Protein 5MG3 (pdb70)

Foldseek 3Di:
DFDDDDLEADDDDDDDDDDDCACVLQCVLQVVLQVQLADFAFDPAFQFAADPWQAFAFDWAQLQCLQQLHTRRGQGLQRNFCVQLLVLVCVVPVVLCPDVVRSFLFDDPDPDGDDCQPRRLRSSLVVLLVLLQLLQVAGANGNGHDDDLPDPPSHRSVRSSVSNNVSSSNLSSSQHHQVRQHADHDPLSSLLNGNSQDQPLQASDDVPPQVDDPHDDDVLSVLRNPSVQSVVLLVVLVVLFQFDFADACPDVFAPAPPDDGFQNAGQGQQQQLLVLLSNLLSVLSPVLSSCVSSFHDRSDTDCDDPNVCRRVVPPVSVVSSVVVSCVCQPPNQVRNADQDDRGSLLHRGTDPAHVNDPDDNDPSGPPVSVCCSPDPDAPPHNVSLVVSLCVCVVVHGSHSHGDDSSVSNSSSVSVVSSVSVCSVVCSVDPDPDGDDRRNRHHD/DPPPDDDDPVVVVVVVVVVVPPPDDDDDVVVVVVVVVVVVVVVVVVCVVCCVPVVVVCVVVVVPD/DDPPDDDDDPVVVVCVVPVCVCPPDEPNVHHD/DLFPQDDVRLVVLVVVLVVVVVPPPDDVQVLLVVVLQLLLFPPPDPDSDWAAPDNNATAGAAFAAPDCVLQQCQSQDAAFQFKAFWDDPDPQWAQLQQCQVHDDRVSSVPGDDDIPGDDGTQATHDWWDFKDWDCDDPNFIWIKTFTDPVQLVSCLVCQVVQAFTKMARFAKDWDDAPPNPDPNNGHIDRGPHRRFIDGRHDNGSRMGTTDTHDHPPDDVSSRSNSVSNRPDDTRGHDDYDLGHYRHFVSLLSVLVVVLVVVLVVLVVVVVVPDDDDDCLLVRLLSVLVVVLVVVCVVPVDDDDGNLLSVLVVLLSVLSSVLSVQLLVQQQVVLLVPNDLPCQLVVCLVPSCVVNVVSLVVSQVVLVVQCVPDDDSSVSNSVSNNVSSVSSSVSRSPVSSSSSSNNSDDDSPRD/DFDDDCQVVQLVVVVVLVVLLVLLVVLCPPVHQQDAPLGQKKKKWKKFWDDQFDCVLVVQLCVQLPDDDVQWAWDDFDGMIMTMGHADDDPSGWVDDDPCSNVPAPDDDGRHMDTDDIGTDDGVSSVVSNVCLVVLLVVLLVVQLVCCCVVFHNLLSVLQSVQLVSLVSSVSSVCSNSRHHCGSLVSVLSNVLVPLQCVLVVQLRVQLRVVVVPDDPDDSLVVSVVSCSVCVVVSVVRSPVVLVVLVVVCVVCGPVCVVSSVSSNSSSVRCNRSHSSSSSVSSSVVPPD/DFDWAWEDDDQWTFIFGQFQRFTQWIFGQPDAPDDPDRHTHTFGHDPPPWGWGKHFFKDDDQTQNHPVDDTGDRWDWPDRYHYDDPPDFKDKTWGWDADDLGKIWIWIFMDGHPAQKTKIKIKIFQASFDKDWMKTKMKTKTFLDDDDDVQQKWKWWDAPVDDIDIDHSLFPPDDDWAFDKHPFIKIWIDHVFWIKIKGWQFDDIKTKTKHAPDDRMIMIMIIGGTDIAGGRGMDITIIMIGTGGPDPVVSVVVYDVPPDDDVLVVLCVVCPVVPQFLVSLLVVLLVLLVVCVVLVVVLLCLLAPQDDDDPQADDDDVVVVVVDPCSVVVVVVRDDPHDHRDPDDCDSPPPSPPNVVSSVVCQQSDPRLQAHGPPDPDHDQFDQDPDDDLLVVLLVLLVQLSDDRRDDDDDPPSSCVSVCVSVVVSVVVSGGGPSSSVSVNSSSVSSVVVRDDDD

GO terms:
  GO:0005886 plasma membrane (C, IDA)
  GO:0016020 membrane (C, IDA)
  GO:0006457 protein folding (P, IMP)
  GO:0065003 protein-containing complex assembly (P, IMP)
  GO:0005515 protein binding (F, IPI)
  GO:0032977 membrane insertase activity (F, IDA)
  GO:0031522 cell envelope Sec protein transport complex (C, IDA)
  GO:0051205 protein insertion into membrane (P, IDA)
  GO:0032977 membrane insertase activity (F, IMP)
  GO:0043952 protein transport by the Sec complex (P, IDA)

Radius of gyration: 37.84 Å; Cα contacts (8 Å, |Δi|>4): 3183; chains: 6; bounding box: 94×116×95 Å

Solvent-accessible surface area: 75655 Å² total; per-residue (Å²): 20,4,48,4,52,19,6,1,10,3,32,22,141,36,71,178,36,95,110,150,77,136,72,99,15,2,23,18,3,1,13,7,0,0,13,0,4,1,0,0,16,2,1,31,17,0,2,2,34,32,29,115,122,96,82,33,25,0,6,75,23,34,3,13,1,2,8,1,2,7,2,4,11,6,19,4,0,16,13,6,5,2,3,3,8,8,2,2,10,2,48,6,17,8,90,14,69,100,118,96,110,74,10,67,35,50,103,73,95,138,112,44,53,143,34,59,12,0,15,23,1,0,1,2,0,14,32,0,2,80,3,0,32,3,18,11,44,3,9,20,30,19,10,0,30,61,7,5,8,14,6,56,5,39,15,37,15,74,31,6,9,55,2,13,12,45,2,8,41,36,17,3,11,10,3,7,8,5,17,39,51,18,21,22,25,30,56,13,3,6,6,7,2,0,3,5,0,0,10,28,20,0,0,0,1,10,54,9,19,17,104,45,52,94,47,83,138,37,103,48,25,147,54,12,111,62,50,143,28,3,41,103,19,15,20,59,17,16,39,36,12,26,92,10,44,31,78,124,4,114,234,150,30,21,74,76,99,193,27,63,154,32,35,104,18,13,14,17,3,10,20,2,0,10,25,1,0,18,32,0,1,4,57,22,4,47,54,0,1,56,16,0,0,82,4,16,25,108,6,134,28,90,101,95,89,125,10,78,142,33,14,75,11,31,100,137,65,50,127,91,2,35,56,23,0,25,26,32,0,26,126,34,2,33,79,11,52,46,31,147,37,37,16,103,31,14,25,24,0,0,2,114,21,16,49,51,117,133,40,116,56,49,47,99,63,21,45,113,1,42,41,63,4,80,123,134,25,2,44,9,1,0,24,20,8,24,71,13,6,148,55,8,33,69,126,84,20,25,3,44,5,0,8,4,1,11,1,14,5,5,18,13,22,6,14,9,38,4,21,46,70,24,12,114,37,20,45,107,144,142,48,96,145,46,37,73,45,46,10,0,16,4,136,186,120,58,218,71,55,140,71,10,23,197,79,0,138,87,38,11,147,122,19,31,185,55,38,189,90,80,43,132,127,23,24,106,63,10,31,41,27,14,53,79,15,13,106,85,0,120,42,71,0,24,117,78,1,43,118,48,1,92,70,0,1,73,76,9,4,0,0,10,14,2,2,61,59,54,152,79,11,73,127,41,6,43,110,31,3,102,38,81,5,11,1,7,69,19,8,4,203,76,32,112,63,81,131,216,136,33,77,119,34,57,73,48,30,100,102,28,112,128,158,109,111,93,144,101,46,58,60,18,2,1,10,6,12,31,18,3,13,22,25,2,15,19,58,15,56,0,69,70,90,26,70,102,90,1,2,2,7,3,25,0,3,63,70,17,77,86,9,49,130,33,26,6,24,35,18,62,13,43,13,22,10,8,48,6,32,13,79,99,30,2,19,4,57,22,24,12,46,14,19,40,3,14,135,42,36,136,39,32,40,123,49,84,119,122,153,94,83,16,3,79,28,126,25,11,80,58,8,56,17,33,56,55,165,136,129,71,40,25,0,18,5,40,6,59,68,64,0,2,87,67,18,60,122,103,20,156,86,3,54,43,88,20,2,0,5,2,4,5,78,75,114,82,19,80,187,90,58,11,11,18,116,20,108,12,60,97,37,90,28,32,3,8,9,7,80,12,102,24,183,120,19,68,32,16,75,6,62,28,13,50,18,5,61,7,11,35,13,12,9,42,0,2,70,2,4,9,90,26,74,82,9,108,5,45,54,70,87,26,42,3,39,67,1,28,94,5,16,20,69,3,0,81,61,1,8,74,23,0,32,108,25,2,37,71,8,15,70,41,54,27,76,139,116,58,56,3,27,23,4,12,10,14,26,3,48,69,95,12,103,39,63,63,82,143,119,119,76,75,121,102,34,17,28,3,1,1,0,40,4,4,4,4,4,3,8,4,4,6,11,0,1,0,3,6,32,4,40,23,14,14,14,68,64,58,44,53,154,106,7,44,108,53,6,77,163,15,3,11,36,9,1,76,3,9,1,55,1,1,50,43,0,3,95,51,0,112,78,54,2,38,47,18,0,74,19,0,2,75,17,1,20,50,0,0,49,14,1,30,129,22,7,26,84,17,7,88,4,4,0,22,28,42,17,23,55,123,158,94,118,54,136,174,131,45,78,59,46,182,138,32,78,193,54,33,47,64,12,22,46,5,36,98,25,3,81,83,25,34,67,118,123,34,81,95,74,8,31,39,22,52,10,4,1,15,3,19,6,1,0,11,4,55,8,73,41,76,55,9,64,64,6,7,113,130,40,48,36,103,93,118,96,8,45,9,28,3,13,31,28,1,7,12,4,5,3,54,40,15,140,72,172,95,17,12,119,74,180,36,96,60,34,39,64,65,3,21,32,22,76,44,28,0,0,0,9,3,63,39,54,69,29,18,93,88,98,0,30,102,37,2,90,28,0,40,107,0,31,122,29,0,53,111,23,3,46,58,42,5,5,171,82,20,29,121,111,6,0,43,6,2,32,104,0,4,25,12,6,30,58,1,20,19,0,8,19,5,21,27,41,20,38,19,20,1,42,13,5,1,0,26,5,4,8,15,4,11,0,3,1,3,2,4,4,0,1,30,28,3,22,58,4,85,173,129,48,217,237,52,64,31,49,116,49,15,80,60,0,8,59,56,9,4,42,18,0,81,26,4,7,14,1,2,59,54,1,7,60,38,0,99,120,75,0,25,18,39,16,46,21,14,0,29,15,6,44,17,2,12,38,4,0,58,58,10,3,0,11,1,0,6,20,86,9,27,139,97,8,99,195,185,40,103,103,2,40,0,99,15,77,31,1,18,0,20,0,18,8,66,0,0,1,2,7,44,0,43,1,57,58,91,75,50,96,159,152,33,130,109,38,43,27,3,1,31,36,62,129,182,28,29,2,1,1,20,3,0,1,12,28,227,81,8,10,4,34,75,73,91,52,109,60,29,100,3,98,21,167,118,92,67,32,113,12,53,141,83,131,94,89,25,118,0,52,0,50,57,83,52,108,94,31,16,41,4,19,2,16,1,18,1,56,77,60,42,36,6,0,57,0,58,0,41,0,81,2,64,33,107,153,94,16,115,0,7,2,4,0,10,0,36,0,12,45,86,50,84,138,108,102,80,148,40,2,0,0,51,17,10,54,53,41,93,96,38,58,58,49,6,66,114,25,69,52,43,111,49,14,127,12,68,8,107,15,6,7,0,0,0,31,9,88,144,7,0,0,0,0,2,4,58,24,129,39,59,0,45,1,46,5,10,45,57,32,154,19,45,0,0,0,0,0,104,6,94,70,47,117,5,91,47,52,106,92,15,73,7,72,2,3,0,12,0,0,18,88,95,48,122,90,1,68,80,55,20,68,195,75,26,55,71,17,18,17,80,25,10,52,11,18,23,37,23,67,59,39,93,5,47,5,11,20,50,5,0,22,4,18,28,1,48,17,24,56,48,27,70,45,28,38,79,12,9,12,101,9,59,61,148,81,105,76,5,36,4,21,33,94,64,10,24,62,47,84,106,120,8,1,74,38,0,48,36,65,9,32,16,17,83,0,23,0,10,0,0,6,134,21,26,55,74,25,58,35,34,32,39,0,0,58,68,24,7,68,50,38,83,54,13,163,109,26,3,192,79,29,200,13,124,102,3,48,49,98,116,104,226,102,109,4,16,113,86,0,11,95,10,14,104,59,32,17,87,106,68,36,78,122,76,110,44,50,24,23,42,134,63,12,76,113,54,14,100,107,60,40,91,130,24,73,156,101,19,6,4,4,2,18,6,22,25,20,8,12,52,5,24,14,19,16,20,52,114,82,234

Sequence (1698 aa):
MAKQPGLDFQSAKGGLGELKRRLLFVIGALIVFRIGSFIPIPGIDAAVLAKLLEQQRGTIIEMFNMFSGGALSRASIFALGIMPYISASIIIQLLTVVHPTLAEIKKEGESGRRKISQYTRYGTLVLAIFQSIGIATGLPNMPGMQGLVINPGFAFYFTAVVSLVTGTMFLMWLGEQITERGIGNGISIIIFAGIVAGLPPAIAHTIEQARQGDLHFLVLLLVAVLVFAVTFFVVFVERGQRRIVVNYAKRQQGRRVYAAQSTHLPLKVNMAGVIPAIFASSIILFPATIASWFGGGTGWNWLTTISLYLQPGQPLYVLLYASAIIFFCFFYTALVFNPRETADNLKKSGAFVPGIRPGEQTAKYIDKVMTRLTLVGALYITFICLIPEFMRDAMKVPFYFGGTSLLIVVVVIMDFMAQVQTLMMSSQYESALKKANLKGYGRTKGKATVAFAREARTEVRKVIWPTRQETLHTTLIVAAVTAVMSLILWGLDGILVRLVSFITGLRFSSGSGNFMTRMTALLATLFFIISLVLGNINSNMLNRYPLWKYVMLIVVIVIGLLYALPNAVQQNINILRNRVNQLGVAEPVVQRQGADRIVVELPGIQDTARAKEILGATATLEFRLVNTNVDQAAAASGRVPGDSEVKQTREGQPVVLYKRVILTGDHITDSTSSQDEYNQPQVNISLDSAGGNIMSNFTKDNIGKPMATLFVEYKDSGKKDANGRAVLVKQEEVINIANIQSRLGNSFRITGINNPNEARQLSLLLRAGALIAPIQIVEERTIGPTLGMQNIEQGLEACLAGLLVSILFMIIFYKKFGLIATSALIANLILIVGIMSLLPGATLSMPGIAGIVLTLAVAVDANVLINERIKEELSNGRTVQQAIDEGYRGAFSSIFDANITTLIKVIILYAVGTGAIKGFAITTGIGVATSMFTAIVGTRAIVNLLYGGKRVKKRKVYDFMRWDYWAFGISGLLLIAAIVIMGVRGFNWGLDFTGGTVIEITLEKPAEIDVMRDALQKAGFEEPMLQNFGSSHDIMVRMPPAEGETGGQVLGSQVLKVINESTNQNAAVKRIEFVGPSVGADLAQTGAMALMAALLSILVYVGFRFEWRLAAGVVIALAHDVIITLGILSLFHIEIDLTIVASLMSVIGYSLNDSIVVSDRIRENFRKIRRGTPYEIFNVSLTQTLHRTLITSGTTLMVILMLYLFGGPVLEGFSLTMLIGVSIGTASSIYVASALALKLGMKQGKLISVKTDVLDLTINTRGGDVEQALLPAYPKELNSTQPFQLLETSPQFIYQAQSGLTGRDGPDNPANGPRPLYNVEKDAYVLAEGQNELQVPMTYTDAAGNTFTKTFVLKRGDYAVNVNYNVQNAGEKPLEISSFGQLKQSITLPPHLTFRGAAYSTPDAAYAAYAFDTIADNENLNISSKGGWVAMLQQYFATAWIPHNDGTNNFYTANLGNGIAAIGYKSQPVLVQPGQTGAMNSTLWVGPEIQDKMAAVAPHFISQPLFKLLKWIHSFVGNWGFSIIIITFIVRGIMYPLTKAQYTSMAKMRMLQPKIQAMRERLGDDKQRISQEMMALYKAEKVNPLGGCFPLLIQMPIFLALYYMLMGSVELRQAPFALWIHDLSAQDPYYILPILMGVTMFFIQKMSPTTVTDPMQQKIMTFMPVIFTVFFLWFPSGLVLYYIVSNLVTIIQQQLIY

Secondary structure (DSSP, 8-state):
---EEEEE-SS-EEEEETBTS-EEEEEEEEEESSTT--PEEE--B-STT--EEEEEEEESTT-TT-TTSSS--B-B-S-SEEE--TT-SEEEEEEEEE-TTS-EEEEEEEEETT-SEEEEEEEEE--S-S-EEEEEEEEEEEES---------EEEEE-SSS--EEEETTS-SS------EEES-EEEEE-SSEEEEE----SSEEEEEEEE-STTEEEEEEEE--EEE-TT-EEEEEEEEEEEE--HHHHHHHS-----SHHHHHHHHTTTT---THHHHHHHHHHHHHHTTTHHHHHHTTSSS---HHHHH--SSTTTTT--TTHHHHHHHS-SS-----S--SHHHHTTHHHHHHHHHHHHS-SSSSSPPSS-S---TT---SS-SHHHHHHHHHHHHH-SS------SSSHHHHHHHHHHHHHHSSSS-HHHHHHHHHHHHHHHHTTS---/----S-HHHHHHHHHHHHHHTTSS----GGGSHHHHHHHHTTS--S----EESSSS-EE-PPSS-S--TTTHHHHTPPP---EEB-B--S----TTTTTTT---HHHHHS-----SB---EEE-SS-EEEEEEE--SSSS-EEEEEE-HHHHHHHHHTHHHHTT-EEEEEEEE----SS--SSS--PPEEEEEEEEEEE---S-TTEEEE-----SS--HHHHHHHHHHHHPPP------BSB-S-HHHHHHHHHHHHHHHHHHHHHHHHHHHS---TTGGGHHHHHHHHHHHHHHHH---S---HHHHHHHHHHHHHHHHHHHHHHHHHHHHHHTT--STTHHHHHHHHSSHHHHHHHHHHHHHHHHHHHH--THHHHHHHHHHHHHHHHHHHHHHHTTHHHHHHHSS--S--/--SS---SSHHHHHHHHHHHHTTS----HHHHHHHHHHHHHHHHHHHHHHHTTHHHHHHHHHHH-/------HHHHHHHHHHHHHHHHHHHHHHHHH-S---SSSS-EEEEEEEE-TTS-HHHHHHHHHHHT--TTT-EEEEETTEEEEEES---TT--SS-SS--TTTTTT--SSS-EEEEEEEEE-HHHHHHHHHHHHHHHHHHHHHHHHHHHHHT-HHHHHHHHHHHHHHHHHHHHHHHHTT----HHHHHHHHHHTBSBSHHHHHHHHHHHHHHHH--SS-HHHHHHHHHHHHHHHHHHTTHHHHHHHHHHHHHHTTTTHHHHHHHHHHTSTIIIIIHHHHHHHHHHHH--/--SS-----HHHHHHHHTTGGGTTSTTTS---/----SSS-PPP---SS-----TTHHHHHHHHHHHHHHHSB-SSS--S----SSSSSS----HHHHHHHT--TT--BTTTTTTHHHHHHHHHHHTS--S-HHHH-SS--SSS-----TTHHHHHHHHHHHHHHHHHHS-SBTBSSS---TT-SSS-HHHHHHHHHHHHHHHHHHHHH-GGGT----HHHHHHHHHSTT-BTTBSSS-STTTTSTT----GGGGGGG-HHHHHHHHHHHHHTS-----S--STTS-SSTT-SS-------SSGGGHHHHHHHHHHHHHHHHHHHHS---SSS---SHHHHTTTT-HHHHHHHHHHHHHHHHTTTBTTBS----SSTTT--SS-SSTTS-SS--IIIIIHHHHHTTTSS--SHHHHTTHHHHHHHHTT--TTS--STHHHHHHHHHHHHHHHGGGHHHHHHS--S----S------

Nearest PDB structures (foldseek):
  5mg3-assembly1_E  TM=1.016E+00  e=2.496E-10  Escherichia coli
  2aki-assembly1_Z  TM=4.562E-01  e=6.327E-07  Escherichia coli
  5mg3-assembly1_D  TM=1.002E+00  e=2.315E-68  Escherichia coli
  5xap-assembly1_A  TM=4.072E-01  e=2.343E-15  Deinococcus radiodurans R1 = ATCC 13939 = DSM 20539
  3aqp-assembly1_A  TM=4.693E-01  e=4.666E-14  Thermus thermophilus HB8

Structure (mmCIF, N/CA/C/O backbone):
data_5MG3
#
_entry.id   5MG3
#
loop_
_entity.id
_entity.type
_entity.pdbx_description
1 polymer 'Protein translocase subunit SecY'
2 polymer 'Protein translocase subunit SecE'
3 polymer 'Protein-export membrane protein SecG'
4 polymer 'Protein translocase subunit SecD'
5 polymer 'Protein translocase subunit SecF'
6 polymer 'Membrane protein insertase YidC'
#
loop_
_atom_site.group_PDB
_atom_site.id
_atom_site.type_symbol
_atom_site.label_atom_id
_atom_site.label_alt_id
_atom_site.label_comp_id
_atom_site.label_asym_id
_atom_site.label_entity_id
_atom_site.label_seq_id
_atom_site.pdbx_PDB_ins_code
_atom_site.Cartn_x
_atom_site.Cartn_y
_atom_site.Cartn_z
_atom_site.occupancy
_atom_site.B_iso_or_equiv
_atom_site.auth_seq_id
_atom_site.auth_comp_id
_atom_site.auth_asym_id
_atom_site.auth_atom_id
_atom_site.pdbx_PDB_model_num
ATOM 1 N N . MET A 1 16 ? 75.645 80.012 90.808 1.00 0.00 1 MET Y N 1
ATOM 2 C CA . MET A 1 16 ? 76.105 79.406 92.068 1.00 0.00 1 MET Y CA 1
ATOM 3 C C . MET A 1 16 ? 76.893 78.153 91.768 1.00 0.00 1 MET Y C 1
ATOM 4 O O . MET A 1 16 ? 78.097 78.148 91.637 1.00 0.00 1 MET Y O 1
ATOM 18 N N . ALA A 1 17 ? 76.159 77.003 91.681 1.00 0.00 2 ALA Y N 1
ATOM 19 C CA . ALA A 1 17 ? 76.763 75.692 91.619 1.00 0.00 2 ALA Y CA 1
ATOM 20 C C . ALA A 1 17 ? 77.118 75.099 90.226 1.00 0.00 2 ALA Y C 1
ATOM 21 O O . ALA A 1 17 ? 76.584 75.562 89.224 1.00 0.00 2 ALA Y O 1
ATOM 28 N N . LYS A 1 18 ? 78.029 74.123 90.156 1.00 0.00 3 LYS Y N 1
ATOM 29 C CA . LYS A 1 18 ? 78.179 73.273 88.909 1.00 0.00 3 LYS Y CA 1
ATOM 30 C C . LYS A 1 18 ? 78.697 71.985 89.495 1.00 0.00 3 LYS Y C 1
ATOM 31 O O . LYS A 1 18 ? 79.374 71.919 90.479 1.00 0.00 3 LYS Y O 1
ATOM 50 N N . GLN A 1 19 ? 78.430 70.925 88.739 1.00 0.00 4 GLN Y N 1
ATOM 51 C CA . GLN A 1 19 ? 78.750 69.605 89.157 1.00 0.00 4 GLN Y CA 1
ATOM 52 C C . GLN A 1 19 ? 79.963 68.983 88.506 1.00 0.00 4 GLN Y C 1
ATOM 53 O O . GLN A 1 19 ? 80.767 68.368 89.209 1.00 0.00 4 GLN Y O 1
ATOM 67 N N . PRO A 1 20 ? 80.222 68.911 87.216 1.00 0.00 5 PRO Y N 1
ATOM 68 C CA . PRO A 1 20 ? 81.411 68.235 86.6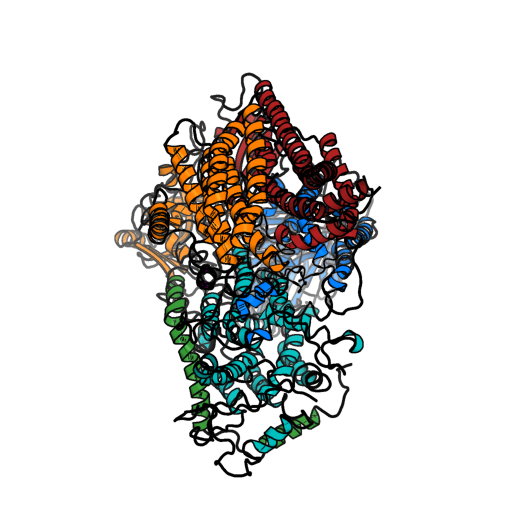79 1.00 0.00 5 PRO Y CA 1
ATOM 69 C C . PRO A 1 20 ? 82.587 69.154 86.661 1.00 0.00 5 PRO Y C 1
ATOM 70 O O . PRO A 1 20 ? 82.525 70.317 86.266 1.00 0.00 5 PRO Y O 1
ATOM 81 N N . GLY A 1 21 ? 83.803 68.636 87.041 1.00 0.00 6 GLY Y N 1
ATOM 82 C CA . GLY A 1 21 ? 85.063 69.305 86.656 1.00 0.00 6 GLY Y CA 1
ATOM 83 C C . GLY A 1 21 ? 85.931 69.470 87.849 1.00 0.00 6 GLY Y C 1
ATOM 84 O O . GLY A 1 21 ? 86.335 70.577 88.237 1.00 0.00 6 GLY Y O 1
ATOM 88 N N . LEU A 1 22 ? 86.324 68.339 88.526 1.00 0.00 7 LEU Y N 1
ATOM 89 C CA . LEU A 1 22 ? 87.212 68.491 89.700 1.00 0.00 7 LEU Y CA 1
ATOM 90 C C . LEU A 1 22 ? 87.788 67.082 90.006 1.00 0.00 7 LEU Y C 1
ATOM 91 O O . LEU A 1 22 ? 88.180 66.785 91.141 1.00 0.00 7 LEU Y O 1
ATOM 107 N N . ASP A 1 23 ? 87.945 66.185 88.977 1.00 0.00 8 ASP Y N 1
ATOM 108 C CA . ASP A 1 23 ? 87.648 64.808 89.251 1.00 0.00 8 ASP Y CA 1
ATOM 109 C C . ASP A 1 23 ? 88.715 63.816 88.880 1.00 0.00 8 ASP Y C 1
ATOM 110 O O . ASP A 1 23 ? 89.668 64.180 88.181 1.00 0.00 8 ASP Y O 1
ATOM 119 N N . PHE A 1 24 ? 88.681 62.591 89.470 1.00 0.00 9 PHE Y N 1
ATOM 120 C CA . PHE A 1 24 ? 89.577 61.537 89.442 1.00 0.00 9 PHE Y CA 1
ATOM 121 C C . PHE A 1 24 ? 90.037 61.061 88.090 1.00 0.00 9 PHE Y C 1
ATOM 122 O O . PHE A 1 24 ? 89.317 61.164 87.101 1.00 0.00 9 PHE Y O 1
ATOM 139 N N . GLN A 1 25 ? 91.307 60.575 88.035 1.00 0.00 10 GLN Y N 1
ATOM 140 C CA . GLN A 1 25 ? 92.001 60.003 86.929 1.00 0.00 10 GLN Y CA 1
ATOM 141 C C . GLN A 1 25 ? 91.356 58.724 86.418 1.00 0.00 10 GLN Y C 1
ATOM 142 O O . GLN A 1 25 ? 90.616 58.038 87.093 1.00 0.00 10 GLN Y O 1
ATOM 156 N N . SER A 1 26 ? 91.573 58.429 85.160 1.00 0.00 11 SER Y N 1
ATOM 157 C CA . SER A 1 26 ? 91.046 57.161 84.595 1.00 0.00 11 SER Y CA 1
ATOM 158 C C . SER A 1 26 ? 91.887 56.004 85.125 1.00 0.00 11 SER Y C 1
ATOM 159 O O . SER A 1 26 ? 93.088 56.148 85.345 1.00 0.00 11 SER Y O 1
ATOM 167 N N . ALA A 1 27 ? 91.280 54.805 85.375 1.00 0.00 12 ALA Y N 1
ATOM 168 C CA . ALA A 1 27 ? 91.970 53.615 85.956 1.00 0.00 12 ALA Y CA 1
ATOM 169 C C . ALA A 1 27 ? 91.356 52.268 85.547 1.00 0.00 12 ALA Y C 1
ATOM 170 O O . ALA A 1 27 ? 90.203 52.172 85.171 1.00 0.00 12 ALA Y O 1
ATOM 177 N N . LYS A 1 28 ? 92.028 51.142 85.960 1.00 0.00 13 LYS Y N 1
ATOM 178 C CA . LYS A 1 28 ? 91.542 49.703 85.785 1.00 0.00 13 LYS Y CA 1
ATOM 179 C C . LYS A 1 28 ? 92.328 48.614 86.512 1.00 0.00 13 LYS Y C 1
ATOM 180 O O . LYS A 1 28 ? 93.203 49.006 87.234 1.00 0.00 13 LYS Y O 1
ATOM 199 N N . GLY A 1 29 ? 92.043 47.303 86.445 1.00 0.00 14 GLY Y N 1
ATOM 200 C CA . GLY A 1 29 ? 92.881 46.230 86.996 1.00 0.00 14 GLY Y CA 1
ATOM 201 C C . GLY A 1 29 ? 93.949 45.795 86.064 1.00 0.00 14 GLY Y C 1
ATOM 202 O O . GLY A 1 29 ? 94.520 46.497 85.266 1.00 0.00 14 GLY Y O 1
ATOM 206 N N . GLY A 1 30 ? 94.263 44.476 86.158 1.00 0.00 15 GLY Y N 1
ATOM 207 C CA . GLY A 1 30 ? 95.357 43.683 85.472 1.00 0.00 15 GLY Y CA 1
ATOM 208 C C . GLY A 1 30 ? 96.755 44.238 85.701 1.00 0.00 15 GLY Y C 1
ATOM 209 O O . GLY A 1 30 ? 96.983 45.184 86.452 1.00 0.00 15 GLY Y O 1
ATOM 213 N N . LEU A 1 31 ? 97.850 43.617 85.141 1.00 0.00 16 LEU Y N 1
ATOM 214 C CA . LEU A 1 31 ? 99.215 43.622 85.627 1.00 0.00 16 LEU Y CA 1
ATOM 215 C C . LEU A 1 31 ? 99.966 44.852 85.076 1.00 0.00 16 LEU Y C 1
ATOM 216 O O . LEU A 1 31 ? 100.784 44.897 84.144 1.00 0.00 16 LEU Y O 1
ATOM 232 N N . GLY A 1 32 ? 99.686 46.015 85.706 1.00 0.00 17 GLY Y N 1
ATOM 233 C CA . GLY A 1 32 ? 100.181 47.274 85.235 1.00 0.00 17 GLY Y CA 1
ATOM 234 C C . GLY A 1 32 ? 100.027 48.159 86.470 1.00 0.00 17 GLY Y C 1
ATOM 235 O O . GLY A 1 32 ? 99.210 47.901 87.333 1.00 0.00 17 GLY Y O 1
ATOM 239 N N . GLU A 1 33 ? 100.859 49.204 86.517 1.00 0.00 18 GLU Y N 1
ATOM 240 C CA . GLU A 1 33 ? 100.645 50.242 87.522 1.00 0.00 18 GLU Y CA 1
ATOM 241 C C . GLU A 1 33 ? 100.828 49.865 88.985 1.00 0.00 18 GLU Y C 1
ATOM 242 O O . GLU A 1 33 ? 100.027 50.070 89.906 1.00 0.00 18 GLU Y O 1
ATOM 254 N N . LEU A 1 34 ? 101.965 49.284 89.213 1.00 0.00 19 LEU Y N 1
ATOM 255 C CA . LEU A 1 34 ? 102.240 48.719 90.502 1.00 0.00 19 LEU Y CA 1
ATOM 256 C C . LEU A 1 34 ? 103.102 49.597 91.334 1.00 0.00 19 LEU Y C 1
ATOM 257 O O . LEU A 1 34 ? 103.231 49.191 92.495 1.00 0.00 19 LEU Y O 1
ATOM 273 N N . LYS A 1 35 ? 103.638 50.787 90.939 1.00 0.00 20 LYS Y N 1
ATOM 274 C CA . LYS A 1 35 ? 104.674 51.413 91.686 1.00 0.00 20 LYS Y CA 1
ATOM 275 C C . LYS A 1 35 ? 104.296 52.659 92.436 1.00 0.00 20 LYS Y C 1
ATOM 276 O O . LYS A 1 35 ? 105.120 53.357 92.966 1.00 0.00 20 LYS Y O 1
ATOM 295 N N . ARG A 1 36 ? 102.955 52.938 92.589 1.00 0.00 21 ARG Y N 1
ATOM 296 C CA . ARG A 1 36 ? 102.536 54.289 93.154 1.00 0.00 21 ARG Y CA 1
ATOM 297 C C . ARG A 1 36 ? 102.048 54.106 94.622 1.00 0.00 21 ARG Y C 1
ATOM 298 O O . ARG A 1 36 ? 101.113 54.790 95.111 1.00 0.00 21 ARG Y O 1
ATOM 319 N N . ARG A 1 37 ? 102.786 53.196 95.348 1.00 0.00 22 ARG Y N 1
ATOM 320 C CA . ARG A 1 37 ? 102.471 52.760 96.691 1.00 0.00 22 ARG Y CA 1
ATOM 321 C C . ARG A 1 37 ? 102.030 53.827 97.673 1.00 0.00 22 ARG Y C 1
ATOM 322 O O . ARG A 1 37 ? 100.868 53.847 98.051 1.00 0.00 22 ARG Y O 1
ATOM 343 N N . LEU A 1 38 ? 102.893 54.631 98.284 1.00 0.00 23 LEU Y N 1
ATOM 344 C CA . LEU A 1 38 ? 102.455 55.665 99.200 1.00 0.00 23 LEU Y CA 1
ATOM 345 C C . LEU A 1 38 ? 102.460 57.123 98.491 1.00 0.00 23 LEU Y C 1
ATOM 346 O O . LEU A 1 38 ? 102.423 58.168 99.086 1.00 0.00 23 LEU Y O 1
ATOM 362 N N . LEU A 1 39 ? 102.599 57.117 97.157 1.00 0.00 24 LEU Y N 1
ATOM 363 C CA . LEU A 1 39 ? 102.764 58.293 96.294 1.00 0.00 24 LEU Y CA 1
ATOM 364 C C . LEU A 1 39 ? 101.609 59.263 96.430 1.00 0.00 24 LEU Y C 1
ATOM 365 O O . LEU A 1 39 ? 101.839 60.461 96.477 1.00 0.00 24 LEU Y O 1
ATOM 381 N N . PHE A 1 40 ? 100.379 58.767 96.586 1.00 0.00 25 PHE Y N 1
ATOM 382 C CA . PHE A 1 40 ? 99.132 59.517 96.569 1.00 0.00 25 PHE Y CA 1
ATOM 383 C C . PHE A 1 40 ? 98.692 59.952 97.982 1.00 0.00 25 PHE Y C 1
ATOM 384 O O . PHE A 1 40 ? 98.127 61.004 98.219 1.00 0.00 25 PHE Y O 1
ATOM 401 N N . VAL A 1 41 ? 99.056 59.091 98.950 1.00 0.00 26 VAL Y N 1
ATOM 402 C CA . VAL A 1 41 ? 98.686 59.285 100.344 1.00 0.00 26 VAL Y CA 1
ATOM 403 C C . VAL A 1 41 ? 99.304 60.537 101.036 1.00 0.00 26 VAL Y C 1
ATOM 404 O O . VAL A 1 41 ? 98.654 61.217 101.773 1.00 0.00 26 VAL Y O 1
ATOM 417 N N . ILE A 1 42 ? 100.670 60.558 100.765 1.00 0.00 27 ILE Y N 1
ATOM 418 C CA . ILE A 1 42 ? 101.576 61.516 101.427 1.00 0.00 27 ILE Y CA 1
ATOM 419 C C . ILE A 1 42 ? 102.049 62.485 100.338 1.00 0.00 27 ILE Y C 1
ATOM 420 O O . ILE A 1 42 ? 102.619 63.487 100.735 1.00 0.00 27 ILE Y O 1
ATOM 436 N N . GLY A 1 43 ? 101.854 62.281 99.028 1.00 0.00 28 GLY Y N 1
ATOM 437 C CA . GLY A 1 43 ? 102.243 63.303 98.041 1.00 0.00 28 GLY Y CA 1
ATOM 438 C C . GLY A 1 43 ? 101.387 64.532 98.153 1.00 0.00 28 GLY Y C 1
ATOM 439 O O . GLY A 1 43 ? 101.804 65.624 97.826 1.00 0.00 28 GLY Y O 1
ATOM 443 N N . ALA A 1 44 ? 100.127 64.328 98.596 1.00 0.00 29 ALA Y N 1
ATOM 444 C CA . ALA A 1 44 ? 99.223 65.471 98.792 1.00 0.00 29 ALA Y CA 1
ATOM 445 C C . ALA A 1 44 ? 99.811 66.524 99.796 1.00 0.00 29 ALA Y C 1
ATOM 446 O O . ALA A 1 44 ? 99.789 67.731 99.491 1.00 0.00 29 ALA Y O 1
ATOM 453 N N . LEU A 1 45 ? 100.429 66.057 100.847 1.00 0.00 30 LEU Y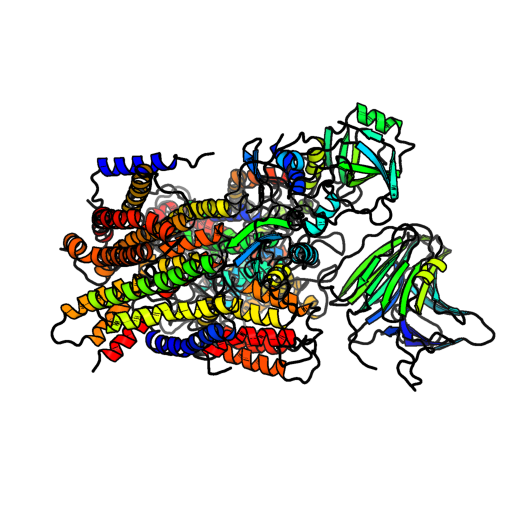 N 1
ATOM 454 C CA . LEU A 1 45 ? 101.052 66.794 101.861 1.00 0.00 30 LEU Y CA 1
ATOM 455 C C . LEU A 1 45 ? 102.263 67.592 101.369 1.00 0.00 30 LEU Y C 1
ATOM 456 O O . LEU A 1 45 ? 102.372 68.844 101.730 1.00 0.00 30 LEU Y O 1
ATOM 472 N N . ILE A 1 46 ? 103.181 66.967 100.584 1.00 0.00 31 ILE Y N 1
ATOM 473 C CA . ILE A 1 46 ? 104.216 67.621 99.816 1.00 0.00 31 ILE Y CA 1
ATOM 474 C C . ILE A 1 46 ? 103.765 68.577 98.790 1.00 0.00 31 ILE Y C 1
ATOM 475 O O . ILE A 1 46 ? 104.349 69.674 98.728 1.00 0.00 31 ILE Y O 1
ATOM 491 N N . VAL A 1 47 ? 102.636 68.215 98.093 1.00 0.00 32 VAL Y N 1
ATOM 492 C CA . VAL A 1 47 ? 102.020 69.180 97.146 1.00 0.00 32 VAL Y CA 1
ATOM 493 C C . VAL A 1 47 ? 101.566 70.433 97.764 1.00 0.00 32 VAL Y C 1
ATOM 494 O O . VAL A 1 47 ? 101.819 71.515 97.246 1.00 0.00 32 VAL Y O 1
ATOM 507 N N . PHE A 1 48 ? 100.906 70.437 98.952 1.00 0.00 33 PHE Y N 1
ATOM 508 C CA . PHE A 1 48 ? 100.518 71.603 99.732 1.00 0.00 33 PHE Y CA 1
ATOM 509 C C . PHE A 1 48 ? 101.744 72.399 100.199 1.00 0.00 33 PHE Y C 1
ATOM 510 O O . PHE A 1 48 ? 101.758 73.616 100.043 1.00 0.00 33 PHE Y O 1
ATOM 527 N N . ARG A 1 49 ? 102.813 71.673 100.652 1.00 0.00 34 ARG Y N 1
ATOM 528 C CA . ARG A 1 49 ? 103.988 72.353 101.136 1.00 0.00 34 ARG Y CA 1
ATOM 529 C C . ARG A 1 49 ? 104.710 73.228 100.118 1.00 0.00 34 ARG Y C 1
ATOM 530 O O . ARG A 1 49 ? 105.212 74.330 100.373 1.00 0.00 34 ARG Y O 1
ATOM 551 N N . ILE A 1 50 ? 104.762 72.740 98.850 1.00 0.00 35 ILE Y N 1
ATOM 552 C CA . ILE A 1 50 ? 105.392 73.592 97.773 1.00 0.00 35 ILE Y CA 1
ATOM 553 C C . ILE A 1 50 ? 104.659 74.961 97.621 1.00 0.00 35 ILE Y C 1
ATOM 554 O O . ILE A 1 50 ? 105.259 75.968 97.637 1.00 0.00 35 ILE Y O 1
ATOM 570 N N . GLY A 1 51 ? 103.278 74.994 97.664 1.00 0.00 36 GLY Y N 1
ATOM 571 C CA . GLY A 1 51 ? 102.385 76.095 97.285 1.00 0.00 36 GLY Y CA 1
ATOM 572 C C . GLY A 1 51 ? 102.011 76.939 98.490 1.00 0.00 36 GLY Y C 1
ATOM 573 O O . GLY A 1 51 ? 101.366 77.896 98.358 1.00 0.00 36 GLY Y O 1
ATOM 577 N N . SER A 1 52 ? 102.390 76.477 99.676 1.00 0.00 37 SER Y N 1
ATOM 578 C CA . SER A 1 52 ? 102.136 77.143 100.958 1.00 0.00 37 SER Y CA 1
ATOM 579 C C . SER A 1 52 ? 103.439 77.839 101.374 1.00 0.00 37 SER Y C 1
ATOM 580 O O . SER A 1 52 ? 103.315 78.527 102.408 1.00 0.00 37 SER Y O 1
ATOM 588 N N . PHE A 1 53 ? 104.599 77.638 100.746 1.00 0.00 38 PHE Y N 1
ATOM 589 C CA . PHE A 1 53 ? 105.853 78.298 101.074 1.00 0.00 38 PHE Y CA 1
ATOM 590 C C . PHE A 1 53 ? 106.342 79.368 100.182 1.00 0.00 38 PHE Y C 1
ATOM 591 O O . PHE A 1 53 ? 107.015 80.355 100.535 1.00 0.00 38 PHE Y O 1
ATOM 608 N N . ILE A 1 54 ? 106.002 79.144 98.901 1.00 0.00 39 ILE Y N 1
ATOM 609 C CA . ILE A 1 54 ? 106.280 79.978 97.794 1.00 0.00 39 ILE Y CA 1
ATOM 610 C C . ILE A 1 54 ? 105.465 81.272 97.758 1.00 0.00 39 ILE Y C 1
ATOM 611 O O . ILE A 1 54 ? 104.249 81.203 97.880 1.00 0.00 39 ILE Y O 1
ATOM 627 N N . PRO A 1 55 ? 106.038 82.449 97.593 1.00 0.00 40 PRO Y N 1
ATOM 628 C CA . PRO A 1 55 ? 105.393 83.622 97.087 1.00 0.00 40 PRO Y CA 1
ATOM 629 C C . PRO A 1 55 ? 104.342 83.565 95.984 1.00 0.00 40 PRO Y C 1
ATOM 630 O O . PRO A 1 55 ? 104.326 82.784 94.994 1.00 0.00 40 PRO Y O 1
ATOM 641 N N . ILE A 1 56 ? 103.317 84.413 96.022 1.00 0.00 41 ILE Y N 1
ATOM 642 C CA . ILE A 1 56 ? 102.366 84.687 94.912 1.00 0.00 41 ILE Y CA 1
ATOM 643 C C . ILE A 1 56 ? 102.978 85.508 93.809 1.00 0.00 41 ILE Y C 1
ATOM 644 O O . ILE A 1 56 ? 104.062 86.020 93.909 1.00 0.00 41 ILE Y O 1
ATOM 660 N N . PRO A 1 57 ? 102.392 85.471 92.612 1.00 0.00 42 PRO Y N 1
ATOM 661 C CA . PRO A 1 57 ? 102.727 86.346 91.568 1.00 0.00 42 PRO Y CA 1
ATOM 662 C C . PRO A 1 57 ? 102.646 87.828 91.911 1.00 0.00 42 PRO Y C 1
ATOM 663 O O . PRO A 1 57 ? 101.645 88.305 92.348 1.00 0.00 42 PRO Y O 1
ATOM 674 N N . GLY A 1 58 ? 103.679 88.614 91.615 1.00 0.00 43 GLY Y N 1
ATOM 675 C CA . GLY A 1 58 ? 103.729 90.026 91.850 1.00 0.00 43 GLY Y CA 1
ATOM 676 C C . GLY A 1 58 ? 105.035 90.501 92.341 1.00 0.00 43 GLY Y C 1
ATOM 677 O O . GLY A 1 58 ? 106.054 89.851 92.338 1.00 0.00 43 GLY Y O 1
ATOM 681 N N . ILE A 1 59 ? 105.034 91.836 92.439 1.00 0.00 44 ILE Y N 1
ATOM 682 C CA . ILE A 1 59 ? 106.162 92.751 92.818 1.00 0.00 44 ILE Y CA 1
ATOM 683 C C . ILE A 1 59 ? 106.116 92.824 94.334 1.00 0.00 44 ILE Y C 1
ATOM 684 O O . ILE A 1 59 ? 107.153 93.115 94.963 1.00 0.00 44 ILE Y O 1
ATOM 700 N N . ASP A 1 60 ? 105.021 92.539 95.016 1.00 0.00 45 ASP Y N 1
ATOM 701 C CA . ASP A 1 60 ? 104.995 92.441 96.469 1.00 0.00 45 ASP Y CA 1
ATOM 702 C C . ASP A 1 60 ? 104.305 91.116 96.803 1.00 0.00 45 ASP Y C 1
ATOM 703 O O . ASP A 1 60 ? 103.214 90.872 96.337 1.00 0.00 45 ASP Y O 1
ATOM 712 N N . ALA A 1 61 ? 105.124 90.224 97.452 1.00 0.00 46 ALA Y N 1
ATOM 713 C CA . ALA A 1 61 ? 104.601 88.903 97.693 1.00 0.00 46 ALA Y CA 1
ATOM 714 C C . ALA A 1 61 ? 105.521 88.227 98.772 1.00 0.00 46 ALA Y C 1
ATOM 715 O O . ALA A 1 61 ? 105.174 87.122 99.230 1.00 0.00 46 ALA Y O 1
ATOM 722 N N . ALA A 1 62 ? 106.544 88.883 99.325 1.00 0.00 47 ALA Y N 1
ATOM 723 C CA . ALA A 1 62 ? 107.244 88.347 100.483 1.00 0.00 47 ALA Y CA 1
ATOM 724 C C . ALA A 1 62 ? 106.976 89.247 101.733 1.00 0.00 47 ALA Y C 1
ATOM 725 O O . ALA A 1 62 ? 107.573 89.053 102.796 1.00 0.00 47 ALA Y O 1
ATOM 732 N N . VAL A 1 63 ? 105.976 90.122 101.539 1.00 0.00 48 VAL Y N 1
ATOM 733 C CA . VAL A 1 63 ? 105.175 90.913 102.442 1.00 0.00 48 VAL Y CA 1
ATOM 734 C C . VAL A 1 63 ? 105.389 90.615 103.908 1.00 0.00 48 VAL Y C 1
ATOM 735 O O . VAL A 1 63 ? 105.030 89.524 104.376 1.00 0.00 48 VAL Y O 1
ATOM 748 N N . LEU A 1 64 ? 105.960 91.579 104.652 1.00 0.00 49 LEU Y N 1
ATOM 749 C CA . LEU A 1 64 ? 105.965 91.462 106.077 1.00 0.00 49 LEU Y CA 1
ATOM 750 C C . LEU A 1 64 ? 105.058 92.532 106.625 1.00 0.00 49 LEU Y C 1
ATOM 751 O O . LEU A 1 64 ? 104.725 93.448 105.936 1.00 0.00 49 LEU Y O 1
ATOM 767 N N . ALA A 1 65 ? 104.592 92.387 107.883 1.00 0.00 50 ALA Y N 1
ATOM 768 C CA . ALA A 1 65 ? 103.741 93.289 108.545 1.00 0.00 50 ALA Y CA 1
ATOM 769 C C . ALA A 1 65 ? 104.420 94.671 108.870 1.00 0.00 50 ALA Y C 1
ATOM 770 O O . ALA A 1 65 ? 105.588 94.803 109.193 1.00 0.00 50 ALA Y O 1
ATOM 777 N N . LYS A 1 66 ? 103.624 95.779 108.865 1.00 0.00 51 LYS Y N 1
ATOM 778 C CA . LYS A 1 66 ? 103.933 97.159 109.161 1.00 0.00 51 LYS Y CA 1
ATOM 779 C C . LYS A 1 66 ? 104.814 97.544 110.358 1.00 0.00 51 LYS Y C 1
ATOM 780 O O . LYS A 1 66 ? 104.769 96.856 111.393 1.00 0.00 51 LYS Y O 1
ATOM 799 N N . LEU A 1 67 ? 105.608 98.643 110.291 1.00 0.00 52 LEU Y N 1
ATOM 800 C CA . LEU A 1 67 ? 106.288 99.277 111.435 1.00 0.00 52 LEU Y CA 1
ATOM 801 C C . LEU A 1 67 ? 105.917 100.725 111.405 1.00 0.00 52 LEU Y C 1
ATOM 802 O O . LEU A 1 67 ? 106.458 101.462 112.186 1.00 0.00 52 LEU Y O 1
ATOM 818 N N . LEU A 1 68 ? 104.949 101.182 110.488 1.00 0.00 53 LEU Y N 1
ATOM 819 C CA . LEU A 1 68 ? 104.474 102.526 110.413 1.00 0.00 53 LEU Y CA 1
ATOM 820 C C . LEU A 1 68 ? 103.006 102.437 110.143 1.00 0.00 53 LEU Y C 1
ATOM 821 O O . LEU A 1 68 ? 102.453 101.341 110.003 1.00 0.00 53 LEU Y O 1
ATOM 837 N N . GLU A 1 69 ? 102.377 103.608 110.101 1.00 0.00 54 GLU Y N 1
ATOM 838 C CA . GLU A 1 69 ? 100.959 103.801 110.016 1.00 0.00 54 GLU Y CA 1
ATOM 839 C C . GLU A 1 69 ? 100.344 103.489 108.616 1.00 0.00 54 GLU Y C 1
ATOM 840 O O . GLU A 1 69 ? 99.388 102.716 108.512 1.00 0.00 54 GLU Y O 1
ATOM 852 N N . GLN A 1 70 ? 100.969 104.005 107.512 1.00 0.00 55 GLN Y N 1
ATOM 853 C CA . GLN A 1 70 ? 100.292 104.197 106.244 1.00 0.00 55 GLN Y CA 1
ATOM 854 C C . GLN A 1 70 ? 100.365 103.029 105.279 1.00 0.00 55 GLN Y C 1
ATOM 855 O O . GLN A 1 70 ? 99.764 103.042 104.179 1.00 0.00 55 GLN Y O 1
ATOM 869 N N . GLN A 1 71 ? 101.071 101.958 105.601 1.00 0.00 56 GLN Y N 1
ATOM 870 C CA . GLN A 1 71 ? 101.462 100.959 104.567 1.00 0.00 56 GLN Y CA 1
ATOM 871 C C . GLN A 1 71 ? 101.612 99.675 105.257 1.00 0.00 56 GLN Y C 1
ATOM 872 O O . GLN A 1 71 ? 101.689 99.702 106.467 1.00 0.00 56 GLN Y O 1
ATOM 886 N N . ARG A 1 72 ? 101.666 98.609 104.475 1.00 0.00 57 ARG Y N 1
ATOM 887 C CA . ARG A 1 72 ? 101.813 97.257 104.914 1.00 0.00 57 ARG Y CA 1
ATOM 888 C C . ARG A 1 72 ? 100.764 96.727 105.914 1.00 0.00 57 ARG Y C 1
ATOM 889 O O . ARG A 1 72 ? 100.283 97.470 106.758 1.00 0.00 57 ARG Y O 1
ATOM 910 N N . GLY A 1 73 ? 100.396 95.434 105.898 1.00 0.00 58 GLY Y N 1
ATOM 911 C CA . GLY A 1 73 ? 99.476 94.759 106.743 1.00 0.00 58 GLY Y CA 1
ATOM 912 C C . GLY A 1 73 ? 99.891 94.584 108.136 1.00 0.00 58 GLY Y C 1
ATOM 913 O O . GLY A 1 73 ? 100.899 95.086 108.558 1.00 0.00 58 GLY Y O 1
ATOM 917 N N . THR A 1 74 ? 99.154 93.723 108.888 1.00 0.00 59 THR Y N 1
ATOM 918 C CA . THR A 1 74 ? 99.237 93.467 110.274 1.00 0.00 59 THR Y CA 1
ATOM 919 C C . THR A 1 74 ? 99.143 91.904 110.596 1.00 0.00 59 THR Y C 1
ATOM 920 O O . THR A 1 74 ? 98.417 91.205 109.845 1.00 0.00 59 THR Y O 1
ATOM 931 N N . ILE A 1 75 ? 99.812 91.283 111.618 1.00 0.00 60 ILE Y N 1
ATOM 932 C CA . ILE A 1 75 ? 99.539 89.838 111.874 1.00 0.00 60 ILE Y CA 1
ATOM 933 C C . ILE A 1 75 ? 98.252 89.600 112.609 1.00 0.00 60 ILE Y C 1
ATOM 934 O O . ILE A 1 75 ? 97.936 90.466 113.436 1.00 0.00 60 ILE Y O 1
ATOM 950 N N . ILE A 1 76 ? 97.410 88.553 112.370 1.00 0.00 61 ILE Y N 1
ATOM 951 C CA . ILE A 1 76 ? 96.293 88.389 113.247 1.00 0.00 61 ILE Y CA 1
ATOM 952 C C . ILE A 1 76 ? 96.142 86.880 113.287 1.00 0.00 61 ILE Y C 1
ATOM 953 O O . ILE A 1 76 ? 96.294 86.249 112.244 1.00 0.00 61 ILE Y O 1
ATOM 969 N N . GLU A 1 77 ? 95.880 86.289 114.440 1.00 0.00 62 GLU Y N 1
ATOM 970 C CA . GLU A 1 77 ? 95.841 84.837 114.603 1.00 0.00 62 GLU Y CA 1
ATOM 971 C C . GLU A 1 77 ? 94.819 84.125 113.795 1.00 0.00 62 GLU Y C 1
ATOM 972 O O . GLU A 1 77 ? 95.096 83.020 113.248 1.00 0.00 62 GLU Y O 1
ATOM 984 N N . MET A 1 78 ? 93.637 84.759 113.639 1.00 0.00 63 MET Y N 1
ATOM 985 C CA . MET A 1 78 ? 92.579 84.128 112.755 1.00 0.00 63 MET Y CA 1
ATOM 986 C C . MET A 1 78 ? 92.947 83.863 111.353 1.00 0.00 63 MET Y C 1
ATOM 987 O O . MET A 1 78 ? 92.402 82.857 110.792 1.00 0.00 63 MET Y O 1
ATOM 1001 N N . PHE A 1 79 ? 93.740 84.731 110.740 1.00 0.00 64 PHE Y N 1
ATOM 1002 C CA . PHE A 1 79 ? 94.210 84.521 109.369 1.00 0.00 64 PHE Y CA 1
ATOM 1003 C C . PHE A 1 79 ? 95.109 83.288 109.301 1.00 0.00 64 PHE Y C 1
ATOM 1004 O O . PHE A 1 79 ? 95.017 82.353 108.547 1.00 0.00 64 PHE Y O 1
ATOM 1021 N N . ASN A 1 80 ? 96.134 83.372 110.155 1.00 0.00 65 ASN Y N 1
ATOM 1022 C CA . ASN A 1 80 ? 97.174 82.416 110.435 1.00 0.00 65 ASN Y CA 1
ATOM 1023 C C . ASN A 1 80 ? 96.738 80.888 110.597 1.00 0.00 65 ASN Y C 1
ATOM 1024 O O . ASN A 1 80 ? 97.197 80.088 109.770 1.00 0.00 65 ASN Y O 1
ATOM 1035 N N . MET A 1 81 ? 95.903 80.613 111.604 1.00 0.00 66 MET Y N 1
ATOM 1036 C CA . MET A 1 81 ? 95.516 79.232 111.964 1.00 0.00 66 MET Y CA 1
ATOM 1037 C C . MET A 1 81 ? 94.742 78.554 110.884 1.00 0.00 66 MET Y C 1
ATOM 1038 O O . MET A 1 81 ? 94.857 77.352 110.787 1.00 0.00 66 MET Y O 1
ATOM 1052 N N . PHE A 1 82 ? 93.947 79.294 110.134 1.00 0.00 67 PHE Y N 1
ATOM 1053 C CA . PHE A 1 82 ? 93.279 78.642 109.047 1.00 0.00 67 PHE Y CA 1
ATOM 1054 C C . PHE A 1 82 ? 93.947 78.732 107.679 1.00 0.00 67 PHE Y C 1
ATOM 1055 O O . PHE A 1 82 ? 93.647 77.935 106.798 1.00 0.00 67 PHE Y O 1
ATOM 1072 N N . SER A 1 83 ? 94.840 79.733 107.413 1.00 0.00 68 SER Y N 1
ATOM 1073 C CA . SER A 1 83 ? 95.810 79.822 106.233 1.00 0.00 68 SER Y CA 1
ATOM 1074 C C . SER A 1 83 ? 96.946 78.767 106.052 1.00 0.00 68 SER Y C 1
ATOM 1075 O O . SER A 1 83 ? 97.305 78.357 104.959 1.00 0.00 68 SER Y O 1
ATOM 1083 N N . GLY A 1 84 ? 97.556 78.274 107.164 1.00 0.00 69 GLY Y N 1
ATOM 1084 C CA . GLY A 1 84 ? 98.839 77.667 107.120 1.00 0.00 69 GLY Y CA 1
ATOM 1085 C C . GLY A 1 84 ? 99.983 78.516 106.718 1.00 0.00 69 GLY Y C 1
ATOM 1086 O O . GLY A 1 84 ? 101.040 78.109 106.253 1.00 0.00 69 GLY Y O 1
ATOM 1090 N N . GLY A 1 85 ? 99.800 79.811 106.891 1.00 0.00 70 GLY Y N 1
ATOM 1091 C CA . GLY A 1 85 ? 100.662 80.916 106.577 1.00 0.00 70 GLY Y CA 1
ATOM 1092 C C . GLY A 1 85 ? 100.719 81.926 107.695 1.00 0.00 70 GLY Y C 1
ATOM 1093 O O . GLY A 1 85 ? 100.523 81.550 108.799 1.00 0.00 70 GLY Y O 1
ATOM 1097 N N . ALA A 1 86 ? 100.876 83.184 107.390 1.00 0.00 71 ALA Y N 1
ATOM 1098 C CA . ALA A 1 86 ? 101.163 84.332 108.292 1.00 0.00 71 ALA Y CA 1
ATOM 1099 C C . ALA A 1 86 ? 101.942 85.257 107.385 1.00 0.00 71 ALA Y C 1
ATOM 1100 O O . ALA A 1 86 ? 102.639 84.847 106.454 1.00 0.00 71 ALA Y O 1
ATOM 1107 N N . LEU A 1 87 ? 101.853 86.599 107.584 1.00 0.00 72 LEU Y N 1
ATOM 1108 C CA . LEU A 1 87 ? 102.803 87.507 106.891 1.00 0.00 72 LEU Y CA 1
ATOM 1109 C C . LEU A 1 87 ? 104.298 87.236 107.162 1.00 0.00 72 LEU Y C 1
ATOM 1110 O O . LEU A 1 87 ? 104.813 87.078 108.284 1.00 0.00 72 LEU Y O 1
ATOM 1126 N N . SER A 1 88 ? 105.081 87.236 106.005 1.00 0.00 73 SER Y N 1
ATOM 1127 C CA . SER A 1 88 ? 106.322 86.512 105.809 1.00 0.00 73 SER Y CA 1
ATOM 1128 C C . SER A 1 88 ? 106.452 86.258 104.292 1.00 0.00 73 SER Y C 1
ATOM 1129 O O . SER A 1 88 ? 107.482 86.238 103.687 1.00 0.00 73 SER Y O 1
ATOM 1137 N N . ARG A 1 89 ? 105.260 86.002 103.743 1.00 0.00 74 ARG Y N 1
ATOM 1138 C CA . ARG A 1 89 ? 105.090 85.934 102.288 1.00 0.00 74 ARG Y CA 1
ATOM 1139 C C . ARG A 1 89 ? 103.537 85.836 102.168 1.00 0.00 74 ARG Y C 1
ATOM 1140 O O . ARG A 1 89 ? 102.806 85.783 103.169 1.00 0.00 74 ARG Y O 1
ATOM 1161 N N . ALA A 1 90 ? 102.963 85.826 100.964 1.00 0.00 75 ALA Y N 1
ATOM 1162 C CA . ALA A 1 90 ? 101.598 85.580 100.717 1.00 0.00 75 ALA Y CA 1
ATOM 1163 C C . ALA A 1 90 ? 101.699 84.483 99.682 1.00 0.00 75 ALA Y C 1
ATOM 1164 O O . ALA A 1 90 ? 102.492 84.585 98.708 1.00 0.00 75 ALA Y O 1
ATOM 1171 N N . SER A 1 91 ? 101.093 83.314 99.963 1.00 0.00 76 SER Y N 1
ATOM 1172 C CA . SER A 1 91 ? 101.423 82.065 99.202 1.00 0.00 76 SER Y CA 1
ATOM 1173 C C . SER A 1 91 ? 100.205 81.595 98.371 1.00 0.00 76 SER Y C 1
ATOM 1174 O O . SER A 1 91 ? 99.025 81.990 98.571 1.00 0.00 76 SER Y O 1
ATOM 1182 N N . ILE A 1 92 ? 100.509 80.860 97.256 1.00 0.00 77 ILE Y N 1
ATOM 1183 C CA . ILE A 1 92 ? 99.476 80.432 96.251 1.00 0.00 77 ILE Y CA 1
ATOM 1184 C C . ILE A 1 92 ? 98.345 79.600 96.722 1.00 0.00 77 ILE Y C 1
ATOM 1185 O O . ILE A 1 92 ? 97.245 79.683 96.183 1.00 0.00 77 ILE Y O 1
ATOM 1201 N N . PHE A 1 93 ? 98.541 78.819 97.796 1.00 0.00 78 PHE Y N 1
ATOM 1202 C CA . PHE A 1 93 ? 97.540 78.095 98.470 1.00 0.00 78 PHE Y CA 1
ATOM 1203 C C . PHE A 1 93 ? 97.072 78.776 99.802 1.00 0.00 78 PHE Y C 1
ATOM 1204 O O . PHE A 1 93 ? 96.360 78.260 100.686 1.00 0.00 78 PHE Y O 1
ATOM 1221 N N . ALA A 1 94 ? 97.326 80.115 99.961 1.00 0.00 79 ALA Y N 1
ATOM 1222 C CA . ALA A 1 94 ? 97.202 80.753 101.280 1.00 0.00 79 ALA Y CA 1
ATOM 1223 C C . ALA A 1 94 ? 95.737 81.062 101.637 1.00 0.00 79 ALA Y C 1
ATOM 1224 O O . ALA A 1 94 ? 95.491 81.770 102.603 1.00 0.00 79 ALA Y O 1
ATOM 1231 N N . LEU A 1 95 ? 94.693 80.481 100.943 1.00 0.00 80 LEU Y N 1
ATOM 1232 C CA . LEU A 1 95 ? 93.414 80.335 101.582 1.00 0.00 80 LEU Y CA 1
ATOM 1233 C C . LEU A 1 95 ? 93.339 79.424 102.780 1.00 0.00 80 LEU Y C 1
ATOM 1234 O O . LEU A 1 95 ? 92.451 79.516 103.622 1.00 0.00 80 LEU Y O 1
ATOM 1250 N N . GLY A 1 96 ? 94.290 78.422 102.816 1.00 0.00 81 GLY Y N 1
ATOM 1251 C CA . GLY A 1 96 ? 94.478 77.254 103.763 1.00 0.00 81 GLY Y CA 1
ATOM 1252 C C . GLY A 1 96 ? 93.221 76.417 103.782 1.00 0.00 81 GLY Y C 1
ATOM 1253 O O . GLY A 1 96 ? 92.600 76.048 102.806 1.00 0.00 81 GLY Y O 1
ATOM 1257 N N . ILE A 1 97 ? 92.744 76.107 105.009 1.00 0.00 82 ILE Y N 1
ATOM 1258 C CA . ILE A 1 97 ? 91.605 75.262 105.318 1.00 0.00 82 ILE Y CA 1
ATOM 1259 C C . ILE A 1 97 ? 90.415 76.164 105.519 1.00 0.00 82 ILE Y C 1
ATOM 1260 O O . ILE A 1 97 ? 89.305 75.686 105.845 1.00 0.00 82 ILE Y O 1
ATOM 1276 N N . MET A 1 98 ? 90.581 77.500 105.491 1.00 0.00 83 MET Y N 1
ATOM 1277 C CA . MET A 1 98 ? 89.546 78.394 105.868 1.00 0.00 83 MET Y CA 1
ATOM 1278 C C . MET A 1 98 ? 88.193 78.330 105.092 1.00 0.00 83 MET Y C 1
ATOM 1279 O O . MET A 1 98 ? 87.170 78.236 105.711 1.00 0.00 83 MET Y O 1
ATOM 1293 N N . PRO A 1 99 ? 88.163 78.269 103.701 1.00 0.00 84 PRO Y N 1
ATOM 1294 C CA . PRO A 1 99 ? 86.904 77.997 103.000 1.00 0.00 84 PRO Y CA 1
ATOM 1295 C C . PRO A 1 99 ? 86.350 76.615 103.209 1.00 0.00 84 PRO Y C 1
ATOM 1296 O O . PRO A 1 99 ? 85.124 76.385 103.058 1.00 0.00 84 PRO Y O 1
ATOM 1307 N N . TYR A 1 100 ? 87.260 75.607 103.384 1.00 0.00 85 TYR Y N 1
ATOM 1308 C CA . TYR A 1 100 ? 86.715 74.243 103.665 1.00 0.00 85 TYR Y CA 1
ATOM 1309 C C . TYR A 1 100 ? 85.983 74.155 104.980 1.00 0.00 85 TYR Y C 1
ATOM 1310 O O . TYR A 1 100 ? 84.825 73.717 105.042 1.00 0.00 85 TYR Y O 1
ATOM 1328 N N . ILE A 1 101 ? 86.513 74.592 106.090 1.00 0.00 86 ILE Y N 1
ATOM 1329 C CA . ILE A 1 101 ? 85.938 74.660 107.354 1.00 0.00 86 ILE Y CA 1
ATOM 1330 C C . ILE A 1 101 ? 84.728 75.599 107.350 1.00 0.00 86 ILE Y C 1
ATOM 1331 O O . ILE A 1 101 ? 83.662 75.325 107.862 1.00 0.00 86 ILE Y O 1
ATOM 1347 N N . SER A 1 102 ? 84.812 76.757 106.683 1.00 0.00 87 SER Y N 1
ATOM 1348 C CA . SER A 1 102 ? 83.656 77.696 106.527 1.00 0.00 87 SER Y CA 1
ATOM 1349 C C . SER A 1 102 ? 82.456 77.126 105.767 1.00 0.00 87 SER Y C 1
ATOM 1350 O O . SER A 1 102 ? 81.310 77.279 106.255 1.00 0.00 87 SER Y O 1
ATOM 1358 N N . ALA A 1 103 ? 82.598 76.400 104.615 1.00 0.00 88 ALA Y N 1
ATOM 1359 C CA . ALA A 1 103 ? 81.587 75.537 104.006 1.00 0.00 88 ALA Y CA 1
ATOM 1360 C C . ALA A 1 103 ? 81.073 74.511 104.985 1.00 0.00 88 ALA Y C 1
ATOM 1361 O O . ALA A 1 103 ? 79.875 74.336 105.187 1.00 0.00 88 ALA Y O 1
ATOM 1368 N N . SER A 1 104 ? 82.077 73.920 105.699 1.00 0.00 89 SER Y N 1
ATOM 1369 C CA . SER A 1 104 ? 81.771 72.922 106.662 1.00 0.00 89 SER Y CA 1
ATOM 1370 C C . SER A 1 104 ? 80.821 73.408 107.687 1.00 0.00 89 SER Y C 1
ATOM 1371 O O . SER A 1 104 ? 79.963 72.657 108.089 1.00 0.00 89 SER Y O 1
ATOM 1379 N N . ILE A 1 105 ? 80.963 74.676 108.196 1.00 0.00 90 ILE Y N 1
ATOM 1380 C CA . ILE A 1 105 ? 79.999 75.237 109.156 1.00 0.00 90 ILE Y CA 1
ATOM 1381 C C . ILE A 1 105 ? 78.666 75.481 108.423 1.00 0.00 90 ILE Y C 1
ATOM 1382 O O . ILE A 1 105 ? 77.663 75.102 108.941 1.00 0.00 90 ILE Y O 1
ATOM 1398 N N . ILE A 1 106 ? 78.633 76.032 107.165 1.00 0.00 91 ILE Y N 1
ATOM 1399 C CA . ILE A 1 106 ? 77.388 76.363 106.501 1.00 0.00 91 ILE Y CA 1
ATOM 1400 C C . ILE A 1 106 ? 76.538 75.194 106.214 1.00 0.00 91 ILE Y C 1
ATOM 1401 O O . ILE A 1 106 ? 75.358 75.146 106.384 1.00 0.00 91 ILE Y O 1
ATOM 1417 N N . ILE A 1 107 ? 77.152 74.096 105.721 1.00 0.00 92 ILE Y N 1
ATOM 1418 C CA . ILE A 1 107 ? 76.380 73.002 105.127 1.00 0.00 92 ILE Y CA 1
ATOM 1419 C C . ILE A 1 107 ? 76.248 71.852 106.216 1.00 0.00 92 ILE Y C 1
ATOM 1420 O O . ILE A 1 107 ? 75.653 70.836 105.821 1.00 0.00 92 ILE Y O 1
ATOM 1436 N N . GLN A 1 108 ? 76.768 71.969 107.482 1.00 0.00 93 GLN Y N 1
ATOM 1437 C CA . GLN A 1 108 ? 76.479 71.043 108.595 1.00 0.00 93 GLN Y CA 1
ATOM 1438 C C . GLN A 1 108 ? 75.961 71.671 109.893 1.00 0.00 93 GLN Y C 1
ATOM 1439 O O . GLN A 1 108 ? 75.139 70.998 110.512 1.00 0.00 93 GLN Y O 1
ATOM 1453 N N . LEU A 1 109 ? 76.375 72.920 110.230 1.00 0.00 94 LEU Y N 1
ATOM 1454 C CA . LEU A 1 109 ? 76.117 73.538 111.524 1.00 0.00 94 LEU Y CA 1
ATOM 1455 C C . LEU A 1 109 ? 75.084 74.631 111.565 1.00 0.00 94 LEU Y C 1
ATOM 1456 O O . LEU A 1 109 ? 74.556 75.012 112.574 1.00 0.00 94 LEU Y O 1
ATOM 1472 N N . LEU A 1 110 ? 74.582 74.977 110.341 1.00 0.00 95 LEU Y N 1
ATOM 1473 C CA . LEU A 1 110 ? 73.589 75.965 110.244 1.00 0.00 95 LEU Y CA 1
ATOM 1474 C C . LEU A 1 110 ? 72.248 75.365 109.922 1.00 0.00 95 LEU Y C 1
ATOM 1475 O O . LEU A 1 110 ? 71.167 76.022 109.895 1.00 0.00 95 LEU Y O 1
ATOM 1491 N N . THR A 1 111 ? 72.230 74.010 109.679 1.00 0.00 96 THR Y N 1
ATOM 1492 C CA . THR A 1 111 ? 71.045 73.232 109.310 1.00 0.00 96 THR Y CA 1
ATOM 1493 C C . THR A 1 111 ? 70.464 72.641 110.525 1.00 0.00 96 THR Y C 1
ATOM 1494 O O . THR A 1 111 ? 69.456 71.901 110.430 1.00 0.00 96 THR Y O 1
ATOM 1505 N N . VAL A 1 112 ? 70.851 73.018 111.762 1.00 0.00 97 VAL Y N 1
ATOM 1506 C CA . VAL A 1 112 ? 70.377 72.354 113.032 1.00 0.00 97 VAL Y CA 1
ATOM 1507 C C . VAL A 1 112 ? 68.951 72.752 113.464 1.00 0.00 97 VAL Y C 1
ATOM 1508 O O . VAL A 1 112 ? 68.313 72.090 114.250 1.00 0.00 97 VAL Y O 1
ATOM 1521 N N . VAL A 1 113 ? 68.543 73.871 112.972 1.00 0.00 98 VAL Y N 1
ATOM 1522 C CA . VAL A 1 113 ? 67.258 74.419 113.107 1.00 0.00 98 VAL Y CA 1
ATOM 1523 C C . VAL A 1 113 ? 66.054 73.525 112.718 1.00 0.00 98 VAL Y C 1
ATOM 1524 O O . VAL A 1 113 ? 65.786 73.176 111.573 1.00 0.00 98 VAL Y O 1
ATOM 1537 N N . HIS A 1 114 ? 65.112 73.239 113.649 1.00 0.00 99 HIS Y N 1
ATOM 1538 C CA . HIS A 1 114 ? 63.796 72.637 113.442 1.00 0.00 99 HIS Y CA 1
ATOM 1539 C C . HIS A 1 114 ? 63.855 71.139 113.120 1.00 0.00 99 HIS Y C 1
ATOM 1540 O O . HIS A 1 114 ? 63.479 70.793 112.024 1.00 0.00 99 HIS Y O 1
ATOM 1554 N N . PRO A 1 115 ? 64.275 70.229 114.037 1.00 0.00 100 PRO Y N 1
ATOM 1555 C CA . PRO A 1 115 ? 64.550 68.820 113.831 1.00 0.00 100 PRO Y CA 1
ATOM 1556 C C . PRO A 1 115 ? 63.799 68.006 112.771 1.00 0.00 100 PRO Y C 1
ATOM 1557 O O . PRO A 1 115 ? 64.397 67.153 112.076 1.00 0.00 100 PRO Y O 1
ATOM 1568 N N . THR A 1 116 ? 62.435 68.242 112.698 1.00 0.00 101 THR Y N 1
ATOM 1569 C CA . THR A 1 116 ? 61.461 67.737 111.705 1.00 0.00 101 THR Y CA 1
ATOM 1570 C C . THR A 1 116 ? 61.830 68.056 110.240 1.00 0.00 101 THR Y C 1
ATOM 1571 O O . THR A 1 116 ? 61.768 67.193 109.416 1.00 0.00 101 THR Y O 1
ATOM 1582 N N . LEU A 1 117 ? 62.286 69.265 109.919 1.00 0.00 102 LEU Y N 1
ATOM 1583 C CA . LEU A 1 117 ? 62.882 69.635 108.589 1.00 0.00 102 LEU Y CA 1
ATOM 1584 C C . LEU A 1 117 ? 64.397 69.834 108.594 1.00 0.00 102 LEU Y C 1
ATOM 1585 O O . LEU A 1 117 ? 64.980 70.149 107.609 1.00 0.00 102 LEU Y O 1
ATOM 1601 N N . ALA A 1 118 ? 65.021 69.630 109.748 1.00 0.00 103 ALA Y N 1
ATOM 1602 C CA . ALA A 1 118 ? 66.477 69.657 109.841 1.00 0.00 103 ALA Y CA 1
ATOM 1603 C C . ALA A 1 118 ? 67.241 68.587 108.959 1.00 0.00 103 ALA Y C 1
ATOM 1604 O O . ALA A 1 118 ? 68.158 68.959 108.266 1.00 0.00 103 ALA Y O 1
ATOM 1611 N N . GLU A 1 119 ? 66.709 67.354 108.946 1.00 0.00 104 GLU Y N 1
ATOM 1612 C CA . GLU A 1 119 ? 67.295 66.152 108.300 1.00 0.00 104 GLU Y CA 1
ATOM 1613 C C . GLU A 1 119 ? 68.505 65.683 109.098 1.00 0.00 104 GLU Y C 1
ATOM 1614 O O . GLU A 1 119 ? 68.786 66.348 110.097 1.00 0.00 104 GLU Y O 1
ATOM 1626 N N . ILE A 1 120 ? 69.309 64.703 108.602 1.00 0.00 105 ILE Y N 1
ATOM 1627 C CA . ILE A 1 120 ? 70.635 64.449 109.052 1.00 0.00 105 ILE Y CA 1
ATOM 1628 C C . ILE A 1 120 ? 70.588 63.553 110.260 1.00 0.00 105 ILE Y C 1
ATOM 1629 O O . ILE A 1 120 ? 71.369 62.649 110.480 1.00 0.00 105 ILE Y O 1
ATOM 1645 N N . LYS A 1 121 ? 69.534 63.748 111.117 1.00 0.00 106 LYS Y N 1
ATOM 1646 C CA . LYS A 1 121 ? 69.178 62.954 112.260 1.00 0.00 106 LYS Y CA 1
ATOM 1647 C C . LYS A 1 121 ? 68.823 61.561 111.835 1.00 0.00 106 LYS Y C 1
ATOM 1648 O O . LYS A 1 121 ? 68.531 61.174 110.716 1.00 0.00 106 LYS Y O 1
ATOM 1667 N N . LYS A 1 122 ? 68.803 60.685 112.877 1.00 0.00 107 LYS Y N 1
ATOM 1668 C CA . LYS A 1 122 ? 68.252 59.306 112.811 1.00 0.00 107 LYS Y CA 1
ATOM 1669 C C . LYS A 1 122 ? 66.804 59.221 112.325 1.00 0.00 107 LYS Y C 1
ATOM 1670 O O . LYS A 1 122 ? 65.920 60.030 112.668 1.00 0.00 107 LYS Y O 1
ATOM 1689 N N . GLU A 1 123 ? 66.522 58.247 111.389 1.00 0.00 108 GLU Y N 1
ATOM 1690 C CA . GLU A 1 123 ? 65.150 57.888 110.979 1.00 0.00 108 GLU Y CA 1
ATOM 1691 C C . GLU A 1 123 ? 64.839 56.503 111.623 1.00 0.00 108 GLU Y C 1
ATOM 1692 O O . GLU A 1 123 ? 65.723 55.810 112.060 1.00 0.00 108 GLU Y O 1
ATOM 1704 N N . GLY A 1 124 ? 63.504 56.224 111.662 1.00 0.00 109 GLY Y N 1
ATOM 1705 C CA . GLY A 1 124 ? 63.090 54.871 112.071 1.00 0.00 109 GLY Y CA 1
ATOM 1706 C C . GLY A 1 124 ? 63.372 53.870 110.992 1.00 0.00 109 GLY Y C 1
ATOM 1707 O O . GLY A 1 124 ? 63.727 52.709 111.188 1.00 0.00 109 GLY Y O 1
ATOM 1711 N N . GLU A 1 125 ? 63.282 54.356 109.758 1.00 0.00 110 GLU Y N 1
ATOM 1712 C CA . GLU A 1 125 ? 63.918 53.854 108.557 1.00 0.00 110 GLU Y CA 1
ATOM 1713 C C . GLU A 1 125 ? 65.453 53.683 108.557 1.00 0.00 110 GLU Y C 1
ATOM 1714 O O . GLU A 1 125 ? 66.111 54.314 109.393 1.00 0.00 110 GLU Y O 1
ATOM 1726 N N . SER A 1 126 ? 66.025 52.784 107.806 1.00 0.00 111 SER Y N 1
ATOM 1727 C CA . SER A 1 126 ? 67.503 52.680 107.634 1.00 0.00 111 SER Y CA 1
ATOM 1728 C C . SER A 1 126 ? 68.091 53.782 106.692 1.00 0.00 111 SER Y C 1
ATOM 1729 O O . SER A 1 126 ? 67.476 54.157 105.763 1.00 0.00 111 SER Y O 1
ATOM 1737 N N . GLY A 1 127 ? 69.285 54.325 106.980 1.00 0.00 112 GLY Y N 1
ATOM 1738 C CA . GLY A 1 127 ? 69.966 55.296 106.166 1.00 0.00 112 GLY Y CA 1
ATOM 1739 C C . GLY A 1 127 ? 69.275 56.671 106.101 1.00 0.00 112 GLY Y C 1
ATOM 1740 O O . GLY A 1 127 ? 68.201 56.889 106.687 1.00 0.00 112 GLY Y O 1
ATOM 1744 N N . ARG A 1 128 ? 70.023 57.588 105.428 1.00 0.00 113 ARG Y N 1
ATOM 1745 C CA . ARG A 1 128 ? 69.779 59.022 105.365 1.00 0.00 113 ARG Y CA 1
ATOM 1746 C C . ARG A 1 128 ? 70.973 59.790 104.656 1.00 0.00 113 ARG Y C 1
ATOM 1747 O O . ARG A 1 128 ? 71.004 61.022 104.871 1.00 0.00 113 ARG Y O 1
ATOM 1768 N N . ARG A 1 129 ? 71.911 59.187 103.878 1.00 0.00 114 ARG Y N 1
ATOM 1769 C CA . ARG A 1 129 ? 73.031 59.886 103.328 1.00 0.00 114 ARG Y CA 1
ATOM 1770 C C . ARG A 1 129 ? 72.676 60.732 102.094 1.00 0.00 114 ARG Y C 1
ATOM 1771 O O . ARG A 1 129 ? 71.850 60.391 101.174 1.00 0.00 114 ARG Y O 1
ATOM 1792 N N . LYS A 1 130 ? 73.200 61.982 102.125 1.00 0.00 115 LYS Y N 1
ATOM 1793 C CA . LYS A 1 130 ? 72.962 62.909 101.103 1.00 0.00 115 LYS Y CA 1
ATOM 1794 C C . LYS A 1 130 ? 73.947 64.015 100.950 1.00 0.00 115 LYS Y C 1
ATOM 1795 O O . LYS A 1 130 ? 73.725 64.865 100.082 1.00 0.00 115 LYS Y O 1
ATOM 1814 N N . ILE A 1 131 ? 74.992 64.153 101.718 1.00 0.00 116 ILE Y N 1
ATOM 1815 C CA . ILE A 1 131 ? 75.788 65.428 101.747 1.00 0.00 116 ILE Y CA 1
ATOM 1816 C C . ILE A 1 131 ? 77.108 65.287 101.034 1.00 0.00 116 ILE Y C 1
ATOM 1817 O O . ILE A 1 131 ? 77.783 66.319 101.013 1.00 0.00 116 ILE Y O 1
ATOM 1833 N N . SER A 1 132 ? 77.497 64.176 100.373 1.00 0.00 117 SER Y N 1
ATOM 1834 C CA . SER A 1 132 ? 78.758 63.858 99.740 1.00 0.00 117 SER Y CA 1
ATOM 1835 C C . SER A 1 132 ? 79.451 64.946 98.933 1.00 0.00 117 SER Y C 1
ATOM 1836 O O . SER A 1 132 ? 80.608 65.247 99.150 1.00 0.00 117 SER Y O 1
ATOM 1844 N N . GLN A 1 133 ? 78.661 65.624 98.066 1.00 0.00 118 GLN Y N 1
ATOM 1845 C CA . GLN A 1 133 ? 79.074 66.701 97.122 1.00 0.00 118 GLN Y CA 1
ATOM 1846 C C . GLN A 1 133 ? 79.132 68.097 97.793 1.00 0.00 118 GLN Y C 1
ATOM 1847 O O . GLN A 1 133 ? 79.745 69.005 97.233 1.00 0.00 118 GLN Y O 1
ATOM 1861 N N . TYR A 1 134 ? 78.442 68.308 98.963 1.00 0.00 119 TYR Y N 1
ATOM 1862 C CA . TYR A 1 134 ? 78.447 69.668 99.487 1.00 0.00 119 TYR Y CA 1
ATOM 1863 C C . TYR A 1 134 ? 79.715 70.215 99.954 1.00 0.00 119 TYR Y C 1
ATOM 1864 O O . TYR A 1 134 ? 79.983 71.353 99.582 1.00 0.00 119 TYR Y O 1
ATOM 1882 N N . THR A 1 135 ? 80.549 69.555 100.835 1.00 0.00 120 THR Y N 1
ATOM 1883 C CA . THR A 1 135 ? 81.705 70.265 101.272 1.00 0.00 120 THR Y CA 1
ATOM 1884 C C . THR A 1 135 ? 82.688 70.665 100.138 1.00 0.00 120 THR Y C 1
ATOM 1885 O O . THR A 1 135 ? 83.219 71.816 100.071 1.00 0.00 120 THR Y O 1
ATOM 1896 N N . ARG A 1 136 ? 83.010 69.681 99.206 1.00 0.00 121 ARG Y N 1
ATOM 1897 C CA . ARG A 1 136 ? 84.070 69.901 98.206 1.00 0.00 121 ARG Y CA 1
ATOM 1898 C C . ARG A 1 136 ? 83.729 71.068 97.215 1.00 0.00 121 ARG Y C 1
ATOM 1899 O O . ARG A 1 136 ? 84.574 71.890 96.838 1.00 0.00 121 ARG Y O 1
ATOM 1920 N N . TYR A 1 137 ? 82.469 71.213 96.860 1.00 0.00 122 TYR Y N 1
ATOM 1921 C CA . TYR A 1 137 ? 81.953 72.234 95.992 1.00 0.00 122 TYR Y CA 1
ATOM 1922 C C . TYR A 1 137 ? 81.545 73.527 96.723 1.00 0.00 122 TYR Y C 1
ATOM 1923 O O . TYR A 1 137 ? 81.623 74.618 96.163 1.00 0.00 122 TYR Y O 1
ATOM 1941 N N . GLY A 1 138 ? 81.187 73.430 98.045 1.00 0.00 123 GLY Y N 1
ATOM 1942 C CA . GLY A 1 138 ? 80.998 74.590 98.932 1.00 0.00 123 GLY Y CA 1
ATOM 1943 C C . GLY A 1 138 ? 82.230 75.379 99.112 1.00 0.00 123 GLY Y C 1
ATOM 1944 O O . GLY A 1 138 ? 82.152 76.554 99.452 1.00 0.00 123 GLY Y O 1
ATOM 1948 N N . THR A 1 139 ? 83.371 74.701 98.954 1.00 0.00 124 THR Y N 1
ATOM 1949 C CA . THR A 1 139 ? 84.690 75.369 99.118 1.00 0.00 124 THR Y CA 1
ATOM 1950 C C . THR A 1 139 ? 84.873 76.335 97.969 1.00 0.00 124 THR Y C 1
ATOM 1951 O O . THR A 1 139 ? 85.408 77.449 98.150 1.00 0.00 124 THR Y O 1
ATOM 1962 N N . LEU A 1 140 ? 84.308 75.993 96.820 1.00 0.00 125 LEU Y N 1
ATOM 1963 C CA . LEU A 1 140 ? 84.409 76.764 95.613 1.00 0.00 125 LEU Y CA 1
ATOM 1964 C C . LEU A 1 140 ? 83.240 77.655 95.332 1.00 0.00 125 LEU Y C 1
ATOM 1965 O O . LEU A 1 140 ? 82.868 78.031 94.210 1.00 0.00 125 LEU Y O 1
ATOM 1981 N N . VAL A 1 141 ? 82.673 78.157 96.432 1.00 0.00 126 VAL Y N 1
ATOM 1982 C CA . VAL A 1 141 ? 81.831 79.421 96.287 1.00 0.00 126 VAL Y CA 1
ATOM 1983 C C . VAL A 1 141 ? 82.554 80.415 97.148 1.00 0.00 126 VAL Y C 1
ATOM 1984 O O . VAL A 1 141 ? 82.768 81.535 96.732 1.00 0.00 126 VAL Y O 1
ATOM 1997 N N . LEU A 1 142 ? 82.855 80.051 98.465 1.00 0.00 127 LEU Y N 1
ATOM 1998 C CA . LEU A 1 142 ? 83.568 80.919 99.402 1.00 0.00 127 LEU Y CA 1
ATOM 1999 C C . LEU A 1 142 ? 84.966 81.338 98.935 1.00 0.00 127 LEU Y C 1
ATOM 2000 O O . LEU A 1 142 ? 85.289 82.507 98.999 1.00 0.00 127 LEU Y O 1
ATOM 2016 N N . ALA A 1 143 ? 85.795 80.459 98.235 1.00 0.00 128 ALA Y N 1
ATOM 2017 C CA . ALA A 1 143 ? 87.149 80.752 97.763 1.00 0.00 128 ALA Y CA 1
ATOM 2018 C C . ALA A 1 143 ? 87.195 82.048 97.039 1.00 0.00 128 ALA Y C 1
ATOM 2019 O O . ALA A 1 143 ? 88.106 82.859 97.239 1.00 0.00 128 ALA Y O 1
ATOM 2026 N N . ILE A 1 144 ? 86.278 82.389 96.117 1.00 0.00 129 ILE Y N 1
ATOM 2027 C CA . ILE A 1 144 ? 86.369 83.633 95.447 1.00 0.00 129 ILE Y CA 1
ATOM 2028 C C . ILE A 1 144 ? 86.195 84.880 96.327 1.00 0.00 129 ILE Y C 1
ATOM 2029 O O . ILE A 1 144 ? 87.089 85.693 96.483 1.00 0.00 129 ILE Y O 1
ATOM 2045 N N . PHE A 1 145 ? 85.066 84.987 97.069 1.00 0.00 130 PHE Y N 1
ATOM 2046 C CA . PHE A 1 145 ? 84.816 86.018 98.016 1.00 0.00 130 PHE Y CA 1
ATOM 2047 C C . PHE A 1 145 ? 85.980 86.161 99.113 1.00 0.00 130 PHE Y C 1
ATOM 2048 O O . PHE A 1 145 ? 86.369 87.277 99.468 1.00 0.00 130 PHE Y O 1
ATOM 2065 N N . GLN A 1 146 ? 86.561 85.057 99.680 1.00 0.00 131 GLN Y N 1
ATOM 2066 C CA . GLN A 1 146 ? 87.616 85.032 100.555 1.00 0.00 131 GLN Y CA 1
ATOM 2067 C C . GLN A 1 146 ? 88.812 85.611 99.936 1.00 0.00 131 GLN Y C 1
ATOM 2068 O O . GLN A 1 146 ? 89.546 86.373 100.538 1.00 0.00 131 GLN Y O 1
ATOM 2082 N N . SER A 1 147 ? 89.080 85.165 98.687 1.00 0.00 132 SER Y N 1
ATOM 2083 C CA . SER A 1 147 ? 90.307 85.570 97.877 1.00 0.00 132 SER Y CA 1
ATOM 2084 C C . SER A 1 147 ? 90.409 87.025 97.535 1.00 0.00 132 SER Y C 1
ATOM 2085 O O . SER A 1 147 ? 91.393 87.631 97.832 1.00 0.00 132 SER Y O 1
ATOM 2093 N N . ILE A 1 148 ? 89.348 87.684 97.089 1.00 0.00 133 ILE Y N 1
ATOM 2094 C CA . ILE A 1 148 ? 89.222 89.158 97.179 1.00 0.00 133 ILE Y CA 1
ATOM 2095 C C . ILE A 1 148 ? 89.234 89.730 98.605 1.00 0.00 133 ILE Y C 1
ATOM 2096 O O . ILE A 1 148 ? 89.896 90.814 98.706 1.00 0.00 133 ILE Y O 1
ATOM 2112 N N . GLY A 1 149 ? 88.634 89.070 99.611 1.00 0.00 134 GLY Y N 1
ATOM 2113 C CA . GLY A 1 149 ? 88.628 89.588 100.986 1.00 0.00 134 GLY Y CA 1
ATOM 2114 C C . GLY A 1 149 ? 90.009 89.787 101.647 1.00 0.00 134 GLY Y C 1
ATOM 2115 O O . GLY A 1 149 ? 90.148 90.801 102.316 1.00 0.00 134 GLY Y O 1
ATOM 2119 N N . ILE A 1 150 ? 90.883 88.816 101.645 1.00 0.00 135 ILE Y N 1
ATOM 2120 C CA . ILE A 1 150 ? 92.282 89.039 102.086 1.00 0.00 135 ILE Y CA 1
ATOM 2121 C C . ILE A 1 150 ? 93.096 89.933 101.131 1.00 0.00 135 ILE Y C 1
ATOM 2122 O O . ILE A 1 150 ? 93.999 90.648 101.602 1.00 0.00 135 ILE Y O 1
ATOM 2138 N N . ALA A 1 151 ? 92.873 89.852 99.809 1.00 0.00 136 ALA Y N 1
ATOM 2139 C CA . ALA A 1 151 ? 93.684 90.593 98.897 1.00 0.00 136 ALA Y CA 1
ATOM 2140 C C . ALA A 1 151 ? 93.403 92.147 99.028 1.00 0.00 136 ALA Y C 1
ATOM 2141 O O . ALA A 1 151 ? 94.294 92.942 98.928 1.00 0.00 136 ALA Y O 1
ATOM 2148 N N . THR A 1 152 ? 92.130 92.523 99.349 1.00 0.00 137 THR Y N 1
ATOM 2149 C CA . THR A 1 152 ? 91.630 93.843 99.519 1.00 0.00 137 THR Y CA 1
ATOM 2150 C C . THR A 1 152 ? 91.343 94.028 101.008 1.00 0.00 137 THR Y C 1
ATOM 2151 O O . THR A 1 152 ? 90.911 95.137 101.398 1.00 0.00 137 THR Y O 1
ATOM 2162 N N . GLY A 1 153 ? 91.786 93.188 101.913 1.00 0.00 138 GLY Y N 1
ATOM 2163 C CA . GLY A 1 153 ? 91.703 93.298 103.381 1.00 0.00 138 GLY Y CA 1
ATOM 2164 C C . GLY A 1 153 ? 92.955 93.956 104.047 1.00 0.00 138 GLY Y C 1
ATOM 2165 O O . GLY A 1 153 ? 93.883 94.384 103.414 1.00 0.00 138 GLY Y O 1
ATOM 2169 N N . LEU A 1 154 ? 93.037 93.977 105.363 1.00 0.00 139 LEU Y N 1
ATOM 2170 C CA . LEU A 1 154 ? 94.114 94.304 106.283 1.00 0.00 139 LEU Y CA 1
ATOM 2171 C C . LEU A 1 154 ? 94.217 95.849 106.342 1.00 0.00 139 LEU Y C 1
ATOM 2172 O O . LEU A 1 154 ? 93.621 96.556 105.550 1.00 0.00 139 LEU Y O 1
ATOM 2188 N N . PRO A 1 155 ? 94.837 96.501 107.334 1.00 0.00 140 PRO Y N 1
ATOM 2189 C CA . PRO A 1 155 ? 94.647 97.944 107.544 1.00 0.00 140 PRO Y CA 1
ATOM 2190 C C . PRO A 1 155 ? 95.097 98.742 106.365 1.00 0.00 140 PRO Y C 1
ATOM 2191 O O . PRO A 1 155 ? 94.447 99.800 106.129 1.00 0.00 140 PRO Y O 1
ATOM 2202 N N . ASN A 1 156 ? 96.226 98.424 105.668 1.00 0.00 141 ASN Y N 1
ATOM 2203 C CA . ASN A 1 156 ? 96.810 99.090 104.521 1.00 0.00 141 ASN Y CA 1
ATOM 2204 C C . ASN A 1 156 ? 97.119 98.171 103.492 1.00 0.00 141 ASN Y C 1
ATOM 2205 O O . ASN A 1 156 ? 98.255 98.222 103.034 1.00 0.00 141 ASN Y O 1
ATOM 2216 N N . MET A 1 157 ? 96.158 97.250 103.072 1.00 0.00 142 MET Y N 1
ATOM 2217 C CA . MET A 1 157 ? 96.390 96.142 102.127 1.00 0.00 142 MET Y CA 1
ATOM 2218 C C . MET A 1 157 ? 97.306 95.045 102.900 1.00 0.00 142 MET Y C 1
ATOM 2219 O O . MET A 1 157 ? 97.706 95.184 104.054 1.00 0.00 142 MET Y O 1
ATOM 2233 N N . PRO A 1 158 ? 97.685 93.904 102.230 1.00 0.00 143 PRO Y N 1
ATOM 2234 C CA . PRO A 1 158 ? 98.685 92.923 102.736 1.00 0.00 143 PRO Y CA 1
ATOM 2235 C C . PRO A 1 158 ? 100.059 93.586 102.613 1.00 0.00 143 PRO Y C 1
ATOM 2236 O O . PRO A 1 158 ? 100.799 93.726 103.618 1.00 0.00 143 PRO Y O 1
ATOM 2247 N N . GLY A 1 159 ? 100.418 94.120 101.432 1.00 0.00 144 GLY Y N 1
ATOM 2248 C CA . GLY A 1 159 ? 101.676 94.709 101.002 1.00 0.00 144 GLY Y CA 1
ATOM 2249 C C . GLY A 1 159 ? 101.532 96.141 100.521 1.00 0.00 144 GLY Y C 1
ATOM 2250 O O . GLY A 1 159 ? 101.665 97.094 101.335 1.00 0.00 144 GLY Y O 1
ATOM 2254 N N . MET A 1 160 ? 101.191 96.435 99.237 1.00 0.00 145 MET Y N 1
ATOM 2255 C CA . MET A 1 160 ? 101.119 97.749 98.670 1.00 0.00 145 MET Y CA 1
ATOM 2256 C C . MET A 1 160 ? 99.727 98.130 98.203 1.00 0.00 145 MET Y C 1
ATOM 2257 O O . MET 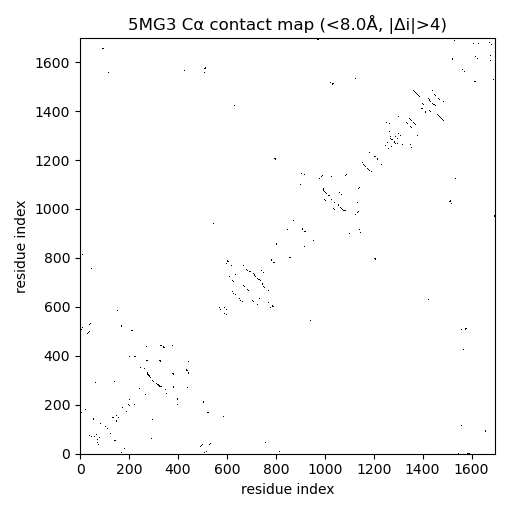A 1 160 ? 98.984 98.685 98.990 1.00 0.00 145 MET Y O 1
ATOM 2271 N N . GLN A 1 161 ? 99.278 97.847 96.949 1.00 0.00 146 GLN Y N 1
ATOM 2272 C CA . GLN A 1 161 ? 98.111 98.557 96.451 1.00 0.00 146 GLN Y CA 1
ATOM 2273 C C . GLN A 1 161 ? 97.289 97.847 95.323 1.00 0.00 146 GLN Y C 1
ATOM 2274 O O . GLN A 1 161 ? 96.378 98.448 94.795 1.00 0.00 146 GLN Y O 1
ATOM 2288 N N . GLY A 1 162 ? 97.633 96.618 94.893 1.00 0.00 147 GLY Y N 1
ATOM 2289 C CA . GLY A 1 162 ? 96.846 95.905 93.915 1.00 0.00 147 GLY Y CA 1
ATOM 2290 C C . GLY A 1 162 ? 95.405 95.575 94.122 1.00 0.00 147 GLY Y C 1
ATOM 2291 O O . GLY A 1 162 ? 95.002 95.105 95.209 1.00 0.00 147 GLY Y O 1
ATOM 2295 N N . LEU A 1 163 ? 94.590 95.896 93.186 1.00 0.00 148 LEU Y N 1
ATOM 2296 C CA . LEU A 1 163 ? 93.181 95.650 93.137 1.00 0.00 148 LEU Y CA 1
ATOM 2297 C C . LEU A 1 163 ? 92.812 94.500 92.174 1.00 0.00 148 LEU Y C 1
ATOM 2298 O O . LEU A 1 163 ? 93.494 94.247 91.183 1.00 0.00 148 LEU Y O 1
ATOM 2314 N N . VAL A 1 164 ? 91.793 93.715 92.563 1.00 0.00 149 VAL Y N 1
ATOM 2315 C CA . VAL A 1 164 ? 91.729 92.366 91.969 1.00 0.00 149 VAL Y CA 1
ATOM 2316 C C . VAL A 1 164 ? 90.859 92.289 90.687 1.00 0.00 149 VAL Y C 1
ATOM 2317 O O . VAL A 1 164 ? 90.468 91.195 90.275 1.00 0.00 149 VAL Y O 1
ATOM 2330 N N . ILE A 1 165 ? 90.578 93.479 90.077 1.00 0.00 150 ILE Y N 1
ATOM 2331 C CA . ILE A 1 165 ? 89.768 93.562 88.820 1.00 0.00 150 ILE Y CA 1
ATOM 2332 C C . ILE A 1 165 ? 90.610 94.297 87.777 1.00 0.00 150 ILE Y C 1
ATOM 2333 O O . ILE A 1 165 ? 90.096 94.945 86.884 1.00 0.00 150 ILE Y O 1
ATOM 2349 N N . ASN A 1 166 ? 91.922 94.351 87.949 1.00 0.00 151 ASN Y N 1
ATOM 2350 C CA . ASN A 1 166 ? 92.829 94.926 87.000 1.00 0.00 151 ASN Y CA 1
ATOM 2351 C C . ASN A 1 166 ? 93.109 94.084 85.722 1.00 0.00 151 ASN Y C 1
ATOM 2352 O O . ASN A 1 166 ? 93.841 93.145 85.832 1.00 0.00 151 ASN Y O 1
ATOM 2363 N N . PRO A 1 167 ? 92.681 94.441 84.489 1.00 0.00 152 PRO Y N 1
ATOM 2364 C CA . PRO A 1 167 ? 93.079 93.663 83.250 1.00 0.00 152 PRO Y CA 1
ATOM 2365 C C . PRO A 1 167 ? 94.486 93.957 82.774 1.00 0.00 152 PRO Y C 1
ATOM 2366 O O . PRO A 1 167 ? 94.821 93.680 81.591 1.00 0.00 152 PRO Y O 1
ATOM 2377 N N . GLY A 1 168 ? 95.378 94.406 83.668 1.00 0.00 153 GLY Y N 1
ATOM 2378 C CA . GLY A 1 168 ? 96.717 94.852 83.386 1.00 0.00 153 GLY Y CA 1
ATOM 2379 C C . GLY A 1 168 ? 97.070 95.552 84.613 1.00 0.00 153 GLY Y C 1
ATOM 2380 O O . GLY A 1 168 ? 96.177 96.173 85.168 1.00 0.00 153 GLY Y O 1
ATOM 2384 N N . PHE A 1 169 ? 98.372 95.384 85.140 1.00 0.00 154 PHE Y N 1
ATOM 2385 C CA . PHE A 1 169 ? 98.686 95.578 86.587 1.00 0.00 154 PHE Y CA 1
ATOM 2386 C C . PHE A 1 169 ? 97.958 94.593 87.456 1.00 0.00 154 PHE Y C 1
ATOM 2387 O O . PHE A 1 169 ? 97.294 94.872 88.446 1.00 0.00 154 PHE Y O 1
ATOM 2404 N N . ALA A 1 170 ? 97.990 93.304 86.958 1.00 0.00 155 ALA Y N 1
ATOM 2405 C CA . ALA A 1 170 ? 97.070 92.282 87.367 1.00 0.00 155 ALA Y CA 1
ATOM 2406 C C . ALA A 1 170 ? 97.614 91.306 88.357 1.00 0.00 155 ALA Y C 1
ATOM 2407 O O . ALA A 1 170 ? 97.187 90.146 88.529 1.00 0.00 155 ALA Y O 1
ATOM 2414 N N . PHE A 1 171 ? 98.746 91.652 89.046 1.00 0.00 156 PHE Y N 1
ATOM 2415 C CA . PHE A 1 171 ? 99.384 90.753 89.945 1.00 0.00 156 PHE Y CA 1
ATOM 2416 C C . PHE A 1 171 ? 98.518 90.244 91.067 1.00 0.00 156 PHE Y C 1
ATOM 2417 O O . PHE A 1 171 ? 98.433 89.016 91.194 1.00 0.00 156 PHE Y O 1
ATOM 2434 N N . TYR A 1 172 ? 97.821 91.114 91.868 1.00 0.00 157 TYR Y N 1
ATOM 2435 C CA . TYR A 1 172 ? 96.887 90.674 92.845 1.00 0.00 157 TYR Y CA 1
ATOM 2436 C C . TYR A 1 172 ? 95.764 89.816 92.282 1.00 0.00 157 TYR Y C 1
ATOM 2437 O O . TYR A 1 172 ? 95.367 88.826 92.923 1.00 0.00 157 TYR Y O 1
ATOM 2455 N N . PHE A 1 173 ? 95.246 90.063 91.053 1.00 0.00 158 PHE Y N 1
ATOM 2456 C CA . PHE A 1 173 ? 94.276 89.271 90.308 1.00 0.00 158 PHE Y CA 1
ATOM 2457 C C . PHE A 1 173 ? 94.788 87.838 89.993 1.00 0.00 158 PHE Y C 1
ATOM 2458 O O . PHE A 1 173 ? 94.061 86.914 90.237 1.00 0.00 158 PHE Y O 1
ATOM 2475 N N . THR A 1 174 ? 96.051 87.810 89.636 1.00 0.00 159 THR Y N 1
ATOM 2476 C CA . THR A 1 174 ? 96.914 86.645 89.436 1.00 0.00 159 THR Y CA 1
ATOM 2477 C C . THR A 1 174 ? 97.128 85.756 90.690 1.00 0.00 159 THR Y C 1
ATOM 2478 O O . THR A 1 174 ? 97.026 84.518 90.725 1.00 0.00 159 THR Y O 1
ATOM 2489 N N . ALA A 1 175 ? 97.387 86.395 91.852 1.00 0.00 160 ALA Y N 1
ATOM 2490 C CA . ALA A 1 175 ? 97.230 85.665 93.108 1.00 0.00 160 ALA Y CA 1
ATOM 2491 C C . ALA A 1 175 ? 95.859 85.137 93.450 1.00 0.00 160 ALA Y C 1
ATOM 2492 O O . ALA A 1 175 ? 95.807 83.893 93.705 1.00 0.00 160 ALA Y O 1
ATOM 2499 N N . VAL A 1 176 ? 94.761 85.885 93.338 1.00 0.00 161 VAL Y N 1
ATOM 2500 C CA . VAL A 1 176 ? 93.391 85.530 93.327 1.00 0.00 161 VAL Y CA 1
ATOM 2501 C C . VAL A 1 176 ? 93.056 84.342 92.400 1.00 0.00 161 VAL Y C 1
ATOM 2502 O O . VAL A 1 176 ? 92.436 83.323 92.879 1.00 0.00 161 VAL Y O 1
ATOM 2515 N N . VAL A 1 177 ? 93.401 84.358 91.083 1.00 0.00 162 VAL Y N 1
ATOM 2516 C CA . VAL A 1 177 ? 93.250 83.229 90.214 1.00 0.00 162 VAL Y CA 1
ATOM 2517 C C . VAL A 1 177 ? 94.009 82.048 90.695 1.00 0.00 162 VAL Y C 1
ATOM 2518 O O . VAL A 1 177 ? 93.510 80.916 90.684 1.00 0.00 162 VAL Y O 1
ATOM 2531 N N . SER A 1 178 ? 95.239 82.170 91.062 1.00 0.00 163 SER Y N 1
ATOM 2532 C CA . SER A 1 178 ? 96.113 81.140 91.657 1.00 0.00 163 SER Y CA 1
ATOM 2533 C C . SER A 1 178 ? 95.608 80.495 92.899 1.00 0.00 163 SER Y C 1
ATOM 2534 O O . SER A 1 178 ? 95.618 79.310 92.977 1.00 0.00 163 SER Y O 1
ATOM 2542 N N . LEU A 1 179 ? 94.979 81.221 93.850 1.00 0.00 164 LEU Y N 1
ATOM 2543 C CA . LEU A 1 179 ? 94.249 80.684 94.979 1.00 0.00 164 LEU Y CA 1
ATOM 2544 C C . LEU A 1 179 ? 93.011 79.816 94.644 1.00 0.00 164 LEU Y C 1
ATOM 2545 O O . LEU A 1 179 ? 92.755 78.781 95.113 1.00 0.00 164 LEU Y O 1
ATOM 2561 N N . VAL A 1 180 ? 92.084 80.368 93.736 1.00 0.00 165 VAL Y N 1
ATOM 2562 C CA . VAL A 1 180 ? 90.857 79.689 93.351 1.00 0.00 165 VAL Y CA 1
ATOM 2563 C C . VAL A 1 180 ? 91.192 78.534 92.507 1.00 0.00 165 VAL Y C 1
ATOM 2564 O O . VAL A 1 180 ? 90.590 77.426 92.709 1.00 0.00 165 VAL Y O 1
ATOM 2577 N N . THR A 1 181 ? 92.191 78.572 91.592 1.00 0.00 166 THR Y N 1
ATOM 2578 C CA . THR A 1 181 ? 92.482 77.365 90.767 1.00 0.00 166 THR Y CA 1
ATOM 2579 C C . THR A 1 181 ? 93.238 76.416 91.625 1.00 0.00 166 THR Y C 1
ATOM 2580 O O . THR A 1 181 ? 93.074 75.231 91.500 1.00 0.00 166 THR Y O 1
ATOM 2591 N N . GLY A 1 182 ? 93.981 76.878 92.651 1.00 0.00 167 GLY Y N 1
ATOM 2592 C CA . GLY A 1 182 ? 94.692 76.117 93.757 1.00 0.00 167 GLY Y CA 1
ATOM 2593 C C . GLY A 1 182 ? 93.748 75.337 94.595 1.00 0.00 167 GLY Y C 1
ATOM 2594 O O . GLY A 1 182 ? 94.066 74.267 95.040 1.00 0.00 167 GLY Y O 1
ATOM 2598 N N . THR A 1 183 ? 92.560 75.961 94.880 1.00 0.00 168 THR Y N 1
ATOM 2599 C CA . THR A 1 183 ? 91.416 75.245 95.591 1.00 0.00 168 THR Y CA 1
ATOM 2600 C C . THR A 1 183 ? 90.768 74.225 94.723 1.00 0.00 168 THR Y C 1
ATOM 2601 O O . THR A 1 183 ? 90.349 73.174 95.207 1.00 0.00 168 THR Y O 1
ATOM 2612 N N . MET A 1 184 ? 90.782 74.439 93.411 1.00 0.00 169 MET Y N 1
ATOM 2613 C CA . MET A 1 184 ? 90.449 73.432 92.448 1.00 0.00 169 MET Y CA 1
ATOM 2614 C C . MET A 1 184 ? 91.330 72.190 92.587 1.00 0.00 169 MET Y C 1
ATOM 2615 O O . MET A 1 184 ? 90.951 71.036 92.670 1.00 0.00 169 MET Y O 1
ATOM 2629 N N . PHE A 1 185 ? 92.644 72.481 92.685 1.00 0.00 170 PHE Y N 1
ATOM 2630 C CA . PHE A 1 185 ? 93.644 71.447 92.775 1.00 0.00 170 PHE Y CA 1
ATOM 2631 C C . PHE A 1 185 ? 93.737 70.763 94.162 1.00 0.00 170 PHE Y C 1
ATOM 2632 O O . PHE A 1 185 ? 93.860 69.536 94.215 1.00 0.00 170 PHE Y O 1
ATOM 2649 N N . LEU A 1 186 ? 93.641 71.464 95.299 1.00 0.00 171 LEU Y N 1
ATOM 2650 C CA . LEU A 1 186 ? 93.601 70.970 96.673 1.00 0.00 171 LEU Y CA 1
ATOM 2651 C C . LEU A 1 186 ? 92.434 70.058 96.941 1.00 0.00 171 LEU Y C 1
ATOM 2652 O O . LEU A 1 186 ? 92.519 68.960 97.525 1.00 0.00 171 LEU Y O 1
ATOM 2668 N N . MET A 1 187 ? 91.211 70.442 96.398 1.00 0.00 172 MET Y N 1
ATOM 2669 C CA . MET A 1 187 ? 90.044 69.556 96.311 1.00 0.00 172 MET Y CA 1
ATOM 2670 C C . MET A 1 187 ? 90.331 68.307 95.520 1.00 0.00 172 MET Y C 1
ATOM 2671 O O . MET A 1 187 ? 89.984 67.201 95.884 1.00 0.00 172 MET Y O 1
ATOM 2685 N N . TRP A 1 188 ? 91.004 68.417 94.370 1.00 0.00 173 TRP Y N 1
ATOM 2686 C CA . TRP A 1 188 ? 91.351 67.251 93.508 1.00 0.00 173 TRP Y CA 1
ATOM 2687 C C . TRP A 1 188 ? 92.209 66.243 94.243 1.00 0.00 173 TRP Y C 1
ATOM 2688 O O . TRP A 1 188 ? 92.012 65.023 94.228 1.00 0.00 173 TRP Y O 1
ATOM 2709 N N . LEU A 1 189 ? 93.152 66.759 95.055 1.00 0.00 174 LEU Y N 1
ATOM 2710 C CA . LEU A 1 189 ? 94.057 65.980 95.924 1.00 0.00 174 LEU Y CA 1
ATOM 2711 C C . LEU A 1 189 ? 93.361 65.123 96.925 1.00 0.00 174 LEU Y C 1
ATOM 2712 O O . LEU A 1 189 ? 93.765 64.030 97.300 1.00 0.00 174 LEU Y O 1
ATOM 2728 N N . GLY A 1 190 ? 92.170 65.597 97.401 1.00 0.00 175 GLY Y N 1
ATOM 2729 C CA . GLY A 1 190 ? 91.431 64.813 98.361 1.00 0.00 175 GLY Y CA 1
ATOM 2730 C C . GLY A 1 190 ? 90.790 63.554 97.942 1.00 0.00 175 GLY Y C 1
ATOM 2731 O O . GLY A 1 190 ? 90.549 62.542 98.644 1.00 0.00 175 GLY Y O 1
ATOM 2735 N N . GLU A 1 191 ? 90.443 63.427 96.651 1.00 0.00 176 GLU Y N 1
ATOM 2736 C CA . GLU A 1 191 ? 89.662 62.393 96.091 1.00 0.00 176 GLU Y CA 1
ATOM 2737 C C . GLU A 1 191 ? 90.437 61.737 94.984 1.00 0.00 176 GLU Y C 1
ATOM 2738 O O . GLU A 1 191 ? 89.861 60.940 94.244 1.00 0.00 176 GLU Y O 1
ATOM 2750 N N . GLN A 1 192 ? 91.760 61.912 94.777 1.00 0.00 177 GLN Y N 1
ATOM 2751 C CA . GLN A 1 192 ? 92.588 61.223 93.816 1.00 0.00 177 GLN Y CA 1
ATOM 2752 C C . GLN A 1 192 ? 93.208 59.977 94.383 1.00 0.00 177 GLN Y C 1
ATOM 2753 O O . GLN A 1 192 ? 93.774 59.173 93.587 1.00 0.00 177 GLN Y O 1
ATOM 2767 N N . ILE A 1 193 ? 93.030 59.766 95.738 1.00 0.00 178 ILE Y N 1
ATOM 2768 C CA . ILE A 1 193 ? 93.653 58.682 96.490 1.00 0.00 178 ILE Y CA 1
ATOM 2769 C C . ILE A 1 193 ? 93.232 57.221 96.032 1.00 0.00 178 ILE Y C 1
ATOM 2770 O O . ILE A 1 193 ? 93.915 56.263 96.248 1.00 0.00 178 ILE Y O 1
ATOM 2786 N N . THR A 1 194 ? 92.067 57.176 95.270 1.00 0.00 179 THR Y N 1
ATOM 2787 C CA . THR A 1 194 ? 91.299 55.944 95.123 1.00 0.00 179 THR Y CA 1
ATOM 2788 C C . THR A 1 194 ? 92.035 54.881 94.309 1.00 0.00 179 THR Y C 1
ATOM 2789 O O . THR A 1 194 ? 91.749 53.702 94.470 1.00 0.00 179 THR Y O 1
ATOM 2800 N N . GLU A 1 195 ? 92.996 55.298 93.477 1.00 0.00 180 GLU Y N 1
ATOM 2801 C CA . GLU A 1 195 ? 93.794 54.367 92.716 1.00 0.00 180 GLU Y CA 1
ATOM 2802 C C . GLU A 1 195 ? 94.700 53.411 93.523 1.00 0.00 180 GLU Y C 1
ATOM 2803 O O . GLU A 1 195 ? 94.708 52.194 93.167 1.00 0.00 180 GLU Y O 1
ATOM 2815 N N . ARG A 1 196 ? 95.386 53.808 94.656 1.00 0.00 181 ARG Y N 1
ATOM 2816 C CA . ARG A 1 196 ? 96.184 52.980 95.523 1.00 0.00 181 ARG Y CA 1
ATOM 2817 C C . ARG A 1 196 ? 96.438 53.575 96.886 1.00 0.00 181 ARG Y C 1
ATOM 2818 O O . ARG A 1 196 ? 97.075 52.982 97.785 1.00 0.00 181 ARG Y O 1
ATOM 2839 N N . GLY A 1 197 ? 95.852 54.692 97.207 1.00 0.00 182 GLY Y N 1
ATOM 2840 C CA . GLY A 1 197 ? 95.946 55.287 98.548 1.00 0.00 182 GLY Y CA 1
ATOM 2841 C C . GLY A 1 197 ? 94.961 54.796 99.541 1.00 0.00 182 GLY Y C 1
ATOM 2842 O O . GLY A 1 197 ? 94.423 53.720 99.543 1.00 0.00 182 GLY Y O 1
ATOM 2846 N N . ILE A 1 198 ? 94.706 55.713 100.527 1.00 0.00 183 ILE Y N 1
ATOM 2847 C CA . ILE A 1 198 ? 93.891 55.375 101.658 1.00 0.00 183 ILE Y CA 1
ATOM 2848 C C . ILE A 1 198 ? 93.341 56.670 102.270 1.00 0.00 183 ILE Y C 1
ATOM 2849 O O . ILE A 1 198 ? 93.830 57.785 102.017 1.00 0.00 183 ILE Y O 1
ATOM 2865 N N . GLY A 1 199 ? 92.178 56.607 102.943 1.00 0.00 184 GLY Y N 1
ATOM 2866 C CA . GLY A 1 199 ? 91.510 57.776 103.640 1.00 0.00 184 GLY Y CA 1
ATOM 2867 C C . GLY A 1 199 ? 90.471 58.445 102.673 1.00 0.00 184 GLY Y C 1
ATOM 2868 O O . GLY A 1 199 ? 90.522 58.483 101.444 1.00 0.00 184 GLY Y O 1
ATOM 2872 N N . ASN A 1 200 ? 89.421 59.025 103.311 1.00 0.00 185 ASN Y N 1
ATOM 2873 C CA . ASN A 1 200 ? 88.408 59.702 102.640 1.00 0.00 185 ASN Y CA 1
ATOM 2874 C C . ASN A 1 200 ? 87.940 60.869 103.525 1.00 0.00 185 ASN Y C 1
ATOM 2875 O O . ASN A 1 200 ? 88.599 61.216 104.489 1.00 0.00 185 ASN Y O 1
ATOM 2886 N N . GLY A 1 201 ? 86.801 61.499 103.144 1.00 0.00 186 GLY Y N 1
ATOM 2887 C CA . GLY A 1 201 ? 86.171 62.493 103.883 1.00 0.00 186 GLY Y CA 1
ATOM 2888 C C . GLY A 1 201 ? 87.005 63.705 104.290 1.00 0.00 186 GLY Y C 1
ATOM 2889 O O . GLY A 1 201 ? 87.907 64.169 103.578 1.00 0.00 186 GLY Y O 1
ATOM 2893 N N . ILE A 1 202 ? 86.784 64.370 105.385 1.00 0.00 187 ILE Y N 1
ATOM 2894 C CA . ILE A 1 202 ? 87.499 65.516 105.937 1.00 0.00 187 ILE Y CA 1
ATOM 2895 C C . ILE A 1 202 ? 88.959 65.245 106.230 1.00 0.00 187 ILE Y C 1
ATOM 2896 O O . ILE A 1 202 ? 89.801 65.946 105.773 1.00 0.00 187 ILE Y O 1
ATOM 2912 N N . SER A 1 203 ? 89.252 64.118 106.905 1.00 0.00 188 SER Y N 1
ATOM 2913 C CA . SER A 1 203 ? 90.545 63.785 107.432 1.00 0.00 188 SER Y CA 1
ATOM 2914 C C . SER A 1 203 ? 91.718 63.947 106.396 1.00 0.00 188 SER Y C 1
ATOM 2915 O O . SER A 1 203 ? 92.806 64.423 106.849 1.00 0.00 188 SER Y O 1
ATOM 2923 N N . ILE A 1 204 ? 91.454 63.481 105.103 1.00 0.00 189 ILE Y N 1
ATOM 2924 C CA . ILE A 1 204 ? 92.465 63.546 104.058 1.00 0.00 189 ILE Y CA 1
ATOM 2925 C C . ILE A 1 204 ? 92.877 65.011 103.817 1.00 0.00 189 ILE Y C 1
ATOM 2926 O O . ILE A 1 204 ? 94.059 65.351 103.633 1.00 0.00 189 ILE Y O 1
ATOM 2942 N N . ILE A 1 205 ? 91.886 65.908 103.866 1.00 0.00 190 ILE Y N 1
ATOM 2943 C CA . ILE A 1 205 ? 92.097 67.306 103.480 1.00 0.00 190 ILE Y CA 1
ATOM 2944 C C . ILE A 1 205 ? 92.923 67.963 104.575 1.00 0.00 190 ILE Y C 1
ATOM 2945 O O . ILE A 1 205 ? 93.914 68.673 104.317 1.00 0.00 190 ILE Y O 1
ATOM 2961 N N . ILE A 1 206 ? 92.505 67.799 105.866 1.00 0.00 191 ILE Y N 1
ATOM 2962 C CA . ILE A 1 206 ? 93.176 68.368 107.019 1.00 0.00 191 ILE Y CA 1
ATOM 2963 C C . ILE A 1 206 ? 94.663 67.920 107.099 1.00 0.00 191 ILE Y C 1
ATOM 2964 O O . ILE A 1 206 ? 95.556 68.738 107.250 1.00 0.00 191 ILE Y O 1
ATOM 2980 N N . PHE A 1 207 ? 94.900 66.621 106.905 1.00 0.00 192 PHE Y N 1
ATOM 2981 C CA . PHE A 1 207 ? 96.245 66.064 106.835 1.00 0.00 192 PHE Y CA 1
ATOM 2982 C C . PHE A 1 207 ? 97.145 66.690 105.786 1.00 0.00 192 PHE Y C 1
ATOM 2983 O O . PHE A 1 207 ? 98.228 67.081 106.197 1.00 0.00 192 PHE Y O 1
ATOM 3000 N N . ALA A 1 208 ? 96.640 66.968 104.581 1.00 0.00 193 ALA Y N 1
ATOM 3001 C CA . ALA A 1 208 ? 97.222 67.903 103.586 1.00 0.00 193 ALA Y CA 1
ATOM 3002 C C . ALA A 1 208 ? 97.303 69.391 103.975 1.00 0.00 193 ALA Y C 1
ATOM 3003 O O . ALA A 1 208 ? 98.169 70.101 103.482 1.00 0.00 193 ALA Y O 1
ATOM 3010 N N . GLY A 1 209 ? 96.315 69.980 104.652 1.00 0.00 194 GLY Y N 1
ATOM 3011 C CA . GLY A 1 209 ? 96.159 71.401 104.831 1.00 0.00 194 GLY Y CA 1
ATOM 3012 C C . GLY A 1 209 ? 96.858 72.153 105.914 1.00 0.00 194 GLY Y C 1
ATOM 3013 O O . GLY A 1 209 ? 97.055 73.330 105.727 1.00 0.00 194 GLY Y O 1
ATOM 3017 N N . ILE A 1 210 ? 97.178 71.652 107.139 1.00 0.00 195 ILE Y N 1
ATOM 3018 C CA . ILE A 1 210 ? 97.710 72.414 108.234 1.00 0.00 195 ILE Y CA 1
ATOM 3019 C C . ILE A 1 210 ? 99.180 72.004 108.312 1.00 0.00 195 ILE Y C 1
ATOM 3020 O O . ILE A 1 210 ? 99.952 72.381 109.196 1.00 0.00 195 ILE Y O 1
ATOM 3036 N N . VAL A 1 211 ? 99.672 71.214 107.386 1.00 0.00 196 VAL Y N 1
ATOM 3037 C CA . VAL A 1 211 ? 100.948 70.565 107.411 1.00 0.00 196 VAL Y CA 1
ATOM 3038 C C . VAL A 1 211 ? 102.055 71.562 106.938 1.00 0.00 196 VAL Y C 1
ATOM 3039 O O . VAL A 1 211 ? 103.223 71.203 106.635 1.00 0.00 196 VAL Y O 1
ATOM 3052 N N . ALA A 1 212 ? 101.708 72.897 106.904 1.00 0.00 197 ALA Y N 1
ATOM 3053 C CA . ALA A 1 212 ? 102.677 73.898 106.573 1.00 0.00 197 ALA Y CA 1
ATOM 3054 C C . ALA A 1 212 ? 103.756 74.237 107.643 1.00 0.00 197 ALA Y C 1
ATOM 3055 O O . ALA A 1 212 ? 104.701 74.919 107.307 1.00 0.00 197 ALA Y O 1
ATOM 3062 N N . GLY A 1 213 ? 103.686 73.733 108.919 1.00 0.00 198 GLY Y N 1
ATOM 3063 C CA . GLY A 1 213 ? 104.719 73.950 109.928 1.00 0.00 198 GLY Y CA 1
ATOM 3064 C C . GLY A 1 213 ? 105.196 72.710 110.555 1.00 0.00 198 GLY Y C 1
ATOM 3065 O O . GLY A 1 213 ? 105.314 71.706 109.896 1.00 0.00 198 GLY Y O 1
ATOM 3069 N N . LEU A 1 214 ? 105.424 72.662 111.873 1.00 0.00 199 LEU Y N 1
ATOM 3070 C CA . LEU A 1 214 ? 106.056 71.521 112.552 1.00 0.00 199 LEU Y CA 1
ATOM 3071 C C . LEU A 1 214 ? 107.710 71.576 112.594 1.00 0.00 199 LEU Y C 1
ATOM 3072 O O . LEU A 1 214 ? 108.285 71.996 113.588 1.00 0.00 199 LEU Y O 1
ATOM 3088 N N . PRO A 1 215 ? 108.568 71.029 111.693 1.00 0.00 200 PRO Y N 1
ATOM 3089 C CA . PRO A 1 215 ? 110.009 70.973 111.743 1.00 0.00 200 PRO Y CA 1
ATOM 3090 C C . PRO A 1 215 ? 110.822 72.178 112.317 1.00 0.00 200 PRO Y C 1
ATOM 3091 O O . PRO A 1 215 ? 111.485 71.928 113.284 1.00 0.00 200 PRO Y O 1
ATOM 3102 N N . PRO A 1 216 ? 110.799 73.449 111.769 1.00 0.00 201 PRO Y N 1
ATOM 3103 C CA . PRO A 1 216 ? 111.474 74.621 112.229 1.00 0.00 201 PRO Y CA 1
ATOM 3104 C C . PRO A 1 216 ? 110.662 75.277 113.416 1.00 0.00 201 PRO Y C 1
ATOM 3105 O O . PRO A 1 216 ? 110.822 76.423 113.767 1.00 0.00 201 PRO Y O 1
ATOM 3116 N N . ALA A 1 217 ? 109.677 74.525 114.012 1.00 0.00 202 ALA Y N 1
ATOM 3117 C CA . ALA A 1 217 ? 108.629 75.045 114.854 1.00 0.00 202 ALA Y CA 1
ATOM 3118 C C . ALA A 1 217 ? 107.649 75.875 114.100 1.00 0.00 202 ALA Y C 1
ATOM 3119 O O . ALA A 1 217 ? 106.506 75.489 114.001 1.00 0.00 202 ALA Y O 1
ATOM 3126 N N . ILE A 1 218 ? 108.008 77.006 113.462 1.00 0.00 203 ILE Y N 1
ATOM 3127 C CA . ILE A 1 218 ? 107.164 77.939 112.649 1.00 0.00 203 ILE Y CA 1
ATOM 3128 C C . ILE A 1 218 ? 106.541 77.324 111.449 1.00 0.00 203 ILE Y C 1
ATOM 3129 O O . ILE A 1 218 ? 106.894 76.299 111.004 1.00 0.00 203 ILE Y O 1
ATOM 3145 N N . ALA A 1 2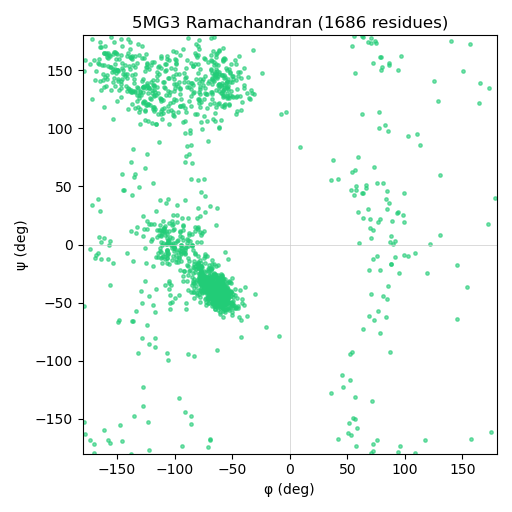19 ? 105.592 78.048 110.872 1.00 0.00 204 ALA Y N 1
ATOM 3146 C CA . ALA A 1 219 ? 104.894 77.590 109.709 1.00 0.00 204 ALA Y CA 1
ATOM 3147 C C . ALA A 1 219 ? 105.690 77.718 108.331 1.00 0.00 204 ALA Y C 1
ATOM 3148 O O . ALA A 1 219 ? 105.118 78.187 107.308 1.00 0.00 204 ALA Y O 1
ATOM 3155 N N . HIS A 1 220 ? 106.968 77.327 108.288 1.00 0.00 205 HIS Y N 1
ATOM 3156 C CA . HIS A 1 220 ? 107.918 77.351 107.176 1.00 0.00 205 HIS Y CA 1
ATOM 3157 C C . HIS A 1 220 ? 108.129 78.677 106.468 1.00 0.00 205 HIS Y C 1
ATOM 3158 O O . HIS A 1 220 ? 107.554 79.699 106.862 1.00 0.00 205 HIS Y O 1
ATOM 3172 N N . THR A 1 221 ? 109.172 78.696 105.572 1.00 0.00 206 THR Y N 1
ATOM 3173 C CA . THR A 1 221 ? 110.003 79.814 105.099 1.00 0.00 206 THR Y CA 1
ATOM 3174 C C . THR A 1 221 ? 111.207 80.204 105.989 1.00 0.00 206 THR Y C 1
ATOM 3175 O O . THR A 1 221 ? 111.470 81.371 106.203 1.00 0.00 206 THR Y O 1
ATOM 3186 N N . ILE A 1 222 ? 111.969 79.141 106.424 1.00 0.00 207 ILE Y N 1
ATOM 3187 C CA . ILE A 1 222 ? 113.421 79.291 106.682 1.00 0.00 207 ILE Y CA 1
ATOM 3188 C C . ILE A 1 222 ? 114.142 79.407 105.390 1.00 0.00 207 ILE Y C 1
ATOM 3189 O O . ILE A 1 222 ? 115.062 80.242 105.215 1.00 0.00 207 ILE Y O 1
ATOM 3205 N N . GLU A 1 223 ? 113.578 78.628 104.405 1.00 0.00 208 GLU Y N 1
ATOM 3206 C CA . GLU A 1 223 ? 113.497 78.737 102.909 1.00 0.00 208 GLU Y CA 1
ATOM 3207 C C . GLU A 1 223 ? 113.429 80.145 102.413 1.00 0.00 208 GLU Y C 1
ATOM 3208 O O . GLU A 1 223 ? 112.568 80.922 102.856 1.00 0.00 208 GLU Y O 1
ATOM 3220 N N . GLN A 1 224 ? 114.293 80.549 101.403 1.00 0.00 209 GLN Y N 1
ATOM 3221 C CA . GLN A 1 224 ? 114.313 81.924 100.876 1.00 0.00 209 GLN Y CA 1
ATOM 3222 C C . GLN A 1 224 ? 114.936 82.865 101.863 1.00 0.00 209 GLN Y C 1
ATOM 3223 O O . GLN A 1 224 ? 115.948 83.400 101.576 1.00 0.00 209 GLN Y O 1
ATOM 3237 N N . ALA A 1 225 ? 114.348 83.096 103.033 1.00 0.00 210 ALA Y N 1
ATOM 3238 C CA . ALA A 1 225 ? 114.784 84.033 104.057 1.00 0.00 210 ALA Y CA 1
ATOM 3239 C C . ALA A 1 225 ? 116.196 83.977 104.720 1.00 0.00 210 ALA Y C 1
ATOM 3240 O O . ALA A 1 225 ? 116.859 84.959 104.784 1.00 0.00 210 ALA Y O 1
ATOM 3247 N N . ARG A 1 226 ? 116.734 82.788 105.021 1.00 0.00 211 ARG Y N 1
ATOM 3248 C CA . ARG A 1 226 ? 118.111 82.613 105.478 1.00 0.00 211 ARG Y CA 1
ATOM 3249 C C . ARG A 1 226 ? 119.030 82.221 104.390 1.00 0.00 211 ARG Y C 1
ATOM 3250 O O . ARG A 1 226 ? 120.026 81.564 104.580 1.00 0.00 211 ARG Y O 1
ATOM 3271 N N . GLN A 1 227 ? 118.680 82.573 103.097 1.00 0.00 212 GLN Y N 1
ATOM 3272 C CA . GLN A 1 227 ? 119.484 82.099 101.979 1.00 0.00 212 GLN Y CA 1
ATOM 3273 C C . GLN A 1 227 ? 120.450 83.196 101.509 1.00 0.00 212 GLN Y C 1
ATOM 3274 O O . GLN A 1 227 ? 120.082 84.353 101.318 1.00 0.00 212 GLN Y O 1
ATOM 3288 N N . GLY A 1 228 ? 121.699 82.857 101.276 1.00 0.00 213 GLY Y N 1
ATOM 3289 C CA . GLY A 1 228 ? 122.709 83.752 100.679 1.00 0.00 213 GLY Y CA 1
ATOM 3290 C C . GLY A 1 228 ? 123.124 84.823 101.639 1.00 0.00 213 GLY Y C 1
ATOM 3291 O O . GLY A 1 228 ? 123.256 84.605 102.836 1.00 0.00 213 GLY Y O 1
ATOM 3295 N N . ASP A 1 229 ? 123.203 86.070 101.157 1.00 0.00 214 ASP Y N 1
ATOM 3296 C CA . ASP A 1 229 ? 123.748 87.317 101.697 1.00 0.00 214 ASP Y CA 1
ATOM 3297 C C . ASP A 1 229 ? 122.706 88.082 102.517 1.00 0.00 214 ASP Y C 1
ATOM 3298 O O . ASP A 1 229 ? 122.967 89.247 102.900 1.00 0.00 214 ASP Y O 1
ATOM 3307 N N . LEU A 1 230 ? 121.469 87.500 102.723 1.00 0.00 215 LEU Y N 1
ATOM 3308 C CA . LEU A 1 230 ? 120.473 88.024 103.652 1.00 0.00 215 LEU Y CA 1
ATOM 3309 C C . LEU A 1 230 ? 120.977 88.104 105.120 1.00 0.00 215 LEU Y C 1
ATOM 3310 O O . LEU A 1 230 ? 121.562 87.104 105.511 1.00 0.00 215 LEU Y O 1
ATOM 3326 N N . HIS A 1 231 ? 120.720 89.122 105.911 1.00 0.00 216 HIS Y N 1
ATOM 3327 C CA . HIS A 1 231 ? 121.382 89.316 107.183 1.00 0.00 216 HIS Y CA 1
ATOM 3328 C C . HIS A 1 231 ? 120.687 88.661 108.376 1.00 0.00 216 HIS Y C 1
ATOM 3329 O O . HIS A 1 231 ? 121.356 87.958 109.176 1.00 0.00 216 HIS Y O 1
ATOM 3343 N N . PHE A 1 232 ? 119.388 88.932 108.484 1.00 0.00 217 PHE Y N 1
ATOM 3344 C CA . PHE A 1 232 ? 118.428 88.469 109.537 1.00 0.00 217 PHE Y CA 1
ATOM 3345 C C . PHE A 1 232 ? 117.025 89.028 109.222 1.00 0.00 217 PHE Y C 1
ATOM 3346 O O . PHE A 1 232 ? 116.996 90.146 108.680 1.00 0.00 217 PHE Y O 1
ATOM 3363 N N . LEU A 1 233 ? 115.950 88.282 109.607 1.00 0.00 218 LEU Y N 1
ATOM 3364 C CA . LEU A 1 233 ? 114.544 88.590 109.683 1.00 0.00 218 LEU Y CA 1
ATOM 3365 C C . LEU A 1 233 ? 114.103 88.332 111.123 1.00 0.00 218 LEU Y C 1
ATOM 3366 O O . LEU A 1 233 ? 114.181 87.223 111.680 1.00 0.00 218 LEU Y O 1
ATOM 3382 N N . VAL A 1 234 ? 113.590 89.305 111.836 1.00 0.00 219 VAL Y N 1
ATOM 3383 C CA . VAL A 1 234 ? 113.266 89.292 113.310 1.00 0.00 219 VAL Y CA 1
ATOM 3384 C C . VAL A 1 234 ? 112.274 88.113 113.718 1.00 0.00 219 VAL Y C 1
ATOM 3385 O O . VAL A 1 234 ? 112.509 87.477 114.756 1.00 0.00 219 VAL Y O 1
ATOM 3398 N N . LEU A 1 235 ? 111.237 87.778 112.938 1.00 0.00 220 LEU Y N 1
ATOM 3399 C CA . LEU A 1 235 ? 110.268 86.699 113.180 1.00 0.00 220 LEU Y CA 1
ATOM 3400 C C . LEU A 1 235 ? 110.844 85.372 113.340 1.00 0.00 220 LEU Y C 1
ATOM 3401 O O . LEU A 1 235 ? 110.280 84.560 114.057 1.00 0.00 220 LEU Y O 1
ATOM 3417 N N . LEU A 1 236 ? 111.958 85.051 112.693 1.00 0.00 221 LEU Y N 1
ATOM 3418 C CA . LEU A 1 236 ? 112.707 83.829 112.871 1.00 0.00 221 LEU Y CA 1
ATOM 3419 C C . LEU A 1 236 ? 113.596 83.785 114.171 1.00 0.00 221 LEU Y C 1
ATOM 3420 O O . LEU A 1 236 ? 114.209 82.745 114.470 1.00 0.00 221 LEU Y O 1
ATOM 3436 N N . LEU A 1 237 ? 113.458 84.792 115.081 1.00 0.00 222 LEU Y N 1
ATOM 3437 C CA . LEU A 1 237 ? 113.835 84.667 116.422 1.00 0.00 222 LEU Y CA 1
ATOM 3438 C C . LEU A 1 237 ? 113.208 83.473 117.108 1.00 0.00 222 LEU Y C 1
ATOM 3439 O O . LEU A 1 237 ? 113.874 82.772 117.811 1.00 0.00 222 LEU Y O 1
ATOM 3455 N N . VAL A 1 238 ? 111.920 83.183 116.969 1.00 0.00 223 VAL Y N 1
ATOM 3456 C CA . VAL A 1 238 ? 111.067 82.205 117.819 1.00 0.00 223 VAL Y CA 1
ATOM 3457 C C . VAL A 1 238 ? 111.261 80.791 117.222 1.00 0.00 223 VAL Y C 1
ATOM 3458 O O . VAL A 1 238 ? 110.701 79.780 117.608 1.00 0.00 223 VAL Y O 1
ATOM 3471 N N . ALA A 1 239 ? 112.064 80.634 116.145 1.00 0.00 224 ALA Y N 1
ATOM 3472 C CA . ALA A 1 239 ? 112.098 79.377 115.409 1.00 0.00 224 ALA Y CA 1
ATOM 3473 C C . ALA A 1 239 ? 112.954 78.288 116.066 1.00 0.00 224 ALA Y C 1
ATOM 3474 O O . ALA A 1 239 ? 112.806 77.093 115.832 1.00 0.00 224 ALA Y O 1
ATOM 3481 N N . VAL A 1 240 ? 113.849 78.653 117.017 1.00 0.00 225 VAL Y N 1
ATOM 3482 C CA . VAL A 1 240 ? 114.788 77.722 117.606 1.00 0.00 225 VAL Y CA 1
ATOM 3483 C C . VAL A 1 240 ? 114.078 76.949 118.711 1.00 0.00 225 VAL Y C 1
ATOM 3484 O O . VAL A 1 240 ? 114.756 76.162 119.356 1.00 0.00 225 VAL Y O 1
ATOM 3497 N N . LEU A 1 241 ? 112.755 76.992 118.863 1.00 0.00 226 LEU Y N 1
ATOM 3498 C CA . LEU A 1 241 ? 112.088 76.683 120.102 1.00 0.00 226 LEU Y CA 1
ATOM 3499 C C . LEU A 1 241 ? 111.197 75.430 119.910 1.00 0.00 226 LEU Y C 1
ATOM 3500 O O . LEU A 1 241 ? 110.200 75.154 120.557 1.00 0.00 226 LEU Y O 1
ATOM 3516 N N . VAL A 1 242 ? 111.672 74.586 118.969 1.00 0.00 227 VAL Y N 1
ATOM 3517 C CA . VAL A 1 242 ? 111.032 73.418 118.422 1.00 0.00 227 VAL Y CA 1
ATOM 3518 C C . VAL A 1 242 ? 110.596 72.441 119.539 1.00 0.00 227 VAL Y C 1
ATOM 3519 O O . VAL A 1 242 ? 109.611 71.724 119.440 1.00 0.00 227 VAL Y O 1
ATOM 3532 N N . PHE A 1 243 ? 111.405 72.437 120.604 1.00 0.00 228 PHE Y N 1
ATOM 3533 C CA . PHE A 1 243 ? 111.002 71.742 121.841 1.00 0.00 228 PHE Y CA 1
ATOM 3534 C C . PHE A 1 243 ? 109.683 72.187 122.573 1.00 0.00 228 PHE Y C 1
ATOM 3535 O O . PHE A 1 243 ? 108.992 71.376 123.170 1.00 0.00 228 PHE Y O 1
ATOM 3552 N N . ALA A 1 244 ? 109.327 73.490 122.597 1.00 0.00 229 ALA Y N 1
ATOM 3553 C CA . ALA A 1 244 ? 108.023 73.837 123.005 1.00 0.00 229 ALA Y CA 1
ATOM 3554 C C . ALA A 1 244 ? 106.837 73.389 122.067 1.00 0.00 229 ALA Y C 1
ATOM 3555 O O . ALA A 1 244 ? 105.856 72.935 122.584 1.00 0.00 229 ALA Y O 1
ATOM 3562 N N . VAL A 1 245 ? 107.026 73.523 120.764 1.00 0.00 230 VAL Y N 1
ATOM 3563 C CA . VAL A 1 245 ? 106.158 72.990 119.734 1.00 0.00 230 VAL Y CA 1
ATOM 3564 C C . VAL A 1 245 ? 105.950 71.528 119.835 1.00 0.00 230 VAL Y C 1
ATOM 3565 O O . VAL A 1 245 ? 104.829 70.979 119.702 1.00 0.00 230 VAL Y O 1
ATOM 3578 N N . THR A 1 246 ? 107.036 70.723 119.981 1.00 0.00 231 THR Y N 1
ATOM 3579 C CA . THR A 1 246 ? 106.956 69.267 120.088 1.00 0.00 231 THR Y CA 1
ATOM 3580 C C . THR A 1 246 ? 106.464 68.849 121.457 1.00 0.00 231 THR Y C 1
ATOM 3581 O O . THR A 1 246 ? 105.848 67.810 121.587 1.00 0.00 231 THR Y O 1
ATOM 3592 N N . PHE A 1 247 ? 106.762 69.658 122.524 1.00 0.00 232 PHE Y N 1
ATOM 3593 C CA . PHE A 1 247 ? 106.201 69.524 123.850 1.00 0.00 232 PHE Y CA 1
ATOM 3594 C C . PHE A 1 247 ? 104.659 69.631 123.941 1.00 0.00 232 PHE Y C 1
ATOM 3595 O O . PHE A 1 247 ? 103.940 68.905 124.660 1.00 0.00 232 PHE Y O 1
ATOM 3612 N N . PHE A 1 248 ? 104.128 70.617 123.085 1.00 0.00 233 PHE Y N 1
ATOM 3613 C CA . PHE A 1 248 ? 102.723 70.657 123.073 1.00 0.00 233 PHE Y CA 1
ATOM 3614 C C . PHE A 1 248 ? 102.204 69.516 122.335 1.00 0.00 233 PHE Y C 1
ATOM 3615 O O . PHE A 1 248 ? 101.259 68.923 122.802 1.00 0.00 233 PHE Y O 1
ATOM 3632 N N . VAL A 1 249 ? 102.805 69.072 121.181 1.00 0.00 234 VAL Y N 1
ATOM 3633 C CA . VAL A 1 249 ? 102.230 67.987 120.333 1.00 0.00 234 VAL Y CA 1
ATOM 3634 C C . VAL A 1 249 ? 102.382 66.662 121.070 1.00 0.00 234 VAL Y C 1
ATOM 3635 O O . VAL A 1 249 ? 101.529 65.766 120.988 1.00 0.00 234 VAL Y O 1
ATOM 3648 N N . VAL A 1 250 ? 103.475 66.518 121.847 1.00 0.00 235 VAL Y N 1
ATOM 3649 C CA . VAL A 1 250 ? 103.626 65.415 122.808 1.00 0.00 235 VAL Y CA 1
ATOM 3650 C C . VAL A 1 250 ? 102.555 65.373 123.878 1.00 0.00 235 VAL Y C 1
ATOM 3651 O O . VAL A 1 250 ? 102.044 64.302 124.195 1.00 0.00 235 VAL Y O 1
ATOM 3664 N N . PHE A 1 251 ? 102.203 66.534 124.466 1.00 0.00 236 PHE Y N 1
ATOM 3665 C CA . PHE A 1 251 ? 101.300 66.667 125.563 1.00 0.00 236 PHE Y CA 1
ATOM 3666 C C . PHE A 1 251 ? 99.869 66.109 125.241 1.00 0.00 236 PHE Y C 1
ATOM 3667 O O . PHE A 1 251 ? 99.119 65.577 126.038 1.00 0.00 236 PHE Y O 1
ATOM 3684 N N . VAL A 1 252 ? 99.489 66.254 123.967 1.00 0.00 237 VAL Y N 1
ATOM 3685 C CA . VAL A 1 252 ? 98.330 65.605 123.311 1.00 0.00 237 VAL Y CA 1
ATOM 3686 C C . VAL A 1 252 ? 98.384 64.020 123.278 1.00 0.00 237 VAL Y C 1
ATOM 3687 O O . VAL A 1 252 ? 97.443 63.397 123.713 1.00 0.00 237 VAL Y O 1
ATOM 3700 N N . GLU A 1 253 ? 99.574 63.562 122.882 1.00 0.00 238 GLU Y N 1
ATOM 3701 C CA . GLU A 1 253 ? 99.986 62.131 122.861 1.00 0.00 238 GLU Y CA 1
ATOM 3702 C C . GLU A 1 253 ? 100.071 61.504 124.192 1.00 0.00 238 GLU Y C 1
ATOM 3703 O O . GLU A 1 253 ? 99.780 60.329 124.446 1.00 0.00 238 GLU Y O 1
ATOM 3715 N N . ARG A 1 254 ? 100.595 62.255 125.176 1.00 0.00 239 ARG Y N 1
ATOM 3716 C CA . ARG A 1 254 ? 100.696 61.961 126.564 1.00 0.00 239 ARG Y CA 1
ATOM 3717 C C . ARG A 1 254 ? 99.417 61.595 127.243 1.00 0.00 239 ARG Y C 1
ATOM 3718 O O . ARG A 1 254 ? 99.358 60.609 128.038 1.00 0.00 239 ARG Y O 1
ATOM 3739 N N . GLY A 1 255 ? 98.311 62.243 126.928 1.00 0.00 240 GLY Y N 1
ATOM 3740 C CA . GLY A 1 255 ? 97.026 62.097 127.566 1.00 0.00 240 GLY Y CA 1
ATOM 3741 C C . GLY A 1 255 ? 96.350 60.794 127.090 1.00 0.00 240 GLY Y C 1
ATOM 3742 O O . GLY A 1 255 ? 95.522 60.310 127.759 1.00 0.00 240 GLY Y O 1
ATOM 3746 N N . GLN A 1 256 ? 96.796 60.234 125.966 1.00 0.00 241 GLN Y N 1
ATOM 3747 C CA . GLN A 1 256 ? 96.401 58.946 125.558 1.00 0.00 241 GLN Y CA 1
ATOM 3748 C C . GLN A 1 256 ? 96.884 57.839 126.565 1.00 0.00 241 GLN Y C 1
ATOM 3749 O O . GLN A 1 256 ? 97.969 57.856 127.119 1.00 0.00 241 GLN Y O 1
ATOM 3763 N N . ARG A 1 257 ? 96.005 56.828 126.715 1.00 0.00 242 ARG Y N 1
ATOM 3764 C CA . ARG A 1 257 ? 96.393 55.647 127.461 1.00 0.00 242 ARG Y CA 1
ATOM 3765 C C . ARG A 1 257 ? 97.477 54.957 126.691 1.00 0.00 242 ARG Y C 1
ATOM 3766 O O . ARG A 1 257 ? 97.597 54.980 125.442 1.00 0.00 242 ARG Y O 1
ATOM 3787 N N . ARG A 1 258 ? 98.450 54.460 127.443 1.00 0.00 243 ARG Y N 1
ATOM 3788 C CA . ARG A 1 258 ? 99.753 54.358 126.787 1.00 0.00 243 ARG Y CA 1
ATOM 3789 C C . ARG A 1 258 ? 99.917 52.965 126.064 1.00 0.00 243 ARG Y C 1
ATOM 3790 O O . ARG A 1 258 ? 101.009 52.647 125.637 1.00 0.00 243 ARG Y O 1
ATOM 3811 N N . ILE A 1 259 ? 98.862 52.195 126.084 1.00 0.00 244 ILE Y N 1
ATOM 3812 C CA . ILE A 1 259 ? 99.002 50.727 125.867 1.00 0.00 244 ILE Y CA 1
ATOM 3813 C C . ILE A 1 259 ? 99.451 50.246 124.489 1.00 0.00 244 ILE Y C 1
ATOM 3814 O O . ILE A 1 259 ? 98.625 50.099 123.582 1.00 0.00 244 ILE Y O 1
ATOM 3830 N N . VAL A 1 260 ? 100.687 49.759 124.410 1.00 0.00 245 VAL Y N 1
ATOM 3831 C CA . VAL A 1 260 ? 101.241 48.888 123.360 1.00 0.00 245 VAL Y CA 1
ATOM 3832 C C . VAL A 1 260 ? 102.055 47.817 124.020 1.00 0.00 245 VAL Y C 1
ATOM 3833 O O . VAL A 1 260 ? 102.935 48.158 124.767 1.00 0.00 245 VAL Y O 1
ATOM 3846 N N . VAL A 1 261 ? 101.706 46.518 123.809 1.00 0.00 246 VAL Y N 1
ATOM 3847 C CA . VAL A 1 261 ? 102.168 45.450 124.655 1.00 0.00 246 VAL Y CA 1
ATOM 3848 C C . VAL A 1 261 ? 102.396 44.174 123.943 1.00 0.00 246 VAL Y C 1
ATOM 3849 O O . VAL A 1 261 ? 101.682 44.033 122.945 1.00 0.00 246 VAL Y O 1
ATOM 3862 N N . ASN A 1 262 ? 103.318 43.263 124.381 1.00 0.00 247 ASN Y N 1
ATOM 3863 C CA . ASN A 1 262 ? 103.551 41.952 123.834 1.00 0.00 247 ASN Y CA 1
ATOM 3864 C C . ASN A 1 262 ? 103.912 41.768 122.316 1.00 0.00 247 ASN Y C 1
ATOM 3865 O O . ASN A 1 262 ? 104.533 42.552 121.645 1.00 0.00 247 ASN Y O 1
ATOM 3876 N N . TYR A 1 263 ? 103.542 40.622 121.711 1.00 0.00 248 TYR Y N 1
ATOM 3877 C CA . TYR A 1 263 ? 103.815 40.203 120.367 1.00 0.00 248 TYR Y CA 1
ATOM 3878 C C . TYR A 1 263 ? 102.594 40.212 119.424 1.00 0.00 248 TYR Y C 1
ATOM 3879 O O . TYR A 1 263 ? 101.455 40.178 119.930 1.00 0.00 248 TYR Y O 1
ATOM 3897 N N . ALA A 1 264 ? 102.834 40.329 118.084 1.00 0.00 249 ALA Y N 1
ATOM 3898 C CA . ALA A 1 264 ? 101.819 40.391 117.054 1.00 0.00 249 ALA Y CA 1
ATOM 3899 C C . ALA A 1 264 ? 101.909 39.099 116.277 1.00 0.00 249 ALA Y C 1
ATOM 3900 O O . ALA A 1 264 ? 101.161 38.839 115.364 1.00 0.00 249 ALA Y O 1
ATOM 3907 N N . LYS A 1 265 ? 102.832 38.204 116.647 1.00 0.00 250 LYS Y N 1
ATOM 3908 C CA . LYS A 1 265 ? 102.859 36.784 116.198 1.00 0.00 250 LYS Y CA 1
ATOM 3909 C C . LYS A 1 265 ? 101.545 35.915 116.384 1.00 0.00 250 LYS Y C 1
ATOM 3910 O O . LYS A 1 265 ? 100.835 36.281 117.288 1.00 0.00 250 LYS Y O 1
ATOM 3929 N N . ARG A 1 266 ? 101.355 34.909 115.479 1.00 0.00 251 ARG Y N 1
ATOM 3930 C CA . ARG A 1 266 ? 100.366 33.870 115.445 1.00 0.00 251 ARG Y CA 1
ATOM 3931 C C . ARG A 1 266 ? 98.920 34.388 115.564 1.00 0.00 251 ARG Y C 1
ATOM 3932 O O . ARG A 1 266 ? 98.242 34.800 114.589 1.00 0.00 251 ARG Y O 1
ATOM 3953 N N . GLN A 1 267 ? 98.370 34.407 116.804 1.00 0.00 252 GLN Y N 1
ATOM 3954 C CA . GLN A 1 267 ? 96.952 34.713 117.026 1.00 0.00 252 GLN Y CA 1
ATOM 3955 C C . GLN A 1 267 ? 96.796 36.030 117.826 1.00 0.00 252 GLN Y C 1
ATOM 3956 O O . GLN A 1 267 ? 95.687 36.483 118.017 1.00 0.00 252 GLN Y O 1
ATOM 3970 N N . GLN A 1 268 ? 97.894 36.748 118.074 1.00 0.00 253 GLN Y N 1
ATOM 3971 C CA . GLN A 1 268 ? 97.898 38.059 118.571 1.00 0.00 253 GLN Y CA 1
ATOM 3972 C C . GLN A 1 268 ? 98.024 39.205 117.574 1.00 0.00 253 GLN Y C 1
ATOM 3973 O O . GLN A 1 268 ? 97.936 40.385 117.951 1.00 0.00 253 GLN Y O 1
ATOM 3987 N N . GLY A 1 269 ? 98.336 38.838 116.325 1.00 0.00 254 GLY Y N 1
ATOM 3988 C CA . GLY A 1 269 ? 98.441 39.745 115.194 1.00 0.00 254 GLY Y CA 1
ATOM 3989 C C . GLY A 1 269 ? 97.326 40.671 114.982 1.00 0.00 254 GLY Y C 1
ATOM 3990 O O . GLY A 1 269 ? 96.128 40.324 115.039 1.00 0.00 254 GLY Y O 1
ATOM 3994 N N . ARG A 1 270 ? 97.679 41.933 114.548 1.00 0.00 255 ARG Y N 1
ATOM 3995 C CA . ARG A 1 270 ? 96.662 42.688 113.801 1.00 0.00 255 ARG Y CA 1
ATOM 3996 C C . ARG A 1 270 ? 97.150 42.829 112.313 1.00 0.00 255 ARG Y C 1
ATOM 3997 O O . ARG A 1 270 ? 96.576 43.585 111.504 1.00 0.00 255 ARG Y O 1
ATOM 4018 N N . ARG A 1 271 ? 98.262 42.140 111.933 1.00 0.00 256 ARG Y N 1
ATOM 4019 C CA . ARG A 1 271 ? 98.671 41.877 110.633 1.00 0.00 256 ARG Y CA 1
ATOM 4020 C C . ARG A 1 271 ? 98.768 40.325 110.535 1.00 0.00 256 ARG Y C 1
ATOM 4021 O O . ARG A 1 271 ? 99.274 39.685 111.413 1.00 0.00 256 ARG Y O 1
ATOM 4042 N N . VAL A 1 272 ? 98.261 39.647 109.487 1.00 0.00 257 VAL Y N 1
ATOM 4043 C CA . VAL A 1 272 ? 98.511 38.208 109.359 1.00 0.00 257 VAL Y CA 1
ATOM 4044 C C . VAL A 1 272 ? 99.982 37.928 108.840 1.00 0.00 257 VAL Y C 1
ATOM 4045 O O . VAL A 1 272 ? 100.185 38.412 107.765 1.00 0.00 257 VAL Y O 1
ATOM 4058 N N . TYR A 1 273 ? 100.781 37.192 109.560 1.00 0.00 258 TYR Y N 1
ATOM 4059 C CA . TYR A 1 273 ? 102.096 36.752 109.172 1.00 0.00 258 TYR Y CA 1
ATOM 4060 C C . TYR A 1 273 ? 103.143 37.722 109.673 1.00 0.00 258 TYR Y C 1
ATOM 4061 O O . TYR A 1 273 ? 104.231 37.807 109.172 1.00 0.00 258 TYR Y O 1
ATOM 4079 N N . ALA A 1 274 ? 102.850 38.465 110.805 1.00 0.00 259 ALA Y N 1
ATOM 4080 C CA . ALA A 1 274 ? 103.893 39.333 111.315 1.00 0.00 259 ALA Y CA 1
ATOM 4081 C C . ALA A 1 274 ? 104.932 38.582 112.215 1.00 0.00 259 ALA Y C 1
ATOM 4082 O O . ALA A 1 274 ? 104.651 37.526 112.821 1.00 0.00 259 ALA Y O 1
ATOM 4089 N N . ALA A 1 275 ? 106.170 39.177 112.270 1.00 0.00 260 ALA Y N 1
ATOM 4090 C CA . ALA A 1 275 ? 107.106 38.818 113.215 1.00 0.00 260 ALA Y CA 1
ATOM 4091 C C . ALA A 1 275 ? 107.156 39.824 114.413 1.00 0.00 260 ALA Y C 1
ATOM 4092 O O . ALA A 1 275 ? 107.245 39.424 115.533 1.00 0.00 260 ALA Y O 1
ATOM 4099 N N . GLN A 1 276 ? 107.173 41.091 114.078 1.00 0.00 261 GLN Y N 1
ATOM 4100 C CA . GLN A 1 276 ? 107.337 42.133 115.034 1.00 0.00 261 GLN Y CA 1
ATOM 4101 C C . GLN A 1 276 ? 106.005 42.902 115.109 1.00 0.00 261 GLN Y C 1
ATOM 4102 O O . GLN A 1 276 ? 105.150 42.782 114.195 1.00 0.00 261 GLN Y O 1
ATOM 4116 N N . SER A 1 277 ? 105.777 43.705 116.191 1.00 0.00 262 SER Y N 1
ATOM 4117 C CA . SER A 1 277 ? 104.520 44.332 116.494 1.00 0.00 262 SER Y CA 1
ATOM 4118 C C . SER A 1 277 ? 104.713 45.888 116.467 1.00 0.00 262 SER Y C 1
ATOM 4119 O O . SER A 1 277 ? 105.583 46.506 117.103 1.00 0.0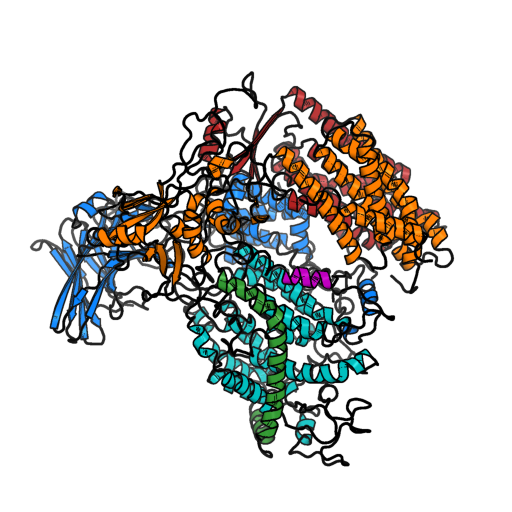0 262 SER Y O 1
ATOM 4127 N N . THR A 1 278 ? 103.889 46.635 115.720 1.00 0.00 263 THR Y N 1
ATOM 4128 C CA . THR A 1 278 ? 103.900 48.087 115.389 1.00 0.00 263 THR Y CA 1
ATOM 4129 C C . THR A 1 278 ? 103.861 48.871 116.743 1.00 0.00 263 THR Y C 1
ATOM 4130 O O . THR A 1 278 ? 102.926 48.643 117.505 1.00 0.00 263 THR Y O 1
ATOM 4141 N N . HIS A 1 279 ? 104.920 49.685 117.027 1.00 0.00 264 HIS Y N 1
ATOM 4142 C CA . HIS A 1 279 ? 105.115 50.400 118.280 1.00 0.00 264 HIS Y CA 1
ATOM 4143 C C . HIS A 1 279 ? 104.284 51.677 118.354 1.00 0.00 264 HIS Y C 1
ATOM 4144 O O . HIS A 1 279 ? 104.856 52.730 118.768 1.00 0.00 264 HIS Y O 1
ATOM 4158 N N . LEU A 1 280 ? 103.004 51.508 118.170 1.00 0.00 265 LEU Y N 1
ATOM 4159 C CA . LEU A 1 280 ? 101.963 52.492 118.242 1.00 0.00 265 LEU Y CA 1
ATOM 4160 C C . LEU A 1 280 ? 101.085 52.187 119.459 1.00 0.00 265 LEU Y C 1
ATOM 4161 O O . LEU A 1 280 ? 100.336 51.164 119.421 1.00 0.00 265 LEU Y O 1
ATOM 4177 N N . PRO A 1 281 ? 101.026 53.018 120.477 1.00 0.00 266 PRO Y N 1
ATOM 4178 C CA . PRO A 1 281 ? 99.936 53.020 121.428 1.00 0.00 266 PRO Y CA 1
ATOM 4179 C C . PRO A 1 281 ? 98.581 52.972 120.857 1.00 0.00 266 PRO Y C 1
ATOM 4180 O O . PRO A 1 281 ? 98.272 53.689 119.837 1.00 0.00 266 PRO Y O 1
ATOM 4191 N N . LEU A 1 282 ? 97.628 52.263 121.424 1.00 0.00 267 LEU Y N 1
ATOM 4192 C CA . LEU A 1 282 ? 96.227 52.458 121.074 1.00 0.00 267 LEU Y CA 1
ATOM 4193 C C . LEU A 1 282 ? 95.632 53.821 121.625 1.00 0.00 267 LEU Y C 1
ATOM 4194 O O . LEU A 1 282 ? 95.352 53.993 122.802 1.00 0.00 267 LEU Y O 1
ATOM 4210 N N . LYS A 1 283 ? 95.407 54.803 120.762 1.00 0.00 268 LYS Y N 1
ATOM 4211 C CA . LYS A 1 283 ? 94.793 56.081 121.208 1.00 0.00 268 LYS Y CA 1
ATOM 4212 C C . LYS A 1 283 ? 93.272 55.984 121.689 1.00 0.00 268 LYS Y C 1
ATOM 4213 O O . LYS A 1 283 ? 92.402 55.493 120.943 1.00 0.00 268 LYS Y O 1
ATOM 4232 N N . VAL A 1 284 ? 92.941 56.460 122.961 1.00 0.00 269 VAL Y N 1
ATOM 4233 C CA . VAL A 1 284 ? 91.629 56.287 123.507 1.00 0.00 269 VAL Y CA 1
ATOM 4234 C C . VAL A 1 284 ? 90.750 57.527 123.536 1.00 0.00 269 VAL Y C 1
ATOM 4235 O O . VAL A 1 284 ? 89.578 57.442 123.840 1.00 0.00 269 VAL Y O 1
ATOM 4248 N N . ASN A 1 285 ? 91.341 58.705 123.212 1.00 0.00 270 ASN Y N 1
ATOM 4249 C CA . ASN A 1 285 ? 90.754 60.039 123.414 1.00 0.00 270 ASN Y CA 1
ATOM 4250 C C . ASN A 1 285 ? 90.189 60.617 122.070 1.00 0.00 270 ASN Y C 1
ATOM 4251 O O . ASN A 1 285 ? 89.702 61.695 121.956 1.00 0.00 270 ASN Y O 1
ATOM 4262 N N . MET A 1 286 ? 90.358 59.885 120.938 1.00 0.00 271 MET Y N 1
ATOM 4263 C CA . MET A 1 286 ? 90.058 60.192 119.551 1.00 0.00 271 MET Y CA 1
ATOM 4264 C C . MET A 1 286 ? 88.580 60.617 119.289 1.00 0.00 271 MET Y C 1
ATOM 4265 O O . MET A 1 286 ? 88.329 61.583 118.511 1.00 0.00 271 MET Y O 1
ATOM 4279 N N . ALA A 1 287 ? 87.625 60.016 119.923 1.00 0.00 272 ALA Y N 1
ATOM 4280 C CA . ALA A 1 287 ? 86.264 60.315 119.887 1.00 0.00 272 ALA Y CA 1
ATOM 4281 C C . ALA A 1 287 ? 85.861 61.714 120.304 1.00 0.00 272 ALA Y C 1
ATOM 4282 O O . ALA A 1 287 ? 84.857 62.184 119.734 1.00 0.00 272 ALA Y O 1
ATOM 4289 N N . GLY A 1 288 ? 86.533 62.359 121.311 1.00 0.00 273 GLY Y N 1
ATOM 4290 C CA . GLY A 1 288 ? 86.234 63.653 121.769 1.00 0.00 273 GLY Y CA 1
ATOM 4291 C C . GLY A 1 288 ? 86.579 64.787 120.900 1.00 0.00 273 GLY Y C 1
ATOM 4292 O O . GLY A 1 288 ? 86.383 65.932 121.257 1.00 0.00 273 GLY Y O 1
ATOM 4296 N N . VAL A 1 289 ? 87.325 64.500 119.851 1.00 0.00 274 VAL Y N 1
ATOM 4297 C CA . VAL A 1 289 ? 87.797 65.482 118.944 1.00 0.00 274 VAL Y CA 1
ATOM 4298 C C . VAL A 1 289 ? 86.669 65.822 117.942 1.00 0.00 274 VAL Y C 1
ATOM 4299 O O . VAL A 1 289 ? 86.587 66.984 117.601 1.00 0.00 274 VAL Y O 1
ATOM 4312 N N . ILE A 1 290 ? 85.759 64.882 117.552 1.00 0.00 275 ILE Y N 1
ATOM 4313 C CA . ILE A 1 290 ? 84.617 65.075 116.609 1.00 0.00 275 ILE Y CA 1
ATOM 4314 C C . ILE A 1 290 ? 83.783 66.280 117.028 1.00 0.00 275 ILE Y C 1
ATOM 4315 O O . ILE A 1 290 ? 83.540 67.049 116.079 1.00 0.00 275 ILE Y O 1
ATOM 4331 N N . PRO A 1 291 ? 83.316 66.448 118.262 1.00 0.00 276 PRO Y N 1
ATOM 4332 C CA . PRO A 1 291 ? 82.377 67.560 118.587 1.00 0.00 276 PRO Y CA 1
ATOM 4333 C C . PRO A 1 291 ? 83.094 68.874 118.715 1.00 0.00 276 PRO Y C 1
ATOM 4334 O O . PRO A 1 291 ? 82.411 69.879 118.517 1.00 0.00 276 PRO Y O 1
ATOM 4345 N N . ALA A 1 292 ? 84.323 68.848 119.200 1.00 0.00 277 ALA Y N 1
ATOM 4346 C CA . ALA A 1 292 ? 85.199 69.888 119.581 1.00 0.00 277 ALA Y CA 1
ATOM 4347 C C . ALA A 1 292 ? 85.580 70.882 118.512 1.00 0.00 277 ALA Y C 1
ATOM 4348 O O . ALA A 1 292 ? 85.681 72.098 118.677 1.00 0.00 277 ALA Y O 1
ATOM 4355 N N . ILE A 1 293 ? 85.880 70.317 117.339 1.00 0.00 278 ILE Y N 1
ATOM 4356 C CA . ILE A 1 293 ? 86.187 71.024 116.140 1.00 0.00 278 ILE Y CA 1
ATOM 4357 C C . ILE A 1 293 ? 85.028 71.794 115.610 1.00 0.00 278 ILE Y C 1
ATOM 4358 O O . ILE A 1 293 ? 85.125 72.948 115.200 1.00 0.00 278 ILE Y O 1
ATOM 4374 N N . PHE A 1 294 ? 83.806 71.281 115.740 1.00 0.00 279 PHE Y N 1
ATOM 4375 C CA . PHE A 1 294 ? 82.604 71.909 115.196 1.00 0.00 279 PHE Y CA 1
ATOM 4376 C C . PHE A 1 294 ? 82.114 73.053 116.152 1.00 0.00 279 PHE Y C 1
ATOM 4377 O O . PHE A 1 294 ? 81.673 74.122 115.685 1.00 0.00 279 PHE Y O 1
ATOM 4394 N N . ALA A 1 295 ? 82.163 72.779 117.498 1.00 0.00 280 ALA Y N 1
ATOM 4395 C CA . ALA A 1 295 ? 81.986 73.810 118.546 1.00 0.00 280 ALA Y CA 1
ATOM 4396 C C . ALA A 1 295 ? 82.921 75.018 118.496 1.00 0.00 280 ALA Y C 1
ATOM 4397 O O . ALA A 1 295 ? 82.467 76.121 118.785 1.00 0.00 280 ALA Y O 1
ATOM 4404 N N . SER A 1 296 ? 84.210 74.806 118.101 1.00 0.00 281 SER Y N 1
ATOM 4405 C CA . SER A 1 296 ? 85.251 75.840 118.062 1.00 0.00 281 SER Y CA 1
ATOM 4406 C C . SER A 1 296 ? 85.042 76.538 116.771 1.00 0.00 281 SER Y C 1
ATOM 4407 O O . SER A 1 296 ? 84.995 77.752 116.715 1.00 0.00 281 SER Y O 1
ATOM 4415 N N . SER A 1 297 ? 84.838 75.875 115.654 1.00 0.00 282 SER Y N 1
ATOM 4416 C CA . SER A 1 297 ? 84.889 76.527 114.342 1.00 0.00 282 SER Y CA 1
ATOM 4417 C C . SER A 1 297 ? 83.631 77.463 114.157 1.00 0.00 282 SER Y C 1
ATOM 4418 O O . SER A 1 297 ? 83.859 78.471 113.541 1.00 0.00 282 SER Y O 1
ATOM 4426 N N . ILE A 1 298 ? 82.405 77.109 114.665 1.00 0.00 283 ILE Y N 1
ATOM 4427 C CA . ILE A 1 298 ? 81.391 78.148 114.675 1.00 0.00 283 ILE Y CA 1
ATOM 4428 C C . ILE A 1 298 ? 81.534 79.405 115.485 1.00 0.00 283 ILE Y C 1
ATOM 4429 O O . ILE A 1 298 ? 81.229 80.486 115.018 1.00 0.00 283 ILE Y O 1
ATOM 4445 N N . ILE A 1 299 ? 82.254 79.430 116.600 1.00 0.00 284 ILE Y N 1
ATOM 4446 C CA . ILE A 1 299 ? 82.710 80.624 117.246 1.00 0.00 284 ILE Y CA 1
ATOM 4447 C C . ILE A 1 299 ? 83.902 81.252 116.539 1.00 0.00 284 ILE Y C 1
ATOM 4448 O O . ILE A 1 299 ? 83.997 82.484 116.545 1.00 0.00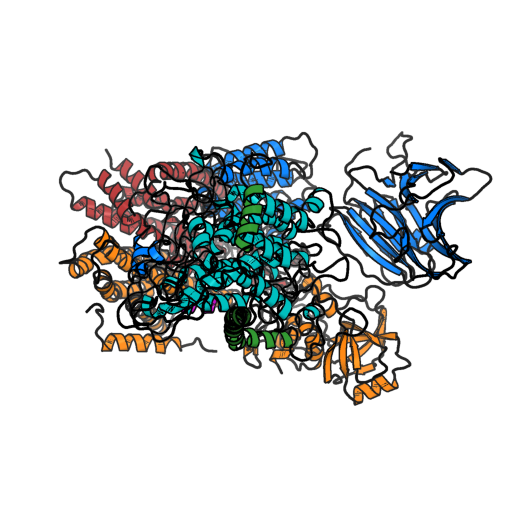 284 ILE Y O 1
ATOM 4464 N N . LEU A 1 300 ? 84.925 80.506 115.925 1.00 0.00 285 LEU Y N 1
ATOM 4465 C CA . LEU A 1 300 ? 86.138 81.086 115.419 1.00 0.00 285 LEU Y CA 1
ATOM 4466 C C . LEU A 1 300 ? 85.851 81.779 114.085 1.00 0.00 285 LEU Y C 1
ATOM 4467 O O . LEU A 1 300 ? 86.431 82.805 113.743 1.00 0.00 285 LEU Y O 1
ATOM 4483 N N . PHE A 1 301 ? 84.779 81.369 113.335 1.00 0.00 286 PHE Y N 1
ATOM 4484 C CA . PHE A 1 301 ? 84.235 81.976 112.035 1.00 0.00 286 PHE Y CA 1
ATOM 4485 C C . PHE A 1 301 ? 83.835 83.441 111.956 1.00 0.00 286 PHE Y C 1
ATOM 4486 O O . PHE A 1 301 ? 84.275 84.093 111.015 1.00 0.00 286 PHE Y O 1
ATOM 4503 N N . PRO A 1 302 ? 83.036 84.067 112.874 1.00 0.00 287 PRO Y N 1
ATOM 4504 C CA . PRO A 1 302 ? 82.689 85.498 112.694 1.00 0.00 287 PRO Y CA 1
ATOM 4505 C C . PRO A 1 302 ? 83.951 86.389 113.043 1.00 0.00 287 PRO Y C 1
ATOM 4506 O O . PRO A 1 302 ? 84.204 87.375 112.357 1.00 0.00 287 PRO Y O 1
ATOM 4517 N N . ALA A 1 303 ? 84.724 86.101 114.084 1.00 0.00 288 ALA Y N 1
ATOM 4518 C CA . ALA A 1 303 ? 85.963 86.810 114.306 1.00 0.00 288 ALA Y CA 1
ATOM 4519 C C . ALA A 1 303 ? 86.923 86.676 113.172 1.00 0.00 288 ALA Y C 1
ATOM 4520 O O . ALA A 1 303 ? 87.466 87.703 112.740 1.00 0.00 288 ALA Y O 1
ATOM 4527 N N . THR A 1 304 ? 87.063 85.518 112.581 1.00 0.00 289 THR Y N 1
ATOM 4528 C CA . THR A 1 304 ? 87.923 85.271 111.386 1.00 0.00 289 THR Y CA 1
ATOM 4529 C C . THR A 1 304 ? 87.475 85.963 110.131 1.00 0.00 289 THR Y C 1
ATOM 4530 O O . THR A 1 304 ? 88.343 86.472 109.495 1.00 0.00 289 THR Y O 1
ATOM 4541 N N . ILE A 1 305 ? 86.130 85.946 109.855 1.00 0.00 290 ILE Y N 1
ATOM 4542 C CA . ILE A 1 305 ? 85.559 86.820 108.878 1.00 0.00 290 ILE Y CA 1
ATOM 4543 C C . ILE A 1 305 ? 85.995 88.278 109.020 1.00 0.00 290 ILE Y C 1
ATOM 4544 O O . ILE A 1 305 ? 86.519 88.911 108.115 1.00 0.00 290 ILE Y O 1
ATOM 4560 N N . ALA A 1 306 ? 85.854 88.825 110.222 1.00 0.00 291 ALA Y N 1
ATOM 4561 C CA . ALA A 1 306 ? 86.220 90.208 110.502 1.00 0.00 291 ALA Y CA 1
ATOM 4562 C C . ALA A 1 306 ? 87.686 90.439 110.512 1.00 0.00 291 ALA Y C 1
ATOM 4563 O O . ALA A 1 306 ? 88.057 91.569 110.293 1.00 0.00 291 ALA Y O 1
ATOM 4570 N N . SER A 1 307 ? 88.502 89.432 110.926 1.00 0.00 292 SER Y N 1
ATOM 4571 C CA . SER A 1 307 ? 89.938 89.437 110.716 1.00 0.00 292 SER Y CA 1
ATOM 4572 C C . SER A 1 307 ? 90.402 89.383 109.300 1.00 0.00 292 SER Y C 1
ATOM 4573 O O . SER A 1 307 ? 91.342 90.090 108.885 1.00 0.00 292 SER Y O 1
ATOM 4581 N N . TRP A 1 308 ? 89.818 88.469 108.502 1.00 0.00 293 TRP Y N 1
ATOM 4582 C CA . TRP A 1 308 ? 90.077 88.255 107.087 1.00 0.00 293 TRP Y CA 1
ATOM 4583 C C . TRP A 1 308 ? 89.715 89.345 106.169 1.00 0.00 293 TRP Y C 1
ATOM 4584 O O . TRP A 1 308 ? 90.489 89.619 105.312 1.00 0.00 293 TRP Y O 1
ATOM 4605 N N . PHE A 1 309 ? 88.573 90.024 106.428 1.00 0.00 294 PHE Y N 1
ATOM 4606 C CA . PHE A 1 309 ? 88.101 91.205 105.680 1.00 0.00 294 PHE Y CA 1
ATOM 4607 C C . PHE A 1 309 ? 88.382 92.476 106.477 1.00 0.00 294 PHE Y C 1
ATOM 4608 O O . PHE A 1 309 ? 87.965 93.536 106.072 1.00 0.00 294 PHE Y O 1
ATOM 4625 N N . GLY A 1 310 ? 89.300 92.309 107.490 1.00 0.00 295 GLY Y N 1
ATOM 4626 C CA . GLY A 1 310 ? 89.748 93.319 108.469 1.00 0.00 295 GLY Y CA 1
ATOM 4627 C C . GLY A 1 310 ? 90.195 94.600 107.853 1.00 0.00 295 GLY Y C 1
ATOM 4628 O O . GLY A 1 310 ? 90.731 94.730 106.753 1.00 0.00 295 GLY Y O 1
ATOM 4632 N N . GLY A 1 311 ? 90.105 95.664 108.686 1.00 0.00 296 GLY Y N 1
ATOM 4633 C CA . GLY A 1 311 ? 90.453 97.007 108.262 1.00 0.00 296 GLY Y CA 1
ATOM 4634 C C . GLY A 1 311 ? 90.703 97.870 109.477 1.00 0.00 296 GLY Y C 1
ATOM 4635 O O . GLY A 1 311 ? 91.089 97.319 110.506 1.00 0.00 296 GLY Y O 1
ATOM 4639 N N . GLY A 1 312 ? 90.627 99.204 109.367 1.00 0.00 297 GLY Y N 1
ATOM 4640 C CA . GLY A 1 312 ? 91.241 100.079 110.425 1.00 0.00 297 GLY Y CA 1
ATOM 4641 C C . GLY A 1 312 ? 92.208 101.073 109.859 1.00 0.00 297 GLY Y C 1
ATOM 4642 O O . GLY A 1 312 ? 93.056 100.777 108.959 1.00 0.00 297 GLY Y O 1
ATOM 4646 N N . THR A 1 313 ? 92.173 102.287 110.412 1.00 0.00 298 THR Y N 1
ATOM 4647 C CA . THR A 1 313 ? 92.958 103.400 109.982 1.00 0.00 298 THR Y CA 1
ATOM 4648 C C . THR A 1 313 ? 94.242 103.416 110.742 1.00 0.00 298 THR Y C 1
ATOM 4649 O O . THR A 1 313 ? 94.349 103.937 111.846 1.00 0.00 298 THR Y O 1
ATOM 4660 N N . GLY A 1 314 ? 95.260 102.842 110.107 1.00 0.00 299 GLY Y N 1
ATOM 4661 C CA . GLY A 1 314 ? 96.700 102.805 110.528 1.00 0.00 299 GLY Y CA 1
ATOM 4662 C C . GLY A 1 314 ? 96.968 101.643 111.400 1.00 0.00 299 GLY Y C 1
ATOM 4663 O O . GLY A 1 314 ? 98.091 101.204 111.585 1.00 0.00 299 GLY Y O 1
ATOM 4667 N N . TRP A 1 315 ? 95.928 101.058 111.941 1.00 0.00 300 TRP Y N 1
ATOM 4668 C CA . TRP A 1 315 ? 95.970 99.988 112.841 1.00 0.00 300 TRP Y CA 1
ATOM 4669 C C . TRP A 1 315 ? 94.663 99.297 112.949 1.00 0.00 300 TRP Y C 1
ATOM 4670 O O . TRP A 1 315 ? 93.630 99.916 112.686 1.00 0.00 300 TRP Y O 1
ATOM 4691 N N . ASN A 1 316 ? 94.596 97.964 113.337 1.00 0.00 301 ASN Y N 1
ATOM 4692 C CA . ASN A 1 316 ? 93.444 97.046 113.478 1.00 0.00 301 ASN Y CA 1
ATOM 4693 C C . ASN A 1 316 ? 92.164 97.796 113.980 1.00 0.00 301 ASN Y C 1
ATOM 4694 O O . ASN A 1 316 ? 92.146 98.428 115.000 1.00 0.00 301 ASN Y O 1
ATOM 4705 N N . TRP A 1 317 ? 90.952 97.748 113.291 1.00 0.00 302 TRP Y N 1
ATOM 4706 C CA . TRP A 1 317 ? 89.715 98.379 113.759 1.00 0.00 302 TRP Y CA 1
ATOM 4707 C C . TRP A 1 317 ? 89.174 98.013 115.138 1.00 0.00 302 TRP Y C 1
ATOM 4708 O O . TRP A 1 317 ? 88.946 96.879 115.510 1.00 0.00 302 TRP Y O 1
ATOM 4729 N N . LEU A 1 318 ? 89.038 98.997 115.983 1.00 0.00 303 LEU Y N 1
ATOM 4730 C CA . LEU A 1 318 ? 88.868 98.843 117.438 1.00 0.00 303 LEU Y CA 1
ATOM 4731 C C . LEU A 1 318 ? 87.595 99.655 117.924 1.00 0.00 303 LEU Y C 1
ATOM 4732 O O . LEU A 1 318 ? 87.464 100.071 119.058 1.00 0.00 303 LEU Y O 1
ATOM 4748 N N . THR A 1 319 ? 86.699 99.851 116.976 1.00 0.00 304 THR Y N 1
ATOM 4749 C CA . THR A 1 319 ? 85.426 100.476 117.209 1.00 0.00 304 THR Y CA 1
ATOM 4750 C C . THR A 1 319 ? 84.438 99.514 117.702 1.00 0.00 304 THR Y C 1
ATOM 4751 O O . THR A 1 319 ? 84.670 98.309 117.588 1.00 0.00 304 THR Y O 1
ATOM 4762 N N . THR A 1 320 ? 83.426 99.939 118.443 1.00 0.00 305 THR Y N 1
ATOM 4763 C CA . THR A 1 320 ? 82.345 99.177 119.023 1.00 0.00 305 THR Y CA 1
ATOM 4764 C C . THR A 1 320 ? 82.151 97.648 118.607 1.00 0.00 305 THR Y C 1
ATOM 4765 O O . THR A 1 320 ? 82.643 96.721 119.323 1.00 0.00 305 THR Y O 1
ATOM 4776 N N . ILE A 1 321 ? 81.569 97.366 117.428 1.00 0.00 306 ILE Y N 1
ATOM 4777 C CA . ILE A 1 321 ? 81.342 96.030 116.911 1.00 0.00 306 ILE Y CA 1
ATOM 4778 C C . ILE A 1 321 ? 82.564 95.175 116.815 1.00 0.00 306 ILE Y C 1
ATOM 4779 O O . ILE A 1 321 ? 82.626 94.012 117.151 1.00 0.00 306 ILE Y O 1
ATOM 4795 N N . SER A 1 322 ? 83.694 95.799 116.401 1.00 0.00 307 SER Y N 1
ATOM 4796 C CA . SER A 1 322 ? 84.865 95.056 115.887 1.00 0.00 307 SER Y CA 1
ATOM 4797 C C . SER A 1 322 ? 85.816 94.775 117.068 1.00 0.00 307 SER Y C 1
ATOM 4798 O O . SER A 1 322 ? 86.640 93.868 117.015 1.00 0.00 307 SER Y O 1
ATOM 4806 N N . LEU A 1 323 ? 85.748 95.572 118.198 1.00 0.00 308 LEU Y N 1
ATOM 4807 C CA . LEU A 1 323 ? 86.193 95.241 119.500 1.00 0.00 308 LEU Y CA 1
ATOM 4808 C C . LEU A 1 323 ? 85.554 93.971 120.100 1.00 0.00 308 LEU Y C 1
ATOM 4809 O O . LEU A 1 323 ? 86.292 93.165 120.662 1.00 0.00 308 LEU Y O 1
ATOM 4825 N N . TYR A 1 324 ? 84.325 93.720 119.760 1.00 0.00 309 TYR Y N 1
ATOM 4826 C CA . TYR A 1 324 ? 83.597 92.556 120.236 1.00 0.00 309 TYR Y CA 1
ATOM 4827 C C . TYR A 1 324 ? 83.816 91.377 119.359 1.00 0.00 309 TYR Y C 1
ATOM 4828 O O . TYR A 1 324 ? 83.240 90.251 119.472 1.00 0.00 309 TYR Y O 1
ATOM 4846 N N . LEU A 1 325 ? 84.792 91.441 118.387 1.00 0.00 310 LEU Y N 1
ATOM 4847 C CA . LEU A 1 325 ? 85.109 90.330 117.597 1.00 0.00 310 LEU Y CA 1
ATOM 4848 C C . LEU A 1 325 ? 86.639 90.130 117.518 1.00 0.00 310 LEU Y C 1
ATOM 4849 O O . LEU A 1 325 ? 87.134 89.066 117.837 1.00 0.00 310 LEU Y O 1
ATOM 4865 N N . GLN A 1 326 ? 87.383 91.158 117.058 1.00 0.00 311 GLN Y N 1
ATOM 4866 C CA . GLN A 1 326 ? 88.818 91.133 116.757 1.00 0.00 311 GLN Y CA 1
ATOM 4867 C C . GLN A 1 326 ? 89.840 90.762 117.814 1.00 0.00 311 GLN Y C 1
ATOM 4868 O O . GLN A 1 326 ? 90.676 89.879 117.611 1.00 0.00 311 GLN Y O 1
ATOM 4882 N N . PRO A 1 327 ? 89.907 91.334 119.047 1.00 0.00 312 PRO Y N 1
ATOM 4883 C CA . PRO A 1 327 ? 90.732 90.698 120.132 1.00 0.00 312 PRO Y CA 1
ATOM 4884 C C . PRO A 1 327 ? 89.803 89.663 120.893 1.00 0.00 312 PRO Y C 1
ATOM 4885 O O . PRO A 1 327 ? 90.159 89.367 122.031 1.00 0.00 312 PRO Y O 1
ATOM 4896 N N . GLY A 1 328 ? 88.677 89.104 120.296 1.00 0.00 313 GLY Y N 1
ATOM 4897 C CA . GLY A 1 328 ? 87.691 88.203 120.868 1.00 0.00 313 GLY Y CA 1
ATOM 4898 C C . GLY A 1 328 ? 88.325 87.044 121.515 1.00 0.00 313 GLY Y C 1
ATOM 4899 O O . GLY A 1 328 ? 87.711 86.549 122.547 1.00 0.00 313 GLY Y O 1
ATOM 4903 N N . GLN A 1 329 ? 89.484 86.521 121.031 1.00 0.00 314 GLN Y N 1
ATOM 4904 C CA . GLN A 1 329 ? 90.043 85.281 121.484 1.00 0.00 314 GLN Y CA 1
ATOM 4905 C C . GLN A 1 329 ? 89.712 84.628 122.796 1.00 0.00 314 GLN Y C 1
ATOM 4906 O O . GLN A 1 329 ? 89.070 83.558 122.760 1.00 0.00 314 GLN Y O 1
ATOM 4920 N N . PRO A 1 330 ? 90.108 85.112 123.926 1.00 0.00 315 PRO Y N 1
ATOM 4921 C CA . PRO A 1 330 ? 90.103 84.413 125.173 1.00 0.00 315 PRO Y CA 1
ATOM 4922 C C . PRO A 1 330 ? 88.687 84.159 125.627 1.00 0.00 315 PRO Y C 1
ATOM 4923 O O . PRO A 1 330 ? 88.395 83.027 126.060 1.00 0.00 315 PRO Y O 1
ATOM 4934 N N . LEU A 1 331 ? 87.755 85.129 125.467 1.00 0.00 316 LEU Y N 1
ATOM 4935 C CA . LEU A 1 331 ? 86.376 84.881 125.785 1.00 0.00 316 LEU Y CA 1
ATOM 4936 C C . LEU A 1 331 ? 85.680 83.880 124.838 1.00 0.00 316 LEU Y C 1
ATOM 4937 O O . LEU A 1 331 ? 84.841 83.084 125.298 1.00 0.00 316 LEU Y O 1
ATOM 4953 N N . TYR A 1 332 ? 86.051 83.840 123.560 1.00 0.00 317 TYR Y N 1
ATOM 4954 C CA . TYR A 1 332 ? 85.404 82.948 122.672 1.00 0.00 317 TYR Y CA 1
ATOM 4955 C C . TYR A 1 332 ? 85.799 81.483 122.798 1.00 0.00 317 TYR Y C 1
ATOM 4956 O O . TYR A 1 332 ? 84.977 80.584 122.652 1.00 0.00 317 TYR Y O 1
ATOM 4974 N N . VAL A 1 333 ? 87.058 81.291 123.124 1.00 0.00 318 VAL Y N 1
ATOM 4975 C CA . VAL A 1 333 ? 87.545 79.979 123.558 1.00 0.00 318 VAL Y CA 1
ATOM 4976 C C . VAL A 1 333 ? 86.807 79.484 124.826 1.00 0.00 318 VAL Y C 1
ATOM 4977 O O . VAL A 1 333 ? 86.418 78.310 124.855 1.00 0.00 318 VAL Y O 1
ATOM 4990 N N . LEU A 1 334 ? 86.517 80.268 125.929 1.00 0.00 319 LEU Y N 1
ATOM 4991 C CA . LEU A 1 334 ? 85.724 79.926 127.108 1.00 0.00 319 LEU Y CA 1
ATOM 4992 C C . LEU A 1 334 ? 84.287 79.557 126.689 1.00 0.00 319 LEU Y C 1
ATOM 4993 O O . LEU A 1 334 ? 83.562 78.634 127.138 1.00 0.00 319 LEU Y O 1
ATOM 5009 N N . LEU A 1 335 ? 83.701 80.305 125.705 1.00 0.00 320 LEU Y N 1
ATOM 5010 C CA . LEU A 1 335 ? 82.418 80.003 125.175 1.00 0.00 320 LEU Y CA 1
ATOM 5011 C C . LEU A 1 335 ? 82.457 78.681 124.502 1.00 0.00 320 LEU Y C 1
ATOM 5012 O O . LEU A 1 335 ? 81.556 77.878 124.768 1.00 0.00 320 LEU Y O 1
ATOM 5028 N N . TYR A 1 336 ? 83.558 78.338 123.688 1.00 0.00 321 TYR Y N 1
ATOM 5029 C CA . TYR A 1 336 ? 83.804 77.013 123.103 1.00 0.00 321 TYR Y CA 1
ATOM 5030 C C . TYR A 1 336 ? 83.836 75.868 124.150 1.00 0.00 321 TYR Y C 1
ATOM 5031 O O . TYR A 1 336 ? 83.085 74.903 124.046 1.00 0.00 321 TYR Y O 1
ATOM 5049 N N . ALA A 1 337 ? 84.555 76.060 125.265 1.00 0.00 322 ALA Y N 1
ATOM 5050 C CA . ALA A 1 337 ? 84.660 75.113 126.444 1.00 0.00 322 ALA Y CA 1
ATOM 5051 C C . ALA A 1 337 ? 83.382 74.931 127.182 1.00 0.00 322 ALA Y C 1
ATOM 5052 O O . ALA A 1 337 ? 83.084 73.822 127.611 1.00 0.00 322 ALA Y O 1
ATOM 5059 N N . SER A 1 338 ? 82.539 75.976 127.354 1.00 0.00 323 SER Y N 1
ATOM 5060 C CA . SER A 1 338 ? 81.184 75.745 127.708 1.00 0.00 323 SER Y CA 1
ATOM 5061 C C . SER A 1 338 ? 80.190 75.046 126.767 1.00 0.00 323 SER Y C 1
ATOM 5062 O O . SER A 1 338 ? 79.425 74.184 127.188 1.00 0.00 323 SER Y O 1
ATOM 5070 N N . ALA A 1 339 ? 80.173 75.469 125.482 1.00 0.00 324 ALA Y N 1
ATOM 5071 C CA . ALA A 1 339 ? 79.197 75.147 124.487 1.00 0.00 324 ALA Y CA 1
ATOM 5072 C C . ALA A 1 339 ? 79.227 73.661 124.034 1.00 0.00 324 ALA Y C 1
ATOM 5073 O O . ALA A 1 339 ? 78.329 73.012 123.494 1.00 0.00 324 ALA Y O 1
ATOM 5080 N N . ILE A 1 340 ? 80.434 73.002 124.186 1.00 0.00 325 ILE Y N 1
ATOM 5081 C CA . ILE A 1 340 ? 80.792 71.590 123.945 1.00 0.00 325 ILE Y CA 1
ATOM 5082 C C . ILE A 1 340 ? 79.815 70.503 124.317 1.00 0.00 325 ILE Y C 1
ATOM 5083 O O . ILE A 1 340 ? 79.570 69.521 123.610 1.00 0.00 325 ILE Y O 1
ATOM 5099 N N . ILE A 1 341 ? 79.152 70.737 125.401 1.00 0.00 326 ILE Y N 1
ATOM 5100 C CA . ILE A 1 341 ? 78.113 69.984 126.007 1.00 0.00 326 ILE Y CA 1
ATOM 5101 C C . ILE A 1 341 ? 76.927 69.900 125.046 1.00 0.00 326 ILE Y C 1
ATOM 5102 O O . ILE A 1 341 ? 76.404 68.824 124.866 1.00 0.00 326 ILE Y O 1
ATOM 5118 N N . PHE A 1 342 ? 76.603 70.909 124.308 1.00 0.00 327 PHE Y N 1
ATOM 5119 C CA . PHE A 1 342 ? 75.453 70.801 123.387 1.00 0.00 327 PHE Y CA 1
ATOM 5120 C C . PHE A 1 342 ? 75.746 70.154 122.073 1.00 0.00 327 PHE Y C 1
ATOM 5121 O O . PHE A 1 342 ? 74.782 69.810 121.383 1.00 0.00 327 PHE Y O 1
ATOM 5138 N N . PHE A 1 343 ? 76.993 69.965 121.648 1.00 0.00 328 PHE Y N 1
ATOM 5139 C CA . PHE A 1 343 ? 77.334 69.112 120.556 1.00 0.00 328 PHE Y CA 1
ATOM 5140 C C . PHE A 1 343 ? 77.470 67.700 121.055 1.00 0.00 328 PHE Y C 1
ATOM 5141 O O . PHE A 1 343 ? 77.301 66.732 120.300 1.00 0.00 328 PHE Y O 1
ATOM 5158 N N . CYS A 1 344 ? 77.824 67.488 122.326 1.00 0.00 329 CYS Y N 1
ATOM 5159 C CA . CYS A 1 344 ? 78.163 66.201 122.876 1.00 0.00 329 CYS Y CA 1
ATOM 5160 C C . CYS A 1 344 ? 76.933 65.559 123.521 1.00 0.00 329 CYS Y C 1
ATOM 5161 O O . CYS A 1 344 ? 76.998 64.406 123.906 1.00 0.00 329 CYS Y O 1
ATOM 5169 N N . PHE A 1 345 ? 75.767 66.266 123.659 1.00 0.00 330 PHE Y N 1
ATOM 5170 C CA . PHE A 1 345 ? 74.540 65.967 124.472 1.00 0.00 330 PHE Y CA 1
ATOM 5171 C C . PHE A 1 345 ? 73.320 66.405 123.536 1.00 0.00 330 PHE Y C 1
ATOM 5172 O O . PHE A 1 345 ? 73.148 67.568 123.220 1.00 0.00 330 PHE Y O 1
ATOM 5189 N N . PHE A 1 346 ? 72.439 65.440 123.129 1.00 0.00 331 PHE Y N 1
ATOM 5190 C CA . PHE A 1 346 ? 71.346 65.617 122.197 1.00 0.00 331 PHE Y CA 1
ATOM 5191 C C . PHE A 1 346 ? 71.659 65.841 120.713 1.00 0.00 331 PHE Y C 1
ATOM 5192 O O . PHE A 1 346 ? 70.823 66.065 119.835 1.00 0.00 331 PHE Y O 1
ATOM 5209 N N . TYR A 1 347 ? 72.941 65.753 120.313 1.00 0.00 332 TYR Y N 1
ATOM 5210 C CA . TYR A 1 347 ? 73.324 65.922 118.897 1.00 0.00 332 TYR Y CA 1
ATOM 5211 C C . TYR A 1 347 ? 74.394 64.895 118.301 1.00 0.00 332 TYR Y C 1
ATOM 5212 O O . TYR A 1 347 ? 73.985 64.105 117.533 1.00 0.00 332 TYR Y O 1
ATOM 5230 N N . THR A 1 348 ? 75.706 64.798 118.699 1.00 0.00 333 THR Y N 1
ATOM 5231 C CA . THR A 1 348 ? 76.622 63.693 118.421 1.00 0.00 333 THR Y CA 1
ATOM 5232 C C . THR A 1 348 ? 76.076 62.383 118.980 1.00 0.00 333 THR Y C 1
ATOM 5233 O O . THR A 1 348 ? 75.898 62.184 120.188 1.00 0.00 333 THR Y O 1
ATOM 5244 N N . ALA A 1 349 ? 75.867 61.443 118.050 1.00 0.00 334 ALA Y N 1
ATOM 5245 C CA . ALA A 1 349 ? 75.269 60.095 118.047 1.00 0.00 334 ALA Y CA 1
ATOM 5246 C C . ALA A 1 349 ? 73.933 59.946 117.513 1.00 0.00 334 ALA Y C 1
ATOM 5247 O O . ALA A 1 349 ? 73.469 58.808 117.279 1.00 0.00 334 ALA Y O 1
ATOM 5254 N N . LEU A 1 350 ? 73.308 61.088 117.274 1.00 0.00 335 LEU Y N 1
ATOM 5255 C CA . LEU A 1 350 ? 72.054 61.157 116.562 1.00 0.00 335 LEU Y CA 1
ATOM 5256 C C . LEU A 1 350 ? 72.231 61.748 115.190 1.00 0.00 335 LEU Y C 1
ATOM 5257 O O . LEU A 1 350 ? 71.526 61.452 114.281 1.00 0.00 335 LEU Y O 1
ATOM 5273 N N . VAL A 1 351 ? 73.218 62.743 115.126 1.00 0.00 336 VAL Y N 1
ATOM 5274 C CA . VAL A 1 351 ? 73.994 63.103 113.903 1.00 0.00 336 VAL Y CA 1
ATOM 5275 C C . VAL A 1 351 ? 75.410 62.575 114.218 1.00 0.00 336 VAL Y C 1
ATOM 5276 O O . VAL A 1 351 ? 75.780 62.614 115.406 1.00 0.00 336 VAL Y O 1
ATOM 5289 N N . PHE A 1 352 ? 76.104 61.966 113.189 1.00 0.00 337 PHE Y N 1
ATOM 5290 C CA . PHE A 1 352 ? 77.325 61.231 113.347 1.00 0.00 337 PHE Y CA 1
ATOM 5291 C C . PHE A 1 352 ? 77.150 59.808 113.837 1.00 0.00 337 PHE Y C 1
ATOM 5292 O O . PHE A 1 352 ? 76.176 59.411 114.468 1.00 0.00 337 PHE Y O 1
ATOM 5309 N N . ASN A 1 353 ? 78.131 59.022 113.432 1.00 0.00 338 ASN Y N 1
ATOM 5310 C CA . ASN A 1 353 ? 78.088 57.601 113.539 1.00 0.00 338 ASN Y CA 1
ATOM 5311 C C . ASN A 1 353 ? 78.910 57.019 114.729 1.00 0.00 338 ASN Y C 1
ATOM 5312 O O . ASN A 1 353 ? 80.143 57.160 114.570 1.00 0.00 338 ASN Y O 1
ATOM 5323 N N . PRO A 1 354 ? 78.488 56.432 115.808 1.00 0.00 339 PRO Y N 1
ATOM 5324 C CA . PRO A 1 354 ? 79.280 55.797 116.923 1.00 0.00 339 PRO Y CA 1
ATOM 5325 C C . PRO A 1 354 ? 80.328 54.714 116.519 1.00 0.00 339 PRO Y C 1
ATOM 5326 O O . PRO A 1 354 ? 81.168 54.260 117.267 1.00 0.00 339 PRO Y O 1
ATOM 5337 N N . ARG A 1 355 ? 80.347 54.206 115.305 1.00 0.00 340 ARG Y N 1
ATOM 5338 C CA . ARG A 1 355 ? 81.322 53.257 114.832 1.00 0.00 340 ARG Y CA 1
ATOM 5339 C C . ARG A 1 355 ? 82.825 53.747 114.761 1.00 0.00 340 ARG Y C 1
ATOM 5340 O O . ARG A 1 355 ? 83.143 54.887 114.429 1.00 0.00 340 ARG Y O 1
ATOM 5361 N N . GLU A 1 356 ? 83.735 52.804 115.011 1.00 0.00 341 GLU Y N 1
ATOM 5362 C CA . GLU A 1 356 ? 85.173 52.711 114.799 1.00 0.00 341 GLU Y CA 1
ATOM 5363 C C . GLU A 1 356 ? 86.024 53.031 116.096 1.00 0.00 341 GLU Y C 1
ATOM 5364 O O . GLU A 1 356 ? 86.965 53.755 116.083 1.00 0.00 341 GLU Y O 1
ATOM 5376 N N . THR A 1 357 ? 85.571 52.461 117.264 1.00 0.00 342 THR Y N 1
ATOM 5377 C CA . THR A 1 357 ? 86.128 52.636 118.618 1.00 0.00 342 THR Y CA 1
ATOM 5378 C C . THR A 1 357 ? 87.604 52.404 118.747 1.00 0.00 342 THR Y C 1
ATOM 5379 O O . THR A 1 357 ? 88.415 53.214 119.266 1.00 0.00 342 THR Y O 1
ATOM 5390 N N . ALA A 1 358 ? 88.172 51.267 118.246 1.00 0.00 343 ALA Y N 1
ATOM 5391 C CA . ALA A 1 358 ? 89.572 50.874 118.268 1.00 0.00 343 ALA Y CA 1
ATOM 5392 C C . ALA A 1 358 ? 89.979 49.669 117.376 1.00 0.00 343 ALA Y C 1
ATOM 5393 O O . ALA A 1 358 ? 91.170 49.376 117.209 1.00 0.00 343 ALA Y O 1
ATOM 5400 N N . ASP A 1 359 ? 89.014 48.934 116.778 1.00 0.00 344 ASP Y N 1
ATOM 5401 C CA . ASP A 1 359 ? 89.300 47.813 115.861 1.00 0.00 344 ASP Y CA 1
ATOM 5402 C C . ASP A 1 359 ? 90.046 48.174 114.603 1.00 0.00 344 ASP Y C 1
ATOM 5403 O O . ASP A 1 359 ? 90.853 47.380 114.107 1.00 0.00 344 ASP Y O 1
ATOM 5412 N N . ASN A 1 360 ? 89.992 49.348 113.987 1.00 0.00 345 ASN Y N 1
ATOM 5413 C CA . ASN A 1 360 ? 90.797 49.600 112.735 1.00 0.00 345 ASN Y CA 1
ATOM 5414 C C . ASN A 1 360 ? 91.829 50.566 113.045 1.00 0.00 345 ASN Y C 1
ATOM 5415 O O . ASN A 1 360 ? 92.739 50.720 112.211 1.00 0.00 345 ASN Y O 1
ATOM 5426 N N . LEU A 1 361 ? 91.934 51.206 114.206 1.00 0.00 346 LEU Y N 1
ATOM 5427 C CA . LEU A 1 361 ? 92.981 52.034 114.725 1.00 0.00 346 LEU Y CA 1
ATOM 5428 C C . LEU A 1 361 ? 94.092 51.326 115.397 1.00 0.00 346 LEU Y C 1
ATOM 5429 O O . LEU A 1 361 ? 95.247 51.709 115.295 1.00 0.00 346 LEU Y O 1
ATOM 5445 N N . LYS A 1 362 ? 93.815 50.237 116.095 1.00 0.00 347 LYS Y N 1
ATOM 5446 C CA . LYS A 1 362 ? 94.913 49.460 116.787 1.00 0.00 347 LYS Y CA 1
ATOM 5447 C C . LYS A 1 362 ? 95.600 48.502 115.772 1.00 0.00 347 LYS Y C 1
ATOM 5448 O O . LYS A 1 362 ? 95.007 47.575 115.210 1.00 0.00 347 LYS Y O 1
ATOM 5467 N N . LYS A 1 363 ? 96.870 48.753 115.429 1.00 0.00 348 LYS Y N 1
ATOM 5468 C CA . LYS A 1 363 ? 97.662 47.825 114.558 1.00 0.00 348 LYS Y CA 1
ATOM 5469 C C . LYS A 1 363 ? 98.652 47.046 115.361 1.00 0.00 348 LYS Y C 1
ATOM 5470 O O . LYS A 1 363 ? 99.126 46.008 114.891 1.00 0.00 348 LYS Y O 1
ATOM 5489 N N . SER A 1 364 ? 99.034 47.420 116.639 1.00 0.00 349 SER Y N 1
ATOM 5490 C CA . SER A 1 364 ? 99.843 46.705 117.526 1.00 0.00 349 SER Y CA 1
ATOM 5491 C C . SER A 1 364 ? 99.159 45.380 117.948 1.00 0.00 349 SER Y C 1
ATOM 5492 O O . SER A 1 364 ? 97.925 45.306 118.053 1.00 0.00 349 SER Y O 1
ATOM 5500 N N . GLY A 1 365 ? 99.963 44.323 118.230 1.00 0.00 350 GLY Y N 1
ATOM 5501 C CA . GLY A 1 365 ? 99.513 43.007 118.737 1.00 0.00 350 GLY Y CA 1
ATOM 5502 C C . GLY A 1 365 ? 98.924 43.013 120.091 1.00 0.00 350 GLY Y C 1
ATOM 5503 O O . GLY A 1 365 ? 98.925 44.037 120.803 1.00 0.00 350 GLY Y O 1
ATOM 5507 N N . ALA A 1 366 ? 98.482 41.823 120.566 1.00 0.00 351 ALA Y N 1
ATOM 5508 C CA . ALA A 1 366 ? 98.009 41.481 121.925 1.00 0.00 351 ALA Y CA 1
ATOM 5509 C C . ALA A 1 366 ? 96.613 41.918 122.263 1.00 0.00 351 ALA Y C 1
ATOM 5510 O O . ALA A 1 366 ? 96.361 43.112 122.267 1.00 0.00 351 ALA Y O 1
ATOM 5517 N N . PHE A 1 367 ? 95.677 40.942 122.473 1.00 0.00 352 PHE Y N 1
ATOM 5518 C CA . PHE A 1 367 ? 94.297 41.297 122.642 1.00 0.00 352 PHE Y CA 1
ATOM 5519 C C . PHE A 1 367 ? 94.039 41.625 124.033 1.00 0.00 352 PHE Y C 1
ATOM 5520 O O . PHE A 1 367 ? 93.463 42.719 124.289 1.00 0.00 352 PHE Y O 1
ATOM 5537 N N . VAL A 1 368 ? 94.561 40.926 124.972 1.00 0.00 353 VAL Y N 1
ATOM 5538 C CA . VAL A 1 368 ? 94.618 41.335 126.325 1.00 0.00 353 VAL Y CA 1
ATOM 5539 C C . VAL A 1 368 ? 96.094 41.749 126.613 1.00 0.00 353 VAL Y C 1
ATOM 5540 O O . VAL A 1 368 ? 96.896 41.136 125.988 1.00 0.00 353 VAL Y O 1
ATOM 5553 N N . PRO A 1 369 ? 96.437 42.791 127.428 1.00 0.00 354 PRO Y N 1
ATOM 5554 C CA . PRO A 1 369 ? 97.730 42.964 127.952 1.00 0.00 354 PRO Y CA 1
ATOM 5555 C C . PRO A 1 369 ? 98.153 41.790 128.844 1.00 0.00 354 PRO Y C 1
ATOM 5556 O O . PRO A 1 369 ? 97.511 41.525 129.847 1.00 0.00 354 PRO Y O 1
ATOM 5567 N N . GLY A 1 370 ? 99.271 41.156 128.468 1.00 0.00 355 GLY Y N 1
ATOM 5568 C CA . GLY A 1 370 ? 99.834 40.082 129.166 1.00 0.00 355 GLY Y CA 1
ATOM 5569 C C . GLY A 1 370 ? 99.413 38.745 128.451 1.00 0.00 355 GLY Y C 1
ATOM 5570 O O . GLY A 1 370 ? 99.982 37.712 128.845 1.00 0.00 355 GLY Y O 1
ATOM 5574 N N . ILE A 1 371 ? 98.469 38.857 127.461 1.00 0.00 356 ILE Y N 1
ATOM 5575 C CA . ILE A 1 371 ? 98.000 37.785 126.649 1.00 0.00 356 ILE Y CA 1
ATOM 5576 C C . ILE A 1 371 ? 97.386 36.705 127.501 1.00 0.00 356 ILE Y C 1
ATOM 5577 O O . ILE A 1 371 ? 97.966 35.625 127.698 1.00 0.00 356 ILE Y O 1
ATOM 5593 N N . ARG A 1 372 ? 96.159 36.920 128.030 1.00 0.00 357 ARG Y N 1
ATOM 5594 C CA . ARG A 1 372 ? 95.654 36.090 129.126 1.00 0.00 357 ARG Y CA 1
ATOM 5595 C C . ARG A 1 372 ? 94.160 36.112 129.127 1.00 0.00 357 ARG Y C 1
ATOM 5596 O O . ARG A 1 372 ? 93.582 36.960 128.409 1.00 0.00 357 ARG Y O 1
ATOM 5617 N N . PRO A 1 373 ? 93.381 35.173 129.782 1.00 0.00 358 PRO Y N 1
ATOM 5618 C CA . PRO A 1 373 ? 91.935 35.172 129.576 1.00 0.00 358 PRO Y CA 1
ATOM 5619 C C . PRO A 1 373 ? 91.229 36.049 130.567 1.00 0.00 358 PRO Y C 1
ATOM 5620 O O . PRO A 1 373 ? 91.159 35.774 131.774 1.00 0.00 358 PRO Y O 1
ATOM 5631 N N . GLY A 1 374 ? 90.621 37.132 130.059 1.00 0.00 359 GLY Y N 1
ATOM 5632 C CA . GLY A 1 374 ? 89.998 38.127 130.859 1.00 0.00 359 GLY Y CA 1
ATOM 5633 C C . GLY A 1 374 ? 91.135 38.921 131.613 1.00 0.00 359 GLY Y C 1
ATOM 5634 O O . GLY A 1 374 ? 92.291 38.492 131.599 1.00 0.00 359 GLY Y O 1
ATOM 5638 N N . GLU A 1 375 ? 90.793 40.013 132.341 1.00 0.00 360 GLU Y N 1
ATOM 5639 C CA . GLU A 1 375 ? 91.682 40.732 133.253 1.00 0.00 360 GLU Y CA 1
ATOM 5640 C C . GLU A 1 375 ? 92.563 41.840 132.600 1.00 0.00 360 GLU Y C 1
ATOM 5641 O O . GLU A 1 375 ? 93.732 41.952 132.894 1.00 0.00 360 GLU Y O 1
ATOM 5653 N N . GLN A 1 376 ? 92.041 42.596 131.564 1.00 0.00 361 GLN Y N 1
ATOM 5654 C CA . GLN A 1 376 ? 92.605 43.759 130.953 1.00 0.00 361 GLN Y CA 1
ATOM 5655 C C . GLN A 1 376 ? 92.899 44.955 131.864 1.00 0.00 361 GLN Y C 1
ATOM 5656 O O . GLN A 1 376 ? 93.775 45.764 131.617 1.00 0.00 361 GLN Y O 1
ATOM 5670 N N . THR A 1 377 ? 92.147 45.144 132.939 1.00 0.00 362 THR Y N 1
ATOM 5671 C CA . THR A 1 377 ? 92.277 46.106 134.002 1.00 0.00 362 THR Y CA 1
ATOM 5672 C C . THR A 1 377 ? 91.817 47.543 133.844 1.00 0.00 362 THR Y C 1
ATOM 5673 O O . THR A 1 377 ? 91.903 48.128 132.766 1.00 0.00 362 THR Y O 1
ATOM 5684 N N . ALA A 1 378 ? 91.383 48.223 134.921 1.00 0.00 363 ALA Y N 1
ATOM 5685 C CA . ALA A 1 378 ? 90.936 49.608 134.891 1.00 0.00 363 ALA Y CA 1
ATOM 5686 C C . ALA A 1 378 ? 92.057 50.493 134.655 1.00 0.00 363 ALA Y C 1
ATOM 5687 O O . ALA A 1 378 ? 91.888 51.494 133.926 1.00 0.00 363 ALA Y O 1
ATOM 5694 N N . LYS A 1 379 ? 93.221 50.171 135.254 1.00 0.00 364 LYS Y N 1
ATOM 5695 C CA . LYS A 1 379 ? 94.417 50.972 135.104 1.00 0.00 364 LYS Y CA 1
ATOM 5696 C C . LYS A 1 379 ? 95.024 51.040 133.710 1.00 0.00 364 LYS Y C 1
ATOM 5697 O O . LYS A 1 379 ? 95.667 52.031 133.310 1.00 0.00 364 LYS Y O 1
ATOM 5716 N N . TYR A 1 380 ? 94.848 49.978 132.909 1.00 0.00 365 TYR Y N 1
ATOM 5717 C CA . TYR A 1 380 ? 95.168 50.029 131.482 1.00 0.00 365 TYR Y CA 1
ATOM 5718 C C . TYR A 1 380 ? 94.056 50.505 130.632 1.00 0.00 365 TYR Y C 1
ATOM 5719 O O . TYR A 1 380 ? 93.817 51.725 130.443 1.00 0.00 365 TYR Y O 1
ATOM 5737 N N . ILE A 1 381 ? 93.208 49.552 130.042 1.00 0.00 366 ILE Y N 1
ATOM 5738 C CA . ILE A 1 381 ? 92.284 50.045 128.999 1.00 0.00 366 ILE Y CA 1
ATOM 5739 C C . ILE A 1 381 ? 90.822 49.732 129.265 1.00 0.00 366 ILE Y C 1
ATOM 5740 O O . ILE A 1 381 ? 89.924 50.395 128.717 1.00 0.00 366 ILE Y O 1
ATOM 5756 N N . ASP A 1 382 ? 90.419 48.810 130.174 1.00 0.00 367 ASP Y N 1
ATOM 5757 C CA . ASP A 1 382 ? 89.066 48.274 130.341 1.00 0.00 367 ASP Y CA 1
ATOM 5758 C C . ASP A 1 382 ? 87.980 49.255 130.635 1.00 0.00 367 ASP Y C 1
ATOM 5759 O O . ASP A 1 382 ? 86.986 49.272 129.924 1.00 0.00 367 ASP Y O 1
ATOM 5768 N N . LYS A 1 383 ? 88.118 50.146 131.651 1.00 0.00 368 LYS Y N 1
ATOM 5769 C CA . LYS A 1 383 ? 87.091 50.986 132.114 1.00 0.00 368 LYS Y CA 1
ATOM 5770 C C . LYS A 1 383 ? 86.997 52.190 131.265 1.00 0.00 368 LYS Y C 1
ATOM 5771 O O . LYS A 1 383 ? 85.988 52.890 131.372 1.00 0.00 368 LYS Y O 1
ATOM 5790 N N . VAL A 1 384 ? 88.010 52.525 130.459 1.00 0.00 369 VAL Y N 1
ATOM 5791 C CA . VAL A 1 384 ? 87.841 53.598 129.486 1.00 0.00 369 VAL Y CA 1
ATOM 5792 C C . VAL A 1 384 ? 87.198 53.107 128.252 1.00 0.00 369 VAL Y C 1
ATOM 5793 O O . VAL A 1 384 ? 86.426 53.785 127.628 1.00 0.00 369 VAL Y O 1
ATOM 5806 N N . MET A 1 385 ? 87.420 51.816 127.914 1.00 0.00 370 MET Y N 1
ATOM 5807 C CA . MET A 1 385 ? 86.717 51.093 126.949 1.00 0.00 370 MET Y CA 1
ATOM 5808 C C . MET A 1 385 ? 85.233 50.942 127.064 1.00 0.00 370 MET Y C 1
ATOM 5809 O O . MET A 1 385 ? 84.564 50.990 126.095 1.00 0.00 370 MET Y O 1
ATOM 5823 N N . THR A 1 386 ? 84.759 50.783 128.317 1.00 0.00 371 THR Y N 1
ATOM 5824 C CA . THR A 1 386 ? 83.297 50.700 128.599 1.00 0.00 371 THR Y CA 1
ATOM 5825 C C . THR A 1 386 ? 82.590 52.002 128.194 1.00 0.00 371 THR Y C 1
ATOM 5826 O O . THR A 1 386 ? 81.513 52.065 127.681 1.00 0.00 371 THR Y O 1
ATOM 5837 N N . ARG A 1 387 ? 83.153 53.225 128.520 1.00 0.00 372 ARG Y N 1
ATOM 5838 C CA . ARG A 1 387 ? 82.474 54.463 128.300 1.00 0.00 372 ARG Y CA 1
ATOM 5839 C C . ARG A 1 387 ? 82.878 54.894 126.844 1.00 0.00 372 ARG Y C 1
ATOM 5840 O O . ARG A 1 387 ? 82.488 56.016 126.514 1.00 0.00 372 ARG Y O 1
ATOM 5861 N N . LEU A 1 388 ? 83.668 54.178 126.036 1.00 0.00 373 LEU Y N 1
ATOM 5862 C CA . LEU A 1 388 ? 83.767 54.479 124.623 1.00 0.00 373 LEU Y CA 1
ATOM 5863 C C . LEU A 1 388 ? 82.723 53.786 123.742 1.00 0.00 373 LEU Y C 1
ATOM 5864 O O . LEU A 1 388 ? 82.704 53.879 122.525 1.00 0.00 373 LEU Y O 1
ATOM 5880 N N . THR A 1 389 ? 81.729 53.112 124.456 1.00 0.00 374 THR Y N 1
ATOM 5881 C CA . THR A 1 389 ? 80.779 52.194 123.851 1.00 0.00 374 THR Y CA 1
ATOM 5882 C C . THR A 1 389 ? 79.423 52.177 124.545 1.00 0.00 374 THR Y C 1
ATOM 5883 O O . THR A 1 389 ? 78.385 52.623 124.095 1.00 0.00 374 THR Y O 1
ATOM 5894 N N . LEU A 1 390 ? 79.344 51.723 125.821 1.00 0.00 375 LEU Y N 1
ATOM 5895 C CA . LEU A 1 390 ? 78.135 51.773 126.634 1.00 0.00 375 LEU Y CA 1
ATOM 5896 C C . LEU A 1 390 ? 77.632 53.143 127.087 1.00 0.00 375 LEU Y C 1
ATOM 5897 O O . LEU A 1 390 ? 78.452 54.041 127.230 1.00 0.00 375 LEU Y O 1
ATOM 5913 N N . VAL A 1 391 ? 76.285 53.250 127.287 1.00 0.00 376 VAL Y N 1
ATOM 5914 C CA . VAL A 1 391 ? 75.620 54.552 127.501 1.00 0.00 376 VAL Y CA 1
ATOM 5915 C C . VAL A 1 391 ? 76.207 55.551 128.575 1.00 0.00 376 VAL Y C 1
ATOM 5916 O O . VAL A 1 391 ? 76.391 55.200 129.724 1.00 0.00 376 VAL Y O 1
ATOM 5929 N N . GLY A 1 392 ? 76.480 56.826 128.199 1.00 0.00 377 GLY Y N 1
ATOM 5930 C CA . GLY A 1 392 ? 77.300 57.861 128.920 1.00 0.00 377 GLY Y CA 1
ATOM 5931 C C . GLY A 1 392 ? 78.384 58.538 128.097 1.00 0.00 377 GLY Y C 1
ATOM 5932 O O . GLY A 1 392 ? 79.241 57.842 127.532 1.00 0.00 377 GLY Y O 1
ATOM 5936 N N . ALA A 1 393 ? 78.408 59.865 127.979 1.00 0.00 378 ALA Y N 1
ATOM 5937 C CA . ALA A 1 393 ? 79.413 60.470 127.199 1.00 0.00 378 ALA Y CA 1
ATOM 5938 C C . ALA A 1 393 ? 79.983 61.712 127.911 1.00 0.00 378 ALA Y C 1
ATOM 5939 O O . ALA A 1 393 ? 80.272 62.774 127.339 1.00 0.00 378 ALA Y O 1
ATOM 5946 N N . LEU A 1 394 ? 80.201 61.546 129.233 1.00 0.00 379 LEU Y N 1
ATOM 5947 C CA . LEU A 1 394 ? 80.898 62.479 130.166 1.00 0.00 379 LEU Y CA 1
ATOM 5948 C C . LEU A 1 394 ? 82.392 62.717 129.917 1.00 0.00 379 LEU Y C 1
ATOM 5949 O O . LEU A 1 394 ? 82.891 63.807 129.723 1.00 0.00 379 LEU Y O 1
ATOM 5965 N N . TYR A 1 395 ? 83.176 61.586 129.789 1.00 0.00 380 TYR Y N 1
ATOM 5966 C CA . TYR A 1 395 ? 84.562 61.599 129.684 1.00 0.00 380 TYR Y CA 1
ATOM 5967 C C . TYR A 1 395 ? 85.145 62.264 128.444 1.00 0.00 380 TYR Y C 1
ATOM 5968 O O . TYR A 1 395 ? 86.084 63.045 128.476 1.00 0.00 380 TYR Y O 1
ATOM 5986 N N . ILE A 1 396 ? 84.636 61.886 127.298 1.00 0.00 381 ILE Y N 1
ATOM 5987 C CA . ILE A 1 396 ? 85.310 62.044 125.979 1.00 0.00 381 ILE Y CA 1
ATOM 5988 C C . ILE A 1 396 ? 85.778 63.418 125.564 1.00 0.00 381 ILE Y C 1
ATOM 5989 O O . ILE A 1 396 ? 86.860 63.632 125.080 1.00 0.00 381 ILE Y O 1
ATOM 6005 N N . THR A 1 397 ? 84.912 64.477 125.635 1.00 0.00 382 THR Y N 1
ATOM 6006 C CA . THR A 1 397 ? 85.262 65.758 124.916 1.00 0.00 382 THR Y CA 1
ATOM 6007 C C . THR A 1 397 ? 86.189 66.603 125.736 1.00 0.00 382 THR Y C 1
ATOM 6008 O O . THR A 1 397 ? 86.956 67.340 125.199 1.00 0.00 382 THR Y O 1
ATOM 6019 N N . PHE A 1 398 ? 85.975 66.487 127.135 1.00 0.00 383 PHE Y N 1
ATOM 6020 C CA . PHE A 1 398 ? 86.712 67.281 128.111 1.00 0.00 383 PHE Y CA 1
ATOM 6021 C C . PHE A 1 398 ? 88.233 67.060 128.098 1.00 0.00 383 PHE Y C 1
ATOM 6022 O O . PHE A 1 398 ? 88.956 67.984 128.402 1.00 0.00 383 PHE Y O 1
ATOM 6039 N N . ILE A 1 399 ? 88.758 65.847 127.837 1.00 0.00 384 ILE Y N 1
ATOM 6040 C CA . ILE A 1 399 ? 90.117 65.521 128.048 1.00 0.00 384 ILE Y CA 1
ATOM 6041 C C . ILE A 1 399 ? 90.949 66.089 126.950 1.00 0.00 384 ILE Y C 1
ATOM 6042 O O . ILE A 1 399 ? 92.133 66.236 127.136 1.00 0.00 384 ILE Y O 1
ATOM 6058 N N . CYS A 1 400 ? 90.286 66.506 125.782 1.00 0.00 385 CYS Y N 1
ATOM 6059 C CA . CYS A 1 400 ? 90.781 67.182 124.714 1.00 0.00 385 CYS Y CA 1
ATOM 6060 C C . CYS A 1 400 ? 90.654 68.656 124.844 1.00 0.00 385 CYS Y C 1
ATOM 6061 O O . CYS A 1 400 ? 91.259 69.357 124.034 1.00 0.00 385 CYS Y O 1
ATOM 6069 N N . LEU A 1 401 ? 90.025 69.193 125.876 1.00 0.00 386 LEU Y N 1
ATOM 6070 C CA . LEU A 1 401 ? 90.165 70.623 126.180 1.00 0.00 386 LEU Y CA 1
ATOM 6071 C C . LEU A 1 401 ? 91.324 71.038 127.075 1.00 0.00 386 LEU Y C 1
ATOM 6072 O O . LEU A 1 401 ? 91.900 72.131 126.946 1.00 0.00 386 LEU Y O 1
ATOM 6088 N N . ILE A 1 402 ? 91.873 70.083 127.932 1.00 0.00 387 ILE Y N 1
ATOM 6089 C CA . ILE A 1 402 ? 93.061 70.267 128.707 1.00 0.00 387 ILE Y CA 1
ATOM 6090 C C . ILE A 1 402 ? 94.306 70.515 127.812 1.00 0.00 387 ILE Y C 1
ATOM 6091 O O . ILE A 1 402 ? 95.021 71.442 128.102 1.00 0.00 387 ILE Y O 1
ATOM 6107 N N . PRO A 1 403 ? 94.655 69.869 126.687 1.00 0.00 388 PRO Y N 1
ATOM 6108 C CA . PRO A 1 403 ? 95.782 70.232 125.905 1.00 0.00 388 PRO Y CA 1
ATOM 6109 C C . PRO A 1 403 ? 95.594 71.566 125.152 1.00 0.00 388 PRO Y C 1
ATOM 6110 O O . PRO A 1 403 ? 96.579 72.273 125.064 1.00 0.00 388 PRO Y O 1
ATOM 6121 N N . GLU A 1 404 ? 94.423 71.882 124.566 1.00 0.00 389 GLU Y N 1
ATOM 6122 C CA . GLU A 1 404 ? 94.116 73.160 123.917 1.00 0.00 389 GLU Y CA 1
ATOM 6123 C C . GLU A 1 404 ? 94.369 74.235 124.969 1.00 0.00 389 GLU Y C 1
ATOM 6124 O O . GLU A 1 404 ? 95.205 75.110 124.665 1.00 0.00 389 GLU Y O 1
ATOM 6136 N N . PHE A 1 405 ? 93.835 74.177 126.205 1.00 0.00 390 PHE Y N 1
ATOM 6137 C CA . PHE A 1 405 ? 94.046 75.199 127.182 1.00 0.00 390 PHE Y CA 1
ATOM 6138 C C . PHE A 1 405 ? 95.587 75.408 127.449 1.00 0.00 390 PHE Y C 1
ATOM 6139 O O . PHE A 1 405 ? 96.052 76.521 127.522 1.00 0.00 390 PHE Y O 1
ATOM 6156 N N . MET A 1 406 ? 96.430 74.314 127.618 1.00 0.00 391 MET Y N 1
ATOM 6157 C CA . MET A 1 406 ? 97.858 74.379 128.015 1.00 0.00 391 MET Y CA 1
ATOM 6158 C C . MET A 1 406 ? 98.698 75.135 127.037 1.00 0.00 391 MET Y C 1
ATOM 6159 O O . MET A 1 406 ? 99.554 75.975 127.336 1.00 0.00 391 MET Y O 1
ATOM 6173 N N . ARG A 1 407 ? 98.509 74.692 125.783 1.00 0.00 392 ARG Y N 1
ATOM 6174 C CA . ARG A 1 407 ? 99.118 75.272 124.568 1.00 0.00 392 ARG Y CA 1
ATOM 6175 C C . ARG A 1 407 ? 98.681 76.678 124.381 1.00 0.00 392 ARG Y C 1
ATOM 6176 O O . ARG A 1 407 ? 99.518 77.497 124.064 1.00 0.00 392 ARG Y O 1
ATOM 6197 N N . ASP A 1 408 ? 97.429 77.110 124.528 1.00 0.00 393 ASP Y N 1
ATOM 6198 C CA . ASP A 1 408 ? 96.961 78.429 124.123 1.00 0.00 393 ASP Y CA 1
ATOM 6199 C C . ASP A 1 408 ? 96.994 79.461 125.258 1.00 0.00 393 ASP Y C 1
ATOM 6200 O O . ASP A 1 408 ? 96.847 80.697 125.056 1.00 0.00 393 ASP Y O 1
ATOM 6209 N N . ALA A 1 409 ? 97.156 79.039 126.532 1.00 0.00 394 ALA Y N 1
ATOM 6210 C CA . ALA A 1 409 ? 97.358 79.844 127.681 1.00 0.00 394 ALA Y CA 1
ATOM 6211 C C . ALA A 1 409 ? 98.739 80.354 127.785 1.00 0.00 394 ALA Y C 1
ATOM 6212 O O . ALA A 1 409 ? 99.083 81.261 128.512 1.00 0.00 394 ALA Y O 1
ATOM 6219 N N . MET A 1 410 ? 99.698 79.663 127.140 1.00 0.00 395 MET Y N 1
ATOM 6220 C CA . MET A 1 410 ? 101.122 80.084 127.104 1.00 0.00 395 MET Y CA 1
ATOM 6221 C C . MET A 1 410 ? 101.467 80.380 125.659 1.00 0.00 395 MET Y C 1
ATOM 6222 O O . MET A 1 410 ? 102.548 81.012 125.460 1.00 0.00 395 MET Y O 1
ATOM 6236 N N . LYS A 1 411 ? 100.638 80.059 124.642 1.00 0.00 396 LYS Y N 1
ATOM 6237 C CA . LYS A 1 411 ? 100.977 80.124 123.258 1.00 0.00 396 LYS Y CA 1
ATOM 6238 C C . LYS A 1 411 ? 102.150 79.336 122.734 1.00 0.00 396 LYS Y C 1
ATOM 6239 O O . LYS A 1 411 ? 102.694 78.454 123.368 1.00 0.00 396 LYS Y O 1
ATOM 6258 N N . VAL A 1 412 ? 102.467 79.563 121.491 1.00 0.00 397 VAL Y N 1
ATOM 6259 C CA . VAL A 1 412 ? 103.198 78.548 120.833 1.00 0.00 397 VAL Y CA 1
ATOM 6260 C C . VAL A 1 412 ? 104.097 79.236 119.705 1.00 0.00 397 VAL Y C 1
ATOM 6261 O O . VAL A 1 412 ? 103.595 80.112 118.969 1.00 0.00 397 VAL Y O 1
ATOM 6274 N N . PRO A 1 413 ? 105.337 78.871 119.542 1.00 0.00 398 PRO Y N 1
ATOM 6275 C CA . PRO A 1 413 ? 106.195 79.361 118.500 1.00 0.00 398 PRO Y CA 1
ATOM 6276 C C . PRO A 1 413 ? 105.881 78.793 117.109 1.00 0.00 398 PRO Y C 1
ATOM 6277 O O . PRO A 1 413 ? 106.789 78.357 116.428 1.00 0.00 398 PRO Y O 1
ATOM 6288 N N . PHE A 1 414 ? 104.546 78.680 116.737 1.00 0.00 399 PHE Y N 1
ATOM 6289 C CA . PHE A 1 414 ? 104.128 78.148 115.408 1.00 0.00 399 PHE Y CA 1
ATOM 6290 C C . PHE A 1 414 ? 103.614 79.335 114.537 1.00 0.00 399 PHE Y C 1
ATOM 6291 O O . PHE A 1 414 ? 103.507 79.242 113.276 1.00 0.00 399 PHE Y O 1
ATOM 6308 N N . TYR A 1 415 ? 103.399 80.510 115.161 1.00 0.00 400 TYR Y N 1
ATOM 6309 C CA . TYR A 1 415 ? 102.805 81.738 114.590 1.00 0.00 400 TYR Y CA 1
ATOM 6310 C C . TYR A 1 415 ? 101.210 81.711 114.722 1.00 0.00 400 TYR Y C 1
ATOM 6311 O O . TYR A 1 415 ? 100.521 82.678 114.495 1.00 0.00 400 TYR Y O 1
ATOM 6329 N N . PHE A 1 416 ? 100.720 80.650 115.335 1.00 0.00 401 PHE Y N 1
ATOM 6330 C CA . PHE A 1 416 ? 99.319 80.492 115.712 1.00 0.00 401 PHE Y CA 1
ATOM 6331 C C . PHE A 1 416 ? 99.091 79.409 116.666 1.00 0.00 401 PHE Y C 1
ATOM 6332 O O . PHE A 1 416 ? 99.730 78.365 116.576 1.00 0.00 401 PHE Y O 1
ATOM 6349 N N . GLY A 1 417 ? 98.160 79.634 117.664 1.00 0.00 402 GLY Y N 1
ATOM 6350 C CA . GLY A 1 417 ? 97.572 78.593 118.495 1.00 0.00 402 GLY Y CA 1
ATOM 6351 C C . GLY A 1 417 ? 96.306 78.035 117.914 1.00 0.00 402 GLY Y C 1
ATOM 6352 O O . GLY A 1 417 ? 96.089 77.911 116.703 1.00 0.00 402 GLY Y O 1
ATOM 6356 N N . GLY A 1 418 ? 95.330 77.688 118.808 1.00 0.00 403 GLY Y N 1
ATOM 6357 C CA . GLY A 1 418 ? 94.017 77.211 118.379 1.00 0.00 403 GLY Y CA 1
ATOM 6358 C C . GLY A 1 418 ? 93.859 75.836 117.850 1.00 0.00 403 GLY Y C 1
ATOM 6359 O O . GLY A 1 418 ? 94.784 75.066 117.578 1.00 0.00 403 GLY Y O 1
ATOM 6363 N N . THR A 1 419 ? 92.643 75.468 117.615 1.00 0.00 404 THR Y N 1
ATOM 6364 C CA . THR A 1 419 ? 92.108 74.086 117.378 1.00 0.00 404 THR Y CA 1
ATOM 6365 C C . THR A 1 419 ? 92.611 73.383 116.059 1.00 0.00 404 THR Y C 1
ATOM 6366 O O . THR A 1 419 ? 92.623 72.222 116.095 1.00 0.00 404 THR Y O 1
ATOM 6377 N N . SER A 1 420 ? 93.167 74.138 115.115 1.00 0.00 405 SER Y N 1
ATOM 6378 C CA . SER A 1 420 ? 93.977 73.677 114.108 1.00 0.00 405 SER Y CA 1
ATOM 6379 C C . SER A 1 420 ? 95.165 72.822 114.478 1.00 0.00 405 SER Y C 1
ATOM 6380 O O . SER A 1 420 ? 95.560 71.877 113.779 1.00 0.00 405 SER Y O 1
ATOM 6388 N N . LEU A 1 421 ? 95.674 73.194 115.705 1.00 0.00 406 LEU Y N 1
ATOM 6389 C CA . LEU A 1 421 ? 96.757 72.476 116.304 1.00 0.00 406 LEU Y CA 1
ATOM 6390 C C . LEU A 1 421 ? 96.282 71.466 117.325 1.00 0.00 406 LEU Y C 1
ATOM 6391 O O . LEU A 1 421 ? 97.054 70.896 118.077 1.00 0.00 406 LEU Y O 1
ATOM 6407 N N . LEU A 1 422 ? 94.974 71.118 117.219 1.00 0.00 407 LEU Y N 1
ATOM 6408 C CA . LEU A 1 422 ? 94.448 69.890 117.815 1.00 0.00 407 LEU Y CA 1
ATOM 6409 C C . LEU A 1 422 ? 94.271 68.946 116.573 1.00 0.00 407 LEU Y C 1
ATOM 6410 O O . LEU A 1 422 ? 94.796 67.830 116.655 1.00 0.00 407 LEU Y O 1
ATOM 6426 N N . ILE A 1 423 ? 93.505 69.352 115.498 1.00 0.00 408 ILE Y N 1
ATOM 6427 C CA . ILE A 1 423 ? 93.095 68.523 114.392 1.00 0.00 408 ILE Y CA 1
ATOM 6428 C C . ILE A 1 423 ? 94.119 67.760 113.595 1.00 0.00 408 ILE Y C 1
ATOM 6429 O O . ILE A 1 423 ? 93.849 66.589 113.299 1.00 0.00 408 ILE Y O 1
ATOM 6445 N N . VAL A 1 424 ? 95.244 68.474 113.228 1.00 0.00 409 VAL Y N 1
ATOM 6446 C CA . VAL A 1 424 ? 96.239 67.785 112.391 1.00 0.00 409 VAL Y CA 1
ATOM 6447 C C . VAL A 1 424 ? 97.009 66.788 113.212 1.00 0.00 409 VAL Y C 1
ATOM 6448 O O . VAL A 1 424 ? 97.476 65.781 112.684 1.00 0.00 409 VAL Y O 1
ATOM 6461 N N . VAL A 1 425 ? 97.168 66.994 114.510 1.00 0.00 410 VAL Y N 1
ATOM 6462 C CA . VAL A 1 425 ? 97.840 66.016 115.399 1.00 0.00 410 VAL Y CA 1
ATOM 6463 C C . VAL A 1 425 ? 97.143 64.690 115.558 1.00 0.00 410 VAL Y C 1
ATOM 6464 O O . VAL A 1 425 ? 97.741 63.571 115.587 1.00 0.00 410 VAL Y O 1
ATOM 6477 N N . VAL A 1 426 ? 95.799 64.734 115.659 1.00 0.00 411 VAL Y N 1
ATOM 6478 C CA . VAL A 1 426 ? 94.970 63.560 115.696 1.00 0.00 411 VAL Y CA 1
ATOM 6479 C C . VAL A 1 426 ? 94.987 62.834 114.307 1.00 0.00 411 VAL Y C 1
ATOM 6480 O O . VAL A 1 426 ? 94.916 61.581 114.386 1.00 0.00 411 VAL Y O 1
ATOM 6493 N N . VAL A 1 427 ? 95.072 63.523 113.148 1.00 0.00 412 VAL Y N 1
ATOM 6494 C CA . VAL A 1 427 ? 95.030 62.824 111.942 1.00 0.00 412 VAL Y CA 1
ATOM 6495 C C . VAL A 1 427 ? 96.436 62.168 111.657 1.00 0.00 412 VAL Y C 1
ATOM 6496 O O . VAL A 1 427 ? 96.595 61.217 110.871 1.00 0.00 412 VAL Y O 1
ATOM 6509 N N . ILE A 1 428 ? 97.523 62.701 112.209 1.00 0.00 413 ILE Y N 1
ATOM 6510 C CA . ILE A 1 428 ? 98.797 62.005 112.344 1.00 0.00 413 ILE Y CA 1
ATOM 6511 C C . ILE A 1 428 ? 98.797 60.656 113.040 1.00 0.00 413 ILE Y C 1
ATOM 6512 O O . ILE A 1 428 ? 99.407 59.729 112.542 1.00 0.00 413 ILE Y O 1
ATOM 6528 N N . MET A 1 429 ? 98.164 60.473 114.192 1.00 0.00 414 MET Y N 1
ATOM 6529 C CA . MET A 1 429 ? 97.907 59.194 114.842 1.00 0.00 414 MET Y CA 1
ATOM 6530 C C . MET A 1 429 ? 97.142 58.255 113.918 1.00 0.00 414 MET Y C 1
ATOM 6531 O O . MET A 1 429 ? 97.449 57.068 113.721 1.00 0.00 414 MET Y O 1
ATOM 6545 N N . ASP A 1 430 ? 96.060 58.771 113.196 1.00 0.00 415 ASP Y N 1
ATOM 6546 C CA . ASP A 1 430 ? 95.028 58.056 112.392 1.00 0.00 415 ASP Y CA 1
ATOM 6547 C C . ASP A 1 430 ? 95.746 57.425 111.174 1.00 0.00 415 ASP Y C 1
ATOM 6548 O O . ASP A 1 430 ? 95.738 56.199 110.997 1.00 0.00 415 ASP Y O 1
ATOM 6557 N N . PHE A 1 431 ? 96.600 58.195 110.423 1.00 0.00 416 PHE Y N 1
ATOM 6558 C CA . PHE A 1 431 ? 97.318 57.760 109.274 1.00 0.00 416 PHE Y CA 1
ATOM 6559 C C . PHE A 1 431 ? 98.473 56.871 109.652 1.00 0.00 416 PHE Y C 1
ATOM 6560 O O . PHE A 1 431 ? 98.724 55.799 109.030 1.00 0.00 416 PHE Y O 1
ATOM 6577 N N . MET A 1 432 ? 99.079 57.140 110.820 1.00 0.00 417 MET Y N 1
ATOM 6578 C CA . MET A 1 432 ? 100.169 56.251 111.297 1.00 0.00 417 MET Y CA 1
ATOM 6579 C C . MET A 1 432 ? 99.785 54.815 111.560 1.00 0.00 417 MET Y C 1
ATOM 6580 O O . MET A 1 432 ? 100.539 53.848 111.389 1.00 0.00 417 MET Y O 1
ATOM 6594 N N . ALA A 1 433 ? 98.503 54.655 112.061 1.00 0.00 418 ALA Y N 1
ATOM 6595 C CA . ALA A 1 433 ? 97.865 53.329 112.030 1.00 0.00 418 ALA Y CA 1
ATOM 6596 C C . ALA A 1 433 ? 97.535 52.828 110.572 1.00 0.00 418 ALA Y C 1
ATOM 6597 O O . ALA A 1 433 ? 97.833 51.709 110.197 1.00 0.00 418 ALA Y O 1
ATOM 6604 N N . GLN A 1 434 ? 96.934 53.658 109.730 1.00 0.00 419 GLN Y N 1
ATOM 6605 C CA . GLN A 1 434 ? 96.534 53.264 108.387 1.00 0.00 419 GLN Y CA 1
ATOM 6606 C C . GLN A 1 434 ? 97.699 52.760 107.486 1.00 0.00 419 GLN Y C 1
ATOM 6607 O O . GLN A 1 434 ? 97.468 51.890 106.656 1.00 0.00 419 GLN Y O 1
ATOM 6621 N N . VAL A 1 435 ? 98.908 53.258 107.584 1.00 0.00 420 VAL Y N 1
ATOM 6622 C CA . VAL A 1 435 ? 100.008 52.995 106.662 1.00 0.00 420 VAL Y CA 1
ATOM 6623 C C . VAL A 1 435 ? 100.616 51.708 106.886 1.00 0.00 420 VAL Y C 1
ATOM 6624 O O . VAL A 1 435 ? 101.152 51.160 105.959 1.00 0.00 420 VAL Y O 1
ATOM 6637 N N . GLN A 1 436 ? 100.417 51.165 108.074 1.00 0.00 421 GLN Y N 1
ATOM 6638 C CA . GLN A 1 436 ? 100.930 49.894 108.549 1.00 0.00 421 GLN Y CA 1
ATOM 6639 C C . GLN A 1 436 ? 100.559 48.622 107.747 1.00 0.00 421 GLN Y C 1
ATOM 6640 O O . GLN A 1 436 ? 101.440 47.764 107.538 1.00 0.00 421 GLN Y O 1
ATOM 6654 N N . THR A 1 437 ? 99.269 48.489 107.344 1.00 0.00 422 THR Y N 1
ATOM 6655 C CA . THR A 1 437 ? 98.789 47.249 106.827 1.00 0.00 422 THR Y CA 1
ATOM 6656 C C . THR A 1 437 ? 98.354 47.504 105.379 1.00 0.00 422 THR Y C 1
ATOM 6657 O O . THR A 1 437 ? 97.683 46.681 104.788 1.00 0.00 422 THR Y O 1
ATOM 6668 N N . LEU A 1 438 ? 98.792 48.622 104.727 1.00 0.00 423 LEU Y N 1
ATOM 6669 C CA . LEU A 1 438 ? 98.344 49.193 103.453 1.00 0.00 423 LEU Y CA 1
ATOM 6670 C C . LEU A 1 438 ? 98.725 48.385 102.211 1.00 0.00 423 LEU Y C 1
ATOM 6671 O O . LEU A 1 438 ? 97.835 48.161 101.308 1.00 0.00 423 LEU Y O 1
ATOM 6687 N N . MET A 1 439 ? 99.968 47.764 102.131 1.00 0.00 424 MET Y N 1
ATOM 6688 C CA . MET A 1 439 ? 100.393 46.827 101.146 1.00 0.00 424 MET Y CA 1
ATOM 6689 C C . MET A 1 439 ? 99.565 45.622 101.234 1.00 0.00 424 MET Y C 1
ATOM 6690 O O . MET A 1 439 ? 99.232 44.951 100.275 1.00 0.00 424 MET Y O 1
ATOM 6704 N N . MET A 1 440 ? 99.266 45.136 102.455 1.00 0.00 425 MET Y N 1
ATOM 6705 C CA . MET A 1 440 ? 98.405 43.918 102.742 1.00 0.00 425 MET Y CA 1
ATOM 6706 C C . MET A 1 440 ? 96.954 44.087 102.372 1.00 0.00 425 MET Y C 1
ATOM 6707 O O . MET A 1 440 ? 96.322 43.299 101.703 1.00 0.00 425 MET Y O 1
ATOM 6721 N N . SER A 1 441 ? 96.309 45.258 102.652 1.00 0.00 426 SER Y N 1
ATOM 6722 C CA . SER A 1 441 ? 95.032 45.693 102.223 1.00 0.00 426 SER Y CA 1
ATOM 6723 C C . SER A 1 441 ? 94.891 45.990 100.714 1.00 0.00 426 SER Y C 1
ATOM 6724 O O . SER A 1 441 ? 93.937 45.715 99.979 1.00 0.00 426 SER Y O 1
ATOM 6732 N N . SER A 1 442 ? 95.967 46.578 100.173 1.00 0.00 427 SER Y N 1
ATOM 6733 C CA . SER A 1 442 ? 96.014 46.733 98.686 1.00 0.00 427 SER Y CA 1
ATOM 6734 C C . SER A 1 442 ? 96.140 45.350 98.003 1.00 0.00 427 SER Y C 1
ATOM 6735 O O . SER A 1 442 ? 95.435 45.013 97.070 1.00 0.00 427 SER Y O 1
ATOM 6743 N N . GLN A 1 443 ? 97.015 44.427 98.525 1.00 0.00 428 GLN Y N 1
ATOM 6744 C CA . GLN A 1 443 ? 97.094 43.116 98.073 1.00 0.00 428 GLN Y CA 1
ATOM 6745 C C . GLN A 1 443 ? 95.822 42.270 98.205 1.00 0.00 428 GLN Y C 1
ATOM 6746 O O . GLN A 1 443 ? 95.459 41.585 97.272 1.00 0.00 428 GLN Y O 1
ATOM 6760 N N . TYR A 1 444 ? 95.192 42.323 99.452 1.00 0.00 429 TYR Y N 1
ATOM 6761 C CA . TYR A 1 444 ? 94.123 41.405 99.716 1.00 0.00 429 TYR Y CA 1
ATOM 6762 C C . TYR A 1 444 ? 93.103 42.131 100.521 1.00 0.00 429 TYR Y C 1
ATOM 6763 O O . TYR A 1 444 ? 93.336 42.979 101.395 1.00 0.00 429 TYR Y O 1
ATOM 6781 N N . GLU A 1 445 ? 91.782 41.776 100.315 1.00 0.00 430 GLU Y N 1
ATOM 6782 C CA . GLU A 1 445 ? 90.630 42.488 100.891 1.00 0.00 430 GLU Y CA 1
ATOM 6783 C C . GLU A 1 445 ? 90.622 42.576 102.378 1.00 0.00 430 GLU Y C 1
ATOM 6784 O O . GLU A 1 445 ? 90.863 41.625 103.144 1.00 0.00 430 GLU Y O 1
ATOM 6796 N N . SER A 1 446 ? 90.355 43.826 102.839 1.00 0.00 431 SER Y N 1
ATOM 6797 C CA . SER A 1 446 ? 90.268 44.224 104.230 1.00 0.00 431 SER Y CA 1
ATOM 6798 C C . SER A 1 446 ? 88.758 44.534 104.365 1.00 0.00 431 SER Y C 1
ATOM 6799 O O . SER A 1 446 ? 88.270 45.494 103.790 1.00 0.00 431 SER Y O 1
ATOM 6807 N N . ALA A 1 447 ? 88.043 43.869 105.330 1.00 0.00 432 ALA Y N 1
ATOM 6808 C CA . ALA A 1 447 ? 86.591 44.034 105.520 1.00 0.00 432 ALA Y CA 1
ATOM 6809 C C . ALA A 1 447 ? 86.070 45.466 105.731 1.00 0.00 432 ALA Y C 1
ATOM 6810 O O . ALA A 1 447 ? 84.942 45.772 105.267 1.00 0.00 432 ALA Y O 1
ATOM 6817 N N . LEU A 1 448 ? 86.732 46.312 106.403 1.00 0.00 433 LEU Y N 1
ATOM 6818 C CA . LEU A 1 448 ? 86.150 47.632 106.706 1.00 0.00 433 LEU Y CA 1
ATOM 6819 C C . LEU A 1 448 ? 87.249 48.752 106.591 1.00 0.00 433 LEU Y C 1
ATOM 6820 O O . LEU A 1 448 ? 88.404 48.620 107.039 1.00 0.00 433 LEU Y O 1
ATOM 6836 N N . LYS A 1 449 ? 86.912 49.882 105.934 1.00 0.00 434 LYS Y N 1
ATOM 6837 C CA . LYS A 1 449 ? 87.762 50.980 105.683 1.00 0.00 434 LYS Y CA 1
ATOM 6838 C C . LYS A 1 449 ? 87.146 52.084 106.465 1.00 0.00 434 LYS Y C 1
ATOM 6839 O O . LYS A 1 449 ? 85.897 52.086 106.695 1.00 0.00 434 LYS Y O 1
ATOM 6858 N N . LYS A 1 450 ? 87.991 52.954 107.009 1.00 0.00 435 LYS Y N 1
ATOM 6859 C CA . LYS A 1 450 ? 87.515 54.102 107.785 1.00 0.00 435 LYS Y CA 1
ATOM 6860 C C . LYS A 1 450 ? 86.666 55.107 107.136 1.00 0.00 435 LYS Y C 1
ATOM 6861 O O . LYS A 1 450 ? 86.989 55.637 106.044 1.00 0.00 435 LYS Y O 1
ATOM 6880 N N . ALA A 1 451 ? 85.518 55.530 107.763 1.00 0.00 436 ALA Y N 1
ATOM 6881 C CA . ALA A 1 451 ? 84.773 56.678 107.309 1.00 0.00 436 ALA Y CA 1
ATOM 6882 C C . ALA A 1 451 ? 83.793 57.154 108.309 1.00 0.00 436 ALA Y C 1
ATOM 6883 O O . ALA A 1 451 ? 83.058 58.110 108.133 1.00 0.00 436 ALA Y O 1
ATOM 6890 N N . ASN A 1 452 ? 83.736 56.627 109.575 1.00 0.00 437 ASN Y N 1
ATOM 6891 C CA . ASN A 1 452 ? 82.857 57.000 110.615 1.00 0.00 437 ASN Y CA 1
ATOM 6892 C C . ASN A 1 452 ? 83.554 57.850 111.718 1.00 0.00 437 ASN Y C 1
ATOM 6893 O O . ASN A 1 452 ? 82.901 58.727 112.268 1.00 0.00 437 ASN Y O 1
ATOM 6904 N N . LEU A 1 453 ? 84.819 57.587 112.126 1.00 0.00 438 LEU Y N 1
ATOM 6905 C CA . LEU A 1 453 ? 85.669 58.410 112.895 1.00 0.00 438 LEU Y CA 1
ATOM 6906 C C . LEU A 1 453 ? 85.548 58.278 114.404 1.00 0.00 438 LEU Y C 1
ATOM 6907 O O . LEU A 1 453 ? 86.043 59.054 115.199 1.00 0.00 438 LEU Y O 1
ATOM 6923 N N . LYS A 1 454 ? 84.755 57.282 114.859 1.00 0.00 439 LYS Y N 1
ATOM 6924 C CA . LYS A 1 454 ? 84.134 57.248 116.216 1.00 0.00 439 LYS Y CA 1
ATOM 6925 C C . LYS A 1 454 ? 83.252 58.473 116.552 1.00 0.00 439 LYS Y C 1
ATOM 6926 O O . LYS A 1 454 ? 83.554 59.262 117.476 1.00 0.00 439 LYS Y O 1
ATOM 6945 N N . GLY A 1 455 ? 82.089 58.755 115.844 1.00 0.00 440 GLY Y N 1
ATOM 6946 C CA . GLY A 1 455 ? 81.201 59.851 116.252 1.00 0.00 440 GLY Y CA 1
ATOM 6947 C C . GLY A 1 455 ? 80.325 59.585 117.442 1.00 0.00 440 GLY Y C 1
ATOM 6948 O O . GLY A 1 455 ? 79.221 59.026 117.326 1.00 0.00 440 GLY Y O 1
ATOM 6952 N N . TYR A 1 456 ? 80.731 60.063 118.578 1.00 0.00 441 TYR Y N 1
ATOM 6953 C CA . TYR A 1 456 ? 79.998 59.682 119.831 1.00 0.00 441 TYR Y CA 1
ATOM 6954 C C . TYR A 1 456 ? 79.593 60.865 120.746 1.00 0.00 441 TYR Y C 1
ATOM 6955 O O . TYR A 1 456 ? 80.399 61.711 121.097 1.00 0.00 441 TYR Y O 1
ATOM 6973 N N . GLY A 1 457 ? 78.306 60.893 121.175 1.00 0.00 442 GLY Y N 1
ATOM 6974 C CA . GLY A 1 457 ? 77.967 61.728 122.352 1.00 0.00 442 GLY Y CA 1
ATOM 6975 C C . GLY A 1 457 ? 76.835 61.097 123.166 1.00 0.00 442 GLY Y C 1
ATOM 6976 O O . GLY A 1 457 ? 76.627 59.844 123.093 1.00 0.00 442 GLY Y O 1
ATOM 6980 N N . ARG A 1 458 ? 76.064 61.861 123.941 1.00 0.00 443 ARG Y N 1
ATOM 6981 C CA . ARG A 1 458 ? 74.928 61.326 124.719 1.00 0.00 443 ARG Y CA 1
ATOM 6982 C C . ARG A 1 458 ? 73.620 61.799 124.001 1.00 0.00 443 ARG Y C 1
ATOM 6983 O O . ARG A 1 458 ? 73.515 62.978 123.563 1.00 0.00 443 ARG Y O 1
ATOM 7005 N N . THR B 2 76 ? 67.297 78.792 123.395 1.00 0.00 444 THR E N 1
ATOM 7006 C CA . THR B 2 76 ? 67.821 77.428 123.751 1.00 0.00 444 THR E CA 1
ATOM 7007 C C . THR B 2 76 ? 69.332 77.261 123.458 1.00 0.00 444 THR E C 1
ATOM 7008 O O . THR B 2 76 ? 69.933 77.945 122.611 1.00 0.00 444 THR E O 1
ATOM 7019 N N . LYS B 2 77 ? 69.875 76.350 124.270 1.00 0.00 445 LYS E N 1
ATOM 7020 C CA . LYS B 2 77 ? 71.338 76.014 124.174 1.00 0.00 445 LYS E CA 1
ATOM 7021 C C . LYS B 2 77 ? 72.178 76.975 124.962 1.00 0.00 445 LYS E C 1
ATOM 7022 O O . LYS B 2 77 ? 73.291 77.306 124.587 1.00 0.00 445 LYS E O 1
ATOM 7041 N N . GLY B 2 78 ? 71.646 77.558 126.083 1.00 0.00 446 GLY E N 1
ATOM 7042 C CA . GLY B 2 78 ? 72.275 78.578 126.906 1.00 0.00 446 GLY E CA 1
ATOM 7043 C C . GLY B 2 78 ? 72.754 78.045 128.174 1.00 0.00 446 GLY E C 1
ATOM 7044 O O . GLY B 2 78 ? 73.868 77.514 128.295 1.00 0.00 446 GLY E O 1
ATOM 7048 N N . LYS B 2 79 ? 71.950 78.255 129.259 1.00 0.00 447 LYS E N 1
ATOM 7049 C CA . LYS B 2 79 ? 72.375 77.978 130.636 1.00 0.00 447 LYS E CA 1
ATOM 7050 C C . LYS B 2 79 ? 71.462 76.972 131.247 1.00 0.00 447 LYS E C 1
ATOM 7051 O O . LYS B 2 79 ? 71.313 76.821 132.446 1.00 0.00 447 LYS E O 1
ATOM 7070 N N . ALA B 2 80 ? 70.752 76.299 130.305 1.00 0.00 448 ALA E N 1
ATOM 7071 C CA . ALA B 2 80 ? 69.805 75.228 130.543 1.00 0.00 448 ALA E CA 1
ATOM 7072 C C . ALA B 2 80 ? 70.212 73.912 129.817 1.00 0.00 448 ALA E C 1
ATOM 7073 O O . ALA B 2 80 ? 71.008 73.905 128.879 1.00 0.00 448 ALA E O 1
ATOM 7080 N N . THR B 2 81 ? 69.707 72.750 130.433 1.00 0.00 449 THR E N 1
ATOM 7081 C CA . THR B 2 81 ? 69.937 71.321 130.086 1.00 0.00 449 THR E CA 1
ATOM 7082 C C . THR B 2 81 ? 70.932 70.728 131.054 1.00 0.00 449 THR E C 1
ATOM 7083 O O . THR B 2 81 ? 72.119 70.789 130.809 1.00 0.00 449 THR E O 1
ATOM 7094 N N . VAL B 2 82 ? 70.450 70.151 132.075 1.00 0.00 450 VAL E N 1
ATOM 7095 C CA . VAL B 2 82 ? 71.204 69.321 133.031 1.00 0.00 450 VAL E CA 1
ATOM 7096 C C . VAL B 2 82 ? 70.960 67.816 132.730 1.00 0.00 450 VAL E C 1
ATOM 7097 O O . VAL B 2 82 ? 69.963 67.372 132.102 1.00 0.00 450 VAL E O 1
ATOM 7110 N N . ALA B 2 83 ? 71.746 66.904 133.284 1.00 0.00 451 ALA E N 1
ATOM 7111 C CA . ALA B 2 83 ? 72.868 67.014 134.164 1.00 0.00 451 ALA E CA 1
ATOM 7112 C C . ALA B 2 83 ? 74.095 66.581 133.343 1.00 0.00 451 ALA E C 1
ATOM 7113 O O . ALA B 2 83 ? 74.089 65.407 132.967 1.00 0.00 451 ALA E O 1
ATOM 7120 N N . PHE B 2 84 ? 75.155 67.415 133.027 1.00 0.00 452 PHE E N 1
ATOM 7121 C CA . PHE B 2 84 ? 76.139 67.071 132.097 1.00 0.00 452 PHE E CA 1
ATOM 7122 C C . PHE B 2 84 ? 77.456 67.686 132.439 1.00 0.00 452 PHE E C 1
ATOM 7123 O O . PHE B 2 84 ? 78.408 66.957 132.711 1.00 0.00 452 PHE E O 1
ATOM 7140 N N . ALA B 2 85 ? 77.628 69.023 132.387 1.00 0.00 453 ALA E N 1
ATOM 7141 C CA . ALA B 2 85 ? 79.003 69.623 132.597 1.00 0.00 453 ALA E CA 1
ATOM 7142 C C . ALA B 2 85 ? 79.651 69.269 133.953 1.00 0.00 453 ALA E C 1
ATOM 7143 O O . ALA B 2 85 ? 80.873 68.894 133.974 1.00 0.00 453 ALA E O 1
ATOM 7150 N N . ARG B 2 86 ? 78.980 69.342 135.104 1.00 0.00 454 ARG E N 1
ATOM 7151 C CA . ARG B 2 86 ? 79.647 69.121 136.377 1.00 0.00 454 ARG E CA 1
ATOM 7152 C C . ARG B 2 86 ? 80.017 67.662 136.547 1.00 0.00 454 ARG E C 1
ATOM 7153 O O . ARG B 2 86 ? 81.035 67.316 137.145 1.00 0.00 454 ARG E O 1
ATOM 7174 N N . GLU B 2 87 ? 79.156 66.803 136.042 1.00 0.00 455 GLU E N 1
ATOM 7175 C CA . GLU B 2 87 ? 79.352 65.354 136.009 1.00 0.00 455 GLU E CA 1
ATOM 7176 C C . GLU B 2 87 ? 80.576 64.890 135.238 1.00 0.00 455 GLU E C 1
ATOM 7177 O O . GLU B 2 87 ? 81.240 63.954 135.667 1.00 0.00 455 GLU E O 1
ATOM 7189 N N . ALA B 2 88 ? 80.850 65.533 134.118 1.00 0.00 456 ALA E N 1
ATOM 7190 C CA . ALA B 2 88 ? 81.975 65.408 133.254 1.00 0.00 456 ALA E CA 1
ATOM 7191 C C . ALA B 2 88 ? 83.246 65.705 133.835 1.00 0.00 456 ALA E C 1
ATOM 7192 O O . ALA B 2 88 ? 84.257 65.059 133.586 1.00 0.00 456 ALA E O 1
ATOM 7199 N N . ARG B 2 89 ? 83.404 66.741 134.597 1.00 0.00 457 ARG E N 1
ATOM 7200 C CA . ARG B 2 89 ? 84.576 67.228 135.298 1.00 0.00 457 ARG E CA 1
ATOM 7201 C C . ARG B 2 89 ? 85.123 66.192 136.361 1.00 0.00 457 ARG E C 1
ATOM 7202 O O . ARG B 2 89 ? 86.277 65.779 136.406 1.00 0.00 457 ARG E O 1
ATOM 7223 N N . THR B 2 90 ? 84.228 65.661 137.240 1.00 0.00 458 THR E N 1
ATOM 7224 C CA . THR B 2 90 ? 84.400 64.537 138.173 1.00 0.00 458 THR E CA 1
ATOM 7225 C C . THR B 2 90 ? 84.637 63.227 137.380 1.00 0.00 458 THR E C 1
ATOM 7226 O O . THR B 2 90 ? 85.497 62.494 137.783 1.00 0.00 458 THR E O 1
ATOM 7237 N N . GLU B 2 91 ? 84.008 62.971 136.236 1.00 0.00 459 GLU E N 1
ATOM 7238 C CA . GLU B 2 91 ? 84.414 61.926 135.405 1.00 0.00 459 GLU E CA 1
ATOM 7239 C C . GLU B 2 91 ? 85.824 61.879 134.854 1.00 0.00 459 GLU E C 1
ATOM 7240 O O . GLU B 2 91 ? 86.472 60.848 134.950 1.00 0.00 459 GLU E O 1
ATOM 7252 N N . VAL B 2 92 ? 86.278 63.027 134.373 1.00 0.00 460 VAL E N 1
ATOM 7253 C CA . VAL B 2 92 ? 87.620 63.189 133.866 1.00 0.00 460 VAL E CA 1
ATOM 7254 C C . VAL B 2 92 ? 88.676 63.152 135.047 1.00 0.00 460 VAL E C 1
ATOM 7255 O O . VAL B 2 92 ? 89.660 62.395 134.888 1.00 0.00 460 VAL E O 1
ATOM 7268 N N . ARG B 2 93 ? 88.394 63.809 136.200 1.00 0.00 461 ARG E N 1
ATOM 7269 C CA . ARG B 2 93 ? 89.271 63.674 137.306 1.00 0.00 461 ARG E CA 1
ATOM 7270 C C . ARG B 2 93 ? 89.463 62.224 137.843 1.00 0.00 461 ARG E C 1
ATOM 7271 O O . ARG B 2 93 ? 90.564 61.761 138.181 1.00 0.00 461 ARG E O 1
ATOM 7292 N N . LYS B 2 94 ? 88.409 61.460 137.859 1.00 0.00 462 LYS E N 1
ATOM 7293 C CA . LYS B 2 94 ? 88.414 60.102 138.260 1.00 0.00 462 LYS E CA 1
ATOM 7294 C C . LYS B 2 94 ? 88.897 59.086 137.162 1.00 0.00 462 LYS E C 1
ATOM 7295 O O . LYS B 2 94 ? 89.388 57.984 137.507 1.00 0.00 462 LYS E O 1
ATOM 7314 N N . VAL B 2 95 ? 88.885 59.388 135.839 1.00 0.00 463 VAL E N 1
ATOM 7315 C CA . VAL B 2 95 ? 89.627 58.592 134.848 1.00 0.00 463 VAL E CA 1
ATOM 7316 C C . VAL B 2 95 ? 91.169 58.826 134.905 1.00 0.00 463 VAL E C 1
ATOM 7317 O O . VAL B 2 95 ? 92.001 57.954 134.694 1.00 0.00 463 VAL E O 1
ATOM 7330 N N . ILE B 2 96 ? 91.528 60.042 135.279 1.00 0.00 464 ILE E N 1
ATOM 7331 C CA . ILE B 2 96 ? 92.914 60.406 135.603 1.00 0.00 464 ILE E CA 1
ATOM 7332 C C . ILE B 2 96 ? 93.471 59.631 136.792 1.00 0.00 464 ILE E C 1
ATOM 7333 O O . ILE B 2 96 ? 94.515 59.003 136.698 1.00 0.00 464 ILE E O 1
ATOM 7349 N N . TRP B 2 97 ? 92.635 59.584 137.877 1.00 0.00 465 TRP E N 1
ATOM 7350 C CA . TRP B 2 97 ? 92.955 59.100 139.246 1.00 0.00 465 TRP E CA 1
ATOM 7351 C C . TRP B 2 97 ? 93.801 57.798 139.432 1.00 0.00 465 TRP E C 1
ATOM 7352 O O . TRP B 2 97 ? 94.857 57.793 139.985 1.00 0.00 465 TRP E O 1
ATOM 7373 N N . PRO B 2 98 ? 93.319 56.584 139.021 1.00 0.00 466 PRO E N 1
ATOM 7374 C CA . PRO B 2 98 ? 93.890 55.363 139.458 1.00 0.00 466 PRO E CA 1
ATOM 7375 C C . PRO B 2 98 ? 95.167 55.025 138.745 1.00 0.00 466 PRO E C 1
ATOM 7376 O O . PRO B 2 98 ? 95.609 53.889 138.769 1.00 0.00 466 PRO E O 1
ATOM 7387 N N . THR B 2 99 ? 95.751 55.902 137.987 1.00 0.00 467 THR E N 1
ATOM 7388 C CA . THR B 2 99 ? 96.975 55.596 137.339 1.00 0.00 467 THR E CA 1
ATOM 7389 C C . THR B 2 99 ? 97.831 56.836 137.168 1.00 0.00 467 THR E C 1
ATOM 7390 O O . THR B 2 99 ? 97.437 57.928 136.852 1.00 0.00 467 THR E O 1
ATOM 7401 N N . ARG B 2 100 ? 99.148 56.638 137.170 1.00 0.00 468 ARG E N 1
ATOM 7402 C CA . ARG B 2 100 ? 100.228 57.540 136.794 1.00 0.00 468 ARG E CA 1
ATOM 7403 C C . ARG B 2 100 ? 100.077 58.034 135.360 1.00 0.00 468 ARG E C 1
ATOM 7404 O O . ARG B 2 100 ? 99.738 57.350 134.458 1.00 0.00 468 ARG E O 1
ATOM 7425 N N . GLN B 2 101 ? 100.482 59.388 135.230 1.00 0.00 469 GLN E N 1
ATOM 7426 C CA . GLN B 2 101 ? 100.225 60.184 134.095 1.00 0.00 469 GLN E CA 1
ATOM 7427 C C . GLN B 2 101 ? 101.423 60.380 133.142 1.00 0.00 469 GLN E C 1
ATOM 7428 O O . GLN B 2 101 ? 101.389 61.253 132.240 1.00 0.00 469 GLN E O 1
ATOM 7442 N N . GLU B 2 102 ? 102.543 59.737 133.358 1.00 0.00 470 GLU E N 1
ATOM 7443 C CA . GLU B 2 102 ? 103.746 60.045 132.662 1.00 0.00 470 GLU E CA 1
ATOM 7444 C C . GLU B 2 102 ? 104.712 58.925 132.909 1.00 0.00 470 GLU E C 1
ATOM 7445 O O . GLU B 2 102 ? 104.564 58.194 133.842 1.00 0.00 470 GLU E O 1
ATOM 7457 N N . THR B 2 103 ? 105.684 58.722 132.035 1.00 0.00 471 THR E N 1
ATOM 7458 C CA . THR B 2 103 ? 106.696 57.715 132.135 1.00 0.00 471 THR E CA 1
ATOM 7459 C C . THR B 2 103 ? 107.693 58.059 130.979 1.00 0.00 471 THR E C 1
ATOM 7460 O O . THR B 2 103 ? 107.393 58.305 129.830 1.00 0.00 471 THR E O 1
ATOM 7471 N N . LEU B 2 104 ? 109.023 58.240 131.275 1.00 0.00 472 LEU E N 1
ATOM 7472 C CA . LEU B 2 104 ? 109.971 58.752 130.361 1.00 0.00 472 LEU E CA 1
ATOM 7473 C C . LEU B 2 104 ? 110.096 58.045 129.016 1.00 0.00 472 LEU E C 1
ATOM 7474 O O . LEU B 2 104 ? 110.056 58.639 127.930 1.00 0.00 472 LEU E O 1
ATOM 7490 N N . HIS B 2 105 ? 110.204 56.623 128.985 1.00 0.00 473 HIS E N 1
ATOM 7491 C CA . HIS B 2 105 ? 110.442 55.886 127.736 1.00 0.00 473 HIS E CA 1
ATOM 7492 C C . HIS B 2 105 ? 109.209 55.838 126.876 1.00 0.00 473 HIS E C 1
ATOM 7493 O O . HIS B 2 105 ? 109.304 55.768 125.647 1.00 0.00 473 HIS E O 1
ATOM 7507 N N . THR B 2 106 ? 107.977 55.805 127.555 1.00 0.00 474 THR E N 1
ATOM 7508 C CA . THR B 2 106 ? 106.755 55.849 126.796 1.00 0.00 474 THR E CA 1
ATOM 7509 C C . THR B 2 106 ? 106.513 57.201 126.126 1.00 0.00 474 THR E C 1
ATOM 7510 O O . THR B 2 106 ? 105.899 57.357 125.053 1.00 0.00 474 THR E O 1
ATOM 7521 N N . THR B 2 107 ? 107.010 58.212 126.758 1.00 0.00 475 THR E N 1
ATOM 7522 C CA . THR B 2 107 ? 107.256 59.559 126.185 1.00 0.00 475 THR E CA 1
ATOM 7523 C C . THR B 2 107 ? 108.253 59.628 125.080 1.00 0.00 475 THR E C 1
ATOM 7524 O O . THR B 2 107 ? 108.016 60.337 124.113 1.00 0.00 475 THR E O 1
ATOM 7535 N N . LEU B 2 108 ? 109.375 58.891 125.183 1.00 0.00 476 LEU E N 1
ATOM 7536 C CA . LEU B 2 108 ? 110.354 58.731 124.101 1.00 0.00 476 LEU E CA 1
ATOM 7537 C C . LEU B 2 108 ? 109.682 58.042 122.860 1.00 0.00 476 LEU E C 1
ATOM 7538 O O . LEU B 2 108 ? 109.902 58.496 121.725 1.00 0.00 476 LEU E O 1
ATOM 7554 N N . ILE B 2 109 ? 108.843 56.952 123.008 1.00 0.00 477 ILE E N 1
ATOM 7555 C CA . ILE B 2 109 ? 108.213 56.333 121.819 1.00 0.00 477 ILE E CA 1
ATOM 7556 C C . ILE B 2 109 ? 107.223 57.185 121.004 1.00 0.00 477 ILE E C 1
ATOM 7557 O O . ILE B 2 109 ? 107.276 57.169 119.777 1.00 0.00 477 ILE E O 1
ATOM 7573 N N . VAL B 2 110 ? 106.338 57.895 121.755 1.00 0.00 478 VAL E N 1
ATOM 7574 C CA . VAL B 2 110 ? 105.430 58.831 121.143 1.00 0.00 478 VAL E CA 1
ATOM 7575 C C . VAL B 2 110 ? 106.158 60.051 120.563 1.00 0.00 478 VAL E C 1
ATOM 7576 O O . VAL B 2 110 ? 105.751 60.447 119.496 1.00 0.00 478 VAL E O 1
ATOM 7589 N N . ALA B 2 111 ? 107.239 60.585 121.135 1.00 0.00 479 ALA E N 1
ATOM 7590 C CA . ALA B 2 111 ? 108.003 61.585 120.549 1.00 0.00 479 ALA E CA 1
ATOM 7591 C C . ALA B 2 111 ? 108.781 61.114 119.398 1.00 0.00 479 ALA E C 1
ATOM 7592 O O . ALA B 2 111 ? 109.146 61.833 118.510 1.00 0.00 479 ALA E O 1
ATOM 7599 N N . ALA B 2 112 ? 109.181 59.809 119.450 1.00 0.00 480 ALA E N 1
ATOM 7600 C CA . ALA B 2 112 ? 109.904 59.199 118.303 1.00 0.00 480 ALA E CA 1
ATOM 7601 C C . ALA B 2 112 ? 109.132 59.073 117.033 1.00 0.00 480 ALA E C 1
ATOM 7602 O O . ALA B 2 112 ? 109.505 59.505 115.975 1.00 0.00 480 ALA E O 1
ATOM 7609 N N . VAL B 2 113 ? 107.847 58.544 117.138 1.00 0.00 481 VAL E N 1
ATOM 7610 C CA . VAL B 2 113 ? 106.999 58.516 115.990 1.00 0.00 481 VAL E CA 1
ATOM 7611 C C . VAL B 2 113 ? 106.699 59.884 115.552 1.00 0.00 481 VAL E C 1
ATOM 7612 O O . VAL B 2 113 ? 106.709 60.203 114.372 1.00 0.00 481 VAL E O 1
ATOM 7625 N N . THR B 2 114 ? 106.430 60.790 116.482 1.00 0.00 482 THR E N 1
ATOM 7626 C CA . THR B 2 114 ? 106.164 62.196 116.166 1.00 0.00 482 THR E CA 1
ATOM 7627 C C . THR B 2 114 ? 107.350 62.930 115.372 1.00 0.00 482 THR E C 1
ATOM 7628 O O . THR B 2 114 ? 107.173 63.460 114.296 1.00 0.00 482 THR E O 1
ATOM 7639 N N . ALA B 2 115 ? 108.547 62.744 115.841 1.00 0.00 483 ALA E N 1
ATOM 7640 C CA . ALA B 2 115 ? 109.805 63.257 115.261 1.00 0.00 483 ALA E CA 1
ATOM 7641 C C . ALA B 2 115 ? 110.182 62.820 113.884 1.00 0.00 483 ALA E C 1
ATOM 7642 O O . ALA B 2 115 ? 110.501 63.608 113.052 1.00 0.00 483 ALA E O 1
ATOM 7649 N N . VAL B 2 116 ? 110.000 61.459 113.695 1.00 0.00 484 VAL E N 1
ATOM 7650 C CA . VAL B 2 116 ? 110.265 60.759 112.468 1.00 0.00 484 VAL E CA 1
ATOM 7651 C C . VAL B 2 116 ? 109.309 61.257 111.457 1.00 0.00 484 VAL E C 1
ATOM 7652 O O . VAL B 2 116 ? 109.628 61.712 110.299 1.00 0.00 484 VAL E O 1
ATOM 7665 N N . MET B 2 117 ? 108.015 61.336 111.767 1.00 0.00 485 MET E N 1
ATOM 7666 C CA . MET B 2 117 ? 106.995 61.827 110.873 1.00 0.00 485 MET E CA 1
ATOM 7667 C C . MET B 2 117 ? 107.194 63.318 110.372 1.00 0.00 485 MET E C 1
ATOM 7668 O O . MET B 2 117 ? 107.053 63.685 109.180 1.00 0.00 485 MET E O 1
ATOM 7682 N N . SER B 2 118 ? 107.599 64.138 111.291 1.00 0.00 486 SER E N 1
ATOM 7683 C CA . SER B 2 118 ? 108.160 65.461 110.876 1.00 0.00 486 SER E CA 1
ATOM 7684 C C . SER B 2 118 ? 109.429 65.431 109.969 1.00 0.00 486 SER E C 1
ATOM 7685 O O . SER B 2 118 ? 109.499 66.122 109.021 1.00 0.00 486 SER E O 1
ATOM 7693 N N . LEU B 2 119 ? 110.411 64.585 110.243 1.00 0.00 487 LEU E N 1
ATOM 7694 C CA . LEU B 2 119 ? 111.666 64.319 109.456 1.00 0.00 487 LEU E CA 1
ATOM 7695 C C . LEU B 2 119 ? 111.402 63.788 108.085 1.00 0.00 487 LEU E C 1
ATOM 7696 O O . LEU B 2 119 ? 112.176 64.137 107.191 1.00 0.00 487 LEU E O 1
ATOM 7712 N N . ILE B 2 120 ? 110.390 62.860 107.936 1.00 0.00 488 ILE E N 1
ATOM 7713 C CA . ILE B 2 120 ? 109.987 62.285 106.692 1.00 0.00 488 ILE E CA 1
ATOM 7714 C C . ILE B 2 120 ? 109.474 63.324 105.670 1.00 0.00 488 ILE E C 1
ATOM 7715 O O . ILE B 2 120 ? 109.897 63.375 104.494 1.00 0.00 488 ILE E O 1
ATOM 7731 N N . LEU B 2 121 ? 108.596 64.214 106.189 1.00 0.00 489 LEU E N 1
ATOM 7732 C CA . LEU B 2 121 ? 108.159 65.408 105.405 1.00 0.00 489 LEU E CA 1
ATOM 7733 C C . LEU B 2 121 ? 109.349 66.304 104.939 1.00 0.00 489 LEU E C 1
ATOM 7734 O O . LEU B 2 121 ? 109.485 66.612 103.770 1.00 0.00 489 LEU E O 1
ATOM 7750 N N . TRP B 2 122 ? 110.264 66.551 105.843 1.00 0.00 490 TRP E N 1
ATOM 7751 C CA . TRP B 2 122 ? 111.334 67.553 105.767 1.00 0.00 490 TRP E CA 1
ATOM 7752 C C . TRP B 2 122 ? 112.334 67.051 104.793 1.00 0.00 490 TRP E C 1
ATOM 7753 O O . TRP B 2 122 ? 112.837 67.867 104.044 1.00 0.00 490 TRP E O 1
ATOM 7774 N N . GLY B 2 123 ? 112.644 65.753 104.803 1.00 0.00 491 GLY E N 1
ATOM 7775 C CA . GLY B 2 123 ? 113.527 65.255 103.656 1.00 0.00 491 GLY E CA 1
ATOM 7776 C C . GLY B 2 123 ? 112.845 65.368 102.277 1.00 0.00 491 GLY E C 1
ATOM 7777 O O . GLY B 2 123 ? 113.524 65.847 101.329 1.00 0.00 491 GLY E O 1
ATOM 7781 N N . LEU B 2 124 ? 111.552 65.046 102.181 1.00 0.00 492 LEU E N 1
ATOM 7782 C CA . LEU B 2 124 ? 110.757 65.076 101.014 1.00 0.00 492 LEU E CA 1
ATOM 7783 C C . LEU B 2 124 ? 110.597 66.478 100.367 1.00 0.00 492 LEU E C 1
ATOM 7784 O O . LEU B 2 124 ? 110.592 66.622 99.151 1.00 0.00 492 LEU E O 1
ATOM 7800 N N . ASP B 2 125 ? 110.549 67.623 101.088 1.00 0.00 493 ASP E N 1
ATOM 7801 C CA . ASP B 2 125 ? 110.400 68.896 100.496 1.00 0.00 493 ASP E CA 1
ATOM 7802 C C . ASP B 2 125 ? 111.693 69.628 100.466 1.00 0.00 493 ASP E C 1
ATOM 7803 O O . ASP B 2 125 ? 111.891 70.656 99.827 1.00 0.00 493 ASP E O 1
ATOM 7812 N N . GLY B 2 126 ? 112.760 68.944 101.000 1.00 0.00 494 GLY E N 1
ATOM 7813 C CA . GLY B 2 126 ? 114.175 69.324 100.902 1.00 0.00 494 GLY E CA 1
ATOM 7814 C C . GLY B 2 126 ? 114.748 69.181 99.501 1.00 0.00 494 GLY E C 1
ATOM 7815 O O . GLY B 2 126 ? 115.720 69.831 99.103 1.00 0.00 494 GLY E O 1
ATOM 7819 N N . ILE B 2 127 ? 114.276 68.207 98.733 1.00 0.00 495 ILE E N 1
ATOM 7820 C CA . ILE B 2 127 ? 114.700 68.001 97.371 1.00 0.00 495 ILE E CA 1
ATOM 7821 C C . ILE B 2 127 ? 113.793 68.703 96.334 1.00 0.00 495 ILE E C 1
ATOM 7822 O O . ILE B 2 127 ? 114.027 68.532 95.172 1.00 0.00 495 ILE E O 1
ATOM 7838 N N . LEU B 2 128 ? 112.803 69.521 96.820 1.00 0.00 496 LEU E N 1
ATOM 7839 C CA . LEU B 2 128 ? 111.800 70.125 95.909 1.00 0.00 496 LEU E CA 1
ATOM 7840 C C . LEU B 2 128 ? 111.751 71.546 96.270 1.00 0.00 496 LEU E C 1
ATOM 7841 O O . LEU B 2 128 ? 112.530 72.300 95.741 1.00 0.00 496 LEU E O 1
ATOM 7857 N N . VAL B 2 129 ? 110.848 72.020 97.154 1.00 0.00 497 VAL E N 1
ATOM 7858 C CA . VAL B 2 129 ? 110.658 73.387 97.494 1.00 0.00 497 VAL E CA 1
ATOM 7859 C C . VAL B 2 129 ? 111.833 74.060 98.145 1.00 0.00 497 VAL E C 1
ATOM 7860 O O . VAL B 2 129 ? 112.041 75.199 97.788 1.00 0.00 497 VAL E O 1
ATOM 7873 N N . ARG B 2 130 ? 112.634 73.380 98.917 1.00 0.00 498 ARG E N 1
ATOM 7874 C CA . ARG B 2 130 ? 113.812 73.992 99.407 1.00 0.00 498 ARG E CA 1
ATOM 7875 C C . ARG B 2 130 ? 114.817 74.413 98.385 1.00 0.00 498 ARG E C 1
ATOM 7876 O O . ARG B 2 130 ? 115.359 75.477 98.545 1.00 0.00 498 ARG E O 1
ATOM 7897 N N . LEU B 2 131 ? 115.001 73.637 97.319 1.00 0.00 499 LEU E N 1
ATOM 7898 C CA . LEU B 2 131 ? 115.738 74.103 96.160 1.00 0.00 499 LEU E CA 1
ATOM 7899 C C . LEU B 2 131 ? 115.154 75.206 95.307 1.00 0.00 499 LEU E C 1
ATOM 7900 O O . LEU B 2 131 ? 115.850 76.207 95.018 1.00 0.00 499 LEU E O 1
ATOM 7916 N N . VAL B 2 132 ? 113.858 75.178 95.066 1.00 0.00 500 VAL E N 1
ATOM 7917 C CA . VAL B 2 132 ? 113.227 76.265 94.301 1.00 0.00 500 VAL E CA 1
ATOM 7918 C C . VAL B 2 132 ? 113.268 77.584 95.100 1.00 0.00 500 VAL E C 1
ATOM 7919 O O . VAL B 2 132 ? 113.580 78.579 94.489 1.00 0.00 500 VAL E O 1
ATOM 7932 N N . SER B 2 133 ? 113.032 77.545 96.421 1.00 0.00 501 SER E N 1
ATOM 7933 C CA . SER B 2 133 ? 113.110 78.779 97.228 1.00 0.00 501 SER E CA 1
ATOM 7934 C C . SER B 2 133 ? 114.433 79.354 97.437 1.00 0.00 501 SER E C 1
ATOM 7935 O O . SER B 2 133 ? 114.494 80.567 97.745 1.00 0.00 501 SER E O 1
ATOM 7943 N N . PHE B 2 134 ? 115.588 78.573 97.216 1.00 0.00 502 PHE E N 1
ATOM 7944 C CA . PHE B 2 134 ? 116.915 79.163 97.217 1.00 0.00 502 PHE E CA 1
ATOM 7945 C C . PHE B 2 134 ? 117.160 80.297 96.265 1.00 0.00 502 PHE E C 1
ATOM 7946 O O . PHE B 2 134 ? 117.754 81.304 96.657 1.00 0.00 502 PHE E O 1
ATOM 7963 N N . ILE B 2 135 ? 116.634 80.174 95.022 1.00 0.00 503 ILE E N 1
ATOM 7964 C CA . ILE B 2 135 ? 116.590 81.206 94.010 1.00 0.00 503 ILE E CA 1
ATOM 7965 C C . ILE B 2 135 ? 115.830 82.419 94.359 1.00 0.00 503 ILE E C 1
ATOM 7966 O O . ILE B 2 135 ? 116.334 83.517 94.159 1.00 0.00 503 ILE E O 1
ATOM 7982 N N . THR B 2 136 ? 114.658 82.281 95.053 1.00 0.00 504 THR E N 1
ATOM 7983 C CA . THR B 2 136 ? 113.825 83.390 95.540 1.00 0.00 504 THR E CA 1
ATOM 7984 C C . THR B 2 136 ? 114.411 84.075 96.685 1.00 0.00 504 THR E C 1
ATOM 7985 O O . THR B 2 136 ? 114.213 85.293 96.879 1.00 0.00 504 THR E O 1
ATOM 7996 N N . GLY B 2 137 ? 115.297 83.407 97.463 1.00 0.00 505 GLY E N 1
ATOM 7997 C CA . GLY B 2 137 ? 116.206 84.127 98.384 1.00 0.00 505 GLY E CA 1
ATOM 7998 C C . GLY B 2 137 ? 117.154 84.955 97.729 1.00 0.00 505 GLY E C 1
ATOM 7999 O O . GLY B 2 137 ? 117.343 86.118 98.070 1.00 0.00 505 GLY E O 1
ATOM 8003 N N . LEU B 2 138 ? 117.865 84.323 96.787 1.00 0.00 506 LEU E N 1
ATOM 8004 C CA . LEU B 2 138 ? 118.864 85.029 95.995 1.00 0.00 506 LEU E CA 1
ATOM 8005 C C . LEU B 2 138 ? 118.407 86.210 95.131 1.00 0.00 506 LEU E C 1
ATOM 8006 O O . LEU B 2 138 ? 119.115 87.216 95.131 1.00 0.00 506 LEU E O 1
ATOM 8022 N N . ARG B 2 139 ? 117.260 86.128 94.380 1.00 0.00 507 ARG E N 1
ATOM 8023 C CA . ARG B 2 139 ? 116.757 87.079 93.364 1.00 0.00 507 ARG E CA 1
ATOM 8024 C C . ARG B 2 139 ? 115.552 87.906 93.654 1.00 0.00 507 ARG E C 1
ATOM 8025 O O . ARG B 2 139 ? 115.015 88.540 92.711 1.00 0.00 507 ARG E O 1
ATOM 8046 N N . PHE B 2 140 ? 115.055 87.961 94.921 1.00 0.00 508 PHE E N 1
ATOM 8047 C CA . PHE B 2 140 ? 113.797 88.661 95.251 1.00 0.00 508 PHE E CA 1
ATOM 8048 C C . PHE B 2 140 ? 114.006 89.610 96.426 1.00 0.00 508 PHE E C 1
ATOM 8049 O O . PHE B 2 140 ? 114.238 89.170 97.578 1.00 0.00 508 PHE E O 1
ATOM 8067 N N . SER C 3 71 ? 84.815 61.699 94.294 1.00 0.00 509 SER G N 1
ATOM 8068 C CA . SER C 3 71 ? 84.644 62.480 93.008 1.00 0.00 509 SER G CA 1
ATOM 8069 C C . SER C 3 71 ? 83.247 62.900 92.741 1.00 0.00 509 SER G C 1
ATOM 8070 O O . SER C 3 71 ? 82.363 62.703 93.541 1.00 0.00 509 SER G O 1
ATOM 8078 N N . SER C 3 72 ? 82.902 63.640 91.566 1.00 0.00 510 SER G N 1
ATOM 8079 C CA . SER C 3 72 ? 81.580 64.021 91.183 1.00 0.00 510 SER G CA 1
ATOM 8080 C C . SER C 3 72 ? 80.768 62.874 90.511 1.00 0.00 510 SER G C 1
ATOM 8081 O O . SER C 3 72 ? 81.303 61.819 90.144 1.00 0.00 510 SER G O 1
ATOM 8089 N N . GLY C 3 73 ? 79.415 62.999 90.418 1.00 0.00 511 GLY G N 1
ATOM 8090 C CA . GLY C 3 73 ? 78.549 61.868 89.931 1.00 0.00 511 GLY G CA 1
ATOM 8091 C C . GLY C 3 73 ? 78.397 61.927 88.423 1.00 0.00 511 GLY G C 1
ATOM 8092 O O . GLY C 3 73 ? 78.085 61.011 87.747 1.00 0.00 511 GLY G O 1
ATOM 8096 N N . SER C 3 74 ? 78.425 63.179 87.854 1.00 0.00 512 SER G N 1
ATOM 8097 C CA . SER C 3 74 ? 78.759 63.418 86.487 1.00 0.00 512 SER G CA 1
ATOM 8098 C C . SER C 3 74 ? 80.223 63.211 86.182 1.00 0.00 512 SER G C 1
ATOM 8099 O O . SER C 3 74 ? 81.124 63.963 86.599 1.00 0.00 512 SER G O 1
ATOM 8107 N N . GLY C 3 75 ? 80.477 62.230 85.300 1.00 0.00 513 GLY G N 1
ATOM 8108 C CA . GLY C 3 75 ? 81.816 61.789 85.073 1.00 0.00 513 GLY G CA 1
ATOM 8109 C C . GLY C 3 75 ? 82.761 62.447 84.147 1.00 0.00 513 GLY G C 1
ATOM 8110 O O . GLY C 3 75 ? 82.406 62.855 83.071 1.00 0.00 513 GLY G O 1
ATOM 8114 N N . ASN C 3 76 ? 84.055 62.625 84.548 1.00 0.00 514 ASN G N 1
ATOM 8115 C CA . ASN C 3 76 ? 85.078 63.152 83.683 1.00 0.00 514 ASN G CA 1
ATOM 8116 C C . ASN C 3 76 ? 86.421 62.856 84.374 1.00 0.00 514 ASN G C 1
ATOM 8117 O O . ASN C 3 76 ? 86.361 62.622 85.567 1.00 0.00 514 ASN G O 1
ATOM 8128 N N . PHE C 3 77 ? 87.540 62.864 83.621 1.00 0.00 515 PHE G N 1
ATOM 8129 C CA . PHE C 3 77 ? 88.774 62.367 84.127 1.00 0.00 515 PHE G CA 1
ATOM 8130 C C . PHE C 3 77 ? 89.831 63.433 84.163 1.00 0.00 515 PHE G C 1
ATOM 8131 O O . PHE C 3 77 ? 90.078 63.957 83.075 1.00 0.00 515 PHE G O 1
ATOM 8148 N N . MET C 3 78 ? 90.402 63.821 85.343 1.00 0.00 516 MET G N 1
ATOM 8149 C CA . MET C 3 78 ? 91.618 64.651 85.237 1.00 0.00 516 MET G CA 1
ATOM 8150 C C . MET C 3 78 ? 92.721 63.705 85.480 1.00 0.00 516 MET G C 1
ATOM 8151 O O . MET C 3 78 ? 92.901 63.215 86.630 1.00 0.00 516 MET G O 1
ATOM 8165 N N . THR C 3 79 ? 93.518 63.402 84.457 1.00 0.00 517 THR G N 1
ATOM 8166 C CA . THR C 3 79 ? 94.718 62.582 84.454 1.00 0.00 517 THR G CA 1
ATOM 8167 C C . THR C 3 79 ? 95.747 63.070 85.402 1.00 0.00 517 THR G C 1
ATOM 8168 O O . THR C 3 79 ? 96.069 64.245 85.431 1.00 0.00 517 THR G O 1
ATOM 8179 N N . ARG C 3 80 ? 96.477 62.198 86.226 1.00 0.00 518 ARG G N 1
ATOM 8180 C CA . ARG C 3 80 ? 97.279 62.726 87.317 1.00 0.00 518 ARG G CA 1
ATOM 8181 C C . ARG C 3 80 ? 98.618 63.341 87.047 1.00 0.00 518 ARG G C 1
ATOM 8182 O O . ARG C 3 80 ? 98.986 64.363 87.588 1.00 0.00 518 ARG G O 1
ATOM 8203 N N . MET C 3 81 ? 99.391 62.871 86.056 1.00 0.00 519 MET G N 1
ATOM 8204 C CA . MET C 3 81 ? 100.666 63.473 85.766 1.00 0.00 519 MET G CA 1
ATOM 8205 C C . MET C 3 81 ? 100.547 64.970 85.327 1.00 0.00 519 MET G C 1
ATOM 8206 O O . MET C 3 81 ? 101.332 65.837 85.811 1.00 0.00 519 MET G O 1
ATOM 8220 N N . THR C 3 82 ? 99.615 65.240 84.417 1.00 0.00 520 THR G N 1
ATOM 8221 C CA . THR C 3 82 ? 99.247 66.532 83.930 1.00 0.00 520 THR G CA 1
ATOM 8222 C C . THR C 3 82 ? 98.642 67.459 85.009 1.00 0.00 520 THR G C 1
ATOM 8223 O O . THR C 3 82 ? 98.998 68.632 85.091 1.00 0.00 520 THR G O 1
ATOM 8234 N N . ALA C 3 83 ? 97.789 66.896 85.865 1.00 0.00 521 ALA G N 1
ATOM 8235 C CA . ALA C 3 83 ? 97.273 67.521 87.086 1.00 0.00 521 ALA G CA 1
ATOM 8236 C C . ALA C 3 83 ? 98.317 67.962 88.081 1.00 0.00 521 ALA G C 1
ATOM 8237 O O . ALA C 3 83 ? 98.295 69.097 88.432 1.00 0.00 521 ALA G O 1
ATOM 8244 N N . LEU C 3 84 ? 99.327 67.131 88.368 1.00 0.00 522 LEU G N 1
ATOM 8245 C CA . LEU C 3 84 ? 100.485 67.572 89.292 1.00 0.00 522 LEU G CA 1
ATOM 8246 C C . LEU C 3 84 ? 101.345 68.653 88.656 1.00 0.00 522 LEU G C 1
ATOM 8247 O O . LEU C 3 84 ? 101.533 69.613 89.372 1.00 0.00 522 LEU G O 1
ATOM 8263 N N . LEU C 3 85 ? 101.787 68.425 87.414 1.00 0.00 523 LEU G N 1
ATOM 8264 C CA . LEU C 3 85 ? 102.448 69.439 86.603 1.00 0.00 523 LEU G CA 1
ATOM 8265 C C . LEU C 3 85 ? 101.855 70.819 86.380 1.00 0.00 523 LEU G C 1
ATOM 8266 O O . LEU C 3 85 ? 102.480 71.856 86.524 1.00 0.00 523 LEU G O 1
ATOM 8282 N N . ALA C 3 86 ? 100.541 70.888 86.180 1.00 0.00 524 ALA G N 1
ATOM 8283 C CA . ALA C 3 86 ? 99.767 72.087 86.169 1.00 0.00 524 ALA G CA 1
ATOM 8284 C C . ALA C 3 86 ? 99.676 72.654 87.590 1.00 0.00 524 ALA G C 1
ATOM 8285 O O . ALA C 3 86 ? 99.741 73.855 87.691 1.00 0.00 524 ALA G O 1
ATOM 8292 N N . THR C 3 87 ? 99.480 71.875 88.603 1.00 0.00 525 THR G N 1
ATOM 8293 C CA . THR C 3 87 ? 99.316 72.294 89.983 1.00 0.00 525 THR G CA 1
ATOM 8294 C C . THR C 3 87 ? 100.557 72.917 90.556 1.00 0.00 525 THR G C 1
ATOM 8295 O O . THR C 3 87 ? 100.524 73.868 91.365 1.00 0.00 525 THR G O 1
ATOM 8306 N N . LEU C 3 88 ? 101.784 72.433 90.174 1.00 0.00 526 LEU G N 1
ATOM 8307 C CA . LEU C 3 88 ? 103.003 73.073 90.641 1.00 0.00 526 LEU G CA 1
ATOM 8308 C C . LEU C 3 88 ? 103.736 73.925 89.639 1.00 0.00 526 LEU G C 1
ATOM 8309 O O . LEU C 3 88 ? 104.903 74.306 89.709 1.00 0.00 526 LEU G O 1
ATOM 8325 N N . PHE C 3 89 ? 102.998 74.320 88.544 1.00 0.00 527 PHE G N 1
ATOM 8326 C CA . PHE C 3 89 ? 103.461 75.282 87.474 1.00 0.00 527 PHE G CA 1
ATOM 8327 C C . PHE C 3 89 ? 103.743 76.645 88.006 1.00 0.00 527 PHE G C 1
ATOM 8328 O O . PHE C 3 89 ? 104.798 77.185 87.895 1.00 0.00 527 PHE G O 1
ATOM 8345 N N . PHE C 3 90 ? 102.754 77.234 88.727 1.00 0.00 528 PHE G N 1
ATOM 8346 C CA . PHE C 3 90 ? 102.648 78.602 89.278 1.00 0.00 528 PHE G CA 1
ATOM 8347 C C . PHE C 3 90 ? 103.937 79.139 89.940 1.00 0.00 528 PHE G C 1
ATOM 8348 O O . PHE C 3 90 ? 104.346 80.278 89.751 1.00 0.00 528 PHE G O 1
ATOM 8365 N N . ILE C 3 91 ? 104.658 78.214 90.681 1.00 0.00 529 ILE G N 1
ATOM 8366 C CA . ILE C 3 91 ? 106.058 78.465 91.246 1.00 0.00 529 ILE G CA 1
ATOM 8367 C C . ILE C 3 91 ? 107.118 78.781 90.224 1.00 0.00 529 ILE G C 1
ATOM 8368 O O . ILE C 3 91 ? 107.963 79.599 90.521 1.00 0.00 529 ILE G O 1
ATOM 8384 N N . ILE C 3 92 ? 107.044 78.177 89.053 1.00 0.00 530 ILE G N 1
ATOM 8385 C CA . ILE C 3 92 ? 108.150 78.191 88.070 1.00 0.00 530 ILE G CA 1
ATOM 8386 C C . ILE C 3 92 ? 107.752 79.055 86.879 1.00 0.00 530 ILE G C 1
ATOM 8387 O O . ILE C 3 92 ? 108.320 78.918 85.818 1.00 0.00 530 ILE G O 1
ATOM 8403 N N . SER C 3 93 ? 106.745 79.964 87.046 1.00 0.00 531 SER G N 1
ATOM 8404 C CA . SER C 3 93 ? 106.229 80.665 85.948 1.00 0.00 531 SER G CA 1
ATOM 8405 C C . SER C 3 93 ? 105.992 82.179 86.196 1.00 0.00 531 SER G C 1
ATOM 8406 O O . SER C 3 93 ? 106.563 83.112 85.552 1.00 0.00 531 SER G O 1
ATOM 8414 N N . LEU C 3 94 ? 105.031 82.439 87.109 1.00 0.00 532 LEU G N 1
ATOM 8415 C CA . LEU C 3 94 ? 104.461 83.795 87.205 1.00 0.00 532 LEU G CA 1
ATOM 8416 C C . LEU C 3 94 ? 104.968 84.489 88.435 1.00 0.00 532 LEU G C 1
ATOM 8417 O O . LEU C 3 94 ? 104.691 85.612 88.734 1.00 0.00 532 LEU G O 1
ATOM 8433 N N . VAL C 3 95 ? 105.848 83.792 89.230 1.00 0.00 533 VAL G N 1
ATOM 8434 C CA . VAL C 3 95 ? 106.611 84.487 90.261 1.00 0.00 533 VAL G CA 1
ATOM 8435 C C . VAL C 3 95 ? 107.768 85.321 89.643 1.00 0.00 533 VAL G C 1
ATOM 8436 O O . VAL C 3 95 ? 108.449 84.883 88.706 1.00 0.00 533 VAL G O 1
ATOM 8449 N N . LEU C 3 96 ? 107.999 86.554 90.111 1.00 0.00 534 LEU G N 1
ATOM 8450 C CA . LEU C 3 96 ? 109.050 87.414 89.551 1.00 0.00 534 LEU G CA 1
ATOM 8451 C C . LEU C 3 96 ? 110.462 87.139 90.202 1.00 0.00 534 LEU G C 1
ATOM 8452 O O . LEU C 3 96 ? 110.605 86.562 91.282 1.00 0.00 534 LEU G O 1
ATOM 8468 N N . GLY C 3 97 ? 111.567 87.484 89.446 1.00 0.00 535 GLY G N 1
ATOM 8469 C CA . GLY C 3 97 ? 112.934 87.248 89.978 1.00 0.00 535 GLY G CA 1
ATOM 8470 C C . GLY C 3 97 ? 113.419 85.829 89.713 1.00 0.00 535 GLY G C 1
ATOM 8471 O O . GLY C 3 97 ? 114.584 85.702 89.273 1.00 0.00 535 GLY G O 1
ATOM 8475 N N . ASN C 3 98 ? 112.660 84.793 89.963 1.00 0.00 536 ASN G N 1
ATOM 8476 C CA . ASN C 3 98 ? 112.954 83.356 89.829 1.00 0.00 536 ASN G CA 1
ATOM 8477 C C . ASN C 3 98 ? 113.460 82.954 88.520 1.00 0.00 536 ASN G C 1
ATOM 8478 O O . ASN C 3 98 ? 114.591 82.483 88.372 1.00 0.00 536 ASN G O 1
ATOM 8489 N N . ILE C 3 99 ? 112.696 83.257 87.456 1.00 0.00 537 ILE G N 1
ATOM 8490 C CA . ILE C 3 99 ? 113.208 82.943 86.072 1.00 0.00 537 ILE G CA 1
ATOM 8491 C C . ILE C 3 99 ? 113.628 84.221 85.458 1.00 0.00 537 ILE G C 1
ATOM 8492 O O . ILE C 3 99 ? 114.455 84.216 84.560 1.00 0.00 537 ILE G O 1
ATOM 8508 N N . ASN C 3 100 ? 113.025 85.369 85.761 1.00 0.00 538 ASN G N 1
ATOM 8509 C CA . ASN C 3 100 ? 113.208 86.736 85.130 1.00 0.00 538 ASN G CA 1
ATOM 8510 C C . ASN C 3 100 ? 113.053 87.883 86.102 1.00 0.00 538 ASN G C 1
ATOM 8511 O O . ASN C 3 100 ? 112.070 87.944 86.819 1.00 0.00 538 ASN G O 1
ATOM 8522 N N . SER C 3 101 ? 114.028 88.785 86.187 1.00 0.00 539 SER G N 1
ATOM 8523 C CA . SER C 3 101 ? 113.879 89.946 87.105 1.00 0.00 539 SER G CA 1
ATOM 8524 C C . SER C 3 101 ? 113.481 91.193 86.377 1.00 0.00 539 SER G C 1
ATOM 8525 O O . SER C 3 101 ? 113.866 91.466 85.233 1.00 0.00 539 SER G O 1
ATOM 8533 N N . ASN C 3 102 ? 112.527 91.957 86.983 1.00 0.00 540 ASN G N 1
ATOM 8534 C CA . ASN C 3 102 ? 111.797 93.017 86.324 1.00 0.00 540 ASN G CA 1
ATOM 8535 C C . ASN C 3 102 ? 112.120 94.340 86.995 1.00 0.00 540 ASN G C 1
ATOM 8536 O O . ASN C 3 102 ? 112.922 94.471 87.933 1.00 0.00 540 ASN G O 1
ATOM 8547 N N . MET D 4 8 ? 90.591 41.380 66.568 1.00 0.00 1 MET D N 1
ATOM 8548 C CA . MET D 4 8 ? 91.210 42.468 67.392 1.00 0.00 1 MET D CA 1
ATOM 8549 C C . MET D 4 8 ? 90.379 43.645 67.685 1.00 0.00 1 MET D C 1
ATOM 8550 O O . MET D 4 8 ? 89.407 43.963 66.999 1.00 0.00 1 MET D O 1
ATOM 8564 N N . LEU D 4 9 ? 90.706 44.350 68.775 1.00 0.00 2 LEU D N 1
ATOM 8565 C CA . LEU D 4 9 ? 90.017 45.642 68.961 1.00 0.00 2 LEU D CA 1
ATOM 8566 C C . LEU D 4 9 ? 90.449 46.771 68.069 1.00 0.00 2 LEU D C 1
ATOM 8567 O O . LEU D 4 9 ? 89.711 47.503 67.455 1.00 0.00 2 LEU D O 1
ATOM 8583 N N . ASN D 4 10 ? 91.768 46.819 67.795 1.00 0.00 3 ASN D N 1
ATOM 8584 C CA . ASN D 4 10 ? 92.288 47.741 66.799 1.00 0.00 3 ASN D CA 1
ATOM 8585 C C . ASN D 4 10 ? 92.041 47.185 65.463 1.00 0.00 3 ASN D C 1
ATOM 8586 O O . ASN D 4 10 ? 92.233 45.988 65.243 1.00 0.00 3 ASN D O 1
ATOM 8597 N N . ARG D 4 11 ? 91.641 47.939 64.457 1.00 0.00 4 ARG D N 1
ATOM 8598 C CA . ARG D 4 11 ? 91.291 47.447 63.061 1.00 0.00 4 ARG D CA 1
ATOM 8599 C C . ARG D 4 11 ? 92.322 47.889 62.003 1.00 0.00 4 ARG D C 1
ATOM 8600 O O . ARG D 4 11 ? 92.142 47.678 60.804 1.00 0.00 4 ARG D O 1
ATOM 8621 N N . TYR D 4 12 ? 93.419 48.620 62.420 1.00 0.00 5 TYR D N 1
ATOM 8622 C CA . TYR D 4 12 ? 94.671 48.825 61.652 1.00 0.00 5 TYR D CA 1
ATOM 8623 C C . TYR D 4 12 ? 95.596 47.637 61.869 1.00 0.00 5 TYR D C 1
ATOM 8624 O O . TYR D 4 12 ? 95.681 47.132 62.977 1.00 0.00 5 TYR D O 1
ATOM 8642 N N . PRO D 4 13 ? 96.175 47.012 60.797 1.00 0.00 6 PRO D N 1
ATOM 8643 C CA . PRO D 4 13 ? 97.228 46.079 61.031 1.00 0.00 6 PRO D CA 1
ATOM 8644 C C . PRO D 4 13 ? 98.485 46.684 61.821 1.00 0.00 6 PRO D C 1
ATOM 8645 O O . PRO D 4 13 ? 98.618 47.945 61.951 1.00 0.00 6 PRO D O 1
ATOM 8656 N N . LEU D 4 14 ? 99.261 45.809 62.448 1.00 0.00 7 LEU D N 1
ATOM 8657 C CA . LEU D 4 14 ? 100.182 46.165 63.419 1.00 0.00 7 LEU D CA 1
ATOM 8658 C C . LEU D 4 14 ? 101.326 47.007 62.922 1.00 0.00 7 LEU D C 1
ATOM 8659 O O . LEU D 4 14 ? 101.670 48.037 63.521 1.00 0.00 7 LEU D O 1
ATOM 8675 N N . TRP D 4 15 ? 101.885 46.638 61.745 1.00 0.00 8 TRP D N 1
ATOM 8676 C CA . TRP D 4 15 ? 102.956 47.407 61.121 1.00 0.00 8 TRP D CA 1
ATOM 8677 C C . TRP D 4 15 ? 102.489 48.681 60.489 1.00 0.00 8 TRP D C 1
ATOM 8678 O O . TRP D 4 15 ? 103.195 49.676 60.546 1.00 0.00 8 TRP D O 1
ATOM 8699 N N . LYS D 4 16 ? 101.239 48.739 60.057 1.00 0.00 9 LYS D N 1
ATOM 8700 C CA . LYS D 4 16 ? 100.550 49.965 59.677 1.00 0.00 9 LYS D CA 1
ATOM 8701 C C . LYS D 4 16 ? 100.277 51.039 60.761 1.00 0.00 9 LYS D C 1
ATOM 8702 O O . LYS D 4 16 ? 100.427 52.280 60.678 1.00 0.00 9 LYS D O 1
ATOM 8721 N N . TYR D 4 17 ? 99.820 50.515 61.906 1.00 0.00 10 TYR D N 1
ATOM 8722 C CA . TYR D 4 17 ? 99.671 51.257 63.182 1.00 0.00 10 TYR D CA 1
ATOM 8723 C C . TYR D 4 17 ? 100.973 51.792 63.684 1.00 0.00 10 TYR D C 1
ATOM 8724 O O . TYR D 4 17 ? 101.035 52.984 63.970 1.00 0.00 10 TYR D O 1
ATOM 8742 N N . VAL D 4 18 ? 102.056 51.005 63.669 1.00 0.00 11 VAL D N 1
ATOM 8743 C CA . VAL D 4 18 ? 103.390 51.521 63.995 1.00 0.00 11 VAL D CA 1
ATOM 8744 C C . VAL D 4 18 ? 103.823 52.543 63.076 1.00 0.00 11 VAL D C 1
ATOM 8745 O O . VAL D 4 18 ? 104.374 53.611 63.388 1.00 0.00 11 VAL D O 1
ATOM 8758 N N . MET D 4 19 ? 103.599 52.230 61.822 1.00 0.00 12 MET D N 1
ATOM 8759 C CA . MET D 4 19 ? 103.969 53.136 60.777 1.00 0.00 12 MET D CA 1
ATOM 8760 C C . MET D 4 19 ? 103.234 54.469 60.852 1.00 0.00 12 MET D C 1
ATOM 8761 O O . MET D 4 19 ? 103.955 55.487 60.745 1.00 0.00 12 MET D O 1
ATOM 8775 N N . LEU D 4 20 ? 101.933 54.588 61.250 1.00 0.00 13 LEU D N 1
ATOM 8776 C CA . LEU D 4 20 ? 101.250 55.766 61.395 1.00 0.00 13 LEU D CA 1
ATOM 8777 C C . LEU D 4 20 ? 101.744 56.563 62.607 1.00 0.00 13 LEU D C 1
ATOM 8778 O O . LEU D 4 20 ? 101.903 57.775 62.614 1.00 0.00 13 LEU D O 1
ATOM 8794 N N . ILE D 4 21 ? 102.005 55.786 63.726 1.00 0.00 14 ILE D N 1
ATOM 8795 C CA . ILE D 4 21 ? 102.559 56.313 65.035 1.00 0.00 14 ILE D CA 1
ATOM 8796 C C . ILE D 4 21 ? 103.954 56.953 64.869 1.00 0.00 14 ILE D C 1
ATOM 8797 O O . ILE D 4 21 ? 104.263 58.056 65.414 1.00 0.00 14 ILE D O 1
ATOM 8813 N N . VAL D 4 22 ? 104.833 56.311 64.000 1.00 0.00 15 VAL D N 1
ATOM 8814 C CA . VAL D 4 22 ? 106.105 56.854 63.620 1.00 0.00 15 VAL D CA 1
ATOM 8815 C C . VAL D 4 22 ? 105.892 58.221 62.976 1.00 0.00 15 VAL D C 1
ATOM 8816 O O . VAL D 4 22 ? 106.479 59.214 63.378 1.00 0.00 15 VAL D O 1
ATOM 8829 N N . VAL D 4 23 ? 104.973 58.188 61.978 1.00 0.00 16 VAL D N 1
ATOM 8830 C CA . VAL D 4 23 ? 104.653 59.323 61.144 1.00 0.00 16 VAL D CA 1
ATOM 8831 C C . VAL D 4 23 ? 104.236 60.548 61.885 1.00 0.00 16 VAL D C 1
ATOM 8832 O O . VAL D 4 23 ? 104.816 61.624 61.682 1.00 0.00 16 VAL D O 1
ATOM 8845 N N . ILE D 4 24 ? 103.222 60.521 62.876 1.00 0.00 17 ILE D N 1
ATOM 8846 C CA . ILE D 4 24 ? 102.809 61.607 63.627 1.00 0.00 17 ILE D CA 1
ATOM 8847 C C . ILE D 4 24 ? 103.919 62.099 64.561 1.00 0.00 17 ILE D C 1
ATOM 8848 O O . ILE D 4 24 ? 104.189 63.257 64.615 1.00 0.00 17 ILE D O 1
ATOM 8864 N N . VAL D 4 25 ? 104.680 61.231 65.282 1.00 0.00 18 VAL D N 1
ATOM 8865 C CA . VAL D 4 25 ? 105.734 61.753 66.199 1.00 0.00 18 VAL D CA 1
ATOM 8866 C C . VAL D 4 25 ? 106.911 62.446 65.512 1.00 0.00 18 VAL D C 1
ATOM 8867 O O . VAL D 4 25 ? 107.334 63.565 65.816 1.00 0.00 18 VAL D O 1
ATOM 8880 N N . ILE D 4 26 ? 107.387 61.871 64.373 1.00 0.00 19 ILE D N 1
ATOM 8881 C CA . ILE D 4 26 ? 108.298 62.558 63.402 1.00 0.00 19 ILE D CA 1
ATOM 8882 C C . ILE D 4 26 ? 107.856 63.822 62.783 1.00 0.00 19 ILE D C 1
ATOM 8883 O O . ILE D 4 26 ? 108.679 64.763 62.652 1.00 0.00 19 ILE D O 1
ATOM 8899 N N . GLY D 4 27 ? 106.537 63.889 62.554 1.00 0.00 20 GLY D N 1
ATOM 8900 C CA . GLY D 4 27 ? 105.952 65.103 61.996 1.00 0.00 20 GLY D CA 1
ATOM 8901 C C . GLY D 4 27 ? 105.938 66.329 62.957 1.00 0.00 20 GLY D C 1
ATOM 8902 O O . GLY D 4 27 ? 106.138 67.474 62.479 1.00 0.00 20 GLY D O 1
ATOM 8906 N N . LEU D 4 28 ? 105.795 66.177 64.259 1.00 0.00 21 LEU D N 1
ATOM 8907 C CA . LEU D 4 28 ? 105.758 67.298 65.240 1.00 0.00 21 LEU D CA 1
ATOM 8908 C C . LEU D 4 28 ? 107.052 67.912 65.565 1.00 0.00 21 LEU D C 1
ATOM 8909 O O . LEU D 4 28 ? 107.131 68.866 66.318 1.00 0.00 21 LEU D O 1
ATOM 8925 N N . LEU D 4 29 ? 108.125 67.549 64.796 1.00 0.00 22 LEU D N 1
ATOM 8926 C CA . LEU D 4 29 ? 109.343 68.234 64.795 1.00 0.00 22 LEU D CA 1
ATOM 8927 C C . LEU D 4 29 ? 109.450 69.314 63.747 1.00 0.00 22 LEU D C 1
ATOM 8928 O O . LEU D 4 29 ? 110.448 70.104 63.585 1.00 0.00 22 LEU D O 1
ATOM 8944 N N . TYR D 4 30 ? 108.441 69.367 62.891 1.00 0.00 23 TYR D N 1
ATOM 8945 C CA . TYR D 4 30 ? 108.546 70.218 61.708 1.00 0.00 23 TYR D CA 1
ATOM 8946 C C . TYR D 4 30 ? 108.119 71.728 61.942 1.00 0.00 23 TYR D C 1
ATOM 8947 O O . TYR D 4 30 ? 107.118 72.011 62.566 1.00 0.00 23 TYR D O 1
ATOM 8965 N N . ALA D 4 31 ? 108.912 72.693 61.458 1.00 0.00 24 ALA D N 1
ATOM 8966 C CA . ALA D 4 31 ? 108.659 74.142 61.475 1.00 0.00 24 ALA D CA 1
ATOM 8967 C C . ALA D 4 31 ? 108.744 74.838 62.887 1.00 0.00 24 ALA D C 1
ATOM 8968 O O . ALA D 4 31 ? 109.298 75.913 63.040 1.00 0.00 24 ALA D O 1
ATOM 8975 N N . LEU D 4 32 ? 108.149 74.122 63.926 1.00 0.00 25 LEU D N 1
ATOM 8976 C CA . LEU D 4 32 ? 107.833 74.603 65.199 1.00 0.00 25 LEU D CA 1
ATOM 8977 C C . LEU D 4 32 ? 109.014 75.026 66.146 1.00 0.00 25 LEU D C 1
ATOM 8978 O O . LEU D 4 32 ? 108.919 76.003 66.841 1.00 0.00 25 LEU D O 1
ATOM 8994 N N . PRO D 4 33 ? 110.112 74.230 66.260 1.00 0.00 26 PRO D N 1
ATOM 8995 C CA . PRO D 4 33 ? 111.355 74.719 66.796 1.00 0.00 26 PRO D CA 1
ATOM 8996 C C . PRO D 4 33 ? 111.870 76.112 66.458 1.00 0.00 26 PRO D C 1
ATOM 8997 O O . PRO D 4 33 ? 111.801 76.466 65.269 1.00 0.00 26 PRO D O 1
ATOM 9008 N N . ASN D 4 34 ? 112.390 76.845 67.457 1.00 0.00 27 ASN D N 1
ATOM 9009 C CA . ASN D 4 34 ? 113.135 78.113 67.109 1.00 0.00 27 ASN D CA 1
ATOM 9010 C C . ASN D 4 34 ? 114.564 78.084 67.800 1.00 0.00 27 ASN D C 1
ATOM 9011 O O . ASN D 4 34 ? 115.624 77.793 67.148 1.00 0.00 27 ASN D O 1
ATOM 9022 N N . ALA D 4 233 ? 126.022 90.043 81.526 1.00 0.00 226 ALA D N 1
ATOM 9023 C CA . ALA D 4 233 ? 125.281 88.969 80.895 1.00 0.00 226 ALA D CA 1
ATOM 9024 C C . ALA D 4 233 ? 123.935 89.494 80.427 1.00 0.00 226 ALA D C 1
ATOM 9025 O O . ALA D 4 233 ? 123.255 90.122 81.153 1.00 0.00 226 ALA D O 1
ATOM 9032 N N . VAL D 4 234 ? 123.547 89.276 79.147 1.00 0.00 227 VAL D N 1
ATOM 9033 C CA . VAL D 4 234 ? 122.416 89.872 78.388 1.00 0.00 227 VAL D CA 1
ATOM 9034 C C . VAL D 4 234 ? 121.063 89.714 79.163 1.00 0.00 227 VAL D C 1
ATOM 9035 O O . VAL D 4 234 ? 120.263 90.638 79.362 1.00 0.00 227 VAL D O 1
ATOM 9048 N N . GLN D 4 235 ? 120.944 88.546 79.739 1.00 0.00 228 GLN D N 1
ATOM 9049 C CA . GLN D 4 235 ? 119.640 88.189 80.330 1.00 0.00 228 GLN D CA 1
ATOM 9050 C C . GLN D 4 235 ? 119.339 88.661 81.727 1.00 0.00 228 GLN D C 1
ATOM 9051 O O . GLN D 4 235 ? 118.208 88.620 82.223 1.00 0.00 228 GLN D O 1
ATOM 9065 N N . GLN D 4 236 ? 120.420 89.326 82.351 1.00 0.00 229 GLN D N 1
ATOM 9066 C CA . GLN D 4 236 ? 120.265 89.958 83.639 1.00 0.00 229 GLN D CA 1
ATOM 9067 C C . GLN D 4 236 ? 120.151 91.437 83.520 1.00 0.00 229 GLN D C 1
ATOM 9068 O O . GLN D 4 236 ? 120.078 92.143 84.524 1.00 0.00 229 GLN D O 1
ATOM 9082 N N . ASN D 4 237 ? 120.217 91.985 82.288 1.00 0.00 230 ASN D N 1
ATOM 9083 C CA . ASN D 4 237 ? 120.144 93.408 82.017 1.00 0.00 230 ASN D CA 1
ATOM 9084 C C . ASN D 4 237 ? 118.793 93.605 81.349 1.00 0.00 230 ASN D C 1
ATOM 9085 O O . ASN D 4 237 ? 118.388 94.684 80.926 1.00 0.00 230 ASN D O 1
ATOM 9096 N N . ILE D 4 238 ? 117.858 92.596 81.398 1.00 0.00 231 ILE D N 1
ATOM 9097 C CA . ILE D 4 238 ? 116.601 92.811 80.785 1.00 0.00 231 ILE D CA 1
ATOM 9098 C C . ILE D 4 238 ? 115.580 93.701 81.529 1.00 0.00 231 ILE D C 1
ATOM 9099 O O . ILE D 4 238 ? 114.768 94.383 80.977 1.00 0.00 231 ILE D O 1
ATOM 9115 N N . ASN D 4 239 ? 115.740 93.818 82.854 1.00 0.00 232 ASN D N 1
ATOM 9116 C CA . ASN D 4 239 ? 114.924 94.849 83.641 1.00 0.00 232 ASN D CA 1
ATOM 9117 C C . ASN D 4 239 ? 115.075 96.317 83.188 1.00 0.00 232 ASN D C 1
ATOM 9118 O O . ASN D 4 239 ? 114.116 97.018 83.015 1.00 0.00 232 ASN D O 1
ATOM 9129 N N . ILE D 4 240 ? 116.319 96.779 82.958 1.00 0.00 233 ILE D N 1
ATOM 9130 C CA . ILE D 4 240 ? 116.591 98.070 82.413 1.00 0.00 233 ILE D CA 1
ATOM 9131 C C . ILE D 4 240 ? 116.060 98.284 81.022 1.00 0.00 233 ILE D C 1
ATOM 9132 O O . ILE D 4 240 ? 115.490 99.290 80.661 1.00 0.00 233 ILE D O 1
ATOM 9148 N N . LEU D 4 241 ? 116.197 97.225 80.191 1.00 0.00 234 LEU D N 1
ATOM 9149 C CA . LEU D 4 241 ? 115.660 97.174 78.824 1.00 0.00 234 LEU D CA 1
ATOM 9150 C C . LEU D 4 241 ? 114.016 97.212 78.689 1.00 0.00 234 LEU D C 1
ATOM 9151 O O . LEU D 4 241 ? 113.465 97.990 77.908 1.00 0.00 234 LEU D O 1
ATOM 9167 N N . ARG D 4 242 ? 113.438 96.570 79.687 1.00 0.00 235 ARG D N 1
ATOM 9168 C CA . ARG D 4 242 ? 112.119 96.660 80.078 1.00 0.00 235 ARG D CA 1
ATOM 9169 C C . ARG D 4 242 ? 111.440 97.954 80.512 1.00 0.00 235 ARG D C 1
ATOM 9170 O O . ARG D 4 242 ? 110.341 98.276 80.160 1.00 0.00 235 ARG D O 1
ATOM 9191 N N . ASN D 4 243 ? 112.158 98.883 81.123 1.00 0.00 236 ASN D N 1
ATOM 9192 C CA . ASN D 4 243 ? 111.625 100.197 81.279 1.00 0.00 236 ASN D CA 1
ATOM 9193 C C . ASN D 4 243 ? 111.612 100.955 79.945 1.00 0.00 236 ASN D C 1
ATOM 9194 O O . ASN D 4 243 ? 110.679 101.707 79.687 1.00 0.00 236 ASN D O 1
ATOM 9205 N N . ARG D 4 244 ? 112.555 100.674 78.935 1.00 0.00 237 ARG D N 1
ATOM 9206 C CA . ARG D 4 244 ? 112.586 101.414 77.676 1.00 0.00 237 ARG D CA 1
ATOM 9207 C C . ARG D 4 244 ? 111.508 101.010 76.759 1.00 0.00 237 ARG D C 1
ATOM 9208 O O . ARG D 4 244 ? 111.201 101.905 76.004 1.00 0.00 237 ARG D O 1
ATOM 9229 N N . VAL D 4 245 ? 110.964 99.749 76.782 1.00 0.00 238 VAL D N 1
ATOM 9230 C CA . VAL D 4 245 ? 109.863 99.372 76.055 1.00 0.00 238 VAL D CA 1
ATOM 9231 C C . VAL D 4 245 ? 108.618 100.218 76.468 1.00 0.00 238 VAL D C 1
ATOM 9232 O O . VAL D 4 245 ? 107.714 100.384 75.610 1.00 0.00 238 VAL D O 1
ATOM 9245 N N . ASN D 4 246 ? 108.425 100.655 77.736 1.00 0.00 239 ASN D N 1
ATOM 9246 C CA . ASN D 4 246 ? 107.225 101.439 78.026 1.00 0.00 239 ASN D CA 1
ATOM 9247 C C . ASN D 4 246 ? 107.073 102.701 77.214 1.00 0.00 239 ASN D C 1
ATOM 9248 O O . ASN D 4 246 ? 108.007 103.187 76.571 1.00 0.00 239 ASN D O 1
ATOM 9259 N N . GLN D 4 247 ? 105.873 103.350 77.274 1.00 0.00 240 GLN D N 1
ATOM 9260 C CA . GLN D 4 247 ? 105.463 104.658 76.798 1.00 0.00 240 GLN D CA 1
ATOM 9261 C C . GLN D 4 247 ? 104.506 104.458 75.552 1.00 0.00 240 GLN D C 1
ATOM 9262 O O . GLN D 4 247 ? 103.831 105.332 75.163 1.00 0.00 240 GLN D O 1
ATOM 9276 N N . LEU D 4 248 ? 104.343 103.235 75.048 1.00 0.00 241 LEU D N 1
ATOM 9277 C CA . LEU D 4 248 ? 103.715 102.796 73.797 1.00 0.00 241 LEU D CA 1
ATOM 9278 C C . LEU D 4 248 ? 102.415 102.203 74.034 1.00 0.00 241 LEU D C 1
ATOM 9279 O O . LEU D 4 248 ? 101.807 101.579 73.141 1.00 0.00 241 LEU D O 1
ATOM 9295 N N . GLY D 4 249 ? 101.804 102.300 75.227 1.00 0.00 242 GLY D N 1
ATOM 9296 C CA . GLY D 4 249 ? 100.526 101.614 75.553 1.00 0.00 242 GLY D CA 1
ATOM 9297 C C . GLY D 4 249 ? 100.644 100.257 76.226 1.00 0.00 242 GLY D C 1
ATOM 9298 O O . GLY D 4 249 ? 99.851 99.377 75.926 1.00 0.00 242 GLY D O 1
ATOM 9302 N N . VAL D 4 250 ? 101.723 100.004 76.985 1.00 0.00 243 VAL D N 1
ATOM 9303 C CA . VAL D 4 250 ? 101.998 98.736 77.484 1.00 0.00 243 VAL D CA 1
ATOM 9304 C C . VAL D 4 250 ? 101.312 98.442 78.819 1.00 0.00 243 VAL D C 1
ATOM 9305 O O . VAL D 4 250 ? 101.713 98.843 79.931 1.00 0.00 243 VAL D O 1
ATOM 9318 N N . ALA D 4 251 ? 100.145 97.713 78.660 1.00 0.00 244 ALA D N 1
ATOM 9319 C CA . ALA D 4 251 ? 99.347 97.321 79.787 1.00 0.00 244 ALA D CA 1
ATOM 9320 C C . ALA D 4 251 ? 100.068 96.549 80.871 1.00 0.00 244 ALA D C 1
ATOM 9321 O O . ALA D 4 251 ? 99.930 96.869 82.073 1.00 0.00 244 ALA D O 1
ATOM 9328 N N . GLU D 4 252 ? 100.921 95.553 80.518 1.00 0.00 245 GLU D N 1
ATOM 9329 C CA . GLU D 4 252 ? 101.597 94.744 81.476 1.00 0.00 245 GLU D CA 1
ATOM 9330 C C . GLU D 4 252 ? 103.119 94.507 81.132 1.00 0.00 245 GLU D C 1
ATOM 9331 O O . GLU D 4 252 ? 103.438 93.431 80.622 1.00 0.00 245 GLU D O 1
ATOM 9343 N N . PRO D 4 253 ? 104.067 95.402 81.431 1.00 0.00 246 PRO D N 1
ATOM 9344 C CA . PRO D 4 253 ? 105.469 95.242 80.978 1.00 0.00 246 PRO D CA 1
ATOM 9345 C C . PRO D 4 253 ? 106.343 94.210 81.680 1.00 0.00 246 PRO D C 1
ATOM 9346 O O . PRO D 4 253 ? 107.339 94.576 82.270 1.00 0.00 246 PRO D O 1
ATOM 9357 N N . VAL D 4 254 ? 105.911 92.916 81.711 1.00 0.00 247 VAL D N 1
ATOM 9358 C CA . VAL D 4 254 ? 106.674 91.716 82.068 1.00 0.00 247 VAL D CA 1
ATOM 9359 C C . VAL D 4 254 ? 107.615 91.234 80.905 1.00 0.00 247 VAL D C 1
ATOM 9360 O O . VAL D 4 254 ? 107.213 90.985 79.798 1.00 0.00 247 VAL D O 1
ATOM 9373 N N . VAL D 4 255 ? 108.941 91.243 81.200 1.00 0.00 248 VAL D N 1
ATOM 9374 C CA . VAL D 4 255 ? 110.033 91.033 80.215 1.00 0.00 248 VAL D CA 1
ATOM 9375 C C . VAL D 4 255 ? 110.583 89.619 80.291 1.00 0.00 248 VAL D C 1
ATOM 9376 O O . VAL D 4 255 ? 110.549 89.092 81.433 1.00 0.00 248 VAL D O 1
ATOM 9389 N N . GLN D 4 256 ? 110.988 89.031 79.121 1.00 0.00 249 GLN D N 1
ATOM 9390 C CA . GLN D 4 256 ? 111.297 87.590 78.994 1.00 0.00 249 GLN D CA 1
ATOM 9391 C C . GLN D 4 256 ? 112.372 87.333 77.947 1.00 0.00 249 GLN D C 1
ATOM 9392 O O . GLN D 4 256 ? 112.480 87.958 76.914 1.00 0.00 249 GLN D O 1
ATOM 9406 N N . ARG D 4 257 ? 113.256 86.344 78.264 1.00 0.00 250 ARG D N 1
ATOM 9407 C CA . ARG D 4 257 ? 114.244 85.968 77.234 1.00 0.00 250 ARG D CA 1
ATOM 9408 C C . ARG D 4 257 ? 113.672 84.731 76.467 1.00 0.00 250 ARG D C 1
ATOM 9409 O O . ARG D 4 257 ? 113.001 83.896 77.032 1.00 0.00 250 ARG D O 1
ATOM 9430 N N . GLN D 4 258 ? 114.032 84.710 75.130 1.00 0.00 251 GLN D N 1
ATOM 9431 C CA . GLN D 4 258 ? 113.760 83.590 74.219 1.00 0.00 251 GLN D CA 1
ATOM 9432 C C . GLN D 4 258 ? 114.995 82.846 73.775 1.00 0.00 251 GLN D C 1
ATOM 9433 O O . GLN D 4 258 ? 114.955 81.982 72.950 1.00 0.00 251 GLN D O 1
ATOM 9447 N N . GLY D 4 259 ? 116.108 83.188 74.438 1.00 0.00 252 GLY D N 1
ATOM 9448 C CA . GLY D 4 259 ? 117.361 82.448 74.316 1.00 0.00 252 GLY D CA 1
ATOM 9449 C C . GLY D 4 259 ? 118.242 82.961 75.330 1.00 0.00 252 GLY D C 1
ATOM 9450 O O . GLY D 4 259 ? 117.901 83.811 76.101 1.00 0.00 252 GLY D O 1
ATOM 9454 N N . ALA D 4 260 ? 119.474 82.559 75.287 1.00 0.00 253 ALA D N 1
ATOM 9455 C CA . ALA D 4 260 ? 120.504 83.163 76.193 1.00 0.00 253 ALA D CA 1
ATOM 9456 C C . ALA D 4 260 ? 120.750 84.687 75.974 1.00 0.00 253 ALA D C 1
ATOM 9457 O O . ALA D 4 260 ? 120.899 85.449 76.876 1.00 0.00 253 ALA D O 1
ATOM 9464 N N . ASP D 4 261 ? 120.778 85.169 74.739 1.00 0.00 254 ASP D N 1
ATOM 9465 C CA . ASP D 4 261 ? 121.176 86.567 74.514 1.00 0.00 254 ASP D CA 1
ATOM 9466 C C . ASP D 4 261 ? 119.998 87.390 73.751 1.00 0.00 254 ASP D C 1
ATOM 9467 O O . ASP D 4 261 ? 120.103 88.388 73.095 1.00 0.00 254 ASP D O 1
ATOM 9476 N N . ARG D 4 262 ? 118.853 86.775 73.843 1.00 0.00 255 ARG D N 1
ATOM 9477 C CA . ARG D 4 262 ? 117.696 87.033 73.010 1.00 0.00 255 ARG D CA 1
ATOM 9478 C C . ARG D 4 262 ? 116.503 87.321 73.880 1.00 0.00 255 ARG D C 1
ATOM 9479 O O . ARG D 4 262 ? 116.148 86.446 74.665 1.00 0.00 255 ARG D O 1
ATOM 9500 N N . ILE D 4 263 ? 116.016 88.588 73.757 1.00 0.00 256 ILE D N 1
ATOM 9501 C CA . ILE D 4 263 ? 115.007 89.087 74.665 1.00 0.00 256 ILE D CA 1
ATOM 9502 C C . ILE D 4 263 ? 113.700 89.452 73.926 1.00 0.00 256 ILE D C 1
ATOM 9503 O O . ILE D 4 263 ? 113.815 90.244 72.992 1.00 0.00 256 ILE D O 1
ATOM 9519 N N . VAL D 4 264 ? 112.530 89.035 74.403 1.00 0.00 257 VAL D N 1
ATOM 9520 C CA . VAL D 4 264 ? 111.265 89.077 73.678 1.00 0.00 257 VAL D CA 1
ATOM 9521 C C . VAL D 4 264 ? 110.179 89.789 74.514 1.00 0.00 257 VAL D C 1
ATOM 9522 O O . VAL D 4 264 ? 109.900 89.245 75.595 1.00 0.00 257 VAL D O 1
ATOM 9535 N N . VAL D 4 265 ? 109.562 90.834 74.066 1.00 0.00 258 VAL D N 1
ATOM 9536 C CA . VAL D 4 265 ? 108.665 91.726 74.862 1.00 0.00 258 VAL D CA 1
ATOM 9537 C C . VAL D 4 265 ? 107.891 92.721 73.953 1.00 0.00 258 VAL D C 1
ATOM 9538 O O . VAL D 4 265 ? 106.867 93.327 74.417 1.00 0.00 258 VAL D O 1
ATOM 9551 N N . GLU D 4 266 ? 108.198 92.914 72.659 1.00 0.00 259 GLU D N 1
ATOM 9552 C CA . GLU D 4 266 ? 107.435 93.864 71.772 1.00 0.00 259 GLU D CA 1
ATOM 9553 C C . GLU D 4 266 ? 105.922 93.683 71.817 1.00 0.00 259 GLU D C 1
ATOM 9554 O O . GLU D 4 266 ? 105.430 92.569 71.875 1.00 0.00 259 GLU D O 1
ATOM 9566 N N . LEU D 4 267 ? 105.151 94.829 71.703 1.00 0.00 260 LEU D N 1
ATOM 9567 C CA . LEU D 4 267 ? 103.742 94.957 71.880 1.00 0.00 260 LEU D CA 1
ATOM 9568 C C . LEU D 4 267 ? 102.862 94.216 70.922 1.00 0.00 260 LEU D C 1
ATOM 9569 O O . LEU D 4 267 ? 103.269 93.928 69.799 1.00 0.00 260 LEU D O 1
ATOM 9585 N N . PRO D 4 268 ? 101.599 93.984 71.237 1.00 0.00 261 PRO D N 1
ATOM 9586 C CA . PRO D 4 268 ? 100.677 93.565 70.261 1.00 0.00 261 PRO D CA 1
ATOM 9587 C C . PRO D 4 268 ? 100.383 94.449 69.013 1.00 0.00 261 PRO D C 1
ATOM 9588 O O . PRO D 4 268 ? 100.041 95.611 69.089 1.00 0.00 261 PRO D O 1
ATOM 9599 N N . GLY D 4 269 ? 100.425 93.886 67.758 1.00 0.00 262 GLY D N 1
ATOM 9600 C CA . GLY D 4 269 ? 100.011 94.515 66.608 1.00 0.00 262 GLY D CA 1
ATOM 9601 C C . GLY D 4 269 ? 100.628 95.818 66.115 1.00 0.00 262 GLY D C 1
ATOM 9602 O O . GLY D 4 269 ? 100.231 96.273 65.074 1.00 0.00 262 GLY D O 1
ATOM 9606 N N . ILE D 4 270 ? 101.664 96.472 66.744 1.00 0.00 263 ILE D N 1
ATOM 9607 C CA . ILE D 4 270 ? 102.114 97.788 66.487 1.00 0.00 263 ILE D CA 1
ATOM 9608 C C . ILE D 4 270 ? 102.759 97.898 65.071 1.00 0.00 263 ILE D C 1
ATOM 9609 O O . ILE D 4 270 ? 103.445 96.997 64.595 1.00 0.00 263 ILE D O 1
ATOM 9625 N N . GLN D 4 271 ? 102.541 99.047 64.347 1.00 0.00 264 GLN D N 1
ATOM 9626 C CA . GLN D 4 271 ? 103.283 99.290 63.147 1.00 0.00 264 GLN D CA 1
ATOM 9627 C C . GLN D 4 271 ? 104.805 99.093 63.315 1.00 0.00 264 GLN D C 1
ATOM 9628 O O . GLN D 4 271 ? 105.243 99.326 64.403 1.00 0.00 264 GLN D O 1
ATOM 9642 N N . ASP D 4 272 ? 105.476 98.599 62.286 1.00 0.00 265 ASP D N 1
ATOM 9643 C CA . ASP D 4 272 ? 106.952 98.469 62.202 1.00 0.00 265 ASP D CA 1
ATOM 9644 C C . ASP D 4 272 ? 107.919 98.999 63.338 1.00 0.00 265 ASP D C 1
ATOM 9645 O O . ASP D 4 272 ? 108.120 100.178 63.516 1.00 0.00 265 ASP D O 1
ATOM 9654 N N . THR D 4 273 ? 108.605 98.110 64.000 1.00 0.00 266 THR D N 1
ATOM 9655 C CA . THR D 4 273 ? 109.603 98.334 65.045 1.00 0.00 266 THR D CA 1
ATOM 9656 C C . THR D 4 273 ? 111.037 98.135 64.599 1.00 0.00 266 THR D C 1
ATOM 9657 O O . THR D 4 273 ? 111.952 98.298 65.396 1.00 0.00 266 THR D O 1
ATOM 9668 N N . ALA D 4 274 ? 111.241 97.842 63.307 1.00 0.00 267 ALA D N 1
ATOM 9669 C CA . ALA D 4 274 ? 112.578 97.585 62.718 1.00 0.00 267 ALA D CA 1
ATOM 9670 C C . ALA D 4 274 ? 113.405 98.900 62.647 1.00 0.00 267 ALA D C 1
ATOM 9671 O O . ALA D 4 274 ? 114.623 99.007 62.687 1.00 0.00 267 ALA D O 1
ATOM 9678 N N . ARG D 4 275 ? 112.627 100.074 62.645 1.00 0.00 268 ARG D N 1
ATOM 9679 C CA . ARG D 4 275 ? 113.124 101.436 62.648 1.00 0.00 268 ARG D CA 1
ATOM 9680 C C . ARG D 4 275 ? 113.622 101.815 64.071 1.00 0.00 268 ARG D C 1
ATOM 9681 O O . ARG D 4 275 ? 114.365 102.752 64.283 1.00 0.00 268 ARG D O 1
ATOM 9702 N N . ALA D 4 276 ? 113.157 101.049 65.085 1.00 0.00 269 ALA D N 1
ATOM 9703 C CA . ALA D 4 276 ? 113.258 101.512 66.438 1.00 0.00 269 ALA D CA 1
ATOM 9704 C C . ALA D 4 276 ? 114.338 100.791 67.276 1.00 0.00 269 ALA D C 1
ATOM 9705 O O . ALA D 4 276 ? 114.766 101.154 68.382 1.00 0.00 269 ALA D O 1
ATOM 9712 N N . LYS D 4 277 ? 114.914 99.670 66.660 1.00 0.00 270 LYS D N 1
ATOM 9713 C CA . LYS D 4 277 ? 115.758 98.664 67.256 1.00 0.00 270 LYS D CA 1
ATOM 9714 C C . LYS D 4 277 ? 116.913 99.284 68.048 1.00 0.00 270 LYS D C 1
ATOM 9715 O O . LYS D 4 277 ? 116.993 99.143 69.293 1.00 0.00 270 LYS D O 1
ATOM 9734 N N . GLU D 4 278 ? 117.710 100.064 67.399 1.00 0.00 271 GLU D N 1
ATOM 9735 C CA . GLU D 4 278 ? 118.828 100.803 68.110 1.00 0.00 271 GLU D CA 1
ATOM 9736 C C . GLU D 4 278 ? 118.397 102.029 68.926 1.00 0.00 271 GLU D C 1
ATOM 9737 O O . GLU D 4 278 ? 119.103 102.434 69.851 1.00 0.00 271 GLU D O 1
ATOM 9749 N N . ILE D 4 279 ? 117.276 102.695 68.584 1.00 0.00 272 ILE D N 1
ATOM 9750 C CA . ILE D 4 279 ? 116.688 103.704 69.412 1.00 0.00 272 ILE D CA 1
ATOM 9751 C C . ILE D 4 279 ? 116.353 103.108 70.778 1.00 0.00 272 ILE D C 1
ATOM 9752 O O . ILE D 4 279 ? 116.897 103.548 71.808 1.00 0.00 272 ILE D O 1
ATOM 9768 N N . LEU D 4 280 ? 115.622 102.080 70.815 1.00 0.00 273 LEU D N 1
ATOM 9769 C CA . LEU D 4 280 ? 115.220 101.335 71.956 1.00 0.00 273 LEU D CA 1
ATOM 9770 C C . LEU D 4 280 ? 116.405 100.592 72.692 1.00 0.00 273 LEU D C 1
ATOM 9771 O O . LEU D 4 280 ? 116.380 100.362 73.916 1.00 0.00 273 LEU D O 1
ATOM 9787 N N . GLY D 4 281 ? 117.426 100.234 71.940 1.00 0.00 274 GLY D N 1
ATOM 9788 C CA . GLY D 4 281 ? 118.582 99.613 72.497 1.00 0.00 274 GLY D CA 1
ATOM 9789 C C . GLY D 4 281 ? 119.526 100.578 73.062 1.00 0.00 274 GLY D C 1
ATOM 9790 O O . GLY D 4 281 ? 120.536 100.079 73.579 1.00 0.00 274 GLY D O 1
ATOM 9794 N N . ALA D 4 282 ? 119.399 101.942 72.924 1.00 0.00 275 ALA D N 1
ATOM 9795 C CA . ALA D 4 282 ? 120.387 102.893 73.359 1.00 0.00 275 ALA D CA 1
ATOM 9796 C C . ALA D 4 282 ? 120.805 103.024 74.801 1.00 0.00 275 ALA D C 1
ATOM 9797 O O . ALA D 4 282 ? 119.972 103.060 75.742 1.00 0.00 275 ALA D O 1
ATOM 9804 N N . THR D 4 283 ? 122.113 103.121 75.056 1.00 0.00 276 THR D N 1
ATOM 9805 C CA . THR D 4 283 ? 122.781 103.149 76.371 1.00 0.00 276 THR D CA 1
ATOM 9806 C C . THR D 4 283 ? 123.026 104.535 76.794 1.00 0.00 276 THR D C 1
ATOM 9807 O O . THR D 4 283 ? 123.026 105.443 75.935 1.00 0.00 276 THR D O 1
ATOM 9818 N N . ALA D 4 284 ? 123.298 104.728 78.133 1.00 0.00 277 ALA D N 1
ATOM 9819 C CA . ALA D 4 284 ? 123.716 105.984 78.776 1.00 0.00 277 ALA D CA 1
ATOM 9820 C C . ALA D 4 284 ? 125.182 106.317 78.664 1.00 0.00 277 ALA D C 1
ATOM 9821 O O . ALA D 4 284 ? 125.956 105.420 78.459 1.00 0.00 277 ALA D O 1
ATOM 9828 N N . THR D 4 285 ? 125.679 107.565 78.892 1.00 0.00 278 THR D N 1
ATOM 9829 C CA . THR D 4 285 ? 127.118 107.875 79.009 1.00 0.00 278 THR D CA 1
ATOM 9830 C C . THR D 4 285 ? 127.726 107.532 80.421 1.00 0.00 278 THR D C 1
ATOM 9831 O O . THR D 4 285 ? 128.893 107.442 80.616 1.00 0.00 278 THR D O 1
ATOM 9842 N N . LEU D 4 286 ? 126.816 107.373 81.479 1.00 0.00 279 LEU D N 1
ATOM 9843 C CA . LEU D 4 286 ? 127.183 107.205 82.824 1.00 0.00 279 LEU D CA 1
ATOM 9844 C C . LEU D 4 286 ? 127.818 108.456 83.429 1.00 0.00 279 LEU D C 1
ATOM 9845 O O . LEU D 4 286 ? 128.797 108.448 84.143 1.00 0.00 279 LEU D O 1
ATOM 9861 N N . GLU D 4 287 ? 127.396 109.640 82.926 1.00 0.00 280 GLU D N 1
ATOM 9862 C CA . GLU D 4 287 ? 127.944 110.913 83.500 1.00 0.00 280 GLU D CA 1
ATOM 9863 C C . GLU D 4 287 ? 127.223 111.225 84.799 1.00 0.00 280 GLU D C 1
ATOM 9864 O O . GLU D 4 287 ? 125.974 111.131 84.739 1.00 0.00 280 GLU D O 1
ATOM 9876 N N . PHE D 4 288 ? 127.815 111.437 85.955 1.00 0.00 281 PHE D N 1
ATOM 9877 C CA . PHE D 4 288 ? 127.124 111.583 87.232 1.00 0.00 281 PHE D CA 1
ATOM 9878 C C . PHE D 4 288 ? 127.567 112.915 87.849 1.00 0.00 281 PHE D C 1
ATOM 9879 O O . PHE D 4 288 ? 128.711 113.211 88.097 1.00 0.00 281 PHE D O 1
ATOM 9896 N N . ARG D 4 289 ? 126.594 113.875 88.104 1.00 0.00 282 ARG D N 1
ATOM 9897 C CA . ARG D 4 289 ? 127.072 115.285 88.285 1.00 0.00 282 ARG D CA 1
ATOM 9898 C C . ARG D 4 289 ? 126.078 115.900 89.237 1.00 0.00 282 ARG D C 1
ATOM 9899 O O . ARG D 4 289 ? 124.920 115.403 89.427 1.00 0.00 282 ARG D O 1
ATOM 9920 N N . LEU D 4 290 ? 126.535 116.832 90.002 1.00 0.00 283 LEU D N 1
ATOM 9921 C CA . LEU D 4 290 ? 125.730 117.490 91.006 1.00 0.00 283 LEU D CA 1
ATOM 9922 C C . LEU D 4 290 ? 124.517 118.244 90.472 1.00 0.00 283 LEU D C 1
ATOM 9923 O O . LEU D 4 290 ? 124.566 118.791 89.367 1.00 0.00 283 LEU D O 1
ATOM 9939 N N . VAL D 4 291 ? 123.355 118.142 91.166 1.00 0.00 284 VAL D N 1
ATOM 9940 C CA . VAL D 4 291 ? 122.042 118.677 90.716 1.00 0.00 284 VAL D CA 1
ATOM 9941 C C . VAL D 4 291 ? 121.483 119.270 91.947 1.00 0.00 284 VAL D C 1
ATOM 9942 O O . VAL D 4 291 ? 122.152 119.335 92.951 1.00 0.00 284 VAL D O 1
ATOM 9955 N N . ASN D 4 292 ? 120.310 119.863 92.006 1.00 0.00 285 ASN D N 1
ATOM 9956 C CA . ASN D 4 292 ? 119.468 120.124 93.154 1.00 0.00 285 ASN D CA 1
ATOM 9957 C C . ASN D 4 292 ? 118.002 119.759 92.882 1.00 0.00 285 ASN D C 1
ATOM 9958 O O . ASN D 4 292 ? 117.321 120.310 92.028 1.00 0.00 285 ASN D O 1
ATOM 9969 N N . THR D 4 293 ? 117.477 118.793 93.634 1.00 0.00 286 THR D N 1
ATOM 9970 C CA . THR D 4 293 ? 116.122 118.470 93.812 1.00 0.00 286 THR D CA 1
ATOM 9971 C C . THR D 4 293 ? 115.509 119.164 94.990 1.00 0.00 286 THR D C 1
ATOM 9972 O O . THR D 4 293 ? 115.686 118.882 96.178 1.00 0.00 286 THR D O 1
ATOM 9983 N N . ASN D 4 294 ? 114.670 120.199 94.699 1.00 0.00 287 ASN D N 1
ATOM 9984 C CA . ASN D 4 294 ? 113.949 120.911 95.720 1.00 0.00 287 ASN D CA 1
ATOM 9985 C C . ASN D 4 294 ? 112.770 120.191 96.180 1.00 0.00 287 ASN D C 1
ATOM 9986 O O . ASN D 4 294 ? 111.894 119.848 95.309 1.00 0.00 287 ASN D O 1
ATOM 9997 N N . VAL D 4 295 ? 112.625 119.938 97.489 1.00 0.00 288 VAL D N 1
ATOM 9998 C CA . VAL D 4 295 ? 111.432 119.632 98.193 1.00 0.00 288 VAL D CA 1
ATOM 9999 C C . VAL D 4 295 ? 111.042 118.158 97.957 1.00 0.00 288 VAL D C 1
ATOM 10000 O O . VAL D 4 295 ? 111.216 117.422 98.880 1.00 0.00 288 VAL D O 1
ATOM 10013 N N . ASP D 4 296 ? 110.475 117.725 96.792 1.00 0.00 289 ASP D N 1
ATOM 10014 C CA . ASP D 4 296 ? 109.834 116.474 96.528 1.00 0.00 289 ASP D CA 1
ATOM 10015 C C . ASP D 4 296 ? 110.648 115.198 96.745 1.00 0.00 289 ASP D C 1
ATOM 10016 O O . ASP D 4 296 ? 110.304 114.282 97.446 1.00 0.00 289 ASP D O 1
ATOM 10025 N N . GLN D 4 297 ? 111.859 115.186 96.160 1.00 0.00 290 GLN D N 1
ATOM 10026 C CA . GLN D 4 297 ? 112.874 114.149 96.205 1.00 0.00 290 GLN D CA 1
ATOM 10027 C C . GLN D 4 297 ? 112.260 112.943 95.458 1.00 0.00 290 GLN D C 1
ATOM 10028 O O . GLN D 4 297 ? 112.251 111.795 95.953 1.00 0.00 290 GLN D O 1
ATOM 10042 N N . ALA D 4 298 ? 111.678 113.195 94.203 1.00 0.00 291 ALA D N 1
ATOM 10043 C CA . ALA D 4 298 ? 111.036 112.256 93.426 1.00 0.00 291 ALA D CA 1
ATOM 10044 C C . ALA D 4 298 ? 112.097 111.717 92.399 1.00 0.00 291 ALA D C 1
ATOM 10045 O O . ALA D 4 298 ? 112.771 112.458 91.651 1.00 0.00 291 ALA D O 1
ATOM 10052 N N . ALA D 4 299 ? 112.144 110.393 92.219 1.00 0.00 292 ALA D N 1
ATOM 10053 C CA . ALA D 4 299 ? 113.052 109.874 91.248 1.00 0.00 292 ALA D CA 1
ATOM 10054 C C . ALA D 4 299 ? 112.554 108.493 90.685 1.00 0.00 292 ALA D C 1
ATOM 10055 O O . ALA D 4 299 ? 111.815 107.784 91.361 1.00 0.00 292 ALA D O 1
ATOM 10062 N N . ALA D 4 300 ? 112.911 108.147 89.389 1.00 0.00 293 ALA D N 1
ATOM 10063 C CA . ALA D 4 300 ? 112.187 107.137 88.623 1.00 0.00 293 ALA D CA 1
ATOM 10064 C C . ALA D 4 300 ? 112.141 105.744 89.177 1.00 0.00 293 ALA D C 1
ATOM 10065 O O . ALA D 4 300 ? 111.087 105.130 89.179 1.00 0.00 293 ALA D O 1
ATOM 10072 N N . ALA D 4 301 ? 113.233 105.264 89.728 1.00 0.00 294 ALA D N 1
ATOM 10073 C CA . ALA D 4 301 ? 113.285 103.932 90.399 1.00 0.00 294 ALA D CA 1
ATOM 10074 C C . ALA D 4 301 ? 112.666 103.903 91.792 1.00 0.00 294 ALA D C 1
ATOM 10075 O O . ALA D 4 301 ? 112.306 102.832 92.335 1.00 0.00 294 ALA D O 1
ATOM 10082 N N . SER D 4 302 ? 112.501 105.128 92.406 1.00 0.00 295 SER D N 1
ATOM 10083 C CA . SER D 4 302 ? 111.847 105.339 93.672 1.00 0.00 295 SER D CA 1
ATOM 10084 C C . SER D 4 302 ? 110.363 105.255 93.605 1.00 0.00 295 SER D C 1
ATOM 10085 O O . SER D 4 302 ? 109.591 104.752 94.474 1.00 0.00 295 SER D O 1
ATOM 10093 N N . GLY D 4 303 ? 109.879 105.828 92.482 1.00 0.00 296 GLY D N 1
ATOM 10094 C CA . GLY D 4 303 ? 108.526 105.703 91.930 1.00 0.00 296 GLY D CA 1
ATOM 10095 C C . GLY D 4 303 ? 108.099 104.341 91.582 1.00 0.00 296 GLY D C 1
ATOM 10096 O O . GLY D 4 303 ? 106.918 104.101 91.457 1.00 0.00 296 GLY D O 1
ATOM 10100 N N . ARG D 4 304 ? 109.016 103.393 91.286 1.00 0.00 297 ARG D N 1
ATOM 10101 C CA . ARG D 4 304 ? 108.681 102.013 90.894 1.00 0.00 297 ARG D CA 1
ATOM 10102 C C . ARG D 4 304 ? 108.307 101.090 92.156 1.00 0.00 297 ARG D C 1
ATOM 10103 O O . ARG D 4 304 ? 107.735 100.020 91.930 1.00 0.00 297 ARG D O 1
ATOM 10124 N N . VAL D 4 305 ? 108.727 101.474 93.452 1.00 0.00 298 VAL D N 1
ATOM 10125 C CA . VAL D 4 305 ? 108.506 100.694 94.615 1.00 0.00 298 VAL D CA 1
ATOM 10126 C C . VAL D 4 305 ? 107.042 100.252 94.941 1.00 0.00 298 VAL D C 1
ATOM 10127 O O . VAL D 4 305 ? 106.895 99.058 95.277 1.00 0.00 298 VAL D O 1
ATOM 10140 N N . PRO D 4 306 ? 105.901 101.029 94.813 1.00 0.00 299 PRO D N 1
ATOM 10141 C CA . PRO D 4 306 ? 104.493 100.501 95.010 1.00 0.00 299 PRO D CA 1
ATOM 10142 C C . PRO D 4 306 ? 104.105 99.786 93.754 1.00 0.00 299 PRO D C 1
ATOM 10143 O O . PRO D 4 306 ? 102.929 99.668 93.461 1.00 0.00 299 PRO D O 1
ATOM 10154 N N . GLY D 4 307 ? 105.063 99.158 93.004 1.00 0.00 300 GLY D N 1
ATOM 10155 C CA . GLY D 4 307 ? 104.767 98.738 91.654 1.00 0.00 300 GLY D CA 1
ATOM 10156 C C . GLY D 4 307 ? 104.657 99.823 90.624 1.00 0.00 300 GLY D C 1
ATOM 10157 O O . GLY D 4 307 ? 104.528 100.995 91.036 1.00 0.00 300 GLY D O 1
ATOM 10161 N N . ASP D 4 308 ? 104.846 99.579 89.343 1.00 0.00 301 ASP D N 1
ATOM 10162 C CA . ASP D 4 308 ? 104.962 100.659 88.416 1.00 0.00 301 ASP D CA 1
ATOM 10163 C C . ASP D 4 308 ? 103.957 100.577 87.264 1.00 0.00 301 ASP D C 1
ATOM 10164 O O . ASP D 4 308 ? 103.515 99.519 86.858 1.00 0.00 301 ASP D O 1
ATOM 10173 N N . SER D 4 309 ? 103.603 101.754 86.701 1.00 0.00 302 SER D N 1
ATOM 10174 C CA . SER D 4 309 ? 102.631 101.834 85.598 1.00 0.00 302 SER D CA 1
ATOM 10175 C C . SER D 4 309 ? 103.058 102.889 84.628 1.00 0.00 302 SER D C 1
ATOM 10176 O O . SER D 4 309 ? 103.589 103.879 85.066 1.00 0.00 302 SER D O 1
ATOM 10184 N N . GLU D 4 310 ? 102.996 102.664 83.302 1.00 0.00 303 GLU D N 1
ATOM 10185 C CA . GLU D 4 310 ? 103.744 103.416 82.337 1.00 0.00 303 GLU D CA 1
ATOM 10186 C C . GLU D 4 310 ? 103.382 104.883 82.266 1.00 0.00 303 GLU D C 1
ATOM 10187 O O . GLU D 4 310 ? 104.322 105.718 82.200 1.00 0.00 303 GLU D O 1
ATOM 10199 N N . VAL D 4 311 ? 102.123 105.359 82.248 1.00 0.00 304 VAL D N 1
ATOM 10200 C CA . VAL D 4 311 ? 101.839 106.746 82.379 1.00 0.00 304 VAL D CA 1
ATOM 10201 C C . VAL D 4 311 ? 102.291 107.326 83.714 1.00 0.00 304 VAL D C 1
ATOM 10202 O O . VAL D 4 311 ? 102.892 108.388 83.685 1.00 0.00 304 VAL D O 1
ATOM 10215 N N . LYS D 4 312 ? 102.087 106.630 84.894 1.00 0.00 305 LYS D N 1
ATOM 10216 C CA . LYS D 4 312 ? 102.597 107.092 86.180 1.00 0.00 305 LYS D CA 1
ATOM 10217 C C . LYS D 4 312 ? 104.094 107.257 86.170 1.00 0.00 305 LYS D C 1
ATOM 10218 O O . LYS D 4 312 ? 104.701 108.254 86.587 1.00 0.00 305 LYS D O 1
ATOM 10237 N N . GLN D 4 313 ? 104.827 106.218 85.583 1.00 0.00 306 GLN D N 1
ATOM 10238 C CA . GLN D 4 313 ? 106.263 106.265 85.199 1.00 0.00 306 GLN D CA 1
ATOM 10239 C C . GLN D 4 313 ? 106.701 107.328 84.193 1.00 0.00 306 GLN D C 1
ATOM 10240 O O . GLN D 4 313 ? 107.814 107.803 84.285 1.00 0.00 306 GLN D O 1
ATOM 10254 N N . THR D 4 314 ? 105.917 107.607 83.182 1.00 0.00 307 THR D N 1
ATOM 10255 C CA . THR D 4 314 ? 106.153 108.686 82.180 1.00 0.00 307 THR D CA 1
ATOM 10256 C C . THR D 4 314 ? 106.110 110.071 82.713 1.00 0.00 307 THR D C 1
ATOM 10257 O O . THR D 4 314 ? 106.972 110.951 82.558 1.00 0.00 307 THR D O 1
ATOM 10268 N N . ARG D 4 315 ? 105.067 110.297 83.603 1.00 0.00 308 ARG D N 1
ATOM 10269 C CA . ARG D 4 315 ? 105.014 111.450 84.442 1.00 0.00 308 ARG D CA 1
ATOM 10270 C C . ARG D 4 315 ? 105.794 111.374 85.792 1.00 0.00 308 ARG D C 1
ATOM 10271 O O . ARG D 4 315 ? 105.749 112.312 86.542 1.00 0.00 308 ARG D O 1
ATOM 10292 N N . GLU D 4 316 ? 106.581 110.322 85.937 1.00 0.00 309 GLU D N 1
ATOM 10293 C CA . GLU D 4 316 ? 107.415 110.203 87.114 1.00 0.00 309 GLU D CA 1
ATOM 10294 C C . GLU D 4 316 ? 108.615 111.073 86.977 1.00 0.00 309 GLU D C 1
ATOM 10295 O O . GLU D 4 316 ? 109.049 111.368 85.876 1.00 0.00 309 GLU D O 1
ATOM 10307 N N . GLY D 4 317 ? 109.137 111.547 88.083 1.00 0.00 310 GLY D N 1
ATOM 10308 C CA . GLY D 4 317 ? 110.311 112.447 88.070 1.00 0.00 310 GLY D CA 1
ATOM 10309 C C . GLY D 4 317 ? 109.934 113.856 88.449 1.00 0.00 310 GLY D C 1
ATOM 10310 O O . GLY D 4 317 ? 108.818 114.012 88.828 1.00 0.00 310 GLY D O 1
ATOM 10314 N N . GLN D 4 318 ? 110.904 114.873 88.491 1.00 0.00 311 GLN D N 1
ATOM 10315 C CA . GLN D 4 318 ? 110.664 116.187 88.992 1.00 0.00 311 GLN D CA 1
ATOM 10316 C C . GLN D 4 318 ? 111.548 117.169 88.297 1.00 0.00 311 GLN D C 1
ATOM 10317 O O . GLN D 4 318 ? 112.644 116.822 87.841 1.00 0.00 311 GLN D O 1
ATOM 10331 N N . PRO D 4 319 ? 111.250 118.525 88.270 1.00 0.00 312 PRO D N 1
ATOM 10332 C CA . PRO D 4 319 ? 112.192 119.585 87.950 1.00 0.00 312 PRO D CA 1
ATOM 10333 C C . PRO D 4 319 ? 113.473 119.539 88.820 1.00 0.00 312 PRO D C 1
ATOM 10334 O O . PRO D 4 319 ? 113.508 119.245 89.970 1.00 0.00 312 PRO D O 1
ATOM 10345 N N . VAL D 4 320 ? 114.698 119.732 88.213 1.00 0.00 313 VAL D N 1
ATOM 10346 C CA . VAL D 4 320 ? 115.902 120.038 88.900 1.00 0.00 313 VAL D CA 1
ATOM 10347 C C . VAL D 4 320 ? 116.237 121.493 88.795 1.00 0.00 313 VAL D C 1
ATOM 10348 O O . VAL D 4 320 ? 116.393 122.075 87.726 1.00 0.00 313 VAL D O 1
ATOM 10361 N N . VAL D 4 321 ? 116.377 122.174 90.039 1.00 0.00 314 VAL D N 1
ATOM 10362 C CA . VAL D 4 321 ? 116.727 123.657 90.113 1.00 0.00 314 VAL D CA 1
ATOM 10363 C C . VAL D 4 321 ? 118.178 123.964 89.769 1.00 0.00 314 VAL D C 1
ATOM 10364 O O . VAL D 4 321 ? 118.460 124.963 89.120 1.00 0.00 314 VAL D O 1
ATOM 10377 N N . LEU D 4 322 ? 119.184 123.063 90.126 1.00 0.00 315 LEU D N 1
ATOM 10378 C CA . LEU D 4 322 ? 120.541 123.146 89.692 1.00 0.00 315 LEU D CA 1
ATOM 10379 C C . LEU D 4 322 ? 120.915 121.815 89.014 1.00 0.00 315 LEU D C 1
ATOM 10380 O O . LEU D 4 322 ? 120.311 120.839 89.377 1.00 0.00 315 LEU D O 1
ATOM 10396 N N . TYR D 4 323 ? 121.940 121.798 88.101 1.00 0.00 316 TYR D N 1
ATOM 10397 C CA . TYR D 4 323 ? 122.036 120.628 87.281 1.00 0.00 316 TYR D CA 1
ATOM 10398 C C . TYR D 4 323 ? 123.353 120.474 86.512 1.00 0.00 316 TYR D C 1
ATOM 10399 O O . TYR D 4 323 ? 123.470 120.032 85.338 1.00 0.00 316 TYR D O 1
ATOM 10417 N N . LYS D 4 324 ? 124.429 120.855 87.239 1.00 0.00 317 LYS D N 1
ATOM 10418 C CA . LYS D 4 324 ? 125.711 121.106 86.665 1.00 0.00 317 LYS D CA 1
ATOM 10419 C C . LYS D 4 324 ? 126.858 120.694 87.545 1.00 0.00 317 LYS D C 1
ATOM 10420 O O . LYS D 4 324 ? 126.732 120.878 88.791 1.00 0.00 317 LYS D O 1
ATOM 10439 N N . ARG D 4 325 ? 128.022 120.222 87.040 1.00 0.00 318 ARG D N 1
ATOM 10440 C CA . ARG D 4 325 ? 129.240 119.960 87.725 1.00 0.00 318 ARG D CA 1
ATOM 10441 C C . ARG D 4 325 ? 129.517 118.435 87.730 1.00 0.00 318 ARG D C 1
ATOM 10442 O O . ARG D 4 325 ? 129.236 117.735 88.733 1.00 0.00 318 ARG D O 1
ATOM 10463 N N . VAL D 4 326 ? 130.155 117.938 86.642 1.00 0.00 319 VAL D N 1
ATOM 10464 C CA . VAL D 4 326 ? 130.537 116.539 86.400 1.00 0.00 319 VAL D CA 1
ATOM 10465 C C . VAL D 4 326 ? 131.563 116.035 87.402 1.00 0.00 319 VAL D C 1
ATOM 10466 O O . VAL D 4 326 ? 132.734 116.427 87.367 1.00 0.00 319 VAL D O 1
ATOM 10479 N N . ILE D 4 327 ? 131.178 115.012 88.171 1.00 0.00 320 ILE D N 1
ATOM 10480 C CA . ILE D 4 327 ? 131.999 114.454 89.151 1.00 0.00 320 ILE D CA 1
ATOM 10481 C C . ILE D 4 327 ? 132.633 113.127 88.683 1.00 0.00 320 ILE D C 1
ATOM 10482 O O . ILE D 4 327 ? 133.864 112.916 88.828 1.00 0.00 320 ILE D O 1
ATOM 10498 N N . LEU D 4 328 ? 131.809 112.212 88.148 1.00 0.00 321 LEU D N 1
ATOM 10499 C CA . LEU D 4 328 ? 132.230 110.874 87.735 1.00 0.00 321 LEU D CA 1
ATOM 10500 C C . LEU D 4 328 ? 131.756 110.747 86.324 1.00 0.00 321 LEU D C 1
ATOM 10501 O O . LEU D 4 328 ? 130.692 111.315 86.113 1.00 0.00 321 LEU D O 1
ATOM 10517 N N . THR D 4 329 ? 132.468 110.121 85.403 1.00 0.00 322 THR D N 1
ATOM 10518 C CA . THR D 4 329 ? 132.015 109.945 84.000 1.00 0.00 322 THR D CA 1
ATOM 10519 C C . THR D 4 329 ? 132.612 108.739 83.401 1.00 0.00 322 THR D C 1
ATOM 10520 O O . THR D 4 329 ? 133.794 108.406 83.623 1.00 0.00 322 THR D O 1
ATOM 10531 N N . GLY D 4 330 ? 131.820 107.991 82.520 1.00 0.00 323 GLY D N 1
ATOM 10532 C CA . GLY D 4 330 ? 132.193 106.763 81.934 1.00 0.00 323 GLY D CA 1
ATOM 10533 C C . GLY D 4 330 ? 132.095 105.582 82.938 1.00 0.00 323 GLY D C 1
ATOM 10534 O O . GLY D 4 330 ? 131.411 105.719 83.967 1.00 0.00 323 GLY D O 1
ATOM 10538 N N . ASP D 4 331 ? 132.666 104.416 82.554 1.00 0.00 324 ASP D N 1
ATOM 10539 C CA . ASP D 4 331 ? 132.748 103.223 83.405 1.00 0.00 324 ASP D CA 1
ATOM 10540 C C . ASP D 4 331 ? 133.383 103.398 84.765 1.00 0.00 324 ASP D C 1
ATOM 10541 O O . ASP D 4 331 ? 134.526 103.884 84.950 1.00 0.00 324 ASP D O 1
ATOM 10550 N N . HIS D 4 332 ? 132.681 103.001 85.811 1.00 0.00 325 HIS D N 1
ATOM 10551 C CA . HIS D 4 332 ? 133.172 103.453 87.085 1.00 0.00 325 HIS D CA 1
ATOM 10552 C C . HIS D 4 332 ? 132.495 102.657 88.223 1.00 0.00 325 HIS D C 1
ATOM 10553 O O . HIS D 4 332 ? 132.977 102.638 89.351 1.00 0.00 325 HIS D O 1
ATOM 10567 N N . ILE D 4 333 ? 131.497 101.818 87.905 1.00 0.00 326 ILE D N 1
ATOM 10568 C CA . ILE D 4 333 ? 130.684 101.061 88.803 1.00 0.00 326 ILE D CA 1
ATOM 10569 C C . ILE D 4 333 ? 131.213 99.641 88.706 1.00 0.00 326 ILE D C 1
ATOM 10570 O O . ILE D 4 333 ? 131.246 99.124 87.632 1.00 0.00 326 ILE D O 1
ATOM 10586 N N . THR D 4 334 ? 131.475 98.987 89.839 1.00 0.00 327 THR D N 1
ATOM 10587 C CA . THR D 4 334 ? 131.646 97.515 89.793 1.00 0.00 327 THR D CA 1
ATOM 10588 C C . THR D 4 334 ? 130.566 96.779 90.455 1.00 0.00 327 THR D C 1
ATOM 10589 O O . THR D 4 334 ? 130.514 95.563 90.293 1.00 0.00 327 THR D O 1
ATOM 10600 N N . ASP D 4 335 ? 129.640 97.417 91.226 1.00 0.00 328 ASP D N 1
ATOM 10601 C CA . ASP D 4 335 ? 128.627 96.581 91.903 1.00 0.00 328 ASP D CA 1
ATOM 10602 C C . ASP D 4 335 ? 127.416 97.463 92.311 1.00 0.00 328 ASP D C 1
ATOM 10603 O O . ASP D 4 335 ? 127.507 98.704 92.337 1.00 0.00 328 ASP D O 1
ATOM 10612 N N . SER D 4 336 ? 126.341 96.823 92.765 1.00 0.00 329 SER D N 1
ATOM 10613 C CA . SER D 4 336 ? 125.273 97.424 93.587 1.00 0.00 329 SER D CA 1
ATOM 10614 C C . SER D 4 336 ? 124.459 96.403 94.369 1.00 0.00 329 SER D C 1
ATOM 10615 O O . SER D 4 336 ? 124.211 95.243 94.027 1.00 0.00 329 SER D O 1
ATOM 10623 N N . THR D 4 337 ? 124.115 96.790 95.544 1.00 0.00 330 THR D N 1
ATOM 10624 C CA . THR D 4 337 ? 123.594 95.735 96.431 1.00 0.00 330 THR D CA 1
ATOM 10625 C C . THR D 4 337 ? 122.812 96.391 97.575 1.00 0.00 330 THR D C 1
ATOM 10626 O O . THR D 4 337 ? 122.975 97.589 97.762 1.00 0.00 330 THR D O 1
ATOM 10637 N N . SER D 4 338 ? 121.960 95.666 98.378 1.00 0.00 331 SER D N 1
ATOM 10638 C CA . SER D 4 338 ? 121.255 96.346 99.491 1.00 0.00 331 SER D CA 1
ATOM 10639 C C . SER D 4 338 ? 121.558 95.650 100.783 1.00 0.00 331 SER D C 1
ATOM 10640 O O . SER D 4 338 ? 121.980 94.533 100.707 1.00 0.00 331 SER D O 1
ATOM 10648 N N . SER D 4 339 ? 121.466 96.290 101.900 1.00 0.00 332 SER D N 1
ATOM 10649 C CA . SER D 4 339 ? 122.124 95.811 103.078 1.00 0.00 332 SER D CA 1
ATOM 10650 C C . SER D 4 339 ? 121.119 96.432 104.140 1.00 0.00 332 SER D C 1
ATOM 10651 O O . SER D 4 339 ? 120.476 97.454 103.847 1.00 0.00 332 SER D O 1
ATOM 10659 N N . GLN D 4 340 ? 120.931 95.829 105.351 1.00 0.00 333 GLN D N 1
ATOM 10660 C CA . GLN D 4 340 ? 119.881 96.305 106.196 1.00 0.00 333 GLN D CA 1
ATOM 10661 C C . GLN D 4 340 ? 120.127 97.667 106.803 1.00 0.00 333 GLN D C 1
ATOM 10662 O O . GLN D 4 340 ? 119.212 98.403 106.865 1.00 0.00 333 GLN D O 1
ATOM 10676 N N . ASP D 4 341 ? 121.344 97.993 107.231 1.00 0.00 334 ASP D N 1
ATOM 10677 C CA . ASP D 4 341 ? 121.765 99.263 107.750 1.00 0.00 334 ASP D CA 1
ATOM 10678 C C . ASP D 4 341 ? 121.020 99.639 109.103 1.00 0.00 334 ASP D C 1
ATOM 10679 O O . ASP D 4 341 ? 120.229 98.857 109.607 1.00 0.00 334 ASP D O 1
ATOM 10688 N N . GLU D 4 342 ? 121.394 100.789 109.654 1.00 0.00 335 GLU D N 1
ATOM 10689 C CA . GLU D 4 342 ? 121.025 101.272 110.999 1.00 0.00 335 GLU D CA 1
ATOM 10690 C C . GLU D 4 342 ? 120.140 102.459 110.908 1.00 0.00 335 GLU D C 1
ATOM 10691 O O . GLU D 4 342 ? 120.134 103.402 111.700 1.00 0.00 335 GLU D O 1
ATOM 10703 N N . TYR D 4 343 ? 119.227 102.453 109.927 1.00 0.00 336 TYR D N 1
ATOM 10704 C CA . TYR D 4 343 ? 118.201 103.510 109.688 1.00 0.00 336 TYR D CA 1
ATOM 10705 C C . TYR D 4 343 ? 116.770 103.081 109.737 1.00 0.00 336 TYR D C 1
ATOM 10706 O O . TYR D 4 343 ? 115.873 103.823 109.563 1.00 0.00 336 TYR D O 1
ATOM 10724 N N . ASN D 4 344 ? 116.585 101.704 110.085 1.00 0.00 337 ASN D N 1
ATOM 10725 C CA . ASN D 4 344 ? 115.307 100.966 110.201 1.00 0.00 337 ASN D CA 1
ATOM 10726 C C . ASN D 4 344 ? 114.683 100.528 108.846 1.00 0.00 337 ASN D C 1
ATOM 10727 O O . ASN D 4 344 ? 113.816 99.625 108.723 1.00 0.00 337 ASN D O 1
ATOM 10738 N N . GLN D 4 345 ? 115.061 101.196 107.738 1.00 0.00 338 GLN D N 1
ATOM 10739 C CA . GLN D 4 345 ? 114.508 101.005 106.464 1.00 0.00 338 GLN D CA 1
ATOM 10740 C C . GLN D 4 345 ? 115.688 100.578 105.589 1.00 0.00 338 GLN D C 1
ATOM 10741 O O . GLN D 4 345 ? 116.625 101.349 105.418 1.00 0.00 338 GLN D O 1
ATOM 10755 N N . PRO D 4 346 ? 115.641 99.440 104.881 1.00 0.00 339 PRO D N 1
ATOM 10756 C CA . PRO D 4 346 ? 116.722 98.988 103.974 1.00 0.00 339 PRO D CA 1
ATOM 10757 C C . PRO D 4 346 ? 117.460 100.044 103.076 1.00 0.00 339 PRO D C 1
ATOM 10758 O O . PRO D 4 346 ? 116.763 100.905 102.484 1.00 0.00 339 PRO D O 1
ATOM 10769 N N . GLN D 4 347 ? 118.797 99.962 103.030 1.00 0.00 340 GLN D N 1
ATOM 10770 C CA . GLN D 4 347 ? 119.664 100.856 102.222 1.00 0.00 340 GLN D CA 1
ATOM 10771 C C . GLN D 4 347 ? 120.245 100.265 100.958 1.00 0.00 340 GLN D C 1
ATOM 10772 O O . GLN D 4 347 ? 121.018 99.286 101.044 1.00 0.00 340 GLN D O 1
ATOM 10786 N N . VAL D 4 348 ? 120.108 100.949 99.743 1.00 0.00 341 VAL D N 1
ATOM 10787 C CA . VAL D 4 348 ? 120.786 100.466 98.498 1.00 0.00 341 VAL D CA 1
ATOM 10788 C C . VAL D 4 348 ? 122.102 101.132 98.242 1.00 0.00 341 VAL D C 1
ATOM 10789 O O . VAL D 4 348 ? 122.259 102.307 98.422 1.00 0.00 341 VAL D O 1
ATOM 10802 N N . ASN D 4 349 ? 123.175 100.404 97.902 1.00 0.00 342 ASN D N 1
ATOM 10803 C CA . ASN D 4 349 ? 124.459 100.896 97.823 1.00 0.00 342 ASN D CA 1
ATOM 10804 C C . ASN D 4 349 ? 124.950 100.635 96.434 1.00 0.00 342 ASN D C 1
ATOM 10805 O O . ASN D 4 349 ? 124.536 99.650 95.784 1.00 0.00 342 ASN D O 1
ATOM 10816 N N . ILE D 4 350 ? 125.849 101.507 95.979 1.00 0.00 343 ILE D N 1
ATOM 10817 C CA . ILE D 4 350 ? 126.599 101.248 94.713 1.00 0.00 343 ILE D CA 1
ATOM 10818 C C . ILE D 4 350 ? 128.037 101.155 95.076 1.00 0.00 343 ILE D C 1
ATOM 10819 O O . ILE D 4 350 ? 128.685 101.942 95.777 1.00 0.00 343 ILE D O 1
ATOM 10835 N N . SER D 4 351 ? 128.729 100.126 94.455 1.00 0.00 344 SER D N 1
ATOM 10836 C CA . SER D 4 351 ? 130.089 99.840 94.621 1.00 0.00 344 SER D CA 1
ATOM 10837 C C . SER D 4 351 ? 130.843 100.413 93.383 1.00 0.00 344 SER D C 1
ATOM 10838 O O . SER D 4 351 ? 130.625 99.997 92.258 1.00 0.00 344 SER D O 1
ATOM 10846 N N . LEU D 4 352 ? 131.686 101.429 93.619 1.00 0.00 345 LEU D N 1
ATOM 10847 C CA . LEU D 4 352 ? 132.575 102.066 92.672 1.00 0.00 345 LEU D CA 1
ATOM 10848 C C . LEU D 4 352 ? 134.018 101.514 92.718 1.00 0.00 345 LEU D C 1
ATOM 10849 O O . LEU D 4 352 ? 134.611 101.325 93.780 1.00 0.00 345 LEU D O 1
ATOM 10865 N N . ASP D 4 353 ? 134.547 101.381 91.489 1.00 0.00 346 ASP D N 1
ATOM 10866 C CA . ASP D 4 353 ? 135.900 101.134 91.082 1.00 0.00 346 ASP D CA 1
ATOM 10867 C C . ASP D 4 353 ? 136.918 101.948 91.804 1.00 0.00 346 ASP D C 1
ATOM 10868 O O . ASP D 4 353 ? 136.636 102.944 92.386 1.00 0.00 346 ASP D O 1
ATOM 10877 N N . SER D 4 354 ? 138.205 101.551 91.761 1.00 0.00 347 SER D N 1
ATOM 10878 C CA . SER D 4 354 ? 139.310 102.212 92.429 1.00 0.00 347 SER D CA 1
ATOM 10879 C C . SER D 4 354 ? 139.564 103.557 91.826 1.00 0.00 347 SER D C 1
ATOM 10880 O O . SER D 4 354 ? 139.583 104.564 92.561 1.00 0.00 347 SER D O 1
ATOM 10888 N N . ALA D 4 355 ? 139.761 103.718 90.476 1.00 0.00 348 ALA D N 1
ATOM 10889 C CA . ALA D 4 355 ? 139.971 105.036 89.861 1.00 0.00 348 ALA D CA 1
ATOM 10890 C C . ALA D 4 355 ? 138.782 105.973 90.143 1.00 0.00 348 ALA D C 1
ATOM 10891 O O . ALA D 4 355 ? 139.034 107.135 90.438 1.00 0.00 348 ALA D O 1
ATOM 10898 N N . GLY D 4 356 ? 137.549 105.471 90.077 1.00 0.00 349 GLY D N 1
ATOM 10899 C CA . GLY D 4 356 ? 136.390 106.295 90.372 1.00 0.00 349 GLY D CA 1
ATOM 10900 C C . GLY D 4 356 ? 136.417 106.687 91.859 1.00 0.00 349 GLY D C 1
ATOM 10901 O O . GLY D 4 356 ? 136.226 107.838 92.217 1.00 0.00 349 GLY D O 1
ATOM 10905 N N . GLY D 4 357 ? 136.601 105.646 92.726 1.00 0.00 350 GLY D N 1
ATOM 10906 C CA . GLY D 4 357 ? 136.797 105.862 94.140 1.00 0.00 350 GLY D CA 1
ATOM 10907 C C . GLY D 4 357 ? 137.756 106.914 94.558 1.00 0.00 350 GLY D C 1
ATOM 10908 O O . GLY D 4 357 ? 137.379 107.699 95.402 1.00 0.00 350 GLY D O 1
ATOM 10912 N N . ASN D 4 358 ? 138.926 106.957 93.960 1.00 0.00 351 ASN D N 1
ATOM 10913 C CA . ASN D 4 358 ? 140.013 107.878 94.069 1.00 0.00 351 ASN D CA 1
ATOM 10914 C C . ASN D 4 358 ? 139.593 109.267 93.668 1.00 0.00 351 ASN D C 1
ATOM 10915 O O . ASN D 4 358 ? 140.021 110.276 94.294 1.00 0.00 351 ASN D O 1
ATOM 10926 N N . ILE D 4 359 ? 138.720 109.408 92.615 1.00 0.00 352 ILE D N 1
ATOM 10927 C CA . ILE D 4 359 ? 138.204 110.730 92.210 1.00 0.00 352 ILE D CA 1
ATOM 10928 C C . ILE D 4 359 ? 137.238 111.247 93.241 1.00 0.00 352 ILE D C 1
ATOM 10929 O O . ILE D 4 359 ? 137.423 112.318 93.783 1.00 0.00 352 ILE D O 1
ATOM 10945 N N . MET D 4 360 ? 136.291 110.394 93.723 1.00 0.00 353 MET D N 1
ATOM 10946 C CA . MET D 4 360 ? 135.284 110.716 94.725 1.00 0.00 353 MET D CA 1
ATOM 10947 C C . MET D 4 360 ? 135.962 111.053 96.032 1.00 0.00 353 MET D C 1
ATOM 10948 O O . MET D 4 360 ? 135.618 112.020 96.688 1.00 0.00 353 MET D O 1
ATOM 10962 N N . SER D 4 361 ? 137.050 110.344 96.412 1.00 0.00 354 SER D N 1
ATOM 10963 C CA . SER D 4 361 ? 137.853 110.407 97.643 1.00 0.00 354 SER D CA 1
ATOM 10964 C C . SER D 4 361 ? 138.487 111.865 97.643 1.00 0.00 354 SER D C 1
ATOM 10965 O O . SER D 4 361 ? 138.297 112.687 98.544 1.00 0.00 354 SER D O 1
ATOM 10973 N N . ASN D 4 362 ? 139.093 112.252 96.525 1.00 0.00 355 ASN D N 1
ATOM 10974 C CA . ASN D 4 362 ? 139.696 113.548 96.467 1.00 0.00 355 ASN D CA 1
ATOM 10975 C C . ASN D 4 362 ? 138.748 114.741 96.588 1.00 0.00 355 ASN D C 1
ATOM 10976 O O . ASN D 4 362 ? 139.058 115.726 97.271 1.00 0.00 355 ASN D O 1
ATOM 10987 N N . PHE D 4 363 ? 137.615 114.613 95.868 1.00 0.00 356 PHE D N 1
ATOM 10988 C CA . PHE D 4 363 ? 136.615 115.702 95.921 1.00 0.00 356 PHE D CA 1
ATOM 10989 C C . PHE D 4 363 ? 135.553 115.479 96.990 1.00 0.00 356 PHE D C 1
ATOM 10990 O O . PHE D 4 363 ? 134.477 116.127 96.944 1.00 0.00 356 PHE D O 1
ATOM 11007 N N . THR D 4 364 ? 135.698 114.549 98.048 1.00 0.00 357 THR D N 1
ATOM 11008 C CA . THR D 4 364 ? 134.701 114.322 99.086 1.00 0.00 357 THR D CA 1
ATOM 11009 C C . THR D 4 364 ? 134.257 115.487 99.871 1.00 0.00 357 THR D C 1
ATOM 11010 O O . THR D 4 364 ? 133.035 115.576 100.085 1.00 0.00 357 THR D O 1
ATOM 11021 N N . LYS D 4 365 ? 135.216 116.288 100.358 1.00 0.00 358 LYS D N 1
ATOM 11022 C CA . LYS D 4 365 ? 134.899 117.217 101.405 1.00 0.00 358 LYS D CA 1
ATOM 11023 C C . LYS D 4 365 ? 134.169 118.391 100.866 1.00 0.00 358 LYS D C 1
ATOM 11024 O O . LYS D 4 365 ? 133.397 119.044 101.579 1.00 0.00 358 LYS D O 1
ATOM 11043 N N . ASP D 4 366 ? 134.492 118.809 99.653 1.00 0.00 359 ASP D N 1
ATOM 11044 C CA . ASP D 4 366 ? 133.678 119.827 98.974 1.00 0.00 359 ASP D CA 1
ATOM 11045 C C . ASP D 4 366 ? 132.280 119.342 98.779 1.00 0.00 359 ASP D C 1
ATOM 11046 O O . ASP D 4 366 ? 131.343 120.039 99.064 1.00 0.00 359 ASP D O 1
ATOM 11055 N N . ASN D 4 367 ? 132.073 118.140 98.222 1.00 0.00 360 ASN D N 1
ATOM 11056 C CA . ASN D 4 367 ? 130.775 117.682 97.822 1.00 0.00 360 ASN D CA 1
ATOM 11057 C C . ASN D 4 367 ? 129.899 117.144 98.894 1.00 0.00 360 ASN D C 1
ATOM 11058 O O . ASN D 4 367 ? 128.706 117.038 98.686 1.00 0.00 360 ASN D O 1
ATOM 11069 N N . ILE D 4 368 ? 130.334 116.773 100.080 1.00 0.00 361 ILE D N 1
ATOM 11070 C CA . ILE D 4 368 ? 129.601 116.245 101.187 1.00 0.00 361 ILE D CA 1
ATOM 11071 C C . ILE D 4 368 ? 128.303 116.999 101.496 1.00 0.00 361 ILE D C 1
ATOM 11072 O O . ILE D 4 368 ? 128.293 118.227 101.768 1.00 0.00 361 ILE D O 1
ATOM 11088 N N . GLY D 4 369 ? 127.023 116.395 101.358 1.00 0.00 362 GLY D N 1
ATOM 11089 C CA . GLY D 4 369 ? 125.770 117.157 101.382 1.00 0.00 362 GLY D CA 1
ATOM 11090 C C . GLY D 4 369 ? 125.226 117.662 100.032 1.00 0.00 362 GLY D C 1
ATOM 11091 O O . GLY D 4 369 ? 124.121 118.203 99.958 1.00 0.00 362 GLY D O 1
ATOM 11095 N N . LYS D 4 370 ? 125.947 117.625 98.885 1.00 0.00 363 LYS D N 1
ATOM 11096 C CA . LYS D 4 370 ? 125.386 118.012 97.603 1.00 0.00 363 LYS D CA 1
ATOM 11097 C C . LYS D 4 370 ? 124.465 116.888 97.091 1.00 0.00 363 LYS D C 1
ATOM 11098 O O . LYS D 4 370 ? 124.821 115.720 97.226 1.00 0.00 363 LYS D O 1
ATOM 11117 N N . PRO D 4 371 ? 123.255 117.089 96.436 1.00 0.00 364 PRO D N 1
ATOM 11118 C CA . PRO D 4 371 ? 122.592 116.025 95.643 1.00 0.00 364 PRO D CA 1
ATOM 11119 C C . PRO D 4 371 ? 123.346 115.606 94.347 1.00 0.00 364 PRO D C 1
ATOM 11120 O O . PRO D 4 371 ? 123.718 116.404 93.491 1.00 0.00 364 PRO D O 1
ATOM 11131 N N . MET D 4 372 ? 123.505 114.254 94.169 1.00 0.00 365 MET D N 1
ATOM 11132 C CA . MET D 4 372 ? 124.304 113.679 93.147 1.00 0.00 365 MET D CA 1
ATOM 11133 C C . MET D 4 372 ? 123.478 112.619 92.402 1.00 0.00 365 MET D C 1
ATOM 11134 O O . MET D 4 372 ? 122.721 111.818 92.985 1.00 0.00 365 MET D O 1
ATOM 11148 N N . ALA D 4 373 ? 123.457 112.734 91.065 1.00 0.00 366 ALA D N 1
ATOM 11149 C CA . ALA D 4 373 ? 122.534 112.161 90.165 1.00 0.00 366 ALA D CA 1
ATOM 11150 C C . ALA D 4 373 ? 123.074 110.918 89.532 1.00 0.00 366 ALA D C 1
ATOM 11151 O O . ALA D 4 373 ? 124.092 110.974 88.846 1.00 0.00 366 ALA D O 1
ATOM 11158 N N . THR D 4 374 ? 122.360 109.823 89.643 1.00 0.00 367 THR D N 1
ATOM 11159 C CA . THR D 4 374 ? 122.571 108.600 88.919 1.00 0.00 367 THR D CA 1
ATOM 11160 C C . THR D 4 374 ? 121.723 108.753 87.689 1.00 0.00 367 THR D C 1
ATOM 11161 O O . THR D 4 374 ? 120.510 108.895 87.706 1.00 0.00 367 THR D O 1
ATOM 11172 N N . LEU D 4 375 ? 122.367 108.757 86.539 1.00 0.00 368 LEU D N 1
ATOM 11173 C CA . LEU D 4 375 ? 121.815 109.350 85.284 1.00 0.00 368 LEU D CA 1
ATOM 11174 C C . LEU D 4 375 ? 121.870 108.292 84.201 1.00 0.00 368 LEU D C 1
ATOM 11175 O O . LEU D 4 375 ? 122.926 107.744 83.992 1.00 0.00 368 LEU D O 1
ATOM 11191 N N . PHE D 4 376 ? 120.671 107.971 83.560 1.00 0.00 369 PHE D N 1
ATOM 11192 C CA . PHE D 4 376 ? 120.481 107.022 82.432 1.00 0.00 369 PHE D CA 1
ATOM 11193 C C . PHE D 4 376 ? 119.621 107.757 81.390 1.00 0.00 369 PHE D C 1
ATOM 11194 O O . PHE D 4 376 ? 119.319 108.965 81.563 1.00 0.00 369 PHE D O 1
ATOM 11211 N N . VAL D 4 377 ? 119.468 107.092 80.204 1.00 0.00 370 VAL D N 1
ATOM 11212 C CA . VAL D 4 377 ? 118.807 107.776 79.102 1.00 0.00 370 VAL D CA 1
ATOM 11213 C C . VAL D 4 377 ? 117.480 108.416 79.296 1.00 0.00 370 VAL D C 1
ATOM 11214 O O . VAL D 4 377 ? 116.695 107.933 80.082 1.00 0.00 370 VAL D O 1
ATOM 11227 N N . GLU D 4 378 ? 117.232 109.515 78.561 1.00 0.00 371 GLU D N 1
ATOM 11228 C CA . GLU D 4 378 ? 115.892 110.194 78.404 1.00 0.00 371 GLU D CA 1
ATOM 11229 C C . GLU D 4 378 ? 115.436 110.302 76.890 1.00 0.00 371 GLU D C 1
ATOM 11230 O O . GLU D 4 378 ? 116.190 110.705 75.987 1.00 0.00 371 GLU D O 1
ATOM 11242 N N . TYR D 4 379 ? 114.168 109.888 76.614 1.00 0.00 372 TYR D N 1
ATOM 11243 C CA . TYR D 4 379 ? 113.433 110.284 75.393 1.00 0.00 372 TYR D CA 1
ATOM 11244 C C . TYR D 4 379 ? 113.394 111.704 74.973 1.00 0.00 372 TYR D C 1
ATOM 11245 O O . TYR D 4 379 ? 113.688 112.589 75.744 1.00 0.00 372 TYR D O 1
ATOM 11263 N N . LYS D 4 380 ? 113.097 111.954 73.632 1.00 0.00 373 LYS D N 1
ATOM 11264 C CA . LYS D 4 380 ? 113.154 113.315 73.114 1.00 0.00 373 LYS D CA 1
ATOM 11265 C C . LYS D 4 380 ? 112.463 113.400 71.849 1.00 0.00 373 LYS D C 1
ATOM 11266 O O . LYS D 4 380 ? 112.623 112.597 70.933 1.00 0.00 373 LYS D O 1
ATOM 11285 N N . ASP D 4 381 ? 111.587 114.414 71.647 1.00 0.00 374 ASP D N 1
ATOM 11286 C CA . ASP D 4 381 ? 110.795 114.628 70.403 1.00 0.00 374 ASP D CA 1
ATOM 11287 C C . ASP D 4 381 ? 111.562 114.696 69.130 1.00 0.00 374 ASP D C 1
ATOM 11288 O O . ASP D 4 381 ? 112.663 115.276 69.095 1.00 0.00 374 ASP D O 1
ATOM 11297 N N . SER D 4 382 ? 111.053 113.993 68.071 1.00 0.00 375 SER D N 1
ATOM 11298 C CA . SER D 4 382 ? 111.820 113.947 66.851 1.00 0.00 375 SER D CA 1
ATOM 11299 C C . SER D 4 382 ? 111.940 115.352 66.245 1.00 0.00 375 SER D C 1
ATOM 11300 O O . SER D 4 382 ? 111.195 116.250 66.484 1.00 0.00 375 SER D O 1
ATOM 11308 N N . GLY D 4 383 ? 113.035 115.611 65.410 1.00 0.00 376 GLY D N 1
ATOM 11309 C CA . GLY D 4 383 ? 113.033 116.968 64.675 1.00 0.00 376 GLY D CA 1
ATOM 11310 C C . GLY D 4 383 ? 112.039 117.064 63.510 1.00 0.00 376 GLY D C 1
ATOM 11311 O O . GLY D 4 383 ? 111.275 118.070 63.406 1.00 0.00 376 GLY D O 1
ATOM 11315 N N . LYS D 4 384 ? 111.928 115.986 62.743 1.00 0.00 377 LYS D N 1
ATOM 11316 C CA . LYS D 4 384 ? 111.124 116.050 61.483 1.00 0.00 377 LYS D CA 1
ATOM 11317 C C . LYS D 4 384 ? 109.617 115.730 61.655 1.00 0.00 377 LYS D C 1
ATOM 11318 O O . LYS D 4 384 ? 108.787 116.355 61.041 1.00 0.00 377 LYS D O 1
ATOM 11337 N N . LYS D 4 385 ? 109.232 114.762 62.489 1.00 0.00 378 LYS D N 1
ATOM 11338 C CA . LYS D 4 385 ? 107.839 114.518 62.889 1.00 0.00 378 LYS D CA 1
ATOM 11339 C C . LYS D 4 385 ? 106.932 113.963 61.798 1.00 0.00 378 LYS D C 1
ATOM 11340 O O . LYS D 4 385 ? 105.719 114.135 61.833 1.00 0.00 378 LYS D O 1
ATOM 11359 N N . ASP D 4 386 ? 107.561 113.311 60.745 1.00 0.00 379 ASP D N 1
ATOM 11360 C CA . ASP D 4 386 ? 107.094 112.880 59.475 1.00 0.00 379 ASP D CA 1
ATOM 11361 C C . ASP D 4 386 ? 106.730 111.383 59.461 1.00 0.00 379 ASP D C 1
ATOM 11362 O O . ASP D 4 386 ? 106.173 110.900 58.486 1.00 0.00 379 ASP D O 1
ATOM 11371 N N . ALA D 4 387 ? 107.059 110.649 60.551 1.00 0.00 380 ALA D N 1
ATOM 11372 C CA . ALA D 4 387 ? 106.671 109.250 60.758 1.00 0.00 380 ALA D CA 1
ATOM 11373 C C . ALA D 4 387 ? 106.676 108.802 62.163 1.00 0.00 380 ALA D C 1
ATOM 11374 O O . ALA D 4 387 ? 107.359 109.390 63.056 1.00 0.00 380 ALA D O 1
ATOM 11381 N N . ASN D 4 388 ? 105.947 107.678 62.405 1.00 0.00 381 ASN D N 1
ATOM 11382 C CA . ASN D 4 388 ? 105.856 106.956 63.715 1.00 0.00 381 ASN D CA 1
ATOM 11383 C C . ASN D 4 388 ? 107.081 106.173 64.235 1.00 0.00 381 ASN D C 1
ATOM 11384 O O . ASN D 4 388 ? 107.815 105.518 63.471 1.00 0.00 381 ASN D O 1
ATOM 11395 N N . GLY D 4 389 ? 107.376 106.250 65.542 1.00 0.00 382 GLY D N 1
ATOM 11396 C CA . GLY D 4 389 ? 108.382 105.475 66.249 1.00 0.00 382 GLY D CA 1
ATOM 11397 C C . GLY D 4 389 ? 109.775 105.582 65.750 1.00 0.00 382 GLY D C 1
ATOM 11398 O O . GLY D 4 389 ? 110.388 104.548 65.683 1.00 0.00 382 GLY D O 1
ATOM 11402 N N . ARG D 4 390 ? 110.367 106.744 65.465 1.00 0.00 383 ARG D N 1
ATOM 11403 C CA . ARG D 4 390 ? 111.768 106.852 65.152 1.00 0.00 383 ARG D CA 1
ATOM 11404 C C . ARG D 4 390 ? 112.382 108.154 65.654 1.00 0.00 383 ARG D C 1
ATOM 11405 O O . ARG D 4 390 ? 112.863 109.054 64.951 1.00 0.00 383 ARG D O 1
ATOM 11426 N N . ALA D 4 391 ? 112.351 108.384 67.004 1.00 0.00 384 ALA D N 1
ATOM 11427 C CA . ALA D 4 391 ? 112.902 109.481 67.688 1.00 0.00 384 ALA D CA 1
ATOM 11428 C C . ALA D 4 391 ? 114.089 109.076 68.647 1.00 0.00 384 ALA D C 1
ATOM 11429 O O . ALA D 4 391 ? 113.816 108.422 69.689 1.00 0.00 384 ALA D O 1
ATOM 11436 N N . VAL D 4 392 ? 115.303 109.474 68.360 1.00 0.00 385 VAL D N 1
ATOM 11437 C CA . VAL D 4 392 ? 116.487 109.258 69.093 1.00 0.00 385 VAL D CA 1
ATOM 11438 C C . VAL D 4 392 ? 116.584 109.744 70.594 1.00 0.00 385 VAL D C 1
ATOM 11439 O O . VAL D 4 392 ? 116.268 110.848 71.033 1.00 0.00 385 VAL D O 1
ATOM 11452 N N . LEU D 4 393 ? 117.129 108.892 71.492 1.00 0.00 386 LEU D N 1
ATOM 11453 C CA . LEU D 4 393 ? 117.280 109.091 72.903 1.00 0.00 386 LEU D CA 1
ATOM 11454 C C . LEU D 4 393 ? 118.436 109.902 73.303 1.00 0.00 386 LEU D C 1
ATOM 11455 O O . LEU D 4 393 ? 119.521 109.748 72.708 1.00 0.00 386 LEU D O 1
ATOM 11471 N N . VAL D 4 394 ? 118.274 110.749 74.356 1.00 0.00 387 VAL D N 1
ATOM 11472 C CA . VAL D 4 394 ? 119.353 111.615 74.831 1.00 0.00 387 VAL D CA 1
ATOM 11473 C C . VAL D 4 394 ? 119.993 111.048 76.152 1.00 0.00 387 VAL D C 1
ATOM 11474 O O . VAL D 4 394 ? 119.373 110.794 77.159 1.00 0.00 387 VAL D O 1
ATOM 11487 N N . LYS D 4 395 ? 121.321 110.782 76.126 1.00 0.00 388 LYS D N 1
ATOM 11488 C CA . LYS D 4 395 ? 121.986 109.692 76.891 1.00 0.00 388 LYS D CA 1
ATOM 11489 C C . LYS D 4 395 ? 122.303 109.904 78.348 1.00 0.00 388 LYS D C 1
ATOM 11490 O O . LYS D 4 395 ? 123.145 109.260 78.931 1.00 0.00 388 LYS D O 1
ATOM 11509 N N . GLN D 4 396 ? 121.620 110.819 79.055 1.00 0.00 389 GLN D N 1
ATOM 11510 C CA . GLN D 4 396 ? 122.133 111.314 80.414 1.00 0.00 389 GLN D CA 1
ATOM 11511 C C . GLN D 4 396 ? 121.220 112.384 81.007 1.00 0.00 389 GLN D C 1
ATOM 11512 O O . GLN D 4 396 ? 121.614 113.362 81.628 1.00 0.00 389 GLN D O 1
ATOM 11526 N N . GLU D 4 397 ? 119.928 112.164 80.843 1.00 0.00 390 GLU D N 1
ATOM 11527 C CA . GLU D 4 397 ? 118.980 113.164 81.319 1.00 0.00 390 GLU D CA 1
ATOM 11528 C C . GLU D 4 397 ? 117.818 112.500 82.113 1.00 0.00 390 GLU D C 1
ATOM 11529 O O . GLU D 4 397 ? 116.942 113.277 82.590 1.00 0.00 390 GLU D O 1
ATOM 11541 N N . GLU D 4 398 ? 117.876 111.195 82.453 1.00 0.00 391 GLU D N 1
ATOM 11542 C CA . GLU D 4 398 ? 116.954 110.652 83.445 1.00 0.00 391 GLU D CA 1
ATOM 11543 C C . GLU D 4 398 ? 117.590 110.600 84.831 1.00 0.00 391 GLU D C 1
ATOM 11544 O O . GLU D 4 398 ? 118.503 109.806 84.998 1.00 0.00 391 GLU D O 1
ATOM 11556 N N . VAL D 4 399 ? 117.138 111.340 85.784 1.00 0.00 392 VAL D N 1
ATOM 11557 C CA . VAL D 4 399 ? 117.372 111.069 87.163 1.00 0.00 392 VAL D CA 1
ATOM 11558 C C . VAL D 4 399 ? 116.655 109.898 87.680 1.00 0.00 392 VAL D C 1
ATOM 11559 O O . VAL D 4 399 ? 115.507 109.915 88.103 1.00 0.00 392 VAL D O 1
ATOM 11572 N N . ILE D 4 400 ? 117.359 108.713 87.553 1.00 0.00 393 ILE D N 1
ATOM 11573 C CA . ILE D 4 400 ? 116.801 107.517 88.119 1.00 0.00 393 ILE D CA 1
ATOM 11574 C C . ILE D 4 400 ? 116.711 107.424 89.617 1.00 0.00 393 ILE D C 1
ATOM 11575 O O . ILE D 4 400 ? 115.717 106.930 90.202 1.00 0.00 393 ILE D O 1
ATOM 11591 N N . ASN D 4 401 ? 117.785 107.896 90.264 1.00 0.00 394 ASN D N 1
ATOM 11592 C CA . ASN D 4 401 ? 117.799 107.990 91.660 1.00 0.00 394 ASN D CA 1
ATOM 11593 C C . ASN D 4 401 ? 118.611 109.239 91.967 1.00 0.00 394 ASN D C 1
ATOM 11594 O O . ASN D 4 401 ? 119.442 109.598 91.182 1.00 0.00 394 ASN D O 1
ATOM 11605 N N . ILE D 4 402 ? 118.284 109.911 93.128 1.00 0.00 395 ILE D N 1
ATOM 11606 C CA . ILE D 4 402 ? 118.847 111.121 93.532 1.00 0.00 395 ILE D CA 1
ATOM 11607 C C . ILE D 4 402 ? 119.246 110.801 94.970 1.00 0.00 395 ILE D C 1
ATOM 11608 O O . ILE D 4 402 ? 118.447 110.241 95.772 1.00 0.00 395 ILE D O 1
ATOM 11624 N N . ALA D 4 403 ? 120.494 111.155 95.301 1.00 0.00 396 ALA D N 1
ATOM 11625 C CA . ALA D 4 403 ? 120.903 110.887 96.658 1.00 0.00 396 ALA D CA 1
ATOM 11626 C C . ALA D 4 403 ? 122.024 111.797 97.010 1.00 0.00 396 ALA D C 1
ATOM 11627 O O . ALA D 4 403 ? 122.415 112.455 96.025 1.00 0.00 396 ALA D O 1
ATOM 11634 N N . ASN D 4 404 ? 122.322 111.964 98.291 1.00 0.00 397 ASN D N 1
ATOM 11635 C CA . ASN D 4 404 ? 123.311 113.015 98.705 1.00 0.00 397 ASN D CA 1
ATOM 11636 C C . ASN D 4 404 ? 124.587 112.383 99.180 1.00 0.00 397 ASN D C 1
ATOM 11637 O O . ASN D 4 404 ? 124.575 111.348 99.932 1.00 0.00 397 ASN D O 1
ATOM 11648 N N . ILE D 4 405 ? 125.735 112.919 98.736 1.00 0.00 398 ILE D N 1
ATOM 11649 C CA . ILE D 4 405 ? 127.068 112.503 99.160 1.00 0.00 398 ILE D CA 1
ATOM 11650 C C . ILE D 4 405 ? 127.226 112.695 100.649 1.00 0.00 398 ILE D C 1
ATOM 11651 O O . ILE D 4 405 ? 126.840 113.707 101.148 1.00 0.00 398 ILE D O 1
ATOM 11667 N N . GLN D 4 406 ? 127.851 111.666 101.308 1.00 0.00 399 GLN D N 1
ATOM 11668 C CA . GLN D 4 406 ? 128.017 111.568 102.780 1.00 0.00 399 GLN D CA 1
ATOM 11669 C C . GLN D 4 406 ? 128.885 110.381 103.120 1.00 0.00 399 GLN D C 1
ATOM 11670 O O . GLN D 4 406 ? 129.294 110.158 104.226 1.00 0.00 399 GLN D O 1
ATOM 11684 N N . SER D 4 407 ? 129.333 109.526 102.163 1.00 0.00 400 SER D N 1
ATOM 11685 C CA . SER D 4 407 ? 130.298 108.472 102.297 1.00 0.00 400 SER D CA 1
ATOM 11686 C C . SER D 4 407 ? 131.663 109.044 102.558 1.00 0.00 400 SER D C 1
ATOM 11687 O O . SER D 4 407 ? 132.210 109.856 101.863 1.00 0.00 400 SER D O 1
ATOM 11695 N N . ARG D 4 408 ? 132.387 108.374 103.502 1.00 0.00 401 ARG D N 1
ATOM 11696 C CA . ARG D 4 408 ? 133.757 108.618 103.869 1.00 0.00 401 ARG D CA 1
ATOM 11697 C C . ARG D 4 408 ? 134.638 107.538 103.260 1.00 0.00 401 ARG D C 1
ATOM 11698 O O . ARG D 4 408 ? 135.873 107.409 103.462 1.00 0.00 401 ARG D O 1
ATOM 11719 N N . LEU D 4 409 ? 133.930 106.694 102.395 1.00 0.00 402 LEU D N 1
ATOM 11720 C CA . LEU D 4 409 ? 134.564 105.594 101.696 1.00 0.00 402 LEU D CA 1
ATOM 11721 C C . LEU D 4 409 ? 134.296 105.862 100.217 1.00 0.00 402 LEU D C 1
ATOM 11722 O O . LEU D 4 409 ? 133.160 105.949 99.678 1.00 0.00 402 LEU D O 1
ATOM 11738 N N . GLY D 4 410 ? 135.407 105.991 99.439 1.00 0.00 403 GLY D N 1
ATOM 11739 C CA . GLY D 4 410 ? 135.265 106.331 98.027 1.00 0.00 403 GLY D CA 1
ATOM 11740 C C . GLY D 4 410 ? 134.633 105.270 97.151 1.00 0.00 403 GLY D C 1
ATOM 11741 O O . GLY D 4 410 ? 133.909 105.496 96.160 1.00 0.00 403 GLY D O 1
ATOM 11745 N N . ASN D 4 411 ? 134.959 104.006 97.436 1.00 0.00 404 ASN D N 1
ATOM 11746 C CA . ASN D 4 411 ? 134.472 102.899 96.499 1.00 0.00 404 ASN D CA 1
ATOM 11747 C C . ASN D 4 411 ? 132.985 102.528 96.812 1.00 0.00 404 ASN D C 1
ATOM 11748 O O . ASN D 4 411 ? 132.503 101.512 96.384 1.00 0.00 404 ASN D O 1
ATOM 11759 N N . SER D 4 412 ? 132.333 103.220 97.789 1.00 0.00 405 SER D N 1
ATOM 11760 C CA . SER D 4 412 ? 130.958 102.922 98.272 1.00 0.00 405 SER D CA 1
ATOM 11761 C C . SER D 4 412 ? 130.079 104.178 98.186 1.00 0.00 405 SER D C 1
ATOM 11762 O O . SER D 4 412 ? 130.344 105.191 98.835 1.00 0.00 405 SER D O 1
ATOM 11770 N N . PHE D 4 413 ? 129.076 104.118 97.369 1.00 0.00 406 PHE D N 1
ATOM 11771 C CA . PHE D 4 413 ? 128.212 105.273 97.137 1.00 0.00 406 PHE D CA 1
ATOM 11772 C C . PHE D 4 413 ? 126.869 104.946 97.664 1.00 0.00 406 PHE D C 1
ATOM 11773 O O . PHE D 4 413 ? 126.481 103.789 97.697 1.00 0.00 406 PHE D O 1
ATOM 11790 N N . ARG D 4 414 ? 126.114 105.937 98.205 1.00 0.00 407 ARG D N 1
ATOM 11791 C CA . ARG D 4 414 ? 124.896 105.647 98.920 1.00 0.00 407 ARG D CA 1
ATOM 11792 C C . ARG D 4 414 ? 123.695 106.078 98.067 1.00 0.00 407 ARG D C 1
ATOM 11793 O O . ARG D 4 414 ? 123.651 107.189 97.555 1.00 0.00 407 ARG D O 1
ATOM 11814 N N . ILE D 4 415 ? 122.671 105.201 97.841 1.00 0.00 408 ILE D N 1
ATOM 11815 C CA . ILE D 4 415 ? 121.401 105.437 97.052 1.00 0.00 408 ILE D CA 1
ATOM 11816 C C . ILE D 4 415 ? 120.307 105.332 98.053 1.00 0.00 408 ILE D C 1
ATOM 11817 O O . ILE D 4 415 ? 120.306 104.400 98.847 1.00 0.00 408 ILE D O 1
ATOM 11833 N N . THR D 4 416 ? 119.333 106.311 97.968 1.00 0.00 409 THR D N 1
ATOM 11834 C CA . THR D 4 416 ? 118.216 106.470 98.873 1.00 0.00 409 THR D CA 1
ATOM 11835 C C . THR D 4 416 ? 117.525 105.192 99.422 1.00 0.00 409 THR D C 1
ATOM 11836 O O . THR D 4 416 ? 117.089 104.290 98.688 1.00 0.00 409 THR D O 1
ATOM 11847 N N . GLY D 4 417 ? 117.304 105.053 100.753 1.00 0.00 410 GLY D N 1
ATOM 11848 C CA . GLY D 4 417 ? 116.654 103.798 101.246 1.00 0.00 410 GLY D CA 1
ATOM 11849 C C . GLY D 4 417 ? 115.212 103.606 100.870 1.00 0.00 410 GLY D C 1
ATOM 11850 O O . GLY D 4 417 ? 114.530 104.492 100.445 1.00 0.00 410 GLY D O 1
ATOM 11854 N N . ILE D 4 418 ? 114.782 102.335 100.917 1.00 0.00 411 ILE D N 1
ATOM 11855 C CA . ILE D 4 418 ? 113.701 101.804 100.086 1.00 0.00 411 ILE D CA 1
ATOM 11856 C C . ILE D 4 418 ? 112.572 101.308 100.947 1.00 0.00 411 ILE D C 1
ATOM 11857 O O . ILE D 4 418 ? 112.727 100.712 101.996 1.00 0.00 411 ILE D O 1
ATOM 11873 N N . ASN D 4 419 ? 111.342 101.550 100.481 1.00 0.00 412 ASN D N 1
ATOM 11874 C CA . ASN D 4 419 ? 110.077 101.121 101.117 1.00 0.00 412 ASN D CA 1
ATOM 11875 C C . ASN D 4 419 ? 109.459 99.832 100.633 1.00 0.00 412 ASN D C 1
ATOM 11876 O O . ASN D 4 419 ? 108.351 99.590 100.977 1.00 0.00 412 ASN D O 1
ATOM 11887 N N . ASN D 4 420 ? 110.087 98.972 99.839 1.00 0.00 413 ASN D N 1
ATOM 11888 C CA . ASN D 4 420 ? 109.672 97.601 99.564 1.00 0.00 413 ASN D CA 1
ATOM 11889 C C . ASN D 4 420 ? 109.338 96.658 100.779 1.00 0.00 413 ASN D C 1
ATOM 11890 O O . ASN D 4 420 ? 110.257 96.600 101.571 1.00 0.00 413 ASN D O 1
ATOM 11901 N N . PRO D 4 421 ? 108.224 95.951 100.950 1.00 0.00 414 PRO D N 1
ATOM 11902 C CA . PRO D 4 421 ? 107.866 95.305 102.181 1.00 0.00 414 PRO D CA 1
ATOM 11903 C C . PRO D 4 421 ? 108.824 94.239 102.678 1.00 0.00 414 PRO D C 1
ATOM 11904 O O . PRO D 4 421 ? 109.051 94.008 103.851 1.00 0.00 414 PRO D O 1
ATOM 11915 N N . ASN D 4 422 ? 109.523 93.530 101.765 1.00 0.00 415 ASN D N 1
ATOM 11916 C CA . ASN D 4 422 ? 110.566 92.528 102.109 1.00 0.00 415 ASN D CA 1
ATOM 11917 C C . ASN D 4 422 ? 111.544 92.405 100.835 1.00 0.00 415 ASN D C 1
ATOM 11918 O O . ASN D 4 422 ? 112.751 92.332 100.950 1.00 0.00 415 ASN D O 1
ATOM 11929 N N . GLU D 4 423 ? 111.039 92.526 99.639 1.00 0.00 416 GLU D N 1
ATOM 11930 C CA . GLU D 4 423 ? 111.748 92.580 98.400 1.00 0.00 416 GLU D CA 1
ATOM 11931 C C . GLU D 4 423 ? 112.863 93.648 98.328 1.00 0.00 416 GLU D C 1
ATOM 11932 O O . GLU D 4 423 ? 112.679 94.830 98.742 1.00 0.00 416 GLU D O 1
ATOM 11944 N N . ALA D 4 424 ? 114.006 93.372 97.672 1.00 0.00 417 ALA D N 1
ATOM 11945 C CA . ALA D 4 424 ? 114.930 94.437 97.366 1.00 0.00 417 ALA D CA 1
ATOM 11946 C C . ALA D 4 424 ? 115.969 94.041 96.289 1.00 0.00 417 ALA D C 1
ATOM 11947 O O . ALA D 4 424 ? 116.809 94.831 95.850 1.00 0.00 417 ALA D O 1
ATOM 11954 N N . ARG D 4 425 ? 116.112 92.723 95.908 1.00 0.00 418 ARG D N 1
ATOM 11955 C CA . ARG D 4 425 ? 117.095 92.352 94.970 1.00 0.00 418 ARG D CA 1
ATOM 11956 C C . ARG D 4 425 ? 116.893 92.864 93.544 1.00 0.00 418 ARG D C 1
ATOM 11957 O O . ARG D 4 425 ? 117.795 93.284 92.869 1.00 0.00 418 ARG D O 1
ATOM 11978 N N . GLN D 4 426 ? 115.637 92.809 93.033 1.00 0.00 419 GLN D N 1
ATOM 11979 C CA . GLN D 4 426 ? 115.185 93.410 91.775 1.00 0.00 419 GLN D CA 1
ATOM 11980 C C . GLN D 4 426 ? 115.516 94.824 91.615 1.00 0.00 419 GLN D C 1
ATOM 11981 O O . GLN D 4 426 ? 116.152 95.123 90.609 1.00 0.00 419 GLN D O 1
ATOM 11995 N N . LEU D 4 427 ? 115.203 95.696 92.627 1.00 0.00 420 LEU D N 1
ATOM 11996 C CA . LEU D 4 427 ? 115.673 97.041 92.639 1.00 0.00 420 LEU D CA 1
ATOM 11997 C C . LEU D 4 427 ? 117.239 97.236 92.727 1.00 0.00 420 LEU D C 1
ATOM 11998 O O . LEU D 4 427 ? 117.869 98.054 92.069 1.00 0.00 420 LEU D O 1
ATOM 12014 N N . SER D 4 428 ? 117.855 96.384 93.530 1.00 0.00 421 SER D N 1
ATOM 12015 C CA . SER D 4 428 ? 119.323 96.271 93.701 1.00 0.00 421 SER D CA 1
ATOM 12016 C C . SER D 4 428 ? 120.113 96.027 92.335 1.00 0.00 421 SER D C 1
ATOM 12017 O O . SER D 4 428 ? 121.059 96.750 91.971 1.00 0.00 421 SER D O 1
ATOM 12025 N N . LEU D 4 429 ? 119.616 95.007 91.633 1.00 0.00 422 LEU D N 1
ATOM 12026 C CA . LEU D 4 429 ? 120.158 94.624 90.348 1.00 0.00 422 LEU D CA 1
ATOM 12027 C C . LEU D 4 429 ? 120.000 95.744 89.348 1.00 0.00 422 LEU D C 1
ATOM 12028 O O . LEU D 4 429 ? 120.905 96.053 88.629 1.00 0.00 422 LEU D O 1
ATOM 12044 N N . LEU D 4 430 ? 118.800 96.410 89.264 1.00 0.00 423 LEU D N 1
ATOM 12045 C CA . LEU D 4 430 ? 118.577 97.415 88.159 1.00 0.00 423 LEU D CA 1
ATOM 12046 C C . LEU D 4 430 ? 119.627 98.548 87.962 1.00 0.00 423 LEU D C 1
ATOM 12047 O O . LEU D 4 430 ? 119.822 99.018 86.812 1.00 0.00 423 LEU D O 1
ATOM 12063 N N . LEU D 4 431 ? 120.279 98.992 89.062 1.00 0.00 424 LEU D N 1
ATOM 12064 C CA . LEU D 4 431 ? 121.281 100.028 88.944 1.00 0.00 424 LEU D CA 1
ATOM 12065 C C . LEU D 4 431 ? 122.561 99.626 88.287 1.00 0.00 424 LEU D C 1
ATOM 12066 O O . LEU D 4 431 ? 123.120 100.247 87.441 1.00 0.00 424 LEU D O 1
ATOM 12082 N N . ARG D 4 432 ? 123.141 98.477 88.671 1.00 0.00 425 ARG D N 1
ATOM 12083 C CA . ARG D 4 432 ? 124.189 97.816 87.935 1.00 0.00 425 ARG D CA 1
ATOM 12084 C C . ARG D 4 432 ? 123.801 97.204 86.567 1.00 0.00 425 ARG D C 1
ATOM 12085 O O . ARG D 4 432 ? 124.671 97.165 85.691 1.00 0.00 425 ARG D O 1
ATOM 12106 N N . ALA D 4 433 ? 122.527 96.748 86.364 1.00 0.00 426 ALA D N 1
ATOM 12107 C CA . ALA D 4 433 ? 122.013 96.506 85.067 1.00 0.00 426 ALA D CA 1
ATOM 12108 C C . ALA D 4 433 ? 122.022 97.703 84.092 1.00 0.00 426 ALA D C 1
ATOM 12109 O O . ALA D 4 433 ? 122.684 97.638 83.051 1.00 0.00 426 ALA D O 1
ATOM 12116 N N . GLY D 4 434 ? 121.550 98.857 84.549 1.00 0.00 427 GLY D N 1
ATOM 12117 C CA . GLY D 4 434 ? 121.703 100.162 83.835 1.00 0.00 427 GLY D CA 1
ATOM 12118 C C . GLY D 4 434 ? 123.150 100.684 83.534 1.00 0.00 427 GLY D C 1
ATOM 12119 O O . GLY D 4 434 ? 123.370 101.303 82.473 1.00 0.00 427 GLY D O 1
ATOM 12123 N N . ALA D 4 435 ? 124.011 100.469 84.493 1.00 0.00 428 ALA D N 1
ATOM 12124 C CA . ALA D 4 435 ? 125.374 100.801 84.202 1.00 0.00 428 ALA D CA 1
ATOM 12125 C C . ALA D 4 435 ? 126.150 99.806 83.312 1.00 0.00 428 ALA D C 1
ATOM 12126 O O . ALA D 4 435 ? 126.994 100.241 82.503 1.00 0.00 428 ALA D O 1
ATOM 12133 N N . LEU D 4 436 ? 125.926 98.470 83.538 1.00 0.00 429 LEU D N 1
ATOM 12134 C CA . LEU D 4 436 ? 126.861 97.541 82.874 1.00 0.00 429 LEU D CA 1
ATOM 12135 C C . LEU D 4 436 ? 126.326 96.991 81.578 1.00 0.00 429 LEU D C 1
ATOM 12136 O O . LEU D 4 436 ? 127.147 96.343 80.925 1.00 0.00 429 LEU D O 1
ATOM 12152 N N . ILE D 4 437 ? 125.043 97.295 81.274 1.00 0.00 430 ILE D N 1
ATOM 12153 C CA . ILE D 4 437 ? 124.527 97.053 79.961 1.00 0.00 430 ILE D CA 1
ATOM 12154 C C . ILE D 4 437 ? 125.263 97.732 78.811 1.00 0.00 430 ILE D C 1
ATOM 12155 O O . ILE D 4 437 ? 125.485 98.938 78.749 1.00 0.00 430 ILE D O 1
ATOM 12171 N N . ALA D 4 438 ? 125.675 96.905 77.777 1.00 0.00 431 ALA D N 1
ATOM 12172 C CA . ALA D 4 438 ? 126.060 97.371 76.434 1.00 0.00 431 ALA D CA 1
ATOM 12173 C C . ALA D 4 438 ? 124.716 97.072 75.722 1.00 0.00 431 ALA D C 1
ATOM 12174 O O . ALA D 4 438 ? 124.019 96.140 76.146 1.00 0.00 431 ALA D O 1
ATOM 12181 N N . PRO D 4 439 ? 124.431 97.765 74.633 1.00 0.00 432 PRO D N 1
ATOM 12182 C CA . PRO D 4 439 ? 123.137 97.791 73.998 1.00 0.00 432 PRO D CA 1
ATOM 12183 C C . PRO D 4 439 ? 122.432 96.438 73.639 1.00 0.00 432 PRO D C 1
ATOM 12184 O O . PRO D 4 439 ? 123.027 95.567 73.033 1.00 0.00 432 PRO D O 1
ATOM 12195 N N . ILE D 4 440 ? 121.101 96.290 73.823 1.00 0.00 433 ILE D N 1
ATOM 12196 C CA . ILE D 4 440 ? 120.422 95.042 73.504 1.00 0.00 433 ILE D CA 1
ATOM 12197 C C . ILE D 4 440 ? 119.426 95.514 72.435 1.00 0.00 433 ILE D C 1
ATOM 12198 O O . ILE D 4 440 ? 118.593 96.387 72.677 1.00 0.00 433 ILE D O 1
ATOM 12214 N N . GLN D 4 441 ? 119.340 94.809 71.230 1.00 0.00 434 GLN D N 1
ATOM 12215 C CA . GLN D 4 441 ? 118.398 95.116 70.229 1.00 0.00 434 GLN D CA 1
ATOM 12216 C C . GLN D 4 441 ? 117.347 93.976 70.341 1.00 0.00 434 GLN D C 1
ATOM 12217 O O . GLN D 4 441 ? 117.619 92.795 70.162 1.00 0.00 434 GLN D O 1
ATOM 12231 N N . ILE D 4 442 ? 116.014 94.383 70.655 1.00 0.00 435 ILE D N 1
ATOM 12232 C CA . ILE D 4 442 ? 114.920 93.418 70.856 1.00 0.00 435 ILE D CA 1
ATOM 12233 C C . ILE D 4 442 ? 114.600 92.570 69.653 1.00 0.00 435 ILE D C 1
ATOM 12234 O O . ILE D 4 442 ? 114.595 92.967 68.469 1.00 0.00 435 ILE D O 1
ATOM 12250 N N . VAL D 4 443 ? 114.139 91.316 69.853 1.00 0.00 436 VAL D N 1
ATOM 12251 C CA . VAL D 4 443 ? 113.942 90.291 68.870 1.00 0.00 436 VAL D CA 1
ATOM 12252 C C . VAL D 4 443 ? 112.753 89.424 69.203 1.00 0.00 436 VAL D C 1
ATOM 12253 O O . VAL D 4 443 ? 112.153 89.520 70.268 1.00 0.00 436 VAL D O 1
ATOM 12266 N N . GLU D 4 444 ? 112.432 88.585 68.211 1.00 0.00 437 GLU D N 1
ATOM 12267 C CA . GLU D 4 444 ? 111.431 87.520 68.193 1.00 0.00 437 GLU D CA 1
ATOM 12268 C C . GLU D 4 444 ? 109.996 88.052 68.626 1.00 0.00 437 GLU D C 1
ATOM 12269 O O . GLU D 4 444 ? 109.812 89.304 68.559 1.00 0.00 437 GLU D O 1
ATOM 12281 N N . GLU D 4 445 ? 108.978 87.306 68.995 1.00 0.00 438 GLU D N 1
ATOM 12282 C CA . GLU D 4 445 ? 107.627 87.709 69.346 1.00 0.00 438 GLU D CA 1
ATOM 12283 C C . GLU D 4 445 ? 107.177 86.549 70.155 1.00 0.00 438 GLU D C 1
ATOM 12284 O O . GLU D 4 445 ? 107.801 85.491 70.245 1.00 0.00 438 GLU D O 1
ATOM 12296 N N . ARG D 4 446 ? 106.030 86.841 70.898 1.00 0.00 439 ARG D N 1
ATOM 12297 C CA . ARG D 4 446 ? 105.293 86.175 71.907 1.00 0.00 439 ARG D CA 1
ATOM 12298 C C . ARG D 4 446 ? 104.033 85.512 71.417 1.00 0.00 439 ARG D C 1
ATOM 12299 O O . ARG D 4 446 ? 103.003 85.491 72.122 1.00 0.00 439 ARG D O 1
ATOM 12320 N N . THR D 4 447 ? 103.933 85.124 70.071 1.00 0.00 440 THR D N 1
ATOM 12321 C CA . THR D 4 447 ? 102.716 84.887 69.301 1.00 0.00 440 THR D CA 1
ATOM 12322 C C . THR D 4 447 ? 102.086 86.177 68.920 1.00 0.00 440 THR D C 1
ATOM 12323 O O . THR D 4 447 ? 101.955 86.509 67.780 1.00 0.00 440 THR D O 1
ATOM 12334 N N . ILE D 4 448 ? 101.749 87.055 69.910 1.00 0.00 441 ILE D N 1
ATOM 12335 C CA . ILE D 4 448 ? 101.459 88.383 69.742 1.00 0.00 441 ILE D CA 1
ATOM 12336 C C . ILE D 4 448 ? 102.724 89.110 69.607 1.00 0.00 441 ILE D C 1
ATOM 12337 O O . ILE D 4 448 ? 103.851 88.678 69.906 1.00 0.00 441 ILE D O 1
ATOM 12353 N N . GLY D 4 449 ? 102.618 90.248 68.953 1.00 0.00 442 GLY D N 1
ATOM 12354 C CA . GLY D 4 449 ? 103.773 90.858 68.342 1.00 0.00 442 GLY D CA 1
ATOM 12355 C C . GLY D 4 449 ? 103.427 91.761 67.252 1.00 0.00 442 GLY D C 1
ATOM 12356 O O . GLY D 4 449 ? 102.302 91.752 66.826 1.00 0.00 442 GLY D O 1
ATOM 12360 N N . PRO D 4 450 ? 104.369 92.540 66.646 1.00 0.00 443 PRO D N 1
ATOM 12361 C CA . PRO D 4 450 ? 104.085 93.587 65.711 1.00 0.00 443 PRO D CA 1
ATOM 12362 C C . PRO D 4 450 ? 103.301 93.267 64.399 1.00 0.00 443 PRO D C 1
ATOM 12363 O O . PRO D 4 450 ? 103.261 92.108 63.965 1.00 0.00 443 PRO D O 1
ATOM 12374 N N . THR D 4 451 ? 102.700 94.298 63.798 1.00 0.00 444 THR D N 1
ATOM 12375 C CA . THR D 4 451 ? 101.977 94.261 62.525 1.00 0.00 444 THR D CA 1
ATOM 12376 C C . THR D 4 451 ? 100.650 93.687 62.656 1.00 0.00 444 THR D C 1
ATOM 12377 O O . THR D 4 451 ? 100.553 92.431 62.761 1.00 0.00 444 THR D O 1
ATOM 12388 N N . LEU D 4 452 ? 99.593 94.516 62.718 1.00 0.00 445 LEU D N 1
ATOM 12389 C CA . LEU D 4 452 ? 98.319 93.974 63.203 1.00 0.00 445 LEU D CA 1
ATOM 12390 C C . LEU D 4 452 ? 97.668 92.876 62.298 1.00 0.00 445 LEU D C 1
ATOM 12391 O O . LEU D 4 452 ? 97.417 91.708 62.735 1.00 0.00 445 LEU D O 1
ATOM 12407 N N . GLY D 4 453 ? 97.548 93.113 60.991 1.00 0.00 446 GLY D N 1
ATOM 12408 C CA . GLY D 4 453 ? 96.878 92.205 60.090 1.00 0.00 446 GLY D CA 1
ATOM 12409 C C . GLY D 4 453 ? 97.685 90.928 59.911 1.00 0.00 446 GLY D C 1
ATOM 12410 O O . GLY D 4 453 ? 97.120 89.825 59.842 1.00 0.00 446 GLY D O 1
ATOM 12414 N N . MET D 4 454 ? 98.979 91.003 59.942 1.00 0.00 447 MET D N 1
ATOM 12415 C CA . MET D 4 454 ? 99.794 89.787 59.884 1.00 0.00 447 MET D CA 1
ATOM 12416 C C . MET D 4 454 ? 99.784 89.109 61.200 1.00 0.00 447 MET D C 1
ATOM 12417 O O . MET D 4 454 ? 99.763 87.884 61.213 1.00 0.00 447 MET D O 1
ATOM 12431 N N . GLN D 4 455 ? 99.793 89.836 62.358 1.00 0.00 448 GLN D N 1
ATOM 12432 C CA . GLN D 4 455 ? 99.609 89.240 63.685 1.00 0.00 448 GLN D CA 1
ATOM 12433 C C . GLN D 4 455 ? 98.350 88.435 63.790 1.00 0.00 448 GLN D C 1
ATOM 12434 O O . GLN D 4 455 ? 98.453 87.280 64.285 1.00 0.00 448 GLN D O 1
ATOM 12448 N N . ASN D 4 456 ? 97.174 88.904 63.362 1.00 0.00 449 ASN D N 1
ATOM 12449 C CA . ASN D 4 456 ? 95.960 88.064 63.241 1.00 0.00 449 ASN D CA 1
ATOM 12450 C C . ASN D 4 456 ? 96.180 86.699 62.686 1.00 0.00 449 ASN D C 1
ATOM 12451 O O . ASN D 4 456 ? 95.846 85.670 63.302 1.00 0.00 449 ASN D O 1
ATOM 12462 N N . ILE D 4 457 ? 96.882 86.566 61.514 1.00 0.00 450 ILE D N 1
ATOM 12463 C CA . ILE D 4 457 ? 97.167 85.296 60.970 1.00 0.00 450 ILE D CA 1
ATOM 12464 C C . ILE D 4 457 ? 97.900 84.337 61.881 1.00 0.00 450 ILE D C 1
ATOM 12465 O O . ILE D 4 457 ? 97.538 83.212 62.115 1.00 0.00 450 ILE D O 1
ATOM 12481 N N . GLU D 4 458 ? 99.033 84.820 62.488 1.00 0.00 451 GLU D N 1
ATOM 12482 C CA . GLU D 4 458 ? 99.786 84.067 63.424 1.00 0.00 451 GLU D CA 1
ATOM 12483 C C . GLU D 4 458 ? 99.088 83.742 64.734 1.00 0.00 451 GLU D C 1
ATOM 12484 O O . GLU D 4 458 ? 99.207 82.636 65.192 1.00 0.00 451 GLU D O 1
ATOM 12496 N N . GLN D 4 459 ? 98.332 84.659 65.346 1.00 0.00 452 GLN D N 1
ATOM 12497 C CA . GLN D 4 459 ? 97.652 84.455 66.574 1.00 0.00 452 GLN D CA 1
ATOM 12498 C C . GLN D 4 459 ? 96.376 83.631 66.360 1.00 0.00 452 GLN D C 1
ATOM 12499 O O . GLN D 4 459 ? 95.949 82.961 67.307 1.00 0.00 452 GLN D O 1
ATOM 12513 N N . GLY D 4 460 ? 95.786 83.513 65.182 1.00 0.00 453 GLY D N 1
ATOM 12514 C CA . GLY D 4 460 ? 94.814 82.496 64.684 1.00 0.00 453 GLY D CA 1
ATOM 12515 C C . GLY D 4 460 ? 95.391 81.138 64.363 1.00 0.00 453 GLY D C 1
ATOM 12516 O O . GLY D 4 460 ? 94.792 80.100 64.614 1.00 0.00 453 GLY D O 1
ATOM 12520 N N . LEU D 4 461 ? 96.657 81.069 63.806 1.00 0.00 454 LEU D N 1
ATOM 12521 C CA . LEU D 4 461 ? 97.298 79.782 63.504 1.00 0.00 454 LEU D CA 1
ATOM 12522 C C . LEU D 4 461 ? 97.717 79.127 64.747 1.00 0.00 454 LEU D C 1
ATOM 12523 O O . LEU D 4 461 ? 97.603 77.917 64.892 1.00 0.00 454 LEU D O 1
ATOM 12539 N N . GLU D 4 462 ? 98.247 79.917 65.685 1.00 0.00 455 GLU D N 1
ATOM 12540 C CA . GLU D 4 462 ? 98.495 79.440 67.034 1.00 0.00 455 GLU D CA 1
ATOM 12541 C C . GLU D 4 462 ? 97.244 78.857 67.684 1.00 0.00 455 GLU D C 1
ATOM 12542 O O . GLU D 4 462 ? 97.237 77.819 68.314 1.00 0.00 455 GLU D O 1
ATOM 12554 N N . ALA D 4 463 ? 96.091 79.547 67.487 1.00 0.00 456 ALA D N 1
ATOM 12555 C CA . ALA D 4 463 ? 94.759 79.217 67.978 1.00 0.00 456 ALA D CA 1
ATOM 12556 C C . ALA D 4 463 ? 94.303 77.807 67.374 1.00 0.00 456 ALA D C 1
ATOM 12557 O O . ALA D 4 463 ? 93.759 76.986 68.134 1.00 0.00 456 ALA D O 1
ATOM 12564 N N . CYS D 4 464 ? 94.604 77.470 66.141 1.00 0.00 457 CYS D N 1
ATOM 12565 C CA . CYS D 4 464 ? 94.216 76.178 65.585 1.00 0.00 457 CYS D CA 1
ATOM 12566 C C . CYS D 4 464 ? 95.059 75.039 66.063 1.00 0.00 457 CYS D C 1
ATOM 12567 O O . CYS D 4 464 ? 94.524 73.950 66.196 1.00 0.00 457 CYS D O 1
ATOM 12575 N N . LEU D 4 465 ? 96.297 75.297 66.392 1.00 0.00 458 LEU D N 1
ATOM 12576 C CA . LEU D 4 465 ? 97.154 74.359 67.121 1.00 0.00 458 LEU D CA 1
ATOM 12577 C C . LEU D 4 465 ? 96.792 74.156 68.556 1.00 0.00 458 LEU D C 1
ATOM 12578 O O . LEU D 4 465 ? 96.773 73.077 69.117 1.00 0.00 458 LEU D O 1
ATOM 12594 N N . ALA D 4 466 ? 96.496 75.208 69.273 1.00 0.00 459 ALA D N 1
ATOM 12595 C CA . ALA D 4 466 ? 96.116 75.117 70.689 1.00 0.00 459 ALA D CA 1
ATOM 12596 C C . ALA D 4 466 ? 94.680 74.448 70.790 1.00 0.00 459 ALA D C 1
ATOM 12597 O O . ALA D 4 466 ? 94.396 73.566 71.589 1.00 0.00 459 ALA D O 1
ATOM 12604 N N . GLY D 4 467 ? 93.786 74.847 69.804 1.00 0.00 460 GLY D N 1
ATOM 12605 C CA . GLY D 4 467 ? 92.387 74.407 69.643 1.00 0.00 460 GLY D CA 1
ATOM 12606 C C . GLY D 4 467 ? 92.244 72.886 69.452 1.00 0.00 460 GLY D C 1
ATOM 12607 O O . GLY D 4 467 ? 91.443 72.202 70.045 1.00 0.00 460 GLY D O 1
ATOM 12611 N N . LEU D 4 468 ? 93.073 72.394 68.490 1.00 0.00 461 LEU D N 1
ATOM 12612 C CA . LEU D 4 468 ? 93.457 70.999 68.260 1.00 0.00 461 LEU D CA 1
ATOM 12613 C C . LEU D 4 468 ? 93.885 70.292 69.556 1.00 0.00 461 LEU D C 1
ATOM 12614 O O . LEU D 4 468 ? 93.379 69.172 69.809 1.00 0.00 461 LEU D O 1
ATOM 12630 N N . LEU D 4 469 ? 94.826 70.865 70.252 1.00 0.00 462 LEU D N 1
ATOM 12631 C CA . LEU D 4 469 ? 95.433 70.274 71.450 1.00 0.00 462 LEU D CA 1
ATOM 12632 C C . LEU D 4 469 ? 94.434 70.068 72.567 1.00 0.00 462 LEU D C 1
ATOM 12633 O O . LEU D 4 469 ? 94.419 68.974 73.176 1.00 0.00 462 LEU D O 1
ATOM 12649 N N . VAL D 4 470 ? 93.558 71.072 72.871 1.00 0.00 463 VAL D N 1
ATOM 12650 C CA . VAL D 4 470 ? 92.541 71.036 73.856 1.00 0.00 463 VAL D CA 1
ATOM 12651 C C . VAL D 4 470 ? 91.402 70.117 73.364 1.00 0.00 463 VAL D C 1
ATOM 12652 O O . VAL D 4 470 ? 90.702 69.420 74.129 1.00 0.00 463 VAL D O 1
ATOM 12665 N N . SER D 4 471 ? 91.112 69.987 72.058 1.00 0.00 464 SER D N 1
ATOM 12666 C CA . SER D 4 471 ? 90.145 69.021 71.544 1.00 0.00 464 SER D CA 1
ATOM 12667 C C . SER D 4 471 ? 90.466 67.626 71.846 1.00 0.00 464 SER D C 1
ATOM 12668 O O . SER D 4 471 ? 89.587 66.765 71.910 1.00 0.00 464 SER D O 1
ATOM 12676 N N . ILE D 4 472 ? 91.819 67.333 71.961 1.00 0.00 465 ILE D N 1
ATOM 12677 C CA . ILE D 4 472 ? 92.372 66.039 72.349 1.00 0.00 465 ILE D CA 1
ATOM 12678 C C . ILE D 4 472 ? 92.244 65.840 73.792 1.00 0.00 465 ILE D C 1
ATOM 12679 O O . ILE D 4 472 ? 91.863 64.763 74.264 1.00 0.00 465 ILE D O 1
ATOM 12695 N N . LEU D 4 473 ? 92.505 66.891 74.601 1.00 0.00 466 LEU D N 1
ATOM 12696 C CA . LEU D 4 473 ? 92.228 66.910 76.038 1.00 0.00 466 LEU D CA 1
ATOM 12697 C C . LEU D 4 473 ? 90.784 66.638 76.311 1.00 0.00 466 LEU D C 1
ATOM 12698 O O . LEU D 4 473 ? 90.481 65.914 77.233 1.00 0.00 466 LEU D O 1
ATOM 12714 N N . PHE D 4 474 ? 89.857 67.104 75.503 1.00 0.00 467 PHE D N 1
ATOM 12715 C CA . PHE D 4 474 ? 88.488 66.626 75.641 1.00 0.00 467 PHE D CA 1
ATOM 12716 C C . PHE D 4 474 ? 88.268 65.186 75.573 1.00 0.00 467 PHE D C 1
ATOM 12717 O O . PHE D 4 474 ? 87.583 64.565 76.401 1.00 0.00 467 PHE D O 1
ATOM 12734 N N . MET D 4 475 ? 88.878 64.507 74.538 1.00 0.00 468 MET D N 1
ATOM 12735 C CA . MET D 4 475 ? 88.864 63.102 74.331 1.00 0.00 468 MET D CA 1
ATOM 12736 C C . MET D 4 475 ? 89.361 62.295 75.449 1.00 0.00 468 MET D C 1
ATOM 12737 O O . MET D 4 475 ? 88.764 61.355 75.977 1.00 0.00 468 MET D O 1
ATOM 12751 N N . ILE D 4 476 ? 90.559 62.662 75.989 1.00 0.00 469 ILE D N 1
ATOM 12752 C CA . ILE D 4 476 ? 91.146 62.172 77.196 1.00 0.00 469 ILE D CA 1
ATOM 12753 C C . ILE D 4 476 ? 90.241 62.360 78.487 1.00 0.00 469 ILE D C 1
ATOM 12754 O O . ILE D 4 476 ? 89.956 61.411 79.248 1.00 0.00 469 ILE D O 1
ATOM 12770 N N . ILE D 4 477 ? 89.730 63.549 78.641 1.00 0.00 470 ILE D N 1
ATOM 12771 C CA . ILE D 4 477 ? 88.887 63.963 79.786 1.00 0.00 470 ILE D CA 1
ATOM 12772 C C . ILE D 4 477 ? 87.418 63.281 79.830 1.00 0.00 470 ILE D C 1
ATOM 12773 O O . ILE D 4 477 ? 87.026 62.840 80.894 1.00 0.00 470 ILE D O 1
ATOM 12789 N N . PHE D 4 478 ? 86.649 63.104 78.677 1.00 0.00 471 PHE D N 1
ATOM 12790 C CA . PHE D 4 478 ? 85.330 62.626 78.691 1.00 0.00 471 PHE D CA 1
ATOM 12791 C C . PHE D 4 478 ? 85.258 61.168 78.325 1.00 0.00 471 PHE D C 1
ATOM 12792 O O . PHE D 4 478 ? 84.186 60.557 78.400 1.00 0.00 471 PHE D O 1
ATOM 12809 N N . TYR D 4 479 ? 86.350 60.495 77.921 1.00 0.00 472 TYR D N 1
ATOM 12810 C CA . TYR D 4 479 ? 86.406 59.097 77.558 1.00 0.00 472 TYR D CA 1
ATOM 12811 C C . TYR D 4 479 ? 87.572 58.341 78.106 1.00 0.00 472 TYR D C 1
ATOM 12812 O O . TYR D 4 479 ? 88.674 58.872 78.265 1.00 0.00 472 TYR D O 1
ATOM 12830 N N . LYS D 4 480 ? 87.401 57.026 78.260 1.00 0.00 473 LYS D N 1
ATOM 12831 C CA . LYS D 4 480 ? 88.350 55.979 78.578 1.00 0.00 473 LYS D CA 1
ATOM 12832 C C . LYS D 4 480 ? 89.506 55.894 77.589 1.00 0.00 473 LYS D C 1
ATOM 12833 O O . LYS D 4 480 ? 89.343 55.719 76.417 1.00 0.00 473 LYS D O 1
ATOM 12852 N N . LYS D 4 481 ? 90.729 56.071 78.134 1.00 0.00 474 LYS D N 1
ATOM 12853 C CA . LYS D 4 481 ? 91.915 55.928 77.336 1.00 0.00 474 LYS D CA 1
ATOM 12854 C C . LYS D 4 481 ? 92.224 54.451 77.037 1.00 0.00 474 LYS D C 1
ATOM 12855 O O . LYS D 4 481 ? 91.647 53.576 77.671 1.00 0.00 474 LYS D O 1
ATOM 12874 N N . PHE D 4 482 ? 93.042 54.210 76.003 1.00 0.00 475 PHE D N 1
ATOM 12875 C CA . PHE D 4 482 ? 93.501 52.938 75.421 1.00 0.00 475 PHE D CA 1
ATOM 12876 C C . PHE D 4 482 ? 94.074 53.293 74.057 1.00 0.00 475 PHE D C 1
ATOM 12877 O O . PHE D 4 482 ? 93.392 53.783 73.153 1.00 0.00 475 PHE D O 1
ATOM 12894 N N . GLY D 4 483 ? 95.358 52.949 73.897 1.00 0.00 476 GLY D N 1
ATOM 12895 C CA . GLY D 4 483 ? 96.138 53.110 72.638 1.00 0.00 476 GLY D CA 1
ATOM 12896 C C . GLY D 4 483 ? 96.080 54.502 72.038 1.00 0.00 476 GLY D C 1
ATOM 12897 O O . GLY D 4 483 ? 95.886 55.468 72.737 1.00 0.00 476 GLY D O 1
ATOM 12901 N N . LEU D 4 484 ? 96.261 54.608 70.715 1.00 0.00 477 LEU D N 1
ATOM 12902 C CA . LEU D 4 484 ? 96.100 55.853 70.043 1.00 0.00 477 LEU D CA 1
ATOM 12903 C C . LEU D 4 484 ? 94.931 55.804 69.068 1.00 0.00 477 LEU D C 1
ATOM 12904 O O . LEU D 4 484 ? 94.672 56.681 68.241 1.00 0.00 477 LEU D O 1
ATOM 12920 N N . ILE D 4 485 ? 94.124 54.768 69.174 1.00 0.00 478 ILE D N 1
ATOM 12921 C CA . ILE D 4 485 ? 92.969 54.425 68.331 1.00 0.00 478 ILE D CA 1
ATOM 12922 C C . ILE D 4 485 ? 92.032 55.594 68.176 1.00 0.00 478 ILE D C 1
ATOM 12923 O O . ILE D 4 485 ? 91.812 56.025 67.063 1.00 0.00 478 ILE D O 1
ATOM 12939 N N . ALA D 4 486 ? 91.592 56.259 69.300 1.00 0.00 479 ALA D N 1
ATOM 12940 C CA . ALA D 4 486 ? 90.555 57.262 69.232 1.00 0.00 479 ALA D CA 1
ATOM 12941 C C . ALA D 4 486 ? 91.002 58.624 68.629 1.00 0.00 479 ALA D C 1
ATOM 12942 O O . ALA D 4 486 ? 90.203 59.512 68.322 1.00 0.00 479 ALA D O 1
ATOM 12949 N N . THR D 4 487 ? 92.281 58.844 68.448 1.00 0.00 480 THR D N 1
ATOM 12950 C CA . THR D 4 487 ? 92.956 60.027 67.999 1.00 0.00 480 THR D CA 1
ATOM 12951 C C . THR D 4 487 ? 93.349 59.894 66.557 1.00 0.00 480 THR D C 1
ATOM 12952 O O . THR D 4 487 ? 93.714 60.831 65.804 1.00 0.00 480 THR D O 1
ATOM 12963 N N . SER D 4 488 ? 93.284 58.655 66.019 1.00 0.00 481 SER D N 1
ATOM 12964 C CA . SER D 4 488 ? 94.007 58.215 64.816 1.00 0.00 481 SER D CA 1
ATOM 12965 C C . SER D 4 488 ? 93.498 58.786 63.527 1.00 0.00 481 SER D C 1
ATOM 12966 O O . SER D 4 488 ? 94.248 59.035 62.611 1.00 0.00 481 SER D O 1
ATOM 12974 N N . ALA D 4 489 ? 92.152 58.993 63.341 1.00 0.00 482 ALA D N 1
ATOM 12975 C CA . ALA D 4 489 ? 91.695 59.436 62.008 1.00 0.00 482 ALA D CA 1
ATOM 12976 C C . ALA D 4 489 ? 91.941 60.951 61.800 1.00 0.00 482 ALA D C 1
ATOM 12977 O O . ALA D 4 489 ? 92.006 61.474 60.717 1.00 0.00 482 ALA D O 1
ATOM 12984 N N . LEU D 4 490 ? 92.001 61.734 62.858 1.00 0.00 483 LEU D N 1
ATOM 12985 C CA . LEU D 4 490 ? 92.288 63.157 62.883 1.00 0.00 483 LEU D CA 1
ATOM 12986 C C . LEU D 4 490 ? 93.693 63.600 62.417 1.00 0.00 483 LEU D C 1
ATOM 12987 O O . LEU D 4 490 ? 93.798 64.481 61.562 1.00 0.00 483 LEU D O 1
ATOM 13003 N N . ILE D 4 491 ? 94.719 62.900 62.943 1.00 0.00 484 ILE D N 1
ATOM 13004 C CA . ILE D 4 491 ? 96.089 63.067 62.601 1.00 0.00 484 ILE D CA 1
ATOM 13005 C C . ILE D 4 491 ? 96.337 62.735 61.116 1.00 0.00 484 ILE D C 1
ATOM 13006 O O . ILE D 4 491 ? 96.970 63.528 60.424 1.00 0.00 484 ILE D O 1
ATOM 13022 N N . ALA D 4 492 ? 95.746 61.671 60.519 1.00 0.00 485 ALA D N 1
ATOM 13023 C CA . ALA D 4 492 ? 95.765 61.364 59.101 1.00 0.00 485 ALA D CA 1
ATOM 13024 C C . ALA D 4 492 ? 94.969 62.470 58.309 1.00 0.00 485 ALA D C 1
ATOM 13025 O O . ALA D 4 492 ? 95.396 62.834 57.218 1.00 0.00 485 ALA D O 1
ATOM 13032 N N . ASN D 4 493 ? 93.853 63.052 58.799 1.00 0.00 486 ASN D N 1
ATOM 13033 C CA . ASN D 4 493 ? 93.142 64.074 58.042 1.00 0.00 486 ASN D CA 1
ATOM 13034 C C . ASN D 4 493 ? 93.967 65.381 57.869 1.00 0.00 486 ASN D C 1
ATOM 13035 O O . ASN D 4 493 ? 94.128 65.941 56.801 1.00 0.00 486 ASN D O 1
ATOM 13046 N N . LEU D 4 494 ? 94.504 65.942 58.994 1.00 0.00 487 LEU D N 1
ATOM 13047 C CA . LEU D 4 494 ? 95.429 67.038 58.999 1.00 0.00 487 LEU D CA 1
ATOM 13048 C C . LEU D 4 494 ? 96.591 66.921 58.014 1.00 0.00 487 LEU D C 1
ATOM 13049 O O . LEU D 4 494 ? 96.825 67.767 57.153 1.00 0.00 487 LEU D O 1
ATOM 13065 N N . ILE D 4 495 ? 97.271 65.816 58.130 1.00 0.00 488 ILE D N 1
ATOM 13066 C CA . ILE D 4 495 ? 98.342 65.491 57.155 1.00 0.00 488 ILE D CA 1
ATOM 13067 C C . ILE D 4 495 ? 97.965 65.517 55.721 1.00 0.00 488 ILE D C 1
ATOM 13068 O O . ILE D 4 495 ? 98.635 66.135 54.895 1.00 0.00 488 ILE D O 1
ATOM 13084 N N . LEU D 4 496 ? 96.858 64.884 55.346 1.00 0.00 489 LEU D N 1
ATOM 13085 C CA . LEU D 4 496 ? 96.450 64.973 53.962 1.00 0.00 489 LEU D CA 1
ATOM 13086 C C . LEU D 4 496 ? 96.142 66.472 53.576 1.00 0.00 489 LEU D C 1
ATOM 13087 O O . LEU D 4 496 ? 96.412 66.883 52.443 1.00 0.00 489 LEU D O 1
ATOM 13103 N N . ILE D 4 497 ? 95.566 67.280 54.536 1.00 0.00 490 ILE D N 1
ATOM 13104 C CA . ILE D 4 497 ? 95.242 68.717 54.386 1.00 0.00 490 ILE D CA 1
ATOM 13105 C C . ILE D 4 497 ? 96.490 69.503 54.113 1.00 0.00 490 ILE D C 1
ATOM 13106 O O . ILE D 4 497 ? 96.546 70.108 53.025 1.00 0.00 490 ILE D O 1
ATOM 13122 N N . VAL D 4 498 ? 97.530 69.429 54.922 1.00 0.00 491 VAL D N 1
ATOM 13123 C CA . VAL D 4 498 ? 98.838 70.047 54.673 1.00 0.00 491 VAL D CA 1
ATOM 13124 C C . VAL D 4 498 ? 99.562 69.574 53.456 1.00 0.00 491 VAL D C 1
ATOM 13125 O O . VAL D 4 498 ? 100.198 70.328 52.680 1.00 0.00 491 VAL D O 1
ATOM 13138 N N . GLY D 4 499 ? 99.395 68.243 53.121 1.00 0.00 492 GLY D N 1
ATOM 13139 C CA . GLY D 4 499 ? 99.865 67.611 51.867 1.00 0.00 492 GLY D CA 1
ATOM 13140 C C . GLY D 4 499 ? 99.274 68.133 50.578 1.00 0.00 492 GLY D C 1
ATOM 13141 O O . GLY D 4 499 ? 99.999 68.623 49.733 1.00 0.00 492 GLY D O 1
ATOM 13145 N N . ILE D 4 500 ? 97.926 68.117 50.416 1.00 0.00 493 ILE D N 1
ATOM 13146 C CA . ILE D 4 500 ? 97.237 68.691 49.277 1.00 0.00 493 ILE D CA 1
ATOM 13147 C C . ILE D 4 500 ? 97.631 70.183 49.116 1.00 0.00 493 ILE D C 1
ATOM 13148 O O . ILE D 4 500 ? 97.899 70.672 47.968 1.00 0.00 493 ILE D O 1
ATOM 13164 N N . MET D 4 501 ? 97.711 70.900 50.215 1.00 0.00 494 MET D N 1
ATOM 13165 C CA . MET D 4 501 ? 98.051 72.379 50.069 1.00 0.00 494 MET D CA 1
ATOM 13166 C C . MET D 4 501 ? 99.468 72.630 49.604 1.00 0.00 494 MET D C 1
ATOM 13167 O O . MET D 4 501 ? 99.712 73.642 48.964 1.00 0.00 494 MET D O 1
ATOM 13181 N N . SER D 4 502 ? 100.464 71.822 49.902 1.00 0.00 495 SER D N 1
ATOM 13182 C CA . SER D 4 502 ? 101.799 72.106 49.414 1.00 0.00 495 SER D CA 1
ATOM 13183 C C . SER D 4 502 ? 102.025 71.625 47.960 1.00 0.00 495 SER D C 1
ATOM 13184 O O . SER D 4 502 ? 102.959 72.038 47.260 1.00 0.00 495 SER D O 1
ATOM 13192 N N . LEU D 4 503 ? 101.185 70.731 47.487 1.00 0.00 496 LEU D N 1
ATOM 13193 C CA . LEU D 4 503 ? 101.135 70.293 46.129 1.00 0.00 496 LEU D CA 1
ATOM 13194 C C . LEU D 4 503 ? 100.433 71.311 45.213 1.00 0.00 496 LEU D C 1
ATOM 13195 O O . LEU D 4 503 ? 100.618 71.356 44.017 1.00 0.00 496 LEU D O 1
ATOM 13211 N N . LEU D 4 504 ? 99.763 72.257 45.898 1.00 0.00 497 LEU D N 1
ATOM 13212 C CA . LEU D 4 504 ? 98.957 73.252 45.262 1.00 0.00 497 LEU D CA 1
ATOM 13213 C C . LEU D 4 504 ? 99.297 74.667 45.929 1.00 0.00 497 LEU D C 1
ATOM 13214 O O . LEU D 4 504 ? 98.312 75.261 46.473 1.00 0.00 497 LEU D O 1
ATOM 13230 N N . PRO D 4 505 ? 100.490 75.202 45.905 1.00 0.00 498 PRO D N 1
ATOM 13231 C CA . PRO D 4 505 ? 100.849 76.554 46.407 1.00 0.00 498 PRO D CA 1
ATOM 13232 C C . PRO D 4 505 ? 100.359 77.805 45.673 1.00 0.00 498 PRO D C 1
ATOM 13233 O O . PRO D 4 505 ? 101.077 78.795 45.736 1.00 0.00 498 PRO D O 1
ATOM 13244 N N . GLY D 4 506 ? 99.163 77.715 45.082 1.00 0.00 499 GLY D N 1
ATOM 13245 C CA . GLY D 4 506 ? 98.714 78.647 44.092 1.00 0.00 499 GLY D CA 1
ATOM 13246 C C . GLY D 4 506 ? 97.932 79.892 44.550 1.00 0.00 499 GLY D C 1
ATOM 13247 O O . GLY D 4 506 ? 97.660 80.759 43.754 1.00 0.00 499 GLY D O 1
ATOM 13251 N N . ALA D 4 507 ? 97.591 79.900 45.828 1.00 0.00 500 ALA D N 1
ATOM 13252 C CA . ALA D 4 507 ? 96.801 80.950 46.395 1.00 0.00 500 ALA D CA 1
ATOM 13253 C C . ALA D 4 507 ? 97.682 81.988 47.052 1.00 0.00 500 ALA D C 1
ATOM 13254 O O . ALA D 4 507 ? 98.664 82.423 46.472 1.00 0.00 500 ALA D O 1
ATOM 13261 N N . THR D 4 508 ? 97.354 82.387 48.269 1.00 0.00 501 THR D N 1
ATOM 13262 C CA . THR D 4 508 ? 98.028 83.209 49.267 1.00 0.00 501 THR D CA 1
ATOM 13263 C C . THR D 4 508 ? 97.403 82.934 50.615 1.00 0.00 501 THR D C 1
ATOM 13264 O O . THR D 4 508 ? 96.171 82.811 50.658 1.00 0.00 501 THR D O 1
ATOM 13275 N N . LEU D 4 509 ? 98.146 82.926 51.747 1.00 0.00 502 LEU D N 1
ATOM 13276 C CA . LEU D 4 509 ? 97.655 82.904 53.119 1.00 0.00 502 LEU D CA 1
ATOM 13277 C C . LEU D 4 509 ? 96.878 84.167 53.567 1.00 0.00 502 LEU D C 1
ATOM 13278 O O . LEU D 4 509 ? 97.181 85.331 53.213 1.00 0.00 502 LEU D O 1
ATOM 13294 N N . SER D 4 510 ? 95.846 83.958 54.439 1.00 0.00 503 SER D N 1
ATOM 13295 C CA . SER D 4 510 ? 95.018 85.000 55.007 1.00 0.00 503 SER D CA 1
ATOM 13296 C C . SER D 4 510 ? 94.232 84.454 56.180 1.00 0.00 503 SER D C 1
ATOM 13297 O O . SER D 4 510 ? 94.045 83.233 56.218 1.00 0.00 503 SER D O 1
ATOM 13305 N N . MET D 4 511 ? 93.829 85.387 57.136 1.00 0.00 504 MET D N 1
ATOM 13306 C CA . MET D 4 511 ? 92.995 85.015 58.255 1.00 0.00 504 MET D CA 1
ATOM 13307 C C . MET D 4 511 ? 91.639 84.501 57.970 1.00 0.00 504 MET D C 1
ATOM 13308 O O . MET D 4 511 ? 91.251 83.494 58.630 1.00 0.00 504 MET D O 1
ATOM 13322 N N . PRO D 4 512 ? 90.921 84.883 56.908 1.00 0.00 505 PRO D N 1
ATOM 13323 C CA . PRO D 4 512 ? 89.748 84.163 56.324 1.00 0.00 505 PRO D CA 1
ATOM 13324 C C . PRO D 4 512 ? 90.142 82.693 55.970 1.00 0.00 505 PRO D C 1
ATOM 13325 O O . PRO D 4 512 ? 89.424 81.762 56.217 1.00 0.00 505 PRO D O 1
ATOM 13336 N N . GLY D 4 513 ? 91.359 82.427 55.405 1.00 0.00 506 GLY D N 1
ATOM 13337 C CA . GLY D 4 513 ? 91.908 81.040 55.219 1.00 0.00 506 GLY D CA 1
ATOM 13338 C C . GLY D 4 513 ? 91.934 80.273 56.487 1.00 0.00 506 GLY D C 1
ATOM 13339 O O . GLY D 4 513 ? 91.544 79.135 56.537 1.00 0.00 506 GLY D O 1
ATOM 13343 N N . ILE D 4 514 ? 92.488 80.907 57.578 1.00 0.00 507 ILE D N 1
ATOM 13344 C CA . ILE D 4 514 ? 92.674 80.347 58.925 1.00 0.00 507 ILE D CA 1
ATOM 13345 C C . ILE D 4 514 ? 91.394 80.073 59.623 1.00 0.00 507 ILE D C 1
ATOM 13346 O O . ILE D 4 514 ? 91.162 78.996 60.236 1.00 0.00 507 ILE D O 1
ATOM 13362 N N . ALA D 4 515 ? 90.416 80.980 59.400 1.00 0.00 508 ALA D N 1
ATOM 13363 C CA . ALA D 4 515 ? 89.022 80.693 59.780 1.00 0.00 508 ALA D CA 1
ATOM 13364 C C . ALA D 4 515 ? 88.458 79.431 59.078 1.00 0.00 508 ALA D C 1
ATOM 13365 O O . ALA D 4 515 ? 87.844 78.508 59.684 1.00 0.00 508 ALA D O 1
ATOM 13372 N N . GLY D 4 516 ? 88.764 79.179 57.796 1.00 0.00 509 GLY D N 1
ATOM 13373 C CA . GLY D 4 516 ? 88.484 77.907 57.071 1.00 0.00 509 GLY D CA 1
ATOM 13374 C C . GLY D 4 516 ? 89.221 76.711 57.695 1.00 0.00 509 GLY D C 1
ATOM 13375 O O . GLY D 4 516 ? 88.732 75.617 57.843 1.00 0.00 509 GLY D O 1
ATOM 13379 N N . ILE D 4 517 ? 90.431 76.989 58.149 1.00 0.00 510 ILE D N 1
ATOM 13380 C CA . ILE D 4 517 ? 91.223 76.079 58.916 1.00 0.00 510 ILE D CA 1
ATOM 13381 C C . ILE D 4 517 ? 90.492 75.720 60.302 1.00 0.00 510 ILE D C 1
ATOM 13382 O O . ILE D 4 517 ? 90.539 74.514 60.649 1.00 0.00 510 ILE D O 1
ATOM 13398 N N . VAL D 4 518 ? 89.860 76.630 61.108 1.00 0.00 511 VAL D N 1
ATOM 13399 C CA . VAL D 4 518 ? 88.941 76.413 62.213 1.00 0.00 511 VAL D CA 1
ATOM 13400 C C . VAL D 4 518 ? 87.707 75.641 61.900 1.00 0.00 511 VAL D C 1
ATOM 13401 O O . VAL D 4 518 ? 87.310 74.675 62.588 1.00 0.00 511 VAL D O 1
ATOM 13414 N N . LEU D 4 519 ? 87.063 76.062 60.766 1.00 0.00 512 LEU D N 1
ATOM 13415 C CA . LEU D 4 519 ? 85.959 75.353 60.201 1.00 0.00 512 LEU D CA 1
ATOM 13416 C C . LEU D 4 519 ? 86.306 73.880 59.848 1.00 0.00 512 LEU D C 1
ATOM 13417 O O . LEU D 4 519 ? 85.637 72.888 60.166 1.00 0.00 512 LEU D O 1
ATOM 13433 N N . THR D 4 520 ? 87.404 73.634 59.214 1.00 0.00 513 THR D N 1
ATOM 13434 C CA . THR D 4 520 ? 87.831 72.281 58.768 1.00 0.00 513 THR D CA 1
ATOM 13435 C C . THR D 4 520 ? 88.433 71.382 59.937 1.00 0.00 513 THR D C 1
ATOM 13436 O O . THR D 4 520 ? 88.284 70.150 59.903 1.00 0.00 513 THR D O 1
ATOM 13447 N N . LEU D 4 521 ? 89.047 72.003 60.926 1.00 0.00 514 LEU D N 1
ATOM 13448 C CA . LEU D 4 521 ? 89.359 71.466 62.247 1.00 0.00 514 LEU D CA 1
ATOM 13449 C C . LEU D 4 521 ? 88.148 71.011 63.037 1.00 0.00 514 LEU D C 1
ATOM 13450 O O . LEU D 4 521 ? 88.158 69.995 63.689 1.00 0.00 514 LEU D O 1
ATOM 13466 N N . ALA D 4 522 ? 87.115 71.833 62.975 1.00 0.00 515 ALA D N 1
ATOM 13467 C CA . ALA D 4 522 ? 85.883 71.637 63.623 1.00 0.00 515 ALA D CA 1
ATOM 13468 C C . ALA D 4 522 ? 85.174 70.344 63.188 1.00 0.00 515 ALA D C 1
ATOM 13469 O O . ALA D 4 522 ? 84.725 69.591 64.013 1.00 0.00 515 ALA D O 1
ATOM 13476 N N . VAL D 4 523 ? 85.160 70.088 61.866 1.00 0.00 516 VAL D N 1
ATOM 13477 C CA . VAL D 4 523 ? 84.454 68.917 61.280 1.00 0.00 516 VAL D CA 1
ATOM 13478 C C . VAL D 4 523 ? 85.156 67.624 61.694 1.00 0.00 516 VAL D C 1
ATOM 13479 O O . VAL D 4 523 ? 84.595 66.616 62.011 1.00 0.00 516 VAL D O 1
ATOM 13492 N N . ALA D 4 524 ? 86.466 67.699 61.656 1.00 0.00 517 ALA D N 1
ATOM 13493 C CA . ALA D 4 524 ? 87.411 66.703 62.147 1.00 0.00 517 ALA D CA 1
ATOM 13494 C C . ALA D 4 524 ? 87.312 66.360 63.624 1.00 0.00 517 ALA D C 1
ATOM 13495 O O . ALA D 4 524 ? 87.497 65.139 63.954 1.00 0.00 517 ALA D O 1
ATOM 13502 N N . VAL D 4 525 ? 87.106 67.342 64.485 1.00 0.00 518 VAL D N 1
ATOM 13503 C CA . VAL D 4 525 ? 86.958 67.021 65.863 1.00 0.00 518 VAL D CA 1
ATOM 13504 C C . VAL D 4 525 ? 85.632 66.513 66.293 1.00 0.00 518 VAL D C 1
ATOM 13505 O O . VAL D 4 525 ? 85.474 65.596 67.103 1.00 0.00 518 VAL D O 1
ATOM 13518 N N . ASP D 4 526 ? 84.548 67.075 65.741 1.00 0.00 519 ASP D N 1
ATOM 13519 C CA . ASP D 4 526 ? 83.164 66.706 66.085 1.00 0.00 519 ASP D CA 1
ATOM 13520 C C . ASP D 4 526 ? 82.769 65.360 65.416 1.00 0.00 519 ASP D C 1
ATOM 13521 O O . ASP D 4 526 ? 81.971 64.649 65.980 1.00 0.00 519 ASP D O 1
ATOM 13530 N N . ALA D 4 527 ? 83.279 65.025 64.214 1.00 0.00 520 ALA D N 1
ATOM 13531 C CA . ALA D 4 527 ? 83.074 63.768 63.538 1.00 0.00 520 ALA D CA 1
ATOM 13532 C C . ALA D 4 527 ? 83.581 62.573 64.301 1.00 0.00 520 ALA D C 1
ATOM 13533 O O . ALA D 4 527 ? 82.926 61.563 64.470 1.00 0.00 520 ALA D O 1
ATOM 13540 N N . ASN D 4 528 ? 84.813 62.756 64.908 1.00 0.00 521 ASN D N 1
ATOM 13541 C CA . ASN D 4 528 ? 85.317 61.758 65.853 1.00 0.00 521 ASN D CA 1
ATOM 13542 C C . ASN D 4 528 ? 84.303 61.546 67.041 1.00 0.00 521 ASN D C 1
ATOM 13543 O O . ASN D 4 528 ? 84.052 60.454 67.553 1.00 0.00 521 ASN D O 1
ATOM 13554 N N . VAL D 4 529 ? 83.738 62.711 67.540 1.00 0.00 522 VAL D N 1
ATOM 13555 C CA . VAL D 4 529 ? 82.822 62.697 68.725 1.00 0.00 522 VAL D CA 1
ATOM 13556 C C . VAL D 4 529 ? 81.522 62.052 68.348 1.00 0.00 522 VAL D C 1
ATOM 13557 O O . VAL D 4 529 ? 80.906 61.288 69.113 1.00 0.00 522 VAL D O 1
ATOM 13570 N N . LEU D 4 530 ? 81.006 62.296 67.115 1.00 0.00 523 LEU D N 1
ATOM 13571 C CA . LEU D 4 530 ? 79.806 61.709 66.601 1.00 0.00 523 LEU D CA 1
ATOM 13572 C C . LEU D 4 530 ? 79.878 60.174 66.551 1.00 0.00 523 LEU D C 1
ATOM 13573 O O . LEU D 4 530 ? 78.978 59.490 67.077 1.00 0.00 523 LEU D O 1
ATOM 13589 N N . ILE D 4 531 ? 81.018 59.589 66.007 1.00 0.00 524 ILE D N 1
ATOM 13590 C CA . ILE D 4 531 ? 81.115 58.124 66.073 1.00 0.00 524 ILE D CA 1
ATOM 13591 C C . ILE D 4 531 ? 81.371 57.501 67.531 1.00 0.00 524 ILE D C 1
ATOM 13592 O O . ILE D 4 531 ? 81.029 56.353 67.769 1.00 0.00 524 ILE D O 1
ATOM 13608 N N . ASN D 4 532 ? 82.107 58.176 68.464 1.00 0.00 525 ASN D N 1
ATOM 13609 C CA . ASN D 4 532 ? 82.327 57.615 69.784 1.00 0.00 525 ASN D CA 1
ATOM 13610 C C . ASN D 4 532 ? 81.063 57.513 70.660 1.00 0.00 525 ASN D C 1
ATOM 13611 O O . ASN D 4 532 ? 80.679 56.577 71.328 1.00 0.00 525 ASN D O 1
ATOM 13622 N N . GLU D 4 533 ? 80.303 58.617 70.600 1.00 0.00 526 GLU D N 1
ATOM 13623 C CA . GLU D 4 533 ? 79.157 58.645 71.429 1.00 0.00 526 GLU D CA 1
ATOM 13624 C C . GLU D 4 533 ? 78.044 57.791 70.833 1.00 0.00 526 GLU D C 1
ATOM 13625 O O . GLU D 4 533 ? 77.219 57.265 71.594 1.00 0.00 526 GLU D O 1
ATOM 13637 N N . ARG D 4 534 ? 78.057 57.543 69.459 1.00 0.00 527 ARG D N 1
ATOM 13638 C CA . ARG D 4 534 ? 77.034 56.698 68.833 1.00 0.00 527 ARG D CA 1
ATOM 13639 C C . ARG D 4 534 ? 76.976 55.248 69.317 1.00 0.00 527 ARG D C 1
ATOM 13640 O O . ARG D 4 534 ? 75.905 54.786 69.768 1.00 0.00 527 ARG D O 1
ATOM 13661 N N . ILE D 4 535 ? 78.180 54.658 69.358 1.00 0.00 528 ILE D N 1
ATOM 13662 C CA . ILE D 4 535 ? 78.292 53.254 69.572 1.00 0.00 528 ILE D CA 1
ATOM 13663 C C . ILE D 4 535 ? 77.928 52.839 70.958 1.00 0.00 528 ILE D C 1
ATOM 13664 O O . ILE D 4 535 ? 77.156 51.848 71.233 1.00 0.00 528 ILE D O 1
ATOM 13680 N N . LYS D 4 536 ? 78.432 53.538 71.993 1.00 0.00 529 LYS D N 1
ATOM 13681 C CA . LYS D 4 536 ? 78.113 53.264 73.405 1.00 0.00 529 LYS D CA 1
ATOM 13682 C C . LYS D 4 536 ? 76.710 53.395 73.852 1.00 0.00 529 LYS D C 1
ATOM 13683 O O . LYS D 4 536 ? 76.121 52.573 74.581 1.00 0.00 529 LYS D O 1
ATOM 13702 N N . GLU D 4 537 ? 76.114 54.575 73.431 1.00 0.00 530 GLU D N 1
ATOM 13703 C CA . GLU D 4 537 ? 74.762 54.984 73.704 1.00 0.00 530 GLU D CA 1
ATOM 13704 C C . GLU D 4 537 ? 73.782 54.033 73.050 1.00 0.00 530 GLU D C 1
ATOM 13705 O O . GLU D 4 537 ? 72.822 53.634 73.720 1.00 0.00 530 GLU D O 1
ATOM 13717 N N . GLU D 4 538 ? 73.998 53.639 71.764 1.00 0.00 531 GLU D N 1
ATOM 13718 C CA . GLU D 4 538 ? 73.110 52.653 71.229 1.00 0.00 531 GLU D CA 1
ATOM 13719 C C . GLU D 4 538 ? 73.234 51.259 71.901 1.00 0.00 531 GLU D C 1
ATOM 13720 O O . GLU D 4 538 ? 72.206 50.666 72.173 1.00 0.00 531 GLU D O 1
ATOM 13732 N N . LEU D 4 539 ? 74.436 50.792 72.272 1.00 0.00 532 LEU D N 1
ATOM 13733 C CA . LEU D 4 539 ? 74.778 49.608 73.015 1.00 0.00 532 LEU D CA 1
ATOM 13734 C C . LEU D 4 539 ? 74.067 49.638 74.433 1.00 0.00 532 LEU D C 1
ATOM 13735 O O . LEU D 4 539 ? 73.487 48.700 74.930 1.00 0.00 532 LEU D O 1
ATOM 13751 N N . SER D 4 540 ? 74.138 50.809 75.098 1.00 0.00 533 SER D N 1
ATOM 13752 C CA . SER D 4 540 ? 73.448 51.247 76.306 1.00 0.00 533 SER D CA 1
ATOM 13753 C C . SER D 4 540 ? 71.917 51.187 76.110 1.00 0.00 533 SER D C 1
ATOM 13754 O O . SER D 4 540 ? 71.238 50.557 76.874 1.00 0.00 533 SER D O 1
ATOM 13762 N N . ASN D 4 541 ? 71.301 51.720 75.045 1.00 0.00 534 ASN D N 1
ATOM 13763 C CA . ASN D 4 541 ? 69.915 51.644 74.750 1.00 0.00 534 ASN D CA 1
ATOM 13764 C C . ASN D 4 541 ? 69.294 50.303 74.154 1.00 0.00 534 ASN D C 1
ATOM 13765 O O . ASN D 4 541 ? 68.089 50.190 73.884 1.00 0.00 534 ASN D O 1
ATOM 13776 N N . GLY D 4 542 ? 70.131 49.253 73.996 1.00 0.00 535 GLY D N 1
ATOM 13777 C CA . GLY D 4 542 ? 69.748 47.879 73.621 1.00 0.00 535 GLY D CA 1
ATOM 13778 C C . GLY D 4 542 ? 69.921 47.485 72.139 1.00 0.00 535 GLY D C 1
ATOM 13779 O O . GLY D 4 542 ? 69.223 46.596 71.629 1.00 0.00 535 GLY D O 1
ATOM 13783 N N . ARG D 4 543 ? 70.745 48.242 71.422 1.00 0.00 536 ARG D N 1
ATOM 13784 C CA . ARG D 4 543 ? 71.149 47.923 70.045 1.00 0.00 536 ARG D CA 1
ATOM 13785 C C . ARG D 4 543 ? 72.120 46.750 70.100 1.00 0.00 536 ARG D C 1
ATOM 13786 O O . ARG D 4 543 ? 73.118 46.725 70.762 1.00 0.00 536 ARG D O 1
ATOM 13807 N N . THR D 4 544 ? 71.842 45.655 69.254 1.00 0.00 537 THR D N 1
ATOM 13808 C CA . THR D 4 544 ? 72.618 44.388 69.125 1.00 0.00 537 THR D CA 1
ATOM 13809 C C . THR D 4 544 ? 74.117 44.336 69.494 1.00 0.00 537 THR D C 1
ATOM 13810 O O . THR D 4 544 ? 74.910 45.275 69.342 1.00 0.00 537 THR D O 1
ATOM 13821 N N . VAL D 4 545 ? 74.488 43.168 69.985 1.00 0.00 538 VAL D N 1
ATOM 13822 C CA . VAL D 4 545 ? 75.821 42.814 70.452 1.00 0.00 538 VAL D CA 1
ATOM 13823 C C . VAL D 4 545 ? 76.394 41.750 69.608 1.00 0.00 538 VAL D C 1
ATOM 13824 O O . VAL D 4 545 ? 77.593 41.826 69.202 1.00 0.00 538 VAL D O 1
ATOM 13837 N N . GLN D 4 546 ? 75.469 40.850 69.246 1.00 0.00 539 GLN D N 1
ATOM 13838 C CA . GLN D 4 546 ? 75.788 39.767 68.313 1.00 0.00 539 GLN D CA 1
ATOM 13839 C C . GLN D 4 546 ? 76.178 40.230 66.908 1.00 0.00 539 GLN D C 1
ATOM 13840 O O . GLN D 4 546 ? 77.076 39.750 66.318 1.00 0.00 539 GLN D O 1
ATOM 13854 N N . GLN D 4 547 ? 75.499 41.294 66.390 1.00 0.00 540 GLN D N 1
ATOM 13855 C CA . GLN D 4 547 ? 75.611 41.700 64.995 1.00 0.00 540 GLN D CA 1
ATOM 13856 C C . GLN D 4 547 ? 76.286 43.051 64.928 1.00 0.00 540 GLN D C 1
ATOM 13857 O O . GLN D 4 547 ? 76.247 43.760 63.924 1.00 0.00 540 GLN D O 1
ATOM 13871 N N . ALA D 4 548 ? 76.886 43.481 66.089 1.00 0.00 541 ALA D N 1
ATOM 13872 C CA . ALA D 4 548 ? 77.261 44.773 66.374 1.00 0.00 541 ALA D CA 1
ATOM 13873 C C . ALA D 4 548 ? 78.095 45.561 65.331 1.00 0.00 541 ALA D C 1
ATOM 13874 O O . ALA D 4 548 ? 77.710 46.673 64.987 1.00 0.00 541 ALA D O 1
ATOM 13881 N N . ILE D 4 549 ? 79.221 44.971 64.925 1.00 0.00 542 ILE D N 1
ATOM 13882 C CA . ILE D 4 549 ? 80.221 45.684 64.158 1.00 0.00 542 ILE D CA 1
ATOM 13883 C C . ILE D 4 549 ? 79.628 45.990 62.758 1.00 0.00 542 ILE D C 1
ATOM 13884 O O . ILE D 4 549 ? 79.837 47.061 62.168 1.00 0.00 542 ILE D O 1
ATOM 13900 N N . ASP D 4 550 ? 78.920 44.959 62.240 1.00 0.00 543 ASP D N 1
ATOM 13901 C CA . ASP D 4 550 ? 78.228 45.010 60.890 1.00 0.00 543 ASP D CA 1
ATOM 13902 C C . ASP D 4 550 ? 77.052 45.981 60.808 1.00 0.00 543 ASP D C 1
ATOM 13903 O O . ASP D 4 550 ? 76.966 46.860 59.918 1.00 0.00 543 ASP D O 1
ATOM 13912 N N . GLU D 4 551 ? 76.223 46.061 61.845 1.00 0.00 544 GLU D N 1
ATOM 13913 C CA . GLU D 4 551 ? 75.283 47.096 62.113 1.00 0.00 544 GLU D CA 1
ATOM 13914 C C . GLU D 4 551 ? 75.896 48.450 62.513 1.00 0.00 544 GLU D C 1
ATOM 13915 O O . GLU D 4 551 ? 75.322 49.486 62.192 1.00 0.00 544 GLU D O 1
ATOM 13927 N N . GLY D 4 552 ? 77.077 48.459 63.199 1.00 0.00 545 GLY D N 1
ATOM 13928 C CA . GLY D 4 552 ? 77.781 49.760 63.375 1.00 0.00 545 GLY D CA 1
ATOM 13929 C C . GLY D 4 552 ? 78.304 50.271 62.008 1.00 0.00 545 GLY D C 1
ATOM 13930 O O . GLY D 4 552 ? 78.212 51.440 61.786 1.00 0.00 545 GLY D O 1
ATOM 13934 N N . TYR D 4 553 ? 78.788 49.382 61.122 1.00 0.00 546 TYR D N 1
ATOM 13935 C CA . TYR D 4 553 ? 79.075 49.722 59.717 1.00 0.00 546 TYR D CA 1
ATOM 13936 C C . TYR D 4 553 ? 77.851 50.287 58.902 1.00 0.00 546 TYR D C 1
ATOM 13937 O O . TYR D 4 553 ? 77.946 51.240 58.189 1.00 0.00 546 TYR D O 1
ATOM 13955 N N . ARG D 4 554 ? 76.652 49.598 59.031 1.00 0.00 547 ARG D N 1
ATOM 13956 C CA . ARG D 4 554 ? 75.412 49.976 58.451 1.00 0.00 547 ARG D CA 1
ATOM 13957 C C . ARG D 4 554 ? 74.857 51.251 59.114 1.00 0.00 547 ARG D C 1
ATOM 13958 O O . ARG D 4 554 ? 74.410 52.155 58.408 1.00 0.00 547 ARG D O 1
ATOM 13979 N N . GLY D 4 555 ? 74.902 51.588 60.439 1.00 0.00 548 GLY D N 1
ATOM 13980 C CA . GLY D 4 555 ? 74.201 52.809 60.990 1.00 0.00 548 GLY D CA 1
ATOM 13981 C C . GLY D 4 555 ? 75.004 53.767 61.756 1.00 0.00 548 GLY D C 1
ATOM 13982 O O . GLY D 4 555 ? 74.421 54.749 62.177 1.00 0.00 548 GLY D O 1
ATOM 13986 N N . ALA D 4 556 ? 76.303 53.556 62.014 1.00 0.00 549 ALA D N 1
ATOM 13987 C CA . ALA D 4 556 ? 77.016 54.398 62.925 1.00 0.00 549 ALA D CA 1
ATOM 13988 C C . ALA D 4 556 ? 77.585 55.570 62.236 1.00 0.00 549 ALA D C 1
ATOM 13989 O O . ALA D 4 556 ? 78.073 56.476 62.942 1.00 0.00 549 ALA D O 1
ATOM 13996 N N . PHE D 4 557 ? 77.591 55.603 60.899 1.00 0.00 550 PHE D N 1
ATOM 13997 C CA . PHE D 4 557 ? 78.255 56.627 60.060 1.00 0.00 550 PHE D CA 1
ATOM 13998 C C . PHE D 4 557 ? 77.282 57.610 59.389 1.00 0.00 550 PHE D C 1
ATOM 13999 O O . PHE D 4 557 ? 77.583 58.598 58.752 1.00 0.00 550 PHE D O 1
ATOM 14016 N N . SER D 4 558 ? 75.964 57.370 59.536 1.00 0.00 551 SER D N 1
ATOM 14017 C CA . SER D 4 558 ? 74.956 58.240 58.904 1.00 0.00 551 SER D CA 1
ATOM 14018 C C . SER D 4 558 ? 74.996 59.746 59.346 1.00 0.00 551 SER D C 1
ATOM 14019 O O . SER D 4 558 ? 74.809 60.530 58.464 1.00 0.00 551 SER D O 1
ATOM 14027 N N . SER D 4 559 ? 75.206 60.121 60.635 1.00 0.00 552 SER D N 1
ATOM 14028 C CA . SER D 4 559 ? 75.364 61.518 61.041 1.00 0.00 552 SER D CA 1
ATOM 14029 C C . SER D 4 559 ? 76.704 62.168 60.700 1.00 0.00 552 SER D C 1
ATOM 14030 O O . SER D 4 559 ? 76.911 63.375 60.531 1.00 0.00 552 SER D O 1
ATOM 14038 N N . ILE D 4 560 ? 77.815 61.344 60.619 1.00 0.00 553 ILE D N 1
ATOM 14039 C CA . ILE D 4 560 ? 79.174 61.661 60.060 1.00 0.00 553 ILE D CA 1
ATOM 14040 C C . ILE D 4 560 ? 79.088 62.126 58.663 1.00 0.00 553 ILE D C 1
ATOM 14041 O O . ILE D 4 560 ? 79.571 63.193 58.277 1.00 0.00 553 ILE D O 1
ATOM 14057 N N . PHE D 4 561 ? 78.315 61.380 57.773 1.00 0.00 554 PHE D N 1
ATOM 14058 C CA . PHE D 4 561 ? 77.916 61.859 56.419 1.00 0.00 554 PHE D CA 1
ATOM 14059 C C . PHE D 4 561 ? 77.124 63.147 56.347 1.00 0.00 554 PHE D C 1
ATOM 14060 O O . PHE D 4 561 ? 77.497 64.094 55.708 1.00 0.00 554 PHE D O 1
ATOM 14077 N N . ASP D 4 562 ? 76.012 63.208 57.054 1.00 0.00 555 ASP D N 1
ATOM 14078 C CA . ASP D 4 562 ? 75.133 64.362 57.070 1.00 0.00 555 ASP D CA 1
ATOM 14079 C C . ASP D 4 562 ? 75.872 65.660 57.503 1.00 0.00 555 ASP D C 1
ATOM 14080 O O . ASP D 4 562 ? 75.669 66.742 56.954 1.00 0.00 555 ASP D O 1
ATOM 14089 N N . ALA D 4 563 ? 76.681 65.593 58.527 1.00 0.00 556 ALA D N 1
ATOM 14090 C CA . ALA D 4 563 ? 77.457 66.763 58.946 1.00 0.00 556 ALA D CA 1
ATOM 14091 C C . ALA D 4 563 ? 78.402 67.267 57.908 1.00 0.00 556 ALA D C 1
ATOM 14092 O O . ALA D 4 563 ? 78.368 68.458 57.576 1.00 0.00 556 ALA D O 1
ATOM 14099 N N . ASN D 4 564 ? 79.179 66.368 57.309 1.00 0.00 557 ASN D N 1
ATOM 14100 C CA . ASN D 4 564 ? 80.073 66.617 56.243 1.00 0.00 557 ASN D CA 1
ATOM 14101 C C . ASN D 4 564 ? 79.394 67.173 54.901 1.00 0.00 557 ASN D C 1
ATOM 14102 O O . ASN D 4 564 ? 79.868 68.140 54.367 1.00 0.00 557 ASN D O 1
ATOM 14113 N N . ILE D 4 565 ? 78.222 66.597 54.479 1.00 0.00 558 ILE D N 1
ATOM 14114 C CA . ILE D 4 565 ? 77.418 67.092 53.446 1.00 0.00 558 ILE D CA 1
ATOM 14115 C C . ILE D 4 565 ? 76.841 68.481 53.754 1.00 0.00 558 ILE D C 1
ATOM 14116 O O . ILE D 4 565 ? 76.895 69.425 52.900 1.00 0.00 558 ILE D O 1
ATOM 14132 N N . THR D 4 566 ? 76.324 68.733 55.004 1.00 0.00 559 THR D N 1
ATOM 14133 C CA . THR D 4 566 ? 75.747 69.943 55.511 1.00 0.00 559 THR D CA 1
ATOM 14134 C C . THR D 4 566 ? 76.796 71.029 55.479 1.00 0.00 559 THR D C 1
ATOM 14135 O O . THR D 4 566 ? 76.633 72.151 55.027 1.00 0.00 559 THR D O 1
ATOM 14146 N N . THR D 4 567 ? 78.008 70.631 55.834 1.00 0.00 560 THR D N 1
ATOM 14147 C CA . THR D 4 567 ? 79.273 71.481 55.771 1.00 0.00 560 THR D CA 1
ATOM 14148 C C . THR D 4 567 ? 79.666 71.844 54.359 1.00 0.00 560 THR D C 1
ATOM 14149 O O . THR D 4 567 ? 79.995 72.965 54.047 1.00 0.00 560 THR D O 1
ATOM 14160 N N . LEU D 4 568 ? 79.689 70.848 53.406 1.00 0.00 561 LEU D N 1
ATOM 14161 C CA . LEU D 4 568 ? 80.055 71.040 52.015 1.00 0.00 561 LEU D CA 1
ATOM 14162 C C . LEU D 4 568 ? 79.100 71.969 51.252 1.00 0.00 561 LEU D C 1
ATOM 14163 O O . LEU D 4 568 ? 79.559 72.920 50.631 1.00 0.00 561 LEU D O 1
ATOM 14179 N N . ILE D 4 569 ? 77.788 71.792 51.412 1.00 0.00 562 ILE D N 1
ATOM 14180 C CA . ILE D 4 569 ? 76.852 72.617 50.587 1.00 0.00 562 ILE D CA 1
ATOM 14181 C C . ILE D 4 569 ? 76.908 74.096 50.949 1.00 0.00 562 ILE D C 1
ATOM 14182 O O . ILE D 4 569 ? 76.818 74.972 50.088 1.00 0.00 562 ILE D O 1
ATOM 14198 N N . LYS D 4 570 ? 77.189 74.411 52.241 1.00 0.00 563 LYS D N 1
ATOM 14199 C CA . LYS D 4 570 ? 77.429 75.869 52.602 1.00 0.00 563 LYS D CA 1
ATOM 14200 C C . LYS D 4 570 ? 78.661 76.475 51.924 1.00 0.00 563 LYS D C 1
ATOM 14201 O O . LYS D 4 570 ? 78.704 77.575 51.461 1.00 0.00 563 LYS D O 1
ATOM 14220 N N . VAL D 4 571 ? 79.712 75.592 51.921 1.00 0.00 564 VAL D N 1
ATOM 14221 C CA . VAL D 4 571 ? 81.006 76.006 51.408 1.00 0.00 564 VAL D CA 1
ATOM 14222 C C . VAL D 4 571 ? 80.965 76.228 49.953 1.00 0.00 564 VAL D C 1
ATOM 14223 O O . VAL D 4 571 ? 81.527 77.241 49.537 1.00 0.00 564 VAL D O 1
ATOM 14236 N N . ILE D 4 572 ? 80.237 75.347 49.255 1.00 0.00 565 ILE D N 1
ATOM 14237 C CA . ILE D 4 572 ? 79.970 75.485 47.842 1.00 0.00 565 ILE D CA 1
ATOM 14238 C C . ILE D 4 572 ? 79.162 76.676 47.475 1.00 0.00 565 ILE D C 1
ATOM 14239 O O . ILE D 4 572 ? 79.600 77.470 46.682 1.00 0.00 565 ILE D O 1
ATOM 14255 N N . ILE D 4 573 ? 77.985 76.942 48.053 1.00 0.00 566 ILE D N 1
ATOM 14256 C CA . ILE D 4 573 ? 77.215 78.118 47.891 1.00 0.00 566 ILE D CA 1
ATOM 14257 C C . ILE D 4 573 ? 77.931 79.450 48.243 1.00 0.00 566 ILE D C 1
ATOM 14258 O O . ILE D 4 573 ? 77.929 80.363 47.428 1.00 0.00 566 ILE D O 1
ATOM 14274 N N . LEU D 4 574 ? 78.681 79.519 49.348 1.00 0.00 567 LEU D N 1
ATOM 14275 C CA . LEU D 4 574 ? 79.481 80.613 49.766 1.00 0.00 567 LEU D CA 1
ATOM 14276 C C . LEU D 4 574 ? 80.569 80.947 48.680 1.00 0.00 567 LEU D C 1
ATOM 14277 O O . LEU D 4 574 ? 80.807 82.101 48.368 1.00 0.00 567 LEU D O 1
ATOM 14293 N N . TYR D 4 575 ? 81.354 79.937 48.157 1.00 0.00 568 TYR D N 1
ATOM 14294 C CA . TYR D 4 575 ? 82.352 80.190 47.165 1.00 0.00 568 TYR D CA 1
ATOM 14295 C C . TYR D 4 575 ? 81.856 80.896 45.882 1.00 0.00 568 TYR D C 1
ATOM 14296 O O . TYR D 4 575 ? 82.483 81.774 45.310 1.00 0.00 568 TYR D O 1
ATOM 14314 N N . ALA D 4 576 ? 80.700 80.406 45.420 1.00 0.00 569 ALA D N 1
ATOM 14315 C CA . ALA D 4 576 ? 80.040 80.869 44.149 1.00 0.00 569 ALA D CA 1
ATOM 14316 C C . ALA D 4 576 ? 79.618 82.343 44.243 1.00 0.00 569 ALA D C 1
ATOM 14317 O O . ALA D 4 576 ? 79.863 83.109 43.317 1.00 0.00 569 ALA D O 1
ATOM 14324 N N . VAL D 4 577 ? 78.998 82.748 45.352 1.00 0.00 570 VAL D N 1
ATOM 14325 C CA . VAL D 4 577 ? 78.258 84.009 45.488 1.00 0.00 570 VAL D CA 1
ATOM 14326 C C . VAL D 4 577 ? 79.055 85.113 46.286 1.00 0.00 570 VAL D C 1
ATOM 14327 O O . VAL D 4 577 ? 79.104 86.289 45.914 1.00 0.00 570 VAL D O 1
ATOM 14340 N N . GLY D 4 578 ? 79.858 84.705 47.302 1.00 0.00 571 GLY D N 1
ATOM 14341 C CA . GLY D 4 578 ? 80.677 85.609 48.122 1.00 0.00 571 GLY D CA 1
ATOM 14342 C C . GLY D 4 578 ? 81.835 86.302 47.373 1.00 0.00 571 GLY D C 1
ATOM 14343 O O . GLY D 4 578 ? 82.216 86.037 46.219 1.00 0.00 571 GLY D O 1
ATOM 14347 N N . THR D 4 579 ? 82.375 87.300 48.026 1.00 0.00 572 THR D N 1
ATOM 14348 C CA . THR D 4 579 ? 83.536 88.043 47.574 1.00 0.00 572 THR D CA 1
ATOM 14349 C C . THR D 4 579 ? 84.454 88.026 48.692 1.00 0.00 572 THR D C 1
ATOM 14350 O O . THR D 4 579 ? 84.177 87.562 49.786 1.00 0.00 572 THR D O 1
ATOM 14361 N N . GLY D 4 580 ? 85.703 88.525 48.380 1.00 0.00 573 GLY D N 1
ATOM 14362 C CA . GLY D 4 580 ? 86.745 88.692 49.266 1.00 0.00 573 GLY D CA 1
ATOM 14363 C C . GLY D 4 580 ? 87.040 87.598 50.185 1.00 0.00 573 GLY D C 1
ATOM 14364 O O . GLY D 4 580 ? 87.375 86.454 49.881 1.00 0.00 573 GLY D O 1
ATOM 14368 N N . ALA D 4 581 ? 86.804 87.780 51.549 1.00 0.00 574 ALA D N 1
ATOM 14369 C CA . ALA D 4 581 ? 87.160 86.764 52.598 1.00 0.00 574 ALA D CA 1
ATOM 14370 C C . ALA D 4 581 ? 86.546 85.404 52.515 1.00 0.00 574 ALA D C 1
ATOM 14371 O O . ALA D 4 581 ? 87.187 84.417 52.801 1.00 0.00 574 ALA D O 1
ATOM 14378 N N . ILE D 4 582 ? 85.255 85.352 52.124 1.00 0.00 575 ILE D N 1
ATOM 14379 C CA . ILE D 4 582 ? 84.463 84.215 51.875 1.00 0.00 575 ILE D CA 1
ATOM 14380 C C . ILE D 4 582 ? 85.172 83.264 50.865 1.00 0.00 575 ILE D C 1
ATOM 14381 O O . ILE D 4 582 ? 85.228 82.102 51.052 1.00 0.00 575 ILE D O 1
ATOM 14397 N N . LYS D 4 583 ? 85.734 83.796 49.769 1.00 0.00 576 LYS D N 1
ATOM 14398 C CA . LYS D 4 583 ? 86.535 82.960 48.820 1.00 0.00 576 LYS D CA 1
ATOM 14399 C C . LYS D 4 583 ? 87.732 82.345 49.453 1.00 0.00 576 LYS D C 1
ATOM 14400 O O . LYS D 4 583 ? 87.946 81.131 49.418 1.00 0.00 576 LYS D O 1
ATOM 14419 N N . GLY D 4 584 ? 88.545 83.131 50.170 1.00 0.00 577 GLY D N 1
ATOM 14420 C CA . GLY D 4 584 ? 89.623 82.801 51.098 1.00 0.00 577 GLY D CA 1
ATOM 14421 C C . GLY D 4 584 ? 89.355 81.733 52.069 1.00 0.00 577 GLY D C 1
ATOM 14422 O O . GLY D 4 584 ? 90.094 80.740 52.272 1.00 0.00 577 GLY D O 1
ATOM 14426 N N . PHE D 4 585 ? 88.258 81.925 52.819 1.00 0.00 578 PHE D N 1
ATOM 14427 C CA . PHE D 4 585 ? 87.630 81.004 53.754 1.00 0.00 578 PHE D CA 1
ATOM 14428 C C . PHE D 4 585 ? 87.130 79.648 53.145 1.00 0.00 578 PHE D C 1
ATOM 14429 O O . PHE D 4 585 ? 87.405 78.540 53.567 1.00 0.00 578 PHE D O 1
ATOM 14446 N N . ALA D 4 586 ? 86.180 79.694 52.146 1.00 0.00 579 ALA D N 1
ATOM 14447 C CA . ALA D 4 586 ? 85.687 78.469 51.476 1.00 0.00 579 ALA D CA 1
ATOM 14448 C C . ALA D 4 586 ? 86.777 77.686 50.717 1.00 0.00 579 ALA D C 1
ATOM 14449 O O . ALA D 4 586 ? 86.760 76.445 50.836 1.00 0.00 579 ALA D O 1
ATOM 14456 N N . ILE D 4 587 ? 87.727 78.288 50.008 1.00 0.00 580 ILE D N 1
ATOM 14457 C CA . ILE D 4 587 ? 88.872 77.525 49.379 1.00 0.00 580 ILE D CA 1
ATOM 14458 C C . ILE D 4 587 ? 89.629 76.628 50.291 1.00 0.00 580 ILE D C 1
ATOM 14459 O O . ILE D 4 587 ? 89.651 75.417 50.087 1.00 0.00 580 ILE D O 1
ATOM 14475 N N . THR D 4 588 ? 90.196 77.061 51.450 1.00 0.00 581 THR D N 1
ATOM 14476 C CA . THR D 4 588 ? 90.902 76.243 52.380 1.00 0.00 581 THR D CA 1
ATOM 14477 C C . THR D 4 588 ? 90.025 75.164 52.939 1.00 0.00 581 THR D C 1
ATOM 14478 O O . THR D 4 588 ? 90.412 74.074 53.217 1.00 0.00 581 THR D O 1
ATOM 14489 N N . THR D 4 589 ? 88.785 75.465 53.261 1.00 0.00 582 THR D N 1
ATOM 14490 C CA . THR D 4 589 ? 87.767 74.533 53.697 1.00 0.00 582 THR D CA 1
ATOM 14491 C C . THR D 4 589 ? 87.449 73.463 52.746 1.00 0.00 582 THR D C 1
ATOM 14492 O O . THR D 4 589 ? 87.393 72.322 53.182 1.00 0.00 582 THR D O 1
ATOM 14503 N N . GLY D 4 590 ? 87.121 73.738 51.452 1.00 0.00 583 GLY D N 1
ATOM 14504 C CA . GLY D 4 590 ? 86.697 72.826 50.416 1.00 0.00 583 GLY D CA 1
ATOM 14505 C C . GLY D 4 590 ? 87.487 71.472 50.264 1.00 0.00 583 GLY D C 1
ATOM 14506 O O . GLY D 4 590 ? 86.947 70.357 50.312 1.00 0.00 583 GLY D O 1
ATOM 14510 N N . ILE D 4 591 ? 88.858 71.654 50.144 1.00 0.00 584 ILE D N 1
ATOM 14511 C CA . ILE D 4 591 ? 89.772 70.571 50.101 1.00 0.00 584 ILE D CA 1
ATOM 14512 C C . ILE D 4 591 ? 89.643 69.751 51.425 1.00 0.00 584 ILE D C 1
ATOM 14513 O O . ILE D 4 591 ? 89.490 68.558 51.402 1.00 0.00 584 ILE D O 1
ATOM 14529 N N . GLY D 4 592 ? 89.763 70.450 52.560 1.00 0.00 585 GLY D N 1
ATOM 14530 C CA . GLY D 4 592 ? 89.607 69.863 53.876 1.00 0.00 585 GLY D CA 1
ATOM 14531 C C . GLY D 4 592 ? 88.333 69.113 54.129 1.00 0.00 585 GLY D C 1
ATOM 14532 O O . GLY D 4 592 ? 88.337 68.070 54.779 1.00 0.00 585 GLY D O 1
ATOM 14536 N N . VAL D 4 593 ? 87.164 69.602 53.594 1.00 0.00 586 VAL D N 1
ATOM 14537 C CA . VAL D 4 593 ? 85.843 68.878 53.709 1.00 0.00 586 VAL D CA 1
ATOM 14538 C C . VAL D 4 593 ? 85.600 67.754 52.869 1.00 0.00 586 VAL D C 1
ATOM 14539 O O . VAL D 4 593 ? 85.035 66.706 53.225 1.00 0.00 586 VAL D O 1
ATOM 14552 N N . ALA D 4 594 ? 86.107 67.754 51.675 1.00 0.00 587 ALA D N 1
ATOM 14553 C CA . ALA D 4 594 ? 86.214 66.566 50.857 1.00 0.00 587 ALA D CA 1
ATOM 14554 C C . ALA D 4 594 ? 87.198 65.499 51.423 1.00 0.00 587 ALA D C 1
ATOM 14555 O O . ALA D 4 594 ? 86.971 64.294 51.425 1.00 0.00 587 ALA D O 1
ATOM 14562 N N . THR D 4 595 ? 88.327 65.992 51.926 1.00 0.00 588 THR D N 1
ATOM 14563 C CA . THR D 4 595 ? 89.306 65.162 52.547 1.00 0.00 588 THR D CA 1
ATOM 14564 C C . THR D 4 595 ? 88.841 64.472 53.844 1.00 0.00 588 THR D C 1
ATOM 14565 O O . THR D 4 595 ? 89.015 63.294 53.997 1.00 0.00 588 THR D O 1
ATOM 14576 N N . SER D 4 596 ? 88.225 65.217 54.798 1.00 0.00 589 SER D N 1
ATOM 14577 C CA . SER D 4 596 ? 87.792 64.714 56.079 1.00 0.00 589 SER D CA 1
ATOM 14578 C C . SER D 4 596 ? 86.771 63.659 55.992 1.00 0.00 589 SER D C 1
ATOM 14579 O O . SER D 4 596 ? 86.832 62.605 56.595 1.00 0.00 589 SER D O 1
ATOM 14587 N N . MET D 4 597 ? 85.735 63.799 55.141 1.00 0.00 590 MET D N 1
ATOM 14588 C CA . MET D 4 597 ? 84.670 62.823 54.945 1.00 0.00 590 MET D CA 1
ATOM 14589 C C . MET D 4 597 ? 85.048 61.375 54.615 1.00 0.00 590 MET D C 1
ATOM 14590 O O . MET D 4 597 ? 84.782 60.432 55.325 1.00 0.00 590 MET D O 1
ATOM 14604 N N . PHE D 4 598 ? 85.856 61.203 53.564 1.00 0.00 591 PHE D N 1
ATOM 14605 C CA . PHE D 4 598 ? 86.459 59.895 53.302 1.00 0.00 591 PHE D CA 1
ATOM 14606 C C . PHE D 4 598 ? 87.446 59.455 54.374 1.00 0.00 591 PHE D C 1
ATOM 14607 O O . PHE D 4 598 ? 87.577 58.270 54.562 1.00 0.00 591 PHE D O 1
ATOM 14624 N N . THR D 4 599 ? 88.213 60.297 54.998 1.00 0.00 592 THR D N 1
ATOM 14625 C CA . THR D 4 599 ? 89.139 59.892 56.073 1.00 0.00 592 THR D CA 1
ATOM 14626 C C . THR D 4 599 ? 88.313 59.323 57.179 1.00 0.00 592 THR D C 1
ATOM 14627 O O . THR D 4 599 ? 88.535 58.275 57.777 1.00 0.00 592 THR D O 1
ATOM 14638 N N . ALA D 4 600 ? 87.187 59.930 57.437 1.00 0.00 593 ALA D N 1
ATOM 14639 C CA . ALA D 4 600 ? 86.495 59.551 58.661 1.00 0.00 593 ALA D CA 1
ATOM 14640 C C . ALA D 4 600 ? 85.630 58.286 58.526 1.00 0.00 593 ALA D C 1
ATOM 14641 O O . ALA D 4 600 ? 85.716 57.419 59.452 1.00 0.00 593 ALA D O 1
ATOM 14648 N N . ILE D 4 601 ? 84.910 58.104 57.412 1.00 0.00 594 ILE D N 1
ATOM 14649 C CA . ILE D 4 601 ? 83.963 57.095 57.132 1.00 0.00 594 ILE D CA 1
ATOM 14650 C C . ILE D 4 601 ? 84.658 55.776 57.175 1.00 0.00 594 ILE D C 1
ATOM 14651 O O . ILE D 4 601 ? 84.114 54.771 57.543 1.00 0.00 594 ILE D O 1
ATOM 14667 N N . VAL D 4 602 ? 85.938 55.758 56.657 1.00 0.00 595 VAL D N 1
ATOM 14668 C CA . VAL D 4 602 ? 86.739 54.500 56.622 1.00 0.00 595 VAL D CA 1
ATOM 14669 C C . VAL D 4 602 ? 87.650 54.430 57.828 1.00 0.00 595 VAL D C 1
ATOM 14670 O O . VAL D 4 602 ? 87.884 53.440 58.473 1.00 0.00 595 VAL D O 1
ATOM 14683 N N . GLY D 4 603 ? 88.307 55.558 58.176 1.00 0.00 596 GLY D N 1
ATOM 14684 C CA . GLY D 4 603 ? 89.350 55.681 59.164 1.00 0.00 596 GLY D CA 1
ATOM 14685 C C . GLY D 4 603 ? 88.947 55.696 60.630 1.00 0.00 596 GLY D C 1
ATOM 14686 O O . GLY D 4 603 ? 89.754 55.488 61.531 1.00 0.00 596 GLY D O 1
ATOM 14690 N N . THR D 4 604 ? 87.680 55.993 60.918 1.00 0.00 597 THR D N 1
ATOM 14691 C CA . THR D 4 604 ? 87.139 55.920 62.308 1.00 0.00 597 THR D CA 1
ATOM 14692 C C . THR D 4 604 ? 86.516 54.563 62.577 1.00 0.00 597 THR D C 1
ATOM 14693 O O . THR D 4 604 ? 85.755 54.354 63.526 1.00 0.00 597 THR D O 1
ATOM 14704 N N . ARG D 4 605 ? 86.700 53.521 61.761 1.00 0.00 598 ARG D N 1
ATOM 14705 C CA . ARG D 4 605 ? 85.975 52.146 61.998 1.00 0.00 598 ARG D CA 1
ATOM 14706 C C . ARG D 4 605 ? 86.346 51.227 63.160 1.00 0.00 598 ARG D C 1
ATOM 14707 O O . ARG D 4 605 ? 85.517 50.564 63.745 1.00 0.00 598 ARG D O 1
ATOM 14728 N N . ALA D 4 606 ? 87.640 51.275 63.668 1.00 0.00 599 ALA D N 1
ATOM 14729 C CA . ALA D 4 606 ? 88.050 50.679 64.912 1.00 0.00 599 ALA D CA 1
ATOM 14730 C C . ALA D 4 606 ? 87.329 51.137 66.217 1.00 0.00 599 ALA D C 1
ATOM 14731 O O . ALA D 4 606 ? 87.169 50.385 67.190 1.00 0.00 599 ALA D O 1
ATOM 14738 N N . ILE D 4 607 ? 86.837 52.362 66.132 1.00 0.00 600 ILE D N 1
ATOM 14739 C CA . ILE D 4 607 ? 85.979 52.890 67.181 1.00 0.00 600 ILE D CA 1
ATOM 14740 C C . ILE D 4 607 ? 84.758 52.026 67.593 1.00 0.00 600 ILE D C 1
ATOM 14741 O O . ILE D 4 607 ? 84.536 51.788 68.814 1.00 0.00 600 ILE D O 1
ATOM 14757 N N . VAL D 4 608 ? 84.076 51.444 66.593 1.00 0.00 601 VAL D N 1
ATOM 14758 C CA . VAL D 4 608 ? 82.934 50.559 66.729 1.00 0.00 601 VAL D CA 1
ATOM 14759 C C . VAL D 4 608 ? 83.282 49.220 67.569 1.00 0.00 601 VAL D C 1
ATOM 14760 O O . VAL D 4 608 ? 82.620 48.897 68.592 1.00 0.00 601 VAL D O 1
ATOM 14773 N N . ASN D 4 609 ? 84.434 48.622 67.196 1.00 0.00 602 ASN D N 1
ATOM 14774 C CA . ASN D 4 609 ? 85.004 47.460 67.981 1.00 0.00 602 ASN D CA 1
ATOM 14775 C C . ASN D 4 609 ? 85.484 47.833 69.356 1.00 0.00 602 ASN D C 1
ATOM 14776 O O . ASN D 4 609 ? 85.375 47.070 70.310 1.00 0.00 602 ASN D O 1
ATOM 14787 N N . LEU D 4 610 ? 86.219 48.936 69.432 1.00 0.00 603 LEU D N 1
ATOM 14788 C CA . LEU D 4 610 ? 86.722 49.532 70.698 1.00 0.00 603 LEU D CA 1
ATOM 14789 C C . LEU D 4 610 ? 85.656 49.651 71.771 1.00 0.00 603 LEU D C 1
ATOM 14790 O O . LEU D 4 610 ? 85.882 49.198 72.933 1.00 0.00 603 LEU D O 1
ATOM 14806 N N . LEU D 4 611 ? 84.432 50.101 71.451 1.00 0.00 604 LEU D N 1
ATOM 14807 C CA . LEU D 4 611 ? 83.370 50.447 72.437 1.00 0.00 604 LEU D CA 1
ATOM 14808 C C . LEU D 4 611 ? 82.195 49.392 72.467 1.00 0.00 604 LEU D C 1
ATOM 14809 O O . LEU D 4 611 ? 81.378 49.552 73.342 1.00 0.00 604 LEU D O 1
ATOM 14825 N N . TYR D 4 612 ? 82.218 48.318 71.670 1.00 0.00 605 TYR D N 1
ATOM 14826 C CA . TYR D 4 612 ? 81.489 47.099 71.848 1.00 0.00 605 TYR D CA 1
ATOM 14827 C C . TYR D 4 612 ? 82.187 46.060 72.671 1.00 0.00 605 TYR D C 1
ATOM 14828 O O . TYR D 4 612 ? 81.599 45.113 73.150 1.00 0.00 605 TYR D O 1
ATOM 14846 N N . GLY D 4 613 ? 83.493 46.168 72.834 1.00 0.00 606 GLY D N 1
ATOM 14847 C CA . GLY D 4 613 ? 84.323 45.414 73.766 1.00 0.00 606 GLY D CA 1
ATOM 14848 C C . GLY D 4 613 ? 83.987 45.600 75.271 1.00 0.00 606 GLY D C 1
ATOM 14849 O O . GLY D 4 613 ? 83.324 46.557 75.630 1.00 0.00 606 GLY D O 1
ATOM 14853 N N . GLY D 4 614 ? 84.557 44.690 76.067 1.00 0.00 607 GLY D N 1
ATOM 14854 C CA . GLY D 4 614 ? 84.446 44.617 77.528 1.00 0.00 607 GLY D CA 1
ATOM 14855 C C . GLY D 4 614 ? 83.014 44.471 78.094 1.00 0.00 607 GLY D C 1
ATOM 14856 O O . GLY D 4 614 ? 82.109 44.085 77.325 1.00 0.00 607 GLY D O 1
ATOM 14860 N N . LYS D 4 615 ? 82.836 44.842 79.354 1.00 0.00 608 LYS D N 1
ATOM 14861 C CA . LYS D 4 615 ? 81.515 44.696 80.065 1.00 0.00 608 LYS D CA 1
ATOM 14862 C C . LYS D 4 615 ? 80.278 45.138 79.331 1.00 0.00 608 LYS D C 1
ATOM 14863 O O . LYS D 4 615 ? 80.208 46.279 78.783 1.00 0.00 608 LYS D O 1
ATOM 14882 N N . ARG D 4 616 ? 79.275 44.254 79.259 1.00 0.00 609 ARG D N 1
ATOM 14883 C CA . ARG D 4 616 ? 78.074 44.456 78.504 1.00 0.00 609 ARG D CA 1
ATOM 14884 C C . ARG D 4 616 ? 76.994 45.167 79.288 1.00 0.00 609 ARG D C 1
ATOM 14885 O O . ARG D 4 616 ? 75.868 45.313 78.849 1.00 0.00 609 ARG D O 1
ATOM 14906 N N . VAL D 4 617 ? 77.340 45.452 80.556 1.00 0.00 610 VAL D N 1
ATOM 14907 C CA . VAL D 4 617 ? 76.664 46.413 81.378 1.00 0.00 610 VAL D CA 1
ATOM 14908 C C . VAL D 4 617 ? 76.395 47.756 80.664 1.00 0.00 610 VAL D C 1
ATOM 14909 O O . VAL D 4 617 ? 76.983 48.180 79.646 1.00 0.00 610 VAL D O 1
ATOM 14922 N N . LYS D 4 618 ? 75.339 48.445 81.200 1.00 0.00 611 LYS D N 1
ATOM 14923 C CA . LYS D 4 618 ? 74.829 49.701 80.630 1.00 0.00 611 LYS D CA 1
ATOM 14924 C C . LYS D 4 618 ? 75.941 50.744 80.649 1.00 0.00 611 LYS D C 1
ATOM 14925 O O . LYS D 4 618 ? 76.707 50.733 81.611 1.00 0.00 611 LYS D O 1
ATOM 14944 N N . LYS D 4 619 ? 76.139 51.519 79.612 1.00 0.00 612 LYS D N 1
ATOM 14945 C CA . LYS D 4 619 ? 77.209 52.524 79.554 1.00 0.00 612 LYS D CA 1
ATOM 14946 C C . LYS D 4 619 ? 76.504 53.858 79.901 1.00 0.00 612 LYS D C 1
ATOM 14947 O O . LYS D 4 619 ? 75.670 54.276 79.083 1.00 0.00 612 LYS D O 1
ATOM 14966 N N . ARG E 5 14 ? 70.041 58.157 85.931 1.00 0.00 14 ARG F N 1
ATOM 14967 C CA . ARG E 5 14 ? 70.405 58.232 84.472 1.00 0.00 14 ARG F CA 1
ATOM 14968 C C . ARG E 5 14 ? 69.269 58.599 83.570 1.00 0.00 14 ARG F C 1
ATOM 14969 O O . ARG E 5 14 ? 69.465 59.489 82.729 1.00 0.00 14 ARG F O 1
ATOM 14990 N N . LYS E 5 15 ? 68.116 57.953 83.707 1.00 0.00 15 LYS F N 1
ATOM 14991 C CA . LYS E 5 15 ? 66.902 58.375 83.043 1.00 0.00 15 LYS F CA 1
ATOM 14992 C C . LYS E 5 15 ? 66.258 59.499 83.718 1.00 0.00 15 LYS F C 1
ATOM 14993 O O . LYS E 5 15 ? 66.619 59.872 84.818 1.00 0.00 15 LYS F O 1
ATOM 15012 N N . VAL E 5 16 ? 65.126 60.022 83.077 1.00 0.00 16 VAL F N 1
ATOM 15013 C CA . VAL E 5 16 ? 64.195 61.067 83.624 1.00 0.00 16 VAL F CA 1
ATOM 15014 C C . VAL E 5 16 ? 64.634 62.478 83.464 1.00 0.00 16 VAL F C 1
ATOM 15015 O O . VAL E 5 16 ? 65.420 62.942 84.290 1.00 0.00 16 VAL F O 1
ATOM 15028 N N . TYR E 5 17 ? 64.092 63.296 82.488 1.00 0.00 17 TYR F N 1
ATOM 15029 C CA . TYR E 5 17 ? 64.283 64.706 82.302 1.00 0.00 17 TYR F CA 1
ATOM 15030 C C . TYR E 5 17 ? 63.037 65.548 82.479 1.00 0.00 17 TYR F C 1
ATOM 15031 O O . TYR E 5 17 ? 61.912 65.098 82.269 1.00 0.00 17 TYR F O 1
ATOM 15049 N N . ASP E 5 18 ? 63.116 66.705 83.061 1.00 0.00 18 ASP F N 1
ATOM 15050 C CA . ASP E 5 18 ? 62.052 67.408 83.701 1.00 0.00 18 ASP F CA 1
ATOM 15051 C C . ASP E 5 18 ? 61.628 68.638 82.964 1.00 0.00 18 ASP F C 1
ATOM 15052 O O . ASP E 5 18 ? 60.526 69.121 83.213 1.00 0.00 18 ASP F O 1
ATOM 15061 N N . PHE E 5 19 ? 62.360 69.186 82.034 1.00 0.00 19 PHE F N 1
ATOM 15062 C CA . PHE E 5 19 ? 62.322 70.663 81.679 1.00 0.00 19 PHE F CA 1
ATOM 15063 C C . PHE E 5 19 ? 61.334 71.044 80.564 1.00 0.00 19 PHE F C 1
ATOM 15064 O O . PHE E 5 19 ? 60.959 72.228 80.530 1.00 0.00 19 PHE F O 1
ATOM 15081 N N . MET E 5 20 ? 60.937 70.124 79.700 1.00 0.00 20 MET F N 1
ATOM 15082 C CA . MET E 5 20 ? 60.270 70.360 78.407 1.00 0.00 20 MET F CA 1
ATOM 15083 C C . MET E 5 20 ? 59.074 71.286 78.358 1.00 0.00 20 MET F C 1
ATOM 15084 O O . MET E 5 20 ? 59.054 72.149 77.504 1.00 0.00 20 MET F O 1
ATOM 15098 N N . ARG E 5 21 ? 58.043 71.137 79.175 1.00 0.00 21 ARG F N 1
ATOM 15099 C CA . ARG E 5 21 ? 56.963 72.109 79.184 1.00 0.00 21 ARG F CA 1
ATOM 15100 C C . ARG E 5 21 ? 57.383 73.546 79.579 1.00 0.00 21 ARG F C 1
ATOM 15101 O O . ARG E 5 21 ? 56.920 74.555 79.041 1.00 0.00 21 ARG F O 1
ATOM 15122 N N . TRP E 5 22 ? 58.275 73.721 80.604 1.00 0.00 22 TRP F N 1
ATOM 15123 C CA . TRP E 5 22 ? 58.845 74.995 80.968 1.00 0.00 22 TRP F CA 1
ATOM 15124 C C . TRP E 5 22 ? 59.619 75.668 79.868 1.00 0.00 22 TRP F C 1
ATOM 15125 O O . TRP E 5 22 ? 59.401 76.846 79.587 1.00 0.00 22 TRP F O 1
ATOM 15146 N N . ASP E 5 23 ? 60.453 74.845 79.205 1.00 0.00 23 ASP F N 1
ATOM 15147 C CA . ASP E 5 23 ? 61.306 75.317 78.077 1.00 0.00 23 ASP F CA 1
ATOM 15148 C C . ASP E 5 23 ? 60.554 75.975 76.879 1.00 0.00 23 ASP F C 1
ATOM 15149 O O . ASP E 5 23 ? 60.974 77.033 76.393 1.00 0.00 23 ASP F O 1
ATOM 15158 N N . TYR E 5 24 ? 59.462 75.371 76.366 1.00 0.00 24 TYR F N 1
ATOM 15159 C CA . TYR E 5 24 ? 58.924 76.034 75.155 1.00 0.00 24 TYR F CA 1
ATOM 15160 C C . TYR E 5 24 ? 58.154 77.350 75.335 1.00 0.00 24 TYR F C 1
ATOM 15161 O O . TYR E 5 24 ? 58.144 78.265 74.551 1.00 0.00 24 TYR F O 1
ATOM 15179 N N . TRP E 5 25 ? 57.575 77.438 76.542 1.00 0.00 25 TRP F N 1
ATOM 15180 C CA . TRP E 5 25 ? 57.044 78.576 77.157 1.00 0.00 25 TRP F CA 1
ATOM 15181 C C . TRP E 5 25 ? 58.056 79.715 77.496 1.00 0.00 25 TRP F C 1
ATOM 15182 O O . TRP E 5 25 ? 57.887 80.835 77.112 1.00 0.00 25 TRP F O 1
ATOM 15203 N N . ALA E 5 26 ? 59.245 79.256 78.041 1.00 0.00 26 ALA F N 1
ATOM 15204 C CA . ALA E 5 26 ? 60.425 80.068 78.308 1.00 0.00 26 ALA F CA 1
ATOM 15205 C C . ALA E 5 26 ? 61.035 80.702 76.991 1.00 0.00 26 ALA F C 1
ATOM 15206 O O . ALA E 5 26 ? 61.348 81.846 76.922 1.00 0.00 26 ALA F O 1
ATOM 15213 N N . PHE E 5 27 ? 61.153 79.919 75.870 1.00 0.00 27 PHE F N 1
ATOM 15214 C CA . PHE E 5 27 ? 61.430 80.268 74.512 1.00 0.00 27 PHE F CA 1
ATOM 15215 C C . PHE E 5 27 ? 60.531 81.347 73.976 1.00 0.00 27 PHE F C 1
ATOM 15216 O O . PHE E 5 27 ? 60.986 82.285 73.268 1.00 0.00 27 PHE F O 1
ATOM 15233 N N . GLY E 5 28 ? 59.273 81.192 74.369 1.00 0.00 28 GLY F N 1
ATOM 15234 C CA . GLY E 5 28 ? 58.126 82.124 74.189 1.00 0.00 28 GLY F CA 1
ATOM 15235 C C . GLY E 5 28 ? 58.289 83.487 74.804 1.00 0.00 28 GLY F C 1
ATOM 15236 O O . GLY E 5 28 ? 58.052 84.453 74.150 1.00 0.00 28 GLY F O 1
ATOM 15240 N N . ILE E 5 29 ? 58.697 83.694 76.096 1.00 0.00 29 ILE F N 1
ATOM 15241 C CA . ILE E 5 29 ? 59.016 84.973 76.688 1.00 0.00 29 ILE F CA 1
ATOM 15242 C C . ILE E 5 29 ? 60.254 85.464 76.072 1.00 0.00 29 ILE F C 1
ATOM 15243 O O . ILE E 5 29 ? 60.365 86.645 75.702 1.00 0.00 29 ILE F O 1
ATOM 15259 N N . SER E 5 30 ? 61.243 84.625 75.693 1.00 0.00 30 SER F N 1
ATOM 15260 C CA . SER E 5 30 ? 62.508 84.981 75.052 1.00 0.00 30 SER F CA 1
ATOM 15261 C C . SER E 5 30 ? 62.304 85.581 73.664 1.00 0.00 30 SER F C 1
ATOM 15262 O O . SER E 5 30 ? 63.131 86.345 73.165 1.00 0.00 30 SER F O 1
ATOM 15270 N N . GLY E 5 31 ? 61.191 85.207 73.094 1.00 0.00 31 GLY F N 1
ATOM 15271 C CA . GLY E 5 31 ? 60.638 85.903 72.006 1.00 0.00 31 GLY F CA 1
ATOM 15272 C C . GLY E 5 31 ? 60.494 87.389 71.998 1.00 0.00 31 GLY F C 1
ATOM 15273 O O . GLY E 5 31 ? 60.774 88.020 70.946 1.00 0.00 31 GLY F O 1
ATOM 15277 N N . LEU E 5 32 ? 60.155 88.006 73.088 1.00 0.00 32 LEU F N 1
ATOM 15278 C CA . LEU E 5 32 ? 60.064 89.435 73.143 1.00 0.00 32 LEU F CA 1
ATOM 15279 C C . LEU E 5 32 ? 61.336 90.185 73.144 1.00 0.00 32 LEU F C 1
ATOM 15280 O O . LEU E 5 32 ? 61.428 91.250 72.522 1.00 0.00 32 LEU F O 1
ATOM 15296 N N . LEU E 5 33 ? 62.423 89.548 73.693 1.00 0.00 33 LEU F N 1
ATOM 15297 C CA . LEU E 5 33 ? 63.848 89.907 73.481 1.00 0.00 33 LEU F CA 1
ATOM 15298 C C . LEU E 5 33 ? 64.202 89.784 72.018 1.00 0.00 33 LEU F C 1
ATOM 15299 O O . LEU E 5 33 ? 64.949 90.618 71.558 1.00 0.00 33 LEU F O 1
ATOM 15315 N N . LEU E 5 34 ? 63.696 88.846 71.229 1.00 0.00 34 LEU F N 1
ATOM 15316 C CA . LEU E 5 34 ? 63.906 88.873 69.762 1.00 0.00 34 LEU F CA 1
ATOM 15317 C C . LEU E 5 34 ? 63.211 90.086 69.098 1.00 0.00 34 LEU F C 1
ATOM 15318 O O . LEU E 5 34 ? 63.745 90.678 68.183 1.00 0.00 34 LEU F O 1
ATOM 15334 N N . ILE E 5 35 ? 61.914 90.430 69.480 1.00 0.00 35 ILE F N 1
ATOM 15335 C CA . ILE E 5 35 ? 61.264 91.627 69.083 1.00 0.00 35 ILE F CA 1
ATOM 15336 C C . ILE E 5 35 ? 62.078 92.894 69.317 1.00 0.00 35 ILE F C 1
ATOM 15337 O O . ILE E 5 35 ? 62.244 93.743 68.440 1.00 0.00 35 ILE F O 1
ATOM 15353 N N . ALA E 5 36 ? 62.576 92.983 70.530 1.00 0.00 36 ALA F N 1
ATOM 15354 C CA . ALA E 5 36 ? 63.445 94.037 70.918 1.00 0.00 36 ALA F CA 1
ATOM 15355 C C . ALA E 5 36 ? 64.672 94.170 70.094 1.00 0.00 36 ALA F C 1
ATOM 15356 O O . ALA E 5 36 ? 65.069 95.214 69.667 1.00 0.00 36 ALA F O 1
ATOM 15363 N N . ALA E 5 37 ? 65.409 93.066 69.770 1.00 0.00 37 ALA F N 1
ATOM 15364 C CA . ALA E 5 37 ? 66.610 93.054 68.928 1.00 0.00 37 ALA F CA 1
ATOM 15365 C C . ALA E 5 37 ? 66.427 93.547 67.518 1.00 0.00 37 ALA F C 1
ATOM 15366 O O . ALA E 5 37 ? 67.376 94.042 66.905 1.00 0.00 37 ALA F O 1
ATOM 15373 N N . ILE E 5 38 ? 65.259 93.349 66.958 1.00 0.00 38 ILE F N 1
ATOM 15374 C CA . ILE E 5 38 ? 64.977 93.785 65.631 1.00 0.00 38 ILE F CA 1
ATOM 15375 C C . ILE E 5 38 ? 64.582 95.185 65.621 1.00 0.00 38 ILE F C 1
ATOM 15376 O O . ILE E 5 38 ? 64.851 95.892 64.686 1.00 0.00 38 ILE F O 1
ATOM 15392 N N . VAL E 5 39 ? 63.883 95.609 66.731 1.00 0.00 39 VAL F N 1
ATOM 15393 C CA . VAL E 5 39 ? 63.646 96.991 66.903 1.00 0.00 39 VAL F CA 1
ATOM 15394 C C . VAL E 5 39 ? 64.879 97.879 67.100 1.00 0.00 39 VAL F C 1
ATOM 15395 O O . VAL E 5 39 ? 64.994 99.006 66.660 1.00 0.00 39 VAL F O 1
ATOM 15408 N N . ILE E 5 40 ? 65.936 97.358 67.787 1.00 0.00 40 ILE F N 1
ATOM 15409 C CA . ILE E 5 40 ? 67.248 98.022 67.818 1.00 0.00 40 ILE F CA 1
ATOM 15410 C C . ILE E 5 40 ? 67.806 98.063 66.375 1.00 0.00 40 ILE F C 1
ATOM 15411 O O . ILE E 5 40 ? 68.310 99.124 65.957 1.00 0.00 40 ILE F O 1
ATOM 15427 N N . MET E 5 41 ? 67.871 96.880 65.679 1.00 0.00 41 MET F N 1
ATOM 15428 C CA . MET E 5 41 ? 68.217 96.938 64.242 1.00 0.00 41 MET F CA 1
ATOM 15429 C C . MET E 5 41 ? 67.591 98.073 63.472 1.00 0.00 41 MET F C 1
ATOM 15430 O O . MET E 5 41 ? 68.343 98.797 62.839 1.00 0.00 41 MET F O 1
ATOM 15444 N N . GLY E 5 42 ? 66.284 98.280 63.511 1.00 0.00 42 GLY F N 1
ATOM 15445 C CA . GLY E 5 42 ? 65.704 99.457 62.833 1.00 0.00 42 GLY F CA 1
ATOM 15446 C C . GLY E 5 42 ? 65.990 100.780 63.455 1.00 0.00 42 GLY F C 1
ATOM 15447 O O . GLY E 5 42 ? 66.444 101.717 62.821 1.00 0.00 42 GLY F O 1
ATOM 15451 N N . VAL E 5 43 ? 65.769 100.917 64.757 1.00 0.00 43 VAL F N 1
ATOM 15452 C CA . VAL E 5 43 ? 65.898 102.218 65.445 1.00 0.00 43 VAL F CA 1
ATOM 15453 C C . VAL E 5 43 ? 67.333 102.814 65.471 1.00 0.00 43 VAL F C 1
ATOM 15454 O O . VAL E 5 43 ? 67.534 104.015 65.210 1.00 0.00 43 VAL F O 1
ATOM 15467 N N . ARG E 5 44 ? 68.394 101.972 65.703 1.00 0.00 44 ARG F N 1
ATOM 15468 C CA . ARG E 5 44 ? 69.777 102.428 65.878 1.00 0.00 44 ARG F CA 1
ATOM 15469 C C . ARG E 5 44 ? 70.705 102.105 64.715 1.00 0.00 44 ARG F C 1
ATOM 15470 O O . ARG E 5 44 ? 71.813 102.633 64.577 1.00 0.00 44 ARG F O 1
ATOM 15491 N N . GLY E 5 45 ? 70.206 101.218 63.808 1.00 0.00 45 GLY F N 1
ATOM 15492 C CA . GLY E 5 45 ? 70.899 100.747 62.627 1.00 0.00 45 GLY F CA 1
ATOM 15493 C C . GLY E 5 45 ? 71.832 99.526 62.886 1.00 0.00 45 GLY F C 1
ATOM 15494 O O . GLY E 5 45 ? 72.280 99.372 64.004 1.00 0.00 45 GLY F O 1
ATOM 15498 N N . PHE E 5 46 ? 72.129 98.710 61.855 1.00 0.00 46 PHE F N 1
ATOM 15499 C CA . PHE E 5 46 ? 72.750 97.402 61.814 1.00 0.00 46 PHE F CA 1
ATOM 15500 C C . PHE E 5 46 ? 73.939 97.377 60.773 1.00 0.00 46 PHE F C 1
ATOM 15501 O O . PHE E 5 46 ? 74.997 96.865 61.082 1.00 0.00 46 PHE F O 1
ATOM 15518 N N . ASN E 5 47 ? 73.743 98.020 59.635 1.00 0.00 47 ASN F N 1
ATOM 15519 C CA . ASN E 5 47 ? 74.694 98.375 58.564 1.00 0.00 47 ASN F CA 1
ATOM 15520 C C . ASN E 5 47 ? 75.866 99.297 58.941 1.00 0.00 47 ASN F C 1
ATOM 15521 O O . ASN E 5 47 ? 75.750 100.540 59.066 1.00 0.00 47 ASN F O 1
ATOM 15532 N N . TRP E 5 48 ? 77.068 98.710 59.133 1.00 0.00 48 TRP F N 1
ATOM 15533 C CA . TRP E 5 48 ? 78.272 99.456 59.531 1.00 0.00 48 TRP F CA 1
ATOM 15534 C C . TRP E 5 48 ? 79.426 98.489 59.103 1.00 0.00 48 TRP F C 1
ATOM 15535 O O . TRP E 5 48 ? 79.295 97.268 59.300 1.00 0.00 48 TRP F O 1
ATOM 15556 N N . GLY E 5 49 ? 80.535 98.972 58.463 1.00 0.00 49 GLY F N 1
ATOM 15557 C CA . GLY E 5 49 ? 81.779 98.149 58.294 1.00 0.00 49 GLY F CA 1
ATOM 15558 C C . GLY E 5 49 ? 82.905 98.703 57.486 1.00 0.00 49 GLY F C 1
ATOM 15559 O O . GLY E 5 49 ? 83.073 99.898 57.240 1.00 0.00 49 GLY F O 1
ATOM 15563 N N . LEU E 5 50 ? 83.840 97.840 57.011 1.00 0.00 50 LEU F N 1
ATOM 15564 C CA . LEU E 5 50 ? 84.992 98.233 56.203 1.00 0.00 50 LEU F CA 1
ATOM 15565 C C . LEU E 5 50 ? 84.821 97.524 54.801 1.00 0.00 50 LEU F C 1
ATOM 15566 O O . LEU E 5 50 ? 84.720 98.090 53.726 1.00 0.00 50 LEU F O 1
ATOM 15582 N N . ASP E 5 51 ? 84.738 96.149 54.908 1.00 0.00 51 ASP F N 1
ATOM 15583 C CA . ASP E 5 51 ? 84.201 95.323 53.820 1.00 0.00 51 ASP F CA 1
ATOM 15584 C C . ASP E 5 51 ? 82.732 95.723 53.642 1.00 0.00 51 ASP F C 1
ATOM 15585 O O . ASP E 5 51 ? 82.170 95.726 52.590 1.00 0.00 51 ASP F O 1
ATOM 15594 N N . PHE E 5 52 ? 82.031 95.942 54.763 1.00 0.00 52 PHE F N 1
ATOM 15595 C CA . PHE E 5 52 ? 80.603 96.102 54.746 1.00 0.00 52 PHE F CA 1
ATOM 15596 C C . PHE E 5 52 ? 80.263 97.587 54.454 1.00 0.00 52 PHE F C 1
ATOM 15597 O O . PHE E 5 52 ? 80.075 98.456 55.265 1.00 0.00 52 PHE F O 1
ATOM 15614 N N . THR E 5 53 ? 80.201 98.000 53.088 1.00 0.00 53 THR F N 1
ATOM 15615 C CA . THR E 5 53 ? 79.604 99.322 52.662 1.00 0.00 53 THR F CA 1
ATOM 15616 C C . THR E 5 53 ? 80.570 100.467 52.612 1.00 0.00 53 THR F C 1
ATOM 15617 O O . THR E 5 53 ? 80.278 101.570 52.295 1.00 0.00 53 THR F O 1
ATOM 15628 N N . GLY E 5 54 ? 81.837 100.160 52.937 1.00 0.00 54 GLY F N 1
ATOM 15629 C CA . GLY E 5 54 ? 82.921 101.050 52.997 1.00 0.00 54 GLY F CA 1
ATOM 15630 C C . GLY E 5 54 ? 83.033 101.736 54.337 1.00 0.00 54 GLY F C 1
ATOM 15631 O O . GLY E 5 54 ? 82.090 101.968 55.035 1.00 0.00 54 GLY F O 1
ATOM 15635 N N . GLY E 5 55 ? 84.244 102.162 54.677 1.00 0.00 55 GLY F N 1
ATOM 15636 C CA . GLY E 5 55 ? 84.606 102.633 55.977 1.00 0.00 55 GLY F CA 1
ATOM 15637 C C . GLY E 5 55 ? 86.018 103.088 56.000 1.00 0.00 55 GLY F C 1
ATOM 15638 O O . GLY E 5 55 ? 86.821 102.692 55.147 1.00 0.00 55 GLY F O 1
ATOM 15642 N N . THR E 5 56 ? 86.335 103.926 56.967 1.00 0.00 56 THR F N 1
ATOM 15643 C CA . THR E 5 56 ? 87.689 104.333 57.268 1.00 0.00 56 THR F CA 1
ATOM 15644 C C . THR E 5 56 ? 87.871 103.810 58.655 1.00 0.00 56 THR F C 1
ATOM 15645 O O . THR E 5 56 ? 87.033 103.952 59.516 1.00 0.00 56 THR F O 1
ATOM 15656 N N . VAL E 5 57 ? 88.982 103.122 58.847 1.00 0.00 57 VAL F N 1
ATOM 15657 C CA . VAL E 5 57 ? 89.276 102.524 60.192 1.00 0.00 57 VAL F CA 1
ATOM 15658 C C . VAL E 5 57 ? 90.723 102.904 60.778 1.00 0.00 57 VAL F C 1
ATOM 15659 O O . VAL E 5 57 ? 91.814 102.729 60.142 1.00 0.00 57 VAL F O 1
ATOM 15672 N N . ILE E 5 58 ? 90.763 103.344 62.036 1.00 0.00 58 ILE F N 1
ATOM 15673 C CA . ILE E 5 58 ? 92.085 103.382 62.646 1.00 0.00 58 ILE F CA 1
ATOM 15674 C C . ILE E 5 58 ? 92.085 102.556 63.981 1.00 0.00 58 ILE F C 1
ATOM 15675 O O . ILE E 5 58 ? 91.164 102.474 64.838 1.00 0.00 58 ILE F O 1
ATOM 15691 N N . GLU E 5 59 ? 93.154 101.750 64.106 1.00 0.00 59 GLU F N 1
ATOM 15692 C CA . GLU E 5 59 ? 93.401 100.965 65.347 1.00 0.00 59 GLU F CA 1
ATOM 15693 C C . GLU E 5 59 ? 94.763 101.402 65.937 1.00 0.00 59 GLU F C 1
ATOM 15694 O O . GLU E 5 59 ? 95.805 101.561 65.299 1.00 0.00 59 GLU F O 1
ATOM 15706 N N . ILE E 5 60 ? 94.718 101.629 67.220 1.00 0.00 60 ILE F N 1
ATOM 15707 C CA . ILE E 5 60 ? 95.703 102.207 68.064 1.00 0.00 60 ILE F CA 1
ATOM 15708 C C . ILE E 5 60 ? 95.730 101.366 69.426 1.00 0.00 60 ILE F C 1
ATOM 15709 O O . ILE E 5 60 ? 94.769 100.690 69.784 1.00 0.00 60 ILE F O 1
ATOM 15725 N N . THR E 5 61 ? 96.907 101.341 70.064 1.00 0.00 61 THR F N 1
ATOM 15726 C CA . THR E 5 61 ? 97.081 100.830 71.425 1.00 0.00 61 THR F CA 1
ATOM 15727 C C . THR E 5 61 ? 97.321 102.042 72.259 1.00 0.00 61 THR F C 1
ATOM 15728 O O . THR E 5 61 ? 98.159 102.890 71.935 1.00 0.00 61 THR F O 1
ATOM 15739 N N . LEU E 5 62 ? 96.697 102.211 73.428 1.00 0.00 62 LEU F N 1
ATOM 15740 C CA . LEU E 5 62 ? 96.649 103.394 74.212 1.00 0.00 62 LEU F CA 1
ATOM 15741 C C . LEU E 5 62 ? 96.711 102.807 75.554 1.00 0.00 62 LEU F C 1
ATOM 15742 O O . LEU E 5 62 ? 96.047 101.757 75.786 1.00 0.00 62 LEU F O 1
ATOM 15758 N N . GLU E 5 63 ? 97.370 103.445 76.520 1.00 0.00 63 GLU F N 1
ATOM 15759 C CA . GLU E 5 63 ? 97.408 103.171 77.922 1.00 0.00 63 GLU F CA 1
ATOM 15760 C C . GLU E 5 63 ? 96.264 103.965 78.560 1.00 0.00 63 GLU F C 1
ATOM 15761 O O . GLU E 5 63 ? 95.878 105.064 78.159 1.00 0.00 63 GLU F O 1
ATOM 15773 N N . LYS E 5 64 ? 95.687 103.326 79.570 1.00 0.00 64 LYS F N 1
ATOM 15774 C CA . LYS E 5 64 ? 94.542 103.833 80.161 1.00 0.00 64 LYS F CA 1
ATOM 15775 C C . LYS E 5 64 ? 94.440 105.262 80.710 1.00 0.00 64 LYS F C 1
ATOM 15776 O O . LYS E 5 64 ? 93.530 105.988 80.363 1.00 0.00 64 LYS F O 1
ATOM 15795 N N . PRO E 5 65 ? 95.358 105.681 81.609 1.00 0.00 65 PRO F N 1
ATOM 15796 C CA . PRO E 5 65 ? 95.378 107.078 82.065 1.00 0.00 65 PRO F CA 1
ATOM 15797 C C . PRO E 5 65 ? 95.931 108.047 81.053 1.00 0.00 65 PRO F C 1
ATOM 15798 O O . PRO E 5 65 ? 96.172 109.188 81.445 1.00 0.00 65 PRO F O 1
ATOM 15809 N N . ALA E 5 66 ? 96.149 107.691 79.777 1.00 0.00 66 ALA F N 1
ATOM 15810 C CA . ALA E 5 66 ? 96.839 108.493 78.828 1.00 0.00 66 ALA F CA 1
ATOM 15811 C C . ALA E 5 66 ? 95.809 109.352 78.134 1.00 0.00 66 ALA F C 1
ATOM 15812 O O . ALA E 5 66 ? 94.632 108.953 77.926 1.00 0.00 66 ALA F O 1
ATOM 15819 N N . GLU E 5 67 ? 96.253 110.567 77.850 1.00 0.00 67 GLU F N 1
ATOM 15820 C CA . GLU E 5 67 ? 95.420 111.504 77.234 1.00 0.00 67 GLU F CA 1
ATOM 15821 C C . GLU E 5 67 ? 94.816 111.187 75.854 1.00 0.00 67 GLU F C 1
ATOM 15822 O O . GLU E 5 67 ? 95.440 111.056 74.803 1.00 0.00 67 GLU F O 1
ATOM 15834 N N . ILE E 5 68 ? 93.426 110.896 75.900 1.00 0.00 68 ILE F N 1
ATOM 15835 C CA . ILE E 5 68 ? 92.777 110.638 74.602 1.00 0.00 68 ILE F CA 1
ATOM 15836 C C . ILE E 5 68 ? 92.531 111.979 73.907 1.00 0.00 68 ILE F C 1
ATOM 15837 O O . ILE E 5 68 ? 92.460 112.031 72.690 1.00 0.00 68 ILE F O 1
ATOM 15853 N N . ASP E 5 69 ? 92.357 113.132 74.591 1.00 0.00 69 ASP F N 1
ATOM 15854 C CA . ASP E 5 69 ? 92.116 114.423 73.847 1.00 0.00 69 ASP F CA 1
ATOM 15855 C C . ASP E 5 69 ? 93.187 114.767 72.836 1.00 0.00 69 ASP F C 1
ATOM 15856 O O . ASP E 5 69 ? 92.915 115.370 71.796 1.00 0.00 69 ASP F O 1
ATOM 15865 N N . VAL E 5 70 ? 94.472 114.345 73.064 1.00 0.00 70 VAL F N 1
ATOM 15866 C CA . VAL E 5 70 ? 95.583 114.365 72.135 1.00 0.00 70 VAL F CA 1
ATOM 15867 C C . VAL E 5 70 ? 95.408 113.531 70.892 1.00 0.00 70 VAL F C 1
ATOM 15868 O O . VAL E 5 70 ? 95.695 113.878 69.798 1.00 0.00 70 VAL F O 1
ATOM 15881 N N . MET E 5 71 ? 94.868 112.307 71.087 1.00 0.00 71 MET F N 1
ATOM 15882 C CA . MET E 5 71 ? 94.515 111.318 70.058 1.00 0.00 71 MET F CA 1
ATOM 15883 C C . MET E 5 71 ? 93.401 111.847 69.075 1.00 0.00 71 MET F C 1
ATOM 15884 O O . MET E 5 71 ? 93.520 111.921 67.871 1.00 0.00 71 MET F O 1
ATOM 15898 N N . ARG E 5 72 ? 92.424 112.513 69.778 1.00 0.00 72 ARG F N 1
ATOM 15899 C CA . ARG E 5 72 ? 91.362 113.265 69.067 1.00 0.00 72 ARG F CA 1
ATOM 15900 C C . ARG E 5 72 ? 91.796 114.479 68.233 1.00 0.00 72 ARG F C 1
ATOM 15901 O O . ARG E 5 72 ? 91.145 114.822 67.265 1.00 0.00 72 ARG F O 1
ATOM 15922 N N . ASP E 5 73 ? 92.890 115.126 68.633 1.00 0.00 73 ASP F N 1
ATOM 15923 C CA . ASP E 5 73 ? 93.482 116.266 68.020 1.00 0.00 73 ASP F CA 1
ATOM 15924 C C . ASP E 5 73 ? 94.108 115.820 66.671 1.00 0.00 73 ASP F C 1
ATOM 15925 O O . ASP E 5 73 ? 93.853 116.489 65.632 1.00 0.00 73 ASP F O 1
ATOM 15934 N N . ALA E 5 74 ? 94.864 114.730 66.612 1.00 0.00 74 ALA F N 1
ATOM 15935 C CA . ALA E 5 74 ? 95.329 114.249 65.328 1.00 0.00 74 ALA F CA 1
ATOM 15936 C C . ALA E 5 74 ? 94.294 113.791 64.206 1.00 0.00 74 ALA F C 1
ATOM 15937 O O . ALA E 5 74 ? 94.493 114.054 63.001 1.00 0.00 74 ALA F O 1
ATOM 15944 N N . LEU E 5 75 ? 93.165 113.130 64.634 1.00 0.00 75 LEU F N 1
ATOM 15945 C CA . LEU E 5 75 ? 92.010 112.691 63.850 1.00 0.00 75 LEU F CA 1
ATOM 15946 C C . LEU E 5 75 ? 91.202 113.933 63.396 1.00 0.00 75 LEU F C 1
ATOM 15947 O O . LEU E 5 75 ? 90.731 114.003 62.268 1.00 0.00 75 LEU F O 1
ATOM 15963 N N . GLN E 5 76 ? 91.024 114.952 64.295 1.00 0.00 76 GLN F N 1
ATOM 15964 C CA . GLN E 5 76 ? 90.535 116.361 64.012 1.00 0.00 76 GLN F CA 1
ATOM 15965 C C . GLN E 5 76 ? 91.321 116.942 62.880 1.00 0.00 76 GLN F C 1
ATOM 15966 O O . GLN E 5 76 ? 90.728 117.392 61.896 1.00 0.00 76 GLN F O 1
ATOM 15980 N N . LYS E 5 77 ? 92.674 116.901 62.988 1.00 0.00 77 LYS F N 1
ATOM 15981 C CA . LYS E 5 77 ? 93.578 117.417 61.943 1.00 0.00 77 LYS F CA 1
ATOM 15982 C C . LYS E 5 77 ? 93.552 116.722 60.608 1.00 0.00 77 LYS F C 1
ATOM 15983 O O . LYS E 5 77 ? 93.791 117.466 59.634 1.00 0.00 77 LYS F O 1
ATOM 16002 N N . ALA E 5 78 ? 93.384 115.393 60.571 1.00 0.00 78 ALA F N 1
ATOM 16003 C CA . ALA E 5 78 ? 93.131 114.615 59.348 1.00 0.00 78 ALA F CA 1
ATOM 16004 C C . ALA E 5 78 ? 91.803 114.985 58.767 1.00 0.00 78 ALA F C 1
ATOM 16005 O O . ALA E 5 78 ? 91.577 114.824 57.570 1.00 0.00 78 ALA F O 1
ATOM 16012 N N . GLY E 5 79 ? 90.869 115.455 59.619 1.00 0.00 79 GLY F N 1
ATOM 16013 C CA . GLY E 5 79 ? 89.634 116.079 59.249 1.00 0.00 79 GLY F CA 1
ATOM 16014 C C . GLY E 5 79 ? 88.422 115.355 59.804 1.00 0.00 79 GLY F C 1
ATOM 16015 O O . GLY E 5 79 ? 87.323 115.787 59.554 1.00 0.00 79 GLY F O 1
ATOM 16019 N N . PHE E 5 80 ? 88.618 114.216 60.589 1.00 0.00 80 PHE F N 1
ATOM 16020 C CA . PHE E 5 80 ? 87.485 113.456 61.180 1.00 0.00 80 PHE F CA 1
ATOM 16021 C C . PHE E 5 80 ? 86.883 114.058 62.414 1.00 0.00 80 PHE F C 1
ATOM 16022 O O . PHE E 5 80 ? 87.555 114.559 63.333 1.00 0.00 80 PHE F O 1
ATOM 16039 N N . GLU E 5 81 ? 85.566 114.145 62.379 1.00 0.00 81 GLU F N 1
ATOM 16040 C CA . GLU E 5 81 ? 84.706 114.861 63.298 1.00 0.00 81 GLU F CA 1
ATOM 16041 C C . GLU E 5 81 ? 84.080 113.986 64.365 1.00 0.00 81 GLU F C 1
ATOM 16042 O O . GLU E 5 81 ? 83.889 112.750 64.259 1.00 0.00 81 GLU F O 1
ATOM 16054 N N . GLU E 5 82 ? 83.646 114.615 65.483 1.00 0.00 82 GLU F N 1
ATOM 16055 C CA . GLU E 5 82 ? 83.296 114.088 66.718 1.00 0.00 82 GLU F CA 1
ATOM 16056 C C . GLU E 5 82 ? 82.042 113.259 66.744 1.00 0.00 82 GLU F C 1
ATOM 16057 O O . GLU E 5 82 ? 82.120 112.231 67.435 1.00 0.00 82 GLU F O 1
ATOM 16069 N N . PRO E 5 83 ? 80.861 113.462 66.155 1.00 0.00 83 PRO F N 1
ATOM 16070 C CA . PRO E 5 83 ? 79.842 112.440 65.995 1.00 0.00 83 PRO F CA 1
ATOM 16071 C C . PRO E 5 83 ? 80.182 111.359 65.018 1.00 0.00 83 PRO F C 1
ATOM 16072 O O . PRO E 5 83 ? 79.718 110.216 65.151 1.00 0.00 83 PRO F O 1
ATOM 16083 N N . MET E 5 84 ? 80.983 111.631 63.996 1.00 0.00 84 MET F N 1
ATOM 16084 C CA . MET E 5 84 ? 81.323 110.668 63.019 1.00 0.00 84 MET F CA 1
ATOM 16085 C C . MET E 5 84 ? 82.197 109.570 63.488 1.00 0.00 84 MET F C 1
ATOM 16086 O O . MET E 5 84 ? 82.017 108.404 63.100 1.00 0.00 84 MET F O 1
ATOM 16100 N N . LEU E 5 85 ? 83.133 109.790 64.406 1.00 0.00 85 LEU F N 1
ATOM 16101 C CA . LEU E 5 85 ? 84.088 108.865 65.080 1.00 0.00 85 LEU F CA 1
ATOM 16102 C C . LEU E 5 85 ? 83.318 107.907 65.905 1.00 0.00 85 LEU F C 1
ATOM 16103 O O . LEU E 5 85 ? 82.729 108.301 66.911 1.00 0.00 85 LEU F O 1
ATOM 16119 N N . GLN E 5 86 ? 83.325 106.621 65.531 1.00 0.00 86 GLN F N 1
ATOM 16120 C CA . GLN E 5 86 ? 82.545 105.584 66.249 1.00 0.00 86 GLN F CA 1
ATOM 16121 C C . GLN E 5 86 ? 83.384 104.579 67.022 1.00 0.00 86 GLN F C 1
ATOM 16122 O O . GLN E 5 86 ? 84.213 103.829 66.416 1.00 0.00 86 GLN F O 1
ATOM 16136 N N . ASN E 5 87 ? 83.328 104.724 68.359 1.00 0.00 87 ASN F N 1
ATOM 16137 C CA . ASN E 5 87 ? 84.275 104.158 69.269 1.00 0.00 87 ASN F CA 1
ATOM 16138 C C . ASN E 5 87 ? 84.007 102.678 69.632 1.00 0.00 87 ASN F C 1
ATOM 16139 O O . ASN E 5 87 ? 82.899 102.391 70.146 1.00 0.00 87 ASN F O 1
ATOM 16150 N N . PHE E 5 88 ? 85.088 101.875 69.534 1.00 0.00 88 PHE F N 1
ATOM 16151 C CA . PHE E 5 88 ? 85.182 100.557 70.091 1.00 0.00 88 PHE F CA 1
ATOM 16152 C C . PHE E 5 88 ? 86.554 100.317 70.762 1.00 0.00 88 PHE F C 1
ATOM 16153 O O . PHE E 5 88 ? 87.518 101.099 70.529 1.00 0.00 88 PHE F O 1
ATOM 16170 N N . GLY E 5 89 ? 86.745 99.319 71.697 1.00 0.00 89 GLY F N 1
ATOM 16171 C CA . GLY E 5 89 ? 87.884 99.114 72.562 1.00 0.00 89 GLY F CA 1
ATOM 16172 C C . GLY E 5 89 ? 87.757 97.794 73.190 1.00 0.00 89 GLY F C 1
ATOM 16173 O O . GLY E 5 89 ? 86.660 97.322 73.444 1.00 0.00 89 GLY F O 1
ATOM 16177 N N . SER E 5 90 ? 88.886 97.085 73.336 1.00 0.00 90 SER F N 1
ATOM 16178 C CA . SER E 5 90 ? 88.948 95.884 74.147 1.00 0.00 90 SER F CA 1
ATOM 16179 C C . SER E 5 90 ? 90.383 95.833 74.702 1.00 0.00 90 SER F C 1
ATOM 16180 O O . SER E 5 90 ? 91.384 96.067 73.951 1.00 0.00 90 SER F O 1
ATOM 16188 N N . SER E 5 91 ? 90.518 95.411 75.991 1.00 0.00 91 SER F N 1
ATOM 16189 C CA . SER E 5 91 ? 91.773 95.227 76.791 1.00 0.00 91 SER F CA 1
ATOM 16190 C C . SER E 5 91 ? 92.661 96.488 76.818 1.00 0.00 91 SER F C 1
ATOM 16191 O O . SER E 5 91 ? 92.597 97.344 77.672 1.00 0.00 91 SER F O 1
ATOM 16199 N N . HIS E 5 92 ? 93.622 96.561 75.865 1.00 0.00 92 HIS F N 1
ATOM 16200 C CA . HIS E 5 92 ? 94.638 97.617 75.627 1.00 0.00 92 HIS F CA 1
ATOM 16201 C C . HIS E 5 92 ? 94.543 98.274 74.294 1.00 0.00 92 HIS F C 1
ATOM 16202 O O . HIS E 5 92 ? 95.281 99.227 74.063 1.00 0.00 92 HIS F O 1
ATOM 16216 N N . ASP E 5 93 ? 93.526 97.940 73.474 1.00 0.00 93 ASP F N 1
ATOM 16217 C CA . ASP E 5 93 ? 93.440 98.533 72.105 1.00 0.00 93 ASP F CA 1
ATOM 16218 C C . ASP E 5 93 ? 92.122 99.252 71.890 1.00 0.00 93 ASP F C 1
ATOM 16219 O O . ASP E 5 93 ? 91.021 98.928 72.335 1.00 0.00 93 ASP F O 1
ATOM 16228 N N . ILE E 5 94 ? 92.289 100.481 71.261 1.00 0.00 94 ILE F N 1
ATOM 16229 C CA . ILE E 5 94 ? 91.093 101.253 70.894 1.00 0.00 94 ILE F CA 1
ATOM 16230 C C . ILE E 5 94 ? 90.986 101.229 69.439 1.00 0.00 94 ILE F C 1
ATOM 16231 O O . ILE E 5 94 ? 91.905 101.261 68.620 1.00 0.00 94 ILE F O 1
ATOM 16247 N N . MET E 5 95 ? 89.783 101.096 68.892 1.00 0.00 95 MET F N 1
ATOM 16248 C CA . MET E 5 95 ? 89.483 100.854 67.495 1.00 0.00 95 MET F CA 1
ATOM 16249 C C . MET E 5 95 ? 88.440 101.832 67.031 1.00 0.00 95 MET F C 1
ATOM 16250 O O . MET E 5 95 ? 87.307 101.720 67.392 1.00 0.00 95 MET F O 1
ATOM 16264 N N . VAL E 5 96 ? 88.752 102.729 66.129 1.00 0.00 96 VAL F N 1
ATOM 16265 C CA . VAL E 5 96 ? 87.794 103.791 65.753 1.00 0.00 96 VAL F CA 1
ATOM 16266 C C . VAL E 5 96 ? 87.456 103.729 64.242 1.00 0.00 96 VAL F C 1
ATOM 16267 O O . VAL E 5 96 ? 88.378 103.468 63.491 1.00 0.00 96 VAL F O 1
ATOM 16280 N N . ARG E 5 97 ? 86.160 103.946 63.906 1.00 0.00 97 ARG F N 1
ATOM 16281 C CA . ARG E 5 97 ? 85.675 103.611 62.592 1.00 0.00 97 ARG F CA 1
ATOM 16282 C C . ARG E 5 97 ? 84.731 104.662 62.197 1.00 0.00 97 ARG F C 1
ATOM 16283 O O . ARG E 5 97 ? 83.911 105.105 62.997 1.00 0.00 97 ARG F O 1
ATOM 16304 N N . MET E 5 98 ? 84.859 105.214 60.960 1.00 0.00 98 MET F N 1
ATOM 16305 C CA . MET E 5 98 ? 84.082 106.362 60.626 1.00 0.00 98 MET F CA 1
ATOM 16306 C C . MET E 5 98 ? 83.805 106.347 59.154 1.00 0.00 98 MET F C 1
ATOM 16307 O O . MET E 5 98 ? 84.451 105.611 58.456 1.00 0.00 98 MET F O 1
ATOM 16321 N N . PRO E 5 99 ? 82.851 107.107 58.540 1.00 0.00 99 PRO F N 1
ATOM 16322 C CA . PRO E 5 99 ? 82.588 106.950 57.122 1.00 0.00 99 PRO F CA 1
ATOM 16323 C C . PRO E 5 99 ? 83.784 107.166 56.177 1.00 0.00 99 PRO F C 1
ATOM 16324 O O . PRO E 5 99 ? 84.786 107.739 56.520 1.00 0.00 99 PRO F O 1
ATOM 16335 N N . PRO E 5 100 ? 83.618 106.606 54.993 1.00 0.00 100 PRO F N 1
ATOM 16336 C CA . PRO E 5 100 ? 84.626 106.823 53.897 1.00 0.00 100 PRO F CA 1
ATOM 16337 C C . PRO E 5 100 ? 85.186 108.242 53.732 1.00 0.00 100 PRO F C 1
ATOM 16338 O O . PRO E 5 100 ? 84.433 109.181 53.424 1.00 0.00 100 PRO F O 1
ATOM 16349 N N . ALA E 5 101 ? 86.573 108.355 53.822 1.00 0.00 101 ALA F N 1
ATOM 16350 C CA . ALA E 5 101 ? 87.324 109.514 53.563 1.00 0.00 101 ALA F CA 1
ATOM 16351 C C . ALA E 5 101 ? 87.005 110.294 52.306 1.00 0.00 101 ALA F C 1
ATOM 16352 O O . ALA E 5 101 ? 87.079 109.727 51.223 1.00 0.00 101 ALA F O 1
ATOM 16359 N N . GLU E 5 102 ? 86.744 111.630 52.452 1.00 0.00 102 GLU F N 1
ATOM 16360 C CA . GLU E 5 102 ? 86.420 112.535 51.342 1.00 0.00 102 GLU F CA 1
ATOM 16361 C C . GLU E 5 102 ? 87.468 112.725 50.284 1.00 0.00 102 GLU F C 1
ATOM 16362 O O . GLU E 5 102 ? 88.651 112.784 50.541 1.00 0.00 102 GLU F O 1
ATOM 16374 N N . GLY E 5 103 ? 86.959 112.900 48.993 1.00 0.00 103 GLY F N 1
ATOM 16375 C CA . GLY E 5 103 ? 87.708 113.393 47.788 1.00 0.00 103 GLY F CA 1
ATOM 16376 C C . GLY E 5 103 ? 89.035 112.807 47.535 1.00 0.00 103 GLY F C 1
ATOM 16377 O O . GLY E 5 103 ? 89.132 111.580 47.387 1.00 0.00 103 GLY F O 1
ATOM 16381 N N . GLU E 5 104 ? 90.104 113.648 47.455 1.00 0.00 104 GLU F N 1
ATOM 16382 C CA . GLU E 5 104 ? 91.390 113.175 47.142 1.00 0.00 104 GLU F CA 1
ATOM 16383 C C . GLU E 5 104 ? 92.150 113.077 48.443 1.00 0.00 104 GLU F C 1
ATOM 16384 O O . GLU E 5 104 ? 93.253 112.483 48.481 1.00 0.00 104 GLU F O 1
ATOM 16396 N N . THR E 5 105 ? 91.551 113.453 49.536 1.00 0.00 105 THR F N 1
ATOM 16397 C CA . THR E 5 105 ? 92.045 113.288 50.914 1.00 0.00 105 THR F CA 1
ATOM 16398 C C . THR E 5 105 ? 91.643 111.886 51.422 1.00 0.00 105 THR F C 1
ATOM 16399 O O . THR E 5 105 ? 90.793 111.799 52.307 1.00 0.00 105 THR F O 1
ATOM 16410 N N . GLY E 5 106 ? 91.999 110.768 50.749 1.00 0.00 106 GLY F N 1
ATOM 16411 C CA . GLY E 5 106 ? 91.659 109.414 51.238 1.00 0.00 106 GLY F CA 1
ATOM 16412 C C . GLY E 5 106 ? 92.425 108.980 52.526 1.00 0.00 106 GLY F C 1
ATOM 16413 O O . GLY E 5 106 ? 93.072 109.776 53.141 1.00 0.00 106 GLY F O 1
ATOM 16417 N N . GLY E 5 107 ? 92.350 107.690 52.881 1.00 0.00 107 GLY F N 1
ATOM 16418 C CA . GLY E 5 107 ? 92.981 107.116 54.136 1.00 0.00 107 GLY F CA 1
ATOM 16419 C C . GLY E 5 107 ? 94.425 106.712 54.123 1.00 0.00 107 GLY F C 1
ATOM 16420 O O . GLY E 5 107 ? 95.035 106.537 55.198 1.00 0.00 107 GLY F O 1
ATOM 16424 N N . GLN E 5 108 ? 95.001 106.500 52.985 1.00 0.00 108 GLN F N 1
ATOM 16425 C CA . GLN E 5 108 ? 96.405 106.158 52.834 1.00 0.00 108 GLN F CA 1
ATOM 16426 C C . GLN E 5 108 ? 97.248 107.309 52.285 1.00 0.00 108 GLN F C 1
ATOM 16427 O O . GLN E 5 108 ? 98.443 107.111 52.015 1.00 0.00 108 GLN F O 1
ATOM 16441 N N . VAL E 5 109 ? 96.684 108.498 52.185 1.00 0.00 109 VAL F N 1
ATOM 16442 C CA . VAL E 5 109 ? 97.335 109.602 51.454 1.00 0.00 109 VAL F CA 1
ATOM 16443 C C . VAL E 5 109 ? 98.800 109.984 51.905 1.00 0.00 109 VAL F C 1
ATOM 16444 O O . VAL E 5 109 ? 99.158 110.099 53.096 1.00 0.00 109 VAL F O 1
ATOM 16457 N N . LEU E 5 110 ? 99.664 110.264 50.986 1.00 0.00 110 LEU F N 1
ATOM 16458 C CA . LEU E 5 110 ? 100.991 110.875 51.236 1.00 0.00 110 LEU F CA 1
ATOM 16459 C C . LEU E 5 110 ? 100.915 112.276 51.871 1.00 0.00 110 LEU F C 1
ATOM 16460 O O . LEU E 5 110 ? 100.031 113.055 51.590 1.00 0.00 110 LEU F O 1
ATOM 16476 N N . GLY E 5 111 ? 101.872 112.653 52.729 1.00 0.00 111 GLY F N 1
ATOM 16477 C CA . GLY E 5 111 ? 101.925 114.011 53.155 1.00 0.00 111 GLY F CA 1
ATOM 16478 C C . GLY E 5 111 ? 101.249 114.396 54.417 1.00 0.00 111 GLY F C 1
ATOM 16479 O O . GLY E 5 111 ? 100.578 113.581 55.083 1.00 0.00 111 GLY F O 1
ATOM 16483 N N . SER E 5 112 ? 101.265 115.686 54.804 1.00 0.00 112 SER F N 1
ATOM 16484 C CA . SER E 5 112 ? 100.412 116.224 55.895 1.00 0.00 112 SER F CA 1
ATOM 16485 C C . SER E 5 112 ? 100.980 116.016 57.294 1.00 0.00 112 SER F C 1
ATOM 16486 O O . SER E 5 112 ? 101.383 116.934 58.017 1.00 0.00 112 SER F O 1
ATOM 16494 N N . GLN E 5 113 ? 101.078 114.746 57.545 1.00 0.00 113 GLN F N 1
ATOM 16495 C CA . GLN E 5 113 ? 101.854 114.125 58.617 1.00 0.00 113 GLN F CA 1
ATOM 16496 C C . GLN E 5 113 ? 101.146 114.226 59.977 1.00 0.00 113 GLN F C 1
ATOM 16497 O O . GLN E 5 113 ? 101.783 114.044 61.001 1.00 0.00 113 GLN F O 1
ATOM 16511 N N . VAL E 5 114 ? 99.833 114.406 60.007 1.00 0.00 114 VAL F N 1
ATOM 16512 C CA . VAL E 5 114 ? 98.945 114.564 61.140 1.00 0.00 114 VAL F CA 1
ATOM 16513 C C . VAL E 5 114 ? 98.790 113.328 62.042 1.00 0.00 114 VAL F C 1
ATOM 16514 O O . VAL E 5 114 ? 98.796 113.445 63.224 1.00 0.00 114 VAL F O 1
ATOM 16527 N N . LEU E 5 115 ? 98.800 112.074 61.528 1.00 0.00 115 LEU F N 1
ATOM 16528 C CA . LEU E 5 115 ? 98.589 110.875 62.243 1.00 0.00 115 LEU F CA 1
ATOM 16529 C C . LEU E 5 115 ? 99.973 110.253 62.530 1.00 0.00 115 LEU F C 1
ATOM 16530 O O . LEU E 5 115 ? 100.102 109.206 63.146 1.00 0.00 115 LEU F O 1
ATOM 16546 N N . LYS E 5 116 ? 101.078 110.789 62.057 1.00 0.00 116 LYS F N 1
ATOM 16547 C CA . LYS E 5 116 ? 102.405 110.246 62.150 1.00 0.00 116 LYS F CA 1
ATOM 16548 C C . LYS E 5 116 ? 102.980 110.664 63.496 1.00 0.00 116 LYS F C 1
ATOM 16549 O O . LYS E 5 116 ? 104.047 110.226 63.929 1.00 0.00 116 LYS F O 1
ATOM 16568 N N . VAL E 5 117 ? 102.195 111.434 64.290 1.00 0.00 117 VAL F N 1
ATOM 16569 C CA . VAL E 5 117 ? 102.560 111.815 65.601 1.00 0.00 117 VAL F CA 1
ATOM 16570 C C . VAL E 5 117 ? 102.254 110.758 66.575 1.00 0.00 117 VAL F C 1
ATOM 16571 O O . VAL E 5 117 ? 102.636 110.815 67.779 1.00 0.00 117 VAL F O 1
ATOM 16584 N N . ILE E 5 118 ? 101.516 109.636 66.141 1.00 0.00 118 ILE F N 1
ATOM 16585 C CA . ILE E 5 118 ? 101.404 108.472 67.048 1.00 0.00 118 ILE F CA 1
ATOM 16586 C C . ILE E 5 118 ? 102.781 107.903 67.252 1.00 0.00 118 ILE F C 1
ATOM 16587 O O . ILE E 5 118 ? 103.696 107.851 66.397 1.00 0.00 118 ILE F O 1
ATOM 16603 N N . ASN E 5 119 ? 103.042 107.353 68.507 1.00 0.00 119 ASN F N 1
ATOM 16604 C CA . ASN E 5 119 ? 104.241 106.603 68.850 1.00 0.00 119 ASN F CA 1
ATOM 16605 C C . ASN E 5 119 ? 105.451 107.396 69.444 1.00 0.00 119 ASN F C 1
ATOM 16606 O O . ASN E 5 119 ? 106.551 106.927 69.575 1.00 0.00 119 ASN F O 1
ATOM 16617 N N . GLU E 5 120 ? 105.201 108.724 69.624 1.00 0.00 120 GLU F N 1
ATOM 16618 C CA . GLU E 5 120 ? 106.018 109.646 70.394 1.00 0.00 120 GLU F CA 1
ATOM 16619 C C . GLU E 5 120 ? 105.032 110.112 71.478 1.00 0.00 120 GLU F C 1
ATOM 16620 O O . GLU E 5 120 ? 103.889 110.407 71.107 1.00 0.00 120 GLU F O 1
ATOM 16632 N N . SER E 5 121 ? 105.521 110.211 72.790 1.00 0.00 121 SER F N 1
ATOM 16633 C CA . SER E 5 121 ? 104.628 110.675 73.865 1.00 0.00 121 SER F CA 1
ATOM 16634 C C . SER E 5 121 ? 105.235 111.454 74.950 1.00 0.00 121 SER F C 1
ATOM 16635 O O . SER E 5 121 ? 106.374 111.341 75.249 1.00 0.00 121 SER F O 1
ATOM 16643 N N . THR E 5 122 ? 104.445 112.150 75.706 1.00 0.00 122 THR F N 1
ATOM 16644 C CA . THR E 5 122 ? 104.871 112.558 77.090 1.00 0.00 122 THR F CA 1
ATOM 16645 C C . THR E 5 122 ? 103.659 112.304 78.054 1.00 0.00 122 THR F C 1
ATOM 16646 O O . THR E 5 122 ? 103.797 112.312 79.224 1.00 0.00 122 THR F O 1
ATOM 16657 N N . ASN E 5 123 ? 102.363 112.066 77.509 1.00 0.00 123 ASN F N 1
ATOM 16658 C CA . ASN E 5 123 ? 101.287 111.750 78.436 1.00 0.00 123 ASN F CA 1
ATOM 16659 C C . ASN E 5 123 ? 100.201 110.921 77.736 1.00 0.00 123 ASN F C 1
ATOM 16660 O O . ASN E 5 123 ? 99.239 110.487 78.369 1.00 0.00 123 ASN F O 1
ATOM 16671 N N . GLN E 5 124 ? 100.252 110.919 76.379 1.00 0.00 124 GLN F N 1
ATOM 16672 C CA . GLN E 5 124 ? 99.198 110.340 75.607 1.00 0.00 124 GLN F CA 1
ATOM 16673 C C . GLN E 5 124 ? 99.585 108.966 75.126 1.00 0.00 124 GLN F C 1
ATOM 16674 O O . GLN E 5 124 ? 98.847 108.451 74.270 1.00 0.00 124 GLN F O 1
ATOM 16688 N N . ASN E 5 125 ? 100.682 108.383 75.689 1.00 0.00 125 ASN F N 1
ATOM 16689 C CA . ASN E 5 125 ? 101.155 106.999 75.714 1.00 0.00 125 ASN F CA 1
ATOM 16690 C C . ASN E 5 125 ? 100.414 106.029 74.810 1.00 0.00 125 ASN F C 1
ATOM 16691 O O . ASN E 5 125 ? 99.472 105.314 75.265 1.00 0.00 125 ASN F O 1
ATOM 16702 N N . ALA E 5 126 ? 100.853 106.024 73.544 1.00 0.00 126 ALA F N 1
ATOM 16703 C CA . ALA E 5 126 ? 100.149 105.329 72.461 1.00 0.00 126 ALA F CA 1
ATOM 16704 C C . ALA E 5 126 ? 101.017 104.828 71.319 1.00 0.00 126 ALA F C 1
ATOM 16705 O O . ALA E 5 126 ? 102.222 105.138 71.109 1.00 0.00 126 ALA F O 1
ATOM 16712 N N . ALA E 5 127 ? 100.428 103.959 70.551 1.00 0.00 127 ALA F N 1
ATOM 16713 C CA . ALA E 5 127 ? 101.097 103.243 69.438 1.00 0.00 127 ALA F CA 1
ATOM 16714 C C . ALA E 5 127 ? 100.189 102.905 68.260 1.00 0.00 127 ALA F C 1
ATOM 16715 O O . ALA E 5 127 ? 99.089 102.413 68.421 1.00 0.00 127 ALA F O 1
ATOM 16722 N N . VAL E 5 128 ? 100.587 103.161 67.009 1.00 0.00 128 VAL F N 1
ATOM 16723 C CA . VAL E 5 128 ? 99.627 102.890 65.930 1.00 0.00 128 VAL F CA 1
ATOM 16724 C C . VAL E 5 128 ? 99.748 101.433 65.439 1.00 0.00 128 VAL F C 1
ATOM 16725 O O . VAL E 5 128 ? 100.821 100.877 65.363 1.00 0.00 128 VAL F O 1
ATOM 16738 N N . LYS E 5 129 ? 98.626 100.746 65.138 1.00 0.00 129 LYS F N 1
ATOM 16739 C CA . LYS E 5 129 ? 98.668 99.330 64.770 1.00 0.00 129 LYS F CA 1
ATOM 16740 C C . LYS E 5 129 ? 98.487 99.133 63.303 1.00 0.00 129 LYS F C 1
ATOM 16741 O O . LYS E 5 129 ? 99.223 98.328 62.722 1.00 0.00 129 LYS F O 1
ATOM 16760 N N . ARG E 5 130 ? 97.498 99.887 62.714 1.00 0.00 130 ARG F N 1
ATOM 16761 C CA . ARG E 5 130 ? 97.006 99.736 61.339 1.00 0.00 130 ARG F CA 1
ATOM 16762 C C . ARG E 5 130 ? 96.089 100.842 61.110 1.00 0.00 130 ARG F C 1
ATOM 16763 O O . ARG E 5 130 ? 95.552 101.479 62.009 1.00 0.00 130 ARG F O 1
ATOM 16784 N N . ILE E 5 131 ? 95.910 101.233 59.785 1.00 0.00 131 ILE F N 1
ATOM 16785 C CA . ILE E 5 131 ? 95.043 102.234 59.188 1.00 0.00 131 ILE F CA 1
ATOM 16786 C C . ILE E 5 131 ? 94.421 101.686 57.961 1.00 0.00 131 ILE F C 1
ATOM 16787 O O . ILE E 5 131 ? 95.106 101.007 57.141 1.00 0.00 131 ILE F O 1
ATOM 16803 N N . GLU E 5 132 ? 93.085 101.807 57.795 1.00 0.00 132 GLU F N 1
ATOM 16804 C CA . GLU E 5 132 ? 92.315 101.192 56.720 1.00 0.00 132 GLU F CA 1
ATOM 16805 C C . GLU E 5 132 ? 91.336 102.169 56.033 1.00 0.00 132 GLU F C 1
ATOM 16806 O O . GLU E 5 132 ? 90.953 103.247 56.523 1.00 0.00 132 GLU F O 1
ATOM 16818 N N . PHE E 5 133 ? 90.957 101.853 54.739 1.00 0.00 133 PHE F N 1
ATOM 16819 C CA . PHE E 5 133 ? 90.177 102.663 53.887 1.00 0.00 133 PHE F CA 1
ATOM 16820 C C . PHE E 5 133 ? 89.596 101.836 52.765 1.00 0.00 133 PHE F C 1
ATOM 16821 O O . PHE E 5 133 ? 90.301 101.332 51.894 1.00 0.00 133 PHE F O 1
ATOM 16838 N N . VAL E 5 134 ? 88.226 101.780 52.715 1.00 0.00 134 VAL F N 1
ATOM 16839 C CA . VAL E 5 134 ? 87.525 101.176 51.587 1.00 0.00 134 VAL F CA 1
ATOM 16840 C C . VAL E 5 134 ? 86.513 102.225 51.107 1.00 0.00 134 VAL F C 1
ATOM 16841 O O . VAL E 5 134 ? 85.712 102.862 51.825 1.00 0.00 134 VAL F O 1
ATOM 16854 N N . GLY E 5 135 ? 86.413 102.438 49.753 1.00 0.00 135 GLY F N 1
ATOM 16855 C CA . GLY E 5 135 ? 85.443 103.476 49.240 1.00 0.00 135 GLY F CA 1
ATOM 16856 C C . GLY E 5 135 ? 84.122 102.949 48.900 1.00 0.00 135 GLY F C 1
ATOM 16857 O O . GLY E 5 135 ? 83.821 101.756 48.878 1.00 0.00 135 GLY F O 1
ATOM 16861 N N . PRO E 5 136 ? 83.149 103.791 48.665 1.00 0.00 136 PRO F N 1
ATOM 16862 C CA . PRO E 5 136 ? 81.745 103.511 48.985 1.00 0.00 136 PRO F CA 1
ATOM 16863 C C . PRO E 5 136 ? 81.171 102.537 48.078 1.00 0.00 136 PRO F C 1
ATOM 16864 O O . PRO E 5 136 ? 80.364 101.732 48.549 1.00 0.00 136 PRO F O 1
ATOM 16875 N N . SER E 5 137 ? 81.343 102.623 46.721 1.00 0.00 137 SER F N 1
ATOM 16876 C CA . SER E 5 137 ? 80.669 101.726 45.780 1.00 0.00 137 SER F CA 1
ATOM 16877 C C . SER E 5 137 ? 81.399 100.453 45.794 1.00 0.00 137 SER F C 1
ATOM 16878 O O . SER E 5 137 ? 80.783 99.348 45.716 1.00 0.00 137 SER F O 1
ATOM 16886 N N . VAL E 5 138 ? 82.719 100.470 46.079 1.00 0.00 138 VAL F N 1
ATOM 16887 C CA . VAL E 5 138 ? 83.540 99.266 46.284 1.00 0.00 138 VAL F CA 1
ATOM 16888 C C . VAL E 5 138 ? 83.098 98.411 47.568 1.00 0.00 138 VAL F C 1
ATOM 16889 O O . VAL E 5 138 ? 82.928 97.163 47.619 1.00 0.00 138 VAL F O 1
ATOM 16902 N N . GLY E 5 139 ? 82.857 99.175 48.677 1.00 0.00 139 GLY F N 1
ATOM 16903 C CA . GLY E 5 139 ? 82.346 98.569 49.877 1.00 0.00 139 GLY F CA 1
ATOM 16904 C C . GLY E 5 139 ? 80.990 97.971 49.604 1.00 0.00 139 GLY F C 1
ATOM 16905 O O . GLY E 5 139 ? 80.582 96.905 50.057 1.00 0.00 139 GLY F O 1
ATOM 16909 N N . ALA E 5 140 ? 80.133 98.684 48.807 1.00 0.00 140 ALA F N 1
ATOM 16910 C CA . ALA E 5 140 ? 78.865 98.113 48.453 1.00 0.00 140 ALA F CA 1
ATOM 16911 C C . ALA E 5 140 ? 78.740 96.734 47.758 1.00 0.00 140 ALA F C 1
ATOM 16912 O O . ALA E 5 140 ? 77.950 95.837 48.104 1.00 0.00 140 ALA F O 1
ATOM 16919 N N . ASP E 5 141 ? 79.581 96.480 46.792 1.00 0.00 141 ASP F N 1
ATOM 16920 C CA . ASP E 5 141 ? 79.560 95.167 46.239 1.00 0.00 141 ASP F CA 1
ATOM 16921 C C . ASP E 5 141 ? 79.929 94.130 47.265 1.00 0.00 141 ASP F C 1
ATOM 16922 O O . ASP E 5 141 ? 79.233 93.117 47.349 1.00 0.00 141 ASP F O 1
ATOM 1693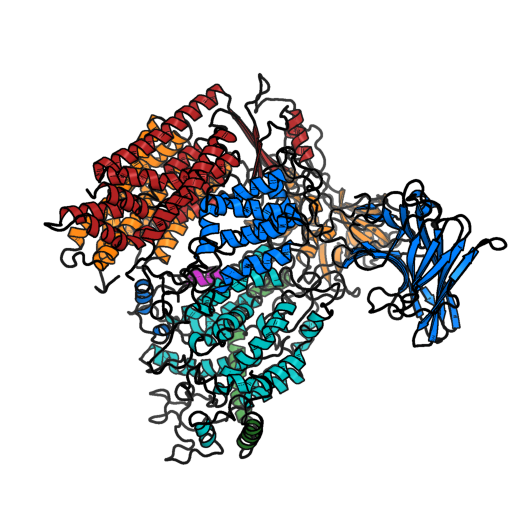1 N N . LEU E 5 142 ? 80.927 94.372 48.130 1.00 0.00 142 LEU F N 1
ATOM 16932 C CA . LEU E 5 142 ? 81.300 93.451 49.247 1.00 0.00 142 LEU F CA 1
ATOM 16933 C C . LEU E 5 142 ? 80.238 93.076 50.287 1.00 0.00 142 LEU F C 1
ATOM 16934 O O . LEU E 5 142 ? 79.931 91.946 50.488 1.00 0.00 142 LEU F O 1
ATOM 16950 N N . ALA E 5 143 ? 79.520 94.099 50.808 1.00 0.00 143 ALA F N 1
ATOM 16951 C CA . ALA E 5 143 ? 78.215 93.998 51.494 1.00 0.00 143 ALA F CA 1
ATOM 16952 C C . ALA E 5 143 ? 77.051 93.319 50.775 1.00 0.00 143 ALA F C 1
ATOM 16953 O O . ALA E 5 143 ? 76.461 92.407 51.279 1.00 0.00 143 ALA F O 1
ATOM 16960 N N . GLN E 5 144 ? 76.659 93.617 49.458 1.00 0.00 144 GLN F N 1
ATOM 16961 C CA . GLN E 5 144 ? 75.556 92.958 48.842 1.00 0.00 144 GLN F CA 1
ATOM 16962 C C . GLN E 5 144 ? 75.840 91.500 48.630 1.00 0.00 144 GLN F C 1
ATOM 16963 O O . GLN E 5 144 ? 75.010 90.678 48.897 1.00 0.00 144 GLN F O 1
ATOM 16977 N N . THR E 5 145 ? 77.031 91.113 48.127 1.00 0.00 145 THR F N 1
ATOM 16978 C CA . THR E 5 145 ? 77.487 89.750 48.015 1.00 0.00 145 THR F CA 1
ATOM 16979 C C . THR E 5 145 ? 77.602 89.102 49.392 1.00 0.00 145 THR F C 1
ATOM 16980 O O . THR E 5 145 ? 77.107 87.985 49.565 1.00 0.00 145 THR F O 1
ATOM 16991 N N . GLY E 5 146 ? 78.093 89.842 50.375 1.00 0.00 146 GLY F N 1
ATOM 16992 C CA . GLY E 5 146 ? 78.074 89.389 51.741 1.00 0.00 146 GLY F CA 1
ATOM 16993 C C . GLY E 5 146 ? 76.707 88.986 52.247 1.00 0.00 146 GLY F C 1
ATOM 16994 O O . GLY E 5 146 ? 76.513 87.913 52.835 1.00 0.00 146 GLY F O 1
ATOM 16998 N N . ALA E 5 147 ? 75.679 89.879 52.048 1.00 0.00 147 ALA F N 1
ATOM 16999 C CA . ALA E 5 147 ? 74.263 89.700 52.346 1.00 0.00 147 ALA F CA 1
ATOM 17000 C C . ALA E 5 147 ? 73.668 88.519 51.553 1.00 0.00 147 ALA F C 1
ATOM 17001 O O . ALA E 5 147 ? 72.943 87.660 52.114 1.00 0.00 147 ALA F O 1
ATOM 17008 N N . MET E 5 148 ? 74.011 88.382 50.238 1.00 0.00 148 MET F N 1
ATOM 17009 C CA . MET E 5 148 ? 73.519 87.166 49.471 1.00 0.00 148 MET F CA 1
ATOM 17010 C C . MET E 5 148 ? 74.108 85.865 49.902 1.00 0.00 148 MET F C 1
ATOM 17011 O O . MET E 5 148 ? 73.462 84.818 50.028 1.00 0.00 148 MET F O 1
ATOM 17025 N N . ALA E 5 149 ? 75.436 85.819 50.173 1.00 0.00 149 ALA F N 1
ATOM 17026 C CA . ALA E 5 149 ? 76.232 84.697 50.574 1.00 0.00 149 ALA F CA 1
ATOM 17027 C C . ALA E 5 149 ? 75.831 84.090 51.803 1.00 0.00 149 ALA F C 1
ATOM 17028 O O . ALA E 5 149 ? 75.633 82.868 51.977 1.00 0.00 149 ALA F O 1
ATOM 17035 N N . LEU E 5 150 ? 75.573 85.044 52.722 1.00 0.00 150 LEU F N 1
ATOM 17036 C CA . LEU E 5 150 ? 74.913 84.691 54.018 1.00 0.00 150 LEU F CA 1
ATOM 17037 C C . LEU E 5 150 ? 73.559 84.014 53.908 1.00 0.00 150 LEU F C 1
ATOM 17038 O O . LEU E 5 150 ? 73.345 82.922 54.319 1.00 0.00 150 LEU F O 1
ATOM 17054 N N . MET E 5 151 ? 72.608 84.640 53.116 1.00 0.00 151 MET F N 1
ATOM 17055 C CA . MET E 5 151 ? 71.269 84.107 53.011 1.00 0.00 151 MET F CA 1
ATOM 17056 C C . MET E 5 151 ? 71.171 82.784 52.269 1.00 0.00 151 MET F C 1
ATOM 17057 O O . MET E 5 151 ? 70.450 81.899 52.780 1.00 0.00 151 MET F O 1
ATOM 17071 N N . ALA E 5 152 ? 71.947 82.611 51.159 1.00 0.00 152 ALA F N 1
ATOM 17072 C CA . ALA E 5 152 ? 71.829 81.412 50.332 1.00 0.00 152 ALA F CA 1
ATOM 17073 C C . ALA E 5 152 ? 72.261 80.171 51.044 1.00 0.00 152 ALA F C 1
ATOM 17074 O O . ALA E 5 152 ? 71.514 79.186 50.939 1.00 0.00 152 ALA F O 1
ATOM 17081 N N . ALA E 5 153 ? 73.426 80.229 51.775 1.00 0.00 153 ALA F N 1
ATOM 17082 C CA . ALA E 5 153 ? 73.849 79.103 52.623 1.00 0.00 153 ALA F CA 1
ATOM 17083 C C . ALA E 5 153 ? 72.761 78.711 53.661 1.00 0.00 153 ALA F C 1
ATOM 17084 O O . ALA E 5 153 ? 72.480 77.493 53.699 1.00 0.00 153 ALA F O 1
ATOM 17091 N N . LEU E 5 154 ? 72.030 79.578 54.448 1.00 0.00 154 LEU F N 1
ATOM 17092 C CA . LEU E 5 154 ? 71.006 79.241 55.373 1.00 0.00 154 LEU F CA 1
ATOM 17093 C C . LEU E 5 154 ? 69.817 78.550 54.712 1.00 0.00 154 LEU F C 1
ATOM 17094 O O . LEU E 5 154 ? 69.264 77.523 55.134 1.00 0.00 154 LEU F O 1
ATOM 17110 N N . LEU E 5 155 ? 69.357 79.156 53.605 1.00 0.00 155 LEU F N 1
ATOM 17111 C CA . LEU E 5 155 ? 68.326 78.640 52.750 1.00 0.00 155 LEU F CA 1
ATOM 17112 C C . LEU E 5 155 ? 68.673 77.287 52.330 1.00 0.00 155 LEU F C 1
ATOM 17113 O O . LEU E 5 155 ? 67.817 76.377 52.242 1.00 0.00 155 LEU F O 1
ATOM 17129 N N . SER E 5 156 ? 69.951 77.115 51.828 1.00 0.00 156 SER F N 1
ATOM 17130 C CA . SER E 5 156 ? 70.409 75.777 51.389 1.00 0.00 156 SER F CA 1
ATOM 17131 C C . SER E 5 156 ? 70.431 74.634 52.373 1.00 0.00 156 SER F C 1
ATOM 17132 O O . SER E 5 156 ? 69.933 73.571 52.092 1.00 0.00 156 SER F O 1
ATOM 17140 N N . ILE E 5 157 ? 70.871 74.987 53.618 1.00 0.00 157 ILE F N 1
ATOM 17141 C CA . ILE E 5 157 ? 70.724 74.081 54.752 1.00 0.00 157 ILE F CA 1
ATOM 17142 C C . ILE E 5 157 ? 69.263 73.797 55.050 1.00 0.00 157 ILE F C 1
ATOM 17143 O O . ILE E 5 157 ? 68.880 72.642 55.225 1.00 0.00 157 ILE F O 1
ATOM 17159 N N . LEU E 5 158 ? 68.399 74.770 55.003 1.00 0.00 158 LEU F N 1
ATOM 17160 C CA . LEU E 5 158 ? 66.958 74.538 55.309 1.00 0.00 158 LEU F CA 1
ATOM 17161 C C . LEU E 5 158 ? 66.254 73.470 54.521 1.00 0.00 158 LEU F C 1
ATOM 17162 O O . LEU E 5 158 ? 65.456 72.625 54.946 1.00 0.00 158 LEU F O 1
ATOM 17178 N N . VAL E 5 159 ? 66.540 73.580 53.199 1.00 0.00 159 VAL F N 1
ATOM 17179 C CA . VAL E 5 159 ? 66.151 72.704 52.130 1.00 0.00 159 VAL F CA 1
ATOM 17180 C C . VAL E 5 159 ? 66.676 71.316 52.210 1.00 0.00 159 VAL F C 1
ATOM 17181 O O . VAL E 5 159 ? 66.022 70.330 51.923 1.00 0.00 159 VAL F O 1
ATOM 17194 N N . TYR E 5 160 ? 67.906 71.104 52.674 1.00 0.00 160 TYR F N 1
ATOM 17195 C CA . TYR E 5 160 ? 68.555 69.799 52.953 1.00 0.00 160 TYR F CA 1
ATOM 17196 C C . TYR E 5 160 ? 67.852 69.089 54.100 1.00 0.00 160 TYR F C 1
ATOM 17197 O O . TYR E 5 160 ? 67.536 67.918 53.972 1.00 0.00 160 TYR F O 1
ATOM 17215 N N . VAL E 5 161 ? 67.605 69.803 55.250 1.00 0.00 161 VAL F N 1
ATOM 17216 C CA . VAL E 5 161 ? 67.038 69.217 56.434 1.00 0.00 161 VAL F CA 1
ATOM 17217 C C . VAL E 5 161 ? 65.530 68.837 56.134 1.00 0.00 161 VAL F C 1
ATOM 17218 O O . VAL E 5 161 ? 65.070 67.720 56.529 1.00 0.00 161 VAL F O 1
ATOM 17231 N N . GLY E 5 162 ? 64.856 69.682 55.272 1.00 0.00 162 GLY F N 1
ATOM 17232 C CA . GLY E 5 162 ? 63.561 69.303 54.757 1.00 0.00 162 GLY F CA 1
ATOM 17233 C C . GLY E 5 162 ? 63.394 67.990 53.899 1.00 0.00 162 GLY F C 1
ATOM 17234 O O . GLY E 5 162 ? 62.611 67.109 54.137 1.00 0.00 162 GLY F O 1
ATOM 17238 N N . PHE E 5 163 ? 64.245 67.874 52.815 1.00 0.00 163 PHE F N 1
ATOM 17239 C CA . PHE E 5 163 ? 64.353 66.693 51.964 1.00 0.00 163 PHE F CA 1
ATOM 17240 C C . PHE E 5 163 ? 64.911 65.453 52.663 1.00 0.00 163 PHE F C 1
ATOM 17241 O O . PHE E 5 163 ? 64.445 64.366 52.390 1.00 0.00 163 PHE F O 1
ATOM 17258 N N . ARG E 5 164 ? 65.915 65.615 53.453 1.00 0.00 164 ARG F N 1
ATOM 17259 C CA . ARG E 5 164 ? 66.648 64.565 54.226 1.00 0.00 164 ARG F CA 1
ATOM 17260 C C . ARG E 5 164 ? 65.794 63.872 55.187 1.00 0.00 164 ARG F C 1
ATOM 17261 O O . ARG E 5 164 ? 65.753 62.648 55.311 1.00 0.00 164 ARG F O 1
ATOM 17282 N N . PHE E 5 165 ? 65.009 64.619 55.952 1.00 0.00 165 PHE F N 1
ATOM 17283 C CA . PHE E 5 165 ? 64.257 64.206 57.100 1.00 0.00 165 PHE F CA 1
ATOM 17284 C C . PHE E 5 165 ? 62.782 64.597 57.046 1.00 0.00 165 PHE F C 1
ATOM 17285 O O . PHE E 5 165 ? 61.896 63.814 56.652 1.00 0.00 165 PHE F O 1
ATOM 17302 N N . GLU E 5 166 ? 62.509 65.829 57.372 1.00 0.00 166 GLU F N 1
ATOM 17303 C CA . GLU E 5 166 ? 61.203 66.318 57.406 1.00 0.00 166 GLU F CA 1
ATOM 17304 C C . GLU E 5 166 ? 61.195 67.833 57.357 1.00 0.00 166 GLU F C 1
ATOM 17305 O O . GLU E 5 166 ? 61.857 68.516 58.096 1.00 0.00 166 GLU F O 1
ATOM 17317 N N . TRP E 5 167 ? 60.280 68.426 56.521 1.00 0.00 167 TRP F N 1
ATOM 17318 C CA . TRP E 5 167 ? 60.018 69.847 56.464 1.00 0.00 167 TRP F CA 1
ATOM 17319 C C . TRP E 5 167 ? 59.370 70.479 57.792 1.00 0.00 167 TRP F C 1
ATOM 17320 O O . TRP E 5 167 ? 59.807 71.531 58.203 1.00 0.00 167 TRP F O 1
ATOM 17341 N N . ARG E 5 168 ? 58.484 69.842 58.479 1.00 0.00 168 ARG F N 1
ATOM 17342 C CA . ARG E 5 168 ? 57.930 70.438 59.747 1.00 0.00 168 ARG F CA 1
ATOM 17343 C C . ARG E 5 168 ? 59.016 70.640 60.760 1.00 0.00 168 ARG F C 1
ATOM 17344 O O . ARG E 5 168 ? 59.220 71.728 61.322 1.00 0.00 168 ARG F O 1
ATOM 17365 N N . LEU E 5 169 ? 59.925 69.628 60.923 1.00 0.00 169 LEU F N 1
ATOM 17366 C CA . LEU E 5 169 ? 61.145 69.808 61.717 1.00 0.00 169 LEU F CA 1
ATOM 17367 C C . LEU E 5 169 ? 62.239 70.721 61.132 1.00 0.00 169 LEU F C 1
ATOM 17368 O O . LEU E 5 169 ? 62.949 71.450 61.885 1.00 0.00 169 LEU F O 1
ATOM 17384 N N . ALA E 5 170 ? 62.483 70.793 59.830 1.00 0.00 170 ALA F N 1
ATOM 17385 C CA . ALA E 5 170 ? 63.440 71.715 59.198 1.00 0.00 170 ALA F CA 1
ATOM 17386 C C . ALA E 5 170 ? 63.145 73.150 59.523 1.00 0.00 170 ALA F C 1
ATOM 17387 O O . ALA E 5 170 ? 64.051 73.956 59.889 1.00 0.00 170 ALA F O 1
ATOM 17394 N N . ALA E 5 171 ? 61.812 73.521 59.528 1.00 0.00 171 ALA F N 1
ATOM 17395 C CA . ALA E 5 171 ? 61.361 74.852 59.762 1.00 0.00 171 ALA F CA 1
ATOM 17396 C C . ALA E 5 171 ? 61.435 75.079 61.191 1.00 0.00 171 ALA F C 1
ATOM 17397 O O . ALA E 5 171 ? 61.966 76.085 61.667 1.00 0.00 171 ALA F O 1
ATOM 17404 N N . GLY E 5 172 ? 61.081 74.040 62.014 1.00 0.00 172 GLY F N 1
ATOM 17405 C CA . GLY E 5 172 ? 61.280 74.230 63.518 1.00 0.00 172 GLY F CA 1
ATOM 17406 C C . GLY E 5 172 ? 62.724 74.375 63.993 1.00 0.00 172 GLY F C 1
ATOM 17407 O O . GLY E 5 172 ? 63.014 75.133 64.978 1.00 0.00 172 GLY F O 1
ATOM 17411 N N . VAL E 5 173 ? 63.674 73.631 63.322 1.00 0.00 173 VAL F N 1
ATOM 17412 C CA . VAL E 5 173 ? 65.114 73.893 63.508 1.00 0.00 173 VAL F CA 1
ATOM 17413 C C . VAL E 5 173 ? 65.551 75.277 63.178 1.00 0.00 173 VAL F C 1
ATOM 17414 O O . VAL E 5 173 ? 66.022 76.062 63.989 1.00 0.00 173 VAL F O 1
ATOM 17427 N N . VAL E 5 174 ? 65.418 75.756 61.880 1.00 0.00 174 VAL F N 1
ATOM 17428 C CA . VAL E 5 174 ? 65.901 77.100 61.448 1.00 0.00 174 VAL F CA 1
ATOM 17429 C C . VAL E 5 174 ? 65.293 78.276 62.236 1.00 0.00 174 VAL F C 1
ATOM 17430 O O . VAL E 5 174 ? 65.997 79.150 62.643 1.00 0.00 174 VAL F O 1
ATOM 17443 N N . ILE E 5 175 ? 64.038 78.211 62.566 1.00 0.00 175 ILE F N 1
ATOM 17444 C CA . ILE E 5 175 ? 63.386 79.068 63.593 1.00 0.00 175 ILE F CA 1
ATOM 17445 C C . ILE E 5 175 ? 64.143 79.125 64.952 1.00 0.00 175 ILE F C 1
ATOM 17446 O O . ILE E 5 175 ? 64.539 80.214 65.444 1.00 0.00 175 ILE F O 1
ATOM 17462 N N . ALA E 5 176 ? 64.298 77.895 65.619 1.00 0.00 176 ALA F N 1
ATOM 17463 C CA . ALA E 5 176 ? 64.912 77.802 66.939 1.00 0.00 176 ALA F CA 1
ATOM 17464 C C . ALA E 5 176 ? 66.362 78.215 67.009 1.00 0.00 176 ALA F C 1
ATOM 17465 O O . ALA E 5 176 ? 66.586 79.133 67.893 1.00 0.00 176 ALA F O 1
ATOM 17472 N N . LEU E 5 177 ? 67.294 77.703 66.174 1.00 0.00 177 LEU F N 1
ATOM 17473 C CA . LEU E 5 177 ? 68.722 78.002 66.141 1.00 0.00 177 LEU F CA 1
ATOM 17474 C C . LEU E 5 177 ? 68.986 79.501 65.686 1.00 0.00 177 LEU F C 1
ATOM 17475 O O . LEU E 5 177 ? 69.836 80.219 66.187 1.00 0.00 177 LEU F O 1
ATOM 17491 N N . ALA E 5 178 ? 68.214 80.040 64.710 1.00 0.00 178 ALA F N 1
ATOM 17492 C CA . ALA E 5 178 ? 68.261 81.461 64.426 1.00 0.00 178 ALA F CA 1
ATOM 17493 C C . ALA E 5 178 ? 67.775 82.409 65.497 1.00 0.00 178 ALA F C 1
ATOM 17494 O O . ALA E 5 178 ? 68.196 83.558 65.574 1.00 0.00 178 ALA F O 1
ATOM 17501 N N . HIS E 5 179 ? 66.894 82.013 66.432 1.00 0.00 179 HIS F N 1
ATOM 17502 C CA . HIS E 5 179 ? 66.339 82.925 67.380 1.00 0.00 179 HIS F CA 1
ATOM 17503 C C . HIS E 5 179 ? 67.387 83.530 68.330 1.00 0.00 179 HIS F C 1
ATOM 17504 O O . HIS E 5 179 ? 67.433 84.736 68.615 1.00 0.00 179 HIS F O 1
ATOM 17518 N N . ASP E 5 180 ? 68.348 82.612 68.893 1.00 0.00 180 ASP F N 1
ATOM 17519 C CA . ASP E 5 180 ? 69.402 83.116 69.794 1.00 0.00 180 ASP F CA 1
ATOM 17520 C C . ASP E 5 180 ? 70.470 83.869 68.988 1.00 0.00 180 ASP F C 1
ATOM 17521 O O . ASP E 5 180 ? 71.139 84.777 69.522 1.00 0.00 180 ASP F O 1
ATOM 17530 N N . VAL E 5 181 ? 70.625 83.493 67.692 1.00 0.00 181 VAL F N 1
ATOM 17531 C CA . VAL E 5 181 ? 71.463 84.283 66.793 1.00 0.00 181 VAL F CA 1
ATOM 17532 C C . VAL E 5 181 ? 70.918 85.669 66.635 1.00 0.00 181 VAL F C 1
ATOM 17533 O O . VAL E 5 181 ? 71.708 86.602 66.799 1.00 0.00 181 VAL F O 1
ATOM 17546 N N . ILE E 5 182 ? 69.608 85.896 66.379 1.00 0.00 182 ILE F N 1
ATOM 17547 C CA . ILE E 5 182 ? 69.039 87.232 66.149 1.00 0.00 182 ILE F CA 1
ATOM 17548 C C . ILE E 5 182 ? 68.953 88.077 67.429 1.00 0.00 182 ILE F C 1
ATOM 17549 O O . ILE E 5 182 ? 69.117 89.263 67.353 1.00 0.00 182 ILE F O 1
ATOM 17565 N N . ILE E 5 183 ? 68.756 87.445 68.570 1.00 0.00 183 ILE F N 1
ATOM 17566 C CA . ILE E 5 183 ? 68.814 88.065 69.850 1.00 0.00 183 ILE F CA 1
ATOM 17567 C C . ILE E 5 183 ? 70.242 88.576 70.188 1.00 0.00 183 ILE F C 1
ATOM 17568 O O . ILE E 5 183 ? 70.427 89.720 70.492 1.00 0.00 183 ILE F O 1
ATOM 17584 N N . THR E 5 184 ? 71.302 87.657 70.074 1.00 0.00 184 THR F N 1
ATOM 17585 C CA . THR E 5 184 ? 72.729 88.061 70.175 1.00 0.00 184 THR F CA 1
ATOM 17586 C C . THR E 5 184 ? 73.236 89.139 69.250 1.00 0.00 184 THR F C 1
ATOM 17587 O O . THR E 5 184 ? 74.057 90.018 69.577 1.00 0.00 184 THR F O 1
ATOM 17598 N N . LEU E 5 185 ? 72.774 89.041 67.969 1.00 0.00 185 LEU F N 1
ATOM 17599 C CA . LEU E 5 185 ? 72.976 90.104 66.939 1.00 0.00 185 LEU F CA 1
ATOM 17600 C C . LEU E 5 185 ? 72.423 91.458 67.292 1.00 0.00 185 LEU F C 1
ATOM 17601 O O . LEU E 5 185 ? 73.003 92.485 66.986 1.00 0.00 185 LEU F O 1
ATOM 17617 N N . GLY E 5 186 ? 71.194 91.540 67.860 1.00 0.00 186 GLY F N 1
ATOM 17618 C CA . GLY E 5 186 ? 70.588 92.835 68.294 1.00 0.00 186 GLY F CA 1
ATOM 17619 C C . GLY E 5 186 ? 71.292 93.604 69.450 1.00 0.00 186 GLY F C 1
ATOM 17620 O O . GLY E 5 186 ? 71.376 94.865 69.406 1.00 0.00 186 GLY F O 1
ATOM 17624 N N . ILE E 5 187 ? 71.964 92.807 70.241 1.00 0.00 187 ILE F N 1
ATOM 17625 C CA . ILE E 5 187 ? 72.929 93.296 71.295 1.00 0.00 187 ILE F CA 1
ATOM 17626 C C . ILE E 5 187 ? 74.150 93.935 70.614 1.00 0.00 187 ILE F C 1
ATOM 17627 O O . ILE E 5 187 ? 74.538 95.030 70.985 1.00 0.00 187 ILE F O 1
ATOM 17643 N N . LEU E 5 188 ? 74.771 93.290 69.651 1.00 0.00 188 LEU F N 1
ATOM 17644 C CA . LEU E 5 188 ? 75.884 93.730 68.764 1.00 0.00 188 LEU F CA 1
ATOM 17645 C C . LEU E 5 188 ? 75.414 94.981 67.987 1.00 0.00 188 LEU F C 1
ATOM 17646 O O . LEU E 5 188 ? 76.164 95.912 67.779 1.00 0.00 188 LEU F O 1
ATOM 17662 N N . SER E 5 189 ? 74.156 95.006 67.513 1.00 0.00 189 SER F N 1
ATOM 17663 C CA . SER E 5 189 ? 73.570 96.079 66.656 1.00 0.00 189 SER F CA 1
ATOM 17664 C C . SER E 5 189 ? 73.559 97.353 67.451 1.00 0.00 189 SER F C 1
ATOM 17665 O O . SER E 5 189 ? 73.812 98.440 66.950 1.00 0.00 189 SER F O 1
ATOM 17673 N N . LEU E 5 190 ? 73.251 97.180 68.707 1.00 0.00 190 LEU F N 1
ATOM 17674 C CA . LEU E 5 190 ? 73.199 98.348 69.589 1.00 0.00 190 LEU F CA 1
ATOM 17675 C C . LEU E 5 190 ? 74.533 98.961 69.909 1.00 0.00 190 LEU F C 1
ATOM 17676 O O . LEU E 5 190 ? 74.623 100.122 70.253 1.00 0.00 190 LEU F O 1
ATOM 17692 N N . PHE E 5 191 ? 75.584 98.135 69.738 1.00 0.00 191 PHE F N 1
ATOM 17693 C CA . PHE E 5 191 ? 76.893 98.430 70.131 1.00 0.00 191 PHE F CA 1
ATOM 17694 C C . PHE E 5 191 ? 77.656 99.032 68.945 1.00 0.00 191 PHE F C 1
ATOM 17695 O O . PHE E 5 191 ? 78.798 99.406 69.148 1.00 0.00 191 PHE F O 1
ATOM 17712 N N . HIS E 5 192 ? 77.095 99.164 67.709 1.00 0.00 192 HIS F N 1
ATOM 17713 C CA . HIS E 5 192 ? 77.739 99.521 66.430 1.00 0.00 192 HIS F CA 1
ATOM 17714 C C . HIS E 5 192 ? 78.973 98.722 65.948 1.00 0.00 192 HIS F C 1
ATOM 17715 O O . HIS E 5 192 ? 80.007 99.237 65.480 1.00 0.00 192 HIS F O 1
ATOM 17729 N N . ILE E 5 193 ? 78.824 97.378 66.038 1.00 0.00 193 ILE F N 1
ATOM 17730 C CA . ILE E 5 193 ? 79.763 96.416 65.559 1.00 0.00 193 ILE F CA 1
ATOM 17731 C C . ILE E 5 193 ? 79.766 96.312 64.039 1.00 0.00 193 ILE F C 1
ATOM 17732 O O . ILE E 5 193 ? 78.686 96.282 63.475 1.00 0.00 193 ILE F O 1
ATOM 17748 N N . GLU E 5 194 ? 80.957 96.368 63.401 1.00 0.00 194 GLU F N 1
ATOM 17749 C CA . GLU E 5 194 ? 80.954 96.182 61.962 1.00 0.00 194 GLU F CA 1
ATOM 17750 C C . GLU E 5 194 ? 80.626 94.733 61.553 1.00 0.00 194 GLU F C 1
ATOM 17751 O O . GLU E 5 194 ? 81.040 93.749 62.181 1.00 0.00 194 GLU F O 1
ATOM 17763 N N . ILE E 5 195 ? 79.852 94.627 60.493 1.00 0.00 195 ILE F N 1
ATOM 17764 C CA . ILE E 5 195 ? 79.318 93.355 60.015 1.00 0.00 195 ILE F CA 1
ATOM 17765 C C . ILE E 5 195 ? 80.015 92.931 58.761 1.00 0.00 195 ILE F C 1
ATOM 17766 O O . ILE E 5 195 ? 79.434 92.268 57.900 1.00 0.00 195 ILE F O 1
ATOM 17782 N N . ASP E 5 196 ? 81.362 93.232 58.675 1.00 0.00 196 ASP F N 1
ATOM 17783 C CA . ASP E 5 196 ? 82.353 92.706 57.758 1.00 0.00 196 ASP F CA 1
ATOM 17784 C C . ASP E 5 196 ? 82.123 91.259 57.321 1.00 0.00 196 ASP F C 1
ATOM 17785 O O . ASP E 5 196 ? 81.577 90.466 58.106 1.00 0.00 196 ASP F O 1
ATOM 17794 N N . LEU E 5 197 ? 82.848 90.820 56.279 1.00 0.00 197 LEU F N 1
ATOM 17795 C CA . LEU E 5 197 ? 82.756 89.509 55.696 1.00 0.00 197 LEU F CA 1
ATOM 17796 C C . LEU E 5 197 ? 83.264 88.445 56.674 1.00 0.00 197 LEU F C 1
ATOM 17797 O O . LEU E 5 197 ? 83.009 87.260 56.477 1.00 0.00 197 LEU F O 1
ATOM 17813 N N . THR E 5 198 ? 83.975 88.826 57.680 1.00 0.00 198 THR F N 1
ATOM 17814 C CA . THR E 5 198 ? 84.296 87.974 58.831 1.00 0.00 198 THR F CA 1
ATOM 17815 C C . THR E 5 198 ? 83.161 87.630 59.708 1.00 0.00 198 THR F C 1
ATOM 17816 O O . THR E 5 198 ? 83.170 86.569 60.293 1.00 0.00 198 THR F O 1
ATOM 17827 N N . ILE E 5 199 ? 82.145 88.540 59.922 1.00 0.00 199 ILE F N 1
ATOM 17828 C CA . ILE E 5 199 ? 80.872 88.257 60.563 1.00 0.00 199 ILE F CA 1
ATOM 17829 C C . ILE E 5 199 ? 80.004 87.328 59.705 1.00 0.00 199 ILE F C 1
ATOM 17830 O O . ILE E 5 199 ? 79.348 86.368 60.155 1.00 0.00 199 ILE F O 1
ATOM 17846 N N . VAL E 5 200 ? 80.053 87.533 58.395 1.00 0.00 200 VAL F N 1
ATOM 17847 C CA . VAL E 5 200 ? 79.410 86.604 57.485 1.00 0.00 200 VAL F CA 1
ATOM 17848 C C . VAL E 5 200 ? 79.977 85.167 57.460 1.00 0.00 200 VAL F C 1
ATOM 17849 O O . VAL E 5 200 ? 79.306 84.144 57.505 1.00 0.00 200 VAL F O 1
ATOM 17862 N N . ALA E 5 201 ? 81.339 85.104 57.347 1.00 0.00 201 ALA F N 1
ATOM 17863 C CA . ALA E 5 201 ? 82.016 83.868 57.586 1.00 0.00 201 ALA F CA 1
ATOM 17864 C C . ALA E 5 201 ? 81.791 83.170 58.945 1.00 0.00 201 ALA F C 1
ATOM 17865 O O . ALA E 5 201 ? 81.545 81.961 59.066 1.00 0.00 201 ALA F O 1
ATOM 17872 N N . SER E 5 202 ? 81.816 83.912 60.046 1.00 0.00 202 SER F N 1
ATOM 17873 C CA . SER E 5 202 ? 81.419 83.403 61.336 1.00 0.00 202 SER F CA 1
ATOM 17874 C C . SER E 5 202 ? 79.976 82.888 61.454 1.00 0.00 202 SER F C 1
ATOM 17875 O O . SER E 5 202 ? 79.763 81.743 61.882 1.00 0.00 202 SER F O 1
ATOM 17883 N N . LEU E 5 203 ? 78.946 83.626 60.944 1.00 0.00 203 LEU F N 1
ATOM 17884 C CA . LEU E 5 203 ? 77.549 83.134 60.845 1.00 0.00 203 LEU F CA 1
ATOM 17885 C C . LEU E 5 203 ? 77.428 81.905 60.020 1.00 0.00 203 LEU F C 1
ATOM 17886 O O . LEU E 5 203 ? 76.597 81.051 60.315 1.00 0.00 203 LEU F O 1
ATOM 17902 N N . MET E 5 204 ? 78.224 81.733 58.972 1.00 0.00 204 MET F N 1
ATOM 17903 C CA . MET E 5 204 ? 78.198 80.511 58.226 1.00 0.00 204 MET F CA 1
ATOM 17904 C C . MET E 5 204 ? 79.235 79.479 58.579 1.00 0.00 204 MET F C 1
ATOM 17905 O O . MET E 5 204 ? 79.000 78.319 58.233 1.00 0.00 204 MET F O 1
ATOM 17919 N N . SER E 5 205 ? 80.244 79.723 59.338 1.00 0.00 205 SER F N 1
ATOM 17920 C CA . SER E 5 205 ? 81.051 78.788 60.152 1.00 0.00 205 SER F CA 1
ATOM 17921 C C . SER E 5 205 ? 80.151 77.999 61.133 1.00 0.00 205 SER F C 1
ATOM 17922 O O . SER E 5 205 ? 80.078 76.789 60.957 1.00 0.00 205 SER F O 1
ATOM 17930 N N . VAL E 5 206 ? 79.378 78.705 62.055 1.00 0.00 206 VAL F N 1
ATOM 17931 C CA . VAL E 5 206 ? 78.797 78.056 63.234 1.00 0.00 206 VAL F CA 1
ATOM 17932 C C . VAL E 5 206 ? 77.532 77.175 62.960 1.00 0.00 206 VAL F C 1
ATOM 17933 O O . VAL E 5 206 ? 77.327 76.237 63.725 1.00 0.00 206 VAL F O 1
ATOM 17946 N N . ILE E 5 207 ? 76.781 77.474 61.885 1.00 0.00 207 ILE F N 1
ATOM 17947 C CA . ILE E 5 207 ? 75.635 76.639 61.681 1.00 0.00 207 ILE F CA 1
ATOM 17948 C C . ILE E 5 207 ? 76.051 75.260 61.078 1.00 0.00 207 ILE F C 1
ATOM 17949 O O . ILE E 5 207 ? 76.577 75.028 60.022 1.00 0.00 207 ILE F O 1
ATOM 17965 N N . GLY E 5 208 ? 75.980 74.320 62.008 1.00 0.00 208 GLY F N 1
ATOM 17966 C CA . GLY E 5 208 ? 76.355 72.903 61.838 1.00 0.00 208 GLY F CA 1
ATOM 17967 C C . GLY E 5 208 ? 76.965 72.223 63.034 1.00 0.00 208 GLY F C 1
ATOM 17968 O O . GLY E 5 208 ? 76.890 71.031 63.099 1.00 0.00 208 GLY F O 1
ATOM 17972 N N . TYR E 5 209 ? 77.470 73.044 64.032 1.00 0.00 209 TYR F N 1
ATOM 17973 C CA . TYR E 5 209 ? 78.231 72.630 65.218 1.00 0.00 209 TYR F CA 1
ATOM 17974 C C . TYR E 5 209 ? 77.443 73.223 66.331 1.00 0.00 209 TYR F C 1
ATOM 17975 O O . TYR E 5 209 ? 77.840 74.118 67.026 1.00 0.00 209 TYR F O 1
ATOM 17993 N N . SER E 5 210 ? 76.191 72.598 66.388 1.00 0.00 210 SER F N 1
ATOM 17994 C CA . SER E 5 210 ? 74.861 73.183 66.592 1.00 0.00 210 SER F CA 1
ATOM 17995 C C . SER E 5 210 ? 74.053 73.085 65.325 1.00 0.00 210 SER F C 1
ATOM 17996 O O . SER E 5 210 ? 74.262 73.905 64.457 1.00 0.00 210 SER F O 1
ATOM 18004 N N . LEU E 5 211 ? 73.288 72.033 65.286 1.00 0.00 211 LEU F N 1
ATOM 18005 C CA . LEU E 5 211 ? 72.523 71.461 64.235 1.00 0.00 211 LEU F CA 1
ATOM 18006 C C . LEU E 5 211 ? 72.968 70.094 63.942 1.00 0.00 211 LEU F C 1
ATOM 18007 O O . LEU E 5 211 ? 72.178 69.190 63.581 1.00 0.00 211 LEU F O 1
ATOM 18023 N N . ASN E 5 212 ? 74.233 69.741 64.246 1.00 0.00 212 ASN F N 1
ATOM 18024 C CA . ASN E 5 212 ? 74.649 68.334 64.328 1.00 0.00 212 ASN F CA 1
ATOM 18025 C C . ASN E 5 212 ? 73.930 67.479 65.376 1.00 0.00 212 ASN F C 1
ATOM 18026 O O . ASN E 5 212 ? 73.792 66.281 65.183 1.00 0.00 212 ASN F O 1
ATOM 18037 N N . ASP E 5 213 ? 73.641 68.090 66.564 1.00 0.00 213 ASP F N 1
ATOM 18038 C CA . ASP E 5 213 ? 72.781 67.745 67.691 1.00 0.00 213 ASP F CA 1
ATOM 18039 C C . ASP E 5 213 ? 71.363 67.603 67.132 1.00 0.00 213 ASP F C 1
ATOM 18040 O O . ASP E 5 213 ? 70.656 66.661 67.390 1.00 0.00 213 ASP F O 1
ATOM 18049 N N . SER E 5 214 ? 70.852 68.544 66.419 1.00 0.00 214 SER F N 1
ATOM 18050 C CA . SER E 5 214 ? 69.540 68.303 65.711 1.00 0.00 214 SER F CA 1
ATOM 18051 C C . SER E 5 214 ? 69.392 67.070 64.766 1.00 0.00 214 SER F C 1
ATOM 18052 O O . SER E 5 214 ? 68.409 66.342 64.583 1.00 0.00 214 SER F O 1
ATOM 18060 N N . ILE E 5 215 ? 70.510 66.824 64.098 1.00 0.00 215 ILE F N 1
ATOM 18061 C CA . ILE E 5 215 ? 70.715 65.769 63.035 1.00 0.00 215 ILE F CA 1
ATOM 18062 C C . ILE E 5 215 ? 70.613 64.357 63.574 1.00 0.00 215 ILE F C 1
ATOM 18063 O O . ILE E 5 215 ? 70.056 63.391 63.072 1.00 0.00 215 ILE F O 1
ATOM 18079 N N . VAL E 5 216 ? 71.277 64.100 64.756 1.00 0.00 216 VAL F N 1
ATOM 18080 C CA . VAL E 5 216 ? 71.256 62.821 65.464 1.00 0.00 216 VAL F CA 1
ATOM 18081 C C . VAL E 5 216 ? 69.862 62.452 66.014 1.00 0.00 216 VAL F C 1
ATOM 18082 O O . VAL E 5 216 ? 69.376 61.326 65.848 1.00 0.00 216 VAL F O 1
ATOM 18095 N N . VAL E 5 217 ? 69.192 63.460 66.600 1.00 0.00 217 VAL F N 1
ATOM 18096 C CA . VAL E 5 217 ? 67.846 63.256 67.103 1.00 0.00 217 VAL F CA 1
ATOM 18097 C C . VAL E 5 217 ? 66.851 62.996 65.961 1.00 0.00 217 VAL F C 1
ATOM 18098 O O . VAL E 5 217 ? 66.104 62.003 65.980 1.00 0.00 217 VAL F O 1
ATOM 18111 N N . SER E 5 218 ? 66.978 63.774 64.946 1.00 0.00 218 SER F N 1
ATOM 18112 C CA . SER E 5 218 ? 66.191 63.621 63.783 1.00 0.00 218 SER F CA 1
ATOM 18113 C C . SER E 5 218 ? 66.377 62.363 62.936 1.00 0.00 218 SER F C 1
ATOM 18114 O O . SER E 5 218 ? 65.347 61.758 62.452 1.00 0.00 218 SER F O 1
ATOM 18122 N N . ASP E 5 219 ? 67.635 61.852 62.808 1.00 0.00 219 ASP F N 1
ATOM 18123 C CA . ASP E 5 219 ? 67.971 60.573 62.287 1.00 0.00 219 ASP F CA 1
ATOM 18124 C C . ASP E 5 219 ? 67.217 59.505 63.096 1.00 0.00 219 ASP F C 1
ATOM 18125 O O . ASP E 5 219 ? 66.479 58.674 62.625 1.00 0.00 219 ASP F O 1
ATOM 18134 N N . ARG E 5 220 ? 67.349 59.570 64.489 1.00 0.00 220 ARG F N 1
ATOM 18135 C CA . ARG E 5 220 ? 66.731 58.583 65.396 1.00 0.00 220 ARG F CA 1
ATOM 18136 C C . ARG E 5 220 ? 65.197 58.591 65.283 1.00 0.00 220 ARG F C 1
ATOM 18137 O O . ARG E 5 220 ? 64.615 57.504 65.127 1.00 0.00 220 ARG F O 1
ATOM 18158 N N . ILE E 5 221 ? 64.579 59.771 65.249 1.00 0.00 221 ILE F N 1
ATOM 18159 C CA . ILE E 5 221 ? 63.154 59.989 65.091 1.00 0.00 221 ILE F CA 1
ATOM 18160 C C . ILE E 5 221 ? 62.610 59.451 63.807 1.00 0.00 221 ILE F C 1
ATOM 18161 O O . ILE E 5 221 ? 61.586 58.703 63.800 1.00 0.00 221 ILE F O 1
ATOM 18177 N N . ARG E 5 222 ? 63.233 59.708 62.620 1.00 0.00 222 ARG F N 1
ATOM 18178 C CA . ARG E 5 222 ? 62.970 59.064 61.289 1.00 0.00 222 ARG F CA 1
ATOM 18179 C C . ARG E 5 222 ? 63.119 57.517 61.399 1.00 0.00 222 ARG F C 1
ATOM 18180 O O . ARG E 5 222 ? 62.194 56.751 61.068 1.00 0.00 222 ARG F O 1
ATOM 18201 N N . GLU E 5 223 ? 64.271 57.009 61.870 1.00 0.00 223 GLU F N 1
ATOM 18202 C CA . GLU E 5 223 ? 64.458 55.575 62.085 1.00 0.00 223 GLU F CA 1
ATOM 18203 C C . GLU E 5 223 ? 63.450 54.876 63.004 1.00 0.00 223 GLU F C 1
ATOM 18204 O O . GLU E 5 223 ? 62.929 53.819 62.644 1.00 0.00 223 GLU F O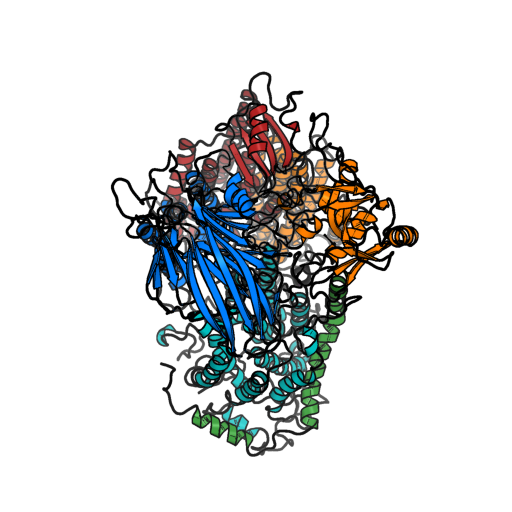 1
ATOM 18216 N N . ASN E 5 224 ? 63.003 55.511 64.131 1.00 0.00 224 ASN F N 1
ATOM 18217 C CA . ASN E 5 224 ? 62.095 54.966 65.123 1.00 0.00 224 ASN F CA 1
ATOM 18218 C C . ASN E 5 224 ? 60.698 54.944 64.491 1.00 0.00 224 ASN F C 1
ATOM 18219 O O . ASN E 5 224 ? 59.931 53.991 64.680 1.00 0.00 224 ASN F O 1
ATOM 18230 N N . PHE E 5 225 ? 60.392 56.005 63.654 1.00 0.00 225 PHE F N 1
ATOM 18231 C CA . PHE E 5 225 ? 59.136 56.120 62.961 1.00 0.00 225 PHE F CA 1
ATOM 18232 C C . PHE E 5 225 ? 58.939 55.024 61.846 1.00 0.00 225 PHE F C 1
ATOM 18233 O O . PHE E 5 225 ? 57.827 54.482 61.695 1.00 0.00 225 PHE F O 1
ATOM 18250 N N . ARG E 5 226 ? 59.991 54.748 61.073 1.00 0.00 226 ARG F N 1
ATOM 18251 C CA . ARG E 5 226 ? 59.906 53.689 60.034 1.00 0.00 226 ARG F CA 1
ATOM 18252 C C . ARG E 5 226 ? 59.715 52.236 60.569 1.00 0.00 226 ARG F C 1
ATOM 18253 O O . ARG E 5 226 ? 58.973 51.617 59.865 1.00 0.00 226 ARG F O 1
ATOM 18274 N N . LYS E 5 227 ? 60.325 51.827 61.714 1.00 0.00 227 LYS F N 1
ATOM 18275 C CA . LYS E 5 227 ? 60.164 50.516 62.247 1.00 0.00 227 LYS F CA 1
ATOM 18276 C C . LYS E 5 227 ? 58.807 50.225 62.822 1.00 0.00 227 LYS F C 1
ATOM 18277 O O . LYS E 5 227 ? 58.353 49.079 62.888 1.00 0.00 227 LYS F O 1
ATOM 18296 N N . ILE E 5 228 ? 58.130 51.209 63.419 1.00 0.00 228 ILE F N 1
ATOM 18297 C CA . ILE E 5 228 ? 56.943 51.004 64.220 1.00 0.00 228 ILE F CA 1
ATOM 18298 C C . ILE E 5 228 ? 55.795 50.542 63.229 1.00 0.00 228 ILE F C 1
ATOM 18299 O O . ILE E 5 228 ? 55.843 50.781 62.061 1.00 0.00 228 ILE F O 1
ATOM 18315 N N . ARG E 5 229 ? 54.764 49.984 63.776 1.00 0.00 229 ARG F N 1
ATOM 18316 C CA . ARG E 5 229 ? 53.741 49.226 63.063 1.00 0.00 229 ARG F CA 1
ATOM 18317 C C . ARG E 5 229 ? 52.365 49.868 63.164 1.00 0.00 229 ARG F C 1
ATOM 18318 O O . ARG E 5 229 ? 51.929 50.576 62.294 1.00 0.00 229 ARG F O 1
ATOM 18339 N N . ARG E 5 230 ? 51.650 49.631 64.346 1.00 0.00 230 ARG F N 1
ATOM 18340 C CA . ARG E 5 230 ? 50.349 50.236 64.540 1.00 0.00 230 ARG F CA 1
ATOM 18341 C C . ARG E 5 230 ? 50.370 51.360 65.538 1.00 0.00 230 ARG F C 1
ATOM 18342 O O . ARG E 5 230 ? 49.464 52.144 65.640 1.00 0.00 230 ARG F O 1
ATOM 18363 N N . GLY E 5 231 ? 51.481 51.532 66.307 1.00 0.00 231 GLY F N 1
ATOM 18364 C CA . GLY E 5 231 ? 51.558 52.545 67.324 1.00 0.00 231 GLY F CA 1
ATOM 18365 C C . GLY E 5 231 ? 51.593 53.950 66.759 1.00 0.00 231 GLY F C 1
ATOM 18366 O O . GLY E 5 231 ? 51.658 54.183 65.535 1.00 0.00 231 GLY F O 1
ATOM 18370 N N . THR E 5 232 ? 51.624 54.994 67.644 1.00 0.00 232 THR F N 1
ATOM 18371 C CA . THR E 5 232 ? 51.523 56.391 67.253 1.00 0.00 232 THR F CA 1
ATOM 18372 C C . THR E 5 232 ? 52.916 56.981 67.034 1.00 0.00 232 THR F C 1
ATOM 18373 O O . THR E 5 232 ? 53.851 56.549 67.753 1.00 0.00 232 THR F O 1
ATOM 18384 N N . PRO E 5 233 ? 53.157 57.900 66.152 1.00 0.00 233 PRO F N 1
ATOM 18385 C CA . PRO E 5 233 ? 54.473 58.569 65.991 1.00 0.00 233 PRO F CA 1
ATOM 18386 C C . PRO E 5 233 ? 54.852 59.458 67.184 1.00 0.00 233 PRO F C 1
ATOM 18387 O O . PRO E 5 233 ? 56.000 59.412 67.659 1.00 0.00 233 PRO F O 1
ATOM 18398 N N . TYR E 5 234 ? 53.894 60.238 67.705 1.00 0.00 234 TYR F N 1
ATOM 18399 C CA . TYR E 5 234 ? 54.220 61.437 68.481 1.00 0.00 234 TYR F CA 1
ATOM 18400 C C . TYR E 5 234 ? 54.701 61.085 69.873 1.00 0.00 234 TYR F C 1
ATOM 18401 O O . TYR E 5 234 ? 55.523 61.838 70.415 1.00 0.00 234 TYR F O 1
ATOM 18419 N N . GLU E 5 235 ? 54.353 59.939 70.508 1.00 0.00 235 GLU F N 1
ATOM 18420 C CA . GLU E 5 235 ? 54.860 59.440 71.717 1.00 0.00 235 GLU F CA 1
ATOM 18421 C C . GLU E 5 235 ? 56.370 59.080 71.595 1.00 0.00 235 GLU F C 1
ATOM 18422 O O . GLU E 5 235 ? 57.201 59.410 72.480 1.00 0.00 235 GLU F O 1
ATOM 18434 N N . ILE E 5 236 ? 56.724 58.449 70.421 1.00 0.00 236 ILE F N 1
ATOM 18435 C CA . ILE E 5 236 ? 58.042 57.923 70.090 1.00 0.00 236 ILE F CA 1
ATOM 18436 C C . ILE E 5 236 ? 58.902 59.107 69.750 1.00 0.00 236 ILE F C 1
ATOM 18437 O O . ILE E 5 236 ? 60.098 59.072 70.077 1.00 0.00 236 ILE F O 1
ATOM 18453 N N . PHE E 5 237 ? 58.375 60.267 69.276 1.00 0.00 237 PHE F N 1
ATOM 18454 C CA . PHE E 5 237 ? 59.195 61.433 69.121 1.00 0.00 237 PHE F CA 1
ATOM 18455 C C . PHE E 5 237 ? 59.782 61.944 70.358 1.00 0.00 237 PHE F C 1
ATOM 18456 O O . PHE E 5 237 ? 60.903 62.403 70.321 1.00 0.00 237 PHE F O 1
ATOM 18473 N N . ASN E 5 238 ? 59.008 61.948 71.439 1.00 0.00 238 ASN F N 1
ATOM 18474 C CA . ASN E 5 238 ? 59.357 62.409 72.781 1.00 0.00 238 ASN F CA 1
ATOM 18475 C C . ASN E 5 238 ? 60.488 61.532 73.318 1.00 0.00 238 ASN F C 1
ATOM 18476 O O . ASN E 5 238 ? 61.517 61.988 73.816 1.00 0.00 238 ASN F O 1
ATOM 18487 N N . VAL E 5 239 ? 60.280 60.188 73.259 1.00 0.00 239 VAL F N 1
ATOM 18488 C CA . VAL E 5 239 ? 61.293 59.217 73.727 1.00 0.00 239 VAL F CA 1
ATOM 18489 C C . VAL E 5 239 ? 62.664 59.345 73.009 1.00 0.00 239 VAL F C 1
ATOM 18490 O O . VAL E 5 239 ? 63.726 59.219 73.599 1.00 0.00 239 VAL F O 1
ATOM 18503 N N . SER E 5 240 ? 62.626 59.615 71.698 1.00 0.00 240 SER F N 1
ATOM 18504 C CA . SER E 5 240 ? 63.741 59.899 70.857 1.00 0.00 240 SER F CA 1
ATOM 18505 C C . SER E 5 240 ? 64.579 61.076 71.350 1.00 0.00 240 SER F C 1
ATOM 18506 O O . SER E 5 240 ? 65.807 61.074 71.304 1.00 0.00 240 SER F O 1
ATOM 18514 N N . LEU E 5 241 ? 63.941 62.126 71.972 1.00 0.00 241 LEU F N 1
ATOM 18515 C CA . LEU E 5 241 ? 64.638 63.198 72.610 1.00 0.00 241 LEU F CA 1
ATOM 18516 C C . LEU E 5 241 ? 65.449 62.740 73.836 1.00 0.00 241 LEU F C 1
ATOM 18517 O O . LEU E 5 241 ? 66.637 62.995 74.056 1.00 0.00 241 LEU F O 1
ATOM 18533 N N . THR E 5 242 ? 64.796 61.940 74.688 1.00 0.00 242 THR F N 1
ATOM 18534 C CA . THR E 5 242 ? 65.259 61.502 76.038 1.00 0.00 242 THR F CA 1
ATOM 18535 C C . THR E 5 242 ? 66.316 60.437 75.916 1.00 0.00 242 THR F C 1
ATOM 18536 O O . THR E 5 242 ? 67.174 60.299 76.758 1.00 0.00 242 THR F O 1
ATOM 18547 N N . GLN E 5 243 ? 66.305 59.654 74.879 1.00 0.00 243 GLN F N 1
ATOM 18548 C CA . GLN E 5 243 ? 67.348 58.745 74.412 1.00 0.00 243 GLN F CA 1
ATOM 18549 C C . GLN E 5 243 ? 68.639 59.410 73.916 1.00 0.00 243 GLN F C 1
ATOM 18550 O O . GLN E 5 243 ? 69.703 58.905 74.313 1.00 0.00 243 GLN F O 1
ATOM 18564 N N . THR E 5 244 ? 68.510 60.517 73.210 1.00 0.00 244 THR F N 1
ATOM 18565 C CA . THR E 5 244 ? 69.709 61.210 72.554 1.00 0.00 244 THR F CA 1
ATOM 18566 C C . THR E 5 244 ? 70.125 62.497 73.227 1.00 0.00 244 THR F C 1
ATOM 18567 O O . THR E 5 244 ? 70.949 63.277 72.724 1.00 0.00 244 THR F O 1
ATOM 18578 N N . LEU E 5 245 ? 69.528 62.734 74.470 1.00 0.00 245 LEU F N 1
ATOM 18579 C CA . LEU E 5 245 ? 69.674 64.024 75.162 1.00 0.00 245 LEU F CA 1
ATOM 18580 C C . LEU E 5 245 ? 71.129 64.356 75.489 1.00 0.00 245 LEU F C 1
ATOM 18581 O O . LEU E 5 245 ? 71.661 65.314 75.041 1.00 0.00 245 LEU F O 1
ATOM 18597 N N . HIS E 5 246 ? 71.773 63.443 76.267 1.00 0.00 246 HIS F N 1
ATOM 18598 C CA . HIS E 5 246 ? 73.104 63.757 76.754 1.00 0.00 246 HIS F CA 1
ATOM 18599 C C . HIS E 5 246 ? 74.155 63.880 75.623 1.00 0.00 246 HIS F C 1
ATOM 18600 O O . HIS E 5 246 ? 75.111 64.696 75.717 1.00 0.00 246 HIS F O 1
ATOM 18614 N N . ARG E 5 247 ? 74.084 63.065 74.574 1.00 0.00 247 ARG F N 1
ATOM 18615 C CA . ARG E 5 247 ? 74.822 63.060 73.383 1.00 0.00 247 ARG F CA 1
ATOM 18616 C C . ARG E 5 247 ? 74.776 64.393 72.813 1.00 0.00 247 ARG F C 1
ATOM 18617 O O . ARG E 5 247 ? 75.831 64.948 72.440 1.00 0.00 247 ARG F O 1
ATOM 18638 N N . THR E 5 248 ? 73.591 65.020 72.668 1.00 0.00 248 THR F N 1
ATOM 18639 C CA . THR E 5 248 ? 73.611 66.431 72.190 1.00 0.00 248 THR F CA 1
ATOM 18640 C C . THR E 5 248 ? 74.435 67.420 73.034 1.00 0.00 248 THR F C 1
ATOM 18641 O O . THR E 5 248 ? 75.083 68.328 72.534 1.00 0.00 248 THR F O 1
ATOM 18652 N N . LEU E 5 249 ? 74.425 67.284 74.352 1.00 0.00 249 LEU F N 1
ATOM 18653 C CA . LEU E 5 249 ? 75.209 68.075 75.280 1.00 0.00 249 LEU F CA 1
ATOM 18654 C C . LEU E 5 249 ? 76.809 67.911 75.144 1.00 0.00 249 LEU F C 1
ATOM 18655 O O . LEU E 5 249 ? 77.551 68.932 74.859 1.00 0.00 249 LEU F O 1
ATOM 18671 N N . ILE E 5 250 ? 77.209 66.637 75.141 1.00 0.00 250 ILE F N 1
ATOM 18672 C CA . ILE E 5 250 ? 78.601 66.286 74.795 1.00 0.00 250 ILE F CA 1
ATOM 18673 C C . ILE E 5 250 ? 79.162 66.721 73.448 1.00 0.00 250 ILE F C 1
ATOM 18674 O O . ILE E 5 250 ? 80.279 67.191 73.221 1.00 0.00 250 ILE F O 1
ATOM 18690 N N . THR E 5 251 ? 78.292 66.478 72.442 1.00 0.00 251 THR F N 1
ATOM 18691 C CA . THR E 5 251 ? 78.434 66.861 71.034 1.00 0.00 251 THR F CA 1
ATOM 18692 C C . THR E 5 251 ? 78.716 68.312 70.917 1.00 0.00 251 THR F C 1
ATOM 18693 O O . THR E 5 251 ? 77.972 69.055 71.420 1.00 0.00 251 THR F O 1
ATOM 18704 N N . SER E 5 252 ? 79.800 68.748 70.220 1.00 0.00 252 SER F N 1
ATOM 18705 C CA . SER E 5 252 ? 80.224 70.118 70.031 1.00 0.00 252 SER F CA 1
ATOM 18706 C C . SER E 5 252 ? 80.793 70.771 71.221 1.00 0.00 252 SER F C 1
ATOM 18707 O O . SER E 5 252 ? 81.240 71.907 71.182 1.00 0.00 252 SER F O 1
ATOM 18715 N N . GLY E 5 253 ? 81.047 69.904 72.176 1.00 0.00 253 GLY F N 1
ATOM 18716 C CA . GLY E 5 253 ? 81.944 70.255 73.229 1.00 0.00 253 GLY F CA 1
ATOM 18717 C C . GLY E 5 253 ? 83.340 70.456 72.766 1.00 0.00 253 GLY F C 1
ATOM 18718 O O . GLY E 5 253 ? 84.081 71.381 73.133 1.00 0.00 253 GLY F O 1
ATOM 18722 N N . THR E 5 254 ? 83.768 69.600 71.843 1.00 0.00 254 THR F N 1
ATOM 18723 C CA . THR E 5 254 ? 84.975 69.648 71.000 1.00 0.00 254 THR F CA 1
ATOM 18724 C C . THR E 5 254 ? 85.224 70.844 70.126 1.00 0.00 254 THR F C 1
ATOM 18725 O O . THR E 5 254 ? 86.346 71.380 70.209 1.00 0.00 254 THR F O 1
ATOM 18736 N N . THR E 5 255 ? 84.171 71.225 69.387 1.00 0.00 255 THR F N 1
ATOM 18737 C CA . THR E 5 255 ? 84.294 72.558 68.718 1.00 0.00 255 THR F CA 1
ATOM 18738 C C . THR E 5 255 ? 84.346 73.774 69.584 1.00 0.00 255 THR F C 1
ATOM 18739 O O . THR E 5 255 ? 85.091 74.721 69.360 1.00 0.00 255 THR F O 1
ATOM 18750 N N . LEU E 5 256 ? 83.571 73.709 70.717 1.00 0.00 256 LEU F N 1
ATOM 18751 C CA . LEU E 5 256 ? 83.664 74.801 71.681 1.00 0.00 256 LEU F CA 1
ATOM 18752 C C . LEU E 5 256 ? 85.098 74.945 72.277 1.00 0.00 256 LEU F C 1
ATOM 18753 O O . LEU E 5 256 ? 85.699 76.001 72.469 1.00 0.00 256 LEU F O 1
ATOM 18769 N N . MET E 5 257 ? 85.817 73.773 72.509 1.00 0.00 257 MET F N 1
ATOM 18770 C CA . MET E 5 257 ? 87.233 73.855 72.925 1.00 0.00 257 MET F CA 1
ATOM 18771 C C . MET E 5 257 ? 88.124 74.522 71.953 1.00 0.00 257 MET F C 1
ATOM 18772 O O . MET E 5 257 ? 88.940 75.348 72.366 1.00 0.00 257 MET F O 1
ATOM 18786 N N . VAL E 5 258 ? 87.932 74.305 70.627 1.00 0.00 258 VAL F N 1
ATOM 18787 C CA . VAL E 5 258 ? 88.619 74.958 69.604 1.00 0.00 258 VAL F CA 1
ATOM 18788 C C . VAL E 5 258 ? 88.438 76.521 69.598 1.00 0.00 258 VAL F C 1
ATOM 18789 O O . VAL E 5 258 ? 89.428 77.268 69.589 1.00 0.00 258 VAL F O 1
ATOM 18802 N N . ILE E 5 259 ? 87.215 77.083 69.756 1.00 0.00 259 ILE F N 1
ATOM 18803 C CA . ILE E 5 259 ? 86.800 78.453 69.667 1.00 0.00 259 ILE F CA 1
ATOM 18804 C C . ILE E 5 259 ? 87.320 79.159 70.974 1.00 0.00 259 ILE F C 1
ATOM 18805 O O . ILE E 5 259 ? 87.651 80.350 70.913 1.00 0.00 259 ILE F O 1
ATOM 18821 N N . LEU E 5 260 ? 87.449 78.438 72.039 1.00 0.00 260 LEU F N 1
ATOM 18822 C CA . LEU E 5 260 ? 87.913 79.061 73.245 1.00 0.00 260 LEU F CA 1
ATOM 18823 C C . LEU E 5 260 ? 89.424 79.371 73.184 1.00 0.00 260 LEU F C 1
ATOM 18824 O O . LEU E 5 260 ? 89.875 80.463 73.663 1.00 0.00 260 LEU F O 1
ATOM 18840 N N . MET E 5 261 ? 90.181 78.485 72.486 1.00 0.00 261 MET F N 1
ATOM 18841 C CA . MET E 5 261 ? 91.561 78.736 72.204 1.00 0.00 261 MET F CA 1
ATOM 18842 C C . MET E 5 261 ? 91.843 79.892 71.240 1.00 0.00 261 MET F C 1
ATOM 18843 O O . MET E 5 261 ? 92.785 80.640 71.395 1.00 0.00 261 MET F O 1
ATOM 18857 N N . LEU E 5 262 ? 90.977 80.000 70.250 1.00 0.00 262 LEU F N 1
ATOM 18858 C CA . LEU E 5 262 ? 90.814 81.128 69.381 1.00 0.00 262 LEU F CA 1
ATOM 18859 C C . LEU E 5 262 ? 90.484 82.421 70.140 1.00 0.00 262 LEU F C 1
ATOM 18860 O O . LEU E 5 262 ? 91.171 83.408 69.920 1.00 0.00 262 LEU F O 1
ATOM 18876 N N . TYR E 5 263 ? 89.551 82.392 71.021 1.00 0.00 263 TYR F N 1
ATOM 18877 C CA . TYR E 5 263 ? 89.230 83.486 71.891 1.00 0.00 263 TYR F CA 1
ATOM 18878 C C . TYR E 5 263 ? 90.326 83.931 72.841 1.00 0.00 263 TYR F C 1
ATOM 18879 O O . TYR E 5 263 ? 90.487 85.165 72.923 1.00 0.00 263 TYR F O 1
ATOM 18897 N N . LEU E 5 264 ? 91.228 83.030 73.421 1.00 0.00 264 LEU F N 1
ATOM 18898 C CA . LEU E 5 264 ? 92.254 83.367 74.353 1.00 0.00 264 LEU F CA 1
ATOM 18899 C C . LEU E 5 264 ? 93.385 84.114 73.702 1.00 0.00 264 LEU F C 1
ATOM 18900 O O . LEU E 5 264 ? 93.928 85.089 74.269 1.00 0.00 264 LEU F O 1
ATOM 18916 N N . PHE E 5 265 ? 93.817 83.689 72.515 1.00 0.00 265 PHE F N 1
ATOM 18917 C CA . PHE E 5 265 ? 94.961 84.252 71.756 1.00 0.00 265 PHE F CA 1
ATOM 18918 C C . PHE E 5 265 ? 94.551 85.254 70.686 1.00 0.00 265 PHE F C 1
ATOM 18919 O O . PHE E 5 265 ? 95.456 85.984 70.271 1.00 0.00 265 PHE F O 1
ATOM 18936 N N . GLY E 5 266 ? 93.255 85.315 70.318 1.00 0.00 266 GLY F N 1
ATOM 18937 C CA . GLY E 5 266 ? 92.775 86.432 69.506 1.00 0.00 266 GLY F CA 1
ATOM 18938 C C . GLY E 5 266 ? 92.516 87.708 70.311 1.00 0.00 266 GLY F C 1
ATOM 18939 O O . GLY E 5 266 ? 92.590 88.810 69.712 1.00 0.00 266 GLY F O 1
ATOM 18943 N N . GLY E 5 267 ? 92.349 87.571 71.634 1.00 0.00 267 GLY F N 1
ATOM 18944 C CA . GLY E 5 267 ? 92.132 88.673 72.624 1.00 0.00 267 GLY F CA 1
ATOM 18945 C C . GLY E 5 267 ? 91.297 89.805 72.091 1.00 0.00 267 GLY F C 1
ATOM 18946 O O . GLY E 5 267 ? 90.156 89.640 71.645 1.00 0.00 267 GLY F O 1
ATOM 18950 N N . PRO E 5 268 ? 91.793 91.069 72.200 1.00 0.00 268 PRO F N 1
ATOM 18951 C CA . PRO E 5 268 ? 90.929 92.127 71.789 1.00 0.00 268 PRO F CA 1
ATOM 18952 C C . PRO E 5 268 ? 90.574 92.208 70.282 1.00 0.00 268 PRO F C 1
ATOM 18953 O O . PRO E 5 268 ? 89.388 92.338 69.908 1.00 0.00 268 PRO F O 1
ATOM 18964 N N . VAL E 5 269 ? 91.589 92.152 69.422 1.00 0.00 269 VAL F N 1
ATOM 18965 C CA . VAL E 5 269 ? 91.477 92.393 67.933 1.00 0.00 269 VAL F CA 1
ATOM 18966 C C . VAL E 5 269 ? 90.636 91.277 67.274 1.00 0.00 269 VAL F C 1
ATOM 18967 O O . VAL E 5 269 ? 89.882 91.537 66.336 1.00 0.00 269 VAL F O 1
ATOM 18980 N N . LEU E 5 270 ? 90.533 90.032 67.799 1.00 0.00 270 LEU F N 1
ATOM 18981 C CA . LEU E 5 270 ? 89.571 89.065 67.292 1.00 0.00 270 LEU F CA 1
ATOM 18982 C C . LEU E 5 270 ? 88.412 88.785 68.206 1.00 0.00 270 LEU F C 1
ATOM 18983 O O . LEU E 5 270 ? 87.749 87.771 68.092 1.00 0.00 270 LEU F O 1
ATOM 18999 N N . GLU E 5 271 ? 88.132 89.594 69.208 1.00 0.00 271 GLU F N 1
ATOM 19000 C CA . GLU E 5 271 ? 86.964 89.386 70.185 1.00 0.00 271 GLU F CA 1
ATOM 19001 C C . GLU E 5 271 ? 85.587 89.215 69.631 1.00 0.00 271 GLU F C 1
ATOM 19002 O O . GLU E 5 271 ? 84.855 88.297 69.948 1.00 0.00 271 GLU F O 1
ATOM 19014 N N . GLY E 5 272 ? 85.035 90.077 68.684 1.00 0.00 272 GLY F N 1
ATOM 19015 C CA . GLY E 5 272 ? 83.677 89.810 68.271 1.00 0.00 272 GLY F CA 1
ATOM 19016 C C . GLY E 5 272 ? 83.579 88.632 67.288 1.00 0.00 272 GLY F C 1
ATOM 19017 O O . GLY E 5 272 ? 82.579 87.939 67.319 1.00 0.00 272 GLY F O 1
ATOM 19021 N N . PHE E 5 273 ? 84.643 88.349 66.511 1.00 0.00 273 PHE F N 1
ATOM 19022 C CA . PHE E 5 273 ? 84.753 87.177 65.709 1.00 0.00 273 PHE F CA 1
ATOM 19023 C C . PHE E 5 273 ? 84.713 85.883 66.515 1.00 0.00 273 PHE F C 1
ATOM 19024 O O . PHE E 5 273 ? 83.949 84.982 66.169 1.00 0.00 273 PHE F O 1
ATOM 19041 N N . SER E 5 274 ? 85.447 85.869 67.634 1.00 0.00 274 SER F N 1
ATOM 19042 C CA . SER E 5 274 ? 85.398 84.847 68.683 1.00 0.00 274 SER F CA 1
ATOM 19043 C C . SER E 5 274 ? 84.075 84.755 69.390 1.00 0.00 274 SER F C 1
ATOM 19044 O O . SER E 5 274 ? 83.492 83.706 69.584 1.00 0.00 274 SER F O 1
ATOM 19052 N N . LEU E 5 275 ? 83.411 85.888 69.794 1.00 0.00 275 LEU F N 1
ATOM 19053 C CA . LEU E 5 275 ? 82.118 86.010 70.475 1.00 0.00 275 LEU F CA 1
ATOM 19054 C C . LEU E 5 275 ? 80.933 85.519 69.674 1.00 0.00 275 LEU F C 1
ATOM 19055 O O . LEU E 5 275 ? 80.116 84.723 70.080 1.00 0.00 275 LEU F O 1
ATOM 19071 N N . THR E 5 276 ? 80.895 85.838 68.325 1.00 0.00 276 THR F N 1
ATOM 19072 C CA . THR E 5 276 ? 79.965 85.133 67.412 1.00 0.00 276 THR F CA 1
ATOM 19073 C C . THR E 5 276 ? 80.189 83.642 67.273 1.00 0.00 276 THR F C 1
ATOM 19074 O O . THR E 5 276 ? 79.229 82.866 67.424 1.00 0.00 276 THR F O 1
ATOM 19085 N N . MET E 5 277 ? 81.374 83.049 67.069 1.00 0.00 277 MET F N 1
ATOM 19086 C CA . MET E 5 277 ? 81.760 81.681 67.183 1.00 0.00 277 MET F CA 1
ATOM 19087 C C . MET E 5 277 ? 81.382 80.982 68.522 1.00 0.00 277 MET F C 1
ATOM 19088 O O . MET E 5 277 ? 80.783 79.955 68.528 1.00 0.00 277 MET F O 1
ATOM 19102 N N . LEU E 5 278 ? 81.727 81.613 69.666 1.00 0.00 278 LEU F N 1
ATOM 19103 C CA . LEU E 5 278 ? 81.507 81.213 71.082 1.00 0.00 278 LEU F CA 1
ATOM 19104 C C . LEU E 5 278 ? 80.000 81.050 71.469 1.00 0.00 278 LEU F C 1
ATOM 19105 O O . LEU E 5 278 ? 79.573 80.058 71.972 1.00 0.00 278 LEU F O 1
ATOM 19121 N N . ILE E 5 279 ? 79.214 82.034 71.062 1.00 0.00 279 ILE F N 1
ATOM 19122 C CA . ILE E 5 279 ? 77.761 82.002 71.140 1.00 0.00 279 ILE F CA 1
ATOM 19123 C C . ILE E 5 279 ? 77.167 81.099 70.063 1.00 0.00 279 ILE F C 1
ATOM 19124 O O . ILE E 5 279 ? 76.194 80.411 70.333 1.00 0.00 279 ILE F O 1
ATOM 19140 N N . GLY E 5 280 ? 77.812 80.977 68.912 1.00 0.00 280 GLY F N 1
ATOM 19141 C CA . GLY E 5 280 ? 77.318 80.207 67.745 1.00 0.00 280 GLY F CA 1
ATOM 19142 C C . GLY E 5 280 ? 77.294 78.675 67.932 1.00 0.00 280 GLY F C 1
ATOM 19143 O O . GLY E 5 280 ? 76.508 77.981 67.345 1.00 0.00 280 GLY F O 1
ATOM 19147 N N . VAL E 5 281 ? 78.213 78.089 68.781 1.00 0.00 281 VAL F N 1
ATOM 19148 C CA . VAL E 5 281 ? 78.359 76.722 68.961 1.00 0.00 281 VAL F CA 1
ATOM 19149 C C . VAL E 5 281 ? 77.477 76.349 70.172 1.00 0.00 281 VAL F C 1
ATOM 19150 O O . VAL E 5 281 ? 77.349 75.210 70.624 1.00 0.00 281 VAL F O 1
ATOM 19163 N N . SER E 5 282 ? 76.857 77.385 70.790 1.00 0.00 282 SER F N 1
ATOM 19164 C CA . SER E 5 282 ? 76.269 77.252 72.107 1.00 0.00 282 SER F CA 1
ATOM 19165 C C . SER E 5 282 ? 74.695 77.199 71.900 1.00 0.00 282 SER F C 1
ATOM 19166 O O . SER E 5 282 ? 73.975 76.860 72.862 1.00 0.00 282 SER F O 1
ATOM 19174 N N . ILE E 5 283 ? 74.197 77.428 70.668 1.00 0.00 283 ILE F N 1
ATOM 19175 C CA . ILE E 5 283 ? 72.740 77.561 70.381 1.00 0.00 283 ILE F CA 1
ATOM 19176 C C . ILE E 5 283 ? 71.973 76.270 70.162 1.00 0.00 283 ILE F C 1
ATOM 19177 O O . ILE E 5 283 ? 70.728 76.221 70.237 1.00 0.00 283 ILE F O 1
ATOM 19193 N N . GLY E 5 284 ? 72.689 75.161 69.735 1.00 0.00 284 GLY F N 1
ATOM 19194 C CA . GLY E 5 284 ? 72.135 73.783 69.607 1.00 0.00 284 GLY F CA 1
ATOM 19195 C C . GLY E 5 284 ? 71.554 73.139 70.881 1.00 0.00 284 GLY F C 1
ATOM 19196 O O . GLY E 5 284 ? 70.732 72.217 70.923 1.00 0.00 284 GLY F O 1
ATOM 19200 N N . THR E 5 285 ? 72.155 73.440 72.039 1.00 0.00 285 THR F N 1
ATOM 19201 C CA . THR E 5 285 ? 71.744 72.980 73.349 1.00 0.00 285 THR F CA 1
ATOM 19202 C C . THR E 5 285 ? 70.931 73.979 74.128 1.00 0.00 285 THR F C 1
ATOM 19203 O O . THR E 5 285 ? 70.248 73.612 75.111 1.00 0.00 285 THR F O 1
ATOM 19214 N N . ALA E 5 286 ? 70.884 75.260 73.768 1.00 0.00 286 ALA F N 1
ATOM 19215 C CA . ALA E 5 286 ? 70.093 76.316 74.376 1.00 0.00 286 ALA F CA 1
ATOM 19216 C C . ALA E 5 286 ? 68.716 76.287 73.839 1.00 0.00 286 ALA F C 1
ATOM 19217 O O . ALA E 5 286 ? 67.844 75.575 74.339 1.00 0.00 286 ALA F O 1
ATOM 19224 N N . SER E 5 287 ? 68.357 77.109 72.801 1.00 0.00 287 SER F N 1
ATOM 19225 C CA . SER E 5 287 ? 67.015 76.955 72.202 1.00 0.00 287 SER F CA 1
ATOM 19226 C C . SER E 5 287 ? 66.656 75.641 71.627 1.00 0.00 287 SER F C 1
ATOM 19227 O O . SER E 5 287 ? 65.607 75.047 71.936 1.00 0.00 287 SER F O 1
ATOM 19235 N N . SER E 5 288 ? 67.589 75.194 70.774 1.00 0.00 288 SER F N 1
ATOM 19236 C CA . SER E 5 288 ? 67.822 73.731 70.589 1.00 0.00 288 SER F CA 1
ATOM 19237 C C . SER E 5 288 ? 66.854 72.908 69.833 1.00 0.00 288 SER F C 1
ATOM 19238 O O . SER E 5 288 ? 65.787 73.428 69.506 1.00 0.00 288 SER F O 1
ATOM 19246 N N . ILE E 5 289 ? 67.185 71.634 69.628 1.00 0.00 289 ILE F N 1
ATOM 19247 C CA . ILE E 5 289 ? 66.236 70.699 69.020 1.00 0.00 289 ILE F CA 1
ATOM 19248 C C . ILE E 5 289 ? 64.931 70.443 69.699 1.00 0.00 289 ILE F C 1
ATOM 19249 O O . ILE E 5 289 ? 63.919 70.260 68.971 1.00 0.00 289 ILE F O 1
ATOM 19265 N N . TYR E 5 290 ? 64.971 70.558 71.044 1.00 0.00 290 TYR F N 1
ATOM 19266 C CA . TYR E 5 290 ? 63.822 70.121 71.807 1.00 0.00 290 TYR F CA 1
ATOM 19267 C C . TYR E 5 290 ? 62.491 70.902 71.645 1.00 0.00 290 TYR F C 1
ATOM 19268 O O . TYR E 5 290 ? 61.400 70.259 71.575 1.00 0.00 290 TYR F O 1
ATOM 19286 N N . VAL E 5 291 ? 62.627 72.276 71.600 1.00 0.00 291 VAL F N 1
ATOM 19287 C CA . VAL E 5 291 ? 61.631 73.277 71.302 1.00 0.00 291 VAL F CA 1
ATOM 19288 C C . VAL E 5 291 ? 61.213 73.133 69.860 1.00 0.00 291 VAL F C 1
ATOM 19289 O O . VAL E 5 291 ? 60.011 73.081 69.528 1.00 0.00 291 VAL F O 1
ATOM 19302 N N . ALA E 5 292 ? 62.205 72.999 68.922 1.00 0.00 292 ALA F N 1
ATOM 19303 C CA . ALA E 5 292 ? 61.960 72.679 67.556 1.00 0.00 292 ALA F CA 1
ATOM 19304 C C . ALA E 5 292 ? 61.124 71.433 67.154 1.00 0.00 292 ALA F C 1
ATOM 19305 O O . ALA E 5 292 ? 60.151 71.486 66.443 1.00 0.00 292 ALA F O 1
ATOM 19312 N N . SER E 5 293 ? 61.496 70.313 67.756 1.00 0.00 293 SER F N 1
ATOM 19313 C CA . SER E 5 293 ? 60.727 69.080 67.753 1.00 0.00 293 SER F CA 1
ATOM 19314 C C . SER E 5 293 ? 59.271 69.157 68.305 1.00 0.00 293 SER F C 1
ATOM 19315 O O . SER E 5 293 ? 58.336 68.609 67.737 1.00 0.00 293 SER F O 1
ATOM 19323 N N . ALA E 5 294 ? 59.098 69.815 69.411 1.00 0.00 294 ALA F N 1
ATOM 19324 C CA . ALA E 5 294 ? 57.754 70.031 70.057 1.00 0.00 294 ALA F CA 1
ATOM 19325 C C . ALA E 5 294 ? 56.812 70.822 69.185 1.00 0.00 294 ALA F C 1
ATOM 19326 O O . ALA E 5 294 ? 55.638 70.342 69.052 1.00 0.00 294 ALA F O 1
ATOM 19333 N N . LEU E 5 295 ? 57.295 71.912 68.501 1.00 0.00 295 LEU F N 1
ATOM 19334 C CA . LEU E 5 295 ? 56.460 72.640 67.520 1.00 0.00 295 LEU F CA 1
ATOM 19335 C C . LEU E 5 295 ? 56.095 71.832 66.269 1.00 0.00 295 LEU F C 1
ATOM 19336 O O . LEU E 5 295 ? 55.011 71.885 65.728 1.00 0.00 295 LEU F O 1
ATOM 19352 N N . ALA E 5 296 ? 57.004 71.034 65.702 1.00 0.00 296 ALA F N 1
ATOM 19353 C CA . ALA E 5 296 ? 56.752 70.153 64.598 1.00 0.00 296 ALA F CA 1
ATOM 19354 C C . ALA E 5 296 ? 55.812 68.971 64.943 1.00 0.00 296 ALA F C 1
ATOM 19355 O O . ALA E 5 296 ? 55.018 68.472 64.164 1.00 0.00 296 ALA F O 1
ATOM 19362 N N . LEU E 5 297 ? 55.918 68.567 66.290 1.00 0.00 297 LEU F N 1
ATOM 19363 C CA . LEU E 5 297 ? 55.041 67.566 66.943 1.00 0.00 297 LEU F CA 1
ATOM 19364 C C . LEU E 5 297 ? 53.593 68.165 67.003 1.00 0.00 297 LEU F C 1
ATOM 19365 O O . LEU E 5 297 ? 52.618 67.507 66.582 1.00 0.00 297 LEU F O 1
ATOM 19381 N N . LYS E 5 298 ? 53.427 69.440 67.402 1.00 0.00 298 LYS F N 1
ATOM 19382 C CA . LYS E 5 298 ? 52.110 70.062 67.426 1.00 0.00 298 LYS F CA 1
ATOM 19383 C C . LYS E 5 298 ? 51.452 70.066 66.009 1.00 0.00 298 LYS F C 1
ATOM 19384 O O . LYS E 5 298 ? 50.280 69.809 65.769 1.00 0.00 298 LYS F O 1
ATOM 19403 N N . LEU E 5 299 ? 52.260 70.445 65.058 1.00 0.00 299 LEU F N 1
ATOM 19404 C CA . LEU E 5 299 ? 51.920 70.531 63.681 1.00 0.00 299 LEU F CA 1
ATOM 19405 C C . LEU E 5 299 ? 51.544 69.180 63.028 1.00 0.00 299 LEU F C 1
ATOM 19406 O O . LEU E 5 299 ? 50.510 69.035 62.404 1.00 0.00 299 LEU F O 1
ATOM 19422 N N . GLY E 5 300 ? 52.405 68.103 63.280 1.00 0.00 300 GLY F N 1
ATOM 19423 C CA . GLY E 5 300 ? 52.097 66.700 62.894 1.00 0.00 300 GLY F CA 1
ATOM 19424 C C . GLY E 5 300 ? 50.874 66.057 63.431 1.00 0.00 300 GLY F C 1
ATOM 19425 O O . GLY E 5 300 ? 50.132 65.303 62.769 1.00 0.00 300 GLY F O 1
ATOM 19429 N N . MET E 5 301 ? 50.654 66.355 64.705 1.00 0.00 301 MET F N 1
ATOM 19430 C CA . MET E 5 301 ? 49.418 65.874 65.319 1.00 0.00 301 MET F CA 1
ATOM 19431 C C . MET E 5 301 ? 48.067 66.443 64.763 1.00 0.00 301 MET F C 1
ATOM 19432 O O . MET E 5 301 ? 47.828 67.629 64.928 1.00 0.00 301 MET F O 1
ATOM 19446 N N . LYS E 5 302 ? 47.276 65.652 63.985 1.00 0.00 302 LYS F N 1
ATOM 19447 C CA . LYS E 5 302 ? 46.061 66.228 63.507 1.00 0.00 302 LYS F CA 1
ATOM 19448 C C . LYS E 5 302 ? 45.016 65.589 64.474 1.00 0.00 302 LYS F C 1
ATOM 19449 O O . LYS E 5 302 ? 44.261 66.370 65.145 1.00 0.00 302 LYS F O 1
ATOM 19468 N N . GLN F 6 62 ? 81.670 115.591 125.230 1.00 0.00 57 GLN C N 1
ATOM 19469 C CA . GLN F 6 62 ? 82.503 116.040 126.349 1.00 0.00 57 GLN C CA 1
ATOM 19470 C C . GLN F 6 62 ? 83.335 117.290 126.123 1.00 0.00 57 GLN C C 1
ATOM 19471 O O . GLN F 6 62 ? 83.640 117.745 124.988 1.00 0.00 57 GLN C O 1
ATOM 19485 N N . GLY F 6 63 ? 83.674 118.064 127.175 1.00 0.00 58 GLY C N 1
ATOM 19486 C CA . GLY F 6 63 ? 84.179 119.392 127.109 1.00 0.00 58 GLY C CA 1
ATOM 19487 C C . GLY F 6 63 ? 83.135 120.419 126.673 1.00 0.00 58 GLY C C 1
ATOM 19488 O O . GLY F 6 63 ? 82.022 120.046 126.312 1.00 0.00 58 GLY C O 1
ATOM 19492 N N . LYS F 6 64 ? 83.423 121.742 126.598 1.00 0.00 59 LYS C N 1
ATOM 19493 C CA . LYS F 6 64 ? 82.299 122.711 126.389 1.00 0.00 59 LYS C CA 1
ATOM 19494 C C . LYS F 6 64 ? 82.728 123.697 125.316 1.00 0.00 59 LYS C C 1
ATOM 19495 O O . LYS F 6 64 ? 83.929 123.793 124.927 1.00 0.00 59 LYS C O 1
ATOM 19514 N N . LEU F 6 65 ? 81.767 124.386 124.736 1.00 0.00 60 LEU C N 1
ATOM 19515 C CA . LEU F 6 65 ? 82.121 125.353 123.695 1.00 0.00 60 LEU C CA 1
ATOM 19516 C C . LEU F 6 65 ? 82.148 126.796 124.158 1.00 0.00 60 LEU C C 1
ATOM 19517 O O . LEU F 6 65 ? 81.178 127.235 124.764 1.00 0.00 60 LEU C O 1
ATOM 19533 N N . ILE F 6 66 ? 83.174 127.497 123.981 1.00 0.00 61 ILE C N 1
ATOM 19534 C CA . ILE F 6 66 ? 83.145 128.958 124.407 1.00 0.00 61 ILE C CA 1
ATOM 19535 C C . ILE F 6 66 ? 83.195 129.871 123.194 1.00 0.00 61 ILE C C 1
ATOM 19536 O O . ILE F 6 66 ? 83.718 129.559 122.139 1.00 0.00 61 ILE C O 1
ATOM 19552 N N . SER F 6 67 ? 82.618 131.104 123.266 1.00 0.00 62 SER C N 1
ATOM 19553 C CA . SER F 6 67 ? 82.559 132.144 122.228 1.00 0.00 62 SER C CA 1
ATOM 19554 C C . SER F 6 67 ? 83.649 133.177 122.307 1.00 0.00 62 SER C C 1
ATOM 19555 O O . SER F 6 67 ? 83.868 133.742 123.378 1.00 0.00 62 SER C O 1
ATOM 19563 N N . VAL F 6 68 ? 84.399 133.386 121.212 1.00 0.00 63 VAL C N 1
ATOM 19564 C CA . VAL F 6 68 ? 85.464 134.446 121.148 1.00 0.00 63 VAL C CA 1
ATOM 19565 C C . VAL F 6 68 ? 85.321 135.419 119.967 1.00 0.00 63 VAL C C 1
ATOM 19566 O O . VAL F 6 68 ? 85.537 135.068 118.808 1.00 0.00 63 VAL C O 1
ATOM 19579 N N . LYS F 6 69 ? 84.902 136.694 120.255 1.00 0.00 64 LYS C N 1
ATOM 19580 C CA . LYS F 6 69 ? 84.442 137.685 119.245 1.00 0.00 64 LYS C CA 1
ATOM 19581 C C . LYS F 6 69 ? 85.241 139.000 119.093 1.00 0.00 64 LYS C C 1
ATOM 19582 O O . LYS F 6 69 ? 85.760 139.684 120.034 1.00 0.00 64 LYS C O 1
ATOM 19601 N N . THR F 6 70 ? 85.485 139.418 117.815 1.00 0.00 65 THR C N 1
ATOM 19602 C CA . THR F 6 70 ? 86.169 140.611 117.436 1.00 0.00 65 THR C CA 1
ATOM 19603 C C . THR F 6 70 ? 85.479 141.063 116.116 1.00 0.00 65 THR C C 1
ATOM 19604 O O . THR F 6 70 ? 84.530 140.496 115.599 1.00 0.00 65 THR C O 1
ATOM 19615 N N . ASP F 6 71 ? 85.941 142.239 115.594 1.00 0.00 66 ASP C N 1
ATOM 19616 C CA . ASP F 6 71 ? 85.342 143.019 114.440 1.00 0.00 66 ASP C CA 1
ATOM 19617 C C . ASP F 6 71 ? 85.191 142.222 113.043 1.00 0.00 66 ASP C C 1
ATOM 19618 O O . ASP F 6 71 ? 84.078 142.290 112.436 1.00 0.00 66 ASP C O 1
ATOM 19627 N N . VAL F 6 72 ? 86.253 141.518 112.568 1.00 0.00 67 VAL C N 1
ATOM 19628 C CA . VAL F 6 72 ? 86.095 140.624 111.457 1.00 0.00 67 VAL C CA 1
ATOM 19629 C C . VAL F 6 72 ? 86.105 139.124 111.829 1.00 0.00 67 VAL C C 1
ATOM 19630 O O . VAL F 6 72 ? 86.072 138.297 110.891 1.00 0.00 67 VAL C O 1
ATOM 19643 N N . LEU F 6 73 ? 86.194 138.809 113.073 1.00 0.00 68 LEU C N 1
ATOM 19644 C CA . LEU F 6 73 ? 86.345 137.455 113.483 1.00 0.00 68 LEU C CA 1
ATOM 19645 C C . LEU F 6 73 ? 85.451 136.993 114.660 1.00 0.00 68 LEU C C 1
ATOM 19646 O O . LEU F 6 73 ? 85.342 137.747 115.605 1.00 0.00 68 LEU C O 1
ATOM 19662 N N . ASP F 6 74 ? 84.821 135.855 114.467 1.00 0.00 69 ASP C N 1
ATOM 19663 C CA . ASP F 6 74 ? 83.903 135.205 115.394 1.00 0.00 69 ASP C CA 1
ATOM 19664 C C . ASP F 6 74 ? 84.367 133.786 115.517 1.00 0.00 69 ASP C C 1
ATOM 19665 O O . ASP F 6 74 ? 84.134 132.925 114.696 1.00 0.00 69 ASP C O 1
ATOM 19674 N N . LEU F 6 75 ? 85.074 133.357 116.658 1.00 0.00 70 LEU C N 1
ATOM 19675 C CA . LEU F 6 75 ? 85.588 132.018 116.843 1.00 0.00 70 LEU C CA 1
ATOM 19676 C C . LEU F 6 75 ? 84.892 131.282 118.014 1.00 0.00 70 LEU C C 1
ATOM 19677 O O . LEU F 6 75 ? 84.379 131.886 118.953 1.00 0.00 70 LEU C O 1
ATOM 19693 N N . THR F 6 76 ? 84.856 129.932 117.910 1.00 0.00 71 THR C N 1
ATOM 19694 C CA . THR F 6 76 ? 84.228 129.108 118.943 1.00 0.00 71 THR C CA 1
ATOM 19695 C C . THR F 6 76 ? 85.227 127.936 119.278 1.00 0.00 71 THR C C 1
ATOM 19696 O O . THR F 6 76 ? 85.605 127.175 118.435 1.00 0.00 71 THR C O 1
ATOM 19707 N N . ILE F 6 77 ? 85.604 127.819 120.605 1.00 0.00 72 ILE C N 1
ATOM 19708 C CA . ILE F 6 77 ? 86.825 127.098 121.057 1.00 0.00 72 ILE C CA 1
ATOM 19709 C C . ILE F 6 77 ? 86.402 125.897 121.975 1.00 0.00 72 ILE C C 1
ATOM 19710 O O . ILE F 6 77 ? 85.635 126.114 122.922 1.00 0.00 72 ILE C O 1
ATOM 19726 N N . ASN F 6 78 ? 86.657 124.639 121.550 1.00 0.00 73 ASN C N 1
ATOM 19727 C CA . ASN F 6 78 ? 86.279 123.406 122.265 1.00 0.00 73 ASN C CA 1
ATOM 19728 C C . ASN F 6 78 ? 87.276 123.190 123.380 1.00 0.00 73 ASN C C 1
ATOM 19729 O O . ASN F 6 78 ? 88.464 123.155 123.141 1.00 0.00 73 ASN C O 1
ATOM 19740 N N . THR F 6 79 ? 86.880 123.056 124.610 1.00 0.00 74 THR C N 1
ATOM 19741 C CA . THR F 6 79 ? 87.778 122.635 125.666 1.00 0.00 74 THR C CA 1
ATOM 19742 C C . THR F 6 79 ? 88.377 121.277 125.482 1.00 0.00 74 THR C C 1
ATOM 19743 O O . THR F 6 79 ? 89.572 121.070 125.840 1.00 0.00 74 THR C O 1
ATOM 19754 N N . ARG F 6 80 ? 87.605 120.312 124.954 1.00 0.00 75 ARG C N 1
ATOM 19755 C CA . ARG F 6 80 ? 88.077 119.013 124.593 1.00 0.00 75 ARG C CA 1
ATOM 19756 C C . ARG F 6 80 ? 89.133 119.112 123.519 1.00 0.00 75 ARG C C 1
ATOM 19757 O O . ARG F 6 80 ? 88.802 119.282 122.357 1.00 0.00 75 ARG C O 1
ATOM 19778 N N . GLY F 6 81 ? 90.448 119.022 123.799 1.00 0.00 76 GLY C N 1
ATOM 19779 C CA . GLY F 6 81 ? 91.488 119.182 122.829 1.00 0.00 76 GLY C CA 1
ATOM 19780 C C . GLY F 6 81 ? 91.918 120.639 122.662 1.00 0.00 76 GLY C C 1
ATOM 19781 O O . GLY F 6 81 ? 92.996 120.880 122.169 1.00 0.00 76 GLY C O 1
ATOM 19785 N N . GLY F 6 82 ? 91.089 121.602 123.141 1.00 0.00 77 GLY C N 1
ATOM 19786 C CA . GLY F 6 82 ? 91.563 123.035 123.213 1.00 0.00 77 GLY C CA 1
ATOM 19787 C C . GLY F 6 82 ? 91.578 123.752 121.874 1.00 0.00 77 GLY C C 1
ATOM 19788 O O . GLY F 6 82 ? 92.340 124.717 121.652 1.00 0.00 77 GLY C O 1
ATOM 19792 N N . ASP F 6 83 ? 90.773 123.144 120.907 1.00 0.00 78 ASP C N 1
ATOM 19793 C CA . ASP F 6 83 ? 90.878 123.510 119.589 1.00 0.00 78 ASP C CA 1
ATOM 19794 C C . ASP F 6 83 ? 89.661 124.408 119.026 1.00 0.00 78 ASP C C 1
ATOM 19795 O O . ASP F 6 83 ? 88.587 124.415 119.614 1.00 0.00 78 ASP C O 1
ATOM 19804 N N . VAL F 6 84 ? 89.956 125.132 117.878 1.00 0.00 79 VAL C N 1
ATOM 19805 C CA . VAL F 6 84 ? 88.941 125.923 117.227 1.00 0.00 79 VAL C CA 1
ATOM 19806 C C . VAL F 6 84 ? 88.287 125.034 116.219 1.00 0.00 79 VAL C C 1
ATOM 19807 O O . VAL F 6 84 ? 88.843 124.615 115.212 1.00 0.00 79 VAL C O 1
ATOM 19820 N N . GLU F 6 85 ? 87.069 124.629 116.548 1.00 0.00 80 GLU C N 1
ATOM 19821 C CA . GLU F 6 85 ? 86.260 123.689 115.843 1.00 0.00 80 GLU C CA 1
ATOM 19822 C C . GLU F 6 85 ? 84.965 124.320 115.187 1.00 0.00 80 GLU C C 1
ATOM 19823 O O . GLU F 6 85 ? 84.285 123.629 114.382 1.00 0.00 80 GLU C O 1
ATOM 19835 N N . GLN F 6 86 ? 84.723 125.639 115.411 1.00 0.00 81 GLN C N 1
ATOM 19836 C CA . GLN F 6 86 ? 83.787 126.514 114.724 1.00 0.00 81 GLN C CA 1
ATOM 19837 C C . GLN F 6 86 ? 84.363 127.957 114.658 1.00 0.00 81 GLN C C 1
ATOM 19838 O O . GLN F 6 86 ? 84.900 128.594 115.592 1.00 0.00 81 GLN C O 1
ATOM 19852 N N . ALA F 6 87 ? 84.134 128.625 113.456 1.00 0.00 82 ALA C N 1
ATOM 19853 C CA . ALA F 6 87 ? 84.588 129.938 113.171 1.00 0.00 82 ALA C CA 1
ATOM 19854 C C . ALA F 6 87 ? 83.563 130.357 112.140 1.00 0.00 82 ALA C C 1
ATOM 19855 O O . ALA F 6 87 ? 83.116 129.553 111.327 1.00 0.00 82 ALA C O 1
ATOM 19862 N N . LEU F 6 88 ? 83.309 131.678 112.187 1.00 0.00 83 LEU C N 1
ATOM 19863 C CA . LEU F 6 88 ? 82.386 132.455 111.380 1.00 0.00 83 LEU C CA 1
ATOM 19864 C C . LEU F 6 88 ? 82.985 133.736 110.960 1.00 0.00 83 LEU C C 1
ATOM 19865 O O . LEU F 6 88 ? 83.996 134.130 111.470 1.00 0.00 83 LEU C O 1
ATOM 19881 N N . LEU F 6 89 ? 82.388 134.352 109.883 1.00 0.00 84 LEU C N 1
ATOM 19882 C CA . LEU F 6 89 ? 82.961 135.590 109.298 1.00 0.00 84 LEU C CA 1
ATOM 19883 C C . LEU F 6 89 ? 81.836 136.630 109.555 1.00 0.00 84 LEU C C 1
ATOM 19884 O O . LEU F 6 89 ? 80.875 136.747 108.749 1.00 0.00 84 LEU C O 1
ATOM 19900 N N . PRO F 6 90 ? 81.877 137.567 110.512 1.00 0.00 85 PRO C N 1
ATOM 19901 C CA . PRO F 6 90 ? 80.812 138.573 110.766 1.00 0.00 85 PRO C CA 1
ATOM 19902 C C . PRO F 6 90 ? 80.584 139.614 109.645 1.00 0.00 85 PRO C C 1
ATOM 19903 O O . PRO F 6 90 ? 79.461 140.087 109.472 1.00 0.00 85 PRO C O 1
ATOM 19914 N N . ALA F 6 91 ? 81.656 139.861 108.842 1.00 0.00 86 ALA C N 1
ATOM 19915 C CA . ALA F 6 91 ? 81.641 140.764 107.711 1.00 0.00 86 ALA C CA 1
ATOM 19916 C C . ALA F 6 91 ? 81.010 140.169 106.437 1.00 0.00 86 ALA C C 1
ATOM 19917 O O . ALA F 6 91 ? 80.624 140.926 105.546 1.00 0.00 86 ALA C O 1
ATOM 19924 N N . TYR F 6 92 ? 80.821 138.834 106.322 1.00 0.00 87 TYR C N 1
ATOM 19925 C CA . TYR F 6 92 ? 80.165 138.370 105.093 1.00 0.00 87 TYR C CA 1
ATOM 19926 C C . TYR F 6 92 ? 78.902 137.571 105.532 1.00 0.00 87 TYR C C 1
ATOM 19927 O O . TYR F 6 92 ? 79.010 136.483 106.030 1.00 0.00 87 TYR C O 1
ATOM 19945 N N . PRO F 6 93 ? 77.676 138.168 105.359 1.00 0.00 88 PRO C N 1
ATOM 19946 C CA . PRO F 6 93 ? 76.490 137.419 105.570 1.00 0.00 88 PRO C CA 1
ATOM 19947 C C . PRO F 6 93 ? 76.415 136.174 104.690 1.00 0.00 88 PRO C C 1
ATOM 19948 O O . PRO F 6 93 ? 77.005 136.077 103.673 1.00 0.00 88 PRO C O 1
ATOM 19959 N N . LYS F 6 94 ? 75.570 135.213 105.074 1.00 0.00 89 LYS C N 1
ATOM 19960 C CA . LYS F 6 94 ? 75.423 134.071 104.261 1.00 0.00 89 LYS C CA 1
ATOM 19961 C C . LYS F 6 94 ? 74.261 134.059 103.238 1.00 0.00 89 LYS C C 1
ATOM 19962 O O . LYS F 6 94 ? 73.983 133.142 102.506 1.00 0.00 89 LYS C O 1
ATOM 19981 N N . GLU F 6 95 ? 73.449 135.127 103.191 1.00 0.00 90 GLU C N 1
ATOM 19982 C CA . GLU F 6 95 ? 72.587 135.457 102.079 1.00 0.00 90 GLU C CA 1
ATOM 19983 C C . GLU F 6 95 ? 72.120 136.949 102.104 1.00 0.00 90 GLU C C 1
ATOM 19984 O O . GLU F 6 95 ? 72.394 137.697 103.047 1.00 0.00 90 GLU C O 1
ATOM 19996 N N . LEU F 6 96 ? 71.594 137.403 100.979 1.00 0.00 91 LEU C N 1
ATOM 19997 C CA . LEU F 6 96 ? 71.082 138.760 100.758 1.00 0.00 91 LEU C CA 1
ATOM 19998 C C . LEU F 6 96 ? 70.001 139.240 101.806 1.00 0.00 91 LEU C C 1
ATOM 19999 O O . LEU F 6 96 ? 69.028 138.468 102.024 1.00 0.00 91 LEU C O 1
ATOM 20015 N N . ASN F 6 97 ? 70.198 140.441 102.474 1.00 0.00 92 ASN C N 1
ATOM 20016 C CA . ASN F 6 97 ? 69.233 140.976 103.424 1.00 0.00 92 ASN C CA 1
ATOM 20017 C C . ASN F 6 97 ? 69.072 140.088 104.629 1.00 0.00 92 ASN C C 1
ATOM 20018 O O . ASN F 6 97 ? 67.996 139.934 105.168 1.00 0.00 92 ASN C O 1
ATOM 20029 N N . SER F 6 98 ? 70.238 139.644 105.121 1.00 0.00 93 SER C N 1
ATOM 20030 C CA . SER F 6 98 ? 70.334 138.815 106.307 1.00 0.00 93 SER C CA 1
ATOM 20031 C C . SER F 6 98 ? 71.379 139.439 107.193 1.00 0.00 93 SER C C 1
ATOM 20032 O O . SER F 6 98 ? 72.110 140.352 106.750 1.00 0.00 93 SER C O 1
ATOM 20040 N N . THR F 6 99 ? 71.356 139.009 108.493 1.00 0.00 94 THR C N 1
ATOM 20041 C CA . THR F 6 99 ? 72.274 139.457 109.578 1.00 0.00 94 THR C CA 1
ATOM 20042 C C . THR F 6 99 ? 73.126 138.217 110.002 1.00 0.00 94 THR C C 1
ATOM 20043 O O . THR F 6 99 ? 73.976 138.357 110.841 1.00 0.00 94 THR C O 1
ATOM 20054 N N . GLN F 6 100 ? 72.810 136.943 109.551 1.00 0.00 95 GLN C N 1
ATOM 20055 C CA . GLN F 6 100 ? 73.593 135.779 109.848 1.00 0.00 95 GLN C CA 1
ATOM 20056 C C . GLN F 6 100 ? 74.946 135.705 109.188 1.00 0.00 95 GLN C C 1
ATOM 20057 O O . GLN F 6 100 ? 75.056 135.758 107.916 1.00 0.00 95 GLN C O 1
ATOM 20071 N N . PRO F 6 101 ? 76.086 135.618 109.871 1.00 0.00 96 PRO C N 1
ATOM 20072 C CA . PRO F 6 101 ? 77.405 135.545 109.218 1.00 0.00 96 PRO C CA 1
ATOM 20073 C C . PRO F 6 101 ? 77.491 134.262 108.506 1.00 0.00 96 PRO C C 1
ATOM 20074 O O . PRO F 6 101 ? 76.699 133.374 108.840 1.00 0.00 96 PRO C O 1
ATOM 20085 N N . PHE F 6 102 ? 78.381 134.215 107.501 1.00 0.00 97 PHE C N 1
ATOM 20086 C CA . PHE F 6 102 ? 78.885 132.932 106.893 1.00 0.00 97 PHE C CA 1
ATOM 20087 C C . PHE F 6 102 ? 79.688 131.954 107.829 1.00 0.00 97 PHE C C 1
ATOM 20088 O O . PHE F 6 102 ? 80.563 132.319 108.610 1.00 0.00 97 PHE C O 1
ATOM 20105 N N . GLN F 6 103 ? 79.385 130.646 107.705 1.00 0.00 98 GLN C N 1
ATOM 20106 C CA . GLN F 6 103 ? 80.050 129.689 108.612 1.00 0.00 98 GLN C CA 1
ATOM 20107 C C . GLN F 6 103 ? 81.370 129.261 108.010 1.00 0.00 98 GLN C C 1
ATOM 20108 O O . GLN F 6 103 ? 81.329 129.073 106.816 1.00 0.00 98 GLN C O 1
ATOM 20122 N N . LEU F 6 104 ? 82.461 129.192 108.721 1.00 0.00 99 LEU C N 1
ATOM 20123 C CA . LEU F 6 104 ? 83.734 128.722 108.153 1.00 0.00 99 LEU C CA 1
ATOM 20124 C C . LEU F 6 104 ? 83.948 127.334 108.735 1.00 0.00 99 LEU C C 1
ATOM 20125 O O . LEU F 6 104 ? 83.446 126.295 108.204 1.00 0.00 99 LEU C O 1
ATOM 20141 N N . LEU F 6 105 ? 84.654 127.163 109.834 1.00 0.00 100 LEU C N 1
ATOM 20142 C CA . LEU F 6 105 ? 84.808 125.845 110.513 1.00 0.00 100 LEU C CA 1
ATOM 20143 C C . LEU F 6 105 ? 83.574 125.221 111.101 1.00 0.00 100 LEU C C 1
ATOM 20144 O O . LEU F 6 105 ? 82.722 125.913 111.649 1.00 0.00 100 LEU C O 1
ATOM 20160 N N . GLU F 6 106 ? 83.435 123.909 111.085 1.00 0.00 101 GLU C N 1
ATOM 20161 C CA . GLU F 6 106 ? 82.266 123.253 111.593 1.00 0.00 101 GLU C CA 1
ATOM 20162 C C . GLU F 6 106 ? 82.629 121.905 112.110 1.00 0.00 101 GLU C C 1
ATOM 20163 O O . GLU F 6 106 ? 83.567 121.157 111.725 1.00 0.00 101 GLU C O 1
ATOM 20175 N N . THR F 6 107 ? 81.831 121.507 113.133 1.00 0.00 102 THR C N 1
ATOM 20176 C CA . THR F 6 107 ? 82.201 120.191 113.684 1.00 0.00 102 THR C CA 1
ATOM 20177 C C . THR F 6 107 ? 81.112 119.329 114.054 1.00 0.00 102 THR C C 1
ATOM 20178 O O . THR F 6 107 ? 81.273 118.143 114.301 1.00 0.00 102 THR C O 1
ATOM 20189 N N . SER F 6 108 ? 79.827 119.805 114.030 1.00 0.00 103 SER C N 1
ATOM 20190 C CA . SER F 6 108 ? 78.600 119.028 114.357 1.00 0.00 103 SER C CA 1
ATOM 20191 C C . SER F 6 108 ? 78.477 117.749 113.524 1.00 0.00 103 SER C C 1
ATOM 20192 O O . SER F 6 108 ? 78.871 117.693 112.309 1.00 0.00 103 SER C O 1
ATOM 20200 N N . PRO F 6 109 ? 77.873 116.649 113.959 1.00 0.00 104 PRO C N 1
ATOM 20201 C CA . PRO F 6 109 ? 77.540 115.421 113.121 1.00 0.00 104 PRO C CA 1
ATOM 20202 C C . PRO F 6 109 ? 77.151 115.587 111.618 1.00 0.00 104 PRO C C 1
ATOM 20203 O O . PRO F 6 109 ? 76.130 116.313 111.327 1.00 0.00 104 PRO C O 1
ATOM 20214 N N . GLN F 6 110 ? 77.756 114.780 110.752 1.00 0.00 105 GLN C N 1
ATOM 20215 C CA . GLN F 6 110 ? 77.520 114.654 109.297 1.00 0.00 105 GLN C CA 1
ATOM 20216 C C . GLN F 6 110 ? 78.392 115.636 108.470 1.00 0.00 105 GLN C C 1
ATOM 20217 O O . GLN F 6 110 ? 78.174 115.729 107.278 1.00 0.00 105 GLN C O 1
ATOM 20231 N N . PHE F 6 111 ? 79.489 116.140 109.055 1.00 0.00 106 PHE C N 1
ATOM 20232 C CA . PHE F 6 111 ? 80.449 117.040 108.350 1.00 0.00 106 PHE C CA 1
ATOM 20233 C C . PHE F 6 111 ? 81.448 117.550 109.336 1.00 0.00 106 PHE C C 1
ATOM 20234 O O . PHE F 6 111 ? 81.113 117.943 110.467 1.00 0.00 106 PHE C O 1
ATOM 20251 N N . ILE F 6 112 ? 82.699 117.547 109.002 1.00 0.00 107 ILE C N 1
ATOM 20252 C CA . ILE F 6 112 ? 83.701 118.191 109.866 1.00 0.00 107 ILE C CA 1
ATOM 20253 C C . ILE F 6 112 ? 84.642 119.021 108.909 1.00 0.00 107 ILE C C 1
ATOM 20254 O O . ILE F 6 112 ? 84.869 118.658 107.770 1.00 0.00 107 ILE C O 1
ATOM 20270 N N . TYR F 6 113 ? 84.965 120.237 109.445 1.00 0.00 108 TYR C N 1
ATOM 20271 C CA . TYR F 6 113 ? 85.922 121.200 108.948 1.00 0.00 108 TYR C CA 1
ATOM 20272 C C . TYR F 6 113 ? 86.545 122.123 109.983 1.00 0.00 108 TYR C C 1
ATOM 20273 O O . TYR F 6 113 ? 85.828 122.888 110.693 1.00 0.00 108 TYR C O 1
ATOM 20291 N N . GLN F 6 114 ? 87.825 121.892 110.268 1.00 0.00 109 GLN C N 1
ATOM 20292 C CA . GLN F 6 114 ? 88.471 122.500 111.454 1.00 0.00 109 GLN C CA 1
ATOM 20293 C C . GLN F 6 114 ? 89.957 122.559 111.416 1.00 0.00 109 GLN C C 1
ATOM 20294 O O . GLN F 6 114 ? 90.701 122.004 110.590 1.00 0.00 109 GLN C O 1
ATOM 20308 N N . ALA F 6 115 ? 90.642 123.398 112.299 1.00 0.00 110 ALA C N 1
ATOM 20309 C CA . ALA F 6 115 ? 91.985 123.262 112.630 1.00 0.00 110 ALA C CA 1
ATOM 20310 C C . ALA F 6 115 ? 92.164 122.529 114.008 1.00 0.00 110 ALA C C 1
ATOM 20311 O O . ALA F 6 115 ? 91.340 122.524 114.947 1.00 0.00 110 ALA C O 1
ATOM 20318 N N . GLN F 6 116 ? 93.300 121.801 114.172 1.00 0.00 111 GLN C N 1
ATOM 20319 C CA . GLN F 6 116 ? 93.660 121.224 115.381 1.00 0.00 111 GLN C CA 1
ATOM 20320 C C . GLN F 6 116 ? 95.022 121.667 115.719 1.00 0.00 111 GLN C C 1
ATOM 20321 O O . GLN F 6 116 ? 95.972 121.483 114.950 1.00 0.00 111 GLN C O 1
ATOM 20335 N N . SER F 6 117 ? 95.163 122.293 116.882 1.00 0.00 112 SER C N 1
ATOM 20336 C CA . SER F 6 117 ? 96.348 122.939 117.332 1.00 0.00 112 SER C CA 1
ATOM 20337 C C . SER F 6 117 ? 97.125 122.078 118.251 1.00 0.00 112 SER C C 1
ATOM 20338 O O . SER F 6 117 ? 96.560 121.318 119.017 1.00 0.00 112 SER C O 1
ATOM 20346 N N . GLY F 6 118 ? 98.470 122.206 118.198 1.00 0.00 113 GLY C N 1
ATOM 20347 C CA . GLY F 6 118 ? 99.192 121.579 119.294 1.00 0.00 113 GLY C CA 1
ATOM 20348 C C . GLY F 6 118 ? 100.700 121.158 119.161 1.00 0.00 113 GLY C C 1
ATOM 20349 O O . GLY F 6 118 ? 101.416 121.548 118.303 1.00 0.00 113 GLY C O 1
ATOM 20353 N N . LEU F 6 119 ? 101.134 120.360 120.144 1.00 0.00 114 LEU C N 1
ATOM 20354 C CA . LEU F 6 119 ? 102.491 119.893 120.208 1.00 0.00 114 LEU C CA 1
ATOM 20355 C C . LEU F 6 119 ? 102.460 118.365 120.255 1.00 0.00 114 LEU C C 1
ATOM 20356 O O . LEU F 6 119 ? 101.701 117.731 120.963 1.00 0.00 114 LEU C O 1
ATOM 20372 N N . THR F 6 120 ? 103.322 117.666 119.508 1.00 0.00 115 THR C N 1
ATOM 20373 C CA . THR F 6 120 ? 103.296 116.184 119.334 1.00 0.00 115 THR C CA 1
ATOM 20374 C C . THR F 6 120 ? 104.652 115.617 119.789 1.00 0.00 115 THR C C 1
ATOM 20375 O O . THR F 6 120 ? 105.539 116.218 120.299 1.00 0.00 115 THR C O 1
ATOM 20386 N N . GLY F 6 121 ? 104.751 114.332 119.620 1.00 0.00 116 GLY C N 1
ATOM 20387 C CA . GLY F 6 121 ? 105.889 113.505 119.988 1.00 0.00 116 GLY C CA 1
ATOM 20388 C C . GLY F 6 121 ? 105.343 112.548 121.012 1.00 0.00 116 GLY C C 1
ATOM 20389 O O . GLY F 6 121 ? 104.109 112.495 121.164 1.00 0.00 116 GLY C O 1
ATOM 20393 N N . ARG F 6 122 ? 106.212 111.807 121.735 1.00 0.00 117 ARG C N 1
ATOM 20394 C CA . ARG F 6 122 ? 105.827 110.593 122.401 1.00 0.00 117 ARG C CA 1
ATOM 20395 C C . ARG F 6 122 ? 105.129 110.821 123.805 1.00 0.00 117 ARG C C 1
ATOM 20396 O O . ARG F 6 122 ? 104.509 109.917 124.292 1.00 0.00 117 ARG C O 1
ATOM 20417 N N . ASP F 6 123 ? 105.401 111.993 124.439 1.00 0.00 118 ASP C N 1
ATOM 20418 C CA . ASP F 6 123 ? 104.797 112.520 125.633 1.00 0.00 118 ASP C CA 1
ATOM 20419 C C . ASP F 6 123 ? 103.959 113.732 125.368 1.00 0.00 118 ASP C C 1
ATOM 20420 O O . ASP F 6 123 ? 103.507 114.435 126.271 1.00 0.00 118 ASP C O 1
ATOM 20429 N N . GLY F 6 124 ? 103.820 114.177 124.093 1.00 0.00 119 GLY C N 1
ATOM 20430 C CA . GLY F 6 124 ? 103.207 115.389 123.599 1.00 0.00 119 GLY C CA 1
ATOM 20431 C C . GLY F 6 124 ? 101.663 115.236 123.599 1.00 0.00 119 GLY C C 1
ATOM 20432 O O . GLY F 6 124 ? 101.111 114.244 123.096 1.00 0.00 119 GLY C O 1
ATOM 20436 N N . PRO F 6 125 ? 100.924 116.243 124.061 1.00 0.00 120 PRO C N 1
ATOM 20437 C CA . PRO F 6 125 ? 99.513 116.154 124.395 1.00 0.00 120 PRO C CA 1
ATOM 20438 C C . PRO F 6 125 ? 98.589 116.045 123.170 1.00 0.00 120 PRO C C 1
ATOM 20439 O O . PRO F 6 125 ? 97.545 115.478 123.351 1.00 0.00 120 PRO C O 1
ATOM 20450 N N . ASP F 6 126 ? 98.906 116.593 122.015 1.00 0.00 121 ASP C N 1
ATOM 20451 C CA . ASP F 6 126 ? 97.891 116.879 121.016 1.00 0.00 121 ASP C CA 1
ATOM 20452 C C . ASP F 6 126 ? 98.066 115.935 119.915 1.00 0.00 121 ASP C C 1
ATOM 20453 O O . ASP F 6 126 ? 97.404 115.982 118.877 1.00 0.00 121 ASP C O 1
ATOM 20462 N N . ASN F 6 127 ? 98.957 114.955 120.117 1.00 0.00 122 ASN C N 1
ATOM 20463 C CA . ASN F 6 127 ? 99.372 114.047 119.056 1.00 0.00 122 ASN C CA 1
ATOM 20464 C C . ASN F 6 127 ? 98.212 113.352 118.368 1.00 0.00 122 ASN C C 1
ATOM 20465 O O . ASN F 6 127 ? 97.269 112.781 118.953 1.00 0.00 122 ASN C O 1
ATOM 20476 N N . PRO F 6 128 ? 98.154 113.282 116.998 1.00 0.00 123 PRO C N 1
ATOM 20477 C CA . PRO F 6 128 ? 96.960 112.702 116.260 1.00 0.00 123 PRO C CA 1
ATOM 20478 C C . PRO F 6 128 ? 96.876 111.224 116.183 1.00 0.00 123 PRO C C 1
ATOM 20479 O O . PRO F 6 128 ? 96.097 110.664 115.363 1.00 0.00 123 PRO C O 1
ATOM 20490 N N . ALA F 6 129 ? 97.658 110.450 116.954 1.00 0.00 124 ALA C N 1
ATOM 20491 C CA . ALA F 6 129 ? 97.630 108.972 117.061 1.00 0.00 124 ALA C CA 1
ATOM 20492 C C . ALA F 6 129 ? 96.990 108.567 118.360 1.00 0.00 124 ALA C C 1
ATOM 20493 O O . ALA F 6 129 ? 96.839 107.393 118.688 1.00 0.00 124 ALA C O 1
ATOM 20500 N N . ASN F 6 130 ? 96.545 109.528 119.160 1.00 0.00 125 ASN C N 1
ATOM 20501 C CA . ASN F 6 130 ? 95.850 109.183 120.424 1.00 0.00 125 ASN C CA 1
ATOM 20502 C C . ASN F 6 130 ? 94.370 108.791 120.259 1.00 0.00 125 ASN C C 1
ATOM 20503 O O . ASN F 6 130 ? 93.626 109.166 119.347 1.00 0.00 125 ASN C O 1
ATOM 20514 N N . GLY F 6 131 ? 93.904 108.327 121.366 1.00 0.00 126 GLY C N 1
ATOM 20515 C CA . GLY F 6 131 ? 92.463 108.362 121.755 1.00 0.00 126 GLY C CA 1
ATOM 20516 C C . GLY F 6 131 ? 92.173 109.793 122.047 1.00 0.00 126 GLY C C 1
ATOM 20517 O O . GLY F 6 131 ? 93.046 110.672 121.857 1.00 0.00 126 GLY C O 1
ATOM 20521 N N . PRO F 6 132 ? 90.992 110.087 122.532 1.00 0.00 127 PRO C N 1
ATOM 20522 C CA . PRO F 6 132 ? 90.452 111.423 122.781 1.00 0.00 127 PRO C CA 1
ATOM 20523 C C . PRO F 6 132 ? 91.323 112.554 123.245 1.00 0.00 127 PRO C C 1
ATOM 20524 O O . PRO F 6 132 ? 91.972 112.399 124.271 1.00 0.00 127 PRO C O 1
ATOM 20535 N N . ARG F 6 133 ? 91.332 113.691 122.557 1.00 0.00 128 ARG C N 1
ATOM 20536 C CA . ARG F 6 133 ? 92.195 114.775 122.964 1.00 0.00 128 ARG C CA 1
ATOM 20537 C C . ARG F 6 133 ? 91.976 115.320 124.385 1.00 0.00 128 ARG C C 1
ATOM 20538 O O . ARG F 6 133 ? 90.838 115.169 124.797 1.00 0.00 128 ARG C O 1
ATOM 20559 N N . PRO F 6 134 ? 92.952 115.771 125.160 1.00 0.00 129 PRO C N 1
ATOM 20560 C CA . PRO F 6 134 ? 92.772 116.043 126.584 1.00 0.00 129 PRO C CA 1
ATOM 20561 C C . PRO F 6 134 ? 91.781 117.160 126.904 1.00 0.00 129 PRO C C 1
ATOM 20562 O O . PRO F 6 134 ? 91.443 117.915 125.970 1.00 0.00 129 PRO C O 1
ATOM 20573 N N . LEU F 6 135 ? 91.256 117.326 128.145 1.00 0.00 130 LEU C N 1
ATOM 20574 C CA . LEU F 6 135 ? 90.329 118.313 128.551 1.00 0.00 130 LEU C CA 1
ATOM 20575 C C . LEU F 6 135 ? 91.010 119.601 129.047 1.00 0.00 130 LEU C C 1
ATOM 20576 O O . LEU F 6 135 ? 91.237 119.824 130.187 1.00 0.00 130 LEU C O 1
ATOM 20592 N N . TYR F 6 136 ? 91.354 120.510 128.078 1.00 0.00 131 TYR C N 1
ATOM 20593 C CA . TYR F 6 136 ? 92.055 121.762 128.443 1.00 0.00 131 TYR C CA 1
ATOM 20594 C C . TYR F 6 136 ? 91.133 122.652 129.339 1.00 0.00 131 TYR C C 1
ATOM 20595 O O . TYR F 6 136 ? 89.938 122.734 129.227 1.00 0.00 131 TYR C O 1
ATOM 20613 N N . ASN F 6 137 ? 91.793 123.392 130.288 1.00 0.00 132 ASN C N 1
ATOM 20614 C CA . ASN F 6 137 ? 91.139 124.376 131.083 1.00 0.00 132 ASN C CA 1
ATOM 20615 C C . ASN F 6 137 ? 91.410 125.723 130.398 1.00 0.00 132 ASN C C 1
ATOM 20616 O O . ASN F 6 137 ? 92.552 126.028 129.962 1.00 0.00 132 ASN C O 1
ATOM 20627 N N . VAL F 6 138 ? 90.373 126.486 130.338 1.00 0.00 133 VAL C N 1
ATOM 20628 C CA . VAL F 6 138 ? 90.309 128.010 130.093 1.00 0.00 133 VAL C CA 1
ATOM 20629 C C . VAL F 6 138 ? 89.518 128.672 131.203 1.00 0.00 133 VAL C C 1
ATOM 20630 O O . VAL F 6 138 ? 88.478 128.124 131.680 1.00 0.00 133 VAL C O 1
ATOM 20643 N N . GLU F 6 139 ? 90.010 129.772 131.697 1.00 0.00 134 GLU C N 1
ATOM 20644 C CA . GLU F 6 139 ? 89.422 130.471 132.752 1.00 0.00 134 GLU C CA 1
ATOM 20645 C C . GLU F 6 139 ? 87.976 131.006 132.461 1.00 0.00 134 GLU C C 1
ATOM 20646 O O . GLU F 6 139 ? 87.190 131.198 133.452 1.00 0.00 134 GLU C O 1
ATOM 20658 N N . LYS F 6 140 ? 87.603 131.377 131.237 1.00 0.00 135 LYS C N 1
ATOM 20659 C CA . LYS F 6 140 ? 86.459 132.174 130.789 1.00 0.00 135 LYS C CA 1
ATOM 20660 C C . LYS F 6 140 ? 85.596 131.351 129.920 1.00 0.00 135 LYS C C 1
ATOM 20661 O O . LYS F 6 140 ? 86.071 130.296 129.403 1.00 0.00 135 LYS C O 1
ATOM 20680 N N . ASP F 6 141 ? 84.340 131.777 129.858 1.00 0.00 136 ASP C N 1
ATOM 20681 C CA . ASP F 6 141 ? 83.251 131.186 129.144 1.00 0.00 136 ASP C CA 1
ATOM 20682 C C . ASP F 6 141 ? 82.863 132.018 127.861 1.00 0.00 136 ASP C C 1
ATOM 20683 O O . ASP F 6 141 ? 82.230 131.504 126.892 1.00 0.00 136 ASP C O 1
ATOM 20692 N N . ALA F 6 142 ? 83.344 133.214 127.835 1.00 0.00 137 ALA C N 1
ATOM 20693 C CA . ALA F 6 142 ? 83.176 134.020 126.614 1.00 0.00 137 ALA C CA 1
ATOM 20694 C C . ALA F 6 142 ? 84.208 135.157 126.713 1.00 0.00 137 ALA C C 1
ATOM 20695 O O . ALA F 6 142 ? 84.555 135.602 127.834 1.00 0.00 137 ALA C O 1
ATOM 20702 N N . TYR F 6 143 ? 84.726 135.561 125.505 1.00 0.00 138 TYR C N 1
ATOM 20703 C CA . TYR F 6 143 ? 85.725 136.629 125.288 1.00 0.00 138 TYR C CA 1
ATOM 20704 C C . TYR F 6 143 ? 85.305 137.633 124.188 1.00 0.00 138 TYR C C 1
ATOM 20705 O O . TYR F 6 143 ? 85.186 137.293 123.010 1.00 0.00 138 TYR C O 1
ATOM 20723 N N . VAL F 6 144 ? 85.307 138.956 124.533 1.00 0.00 139 VAL C N 1
ATOM 20724 C CA . VAL F 6 144 ? 85.118 139.984 123.496 1.00 0.00 139 VAL C CA 1
ATOM 20725 C C . VAL F 6 144 ? 86.154 141.005 123.510 1.00 0.00 139 VAL C C 1
ATOM 20726 O O . VAL F 6 144 ? 86.494 141.579 124.567 1.00 0.00 139 VAL C O 1
ATOM 20739 N N . LEU F 6 145 ? 86.618 141.312 122.317 1.00 0.00 140 LEU C N 1
ATOM 20740 C CA . LEU F 6 145 ? 87.648 142.297 122.060 1.00 0.00 140 LEU C CA 1
ATOM 20741 C C . LEU F 6 145 ? 86.987 143.591 121.640 1.00 0.00 140 LEU C C 1
ATOM 20742 O O . LEU F 6 145 ? 86.139 143.641 120.791 1.00 0.00 140 LEU C O 1
ATOM 20758 N N . ALA F 6 146 ? 87.528 144.641 122.180 1.00 0.00 141 ALA C N 1
ATOM 20759 C CA . ALA F 6 146 ? 87.105 146.024 121.885 1.00 0.00 141 ALA C CA 1
ATOM 20760 C C . ALA F 6 146 ? 88.203 147.124 122.145 1.00 0.00 141 ALA C C 1
ATOM 20761 O O . ALA F 6 146 ? 89.331 146.835 122.390 1.00 0.00 141 ALA C O 1
ATOM 20768 N N . GLU F 6 147 ? 87.753 148.390 122.055 1.00 0.00 142 GLU C N 1
ATOM 20769 C CA . GLU F 6 147 ? 88.659 149.456 122.404 1.00 0.00 142 GLU C CA 1
ATOM 20770 C C . GLU F 6 147 ? 89.529 149.373 123.685 1.00 0.00 142 GLU C C 1
ATOM 20771 O O . GLU F 6 147 ? 89.211 148.740 124.700 1.00 0.00 142 GLU C O 1
ATOM 20783 N N . GLY F 6 148 ? 90.758 150.004 123.612 1.00 0.00 143 GLY C N 1
ATOM 20784 C CA . GLY F 6 148 ? 91.714 149.948 124.640 1.00 0.00 143 GLY C CA 1
ATOM 20785 C C . GLY F 6 148 ? 92.761 148.899 124.519 1.00 0.00 143 GLY C C 1
ATOM 20786 O O . GLY F 6 148 ? 93.856 149.054 125.076 1.00 0.00 143 GLY C O 1
ATOM 20790 N N . GLN F 6 149 ? 92.514 147.784 123.783 1.00 0.00 144 GLN C N 1
ATOM 20791 C CA . GLN F 6 149 ? 93.515 146.778 123.478 1.00 0.00 144 GLN C CA 1
ATOM 20792 C C . GLN F 6 149 ? 93.452 146.372 121.976 1.00 0.00 144 GLN C C 1
ATOM 20793 O O . GLN F 6 149 ? 92.432 146.188 121.335 1.00 0.00 144 GLN C O 1
ATOM 20807 N N . ASN F 6 150 ? 94.604 146.352 121.299 1.00 0.00 145 ASN C N 1
ATOM 20808 C CA . ASN F 6 150 ? 94.718 145.766 119.960 1.00 0.00 145 ASN C CA 1
ATOM 20809 C C . ASN F 6 150 ? 94.522 144.163 119.884 1.00 0.00 145 ASN C C 1
ATOM 20810 O O . ASN F 6 150 ? 94.064 143.650 118.884 1.00 0.00 145 ASN C O 1
ATOM 20821 N N . GLU F 6 151 ? 94.851 143.351 120.902 1.00 0.00 146 GLU C N 1
ATOM 20822 C CA . GLU F 6 151 ? 95.165 141.982 120.808 1.00 0.00 146 GLU C CA 1
ATOM 20823 C C . GLU F 6 151 ? 94.414 141.324 121.964 1.00 0.00 146 GLU C C 1
ATOM 20824 O O . GLU F 6 151 ? 94.625 141.737 123.104 1.00 0.00 146 GLU C O 1
ATOM 20836 N N . LEU F 6 152 ? 93.695 140.220 121.675 1.00 0.00 147 LEU C N 1
ATOM 20837 C CA . LEU F 6 152 ? 92.993 139.401 122.629 1.00 0.00 147 LEU C CA 1
ATOM 20838 C C . LEU F 6 152 ? 93.726 138.080 122.642 1.00 0.00 147 LEU C C 1
ATOM 20839 O O . LEU F 6 152 ? 93.823 137.378 121.637 1.00 0.00 147 LEU C O 1
ATOM 20855 N N . GLN F 6 153 ? 94.169 137.568 123.777 1.00 0.00 148 GLN C N 1
ATOM 20856 C CA . GLN F 6 153 ? 94.775 136.317 123.952 1.00 0.00 148 GLN C CA 1
ATOM 20857 C C . GLN F 6 153 ? 93.970 135.293 124.686 1.00 0.00 148 GLN C C 1
ATOM 20858 O O . GLN F 6 153 ? 93.523 135.583 125.770 1.00 0.00 148 GLN C O 1
ATOM 20872 N N . VAL F 6 154 ? 93.703 134.083 124.151 1.00 0.00 149 VAL C N 1
ATOM 20873 C CA . VAL F 6 154 ? 92.905 133.045 124.748 1.00 0.00 149 VAL C CA 1
ATOM 20874 C C . VAL F 6 154 ? 93.803 131.888 124.998 1.00 0.00 149 VAL C C 1
ATOM 20875 O O . VAL F 6 154 ? 94.137 131.129 124.033 1.00 0.00 149 VAL C O 1
ATOM 20888 N N . PRO F 6 155 ? 94.241 131.631 126.253 1.00 0.00 150 PRO C N 1
ATOM 20889 C CA . PRO F 6 155 ? 95.198 130.500 126.527 1.00 0.00 150 PRO C CA 1
ATOM 20890 C C . PRO F 6 155 ? 94.388 129.299 126.887 1.00 0.00 150 PRO C C 1
ATOM 20891 O O . PRO F 6 155 ? 93.727 129.334 127.916 1.00 0.00 150 PRO C O 1
ATOM 20902 N N . MET F 6 156 ? 94.550 128.212 126.075 1.00 0.00 151 MET C N 1
ATOM 20903 C CA . MET F 6 156 ? 94.065 126.888 126.425 1.00 0.00 151 MET C CA 1
ATOM 20904 C C . MET F 6 156 ? 95.201 126.055 127.081 1.00 0.00 151 MET C C 1
ATOM 20905 O O . MET F 6 156 ? 96.278 125.896 126.571 1.00 0.00 151 MET C O 1
ATOM 20919 N N . THR F 6 157 ? 95.055 125.584 128.391 1.00 0.00 152 THR C N 1
ATOM 20920 C CA . THR F 6 157 ? 96.103 125.148 129.334 1.00 0.00 152 THR C CA 1
ATOM 20921 C C . THR F 6 157 ? 95.867 123.745 129.746 1.00 0.00 152 THR C C 1
ATOM 20922 O O . THR F 6 157 ? 94.839 123.455 130.282 1.00 0.00 152 THR C O 1
ATOM 20933 N N . TYR F 6 158 ? 96.881 122.844 129.599 1.00 0.00 153 TYR C N 1
ATOM 20934 C CA . TYR F 6 158 ? 96.804 121.471 130.071 1.00 0.00 153 TYR C CA 1
ATOM 20935 C C . TYR F 6 158 ? 98.142 121.013 130.843 1.00 0.00 153 TYR C C 1
ATOM 20936 O O . TYR F 6 158 ? 99.231 121.546 130.552 1.00 0.00 153 TYR C O 1
ATOM 20954 N N . THR F 6 159 ? 98.098 120.146 131.877 1.00 0.00 154 THR C N 1
ATOM 20955 C CA . THR F 6 159 ? 99.324 119.701 132.559 1.00 0.00 154 THR C CA 1
ATOM 20956 C C . THR F 6 159 ? 99.369 118.277 132.452 1.00 0.00 154 THR C C 1
ATOM 20957 O O . THR F 6 159 ? 98.360 117.639 132.880 1.00 0.00 154 THR C O 1
ATOM 20968 N N . ASP F 6 160 ? 100.386 117.654 131.834 1.00 0.00 155 ASP C N 1
ATOM 20969 C CA . ASP F 6 160 ? 100.227 116.204 131.639 1.00 0.00 155 ASP C CA 1
ATOM 20970 C C . ASP F 6 160 ? 100.791 115.488 132.913 1.00 0.00 155 ASP C C 1
ATOM 20971 O O . ASP F 6 160 ? 101.293 116.156 133.826 1.00 0.00 155 ASP C O 1
ATOM 20980 N N . ALA F 6 161 ? 100.737 114.139 133.047 1.00 0.00 156 ALA C N 1
ATOM 20981 C CA . ALA F 6 161 ? 100.834 113.394 134.354 1.00 0.00 156 ALA C CA 1
ATOM 20982 C C . ALA F 6 161 ? 102.199 113.675 135.175 1.00 0.00 156 ALA C C 1
ATOM 20983 O O . ALA F 6 161 ? 102.196 113.777 136.416 1.00 0.00 156 ALA C O 1
ATOM 20990 N N . ALA F 6 162 ? 103.314 113.825 134.533 1.00 0.00 157 ALA C N 1
ATOM 20991 C CA . ALA F 6 162 ? 104.595 114.121 135.244 1.00 0.00 157 ALA C CA 1
ATOM 20992 C C . ALA F 6 162 ? 104.716 115.489 135.759 1.00 0.00 157 ALA C C 1
ATOM 20993 O O . ALA F 6 162 ? 105.617 115.779 136.579 1.00 0.00 157 ALA C O 1
ATOM 21000 N N . GLY F 6 163 ? 103.775 116.437 135.389 1.00 0.00 158 GLY C N 1
ATOM 21001 C CA . GLY F 6 163 ? 103.740 117.793 135.900 1.00 0.00 158 GLY C CA 1
ATOM 21002 C C . GLY F 6 163 ? 104.358 118.909 135.032 1.00 0.00 158 GLY C C 1
ATOM 21003 O O . GLY F 6 163 ? 104.636 119.986 135.576 1.00 0.00 158 GLY C O 1
ATOM 21007 N N . ASN F 6 164 ? 104.418 118.685 133.658 1.00 0.00 159 ASN C N 1
ATOM 21008 C CA . ASN F 6 164 ? 104.670 119.805 132.746 1.00 0.00 159 ASN C CA 1
ATOM 21009 C C . ASN F 6 164 ? 103.475 120.650 132.445 1.00 0.00 159 ASN C C 1
ATOM 21010 O O . ASN F 6 164 ? 102.354 120.073 132.448 1.00 0.00 159 ASN C O 1
ATOM 21021 N N . THR F 6 165 ? 103.581 121.952 132.205 1.00 0.00 160 THR C N 1
ATOM 21022 C CA . THR F 6 165 ? 102.507 122.821 131.821 1.00 0.00 160 THR C CA 1
ATOM 21023 C C . THR F 6 165 ? 102.616 123.088 130.336 1.00 0.00 160 THR C C 1
ATOM 21024 O O . THR F 6 165 ? 103.581 123.672 129.856 1.00 0.00 160 THR C O 1
ATOM 21035 N N . PHE F 6 166 ? 101.614 122.645 129.477 1.00 0.00 161 PHE C N 1
ATOM 21036 C CA . PHE F 6 166 ? 101.529 122.988 128.045 1.00 0.00 161 PHE C CA 1
ATOM 21037 C C . PHE F 6 166 ? 100.497 124.088 127.975 1.00 0.00 161 PHE C C 1
ATOM 21038 O O . PHE F 6 166 ? 99.503 124.131 128.658 1.00 0.00 161 PHE C O 1
ATOM 21055 N N . THR F 6 167 ? 100.729 125.069 127.097 1.00 0.00 162 THR C N 1
ATOM 21056 C CA . THR F 6 167 ? 99.708 126.153 126.859 1.00 0.00 162 THR C CA 1
ATOM 21057 C C . THR F 6 167 ? 99.636 126.406 125.378 1.00 0.00 162 THR C C 1
ATOM 21058 O O . THR F 6 167 ? 100.664 126.400 124.709 1.00 0.00 162 THR C O 1
ATOM 21069 N N . LYS F 6 168 ? 98.449 126.446 124.744 1.00 0.00 163 LYS C N 1
ATOM 21070 C CA . LYS F 6 168 ? 98.284 126.892 123.407 1.00 0.00 163 LYS C CA 1
ATOM 21071 C C . LYS F 6 168 ? 97.402 128.091 123.377 1.00 0.00 163 LYS C C 1
ATOM 21072 O O . LYS F 6 168 ? 96.262 128.108 123.846 1.00 0.00 163 LYS C O 1
ATOM 21091 N N . THR F 6 169 ? 97.898 129.185 122.927 1.00 0.00 164 THR C N 1
ATOM 21092 C CA . THR F 6 169 ? 97.321 130.505 123.101 1.00 0.00 164 THR C CA 1
ATOM 21093 C C . THR F 6 169 ? 97.011 130.948 121.728 1.00 0.00 164 THR C C 1
ATOM 21094 O O . THR F 6 169 ? 97.861 131.087 120.794 1.00 0.00 164 THR C O 1
ATOM 21105 N N . PHE F 6 170 ? 95.725 131.151 121.444 1.00 0.00 165 PHE C N 1
ATOM 21106 C CA . PHE F 6 170 ? 95.115 131.759 120.224 1.00 0.00 165 PHE C CA 1
ATOM 21107 C C . PHE F 6 170 ? 95.136 133.155 120.507 1.00 0.00 165 PHE C C 1
ATOM 21108 O O . PHE F 6 170 ? 94.575 133.615 121.497 1.00 0.00 165 PHE C O 1
ATOM 21125 N N . VAL F 6 171 ? 95.687 133.974 119.607 1.00 0.00 166 VAL C N 1
ATOM 21126 C CA . VAL F 6 171 ? 95.790 135.402 119.888 1.00 0.00 166 VAL C CA 1
ATOM 21127 C C . VAL F 6 171 ? 95.145 136.000 118.651 1.00 0.00 166 VAL C C 1
ATOM 21128 O O . VAL F 6 171 ? 95.472 135.723 117.519 1.00 0.00 166 VAL C O 1
ATOM 21141 N N . LEU F 6 172 ? 94.289 137.000 118.890 1.00 0.00 167 LEU C N 1
ATOM 21142 C CA . LEU F 6 172 ? 93.504 137.623 117.758 1.00 0.00 167 LEU C CA 1
ATOM 21143 C C . LEU F 6 172 ? 93.620 139.131 117.834 1.00 0.00 167 LEU C C 1
ATOM 21144 O O . LEU F 6 172 ? 93.465 139.761 118.868 1.00 0.00 167 LEU C O 1
ATOM 21160 N N . LYS F 6 173 ? 93.996 139.794 116.724 1.00 0.00 168 LYS C N 1
ATOM 21161 C CA . LYS F 6 173 ? 94.225 141.261 116.698 1.00 0.00 168 LYS C CA 1
ATOM 21162 C C . LYS F 6 173 ? 93.032 141.840 115.989 1.00 0.00 168 LYS C C 1
ATOM 21163 O O . LYS F 6 173 ? 92.322 141.147 115.254 1.00 0.00 168 LYS C O 1
ATOM 21182 N N . ARG F 6 174 ? 92.828 143.137 116.247 1.00 0.00 169 ARG C N 1
ATOM 21183 C CA . ARG F 6 174 ? 91.868 143.889 115.456 1.00 0.00 169 ARG C CA 1
ATOM 21184 C C . ARG F 6 174 ? 92.141 144.111 114.040 1.00 0.00 169 ARG C C 1
ATOM 21185 O O . ARG F 6 174 ? 93.125 144.707 113.641 1.00 0.00 169 ARG C O 1
ATOM 21206 N N . GLY F 6 175 ? 91.235 143.668 113.146 1.00 0.00 170 GLY C N 1
ATOM 21207 C CA . GLY F 6 175 ? 91.311 143.958 111.724 1.00 0.00 170 GLY C CA 1
ATOM 21208 C C . GLY F 6 175 ? 92.185 143.071 110.892 1.00 0.00 170 GLY C C 1
ATOM 21209 O O . GLY F 6 175 ? 92.793 143.530 109.953 1.00 0.00 170 GLY C O 1
ATOM 21213 N N . ASP F 6 176 ? 92.082 141.829 111.267 1.00 0.00 171 ASP C N 1
ATOM 21214 C CA . ASP F 6 176 ? 92.854 140.874 110.539 1.00 0.00 171 ASP C CA 1
ATOM 21215 C C . ASP F 6 176 ? 92.189 139.471 110.677 1.00 0.00 171 ASP C C 1
ATOM 21216 O O . ASP F 6 176 ? 91.447 139.113 111.632 1.00 0.00 171 ASP C O 1
ATOM 21225 N N . TYR F 6 177 ? 92.411 138.625 109.669 1.00 0.00 172 TYR C N 1
ATOM 21226 C CA . TYR F 6 177 ? 91.873 137.274 109.576 1.00 0.00 172 TYR C CA 1
ATOM 21227 C C . TYR F 6 177 ? 92.919 136.235 109.967 1.00 0.00 172 TYR C C 1
ATOM 21228 O O . TYR F 6 177 ? 92.587 135.064 110.072 1.00 0.00 172 TYR C O 1
ATOM 21246 N N . ALA F 6 178 ? 94.141 136.618 110.274 1.00 0.00 173 ALA C N 1
ATOM 21247 C CA . ALA F 6 178 ? 95.135 135.667 110.665 1.00 0.00 173 ALA C CA 1
ATOM 21248 C C . ALA F 6 178 ? 95.180 135.596 112.190 1.00 0.00 173 ALA C C 1
ATOM 21249 O O . ALA F 6 178 ? 95.071 136.691 112.805 1.00 0.00 173 ALA C O 1
ATOM 21256 N N . VAL F 6 179 ? 95.124 134.374 112.798 1.00 0.00 174 VAL C N 1
ATOM 21257 C CA . VAL F 6 179 ? 95.078 134.273 114.234 1.00 0.00 174 VAL C CA 1
ATOM 21258 C C . VAL F 6 179 ? 96.513 133.689 114.495 1.00 0.00 174 VAL C C 1
ATOM 21259 O O . VAL F 6 179 ? 96.790 132.525 114.205 1.00 0.00 174 VAL C O 1
ATOM 21272 N N . ASN F 6 180 ? 97.495 134.408 115.158 1.00 0.00 175 ASN C N 1
ATOM 21273 C CA . ASN F 6 180 ? 98.687 133.803 115.759 1.00 0.00 175 ASN C CA 1
ATOM 21274 C C . ASN F 6 180 ? 98.335 132.766 116.811 1.00 0.00 175 ASN C C 1
ATOM 21275 O O . ASN F 6 180 ? 97.624 132.954 117.782 1.00 0.00 175 ASN C O 1
ATOM 21286 N N . VAL F 6 181 ? 98.973 131.566 116.681 1.00 0.00 176 VAL C N 1
ATOM 21287 C CA . VAL F 6 181 ? 98.933 130.506 117.662 1.00 0.00 176 VAL C CA 1
ATOM 21288 C C . VAL F 6 181 ? 100.301 130.402 118.227 1.00 0.00 176 VAL C C 1
ATOM 21289 O O . VAL F 6 181 ? 101.307 130.230 117.520 1.00 0.00 176 VAL C O 1
ATOM 21302 N N . ASN F 6 182 ? 100.455 130.495 119.576 1.00 0.00 177 ASN C N 1
ATOM 21303 C CA . ASN F 6 182 ? 101.704 130.513 120.238 1.00 0.00 177 ASN C CA 1
ATOM 21304 C C . ASN F 6 182 ? 101.488 129.348 121.175 1.00 0.00 177 ASN C C 1
ATOM 21305 O O . ASN F 6 182 ? 100.571 129.366 122.046 1.00 0.00 177 ASN C O 1
ATOM 21316 N N . TYR F 6 183 ? 102.345 128.341 121.035 1.00 0.00 178 TYR C N 1
ATOM 21317 C CA . TYR F 6 183 ? 102.482 127.088 121.779 1.00 0.00 178 TYR C CA 1
ATOM 21318 C C . TYR F 6 183 ? 103.677 127.339 122.779 1.00 0.00 178 TYR C C 1
ATOM 21319 O O . TYR F 6 183 ? 104.731 127.815 122.419 1.00 0.00 178 TYR C O 1
ATOM 21337 N N . ASN F 6 184 ? 103.490 126.993 124.067 1.00 0.00 179 ASN C N 1
ATOM 21338 C CA . ASN F 6 184 ? 104.485 127.030 125.063 1.00 0.00 179 ASN C CA 1
ATOM 21339 C C . ASN F 6 184 ? 104.511 125.638 125.790 1.00 0.00 179 ASN C C 1
ATOM 21340 O O . ASN F 6 184 ? 103.395 125.009 125.873 1.00 0.00 179 ASN C O 1
ATOM 21351 N N . VAL F 6 185 ? 105.708 125.107 126.145 1.00 0.00 180 VAL C N 1
ATOM 21352 C CA . VAL F 6 185 ? 105.874 124.113 127.213 1.00 0.00 180 VAL C CA 1
ATOM 21353 C C . VAL F 6 185 ? 106.707 124.827 128.328 1.00 0.00 180 VAL C C 1
ATOM 21354 O O . VAL F 6 185 ? 107.670 125.539 128.066 1.00 0.00 180 VAL C O 1
ATOM 21367 N N . GLN F 6 186 ? 106.224 124.738 129.588 1.00 0.00 181 GLN C N 1
ATOM 21368 C CA . GLN F 6 186 ? 106.901 124.894 130.825 1.00 0.00 181 GLN C CA 1
ATOM 21369 C C . GLN F 6 186 ? 107.288 123.484 131.281 1.00 0.00 181 GLN C C 1
ATOM 21370 O O . GLN F 6 186 ? 106.404 122.685 131.542 1.00 0.00 181 GLN C O 1
ATOM 21384 N N . ASN F 6 187 ? 108.508 123.190 131.448 1.00 0.00 182 ASN C N 1
ATOM 21385 C CA . ASN F 6 187 ? 109.141 122.028 131.946 1.00 0.00 182 ASN C CA 1
ATOM 21386 C C . ASN F 6 187 ? 109.245 122.030 133.444 1.00 0.00 182 ASN C C 1
ATOM 21387 O O . ASN F 6 187 ? 110.288 122.192 134.042 1.00 0.00 182 ASN C O 1
ATOM 21398 N N . ALA F 6 188 ? 108.070 121.878 134.162 1.00 0.00 183 ALA C N 1
ATOM 21399 C CA . ALA F 6 188 ? 107.954 121.965 135.585 1.00 0.00 183 ALA C CA 1
ATOM 21400 C C . ALA F 6 188 ? 108.042 120.627 136.321 1.00 0.00 183 ALA C C 1
ATOM 21401 O O . ALA F 6 188 ? 108.004 120.561 137.553 1.00 0.00 183 ALA C O 1
ATOM 21408 N N . GLY F 6 189 ? 108.106 119.551 135.603 1.00 0.00 184 GLY C N 1
ATOM 21409 C CA . GLY F 6 189 ? 108.261 118.224 136.214 1.00 0.00 184 GLY C CA 1
ATOM 21410 C C . GLY F 6 189 ? 109.734 117.993 136.228 1.00 0.00 184 GLY C C 1
ATOM 21411 O O . GLY F 6 189 ? 110.243 116.975 136.675 1.00 0.00 184 GLY C O 1
ATOM 21415 N N . GLU F 6 190 ? 110.595 119.005 135.785 1.00 0.00 185 GLU C N 1
ATOM 21416 C CA . GLU F 6 190 ? 112.028 119.012 135.746 1.00 0.00 185 GLU C CA 1
ATOM 21417 C C . GLU F 6 190 ? 112.806 117.726 135.269 1.00 0.00 185 GLU C C 1
ATOM 21418 O O . GLU F 6 190 ? 113.736 117.224 135.840 1.00 0.00 185 GLU C O 1
ATOM 21430 N N . LYS F 6 191 ? 112.519 117.251 134.089 1.00 0.00 186 LYS C N 1
ATOM 21431 C CA . LYS F 6 191 ? 113.371 116.249 133.384 1.00 0.00 186 LYS C CA 1
ATOM 21432 C C . LYS F 6 191 ? 113.409 116.670 131.994 1.00 0.00 186 LYS C C 1
ATOM 21433 O O . LYS F 6 191 ? 112.528 117.482 131.575 1.00 0.00 186 LYS C O 1
ATOM 21452 N N . PRO F 6 192 ? 114.282 116.103 131.176 1.00 0.00 187 PRO C N 1
ATOM 21453 C CA . PRO F 6 192 ? 114.313 116.276 129.682 1.00 0.00 187 PRO C CA 1
ATOM 21454 C C . PRO F 6 192 ? 113.012 116.257 128.920 1.00 0.00 187 PRO C C 1
ATOM 21455 O O . PRO F 6 192 ? 112.121 115.388 129.241 1.00 0.00 187 PRO C O 1
ATOM 21466 N N . LEU F 6 193 ? 112.814 117.075 127.836 1.00 0.00 188 LEU C N 1
ATOM 21467 C CA . LEU F 6 193 ? 111.782 116.946 126.811 1.00 0.00 188 LEU C CA 1
ATOM 21468 C C . LEU F 6 193 ? 112.232 117.200 125.425 1.00 0.00 188 LEU C C 1
ATOM 21469 O O . LEU F 6 193 ? 112.791 118.225 125.082 1.00 0.00 188 LEU C O 1
ATOM 21485 N N . GLU F 6 194 ? 111.880 116.300 124.482 1.00 0.00 189 GLU C N 1
ATOM 21486 C CA . GLU F 6 194 ? 111.910 116.643 123.108 1.00 0.00 189 GLU C CA 1
ATOM 21487 C C . GLU F 6 194 ? 110.429 116.750 122.617 1.00 0.00 189 GLU C C 1
ATOM 21488 O O . GLU F 6 194 ? 109.637 115.818 122.639 1.00 0.00 189 GLU C O 1
ATOM 21500 N N . ILE F 6 195 ? 110.091 117.959 122.189 1.00 0.00 190 ILE C N 1
ATOM 21501 C CA . ILE F 6 195 ? 108.691 118.289 121.866 1.00 0.00 190 ILE C CA 1
ATOM 21502 C C . ILE F 6 195 ? 108.630 118.982 120.550 1.00 0.00 190 ILE C C 1
ATOM 21503 O O . ILE F 6 195 ? 109.403 119.913 120.247 1.00 0.00 190 ILE C O 1
ATOM 21519 N N . SER F 6 196 ? 107.670 118.583 119.726 1.00 0.00 191 SER C N 1
ATOM 21520 C CA . SER F 6 196 ? 107.524 118.948 118.357 1.00 0.00 191 SER C CA 1
ATOM 21521 C C . SER F 6 196 ? 106.223 119.766 118.093 1.00 0.00 191 SER C C 1
ATOM 21522 O O . SER F 6 196 ? 105.160 119.340 118.545 1.00 0.00 191 SER C O 1
ATOM 21530 N N . SER F 6 197 ? 106.267 120.912 117.453 1.00 0.00 192 SER C N 1
ATOM 21531 C CA . SER F 6 197 ? 105.164 121.751 117.035 1.00 0.00 192 SER C CA 1
ATOM 21532 C C . SER F 6 197 ? 104.407 121.035 115.958 1.00 0.00 192 SER C C 1
ATOM 21533 O O . SER F 6 197 ? 104.845 120.323 115.061 1.00 0.00 192 SER C O 1
ATOM 21541 N N . PHE F 6 198 ? 103.038 121.215 115.989 1.00 0.00 193 PHE C N 1
ATOM 21542 C CA . PHE F 6 198 ? 102.223 120.338 115.175 1.00 0.00 193 PHE C CA 1
ATOM 21543 C C . PHE F 6 198 ? 101.004 121.157 114.787 1.00 0.00 193 PHE C C 1
ATOM 21544 O O . PHE F 6 198 ? 100.569 121.990 115.521 1.00 0.00 193 PHE C O 1
ATOM 21561 N N . GLY F 6 199 ? 100.447 120.876 113.620 1.00 0.00 194 GLY C N 1
ATOM 21562 C CA . GLY F 6 199 ? 99.096 121.284 113.136 1.00 0.00 194 GLY C CA 1
ATOM 21563 C C . GLY F 6 199 ? 98.478 120.233 112.261 1.00 0.00 194 GLY C C 1
ATOM 21564 O O . GLY F 6 199 ? 99.197 119.714 111.518 1.00 0.00 194 GLY C O 1
ATOM 21568 N N . GLN F 6 200 ? 97.140 120.084 112.415 1.00 0.00 195 GLN C N 1
ATOM 21569 C CA . GLN F 6 200 ? 96.297 119.388 111.457 1.00 0.00 195 GLN C CA 1
ATOM 21570 C C . GLN F 6 200 ? 95.137 120.318 111.015 1.00 0.00 195 GLN C C 1
ATOM 21571 O O . GLN F 6 200 ? 94.645 121.104 111.812 1.00 0.00 195 GLN C O 1
ATOM 21585 N N . LEU F 6 201 ? 94.714 120.093 109.732 1.00 0.00 196 LEU C N 1
ATOM 21586 C CA . LEU F 6 201 ? 93.570 120.785 109.217 1.00 0.00 196 LEU C CA 1
ATOM 21587 C C . LEU F 6 201 ? 92.753 119.676 108.562 1.00 0.00 196 LEU C C 1
ATOM 21588 O O . LEU F 6 201 ? 93.338 118.822 107.897 1.00 0.00 196 LEU C O 1
ATOM 21604 N N . LYS F 6 202 ? 91.460 119.536 108.865 1.00 0.00 197 LYS C N 1
ATOM 21605 C CA . LYS F 6 202 ? 90.749 118.342 108.600 1.00 0.00 197 LYS C CA 1
ATOM 21606 C C . LYS F 6 202 ? 89.409 118.744 108.064 1.00 0.00 197 LYS C C 1
ATOM 21607 O O . LYS F 6 202 ? 88.798 119.620 108.648 1.00 0.00 197 LYS C O 1
ATOM 21626 N N . GLN F 6 203 ? 88.951 118.111 106.934 1.00 0.00 198 GLN C N 1
ATOM 21627 C CA . GLN F 6 203 ? 87.834 118.487 106.150 1.00 0.00 198 GLN C CA 1
ATOM 21628 C C . GLN F 6 203 ? 87.103 117.345 105.444 1.00 0.00 198 GLN C C 1
ATOM 21629 O O . GLN F 6 203 ? 87.633 116.627 104.578 1.00 0.00 198 GLN C O 1
ATOM 21643 N N . SER F 6 204 ? 85.764 117.217 105.701 1.00 0.00 199 SER C N 1
ATOM 21644 C CA . SER F 6 204 ? 84.846 116.520 104.869 1.00 0.00 199 SER C CA 1
ATOM 21645 C C . SER F 6 204 ? 84.870 116.877 103.388 1.00 0.00 199 SER C C 1
ATOM 21646 O O . SER F 6 204 ? 84.977 117.975 102.794 1.00 0.00 199 SER C O 1
ATOM 21654 N N . ILE F 6 205 ? 84.734 115.789 102.595 1.00 0.00 200 ILE C N 1
ATOM 21655 C CA . ILE F 6 205 ? 84.753 115.783 101.076 1.00 0.00 200 ILE C CA 1
ATOM 21656 C C . ILE F 6 205 ? 83.758 116.624 100.341 1.00 0.00 200 ILE C C 1
ATOM 21657 O O . ILE F 6 205 ? 84.012 117.189 99.264 1.00 0.00 200 ILE C O 1
ATOM 21673 N N . THR F 6 206 ? 82.573 116.887 100.894 1.00 0.00 201 THR C N 1
ATOM 21674 C CA . THR F 6 206 ? 81.565 117.523 100.177 1.00 0.00 201 THR C CA 1
ATOM 21675 C C . THR F 6 206 ? 80.608 118.127 101.242 1.00 0.00 201 THR C C 1
ATOM 21676 O O . THR F 6 206 ? 80.467 117.608 102.319 1.00 0.00 201 THR C O 1
ATOM 21687 N N . LEU F 6 207 ? 80.030 119.287 100.913 1.00 0.00 202 LEU C N 1
ATOM 21688 C CA . LEU F 6 207 ? 79.087 119.888 101.871 1.00 0.00 202 LEU C CA 1
ATOM 21689 C C . LEU F 6 207 ? 77.666 120.037 101.243 1.00 0.00 202 LEU C C 1
ATOM 21690 O O . LEU F 6 207 ? 77.487 120.816 100.326 1.00 0.00 202 LEU C O 1
ATOM 21706 N N . PRO F 6 208 ? 76.681 119.223 101.570 1.00 0.00 203 PRO C N 1
ATOM 21707 C CA . PRO F 6 208 ? 75.228 119.382 101.188 1.00 0.00 203 PRO C CA 1
ATOM 21708 C C . PRO F 6 208 ? 74.603 120.729 101.569 1.00 0.00 203 PRO C C 1
ATOM 21709 O O . PRO F 6 208 ? 75.058 121.253 102.602 1.00 0.00 203 PRO C O 1
ATOM 21720 N N . PRO F 6 209 ? 73.720 121.438 100.786 1.00 0.00 204 PRO C N 1
ATOM 21721 C CA . PRO F 6 209 ? 73.196 122.793 101.130 1.00 0.00 204 PRO C CA 1
ATOM 21722 C C . PRO F 6 209 ? 72.299 122.756 102.419 1.00 0.00 204 PRO C C 1
ATOM 21723 O O . PRO F 6 209 ? 71.800 121.702 102.758 1.00 0.00 204 PRO C O 1
ATOM 21734 N N . HIS F 6 210 ? 72.251 123.952 103.094 1.00 0.00 205 HIS C N 1
ATOM 21735 C CA . HIS F 6 210 ? 71.762 123.985 104.462 1.00 0.00 205 HIS C CA 1
ATOM 21736 C C . HIS F 6 210 ? 71.282 125.332 104.892 1.00 0.00 205 HIS C C 1
ATOM 21737 O O . HIS F 6 210 ? 70.977 125.582 106.074 1.00 0.00 205 HIS C O 1
ATOM 21751 N N . LEU F 6 211 ? 71.611 126.372 104.043 1.00 0.00 206 LEU C N 1
ATOM 21752 C CA . LEU F 6 211 ? 71.542 127.736 104.575 1.00 0.00 206 LEU C CA 1
ATOM 21753 C C . LEU F 6 211 ? 70.081 128.293 104.320 1.00 0.00 206 LEU C C 1
ATOM 21754 O O . LEU F 6 211 ? 69.843 129.505 104.667 1.00 0.00 206 LEU C O 1
ATOM 21770 N N . THR F 6 222 ? 83.911 120.769 92.156 1.00 0.00 217 THR C N 1
ATOM 21771 C CA . THR F 6 222 ? 84.089 121.454 93.457 1.00 0.00 217 THR C CA 1
ATOM 21772 C C . THR F 6 222 ? 85.261 122.505 93.398 1.00 0.00 217 THR C C 1
ATOM 21773 O O . THR F 6 222 ? 86.346 122.196 92.863 1.00 0.00 217 THR C O 1
ATOM 21784 N N . PHE F 6 223 ? 85.138 123.701 94.082 1.00 0.00 218 PHE C N 1
ATOM 21785 C CA . PHE F 6 223 ? 86.208 124.520 94.444 1.00 0.00 218 PHE C CA 1
ATOM 21786 C C . PHE F 6 223 ? 87.045 123.851 95.549 1.00 0.00 218 PHE C C 1
ATOM 21787 O O . PHE F 6 223 ? 88.259 123.977 95.503 1.00 0.00 218 PHE C O 1
ATOM 21804 N N . ARG F 6 224 ? 86.360 123.398 96.614 1.00 0.00 219 ARG C N 1
ATOM 21805 C CA . ARG F 6 224 ? 87.041 122.567 97.700 1.00 0.00 219 ARG C CA 1
ATOM 21806 C C . ARG F 6 224 ? 88.200 121.649 97.448 1.00 0.00 219 ARG C C 1
ATOM 21807 O O . ARG F 6 224 ? 88.274 120.899 96.443 1.00 0.00 219 ARG C O 1
ATOM 21828 N N . GLY F 6 225 ? 89.269 121.796 98.271 1.00 0.00 220 GLY C N 1
ATOM 21829 C CA . GLY F 6 225 ? 90.423 120.944 98.284 1.00 0.00 220 GLY C CA 1
ATOM 21830 C C . GLY F 6 225 ? 91.446 121.322 99.342 1.00 0.00 220 GLY C C 1
ATOM 21831 O O . GLY F 6 225 ? 91.139 122.039 100.283 1.00 0.00 220 GLY C O 1
ATOM 21835 N N . ALA F 6 226 ? 92.658 120.812 99.190 1.00 0.00 221 ALA C N 1
ATOM 21836 C CA . ALA F 6 226 ? 93.826 121.037 99.980 1.00 0.00 221 ALA C CA 1
ATOM 21837 C C . ALA F 6 226 ? 94.930 121.649 99.090 1.00 0.00 221 ALA C C 1
ATOM 21838 O O . ALA F 6 226 ? 94.968 121.530 97.889 1.00 0.00 221 ALA C O 1
ATOM 21845 N N . ALA F 6 227 ? 95.872 122.347 99.748 1.00 0.00 222 ALA C N 1
ATOM 21846 C CA . ALA F 6 227 ? 96.990 122.939 99.099 1.00 0.00 222 ALA C CA 1
ATOM 21847 C C . ALA F 6 227 ? 98.247 122.845 99.955 1.00 0.00 222 ALA C C 1
ATOM 21848 O O . ALA F 6 227 ? 98.185 122.811 101.172 1.00 0.00 222 ALA C O 1
ATOM 21855 N N . TYR F 6 228 ? 99.494 122.857 99.355 1.00 0.00 223 TYR C N 1
ATOM 21856 C CA . TYR F 6 228 ? 100.774 123.004 100.114 1.00 0.00 223 TYR C CA 1
ATOM 21857 C C . TYR F 6 228 ? 101.744 123.872 99.364 1.00 0.00 223 TYR C C 1
ATOM 21858 O O . TYR F 6 228 ? 101.621 123.897 98.134 1.00 0.00 223 TYR C O 1
ATOM 21876 N N . SER F 6 229 ? 102.524 124.705 100.080 1.00 0.00 224 SER C N 1
ATOM 21877 C CA . SER F 6 229 ? 103.434 125.565 99.496 1.00 0.00 224 SER C CA 1
ATOM 21878 C C . SER F 6 229 ? 104.686 125.539 100.362 1.00 0.00 224 SER C C 1
ATOM 21879 O O . SER F 6 229 ? 104.642 125.333 101.583 1.00 0.00 224 SER C O 1
ATOM 21887 N N . THR F 6 230 ? 105.809 125.832 99.690 1.00 0.00 225 THR C N 1
ATOM 21888 C CA . THR F 6 230 ? 107.224 125.904 100.224 1.00 0.00 225 THR C CA 1
ATOM 21889 C C . THR F 6 230 ? 107.839 127.054 99.563 1.00 0.00 225 THR C C 1
ATOM 21890 O O . THR F 6 230 ? 107.292 127.467 98.539 1.00 0.00 225 THR C O 1
ATOM 21901 N N . PRO F 6 231 ? 108.965 127.538 100.069 1.00 0.00 226 PRO C N 1
ATOM 21902 C CA . PRO F 6 231 ? 109.418 128.771 99.466 1.00 0.00 226 PRO C CA 1
ATOM 21903 C C . PRO F 6 231 ? 110.326 128.477 98.416 1.00 0.00 226 PRO C C 1
ATOM 21904 O O . PRO F 6 231 ? 110.638 129.355 97.563 1.00 0.00 226 PRO C O 1
ATOM 21915 N N . ASP F 6 232 ? 110.696 127.172 98.273 1.00 0.00 227 ASP C N 1
ATOM 21916 C CA . ASP F 6 232 ? 111.750 126.717 97.450 1.00 0.00 227 ASP C CA 1
ATOM 21917 C C . ASP F 6 232 ? 111.249 125.964 96.204 1.00 0.00 227 ASP C C 1
ATOM 21918 O O . ASP F 6 232 ? 111.989 125.673 95.272 1.00 0.00 227 ASP C O 1
ATOM 21927 N N . ALA F 6 233 ? 109.934 125.669 96.097 1.00 0.00 228 ALA C N 1
ATOM 21928 C CA . ALA F 6 233 ? 109.308 124.842 94.982 1.00 0.00 228 ALA C CA 1
ATOM 21929 C C . ALA F 6 233 ? 108.001 125.538 94.612 1.00 0.00 228 ALA C C 1
ATOM 21930 O O . ALA F 6 233 ? 107.572 126.572 95.186 1.00 0.00 228 ALA C O 1
ATOM 21937 N N . ALA F 6 234 ? 107.315 125.089 93.577 1.00 0.00 229 ALA C N 1
ATOM 21938 C CA . ALA F 6 234 ? 105.888 125.441 93.173 1.00 0.00 229 ALA C CA 1
ATOM 21939 C C . ALA F 6 234 ? 104.841 125.016 94.197 1.00 0.00 229 ALA C C 1
ATOM 21940 O O . ALA F 6 234 ? 104.931 123.897 94.687 1.00 0.00 229 ALA C O 1
ATOM 21947 N N . TYR F 6 235 ? 103.800 125.861 94.360 1.00 0.00 230 TYR C N 1
ATOM 21948 C CA . TYR F 6 235 ? 102.558 125.497 95.018 1.00 0.00 230 TYR C CA 1
ATOM 21949 C C . TYR F 6 235 ? 101.938 124.329 94.301 1.00 0.00 230 TYR C C 1
ATOM 21950 O O . TYR F 6 235 ? 101.932 124.242 93.083 1.00 0.00 230 TYR C O 1
ATOM 21968 N N . ALA F 6 236 ? 101.249 123.418 95.085 1.00 0.00 231 ALA C N 1
ATOM 21969 C CA . ALA F 6 236 ? 100.558 122.279 94.511 1.00 0.00 231 ALA C CA 1
ATOM 21970 C C . ALA F 6 236 ? 99.233 122.291 95.211 1.00 0.00 231 ALA C C 1
ATOM 21971 O O . ALA F 6 236 ? 99.082 122.603 96.352 1.00 0.00 231 ALA C O 1
ATOM 21978 N N . ALA F 6 237 ? 98.217 121.752 94.527 1.00 0.00 232 ALA C N 1
ATOM 21979 C CA . ALA F 6 237 ? 96.930 121.671 95.199 1.00 0.00 232 ALA C CA 1
ATOM 21980 C C . ALA F 6 237 ? 96.163 120.507 94.638 1.00 0.00 232 ALA C C 1
ATOM 21981 O O . ALA F 6 237 ? 96.503 119.997 93.568 1.00 0.00 232 ALA C O 1
ATOM 21988 N N . TYR F 6 238 ? 95.082 120.075 95.329 1.00 0.00 233 TYR C N 1
ATOM 21989 C CA . TYR F 6 238 ? 94.421 118.914 94.847 1.00 0.00 233 TYR C CA 1
ATOM 21990 C C . TYR F 6 238 ? 92.968 119.008 95.358 1.00 0.00 233 TYR C C 1
ATOM 21991 O O . TYR F 6 238 ? 92.718 119.341 96.507 1.00 0.00 233 TYR C O 1
ATOM 22009 N N . ALA F 6 239 ? 91.920 118.775 94.497 1.00 0.00 234 ALA C N 1
ATOM 22010 C CA . ALA F 6 239 ? 90.517 119.061 94.838 1.00 0.00 234 ALA C CA 1
ATOM 22011 C C . ALA F 6 239 ? 89.822 117.759 95.297 1.00 0.00 234 ALA C C 1
ATOM 22012 O O . ALA F 6 239 ? 90.368 116.690 95.177 1.00 0.00 234 ALA C O 1
ATOM 22019 N N . PHE F 6 240 ? 88.668 117.927 95.910 1.00 0.00 235 PHE C N 1
ATOM 22020 C CA . PHE F 6 240 ? 87.893 116.921 96.595 1.00 0.00 235 PHE C CA 1
ATOM 22021 C C . PHE F 6 240 ? 86.944 116.308 95.657 1.00 0.00 235 PHE C C 1
ATOM 22022 O O . PHE F 6 240 ? 85.791 115.988 96.116 1.00 0.00 235 PHE C O 1
ATOM 22039 N N . ASP F 6 241 ? 87.360 116.064 94.332 1.00 0.00 236 ASP C N 1
ATOM 22040 C CA . ASP F 6 241 ? 86.385 115.384 93.480 1.00 0.00 236 ASP C CA 1
ATOM 22041 C C . ASP F 6 241 ? 86.869 113.991 93.184 1.00 0.00 236 ASP C C 1
ATOM 22042 O O . ASP F 6 241 ? 86.053 113.170 92.725 1.00 0.00 236 ASP C O 1
ATOM 22051 N N . THR F 6 242 ? 88.129 113.560 93.497 1.00 0.00 237 THR C N 1
ATOM 22052 C CA . THR F 6 242 ? 88.660 112.257 93.123 1.00 0.00 237 THR C CA 1
ATOM 22053 C C . THR F 6 242 ? 89.391 111.693 94.401 1.00 0.00 237 THR C C 1
ATOM 22054 O O . THR F 6 242 ? 90.627 111.543 94.303 1.00 0.00 237 THR C O 1
ATOM 22065 N N . ILE F 6 243 ? 88.724 111.535 95.530 1.00 0.00 238 ILE C N 1
ATOM 22066 C CA . ILE F 6 243 ? 89.279 110.805 96.643 1.00 0.00 238 ILE C CA 1
ATOM 22067 C C . ILE F 6 243 ? 88.519 109.447 96.605 1.00 0.00 238 ILE C C 1
ATOM 22068 O O . ILE F 6 243 ? 87.339 109.372 97.027 1.00 0.00 238 ILE C O 1
ATOM 22084 N N . ALA F 6 244 ? 89.164 108.403 96.132 1.00 0.00 239 ALA C N 1
ATOM 22085 C CA . ALA F 6 244 ? 88.612 107.095 96.526 1.00 0.00 239 ALA C CA 1
ATOM 22086 C C . ALA F 6 244 ? 89.584 106.354 97.402 1.00 0.00 239 ALA C C 1
ATOM 22087 O O . ALA F 6 244 ? 89.332 105.248 97.973 1.00 0.00 239 ALA C O 1
ATOM 22094 N N . ASP F 6 245 ? 90.791 106.950 97.520 1.00 0.00 240 ASP C N 1
ATOM 22095 C CA . ASP F 6 245 ? 92.005 106.668 98.200 1.00 0.00 240 ASP C CA 1
ATOM 22096 C C . ASP F 6 245 ? 92.640 108.061 98.295 1.00 0.00 240 ASP C C 1
ATOM 22097 O O . ASP F 6 245 ? 92.018 109.089 98.076 1.00 0.00 240 ASP C O 1
ATOM 22106 N N . ASN F 6 246 ? 93.861 108.084 98.666 1.00 0.00 241 ASN C N 1
ATOM 22107 C CA . ASN F 6 246 ? 94.566 109.347 98.643 1.00 0.00 241 ASN C CA 1
ATOM 22108 C C . ASN F 6 246 ? 96.088 109.252 98.740 1.00 0.00 241 ASN C C 1
ATOM 22109 O O . ASN F 6 246 ? 96.670 108.221 99.013 1.00 0.00 241 ASN C O 1
ATOM 22120 N N . GLU F 6 247 ? 96.814 110.369 98.520 1.00 0.00 242 GLU C N 1
ATOM 22121 C CA . GLU F 6 247 ? 98.251 110.413 98.751 1.00 0.00 242 GLU C CA 1
ATOM 22122 C C . GLU F 6 247 ? 98.436 110.574 100.298 1.00 0.00 242 GLU C C 1
ATOM 22123 O O . GLU F 6 247 ? 97.486 110.997 101.013 1.00 0.00 242 GLU C O 1
ATOM 22135 N N . ASN F 6 248 ? 99.618 110.405 100.789 1.00 0.00 243 ASN C N 1
ATOM 22136 C CA . ASN F 6 248 ? 99.877 110.538 102.229 1.00 0.00 243 ASN C CA 1
ATOM 22137 C C . ASN F 6 248 ? 100.893 111.690 102.500 1.00 0.00 243 ASN C C 1
ATOM 22138 O O . ASN F 6 248 ? 101.011 112.150 103.619 1.00 0.00 243 ASN C O 1
ATOM 22149 N N . LEU F 6 249 ? 101.669 112.141 101.472 1.00 0.00 244 LEU C N 1
ATOM 22150 C CA . LEU F 6 249 ? 102.596 113.289 101.481 1.00 0.00 244 LEU C CA 1
ATOM 22151 C C . LEU F 6 249 ? 103.829 113.146 102.512 1.00 0.00 244 LEU C C 1
ATOM 22152 O O . LEU F 6 249 ? 103.681 112.918 103.687 1.00 0.00 244 LEU C O 1
ATOM 22168 N N . ASN F 6 250 ? 105.060 113.007 101.933 1.00 0.00 245 ASN C N 1
ATOM 22169 C CA . ASN F 6 250 ? 106.246 112.744 102.766 1.00 0.00 245 ASN C CA 1
ATOM 22170 C C . ASN F 6 250 ? 107.180 113.921 102.755 1.00 0.00 245 ASN C C 1
ATOM 22171 O O . ASN F 6 250 ? 108.255 113.862 103.278 1.00 0.00 245 ASN C O 1
ATOM 22182 N N . ILE F 6 251 ? 106.753 115.073 102.171 1.00 0.00 246 ILE C N 1
ATOM 22183 C CA . ILE F 6 251 ? 107.495 116.337 102.064 1.00 0.00 246 ILE C CA 1
ATOM 22184 C C . ILE F 6 251 ? 108.259 116.740 103.335 1.00 0.00 246 ILE C C 1
ATOM 22185 O O . ILE F 6 251 ? 107.667 117.125 104.363 1.00 0.00 246 ILE C O 1
ATOM 22201 N N . SER F 6 252 ? 109.638 116.803 103.281 1.00 0.00 247 SER C N 1
ATOM 22202 C CA . SER F 6 252 ? 110.542 117.541 104.186 1.00 0.00 247 SER C CA 1
ATOM 22203 C C . SER F 6 252 ? 110.895 119.001 103.612 1.00 0.00 247 SER C C 1
ATOM 22204 O O . SER F 6 252 ? 111.453 119.128 102.529 1.00 0.00 247 SER C O 1
ATOM 22212 N N . SER F 6 253 ? 110.564 120.082 104.319 1.00 0.00 248 SER C N 1
ATOM 22213 C CA . SER F 6 253 ? 110.988 121.410 103.941 1.00 0.00 248 SER C CA 1
ATOM 22214 C C . SER F 6 253 ? 111.069 122.355 105.152 1.00 0.00 248 SER C C 1
ATOM 22215 O O . SER F 6 253 ? 110.165 122.396 105.979 1.00 0.00 248 SER C O 1
ATOM 22223 N N . LYS F 6 254 ? 112.081 123.187 105.191 1.00 0.00 249 LYS C N 1
ATOM 22224 C CA . LYS F 6 254 ? 111.970 124.455 105.967 1.00 0.00 249 LYS C CA 1
ATOM 22225 C C . LYS F 6 254 ? 111.051 125.476 105.336 1.00 0.00 249 LYS C C 1
ATOM 22226 O O . LYS F 6 254 ? 110.809 125.477 104.181 1.00 0.00 249 LYS C O 1
ATOM 22245 N N . GLY F 6 255 ? 110.503 126.416 106.126 1.00 0.00 250 GLY C N 1
ATOM 22246 C CA . GLY F 6 255 ? 109.464 127.265 105.745 1.00 0.00 250 GLY C CA 1
ATOM 22247 C C . GLY F 6 255 ? 108.255 126.603 105.136 1.00 0.00 250 GLY C C 1
ATOM 22248 O O . GLY F 6 255 ? 108.006 125.401 105.366 1.00 0.00 250 GLY C O 1
ATOM 22252 N N . GLY F 6 256 ? 107.428 127.406 104.441 1.00 0.00 251 GLY C N 1
ATOM 22253 C CA . GLY F 6 256 ? 106.188 126.833 103.929 1.00 0.00 251 GLY C CA 1
ATOM 22254 C C . GLY F 6 256 ? 104.907 126.987 104.742 1.00 0.00 251 GLY C C 1
ATOM 22255 O O . GLY F 6 256 ? 104.813 127.860 105.562 1.00 0.00 251 GLY C O 1
ATOM 22259 N N . TRP F 6 257 ? 103.831 126.315 104.269 1.00 0.00 252 TRP C N 1
ATOM 22260 C CA . TRP F 6 257 ? 102.489 126.333 104.797 1.00 0.00 252 TRP C CA 1
ATOM 22261 C C . TRP F 6 257 ? 101.627 125.244 104.121 1.00 0.00 252 TRP C C 1
ATOM 22262 O O . TRP F 6 257 ? 101.818 124.837 102.952 1.00 0.00 252 TRP C O 1
ATOM 22283 N N . VAL F 6 258 ? 100.571 124.897 104.801 1.00 0.00 253 VAL C N 1
ATOM 22284 C CA . VAL F 6 258 ? 99.628 123.839 104.344 1.00 0.00 253 VAL C CA 1
ATOM 22285 C C . VAL F 6 258 ? 98.163 124.340 104.447 1.00 0.00 253 VAL C C 1
ATOM 22286 O O . VAL F 6 258 ? 97.870 125.005 105.455 1.00 0.00 253 VAL C O 1
ATOM 22299 N N . ALA F 6 259 ? 97.318 124.144 103.449 1.00 0.00 254 ALA C N 1
ATOM 22300 C CA . ALA F 6 259 ? 96.108 124.905 103.440 1.00 0.00 254 ALA C CA 1
ATOM 22301 C C . ALA F 6 259 ? 94.870 123.994 103.055 1.00 0.00 254 ALA C C 1
ATOM 22302 O O . ALA F 6 259 ? 94.959 122.915 102.528 1.00 0.00 254 ALA C O 1
ATOM 22309 N N . MET F 6 260 ? 93.714 124.483 103.373 1.00 0.00 255 MET C N 1
ATOM 22310 C CA . MET F 6 260 ? 92.452 123.920 102.809 1.00 0.00 255 MET C CA 1
ATOM 22311 C C . MET F 6 260 ? 91.668 125.015 102.122 1.00 0.00 255 MET C C 1
ATOM 22312 O O . MET F 6 260 ? 91.384 126.094 102.668 1.00 0.00 255 MET C O 1
ATOM 22326 N N . LEU F 6 261 ? 91.122 124.626 100.963 1.00 0.00 256 LEU C N 1
ATOM 22327 C CA . LEU F 6 261 ? 90.520 125.636 100.094 1.00 0.00 256 LEU C CA 1
ATOM 22328 C C . LEU F 6 261 ? 89.046 125.542 99.871 1.00 0.00 256 LEU C C 1
ATOM 22329 O O . LEU F 6 261 ? 88.518 124.456 99.924 1.00 0.00 256 LEU C O 1
ATOM 22345 N N . GLN F 6 262 ? 88.395 126.739 99.670 1.00 0.00 257 GLN C N 1
ATOM 22346 C CA . GLN F 6 262 ? 86.993 126.717 99.277 1.00 0.00 257 GLN C CA 1
ATOM 22347 C C . GLN F 6 262 ? 86.597 127.973 98.533 1.00 0.00 257 GLN C C 1
ATOM 22348 O O . GLN F 6 262 ? 87.457 128.808 98.226 1.00 0.00 257 GLN C O 1
ATOM 22362 N N . GLN F 6 263 ? 85.335 128.140 98.049 1.00 0.00 258 GLN C N 1
ATOM 22363 C CA . GLN F 6 263 ? 84.907 129.330 97.413 1.00 0.00 258 GLN C CA 1
ATOM 22364 C C . GLN F 6 263 ? 85.111 130.507 98.343 1.00 0.00 258 GLN C C 1
ATOM 22365 O O . GLN F 6 263 ? 84.703 130.553 99.426 1.00 0.00 258 GLN C O 1
ATOM 22379 N N . TYR F 6 264 ? 85.791 131.526 97.798 1.00 0.00 259 TYR C N 1
ATOM 22380 C CA . TYR F 6 264 ? 86.057 132.802 98.571 1.00 0.00 259 TYR C CA 1
ATOM 22381 C C . TYR F 6 264 ? 87.029 132.789 99.767 1.00 0.00 259 TYR C C 1
ATOM 22382 O O . TYR F 6 264 ? 87.708 133.815 99.967 1.00 0.00 259 TYR C O 1
ATOM 22400 N N . PHE F 6 265 ? 87.241 131.606 100.355 1.00 0.00 260 PHE C N 1
ATOM 22401 C CA . PHE F 6 265 ? 87.711 131.410 101.729 1.00 0.00 260 PHE C CA 1
ATOM 22402 C C . PHE F 6 265 ? 88.762 130.281 101.784 1.00 0.00 260 PHE C C 1
ATOM 22403 O O . PHE F 6 265 ? 88.862 129.443 100.929 1.00 0.00 260 PHE C O 1
ATOM 22420 N N . ALA F 6 266 ? 89.554 130.230 102.872 1.00 0.00 261 ALA C N 1
ATOM 22421 C CA . ALA F 6 266 ? 90.556 129.209 103.013 1.00 0.00 261 ALA C CA 1
ATOM 22422 C C . ALA F 6 266 ? 90.842 129.173 104.517 1.00 0.00 261 ALA C C 1
ATOM 22423 O O . ALA F 6 266 ? 90.633 130.200 105.192 1.00 0.00 261 ALA C O 1
ATOM 22430 N N . THR F 6 267 ? 91.500 128.105 105.004 1.00 0.00 262 THR C N 1
ATOM 22431 C CA . THR F 6 267 ? 92.269 128.087 106.249 1.00 0.00 262 THR C CA 1
ATOM 22432 C C . THR F 6 267 ? 93.673 127.647 106.051 1.00 0.00 262 THR C C 1
ATOM 22433 O O . THR F 6 267 ? 93.821 126.950 105.023 1.00 0.00 262 THR C O 1
ATOM 22444 N N . ALA F 6 268 ? 94.709 127.998 106.819 1.00 0.00 263 ALA C N 1
ATOM 22445 C CA . ALA F 6 268 ? 95.970 127.300 106.509 1.00 0.00 263 ALA C CA 1
ATOM 22446 C C . ALA F 6 268 ? 96.760 127.326 107.838 1.00 0.00 263 ALA C C 1
ATOM 22447 O O . ALA F 6 268 ? 96.480 128.206 108.660 1.00 0.00 263 ALA C O 1
ATOM 22454 N N . TRP F 6 269 ? 97.792 126.484 107.962 1.00 0.00 264 TRP C N 1
ATOM 22455 C CA . TRP F 6 269 ? 98.772 126.595 109.011 1.00 0.00 264 TRP C CA 1
ATOM 22456 C C . TRP F 6 269 ? 100.004 127.127 108.392 1.00 0.00 264 TRP C C 1
ATOM 22457 O O . TRP F 6 269 ? 100.410 126.655 107.347 1.00 0.00 264 TRP C O 1
ATOM 22478 N N . ILE F 6 270 ? 100.705 128.210 108.985 1.00 0.00 265 ILE C N 1
ATOM 22479 C CA . ILE F 6 270 ? 101.844 128.900 108.542 1.00 0.00 265 ILE C CA 1
ATOM 22480 C C . ILE F 6 270 ? 102.916 128.836 109.640 1.00 0.00 265 ILE C C 1
ATOM 22481 O O . ILE F 6 270 ? 103.064 129.853 110.377 1.00 0.00 265 ILE C O 1
ATOM 22497 N N . PRO F 6 271 ? 103.639 127.776 109.840 1.00 0.00 266 PRO C N 1
ATOM 22498 C CA . PRO F 6 271 ? 104.472 127.637 110.984 1.00 0.00 266 PRO C CA 1
ATOM 22499 C C . PRO F 6 271 ? 105.699 128.499 110.855 1.00 0.00 266 PRO C C 1
ATOM 22500 O O . PRO F 6 271 ? 106.367 128.401 109.845 1.00 0.00 266 PRO C O 1
ATOM 22511 N N . HIS F 6 272 ? 105.938 129.313 111.784 1.00 0.00 267 HIS C N 1
ATOM 22512 C CA . HIS F 6 272 ? 107.057 130.216 111.736 1.00 0.00 267 HIS C CA 1
ATOM 22513 C C . HIS F 6 272 ? 108.325 129.678 112.251 1.00 0.00 267 HIS C C 1
ATOM 22514 O O . HIS F 6 272 ? 109.359 130.274 112.411 1.00 0.00 267 HIS C O 1
ATOM 22528 N N . ASN F 6 273 ? 108.220 128.381 112.629 1.00 0.00 268 ASN C N 1
ATOM 22529 C CA . ASN F 6 273 ? 109.257 127.652 113.385 1.00 0.00 268 ASN C CA 1
ATOM 22530 C C . ASN F 6 273 ? 110.585 127.530 112.590 1.00 0.00 268 ASN C C 1
ATOM 22531 O O . ASN F 6 273 ? 110.595 127.519 111.349 1.00 0.00 268 ASN C O 1
ATOM 22542 N N . ASP F 6 274 ? 111.792 127.488 113.297 1.00 0.00 269 ASP C N 1
ATOM 22543 C CA . ASP F 6 274 ? 113.072 127.382 112.615 1.00 0.00 269 ASP C CA 1
ATOM 22544 C C . ASP F 6 274 ? 113.213 125.867 112.279 1.00 0.00 269 ASP C C 1
ATOM 22545 O O . ASP F 6 274 ? 112.629 124.945 112.778 1.00 0.00 269 ASP C O 1
ATOM 22554 N N . GLY F 6 275 ? 114.114 125.589 111.322 1.00 0.00 270 GLY C N 1
ATOM 22555 C CA . GLY F 6 275 ? 114.473 124.258 110.839 1.00 0.00 270 GLY C CA 1
ATOM 22556 C C . GLY F 6 275 ? 113.354 123.602 109.970 1.00 0.00 270 GLY C C 1
ATOM 22557 O O . GLY F 6 275 ? 112.353 124.154 109.632 1.00 0.00 270 GLY C O 1
ATOM 22561 N N . THR F 6 276 ? 113.595 122.342 109.529 1.00 0.00 271 THR C N 1
ATOM 22562 C CA . THR F 6 276 ? 112.800 121.500 108.624 1.00 0.00 271 THR C CA 1
ATOM 22563 C C . THR F 6 276 ? 111.410 121.121 109.166 1.00 0.00 271 THR C C 1
ATOM 22564 O O . THR F 6 276 ? 111.347 120.777 110.317 1.00 0.00 271 THR C O 1
ATOM 22575 N N . ASN F 6 277 ? 110.368 121.242 108.380 1.00 0.00 272 ASN C N 1
ATOM 22576 C CA . ASN F 6 277 ? 109.053 120.742 108.785 1.00 0.00 272 ASN C CA 1
ATOM 22577 C C . ASN F 6 277 ? 108.797 119.525 107.962 1.00 0.00 272 ASN C C 1
ATOM 22578 O O . ASN F 6 277 ? 109.156 119.361 106.792 1.00 0.00 272 ASN C O 1
ATOM 22589 N N . ASN F 6 278 ? 108.010 118.596 108.559 1.00 0.00 273 ASN C N 1
ATOM 22590 C CA . ASN F 6 278 ? 107.493 117.349 107.962 1.00 0.00 273 ASN C CA 1
ATOM 22591 C C . ASN F 6 278 ? 106.082 117.527 107.679 1.00 0.00 273 ASN C C 1
ATOM 22592 O O . ASN F 6 278 ? 105.253 117.862 108.555 1.00 0.00 273 ASN C O 1
ATOM 22603 N N . PHE F 6 279 ? 105.749 117.508 106.398 1.00 0.00 274 PHE C N 1
ATOM 22604 C CA . PHE F 6 279 ? 104.310 117.611 106.045 1.00 0.00 274 PHE C CA 1
ATOM 22605 C C . PHE F 6 279 ? 103.712 116.285 105.743 1.00 0.00 274 PHE C C 1
ATOM 22606 O O . PHE F 6 279 ? 104.417 115.346 105.418 1.00 0.00 274 PHE C O 1
ATOM 22623 N N . TYR F 6 280 ? 102.414 116.234 105.839 1.00 0.00 275 TYR C N 1
ATOM 22624 C CA . TYR F 6 280 ? 101.646 115.060 105.672 1.00 0.00 275 TYR C CA 1
ATOM 22625 C C . TYR F 6 280 ? 100.193 115.452 105.235 1.00 0.00 275 TYR C C 1
ATOM 22626 O O . TYR F 6 280 ? 99.642 116.536 105.527 1.00 0.00 275 TYR C O 1
ATOM 22644 N N . THR F 6 281 ? 99.562 114.477 104.495 1.00 0.00 276 THR C N 1
ATOM 22645 C CA . THR F 6 281 ? 98.164 114.563 104.282 1.00 0.00 276 THR C CA 1
ATOM 22646 C C . THR F 6 281 ? 97.631 113.137 104.443 1.00 0.00 276 THR C C 1
ATOM 22647 O O . THR F 6 281 ? 98.444 112.277 104.507 1.00 0.00 276 THR C O 1
ATOM 22658 N N . ALA F 6 282 ? 96.338 112.936 104.677 1.00 0.00 277 ALA C N 1
ATOM 22659 C CA . ALA F 6 282 ? 95.823 111.708 105.124 1.00 0.00 277 ALA C CA 1
ATOM 22660 C C . ALA F 6 282 ? 94.351 111.610 104.810 1.00 0.00 277 ALA C C 1
ATOM 22661 O O . ALA F 6 282 ? 93.669 112.596 104.668 1.00 0.00 277 ALA C O 1
ATOM 22668 N N . ASN F 6 283 ? 93.742 110.370 104.801 1.00 0.00 278 ASN C N 1
ATOM 22669 C CA . ASN F 6 283 ? 92.328 110.282 105.109 1.00 0.00 278 ASN C CA 1
ATOM 22670 C C . ASN F 6 283 ? 92.122 110.028 106.655 1.00 0.00 278 ASN C C 1
ATOM 22671 O O . ASN F 6 283 ? 92.880 109.216 107.198 1.00 0.00 278 ASN C O 1
ATOM 22682 N N . LEU F 6 284 ? 91.113 110.696 107.221 1.00 0.00 279 LEU C N 1
ATOM 22683 C CA . LEU F 6 284 ? 90.784 110.490 108.624 1.00 0.00 279 LEU C CA 1
ATOM 22684 C C . LEU F 6 284 ? 89.429 109.972 108.729 1.00 0.00 279 LEU C C 1
ATOM 22685 O O . LEU F 6 284 ? 88.567 110.534 109.372 1.00 0.00 279 LEU C O 1
ATOM 22701 N N . GLY F 6 285 ? 89.166 108.889 108.005 1.00 0.00 280 GLY C N 1
ATOM 22702 C CA . GLY F 6 285 ? 87.879 108.268 107.756 1.00 0.00 280 GLY C CA 1
ATOM 22703 C C . GLY F 6 285 ? 87.220 108.658 106.443 1.00 0.00 280 GLY C C 1
ATOM 22704 O O . GLY F 6 285 ? 87.572 109.600 105.782 1.00 0.00 280 GLY C O 1
ATOM 22708 N N . ASN F 6 286 ? 86.229 107.818 106.029 1.00 0.00 281 ASN C N 1
ATOM 22709 C CA . ASN F 6 286 ? 85.578 107.737 104.728 1.00 0.00 281 ASN C CA 1
ATOM 22710 C C . ASN F 6 286 ? 85.174 109.103 104.223 1.00 0.00 281 ASN C C 1
ATOM 22711 O O . ASN F 6 286 ? 84.271 109.707 104.778 1.00 0.00 281 ASN C O 1
ATOM 22722 N N . GLY F 6 287 ? 85.759 109.673 103.151 1.00 0.00 282 GLY C N 1
ATOM 22723 C CA . GLY F 6 287 ? 85.415 111.027 102.697 1.00 0.00 282 GLY C CA 1
ATOM 22724 C C . GLY F 6 287 ? 85.639 112.136 103.722 1.00 0.00 282 GLY C C 1
ATOM 22725 O O . GLY F 6 287 ? 85.047 113.230 103.757 1.00 0.00 282 GLY C O 1
ATOM 22729 N N . ILE F 6 288 ? 86.635 111.945 104.680 1.00 0.00 283 ILE C N 1
ATOM 22730 C CA . ILE F 6 288 ? 87.255 113.072 105.448 1.00 0.00 283 ILE C CA 1
ATOM 22731 C C . ILE F 6 288 ? 88.765 113.147 105.170 1.00 0.00 283 ILE C C 1
ATOM 22732 O O . ILE F 6 288 ? 89.495 112.304 105.602 1.00 0.00 283 ILE C O 1
ATOM 22748 N N . ALA F 6 289 ? 89.208 114.205 104.588 1.00 0.00 284 ALA C N 1
ATOM 22749 C CA . ALA F 6 289 ? 90.624 114.398 104.161 1.00 0.00 284 ALA C CA 1
ATOM 22750 C C . ALA F 6 289 ? 91.313 115.311 105.123 1.00 0.00 284 ALA C C 1
ATOM 22751 O O . ALA F 6 289 ? 90.618 116.009 105.833 1.00 0.00 284 ALA C O 1
ATOM 22758 N N . ALA F 6 290 ? 92.628 115.178 105.294 1.00 0.00 285 ALA C N 1
ATOM 22759 C CA . ALA F 6 290 ? 93.306 116.047 106.260 1.00 0.00 285 ALA C CA 1
ATOM 22760 C C . ALA F 6 290 ? 94.681 116.497 105.742 1.00 0.00 285 ALA C C 1
ATOM 22761 O O . ALA F 6 290 ? 95.274 115.906 104.830 1.00 0.00 285 ALA C O 1
ATOM 22768 N N . ILE F 6 291 ? 95.274 117.568 106.308 1.00 0.00 286 ILE C N 1
ATOM 22769 C CA . ILE F 6 291 ? 96.585 118.007 105.849 1.00 0.00 286 ILE C CA 1
ATOM 22770 C C . ILE F 6 291 ? 97.258 118.670 107.052 1.00 0.00 286 ILE C C 1
ATOM 22771 O O . ILE F 6 291 ? 96.584 119.263 107.851 1.00 0.00 286 ILE C O 1
ATOM 22787 N N . GLY F 6 292 ? 98.565 118.613 107.224 1.00 0.00 287 GLY C N 1
ATOM 22788 C CA . GLY F 6 292 ? 99.297 119.073 108.451 1.00 0.00 287 GLY C CA 1
ATOM 22789 C C . GLY F 6 292 ? 100.746 119.050 108.333 1.00 0.00 287 GLY C C 1
ATOM 22790 O O . GLY F 6 292 ? 101.220 118.786 107.217 1.00 0.00 287 GLY C O 1
ATOM 22794 N N . TYR F 6 293 ? 101.368 119.213 109.469 1.00 0.00 288 TYR C N 1
ATOM 22795 C CA . TYR F 6 293 ? 102.789 119.440 109.652 1.00 0.00 288 TYR C CA 1
ATOM 22796 C C . TYR F 6 293 ? 103.246 118.907 111.038 1.00 0.00 288 TYR C C 1
ATOM 22797 O O . TYR F 6 293 ? 102.462 118.931 112.011 1.00 0.00 288 TYR C O 1
ATOM 22815 N N . LYS F 6 294 ? 104.481 118.461 111.117 1.00 0.00 289 LYS C N 1
ATOM 22816 C CA . LYS F 6 294 ? 105.212 118.338 112.370 1.00 0.00 289 LYS C CA 1
ATOM 22817 C C . LYS F 6 294 ? 106.613 118.941 112.311 1.00 0.00 289 LYS C C 1
ATOM 22818 O O . LYS F 6 294 ? 107.437 118.488 111.547 1.00 0.00 289 LYS C O 1
ATOM 22837 N N . SER F 6 295 ? 106.838 120.001 113.202 1.00 0.00 290 SER C N 1
ATOM 22838 C CA . SER F 6 295 ? 108.112 120.758 113.075 1.00 0.00 290 SER C CA 1
ATOM 22839 C C . SER F 6 295 ? 109.292 120.044 113.789 1.00 0.00 290 SER C C 1
ATOM 22840 O O . SER F 6 295 ? 109.086 119.092 114.500 1.00 0.00 290 SER C O 1
ATOM 22848 N N . GLN F 6 296 ? 110.586 120.415 113.535 1.00 0.00 291 GLN C N 1
ATOM 22849 C CA . GLN F 6 296 ? 111.743 119.816 114.101 1.00 0.00 291 GLN C CA 1
ATOM 22850 C C . GLN F 6 296 ? 111.728 119.739 115.701 1.00 0.00 291 GLN C C 1
ATOM 22851 O O . GLN F 6 296 ? 111.496 120.742 116.384 1.00 0.00 291 GLN C O 1
ATOM 22865 N N . PRO F 6 297 ? 111.791 118.588 116.377 1.00 0.00 292 PRO C N 1
ATOM 22866 C CA . PRO F 6 297 ? 111.766 118.579 117.873 1.00 0.00 292 PRO C CA 1
ATOM 22867 C C . PRO F 6 297 ? 112.616 119.632 118.511 1.00 0.00 292 PRO C C 1
ATOM 22868 O O . PRO F 6 297 ? 113.800 119.598 118.321 1.00 0.00 292 PRO C O 1
ATOM 22879 N N . VAL F 6 298 ? 111.960 120.366 119.406 1.00 0.00 293 VAL C N 1
ATOM 22880 C CA . VAL F 6 298 ? 112.476 121.352 120.291 1.00 0.00 293 VAL C CA 1
ATOM 22881 C C . VAL F 6 298 ? 112.960 120.699 121.504 1.00 0.00 293 VAL C C 1
ATOM 22882 O O . VAL F 6 298 ? 112.183 119.964 122.125 1.00 0.00 293 VAL C O 1
ATOM 22895 N N . LEU F 6 299 ? 114.271 120.828 121.830 1.00 0.00 294 LEU C N 1
ATOM 22896 C CA . LEU F 6 299 ? 114.808 120.347 123.099 1.00 0.00 294 LEU C CA 1
ATOM 22897 C C . LEU F 6 299 ? 114.467 121.352 124.171 1.00 0.00 294 LEU C C 1
ATOM 22898 O O . LEU F 6 299 ? 114.939 122.478 124.086 1.00 0.00 294 LEU C O 1
ATOM 22914 N N . VAL F 6 300 ? 113.738 120.979 125.276 1.00 0.00 295 VAL C N 1
ATOM 22915 C CA . VAL F 6 300 ? 113.399 121.883 126.392 1.00 0.00 295 VAL C CA 1
ATOM 22916 C C . VAL F 6 300 ? 114.077 121.262 127.645 1.00 0.00 295 VAL C C 1
ATOM 22917 O O . VAL F 6 300 ? 113.995 120.076 127.983 1.00 0.00 295 VAL C O 1
ATOM 22930 N N . GLN F 6 301 ? 114.851 122.138 128.380 1.00 0.00 296 GLN C N 1
ATOM 22931 C CA . GLN F 6 301 ? 115.546 121.769 129.607 1.00 0.00 296 GLN C CA 1
ATOM 22932 C C . GLN F 6 301 ? 114.748 121.795 130.973 1.00 0.00 296 GLN C C 1
ATOM 22933 O O . GLN F 6 301 ? 113.830 122.601 131.024 1.00 0.00 296 GLN C O 1
ATOM 22947 N N . PRO F 6 302 ? 115.062 121.015 132.056 1.00 0.00 297 PRO C N 1
ATOM 22948 C CA . PRO F 6 302 ? 114.434 121.139 133.318 1.00 0.00 297 PRO C CA 1
ATOM 22949 C C . PRO F 6 302 ? 114.424 122.520 133.816 1.00 0.00 297 PRO C C 1
ATOM 22950 O O . PRO F 6 302 ? 115.318 123.235 133.638 1.00 0.00 297 PRO C O 1
ATOM 22961 N N . GLY F 6 303 ? 113.227 122.937 134.265 1.00 0.00 298 GLY C N 1
ATOM 22962 C CA . GLY F 6 303 ? 112.948 124.296 134.807 1.00 0.00 298 GLY C CA 1
ATOM 22963 C C . GLY F 6 303 ? 112.961 125.466 133.873 1.00 0.00 298 GLY C C 1
ATOM 22964 O O . GLY F 6 303 ? 113.005 126.617 134.344 1.00 0.00 298 GLY C O 1
ATOM 22968 N N . GLN F 6 304 ? 112.940 125.159 132.498 1.00 0.00 299 GLN C N 1
ATOM 22969 C CA . GLN F 6 304 ? 112.908 126.096 131.369 1.00 0.00 299 GLN C CA 1
ATOM 22970 C C . GLN F 6 304 ? 111.559 126.062 130.725 1.00 0.00 299 GLN C C 1
ATOM 22971 O O . GLN F 6 304 ? 110.835 125.008 130.720 1.00 0.00 299 GLN C O 1
ATOM 22985 N N . THR F 6 305 ? 111.247 127.225 130.205 1.00 0.00 300 THR C N 1
ATOM 22986 C CA . THR F 6 305 ? 110.022 127.534 129.488 1.00 0.00 300 THR C CA 1
ATOM 22987 C C . THR F 6 305 ? 110.452 127.770 128.017 1.00 0.00 300 THR C C 1
ATOM 22988 O O . THR F 6 305 ? 111.361 128.588 127.770 1.00 0.00 300 THR C O 1
ATOM 22999 N N . GLY F 6 306 ? 109.817 127.028 127.068 1.00 0.00 301 GLY C N 1
ATOM 23000 C CA . GLY F 6 306 ? 110.100 127.121 125.616 1.00 0.00 301 GLY C CA 1
ATOM 23001 C C . GLY F 6 306 ? 108.969 127.413 124.695 1.00 0.00 301 GLY C C 1
ATOM 23002 O O . GLY F 6 306 ? 107.759 127.248 125.006 1.00 0.00 301 GLY C O 1
ATOM 23006 N N . ALA F 6 307 ? 109.316 127.821 123.423 1.00 0.00 302 ALA C N 1
ATOM 23007 C CA . ALA F 6 307 ? 108.329 128.483 122.599 1.00 0.00 302 ALA C CA 1
ATOM 23008 C C . ALA F 6 307 ? 108.396 128.226 121.093 1.00 0.00 302 ALA C C 1
ATOM 23009 O O . ALA F 6 307 ? 109.486 128.452 120.523 1.00 0.00 302 ALA C O 1
ATOM 23016 N N . MET F 6 308 ? 107.245 127.952 120.397 1.00 0.00 303 MET C N 1
ATOM 23017 C CA . MET F 6 308 ? 107.117 127.608 119.010 1.00 0.00 303 MET C CA 1
ATOM 23018 C C . MET F 6 308 ? 105.841 128.330 118.496 1.00 0.00 303 MET C C 1
ATOM 23019 O O . MET F 6 308 ? 104.794 128.543 119.217 1.00 0.00 303 MET C O 1
ATOM 23033 N N . ASN F 6 309 ? 105.835 128.769 117.205 1.00 0.00 304 ASN C N 1
ATOM 23034 C CA . ASN F 6 309 ? 105.003 129.874 116.710 1.00 0.00 304 ASN C CA 1
ATOM 23035 C C . ASN F 6 309 ? 104.455 129.572 115.392 1.00 0.00 304 ASN C C 1
ATOM 23036 O O . ASN F 6 309 ? 105.073 129.131 114.441 1.00 0.00 304 ASN C O 1
ATOM 23047 N N . SER F 6 310 ? 103.143 129.823 115.190 1.00 0.00 305 SER C N 1
ATOM 23048 C CA . SER F 6 310 ? 102.386 129.504 113.966 1.00 0.00 305 SER C CA 1
ATOM 23049 C C . SER F 6 310 ? 101.345 130.556 113.850 1.00 0.00 305 SER C C 1
ATOM 23050 O O . SER F 6 310 ? 101.111 131.358 114.735 1.00 0.00 305 SER C O 1
ATOM 23058 N N . THR F 6 311 ? 100.803 130.736 112.631 1.00 0.00 306 THR C N 1
ATOM 23059 C CA . THR F 6 311 ? 99.755 131.660 112.321 1.00 0.00 306 THR C CA 1
ATOM 23060 C C . THR F 6 311 ? 98.714 130.703 111.745 1.00 0.00 306 THR C C 1
ATOM 23061 O O . THR F 6 311 ? 98.983 129.915 110.843 1.00 0.00 306 THR C O 1
ATOM 23072 N N . LEU F 6 312 ? 97.446 130.823 112.125 1.00 0.00 307 LEU C N 1
ATOM 23073 C CA . LEU F 6 312 ? 96.222 130.126 111.665 1.00 0.00 307 LEU C CA 1
ATOM 23074 C C . LEU F 6 312 ? 95.353 131.092 110.950 1.00 0.00 307 LEU C C 1
ATOM 23075 O O . LEU F 6 312 ? 94.755 132.002 111.524 1.00 0.00 307 LEU C O 1
ATOM 23091 N N . TRP F 6 313 ? 95.194 130.913 109.615 1.00 0.00 308 TRP C N 1
ATOM 23092 C CA . TRP F 6 313 ? 94.368 131.800 108.851 1.00 0.00 308 TRP C CA 1
ATOM 23093 C C . TRP F 6 313 ? 92.910 131.296 108.822 1.00 0.00 308 TRP C C 1
ATOM 23094 O O . TRP F 6 313 ? 92.674 130.122 108.637 1.00 0.00 308 TRP C O 1
ATOM 23115 N N . VAL F 6 314 ? 91.891 132.217 109.028 1.00 0.00 309 VAL C N 1
ATOM 23116 C CA . VAL F 6 314 ? 90.466 131.904 108.947 1.00 0.00 309 VAL C CA 1
ATOM 23117 C C . VAL F 6 314 ? 89.647 132.995 108.212 1.00 0.00 309 VAL C C 1
ATOM 23118 O O . VAL F 6 314 ? 88.875 133.742 108.819 1.00 0.00 309 VAL C O 1
ATOM 23131 N N . GLY F 6 315 ? 89.806 133.111 106.866 1.00 0.00 310 GLY C N 1
ATOM 23132 C CA . GLY F 6 315 ? 89.144 134.154 106.118 1.00 0.00 310 GLY C CA 1
ATOM 23133 C C . GLY F 6 315 ? 89.457 134.050 104.571 1.00 0.00 310 GLY C C 1
ATOM 23134 O O . GLY F 6 315 ? 89.699 132.930 104.113 1.00 0.00 310 GLY C O 1
ATOM 23138 N N . PRO F 6 316 ? 89.444 135.099 103.772 1.00 0.00 311 PRO C N 1
ATOM 23139 C CA . PRO F 6 316 ? 89.574 135.190 102.344 1.00 0.00 311 PRO C CA 1
ATOM 23140 C C . PRO F 6 316 ? 90.718 134.371 101.653 1.00 0.00 311 PRO C C 1
ATOM 23141 O O . PRO F 6 316 ? 91.857 134.495 102.101 1.00 0.00 311 PRO C O 1
ATOM 23152 N N . GLU F 6 317 ? 90.439 133.654 100.551 1.00 0.00 312 GLU C N 1
ATOM 23153 C CA . GLU F 6 317 ? 91.255 132.700 99.874 1.00 0.00 312 GLU C CA 1
ATOM 23154 C C . GLU F 6 317 ? 92.573 133.304 99.272 1.00 0.00 312 GLU C C 1
ATOM 23155 O O . GLU F 6 317 ? 93.117 132.721 98.364 1.00 0.00 312 GLU C O 1
ATOM 23167 N N . ILE F 6 318 ? 93.262 134.344 99.787 1.00 0.00 313 ILE C N 1
ATOM 23168 C CA . ILE F 6 318 ? 94.416 135.030 99.168 1.00 0.00 313 ILE C CA 1
ATOM 23169 C C . ILE F 6 318 ? 95.761 134.371 99.473 1.00 0.00 313 ILE C C 1
ATOM 23170 O O . ILE F 6 318 ? 96.431 134.597 100.446 1.00 0.00 313 ILE C O 1
ATOM 23186 N N . GLN F 6 319 ? 96.203 133.497 98.506 1.00 0.00 314 GLN C N 1
ATOM 23187 C CA . GLN F 6 319 ? 97.368 132.584 98.589 1.00 0.00 314 GLN C CA 1
ATOM 23188 C C . GLN F 6 319 ? 98.668 133.336 98.702 1.00 0.00 314 GLN C C 1
ATOM 23189 O O . GLN F 6 319 ? 99.496 132.865 99.438 1.00 0.00 314 GLN C O 1
ATOM 23203 N N . ASP F 6 320 ? 98.744 134.530 98.088 1.00 0.00 315 ASP C N 1
ATOM 23204 C CA . ASP F 6 320 ? 99.935 135.345 98.231 1.00 0.00 315 ASP C CA 1
ATOM 23205 C C . ASP F 6 320 ? 100.098 135.912 99.614 1.00 0.00 315 ASP C C 1
ATOM 23206 O O . ASP F 6 320 ? 101.233 136.264 99.993 1.00 0.00 315 ASP C O 1
ATOM 23215 N N . LYS F 6 321 ? 98.992 135.988 100.411 1.00 0.00 316 LYS C N 1
ATOM 23216 C CA . LYS F 6 321 ? 98.974 136.520 101.816 1.00 0.00 316 LYS C CA 1
ATOM 23217 C C . LYS F 6 321 ? 99.867 135.707 102.746 1.00 0.00 316 LYS C C 1
ATOM 23218 O O . LYS F 6 321 ? 100.727 136.200 103.497 1.00 0.00 316 LYS C O 1
ATOM 23237 N N . MET F 6 322 ? 99.703 134.330 102.731 1.00 0.00 317 MET C N 1
ATOM 23238 C CA . MET F 6 322 ? 100.435 133.438 103.584 1.00 0.00 317 MET C CA 1
ATOM 23239 C C . MET F 6 322 ? 101.983 133.491 103.406 1.00 0.00 317 MET C C 1
ATOM 23240 O O . MET F 6 322 ? 102.749 133.420 104.365 1.00 0.00 317 MET C O 1
ATOM 23254 N N . ALA F 6 323 ? 102.505 133.550 102.171 1.00 0.00 318 ALA C N 1
ATOM 23255 C CA . ALA F 6 323 ? 103.939 133.701 101.925 1.00 0.00 318 ALA C CA 1
ATOM 23256 C C . ALA F 6 323 ? 104.464 135.186 102.232 1.00 0.00 318 ALA C C 1
ATOM 23257 O O . ALA F 6 323 ? 105.687 135.478 102.341 1.00 0.00 318 ALA C O 1
ATOM 23264 N N . ALA F 6 324 ? 103.564 136.186 102.355 1.00 0.00 319 ALA C N 1
ATOM 23265 C CA . ALA F 6 324 ? 103.885 137.508 102.801 1.00 0.00 319 ALA C CA 1
ATOM 23266 C C . ALA F 6 324 ? 104.006 137.469 104.326 1.00 0.00 319 ALA C C 1
ATOM 23267 O O . ALA F 6 324 ? 104.860 138.067 104.928 1.00 0.00 319 ALA C O 1
ATOM 23274 N N . VAL F 6 325 ? 103.113 136.790 105.027 1.00 0.00 320 VAL C N 1
ATOM 23275 C CA . VAL F 6 325 ? 103.207 136.510 106.403 1.00 0.00 320 VAL C CA 1
ATOM 23276 C C . VAL F 6 325 ? 104.449 135.594 106.872 1.00 0.00 320 VAL C C 1
ATOM 23277 O O . VAL F 6 325 ? 105.222 135.868 107.784 1.00 0.00 320 VAL C O 1
ATOM 23290 N N . ALA F 6 326 ? 104.710 134.489 106.149 1.00 0.00 321 ALA C N 1
ATOM 23291 C CA . ALA F 6 326 ? 105.768 133.613 106.514 1.00 0.00 321 ALA C CA 1
ATOM 23292 C C . ALA F 6 326 ? 107.180 134.006 106.570 1.00 0.00 321 ALA C C 1
ATOM 23293 O O . ALA F 6 326 ? 107.669 134.748 105.670 1.00 0.00 321 ALA C O 1
ATOM 23300 N N . PRO F 6 327 ? 107.975 133.591 107.584 1.00 0.00 322 PRO C N 1
ATOM 23301 C CA . PRO F 6 327 ? 109.446 133.771 107.460 1.00 0.00 322 PRO C CA 1
ATOM 23302 C C . PRO F 6 327 ? 110.060 133.167 106.213 1.00 0.00 322 PRO C C 1
ATOM 23303 O O . PRO F 6 327 ? 109.847 131.981 105.899 1.00 0.00 322 PRO C O 1
ATOM 23314 N N . HIS F 6 328 ? 110.832 133.978 105.457 1.00 0.00 323 HIS C N 1
ATOM 23315 C CA . HIS F 6 328 ? 111.661 133.386 104.427 1.00 0.00 323 HIS C CA 1
ATOM 23316 C C . HIS F 6 328 ? 113.035 132.748 104.911 1.00 0.00 323 HIS C C 1
ATOM 23317 O O . HIS F 6 328 ? 113.939 133.439 105.426 1.00 0.00 323 HIS C O 1
ATOM 23331 N N . PHE F 6 340 ? 95.682 102.832 95.084 1.00 0.00 335 PHE C N 1
ATOM 23332 C CA . PHE F 6 340 ? 94.864 101.653 95.487 1.00 0.00 335 PHE C CA 1
ATOM 23333 C C . PHE F 6 340 ? 93.881 101.334 94.386 1.00 0.00 335 PHE C C 1
ATOM 23334 O O . PHE F 6 340 ? 94.019 100.287 93.747 1.00 0.00 335 PHE C O 1
ATOM 23351 N N . ILE F 6 341 ? 92.946 102.288 94.117 1.00 0.00 336 ILE C N 1
ATOM 23352 C CA . ILE F 6 341 ? 91.794 102.071 93.259 1.00 0.00 336 ILE C CA 1
ATOM 23353 C C . ILE F 6 341 ? 92.176 101.818 91.787 1.00 0.00 336 ILE C C 1
ATOM 23354 O O . ILE F 6 341 ? 91.537 100.971 91.145 1.00 0.00 336 ILE C O 1
ATOM 23370 N N . SER F 6 342 ? 93.205 102.566 91.337 1.00 0.00 337 SER C N 1
ATOM 23371 C CA . SER F 6 342 ? 93.771 102.887 89.965 1.00 0.00 337 SER C CA 1
ATOM 23372 C C . SER F 6 342 ? 92.649 103.150 88.940 1.00 0.00 337 SER C C 1
ATOM 23373 O O . SER F 6 342 ? 91.456 103.303 89.240 1.00 0.00 337 SER C O 1
ATOM 23381 N N . GLN F 6 343 ? 93.061 103.174 87.659 1.00 0.00 338 GLN C N 1
ATOM 23382 C CA . GLN F 6 343 ? 92.322 103.404 86.422 1.00 0.00 338 GLN C CA 1
ATOM 23383 C C . GLN F 6 343 ? 92.101 102.302 85.342 1.00 0.00 338 GLN C C 1
ATOM 23384 O O . GLN F 6 343 ? 91.346 102.618 84.426 1.00 0.00 338 GLN C O 1
ATOM 23398 N N . PRO F 6 344 ? 92.575 101.034 85.228 1.00 0.00 339 PRO C N 1
ATOM 23399 C CA . PRO F 6 344 ? 92.480 100.317 83.963 1.00 0.00 339 PRO C CA 1
ATOM 23400 C C . PRO F 6 344 ? 91.148 99.810 83.573 1.00 0.00 339 PRO C C 1
ATOM 23401 O O . PRO F 6 344 ? 90.885 99.805 82.358 1.00 0.00 339 PRO C O 1
ATOM 23412 N N . LEU F 6 345 ? 90.233 99.301 84.419 1.00 0.00 340 LEU C N 1
ATOM 23413 C CA . LEU F 6 345 ? 88.990 98.694 83.907 1.00 0.00 340 LEU C CA 1
ATOM 23414 C C . LEU F 6 345 ? 88.039 99.889 83.692 1.00 0.00 340 LEU C C 1
ATOM 23415 O O . LEU F 6 345 ? 87.305 99.938 82.737 1.00 0.00 340 LEU C O 1
ATOM 23431 N N . PHE F 6 346 ? 88.048 100.822 84.621 1.00 0.00 341 PHE C N 1
ATOM 23432 C CA . PHE F 6 346 ? 87.217 101.987 84.559 1.00 0.00 341 PHE C CA 1
ATOM 23433 C C . PHE F 6 346 ? 87.420 102.773 83.172 1.00 0.00 341 PHE C C 1
ATOM 23434 O O . PHE F 6 346 ? 86.372 103.048 82.568 1.00 0.00 341 PHE C O 1
ATOM 23451 N N . LYS F 6 347 ? 88.685 103.155 82.833 1.00 0.00 342 LYS C N 1
ATOM 23452 C CA . LYS F 6 347 ? 89.040 103.743 81.527 1.00 0.00 342 LYS C CA 1
ATOM 23453 C C . LYS F 6 347 ? 88.738 102.874 80.258 1.00 0.00 342 LYS C C 1
ATOM 23454 O O . LYS F 6 347 ? 88.174 103.443 79.290 1.00 0.00 342 LYS C O 1
ATOM 23473 N N . LEU F 6 348 ? 89.007 101.522 80.294 1.00 0.00 343 LEU C N 1
ATOM 23474 C CA . LEU F 6 348 ? 88.640 100.607 79.277 1.00 0.00 343 LEU C CA 1
ATOM 23475 C C . LEU F 6 348 ? 87.109 100.682 78.950 1.00 0.00 343 LEU C C 1
ATOM 23476 O O . LEU F 6 348 ? 86.619 100.680 77.821 1.00 0.00 343 LEU C O 1
ATOM 23492 N N . LEU F 6 349 ? 86.245 100.704 79.984 1.00 0.00 344 LEU C N 1
ATOM 23493 C CA . LEU F 6 349 ? 84.827 100.901 79.820 1.00 0.00 344 LEU C CA 1
ATOM 23494 C C . LEU F 6 349 ? 84.504 102.349 79.338 1.00 0.00 344 LEU C C 1
ATOM 23495 O O . LEU F 6 349 ? 83.442 102.576 78.776 1.00 0.00 344 LEU C O 1
ATOM 23511 N N . LYS F 6 350 ? 85.392 103.320 79.523 1.00 0.00 345 LYS C N 1
ATOM 23512 C CA . LYS F 6 350 ? 85.401 104.669 78.955 1.00 0.00 345 LYS C CA 1
ATOM 23513 C C . LYS F 6 350 ? 85.678 104.714 77.414 1.00 0.00 345 LYS C C 1
ATOM 23514 O O . LYS F 6 350 ? 84.930 105.354 76.654 1.00 0.00 345 LYS C O 1
ATOM 23533 N N . TRP F 6 351 ? 86.619 103.873 76.974 1.00 0.00 346 TRP C N 1
ATOM 23534 C CA . TRP F 6 351 ? 87.053 103.816 75.626 1.00 0.00 346 TRP C CA 1
ATOM 23535 C C . TRP F 6 351 ? 85.962 103.352 74.686 1.00 0.00 346 TRP C C 1
ATOM 23536 O O . TRP F 6 351 ? 85.807 103.948 73.592 1.00 0.00 346 TRP C O 1
ATOM 23557 N N . ILE F 6 352 ? 85.112 102.317 75.051 1.00 0.00 347 ILE C N 1
ATOM 23558 C CA . ILE F 6 352 ? 83.931 101.859 74.264 1.00 0.00 347 ILE C CA 1
ATOM 23559 C C . ILE F 6 352 ? 82.870 102.912 74.163 1.00 0.00 347 ILE C C 1
ATOM 23560 O O . ILE F 6 352 ? 81.771 102.594 73.708 1.00 0.00 347 ILE C O 1
ATOM 23576 N N . HIS F 6 353 ? 83.092 104.221 74.425 1.00 0.00 348 HIS C N 1
ATOM 23577 C CA . HIS F 6 353 ? 82.121 105.291 74.088 1.00 0.00 348 HIS C CA 1
ATOM 23578 C C . HIS F 6 353 ? 82.789 106.682 74.331 1.00 0.00 348 HIS C C 1
ATOM 23579 O O . HIS F 6 353 ? 82.082 107.624 74.669 1.00 0.00 348 HIS C O 1
ATOM 23593 N N . SER F 6 354 ? 84.059 106.831 74.106 1.00 0.00 349 SER C N 1
ATOM 23594 C CA . SER F 6 354 ? 84.782 108.067 74.477 1.00 0.00 349 SER C CA 1
ATOM 23595 C C . SER F 6 354 ? 84.379 109.348 73.989 1.00 0.00 349 SER C C 1
ATOM 23596 O O . SER F 6 354 ? 84.387 110.279 74.724 1.00 0.00 349 SER C O 1
ATOM 23604 N N . PHE F 6 355 ? 84.037 109.502 72.695 1.00 0.00 350 PHE C N 1
ATOM 23605 C CA . PHE F 6 355 ? 83.803 110.777 71.994 1.00 0.00 350 PHE C CA 1
ATOM 23606 C C . PHE F 6 355 ? 82.284 111.080 71.951 1.00 0.00 350 PHE C C 1
ATOM 23607 O O . PHE F 6 355 ? 81.906 112.111 71.450 1.00 0.00 350 PHE C O 1
ATOM 23624 N N . VAL F 6 356 ? 81.436 110.208 72.608 1.00 0.00 351 VAL C N 1
ATOM 23625 C CA . VAL F 6 356 ? 80.021 110.420 72.611 1.00 0.00 351 VAL C CA 1
ATOM 23626 C C . VAL F 6 356 ? 79.582 111.684 73.310 1.00 0.00 351 VAL C C 1
ATOM 23627 O O . VAL F 6 356 ? 78.744 112.477 72.858 1.00 0.00 351 VAL C O 1
ATOM 23640 N N . GLY F 6 357 ? 80.193 111.925 74.515 1.00 0.00 352 GLY C N 1
ATOM 23641 C CA . GLY F 6 357 ? 79.981 113.033 75.417 1.00 0.00 352 GLY C CA 1
ATOM 23642 C C . GLY F 6 357 ? 78.607 113.292 75.961 1.00 0.00 352 GLY C C 1
ATOM 23643 O O . GLY F 6 357 ? 78.084 114.368 75.927 1.00 0.00 352 GLY C O 1
ATOM 23647 N N . ASN F 6 358 ? 77.909 112.200 76.543 1.00 0.00 353 ASN C N 1
ATOM 23648 C CA . ASN F 6 358 ? 76.599 112.320 76.982 1.00 0.00 353 ASN C CA 1
ATOM 23649 C C . ASN F 6 358 ? 76.581 111.694 78.349 1.00 0.00 353 ASN C C 1
ATOM 23650 O O . ASN F 6 358 ? 75.552 111.260 78.885 1.00 0.00 353 ASN C O 1
ATOM 23661 N N . TRP F 6 359 ? 77.713 111.442 79.013 1.00 0.00 354 TRP C N 1
ATOM 23662 C CA . TRP F 6 359 ? 77.869 111.010 80.439 1.00 0.00 354 TRP C CA 1
ATOM 23663 C C . TRP F 6 359 ? 77.045 109.784 80.805 1.00 0.00 354 TRP C C 1
ATOM 23664 O O . TRP F 6 359 ? 77.245 108.689 80.200 1.00 0.00 354 TRP C O 1
ATOM 23685 N N . GLY F 6 360 ? 76.026 109.915 81.789 1.00 0.00 355 GLY C N 1
ATOM 23686 C CA . GLY F 6 360 ? 75.236 108.820 82.351 1.00 0.00 355 GLY C CA 1
ATOM 23687 C C . GLY F 6 360 ? 74.584 107.878 81.402 1.00 0.00 355 GLY C C 1
ATOM 23688 O O . GLY F 6 360 ? 74.420 106.684 81.677 1.00 0.00 355 GLY C O 1
ATOM 23692 N N . PHE F 6 361 ? 74.266 108.426 80.221 1.00 0.00 356 PHE C N 1
ATOM 23693 C CA . PHE F 6 361 ? 73.581 107.795 79.084 1.00 0.00 356 PHE C CA 1
ATOM 23694 C C . PHE F 6 361 ? 74.432 106.579 78.554 1.00 0.00 356 PHE C C 1
ATOM 23695 O O . PHE F 6 361 ? 73.953 105.478 78.572 1.00 0.00 356 PHE C O 1
ATOM 23712 N N . SER F 6 362 ? 75.765 106.780 78.273 1.00 0.00 357 SER C N 1
ATOM 23713 C CA . SER F 6 362 ? 76.711 105.749 77.789 1.00 0.00 357 SER C CA 1
ATOM 23714 C C . SER F 6 362 ? 76.765 104.575 78.790 1.00 0.00 357 SER C C 1
ATOM 23715 O O . SER F 6 362 ? 76.675 103.408 78.413 1.00 0.00 357 SER C O 1
ATOM 23723 N N . ILE F 6 363 ? 76.894 104.828 80.091 1.00 0.00 358 ILE C N 1
ATOM 23724 C CA . ILE F 6 363 ? 77.044 103.819 81.182 1.00 0.00 358 ILE C CA 1
ATOM 23725 C C . ILE F 6 363 ? 75.909 102.756 81.212 1.00 0.00 358 ILE C C 1
ATOM 23726 O O . ILE F 6 363 ? 76.027 101.478 81.217 1.00 0.00 358 ILE C O 1
ATOM 23742 N N . ILE F 6 364 ? 74.673 103.373 81.109 1.00 0.00 359 ILE C N 1
ATOM 23743 C CA . ILE F 6 364 ? 73.455 102.497 81.063 1.00 0.00 359 ILE C CA 1
ATOM 23744 C C . ILE F 6 364 ? 73.227 101.729 79.784 1.00 0.00 359 ILE C C 1
ATOM 23745 O O . ILE F 6 364 ? 72.848 100.553 79.807 1.00 0.00 359 ILE C O 1
ATOM 23761 N N . ILE F 6 365 ? 73.597 102.322 78.614 1.00 0.00 360 ILE C N 1
ATOM 23762 C CA . ILE F 6 365 ? 73.672 101.610 77.307 1.00 0.00 360 ILE C CA 1
ATOM 23763 C C . ILE F 6 365 ? 74.704 100.504 77.226 1.00 0.00 360 ILE C C 1
ATOM 23764 O O . ILE F 6 365 ? 74.368 99.421 76.831 1.00 0.00 360 ILE C O 1
ATOM 23780 N N . ILE F 6 366 ? 75.984 100.778 77.659 1.00 0.00 361 ILE C N 1
ATOM 23781 C CA . ILE F 6 366 ? 77.037 99.761 77.619 1.00 0.00 361 ILE C CA 1
ATOM 23782 C C . ILE F 6 366 ? 76.756 98.558 78.630 1.00 0.00 361 ILE C C 1
ATOM 23783 O O . ILE F 6 366 ? 77.040 97.382 78.443 1.00 0.00 361 ILE C O 1
ATOM 23799 N N . THR F 6 367 ? 75.997 98.934 79.716 1.00 0.00 362 THR C N 1
ATOM 23800 C CA . THR F 6 367 ? 75.464 97.964 80.696 1.00 0.00 362 THR C CA 1
ATOM 23801 C C . THR F 6 367 ? 74.474 97.080 80.025 1.00 0.00 362 THR C C 1
ATOM 23802 O O . THR F 6 367 ? 74.529 95.868 80.219 1.00 0.00 362 THR C O 1
ATOM 23813 N N . PHE F 6 368 ? 73.416 97.656 79.277 1.00 0.00 363 PHE C N 1
ATOM 23814 C CA . PHE F 6 368 ? 72.541 96.723 78.403 1.00 0.00 363 PHE C CA 1
ATOM 23815 C C . PHE F 6 368 ? 73.283 95.780 77.452 1.00 0.00 363 PHE C C 1
ATOM 23816 O O . PHE F 6 368 ? 72.893 94.638 77.377 1.00 0.00 363 PHE C O 1
ATOM 23833 N N . ILE F 6 369 ? 74.299 96.276 76.750 1.00 0.00 364 ILE C N 1
ATOM 23834 C CA . ILE F 6 369 ? 75.152 95.494 75.865 1.00 0.00 364 ILE C CA 1
ATOM 23835 C C . ILE F 6 369 ? 75.914 94.347 76.575 1.00 0.00 364 ILE C C 1
ATOM 23836 O O . ILE F 6 369 ? 75.852 93.205 76.212 1.00 0.00 364 ILE C O 1
ATOM 23852 N N . VAL F 6 370 ? 76.569 94.686 77.692 1.00 0.00 365 VAL C N 1
ATOM 23853 C CA . VAL F 6 370 ? 77.418 93.757 78.483 1.00 0.00 365 VAL C CA 1
ATOM 23854 C C . VAL F 6 370 ? 76.537 92.724 79.148 1.00 0.00 365 VAL C C 1
ATOM 23855 O O . VAL F 6 370 ? 76.804 91.527 79.094 1.00 0.00 365 VAL C O 1
ATOM 23868 N N . ARG F 6 371 ? 75.363 93.216 79.610 1.00 0.00 366 ARG C N 1
ATOM 23869 C CA . ARG F 6 371 ? 74.338 92.374 80.122 1.00 0.00 366 ARG C CA 1
ATOM 23870 C C . ARG F 6 371 ? 73.780 91.438 79.031 1.00 0.00 366 ARG C C 1
ATOM 23871 O O . ARG F 6 371 ? 73.544 90.252 79.364 1.00 0.00 366 ARG C O 1
ATOM 23892 N N . GLY F 6 372 ? 73.679 91.928 77.764 1.00 0.00 367 GLY C N 1
ATOM 23893 C CA . GLY F 6 372 ? 73.328 91.095 76.598 1.00 0.00 367 GLY C CA 1
ATOM 23894 C C . GLY F 6 372 ? 74.411 90.076 76.156 1.00 0.00 367 GLY C C 1
ATOM 23895 O O . GLY F 6 372 ? 74.152 88.998 75.633 1.00 0.00 367 GLY C O 1
ATOM 23899 N N . ILE F 6 373 ? 75.697 90.294 76.493 1.00 0.00 368 ILE C N 1
ATOM 23900 C CA . ILE F 6 373 ? 76.773 89.302 76.269 1.00 0.00 368 ILE C CA 1
ATOM 23901 C C . ILE F 6 373 ? 76.547 88.151 77.189 1.00 0.00 368 ILE C C 1
ATOM 23902 O O . ILE F 6 373 ? 76.766 86.955 76.856 1.00 0.00 368 ILE C O 1
ATOM 23918 N N . MET F 6 374 ? 76.184 88.524 78.446 1.00 0.00 369 MET C N 1
ATOM 23919 C CA . MET F 6 374 ? 75.723 87.712 79.507 1.00 0.00 369 MET C CA 1
ATOM 23920 C C . MET F 6 374 ? 74.242 87.194 79.343 1.00 0.00 369 MET C C 1
ATOM 23921 O O . MET F 6 374 ? 73.569 86.806 80.292 1.00 0.00 369 MET C O 1
ATOM 23935 N N . TYR F 6 375 ? 73.706 87.024 78.158 1.00 0.00 370 TYR C N 1
ATOM 23936 C CA . TYR F 6 375 ? 72.391 86.404 77.812 1.00 0.00 370 TYR C CA 1
ATOM 23937 C C . TYR F 6 375 ? 72.169 84.926 78.240 1.00 0.00 370 TYR C C 1
ATOM 23938 O O . TYR F 6 375 ? 71.143 84.615 78.795 1.00 0.00 370 TYR C O 1
ATOM 23956 N N . PRO F 6 376 ? 73.123 83.938 78.114 1.00 0.00 371 PRO C N 1
ATOM 23957 C CA . PRO F 6 376 ? 72.950 82.666 78.858 1.00 0.00 371 PRO C CA 1
ATOM 23958 C C . PRO F 6 376 ? 73.353 82.921 80.312 1.00 0.00 371 PRO C C 1
ATOM 23959 O O . PRO F 6 376 ? 72.650 82.571 81.272 1.00 0.00 371 PRO C O 1
ATOM 23970 N N . LEU F 6 377 ? 74.500 83.520 80.528 1.00 0.00 372 LEU C N 1
ATOM 23971 C CA . LEU F 6 377 ? 75.269 83.672 81.795 1.00 0.00 372 LEU C CA 1
ATOM 23972 C C . LEU F 6 377 ? 74.491 84.181 83.014 1.00 0.00 372 LEU C C 1
ATOM 23973 O O . LEU F 6 377 ? 74.494 83.568 84.076 1.00 0.00 372 LEU C O 1
ATOM 23989 N N . THR F 6 378 ? 73.714 85.251 82.893 1.00 0.00 373 THR C N 1
ATOM 23990 C CA . THR F 6 378 ? 72.776 85.826 83.831 1.00 0.00 373 THR C CA 1
ATOM 23991 C C . THR F 6 378 ? 71.681 84.876 84.154 1.00 0.00 373 THR C C 1
ATOM 23992 O O . THR F 6 378 ? 71.403 84.593 85.319 1.00 0.00 373 THR C O 1
ATOM 24003 N N . LYS F 6 379 ? 71.061 84.220 83.184 1.00 0.00 374 LYS C N 1
ATOM 24004 C CA . LYS F 6 379 ? 70.185 83.084 83.447 1.00 0.00 374 LYS C CA 1
ATOM 24005 C C . LYS F 6 379 ? 70.819 81.838 84.026 1.00 0.00 374 LYS C C 1
ATOM 24006 O O . LYS F 6 379 ? 70.151 81.176 84.800 1.00 0.00 374 LYS C O 1
ATOM 24025 N N . ALA F 6 380 ? 72.012 81.505 83.623 1.00 0.00 375 ALA C N 1
ATOM 24026 C CA . ALA F 6 380 ? 72.764 80.435 84.201 1.00 0.00 375 ALA C CA 1
ATOM 24027 C C . ALA F 6 380 ? 73.065 80.589 85.694 1.00 0.00 375 ALA C C 1
ATOM 24028 O O . ALA F 6 380 ? 73.196 79.661 86.442 1.00 0.00 375 ALA C O 1
ATOM 24035 N N . GLN F 6 381 ? 73.195 81.910 86.109 1.00 0.00 376 GLN C N 1
ATOM 24036 C CA . GLN F 6 381 ? 73.407 82.304 87.512 1.00 0.00 376 GLN C CA 1
ATOM 24037 C C . GLN F 6 381 ? 72.156 82.085 88.347 1.00 0.00 376 GLN C C 1
ATOM 24038 O O . GLN F 6 381 ? 72.157 81.655 89.477 1.00 0.00 376 GLN C O 1
ATOM 24052 N N . TYR F 6 382 ? 71.050 82.501 87.764 1.00 0.00 377 TYR C N 1
ATOM 24053 C CA . TYR F 6 382 ? 69.671 82.370 88.265 1.00 0.00 377 TYR C CA 1
ATOM 24054 C C . TYR F 6 382 ? 69.182 80.925 88.511 1.00 0.00 377 TYR C C 1
ATOM 24055 O O . TYR F 6 382 ? 68.633 80.579 89.531 1.00 0.00 377 TYR C O 1
ATOM 24073 N N . THR F 6 383 ? 69.430 80.088 87.506 1.00 0.00 378 THR C N 1
ATOM 24074 C CA . THR F 6 383 ? 68.796 78.744 87.446 1.00 0.00 378 THR C CA 1
ATOM 24075 C C . THR F 6 383 ? 69.663 77.799 88.122 1.00 0.00 378 THR C C 1
ATOM 24076 O O . THR F 6 383 ? 69.246 76.648 88.270 1.00 0.00 378 THR C O 1
ATOM 24087 N N . SER F 6 384 ? 70.843 78.226 88.627 1.00 0.00 379 SER C N 1
ATOM 24088 C CA . SER F 6 384 ? 71.758 77.423 89.488 1.00 0.00 379 SER C CA 1
ATOM 24089 C C . SER F 6 384 ? 71.581 77.733 90.977 1.00 0.00 379 SER C C 1
ATOM 24090 O O . SER F 6 384 ? 72.282 77.357 91.894 1.00 0.00 379 SER C O 1
ATOM 24098 N N . MET F 6 385 ? 70.604 78.620 91.282 1.00 0.00 380 MET C N 1
ATOM 24099 C CA . MET F 6 385 ? 70.114 78.798 92.583 1.00 0.00 380 MET C CA 1
ATOM 24100 C C . MET F 6 385 ? 68.688 78.345 92.638 1.00 0.00 380 MET C C 1
ATOM 24101 O O . MET F 6 385 ? 68.078 78.473 93.708 1.00 0.00 380 MET C O 1
ATOM 24115 N N . ALA F 6 386 ? 68.180 77.697 91.517 1.00 0.00 381 ALA C N 1
ATOM 24116 C CA . ALA F 6 386 ? 66.846 77.269 91.320 1.00 0.00 381 ALA C CA 1
ATOM 24117 C C . ALA F 6 386 ? 66.858 75.864 91.024 1.00 0.00 381 ALA C C 1
ATOM 24118 O O . ALA F 6 386 ? 67.642 75.365 90.234 1.00 0.00 381 ALA C O 1
ATOM 24125 N N . LYS F 6 387 ? 65.987 75.105 91.561 1.00 0.00 382 LYS C N 1
ATOM 24126 C CA . LYS F 6 387 ? 65.997 73.589 91.504 1.00 0.00 382 LYS C CA 1
ATOM 24127 C C . LYS F 6 387 ? 67.298 72.972 91.974 1.00 0.00 382 LYS C C 1
ATOM 24128 O O . LYS F 6 387 ? 67.959 72.368 91.107 1.00 0.00 382 LYS C O 1
ATOM 24147 N N . MET F 6 388 ? 67.684 73.167 93.270 1.00 0.00 383 MET C N 1
ATOM 24148 C CA . MET F 6 388 ? 68.916 72.762 93.828 1.00 0.00 383 MET C CA 1
ATOM 24149 C C . MET F 6 388 ? 69.015 71.219 94.212 1.00 0.00 383 MET C C 1
ATOM 24150 O O . MET F 6 388 ? 70.076 70.647 94.072 1.00 0.00 383 MET C O 1
ATOM 24164 N N . ARG F 6 389 ? 67.957 70.573 94.594 1.00 0.00 384 ARG C N 1
ATOM 24165 C CA . ARG F 6 389 ? 67.878 69.165 94.995 1.00 0.00 384 ARG C CA 1
ATOM 24166 C C . ARG F 6 389 ? 66.839 68.332 94.260 1.00 0.00 384 ARG C C 1
ATOM 24167 O O . ARG F 6 389 ? 65.973 68.861 93.525 1.00 0.00 384 ARG C O 1
ATOM 24188 N N . MET F 6 390 ? 67.052 66.994 94.337 1.00 0.00 385 MET C N 1
ATOM 24189 C CA . MET F 6 390 ? 66.309 66.056 93.450 1.00 0.00 385 MET C CA 1
ATOM 24190 C C . MET F 6 390 ? 66.050 64.853 94.251 1.00 0.00 385 MET C C 1
ATOM 24191 O O . MET F 6 390 ? 66.303 63.677 93.849 1.00 0.00 385 MET C O 1
ATOM 24205 N N . LEU F 6 391 ? 65.557 65.177 95.508 1.00 0.00 386 LEU C N 1
ATOM 24206 C CA . LEU F 6 391 ? 65.334 64.232 96.535 1.00 0.00 386 LEU C CA 1
ATOM 24207 C C . LEU F 6 391 ? 66.632 63.535 96.979 1.00 0.00 386 LEU C C 1
ATOM 24208 O O . LEU F 6 391 ? 67.693 63.800 96.502 1.00 0.00 386 LEU C O 1
ATOM 24224 N N . GLN F 6 392 ? 66.510 62.594 97.998 1.00 0.00 387 GLN C N 1
ATOM 24225 C CA . GLN F 6 392 ? 67.516 61.851 98.648 1.00 0.00 387 GLN C CA 1
ATOM 24226 C C . GLN F 6 392 ? 68.327 60.984 97.774 1.00 0.00 387 GLN C C 1
ATOM 24227 O O . GLN F 6 392 ? 69.584 61.010 97.858 1.00 0.00 387 GLN C O 1
ATOM 24241 N N . PRO F 6 393 ? 67.709 60.174 96.802 1.00 0.00 388 PRO C N 1
ATOM 24242 C CA . PRO F 6 393 ? 68.444 59.188 96.077 1.00 0.00 388 PRO C CA 1
ATOM 24243 C C . PRO F 6 393 ? 69.443 59.851 95.159 1.00 0.00 388 PRO C C 1
ATOM 24244 O O . PRO F 6 393 ? 70.546 59.325 95.049 1.00 0.00 388 PRO C O 1
ATOM 24255 N N . LYS F 6 394 ? 69.045 60.938 94.482 1.00 0.00 389 LYS C N 1
ATOM 24256 C CA . LYS F 6 394 ? 69.921 61.562 93.499 1.00 0.00 389 LYS C CA 1
ATOM 24257 C C . LYS F 6 394 ? 71.161 62.339 94.073 1.00 0.00 389 LYS C C 1
ATOM 24258 O O . LYS F 6 394 ? 72.210 62.328 93.389 1.00 0.00 389 LYS C O 1
ATOM 24277 N N . ILE F 6 395 ? 71.056 62.883 95.277 1.00 0.00 390 ILE C N 1
ATOM 24278 C CA . ILE F 6 395 ? 72.002 63.919 95.721 1.00 0.00 390 ILE C CA 1
ATOM 24279 C C . ILE F 6 395 ? 73.276 63.313 96.213 1.00 0.00 390 ILE C C 1
ATOM 24280 O O . ILE F 6 395 ? 74.375 63.818 95.940 1.00 0.00 390 ILE C O 1
ATOM 24296 N N . GLN F 6 396 ? 73.270 62.174 96.869 1.00 0.00 391 GLN C N 1
ATOM 24297 C CA . GLN F 6 396 ? 74.428 61.423 97.294 1.00 0.00 391 GLN C CA 1
ATOM 24298 C C . GLN F 6 396 ? 75.230 60.819 96.138 1.00 0.00 391 GLN C C 1
ATOM 24299 O O . GLN F 6 396 ? 74.694 60.077 95.275 1.00 0.00 391 GLN C O 1
ATOM 24313 N N . ALA F 6 397 ? 76.567 60.996 96.054 1.00 0.00 392 ALA C N 1
ATOM 24314 C CA . ALA F 6 397 ? 77.356 60.400 94.954 1.00 0.00 392 ALA C CA 1
ATOM 24315 C C . ALA F 6 397 ? 78.867 60.324 95.217 1.00 0.00 392 ALA C C 1
ATOM 24316 O O . ALA F 6 397 ? 79.416 61.250 95.786 1.00 0.00 392 ALA C O 1
ATOM 24323 N N . MET F 6 398 ? 79.459 59.238 94.783 1.00 0.00 393 MET C N 1
ATOM 24324 C CA . MET F 6 398 ? 80.895 58.852 94.700 1.00 0.00 393 MET C CA 1
ATOM 24325 C C . MET F 6 398 ? 81.769 59.336 95.832 1.00 0.00 393 MET C C 1
ATOM 24326 O O . MET F 6 398 ? 82.773 60.014 95.686 1.00 0.00 393 MET C O 1
ATOM 24340 N N . ARG F 6 399 ? 81.283 58.945 97.067 1.00 0.00 394 ARG C N 1
ATOM 24341 C CA . ARG F 6 399 ? 82.141 59.044 98.298 1.00 0.00 394 ARG C CA 1
ATOM 24342 C C . ARG F 6 399 ? 82.199 57.763 99.090 1.00 0.00 394 ARG C C 1
ATOM 24343 O O . ARG F 6 399 ? 83.250 57.261 99.276 1.00 0.00 394 ARG C O 1
ATOM 24364 N N . GLU F 6 400 ? 81.039 57.090 99.448 1.00 0.00 395 GLU C N 1
ATOM 24365 C CA . GLU F 6 400 ? 81.124 55.780 100.159 1.00 0.00 395 GLU C CA 1
ATOM 24366 C C . GLU F 6 400 ? 81.878 54.667 99.368 1.00 0.00 395 GLU C C 1
ATOM 24367 O O . GLU F 6 400 ? 82.475 53.783 99.938 1.00 0.00 395 GLU C O 1
ATOM 24379 N N . ARG F 6 401 ? 81.825 54.792 97.994 1.00 0.00 396 ARG C N 1
ATOM 24380 C CA . ARG F 6 401 ? 82.293 53.814 97.016 1.00 0.00 396 ARG C CA 1
ATOM 24381 C C . ARG F 6 401 ? 83.802 53.746 96.890 1.00 0.00 396 ARG C C 1
ATOM 24382 O O . ARG F 6 401 ? 84.449 52.885 96.321 1.00 0.00 396 ARG C O 1
ATOM 24403 N N . LEU F 6 402 ? 84.456 54.860 97.299 1.00 0.00 397 LEU C N 1
ATOM 24404 C CA . LEU F 6 402 ? 85.905 55.027 97.232 1.00 0.00 397 LEU C CA 1
ATOM 24405 C C . LEU F 6 402 ? 86.580 54.091 98.263 1.00 0.00 397 LEU C C 1
ATOM 24406 O O . LEU F 6 402 ? 87.542 53.436 97.930 1.00 0.00 397 LEU C O 1
ATOM 24422 N N . GLY F 6 403 ? 86.022 53.952 99.449 1.00 0.00 398 GLY C N 1
ATOM 24423 C CA . GLY F 6 403 ? 86.663 53.091 100.533 1.00 0.00 398 GLY C CA 1
ATOM 24424 C C . GLY F 6 403 ? 86.854 51.634 100.183 1.00 0.00 398 GLY C C 1
ATOM 24425 O O . GLY F 6 403 ? 87.771 50.993 100.727 1.00 0.00 398 GLY C O 1
ATOM 24429 N N . ASP F 6 404 ? 85.979 51.132 99.276 1.00 0.00 399 ASP C N 1
ATOM 24430 C CA . ASP F 6 404 ? 85.939 49.857 98.682 1.00 0.00 399 ASP C CA 1
ATOM 24431 C C . ASP F 6 404 ? 87.244 49.453 98.040 1.00 0.00 399 ASP C C 1
ATOM 24432 O O . ASP F 6 404 ? 87.729 48.352 98.263 1.00 0.00 399 ASP C O 1
ATOM 24441 N N . ASP F 6 405 ? 87.904 50.424 97.330 1.00 0.00 400 ASP C N 1
ATOM 24442 C CA . ASP F 6 405 ? 89.136 50.163 96.673 1.00 0.00 400 ASP C CA 1
ATOM 24443 C C . ASP F 6 405 ? 89.054 49.363 95.351 1.00 0.00 400 ASP C C 1
ATOM 24444 O O . ASP F 6 405 ? 90.002 49.324 94.599 1.00 0.00 400 ASP C O 1
ATOM 24453 N N . LYS F 6 406 ? 87.903 48.797 95.008 1.00 0.00 401 LYS C N 1
ATOM 24454 C CA . LYS F 6 406 ? 87.747 47.868 93.861 1.00 0.00 401 LYS C CA 1
ATOM 24455 C C . LYS F 6 406 ? 87.923 48.509 92.475 1.00 0.00 401 LYS C C 1
ATOM 24456 O O . LYS F 6 406 ? 87.351 49.550 92.118 1.00 0.00 401 LYS C O 1
ATOM 24475 N N . GLN F 6 407 ? 88.723 47.902 91.610 1.00 0.00 402 GLN C N 1
ATOM 24476 C CA . GLN F 6 407 ? 89.197 48.477 90.401 1.00 0.00 402 GLN C CA 1
ATOM 24477 C C . GLN F 6 407 ? 88.214 49.042 89.300 1.00 0.00 402 GLN C C 1
ATOM 24478 O O . GLN F 6 407 ? 88.668 49.675 88.335 1.00 0.00 402 GLN C O 1
ATOM 24492 N N . ARG F 6 408 ? 86.929 48.850 89.487 1.00 0.00 403 ARG C N 1
ATOM 24493 C CA . ARG F 6 408 ? 85.803 49.297 88.692 1.00 0.00 403 ARG C CA 1
ATOM 24494 C C . ARG F 6 408 ? 85.401 50.679 88.906 1.00 0.00 403 ARG C C 1
ATOM 24495 O O . ARG F 6 408 ? 84.555 51.180 88.208 1.00 0.00 403 ARG C O 1
ATOM 24516 N N . ILE F 6 409 ? 85.855 51.352 89.998 1.00 0.00 404 ILE C N 1
ATOM 24517 C CA . ILE F 6 409 ? 85.371 52.717 90.387 1.00 0.00 404 ILE C CA 1
ATOM 24518 C C . ILE F 6 409 ? 85.410 53.778 89.206 1.00 0.00 404 ILE C C 1
ATOM 24519 O O . ILE F 6 409 ? 84.479 54.596 88.998 1.00 0.00 404 ILE C O 1
ATOM 24535 N N . SER F 6 410 ? 86.510 53.767 88.363 1.00 0.00 405 SER C N 1
ATOM 24536 C CA . SER F 6 410 ? 86.554 54.615 87.127 1.00 0.00 405 SER C CA 1
ATOM 24537 C C . SER F 6 410 ? 85.382 54.374 86.107 1.00 0.00 405 SER C C 1
ATOM 24538 O O . SER F 6 410 ? 84.831 55.351 85.532 1.00 0.00 405 SER C O 1
ATOM 24546 N N . GLN F 6 411 ? 84.978 53.151 85.901 1.00 0.00 406 GLN C N 1
ATOM 24547 C CA . GLN F 6 411 ? 83.770 52.928 85.100 1.00 0.00 406 GLN C CA 1
ATOM 24548 C C . GLN F 6 411 ? 82.445 53.437 85.713 1.00 0.00 406 GLN C C 1
ATOM 24549 O O . GLN F 6 411 ? 81.555 53.988 85.031 1.00 0.00 406 GLN C O 1
ATOM 24563 N N . GLU F 6 412 ? 82.296 53.251 87.002 1.00 0.00 407 GLU C N 1
ATOM 24564 C CA . GLU F 6 412 ? 81.191 53.612 87.847 1.00 0.00 407 GLU C CA 1
ATOM 24565 C C . GLU F 6 412 ? 80.925 55.079 87.939 1.00 0.00 407 GLU C C 1
ATOM 24566 O O . GLU F 6 412 ? 79.788 55.530 87.960 1.00 0.00 407 GLU C O 1
ATOM 24578 N N . MET F 6 413 ? 82.024 55.845 87.939 1.00 0.00 408 MET C N 1
ATOM 24579 C CA . MET F 6 413 ? 81.882 57.338 87.844 1.00 0.00 408 MET C CA 1
ATOM 24580 C C . MET F 6 413 ? 81.165 57.778 86.578 1.00 0.00 408 MET C C 1
ATOM 24581 O O . MET F 6 413 ? 80.261 58.606 86.563 1.00 0.00 408 MET C O 1
ATOM 24595 N N . MET F 6 414 ? 81.612 57.237 85.467 1.00 0.00 409 MET C N 1
ATOM 24596 C CA . MET F 6 414 ? 81.011 57.516 84.222 1.00 0.00 409 MET C CA 1
ATOM 24597 C C . MET F 6 414 ? 79.567 57.084 83.968 1.00 0.00 409 MET C C 1
ATOM 24598 O O . MET F 6 414 ? 78.724 57.782 83.369 1.00 0.00 409 MET C O 1
ATOM 24612 N N . ALA F 6 415 ? 79.310 55.944 84.585 1.00 0.00 410 ALA C N 1
ATOM 24613 C CA . ALA F 6 415 ? 78.019 55.322 84.768 1.00 0.00 410 ALA C CA 1
ATOM 24614 C C . ALA F 6 415 ? 76.947 56.194 85.482 1.00 0.00 410 ALA C C 1
ATOM 24615 O O . ALA F 6 415 ? 75.844 56.163 85.056 1.00 0.00 410 ALA C O 1
ATOM 24622 N N . LEU F 6 416 ? 77.365 56.881 86.583 1.00 0.00 411 LEU C N 1
ATOM 24623 C CA . LEU F 6 416 ? 76.358 57.317 87.600 1.00 0.00 411 LEU C CA 1
ATOM 24624 C C . LEU F 6 416 ? 75.317 58.337 87.036 1.00 0.00 411 LEU C C 1
ATOM 24625 O O . LEU F 6 416 ? 74.232 58.027 86.534 1.00 0.00 411 LEU C O 1
ATOM 24641 N N . TYR F 6 417 ? 75.610 59.650 87.149 1.00 0.00 412 TYR C N 1
ATOM 24642 C CA . TYR F 6 417 ? 74.678 60.681 86.567 1.00 0.00 412 TYR C CA 1
ATOM 24643 C C . TYR F 6 417 ? 74.673 60.816 85.069 1.00 0.00 412 TYR C C 1
ATOM 24644 O O . TYR F 6 417 ? 75.675 60.857 84.350 1.00 0.00 412 TYR C O 1
ATOM 24662 N N . LYS F 6 418 ? 73.540 60.891 84.440 1.00 0.00 413 LYS C N 1
ATOM 24663 C CA . LYS F 6 418 ? 73.471 61.103 83.007 1.00 0.00 413 LYS C CA 1
ATOM 24664 C C . LYS F 6 418 ? 72.627 62.346 82.747 1.00 0.00 413 LYS C C 1
ATOM 24665 O O . LYS F 6 418 ? 73.083 63.455 82.429 1.00 0.00 413 LYS C O 1
ATOM 24684 N N . ALA F 6 419 ? 71.299 62.201 83.040 1.00 0.00 414 ALA C N 1
ATOM 24685 C CA . ALA F 6 419 ? 70.284 63.279 83.171 1.00 0.00 414 ALA C CA 1
ATOM 24686 C C . ALA F 6 419 ? 70.661 64.270 84.338 1.00 0.00 414 ALA C C 1
ATOM 24687 O O . ALA F 6 419 ? 70.547 65.546 84.179 1.00 0.00 414 ALA C O 1
ATOM 24694 N N . GLU F 6 420 ? 71.002 63.660 85.488 1.00 0.00 415 GLU C N 1
ATOM 24695 C CA . GLU F 6 420 ? 71.185 64.268 86.796 1.00 0.00 415 GLU C CA 1
ATOM 24696 C C . GLU F 6 420 ? 72.237 65.377 86.862 1.00 0.00 415 GLU C C 1
ATOM 24697 O O . GLU F 6 420 ? 73.327 65.300 86.291 1.00 0.00 415 GLU C O 1
ATOM 24709 N N . LYS F 6 421 ? 71.943 66.531 87.470 1.00 0.00 416 LYS C N 1
ATOM 24710 C CA . LYS F 6 421 ? 72.651 67.785 87.461 1.00 0.00 416 LYS C CA 1
ATOM 24711 C C . LYS F 6 421 ? 72.574 68.502 88.721 1.00 0.00 416 LYS C C 1
ATOM 24712 O O . LYS F 6 421 ? 72.132 69.630 88.860 1.00 0.00 416 LYS C O 1
ATOM 24731 N N . VAL F 6 422 ? 72.808 67.810 89.857 1.00 0.00 417 VAL C N 1
ATOM 24732 C CA . VAL F 6 422 ? 72.531 68.223 91.280 1.00 0.00 417 VAL C CA 1
ATOM 24733 C C . VAL F 6 422 ? 73.339 69.426 91.689 1.00 0.00 417 VAL C C 1
ATOM 24734 O O . VAL F 6 422 ? 74.420 69.616 91.147 1.00 0.00 417 VAL C O 1
ATOM 24747 N N . ASN F 6 423 ? 72.926 70.331 92.618 1.00 0.00 418 ASN C N 1
ATOM 24748 C CA . ASN F 6 423 ? 73.544 71.656 92.606 1.00 0.00 418 ASN C CA 1
ATOM 24749 C C . ASN F 6 423 ? 74.336 71.777 93.871 1.00 0.00 418 ASN C C 1
ATOM 24750 O O . ASN F 6 423 ? 73.726 72.255 94.846 1.00 0.00 418 ASN C O 1
ATOM 24761 N N . PRO F 6 424 ? 75.608 71.425 94.102 1.00 0.00 419 PRO C N 1
ATOM 24762 C CA . PRO F 6 424 ? 76.147 71.555 95.437 1.00 0.00 419 PRO C CA 1
ATOM 24763 C C . PRO F 6 424 ? 76.757 72.877 95.631 1.00 0.00 419 PRO C C 1
ATOM 24764 O O . PRO F 6 424 ? 77.938 73.118 95.689 1.00 0.00 419 PRO C O 1
ATOM 24775 N N . LEU F 6 425 ? 75.925 73.940 95.815 1.00 0.00 420 LEU C N 1
ATOM 24776 C CA . LEU F 6 425 ? 76.373 75.275 96.181 1.00 0.00 420 LEU C CA 1
ATOM 24777 C C . LEU F 6 425 ? 77.276 76.031 95.208 1.00 0.00 420 LEU C C 1
ATOM 24778 O O . LEU F 6 425 ? 76.860 77.038 94.657 1.00 0.00 420 LEU C O 1
ATOM 24794 N N . GLY F 6 426 ? 78.576 75.670 95.034 1.00 0.00 421 GLY C N 1
ATOM 24795 C CA . GLY F 6 426 ? 79.494 76.369 94.203 1.00 0.00 421 GLY C CA 1
ATOM 24796 C C . GLY F 6 426 ? 80.163 75.540 93.111 1.00 0.00 421 GLY C C 1
ATOM 24797 O O . GLY F 6 426 ? 79.646 74.560 92.616 1.00 0.00 421 GLY C O 1
ATOM 24801 N N . GLY F 6 427 ? 81.382 75.971 92.712 1.00 0.00 422 GLY C N 1
ATOM 24802 C CA . GLY F 6 427 ? 82.097 75.456 91.527 1.00 0.00 422 GLY C CA 1
ATOM 24803 C C . GLY F 6 427 ? 82.625 76.602 90.597 1.00 0.00 422 GLY C C 1
ATOM 24804 O O . GLY F 6 427 ? 83.012 76.365 89.504 1.00 0.00 422 GLY C O 1
ATOM 24808 N N . CYS F 6 428 ? 82.515 77.866 91.078 1.00 0.00 423 CYS C N 1
ATOM 24809 C CA . CYS F 6 428 ? 83.189 79.003 90.535 1.00 0.00 423 CYS C CA 1
ATOM 24810 C C . CYS F 6 428 ? 82.649 79.664 89.355 1.00 0.00 423 CYS C C 1
ATOM 24811 O O . CYS F 6 428 ? 82.772 80.890 89.154 1.00 0.00 423 CYS C O 1
ATOM 24819 N N . PHE F 6 429 ? 82.249 78.877 88.370 1.00 0.00 424 PHE C N 1
ATOM 24820 C CA . PHE F 6 429 ? 82.041 79.373 87.042 1.00 0.00 424 PHE C CA 1
ATOM 24821 C C . PHE F 6 429 ? 80.679 80.174 86.827 1.00 0.00 424 PHE C C 1
ATOM 24822 O O . PHE F 6 429 ? 80.774 81.320 86.407 1.00 0.00 424 PHE C O 1
ATOM 24839 N N . PRO F 6 430 ? 79.500 79.772 87.280 1.00 0.00 425 PRO C N 1
ATOM 24840 C CA . PRO F 6 430 ? 78.340 80.723 87.175 1.00 0.00 425 PRO C CA 1
ATOM 24841 C C . PRO F 6 430 ? 78.236 81.566 88.417 1.00 0.00 425 PRO C C 1
ATOM 24842 O O . PRO F 6 430 ? 77.305 81.422 89.247 1.00 0.00 425 PRO C O 1
ATOM 24853 N N . LEU F 6 431 ? 79.209 82.515 88.583 1.00 0.00 426 LEU C N 1
ATOM 24854 C CA . LEU F 6 431 ? 79.480 83.272 89.813 1.00 0.00 426 LEU C CA 1
ATOM 24855 C C . LEU F 6 431 ? 80.622 84.273 89.607 1.00 0.00 426 LEU C C 1
ATOM 24856 O O . LEU F 6 431 ? 80.454 85.481 89.787 1.00 0.00 426 LEU C O 1
ATOM 24872 N N . LEU F 6 432 ? 81.727 83.716 89.118 1.00 0.00 427 LEU C N 1
ATOM 24873 C CA . LEU F 6 432 ? 82.969 84.493 88.836 1.00 0.00 427 LEU C CA 1
ATOM 24874 C C . LEU F 6 432 ? 82.906 85.477 87.660 1.00 0.00 427 LEU C C 1
ATOM 24875 O O . LEU F 6 432 ? 83.382 86.600 87.797 1.00 0.00 427 LEU C O 1
ATOM 24891 N N . ILE F 6 433 ? 82.349 85.056 86.530 1.00 0.00 428 ILE C N 1
ATOM 24892 C CA . ILE F 6 433 ? 82.670 85.760 85.292 1.00 0.00 428 ILE C CA 1
ATOM 24893 C C . ILE F 6 433 ? 82.091 87.176 85.258 1.00 0.00 428 ILE C C 1
ATOM 24894 O O . ILE F 6 433 ? 82.779 88.091 84.907 1.00 0.00 428 ILE C O 1
ATOM 24910 N N . GLN F 6 434 ? 80.852 87.357 85.685 1.00 0.00 429 GLN C N 1
ATOM 24911 C CA . GLN F 6 434 ? 80.040 88.572 85.653 1.00 0.00 429 GLN C CA 1
ATOM 24912 C C . GLN F 6 434 ? 80.574 89.681 86.552 1.00 0.00 429 GLN C C 1
ATOM 24913 O O . GLN F 6 434 ? 80.546 90.876 86.195 1.00 0.00 429 GLN C O 1
ATOM 24927 N N . MET F 6 435 ? 81.133 89.250 87.766 1.00 0.00 430 MET C N 1
ATOM 24928 C CA . MET F 6 435 ? 81.437 90.139 88.895 1.00 0.00 430 MET C CA 1
ATOM 24929 C C . MET F 6 435 ? 82.333 91.417 88.617 1.00 0.00 430 MET C C 1
ATOM 24930 O O . MET F 6 435 ? 81.977 92.455 89.158 1.00 0.00 430 MET C O 1
ATOM 24944 N N . PRO F 6 436 ? 83.453 91.459 87.863 1.00 0.00 431 PRO C N 1
ATOM 24945 C CA . PRO F 6 436 ? 84.354 92.613 87.728 1.00 0.00 431 PRO C CA 1
ATOM 24946 C C . PRO F 6 436 ? 83.771 93.738 86.867 1.00 0.00 431 PRO C C 1
ATOM 24947 O O . PRO F 6 436 ? 84.101 94.855 87.122 1.00 0.00 431 PRO C O 1
ATOM 24958 N N . ILE F 6 437 ? 82.969 93.361 85.820 1.00 0.00 432 ILE C N 1
ATOM 24959 C CA . ILE F 6 437 ? 82.396 94.485 85.003 1.00 0.00 432 ILE C CA 1
ATOM 24960 C C . ILE F 6 437 ? 81.377 95.346 85.824 1.00 0.00 432 ILE C C 1
ATOM 24961 O O . ILE F 6 437 ? 81.482 96.555 85.905 1.00 0.00 432 ILE C O 1
ATOM 24977 N N . PHE F 6 438 ? 80.374 94.696 86.528 1.00 0.00 433 PHE C N 1
ATOM 24978 C CA . PHE F 6 438 ? 79.416 95.347 87.425 1.00 0.00 433 PHE C CA 1
ATOM 24979 C C . PHE F 6 438 ? 80.024 95.981 88.791 1.00 0.00 433 PHE C C 1
ATOM 24980 O O . PHE F 6 438 ? 79.427 96.803 89.488 1.00 0.00 433 PHE C O 1
ATOM 24997 N N . LEU F 6 439 ? 81.212 95.531 89.204 1.00 0.00 434 LEU C N 1
ATOM 24998 C CA . LEU F 6 439 ? 81.941 96.191 90.203 1.00 0.00 434 LEU C CA 1
ATOM 24999 C C . LEU F 6 439 ? 82.751 97.361 89.660 1.00 0.00 434 LEU C C 1
ATOM 25000 O O . LEU F 6 439 ? 82.707 98.435 90.327 1.00 0.00 434 LEU C O 1
ATOM 25016 N N . ALA F 6 440 ? 83.311 97.242 88.489 1.00 0.00 435 ALA C N 1
ATOM 25017 C CA . ALA F 6 440 ? 83.826 98.414 87.793 1.00 0.00 435 ALA C CA 1
ATOM 25018 C C . ALA F 6 440 ? 82.798 99.561 87.496 1.00 0.00 435 ALA C C 1
ATOM 25019 O O . ALA F 6 440 ? 83.106 100.739 87.691 1.00 0.00 435 ALA C O 1
ATOM 25026 N N . LEU F 6 441 ? 81.500 99.167 87.055 1.00 0.00 436 LEU C N 1
ATOM 25027 C CA . LEU F 6 441 ? 80.322 99.958 86.950 1.00 0.00 436 LEU C CA 1
ATOM 25028 C C . LEU F 6 441 ? 79.870 100.527 88.275 1.00 0.00 436 LEU C C 1
ATOM 25029 O O . LEU F 6 441 ? 79.617 101.709 88.318 1.00 0.00 436 LEU C O 1
ATOM 25045 N N . TYR F 6 442 ? 79.925 99.777 89.392 1.00 0.00 437 TYR C N 1
ATOM 25046 C CA . TYR F 6 442 ? 79.717 100.265 90.709 1.00 0.00 437 TYR C CA 1
ATOM 25047 C C . TYR F 6 442 ? 80.671 101.316 91.053 1.00 0.00 437 TYR C C 1
ATOM 25048 O O . TYR F 6 442 ? 80.435 102.424 91.466 1.00 0.00 437 TYR C O 1
ATOM 25066 N N . TYR F 6 443 ? 81.966 101.062 90.873 1.00 0.00 438 TYR C N 1
ATOM 25067 C CA . TYR F 6 443 ? 83.144 101.919 91.192 1.00 0.00 438 TYR C CA 1
ATOM 25068 C C . TYR F 6 443 ? 83.168 103.200 90.459 1.00 0.00 438 TYR C C 1
ATOM 25069 O O . TYR F 6 443 ? 83.319 104.238 91.052 1.00 0.00 438 TYR C O 1
ATOM 25087 N N . MET F 6 444 ? 82.961 103.191 89.142 1.00 0.00 439 MET C N 1
ATOM 25088 C CA . MET F 6 444 ? 82.858 104.364 88.321 1.00 0.00 439 MET C CA 1
ATOM 25089 C C . MET F 6 444 ? 81.747 105.295 88.830 1.00 0.00 439 MET C C 1
ATOM 25090 O O . MET F 6 444 ? 81.956 106.436 89.084 1.00 0.00 439 MET C O 1
ATOM 25104 N N . LEU F 6 445 ? 80.492 104.789 88.945 1.00 0.00 440 LEU C N 1
ATOM 25105 C CA . LEU F 6 445 ? 79.301 105.452 89.364 1.00 0.00 440 LEU C CA 1
ATOM 25106 C C . LEU F 6 445 ? 79.327 105.957 90.787 1.00 0.00 440 LEU C C 1
ATOM 25107 O O . LEU F 6 445 ? 78.683 106.972 91.087 1.00 0.00 440 LEU C O 1
ATOM 25123 N N . MET F 6 446 ? 79.970 105.265 91.725 1.00 0.00 441 MET C N 1
ATOM 25124 C CA . MET F 6 446 ? 80.110 105.732 93.099 1.00 0.00 441 MET C CA 1
ATOM 25125 C C . MET F 6 446 ? 80.941 107.060 93.233 1.00 0.00 441 MET C C 1
ATOM 25126 O O . MET F 6 446 ? 80.471 108.022 93.887 1.00 0.00 441 MET C O 1
ATOM 25140 N N . GLY F 6 447 ? 82.108 107.169 92.580 1.00 0.00 442 GLY C N 1
ATOM 25141 C CA . GLY F 6 447 ? 83.041 108.271 92.706 1.00 0.00 442 GLY C CA 1
ATOM 25142 C C . GLY F 6 447 ? 82.845 109.337 91.650 1.00 0.00 442 GLY C C 1
ATOM 25143 O O . GLY F 6 447 ? 83.591 110.289 91.449 1.00 0.00 442 GLY C O 1
ATOM 25147 N N . SER F 6 448 ? 81.834 109.125 90.731 1.00 0.00 443 SER C N 1
ATOM 25148 C CA . SER F 6 448 ? 81.571 109.871 89.522 1.00 0.00 443 SER C CA 1
ATOM 25149 C C . SER F 6 448 ? 81.605 111.306 89.559 1.00 0.00 443 SER C C 1
ATOM 25150 O O . SER F 6 448 ? 81.189 111.924 90.519 1.00 0.00 443 SER C O 1
ATOM 25158 N N . VAL F 6 449 ? 82.068 111.937 88.482 1.00 0.00 444 VAL C N 1
ATOM 25159 C CA . VAL F 6 449 ? 82.001 113.362 88.266 1.00 0.00 444 VAL C CA 1
ATOM 25160 C C . VAL F 6 449 ? 81.030 113.786 87.139 1.00 0.00 444 VAL C C 1
ATOM 25161 O O . VAL F 6 449 ? 81.059 114.936 86.655 1.00 0.00 444 VAL C O 1
ATOM 25174 N N . GLU F 6 450 ? 80.238 112.792 86.724 1.00 0.00 445 GLU C N 1
ATOM 25175 C CA . GLU F 6 450 ? 79.640 112.835 85.410 1.00 0.00 445 GLU C CA 1
ATOM 25176 C C . GLU F 6 450 ? 78.122 112.649 85.486 1.00 0.00 445 GLU C C 1
ATOM 25177 O O . GLU F 6 450 ? 77.437 112.478 84.465 1.00 0.00 445 GLU C O 1
ATOM 25189 N N . LEU F 6 451 ? 77.611 112.773 86.706 1.00 0.00 446 LEU C N 1
ATOM 25190 C CA . LEU F 6 451 ? 76.165 112.593 87.032 1.00 0.00 446 LEU C CA 1
ATOM 25191 C C . LEU F 6 451 ? 75.661 113.949 87.429 1.00 0.00 446 LEU C C 1
ATOM 25192 O O . LEU F 6 451 ? 74.539 114.045 87.873 1.00 0.00 446 LEU C O 1
ATOM 25208 N N . ARG F 6 452 ? 76.435 114.967 87.081 1.00 0.00 447 ARG C N 1
ATOM 25209 C CA . ARG F 6 452 ? 76.206 116.346 87.349 1.00 0.00 447 ARG C CA 1
ATOM 25210 C C . ARG F 6 452 ? 75.244 117.036 86.410 1.00 0.00 447 ARG C C 1
ATOM 25211 O O . ARG F 6 452 ? 74.394 117.859 86.856 1.00 0.00 447 ARG C O 1
ATOM 25232 N N . GLN F 6 453 ? 75.359 116.781 85.085 1.00 0.00 448 GLN C N 1
ATOM 25233 C CA . GLN F 6 453 ? 74.539 117.343 84.092 1.00 0.00 448 GLN C CA 1
ATOM 25234 C C . GLN F 6 453 ? 73.455 116.299 83.755 1.00 0.00 448 GLN C C 1
ATOM 25235 O O . GLN F 6 453 ? 73.705 115.144 83.917 1.00 0.00 448 GLN C O 1
ATOM 25249 N N . ALA F 6 454 ? 72.336 116.724 83.252 1.00 0.00 449 ALA C N 1
ATOM 25250 C CA . ALA F 6 454 ? 71.460 115.713 82.687 1.00 0.00 449 ALA C CA 1
ATOM 25251 C C . ALA F 6 454 ? 71.759 115.437 81.254 1.00 0.00 449 ALA C C 1
ATOM 25252 O O . ALA F 6 454 ? 71.743 116.446 80.516 1.00 0.00 449 ALA C O 1
ATOM 25259 N N . PRO F 6 455 ? 72.055 114.231 80.773 1.00 0.00 450 PRO C N 1
ATOM 25260 C CA . PRO F 6 455 ? 72.022 113.955 79.394 1.00 0.00 450 PRO C CA 1
ATOM 25261 C C . PRO F 6 455 ? 70.725 114.263 78.649 1.00 0.00 450 PRO C C 1
ATOM 25262 O O . PRO F 6 455 ? 69.589 113.959 79.169 1.00 0.00 450 PRO C O 1
ATOM 25273 N N . PHE F 6 456 ? 70.798 114.795 77.433 1.00 0.00 451 PHE C N 1
ATOM 25274 C CA . PHE F 6 456 ? 69.719 115.314 76.597 1.00 0.00 451 PHE C CA 1
ATOM 25275 C C . PHE F 6 456 ? 68.654 114.220 76.327 1.00 0.00 451 PHE C C 1
ATOM 25276 O O . PHE F 6 456 ? 67.484 114.413 76.691 1.00 0.00 451 PHE C O 1
ATOM 25293 N N . ALA F 6 457 ? 69.044 113.090 75.756 1.00 0.00 452 ALA C N 1
ATOM 25294 C CA . ALA F 6 457 ? 68.232 111.898 75.566 1.00 0.00 452 ALA C CA 1
ATOM 25295 C C . ALA F 6 457 ? 67.503 111.174 76.691 1.00 0.00 452 ALA C C 1
ATOM 25296 O O . ALA F 6 457 ? 66.431 110.721 76.358 1.00 0.00 452 ALA C O 1
ATOM 25303 N N . LEU F 6 458 ? 68.026 111.123 77.947 1.00 0.00 453 LEU C N 1
ATOM 25304 C CA . LEU F 6 458 ? 67.433 110.653 79.125 1.00 0.00 453 LEU C CA 1
ATOM 25305 C C . LEU F 6 458 ? 66.290 111.596 79.522 1.00 0.00 453 LEU C C 1
ATOM 25306 O O . LEU F 6 458 ? 66.320 112.795 79.273 1.00 0.00 453 LEU C O 1
ATOM 25322 N N . TRP F 6 459 ? 65.279 111.013 80.191 1.00 0.00 454 TRP C N 1
ATOM 25323 C CA . TRP F 6 459 ? 64.053 111.760 80.633 1.00 0.00 454 TRP C CA 1
ATOM 25324 C C . TRP F 6 459 ? 64.191 112.307 82.053 1.00 0.00 454 TRP C C 1
ATOM 25325 O O . TRP F 6 459 ? 63.565 113.324 82.373 1.00 0.00 454 TRP C O 1
ATOM 25346 N N . ILE F 6 460 ? 65.035 111.633 82.914 1.00 0.00 455 ILE C N 1
ATOM 25347 C CA . ILE F 6 460 ? 65.259 111.999 84.302 1.00 0.00 455 ILE C CA 1
ATOM 25348 C C . ILE F 6 460 ? 66.357 113.101 84.452 1.00 0.00 455 ILE C C 1
ATOM 25349 O O . ILE F 6 460 ? 67.385 113.048 83.753 1.00 0.00 455 ILE C O 1
ATOM 25365 N N . HIS F 6 461 ? 66.222 114.122 85.317 1.00 0.00 456 HIS C N 1
ATOM 25366 C CA . HIS F 6 461 ? 67.247 115.101 85.623 1.00 0.00 456 HIS C CA 1
ATOM 25367 C C . HIS F 6 461 ? 67.707 114.727 87.046 1.00 0.00 456 HIS C C 1
ATOM 25368 O O . HIS F 6 461 ? 66.934 114.163 87.793 1.00 0.00 456 HIS C O 1
ATOM 25382 N N . ASP F 6 462 ? 68.924 115.107 87.364 1.00 0.00 457 ASP C N 1
ATOM 25383 C CA . ASP F 6 462 ? 69.317 115.153 88.770 1.00 0.00 457 ASP C CA 1
ATOM 25384 C C . ASP F 6 462 ? 69.690 113.761 89.262 1.00 0.00 457 ASP C C 1
ATOM 25385 O O . ASP F 6 462 ? 69.181 113.203 90.250 1.00 0.00 457 ASP C O 1
ATOM 25394 N N . LEU F 6 463 ? 70.637 113.157 88.450 1.00 0.00 458 LEU C N 1
ATOM 25395 C CA . LEU F 6 463 ? 71.264 111.867 88.721 1.00 0.00 458 LEU C CA 1
ATOM 25396 C C . LEU F 6 463 ? 72.218 111.747 89.913 1.00 0.00 458 LEU C C 1
ATOM 25397 O O . LEU F 6 463 ? 72.504 110.695 90.458 1.00 0.00 458 LEU C O 1
ATOM 25413 N N . SER F 6 464 ? 72.619 112.941 90.468 1.00 0.00 459 SER C N 1
ATOM 25414 C CA . SER F 6 464 ? 73.407 112.971 91.681 1.00 0.00 459 SER C CA 1
ATOM 25415 C C . SER F 6 464 ? 72.546 113.150 92.916 1.00 0.00 459 SER C C 1
ATOM 25416 O O . SER F 6 464 ? 73.054 113.233 94.029 1.00 0.00 459 SER C O 1
ATOM 25424 N N . ALA F 6 465 ? 71.206 113.111 92.826 1.00 0.00 460 ALA C N 1
ATOM 25425 C CA . ALA F 6 465 ? 70.364 113.273 93.974 1.00 0.00 460 ALA C CA 1
ATOM 25426 C C . ALA F 6 465 ? 70.246 112.030 94.876 1.00 0.00 460 ALA C C 1
ATOM 25427 O O . ALA F 6 465 ? 70.008 110.907 94.382 1.00 0.00 460 ALA C O 1
ATOM 25434 N N . GLN F 6 466 ? 70.455 112.186 96.174 1.00 0.00 461 GLN C N 1
ATOM 25435 C CA . GLN F 6 466 ? 70.578 111.085 97.144 1.00 0.00 461 GLN C CA 1
ATOM 25436 C C . GLN F 6 466 ? 69.818 111.358 98.500 1.00 0.00 461 GLN C C 1
ATOM 25437 O O . GLN F 6 466 ? 69.916 110.564 99.402 1.00 0.00 461 GLN C O 1
ATOM 25451 N N . ASP F 6 467 ? 68.956 112.422 98.542 1.00 0.00 462 ASP C N 1
ATOM 25452 C CA . ASP F 6 467 ? 68.040 112.808 99.587 1.00 0.00 462 ASP C CA 1
ATOM 25453 C C . ASP F 6 467 ? 67.011 111.740 99.977 1.00 0.00 462 ASP C C 1
ATOM 25454 O O . ASP F 6 467 ? 66.483 111.024 99.080 1.00 0.00 462 ASP C O 1
ATOM 25463 N N . PRO F 6 468 ? 66.580 111.600 101.213 1.00 0.00 463 PRO C N 1
ATOM 25464 C CA . PRO F 6 468 ? 65.507 110.687 101.626 1.00 0.00 463 PRO C CA 1
ATOM 25465 C C . PRO F 6 468 ? 64.133 111.100 101.035 1.00 0.00 463 PRO C C 1
ATOM 25466 O O . PRO F 6 468 ? 63.949 112.209 100.545 1.00 0.00 463 PRO C O 1
ATOM 25477 N N . TYR F 6 469 ? 63.130 110.136 100.898 1.00 0.00 464 TYR C N 1
ATOM 25478 C CA . TYR F 6 469 ? 61.862 110.543 100.336 1.00 0.00 464 TYR C CA 1
ATOM 25479 C C . TYR F 6 469 ? 61.789 110.767 98.782 1.00 0.00 464 TYR C C 1
ATOM 25480 O O . TYR F 6 469 ? 61.438 111.826 98.323 1.00 0.00 464 TYR C O 1
ATOM 25498 N N . TYR F 6 470 ? 62.246 109.711 98.071 1.00 0.00 465 TYR C N 1
ATOM 25499 C CA . TYR F 6 470 ? 62.137 109.631 96.625 1.00 0.00 465 TYR C CA 1
ATOM 25500 C C . TYR F 6 470 ? 61.904 108.231 96.090 1.00 0.00 465 TYR C C 1
ATOM 25501 O O . TYR F 6 470 ? 62.259 107.297 96.745 1.00 0.00 465 TYR C O 1
ATOM 25519 N N . ILE F 6 471 ? 61.319 108.163 94.872 1.00 0.00 466 ILE C N 1
ATOM 25520 C CA . ILE F 6 471 ? 60.786 106.994 94.184 1.00 0.00 466 ILE C CA 1
ATOM 25521 C C . ILE F 6 471 ? 61.763 105.945 93.819 1.00 0.00 466 ILE C C 1
ATOM 25522 O O . ILE F 6 471 ? 61.465 104.743 93.943 1.00 0.00 466 ILE C O 1
ATOM 25538 N N . LEU F 6 472 ? 62.923 106.327 93.256 1.00 0.00 467 LEU C N 1
ATOM 25539 C CA . LEU F 6 472 ? 63.853 105.381 92.594 1.00 0.00 467 LEU C CA 1
ATOM 25540 C C . LEU F 6 472 ? 64.308 104.171 93.540 1.00 0.00 467 LEU C C 1
ATOM 25541 O O . LEU F 6 472 ? 64.221 103.018 93.130 1.00 0.00 467 LEU C O 1
ATOM 25557 N N . PRO F 6 473 ? 64.638 104.406 94.875 1.00 0.00 468 PRO C N 1
ATOM 25558 C CA . PRO F 6 473 ? 65.029 103.224 95.684 1.00 0.00 468 PRO C CA 1
ATOM 25559 C C . PRO F 6 473 ? 63.901 102.220 95.926 1.00 0.00 468 PRO C C 1
ATOM 25560 O O . PRO F 6 473 ? 64.213 101.032 95.984 1.00 0.00 468 PRO C O 1
ATOM 25571 N N . ILE F 6 474 ? 62.587 102.630 96.050 1.00 0.00 469 ILE C N 1
ATOM 25572 C CA . ILE F 6 474 ? 61.464 101.637 96.126 1.00 0.00 469 ILE C CA 1
ATOM 25573 C C . ILE F 6 474 ? 61.287 100.896 94.857 1.00 0.00 469 ILE C C 1
ATOM 25574 O O . ILE F 6 474 ? 61.032 99.713 94.710 1.00 0.00 469 ILE C O 1
ATOM 25590 N N . LEU F 6 475 ? 61.409 101.647 93.759 1.00 0.00 470 LEU C N 1
ATOM 25591 C CA . LEU F 6 475 ? 61.386 101.079 92.410 1.00 0.00 470 LEU C CA 1
ATOM 25592 C C . LEU F 6 475 ? 62.375 100.018 92.057 1.00 0.00 470 LEU C C 1
ATOM 25593 O O . LEU F 6 475 ? 62.041 98.986 91.426 1.00 0.00 470 LEU C O 1
ATOM 25609 N N . MET F 6 476 ? 63.596 100.150 92.584 1.00 0.00 471 MET C N 1
ATOM 25610 C CA . MET F 6 476 ? 64.654 99.225 92.524 1.00 0.00 471 MET C CA 1
ATOM 25611 C C . MET F 6 476 ? 64.535 98.070 93.418 1.00 0.00 471 MET C C 1
ATOM 25612 O O . MET F 6 476 ? 64.788 96.916 93.103 1.00 0.00 471 MET C O 1
ATOM 25626 N N . GLY F 6 477 ? 63.887 98.262 94.566 1.00 0.00 472 GLY C N 1
ATOM 25627 C CA . GLY F 6 477 ? 63.531 97.208 95.509 1.00 0.00 472 GLY C CA 1
ATOM 25628 C C . GLY F 6 477 ? 62.549 96.210 94.893 1.00 0.00 472 GLY C C 1
ATOM 25629 O O . GLY F 6 477 ? 62.737 95.002 94.996 1.00 0.00 472 GLY C O 1
ATOM 25633 N N . VAL F 6 478 ? 61.438 96.730 94.263 1.00 0.00 473 VAL C N 1
ATOM 25634 C CA . VAL F 6 478 ? 60.476 96.030 93.454 1.00 0.00 473 VAL C CA 1
ATOM 25635 C C . VAL F 6 478 ? 60.987 95.370 92.172 1.00 0.00 473 VAL C C 1
ATOM 25636 O O . VAL F 6 478 ? 60.856 94.152 91.939 1.00 0.00 473 VAL C O 1
ATOM 25649 N N . THR F 6 479 ? 61.816 96.154 91.371 1.00 0.00 474 THR C N 1
ATOM 25650 C CA . THR F 6 479 ? 62.680 95.559 90.255 1.00 0.00 474 THR C CA 1
ATOM 25651 C C . THR F 6 479 ? 63.653 94.455 90.591 1.00 0.00 474 THR C C 1
ATOM 25652 O O . THR F 6 479 ? 63.752 93.528 89.847 1.00 0.00 474 THR C O 1
ATOM 25663 N N . MET F 6 480 ? 64.413 94.549 91.738 1.00 0.00 475 MET C N 1
ATOM 25664 C CA . MET F 6 480 ? 65.208 93.382 92.297 1.00 0.00 475 MET C CA 1
ATOM 25665 C C . MET F 6 480 ? 64.344 92.172 92.569 1.00 0.00 475 MET C C 1
ATOM 25666 O O . MET F 6 480 ? 64.716 91.021 92.268 1.00 0.00 475 MET C O 1
ATOM 25680 N N . PHE F 6 481 ? 63.165 92.374 93.183 1.00 0.00 476 PHE C N 1
ATOM 25681 C CA . PHE F 6 481 ? 62.169 91.335 93.509 1.00 0.00 476 PHE C CA 1
ATOM 25682 C C . PHE F 6 481 ? 61.586 90.666 92.316 1.00 0.00 476 PHE C C 1
ATOM 25683 O O . PHE F 6 481 ? 61.411 89.459 92.295 1.00 0.00 476 PHE C O 1
ATOM 25700 N N . PHE F 6 482 ? 61.264 91.408 91.265 1.00 0.00 477 PHE C N 1
ATOM 25701 C CA . PHE F 6 482 ? 60.718 90.920 90.025 1.00 0.00 477 PHE C CA 1
ATOM 25702 C C . PHE F 6 482 ? 61.619 90.020 89.249 1.00 0.00 477 PHE C C 1
ATOM 25703 O O . PHE F 6 482 ? 61.239 88.909 88.742 1.00 0.00 477 PHE C O 1
ATOM 25720 N N . ILE F 6 483 ? 62.920 90.344 89.271 1.00 0.00 478 ILE C N 1
ATOM 25721 C CA . ILE F 6 483 ? 63.884 89.581 88.441 1.00 0.00 478 ILE C CA 1
ATOM 25722 C C . ILE F 6 483 ? 64.251 88.261 89.110 1.00 0.00 478 ILE C C 1
ATOM 25723 O O . ILE F 6 483 ? 64.858 87.383 88.522 1.00 0.00 478 ILE C O 1
ATOM 25739 N N . GLN F 6 484 ? 63.891 87.993 90.389 1.00 0.00 479 GLN C N 1
ATOM 25740 C CA . GLN F 6 484 ? 63.989 86.673 91.026 1.00 0.00 479 GLN C CA 1
ATOM 25741 C C . GLN F 6 484 ? 62.720 85.835 90.833 1.00 0.00 479 GLN C C 1
ATOM 25742 O O . GLN F 6 484 ? 62.716 84.616 91.019 1.00 0.00 479 GLN C O 1
ATOM 25756 N N . LYS F 6 485 ? 61.659 86.509 90.474 1.00 0.00 480 LYS C N 1
ATOM 25757 C CA . LYS F 6 485 ? 60.434 85.812 90.096 1.00 0.00 480 LYS C CA 1
ATOM 25758 C C . LYS F 6 485 ? 60.298 85.252 88.710 1.00 0.00 480 LYS C C 1
ATOM 25759 O O . LYS F 6 485 ? 61.135 85.473 87.829 1.00 0.00 480 LYS C O 1
ATOM 25778 N N . MET F 6 486 ? 59.225 84.491 88.484 1.00 0.00 481 MET C N 1
ATOM 25779 C CA . MET F 6 486 ? 58.907 83.820 87.251 1.00 0.00 481 MET C CA 1
ATOM 25780 C C . MET F 6 486 ? 59.611 82.454 87.192 1.00 0.00 481 MET C C 1
ATOM 25781 O O . MET F 6 486 ? 60.756 82.363 86.739 1.00 0.00 481 MET C O 1
ATOM 25795 N N . SER F 6 487 ? 58.953 81.321 87.531 1.00 0.00 482 SER C N 1
ATOM 25796 C CA . SER F 6 487 ? 59.628 80.009 87.893 1.00 0.00 482 SER C CA 1
ATOM 25797 C C . SER F 6 487 ? 60.686 79.978 89.046 1.00 0.00 482 SER C C 1
ATOM 25798 O O . SER F 6 487 ? 61.697 79.299 88.934 1.00 0.00 482 SER C O 1
ATOM 25806 N N . PRO F 6 488 ? 60.578 80.593 90.176 1.00 0.00 483 PRO C N 1
ATOM 25807 C CA . PRO F 6 488 ? 61.402 80.287 91.308 1.00 0.00 483 PRO C CA 1
ATOM 25808 C C . PRO F 6 488 ? 61.289 78.883 91.887 1.00 0.00 483 PRO C C 1
ATOM 25809 O O . PRO F 6 488 ? 62.229 78.424 92.536 1.00 0.00 483 PRO C O 1
ATOM 25820 N N . THR F 6 489 ? 60.093 78.219 91.760 1.00 0.00 484 THR C N 1
ATOM 25821 C CA . THR F 6 489 ? 59.767 76.979 92.509 1.00 0.00 484 THR C CA 1
ATOM 25822 C C . THR F 6 489 ? 60.260 76.867 93.961 1.00 0.00 484 THR C C 1
ATOM 25823 O O . THR F 6 489 ? 61.169 76.123 94.225 1.00 0.00 484 THR C O 1
ATOM 25834 N N . THR F 6 490 ? 59.671 77.611 94.936 1.00 0.00 485 THR C N 1
ATOM 25835 C CA . THR F 6 490 ? 59.732 77.469 96.396 1.00 0.00 485 THR C CA 1
ATOM 25836 C C . THR F 6 490 ? 59.690 76.059 97.005 1.00 0.00 485 THR C C 1
ATOM 25837 O O . THR F 6 490 ? 59.167 75.105 96.510 1.00 0.00 485 THR C O 1
ATOM 25848 N N . VAL F 6 491 ? 60.315 75.934 98.192 1.00 0.00 486 VAL C N 1
ATOM 25849 C CA . VAL F 6 491 ? 60.105 74.775 99.085 1.00 0.00 486 VAL C CA 1
ATOM 25850 C C . VAL F 6 491 ? 60.642 75.202 100.394 1.00 0.00 486 VAL C C 1
ATOM 25851 O O . VAL F 6 491 ? 61.244 76.262 100.652 1.00 0.00 486 VAL C O 1
ATOM 25864 N N . THR F 6 492 ? 60.407 74.428 101.500 1.00 0.00 487 THR C N 1
ATOM 25865 C CA . THR F 6 492 ? 60.551 74.859 102.923 1.00 0.00 487 THR C CA 1
ATOM 25866 C C . THR F 6 492 ? 61.811 74.127 103.512 1.00 0.00 487 THR C C 1
ATOM 25867 O O . THR F 6 492 ? 61.999 74.109 104.732 1.00 0.00 487 THR C O 1
ATOM 25878 N N . ASP F 6 493 ? 62.592 73.520 102.627 1.00 0.00 488 ASP C N 1
ATOM 25879 C CA . ASP F 6 493 ? 63.957 73.053 103.035 1.00 0.00 488 ASP C CA 1
ATOM 25880 C C . ASP F 6 493 ? 64.908 74.154 103.627 1.00 0.00 488 ASP C C 1
ATOM 25881 O O . ASP F 6 493 ? 64.980 75.276 103.065 1.00 0.00 488 ASP C O 1
ATOM 25890 N N . PRO F 6 494 ? 65.731 73.835 104.584 1.00 0.00 489 PRO C N 1
ATOM 25891 C CA . PRO F 6 494 ? 66.679 74.745 105.223 1.00 0.00 489 PRO C CA 1
ATOM 25892 C C . PRO F 6 494 ? 67.726 75.207 104.234 1.00 0.00 489 PRO C C 1
ATOM 25893 O O . PRO F 6 494 ? 68.036 76.401 103.966 1.00 0.00 489 PRO C O 1
ATOM 25904 N N . MET F 6 495 ? 68.359 74.209 103.509 1.00 0.00 490 MET C N 1
ATOM 25905 C CA . MET F 6 495 ? 69.446 74.516 102.504 1.00 0.00 490 MET C CA 1
ATOM 25906 C C . MET F 6 495 ? 69.091 75.368 101.306 1.00 0.00 490 MET C C 1
ATOM 25907 O O . MET F 6 495 ? 68.228 75.040 100.435 1.00 0.00 490 MET C O 1
ATOM 25921 N N . GLN F 6 496 ? 69.768 76.478 101.174 1.00 0.00 491 GLN C N 1
ATOM 25922 C CA . GLN F 6 496 ? 69.865 77.213 99.872 1.00 0.00 491 GLN C CA 1
ATOM 25923 C C . GLN F 6 496 ? 68.646 77.967 99.330 1.00 0.00 491 GLN C C 1
ATOM 25924 O O . GLN F 6 496 ? 68.845 78.736 98.363 1.00 0.00 491 GLN C O 1
ATOM 25938 N N . GLN F 6 497 ? 67.408 77.802 99.848 1.00 0.00 492 GLN C N 1
ATOM 25939 C CA . GLN F 6 497 ? 66.253 78.454 99.390 1.00 0.00 492 GLN C CA 1
ATOM 25940 C C . GLN F 6 497 ? 66.279 80.010 99.453 1.00 0.00 492 GLN C C 1
ATOM 25941 O O . GLN F 6 497 ? 65.994 80.767 98.477 1.00 0.00 492 GLN C O 1
ATOM 25955 N N . LYS F 6 498 ? 66.743 80.583 100.575 1.00 0.00 493 LYS C N 1
ATOM 25956 C CA . LYS F 6 498 ? 66.722 81.977 100.892 1.00 0.00 493 LYS C CA 1
ATOM 25957 C C . LYS F 6 498 ? 67.996 82.671 100.239 1.00 0.00 493 LYS C C 1
ATOM 25958 O O . LYS F 6 498 ? 68.095 83.883 100.263 1.00 0.00 493 LYS C O 1
ATOM 25977 N N . ILE F 6 499 ? 68.896 81.880 99.503 1.00 0.00 494 ILE C N 1
ATOM 25978 C CA . ILE F 6 499 ? 69.870 82.511 98.575 1.00 0.00 494 ILE C CA 1
ATOM 25979 C C . ILE F 6 499 ? 69.149 83.324 97.498 1.00 0.00 494 ILE C C 1
ATOM 25980 O O . ILE F 6 499 ? 69.544 84.505 97.270 1.00 0.00 494 ILE C O 1
ATOM 25996 N N . MET F 6 500 ? 67.999 82.801 96.982 1.00 0.00 495 MET C N 1
ATOM 25997 C CA . MET F 6 500 ? 67.089 83.554 96.136 1.00 0.00 495 MET C CA 1
ATOM 25998 C C . MET F 6 500 ? 66.518 84.818 96.723 1.00 0.00 495 MET C C 1
ATOM 25999 O O . MET F 6 500 ? 66.474 85.831 96.028 1.00 0.00 495 MET C O 1
ATOM 26013 N N . THR F 6 501 ? 65.974 84.735 97.879 1.00 0.00 496 THR C N 1
ATOM 26014 C CA . THR F 6 501 ? 65.094 85.741 98.408 1.00 0.00 496 THR C CA 1
ATOM 26015 C C . THR F 6 501 ? 65.783 86.738 99.401 1.00 0.00 496 THR C C 1
ATOM 26016 O O . THR F 6 501 ? 65.343 87.923 99.460 1.00 0.00 496 THR C O 1
ATOM 26027 N N . PHE F 6 502 ? 67.015 86.485 99.889 1.00 0.00 497 PHE C N 1
ATOM 26028 C CA . PHE F 6 502 ? 67.733 87.552 100.595 1.00 0.00 497 PHE C CA 1
ATOM 26029 C C . PHE F 6 502 ? 68.171 88.716 99.706 1.00 0.00 497 PHE C C 1
ATOM 26030 O O . PHE F 6 502 ? 68.404 89.804 100.227 1.00 0.00 497 PHE C O 1
ATOM 26047 N N . MET F 6 503 ? 68.269 88.538 98.375 1.00 0.00 498 MET C N 1
ATOM 26048 C CA . MET F 6 503 ? 68.808 89.574 97.506 1.00 0.00 498 MET C CA 1
ATOM 26049 C C . MET F 6 503 ? 68.136 90.925 97.623 1.00 0.00 498 MET C C 1
ATOM 26050 O O . MET F 6 503 ? 68.863 91.932 97.716 1.00 0.00 498 MET C O 1
ATOM 26064 N N . PRO F 6 504 ? 66.754 91.145 97.574 1.00 0.00 499 PRO C N 1
ATOM 26065 C CA . PRO F 6 504 ? 66.176 92.468 97.466 1.00 0.00 499 PRO C CA 1
ATOM 26066 C C . PRO F 6 504 ? 66.213 93.091 98.798 1.00 0.00 499 PRO C C 1
ATOM 26067 O O . PRO F 6 504 ? 66.264 94.331 98.921 1.00 0.00 499 PRO C O 1
ATOM 26078 N N . VAL F 6 505 ? 66.175 92.272 99.880 1.00 0.00 500 VAL C N 1
ATOM 26079 C CA . VAL F 6 505 ? 66.371 92.714 101.272 1.00 0.00 500 VAL C CA 1
ATOM 26080 C C . VAL F 6 505 ? 67.742 93.357 101.469 1.00 0.00 500 VAL C C 1
ATOM 26081 O O . VAL F 6 505 ? 67.811 94.554 101.878 1.00 0.00 500 VAL C O 1
ATOM 26094 N N . ILE F 6 506 ? 68.864 92.691 101.071 1.00 0.00 501 ILE C N 1
ATOM 26095 C CA . ILE F 6 506 ? 70.133 93.363 101.193 1.00 0.00 501 ILE C CA 1
ATOM 26096 C C . ILE F 6 506 ? 70.324 94.619 100.272 1.00 0.00 501 ILE C C 1
ATOM 26097 O O . ILE F 6 506 ? 70.759 95.655 100.683 1.00 0.00 501 ILE C O 1
ATOM 26113 N N . PHE F 6 507 ? 69.912 94.496 99.035 1.00 0.00 502 PHE C N 1
ATOM 26114 C CA . PHE F 6 507 ? 69.976 95.543 98.013 1.00 0.00 502 PHE C CA 1
ATOM 26115 C C . PHE F 6 507 ? 69.309 96.855 98.296 1.00 0.00 502 PHE C C 1
ATOM 26116 O O . PHE F 6 507 ? 70.001 97.872 98.208 1.00 0.00 502 PHE C O 1
ATOM 26133 N N . THR F 6 508 ? 67.976 96.861 98.651 1.00 0.00 503 THR C N 1
ATOM 26134 C CA . THR F 6 508 ? 67.136 97.995 98.888 1.00 0.00 503 THR C CA 1
ATOM 26135 C C . THR F 6 508 ? 67.767 98.814 100.017 1.00 0.00 503 THR C C 1
ATOM 26136 O O . THR F 6 508 ? 67.826 100.027 99.913 1.00 0.00 503 THR C O 1
ATOM 26147 N N . VAL F 6 509 ? 68.256 98.238 101.166 1.00 0.00 504 VAL C N 1
ATOM 26148 C CA . VAL F 6 509 ? 68.754 99.030 102.279 1.00 0.00 504 VAL C CA 1
ATOM 26149 C C . VAL F 6 509 ? 70.155 99.550 102.034 1.00 0.00 504 VAL C C 1
ATOM 26150 O O . VAL F 6 509 ? 70.515 100.586 102.529 1.00 0.00 504 VAL C O 1
ATOM 26163 N N . PHE F 6 510 ? 70.990 98.794 101.248 1.00 0.00 505 PHE C N 1
ATOM 26164 C CA . PHE F 6 510 ? 72.347 99.115 101.040 1.00 0.00 505 PHE C CA 1
ATOM 26165 C C . PHE F 6 510 ? 72.555 100.259 99.926 1.00 0.00 505 PHE C C 1
ATOM 26166 O O . PHE F 6 510 ? 73.378 101.121 100.061 1.00 0.00 505 PHE C O 1
ATOM 26183 N N . PHE F 6 511 ? 71.639 100.325 98.931 1.00 0.00 506 PHE C N 1
ATOM 26184 C CA . PHE F 6 511 ? 71.633 101.196 97.788 1.00 0.00 506 PHE C CA 1
ATOM 26185 C C . PHE F 6 511 ? 70.718 102.370 97.890 1.00 0.00 506 PHE C C 1
ATOM 26186 O O . PHE F 6 511 ? 70.648 103.196 97.048 1.00 0.00 506 PHE C O 1
ATOM 26203 N N . LEU F 6 512 ? 70.047 102.453 99.050 1.00 0.00 507 LEU C N 1
ATOM 26204 C CA . LEU F 6 512 ? 69.139 103.564 99.494 1.00 0.00 507 LEU C CA 1
ATOM 26205 C C . LEU F 6 512 ? 69.855 104.807 99.943 1.00 0.00 507 LEU C C 1
ATOM 26206 O O . LEU F 6 512 ? 69.308 105.911 99.781 1.00 0.00 507 LEU C O 1
ATOM 26222 N N . TRP F 6 513 ? 71.095 104.578 100.379 1.00 0.00 508 TRP C N 1
ATOM 26223 C CA . TRP F 6 513 ? 72.054 105.648 100.370 1.00 0.00 508 TRP C CA 1
ATOM 26224 C C . TRP F 6 513 ? 72.812 105.717 99.104 1.00 0.00 508 TRP C C 1
ATOM 26225 O O . TRP F 6 513 ? 72.943 104.733 98.384 1.00 0.00 508 TRP C O 1
ATOM 26246 N N . PHE F 6 514 ? 73.267 106.945 98.767 1.00 0.00 509 PHE C N 1
ATOM 26247 C CA . PHE F 6 514 ? 74.036 107.337 97.549 1.00 0.00 509 PHE C CA 1
ATOM 26248 C C . PHE F 6 514 ? 73.240 107.533 96.267 1.00 0.00 509 PHE C C 1
ATOM 26249 O O . PHE F 6 514 ? 72.146 107.065 96.246 1.00 0.00 509 PHE C O 1
ATOM 26266 N N . PRO F 6 515 ? 73.728 108.227 95.215 1.00 0.00 510 PRO C N 1
ATOM 26267 C CA . PRO F 6 515 ? 72.872 108.822 94.155 1.00 0.00 510 PRO C CA 1
ATOM 26268 C C . PRO F 6 515 ? 71.858 108.000 93.303 1.00 0.00 510 PRO C C 1
ATOM 26269 O O . PRO F 6 515 ? 72.058 106.816 93.020 1.00 0.00 510 PRO C O 1
ATOM 26280 N N . SER F 6 516 ? 70.892 108.718 92.712 1.00 0.00 511 SER C N 1
ATOM 26281 C CA . SER F 6 516 ? 69.865 108.219 91.746 1.00 0.00 511 SER C CA 1
ATOM 26282 C C . SER F 6 516 ? 70.519 107.439 90.599 1.00 0.00 511 SER C C 1
ATOM 26283 O O . SER F 6 516 ? 69.984 106.433 90.179 1.00 0.00 511 SER C O 1
ATOM 26291 N N . GLY F 6 517 ? 71.657 107.895 90.072 1.00 0.00 512 GLY C N 1
ATOM 26292 C CA . GLY F 6 517 ? 72.401 107.271 88.961 1.00 0.00 512 GLY C CA 1
ATOM 26293 C C . GLY F 6 517 ? 73.082 105.947 89.251 1.00 0.00 512 GLY C C 1
ATOM 26294 O O . GLY F 6 517 ? 73.162 105.113 88.313 1.00 0.00 512 GLY C O 1
ATOM 26298 N N . LEU F 6 518 ? 73.516 105.643 90.512 1.00 0.00 513 LEU C N 1
ATOM 26299 C CA . LEU F 6 518 ? 73.728 104.317 91.000 1.00 0.00 513 LEU C CA 1
ATOM 26300 C C . LEU F 6 518 ? 72.547 103.371 90.980 1.00 0.00 513 LEU C C 1
ATOM 26301 O O . LEU F 6 518 ? 72.525 102.324 90.296 1.00 0.00 513 LEU C O 1
ATOM 26317 N N . VAL F 6 519 ? 71.440 103.827 91.592 1.00 0.00 514 VAL C N 1
ATOM 26318 C CA . VAL F 6 519 ? 70.151 103.118 91.550 1.00 0.00 514 VAL C CA 1
ATOM 26319 C C . VAL F 6 519 ? 69.602 102.837 90.177 1.00 0.00 514 VAL C C 1
ATOM 26320 O O . VAL F 6 519 ? 69.220 101.698 89.840 1.00 0.00 514 VAL C O 1
ATOM 26333 N N . LEU F 6 520 ? 69.554 103.882 89.269 1.00 0.00 515 LEU C N 1
ATOM 26334 C CA . LEU F 6 520 ? 69.127 103.778 87.879 1.00 0.00 515 LEU C CA 1
ATOM 26335 C C . LEU F 6 520 ? 69.904 102.779 86.971 1.00 0.00 515 LEU C C 1
ATOM 26336 O O . LEU F 6 520 ? 69.308 102.015 86.219 1.00 0.00 515 LEU C O 1
ATOM 26352 N N . TYR F 6 521 ? 71.229 102.733 87.219 1.00 0.00 516 TYR C N 1
ATOM 26353 C CA . TYR F 6 521 ? 72.065 101.638 86.647 1.00 0.00 516 TYR C CA 1
ATOM 26354 C C . TYR F 6 521 ? 71.559 100.275 87.009 1.00 0.00 516 TYR C C 1
ATOM 26355 O O . TYR F 6 521 ? 71.560 99.404 86.155 1.00 0.00 516 TYR C O 1
ATOM 26373 N N . TYR F 6 522 ? 71.112 100.004 88.262 1.00 0.00 517 TYR C N 1
ATOM 26374 C CA . TYR F 6 522 ? 70.682 98.612 88.575 1.00 0.00 517 TYR C CA 1
ATOM 26375 C C . TYR F 6 522 ? 69.338 98.347 87.837 1.00 0.00 517 TYR C C 1
ATOM 26376 O O . TYR F 6 522 ? 69.012 97.179 87.493 1.00 0.00 517 TYR C O 1
ATOM 26394 N N . ILE F 6 523 ? 68.513 99.416 87.568 1.00 0.00 518 ILE C N 1
ATOM 26395 C CA . ILE F 6 523 ? 67.294 99.175 86.892 1.00 0.00 518 ILE C CA 1
ATOM 26396 C C . ILE F 6 523 ? 67.509 98.764 85.345 1.00 0.00 518 ILE C C 1
ATOM 26397 O O . ILE F 6 523 ? 66.858 97.860 84.849 1.00 0.00 518 ILE C O 1
ATOM 26413 N N . VAL F 6 524 ? 68.494 99.454 84.694 1.00 0.00 519 VAL C N 1
ATOM 26414 C CA . VAL F 6 524 ? 68.749 99.183 83.267 1.00 0.00 519 VAL C CA 1
ATOM 26415 C C . VAL F 6 524 ? 69.563 97.815 83.222 1.00 0.00 519 VAL C C 1
ATOM 26416 O O . VAL F 6 524 ? 69.397 96.977 82.367 1.00 0.00 519 VAL C O 1
ATOM 26429 N N . SER F 6 525 ? 70.355 97.516 84.179 1.00 0.00 520 SER C N 1
ATOM 26430 C CA . SER F 6 525 ? 71.031 96.210 84.305 1.00 0.00 520 SER C CA 1
ATOM 26431 C C . SER F 6 525 ? 69.987 95.058 84.349 1.00 0.00 520 SER C C 1
ATOM 26432 O O . SER F 6 525 ? 70.278 93.975 83.942 1.00 0.00 520 SER C O 1
ATOM 26440 N N . ASN F 6 526 ? 68.826 95.323 85.063 1.00 0.00 521 ASN C N 1
ATOM 26441 C CA . ASN F 6 526 ? 67.861 94.325 85.297 1.00 0.00 521 ASN C CA 1
ATOM 26442 C C . ASN F 6 526 ? 66.843 94.278 84.116 1.00 0.00 521 ASN C C 1
ATOM 26443 O O . ASN F 6 526 ? 66.052 93.357 83.996 1.00 0.00 521 ASN C O 1
ATOM 26454 N N . LEU F 6 527 ? 66.835 95.318 83.264 1.00 0.00 522 LEU C N 1
ATOM 26455 C CA . LEU F 6 527 ? 65.919 95.590 82.111 1.00 0.00 522 LEU C CA 1
ATOM 26456 C C . LEU F 6 527 ? 66.016 94.559 81.017 1.00 0.00 522 LEU C C 1
ATOM 26457 O O . LEU F 6 527 ? 65.092 94.287 80.212 1.00 0.00 522 LEU C O 1
ATOM 26473 N N . VAL F 6 528 ? 67.241 93.951 80.840 1.00 0.00 523 VAL C N 1
ATOM 26474 C CA . VAL F 6 528 ? 67.435 92.772 79.924 1.00 0.00 523 VAL C CA 1
ATOM 26475 C C . VAL F 6 528 ? 66.620 91.554 80.348 1.00 0.00 523 VAL C C 1
ATOM 26476 O O . VAL F 6 528 ? 65.900 90.903 79.600 1.00 0.00 523 VAL C O 1
ATOM 26489 N N . THR F 6 529 ? 66.596 91.203 81.678 1.00 0.00 524 THR C N 1
ATOM 26490 C CA . THR F 6 529 ? 65.785 90.103 82.297 1.00 0.00 524 THR C CA 1
ATOM 26491 C C . THR F 6 529 ? 64.295 90.384 82.233 1.00 0.00 524 THR C C 1
ATOM 26492 O O . THR F 6 529 ? 63.549 89.522 81.799 1.00 0.00 524 THR C O 1
ATOM 26503 N N . ILE F 6 530 ? 63.967 91.627 82.452 1.00 0.00 525 ILE C N 1
ATOM 26504 C CA . ILE F 6 530 ? 62.626 92.232 82.388 1.00 0.00 525 ILE C CA 1
ATOM 26505 C C . ILE F 6 530 ? 61.930 92.055 81.001 1.00 0.00 525 ILE C C 1
ATOM 26506 O O . ILE F 6 530 ? 60.746 91.632 80.912 1.00 0.00 525 ILE C O 1
ATOM 26522 N N . ILE F 6 531 ? 62.590 92.404 79.889 1.00 0.00 526 ILE C N 1
ATOM 26523 C CA . ILE F 6 531 ? 61.946 92.146 78.539 1.00 0.00 526 ILE C CA 1
ATOM 26524 C C . ILE F 6 531 ? 61.762 90.658 78.291 1.00 0.00 526 ILE C C 1
ATOM 26525 O O . ILE F 6 531 ? 60.843 90.284 77.589 1.00 0.00 526 ILE C O 1
ATOM 26541 N N . GLN F 6 532 ? 62.493 89.753 79.037 1.00 0.00 527 GLN C N 1
ATOM 26542 C CA . GLN F 6 532 ? 62.182 88.334 79.034 1.00 0.00 527 GLN C CA 1
ATOM 26543 C C . GLN F 6 532 ? 61.246 88.029 80.193 1.00 0.00 527 GLN C C 1
ATOM 26544 O O . GLN F 6 532 ? 61.155 86.890 80.648 1.00 0.00 527 GLN C O 1
ATOM 26558 N N . GLN F 6 533 ? 60.513 88.996 80.694 1.00 0.00 528 GLN C N 1
ATOM 26559 C CA . GLN F 6 533 ? 59.509 88.748 81.766 1.00 0.00 528 GLN C CA 1
ATOM 26560 C C . GLN F 6 533 ? 58.150 89.194 81.288 1.00 0.00 528 GLN C C 1
ATOM 26561 O O . GLN F 6 533 ? 57.195 88.389 81.381 1.00 0.00 528 GLN C O 1
ATOM 26575 N N . GLN F 6 534 ? 58.035 90.393 80.646 1.00 0.00 529 GLN C N 1
ATOM 26576 C CA . GLN F 6 534 ? 56.751 90.919 80.305 1.00 0.00 529 GLN C CA 1
ATOM 26577 C C . GLN F 6 534 ? 56.879 92.039 79.287 1.00 0.00 529 GLN C C 1
ATOM 26578 O O . GLN F 6 534 ? 57.934 92.499 78.862 1.00 0.00 529 GLN C O 1
ATOM 26592 N N . LEU F 6 535 ? 55.693 92.563 78.764 1.00 0.00 530 LEU C N 1
ATOM 26593 C CA . LEU F 6 535 ? 55.764 93.663 77.870 1.00 0.00 530 LEU C CA 1
ATOM 26594 C C . LEU F 6 535 ? 56.258 94.936 78.537 1.00 0.00 530 LEU C C 1
ATOM 26595 O O . LEU F 6 535 ? 56.007 95.267 79.630 1.00 0.00 530 LEU C O 1
ATOM 26611 N N . ILE F 6 536 ? 57.102 95.780 77.843 1.00 0.00 531 ILE C N 1
ATOM 26612 C CA . ILE F 6 536 ? 57.696 97.019 78.389 1.00 0.00 531 ILE C CA 1
ATOM 26613 C C . ILE F 6 536 ? 58.293 97.741 77.142 1.00 0.00 531 ILE C C 1
ATOM 26614 O O . ILE F 6 536 ? 58.591 97.123 76.160 1.00 0.00 531 ILE C O 1
ATOM 26630 N N . TYR F 6 537 ? 58.353 99.089 77.124 1.00 0.00 532 TYR C N 1
ATOM 26631 C CA . TYR F 6 537 ? 58.971 99.779 76.017 1.00 0.00 532 TYR C CA 1
ATOM 26632 C C . TYR F 6 537 ? 60.268 100.431 76.440 1.00 0.00 532 TYR C C 1
ATOM 26633 O O . TYR F 6 537 ? 60.249 101.406 77.234 1.00 0.00 532 TYR C O 1
#

InterPro domains:
  IPR001708 Membrane insertase YidC/ALB3/OXA1/COX18 [PR00701] (2-23)
  IPR001708 Membrane insertase YidC/ALB3/OXA1/COX18 [PR00701] (66-87)
  IPR001708 Membrane insertase YidC/ALB3/OXA1/COX18 [PR00701] (158-178)
  IPR001708 Membrane insertase YidC/ALB3/OXA1/COX18 [PR00701] (217-235)
  IPR001708 Membrane insertase YidC/ALB3/OXA1/COX18 [PR00701] (251-266)
  IPR001708 Membrane insertase YidC/ALB3/OXA1/COX18 [PR00701] (324-344)
  IPR001708 Membrane insertase YidC/ALB3/OXA1/COX18 [PR00701] (415-438)
  IPR001708 Membrane insertase YidC/ALB3/OXA1/COX18 [PR00701] (462-484)
  IPR001708 Membrane insertase YidC/ALB3/OXA1/COX18 [PR00701] (499-522)
  IPR001708 Membrane insertase YidC/ALB3/OXA1/COX18 [PR01900] (339-355)
  IPR001708 Membrane insertase YidC/ALB3/OXA1/COX18 [PR01900] (468-483)
  IPR001708 Membrane insertase YidC/ALB3/OXA1/COX18 [PR01900] (488-512)
  IPR001708 Membrane insertase YidC/ALB3/OXA1/COX18 [PTHR12428] (310-531)
  IPR019998 Membrane insertase YidC [MF_01810] (4-535)
  IPR028053 Membrane insertase YidC, N-terminal [PF14849] (61-343)
  IPR028053 Membrane insertase YidC, N-terminal [TIGR03593] (3-352)
  IPR028053 Membrane insertase YidC, N-terminal [cd19961] (59-330)
  IPR028055 Membrane insertase YidC/Oxa/ALB, C-terminal [PF02096] (346-535)
  IPR028055 Membrane insertase YidC/Oxa/ALB, C-terminal [TIGR03592] (353-533)
  IPR038221 YidC, periplasmic domain superfamily [G3DSA:2.70.98.90] (56-335)

Organism: Escherichia coli (strain K12) (NCBI:txid83333)